Protein 7BGH (pdb70)

Solvent-accessible surface area: 13216 Å² total; per-residue (Å²): 167,126,55,24,54,71,66,9,11,115,72,105,65,88,46,52,15,33,86,84,156,103,183,67,80,116,74,9,97,75,52,41,72,41,5,62,23,43,159,99,68,81,119,39,46,30,18,25,36,60,15,75,104,116,103,143,165,88,14,36,76,7,64,4,36,95,141,27,166,132,126,77,94,62,160,198,200,56,156,80,25,56,27,37,93,8,86,6,25,54,97,73,122,98,48,57,148,147,33,81,30,34,42,119,42,58,35,20,52,14,8,38,110,98,144,184,71,157,60,44,23,18,3,5,42,59,10,116,79,78,78,155,141,179,145,137,112,132,40,112,42,9,35,3,40,37,44,147,138,93,42,40,81,66,15,27,104,75,145,110,125,30,88,19,48,18,162,155,47,82,112,30,32,69,75,114,134

Foldseek 3Di:
DWKKKKFKPDPGAIKIKDWDWDDDDVQKIKIKMAIAGPVVGHDDKIKIWIWGADPPRHWIKIKMKMFAFDDDDDDPDGHTPKIKMWIFIWDWDDCCVVHFKTKIFTFTKMAIPPDGDMWTFRQMFIWGADDDPPDDAGKTKGWNIGPGPDWTWIWMAGPQKIWTQTPVRMIMIMHID

Secondary structure (DSSP, 8-state):
-EEEEEEEESS-SEEEEEEEEEEEETTEEEEEEEEE-TTSSS-EEEEEEEEEEETTTTEEEEEEEEEE-----SSS--SSSEEEEEEEEEEEEEETTTTSEEEEEEEEEEEEETTTEEEEEEEEEEEB-----SS----EEEEEEETTTTEEEEEEEETTEEEEEETTTEEEEEEE-

Structure (mmCIF, N/CA/C/O backbone):
data_7BGH
#
_entry.id   7BGH
#
loop_
_atom_site.group_PDB
_atom_site.id
_atom_site.type_symbol
_atom_site.label_atom_id
_atom_site.label_alt_id
_atom_site.label_comp_id
_atom_site.label_asym_id
_atom_site.label_entity_id
_atom_site.label_seq_id
_atom_site.pdbx_PDB_ins_code
_atom_site.Cartn_x
_atom_site.Cartn_y
_atom_site.Cartn_z
_atom_site.occupancy
_atom_site.B_iso_or_equiv
_atom_site.auth_seq_id
_atom_site.auth_comp_id
_atom_site.auth_asym_id
_atom_site.auth_atom_id
_atom_site.pdbx_PDB_model_num
ATOM 1 N N . MET A 1 1 ? 157.292 2.278 -10.676 1.00 0.00 1 MET A N 1
ATOM 2 C CA . MET A 1 1 ? 157.478 3.522 -9.878 1.00 0.00 1 MET A CA 1
ATOM 3 C C . MET A 1 1 ? 156.425 4.548 -10.286 1.00 0.00 1 MET A C 1
ATOM 4 O O . MET A 1 1 ? 156.589 5.260 -11.276 1.00 0.00 1 MET A O 1
ATOM 20 N N . GLU A 1 2 ? 155.343 4.616 -9.515 1.00 0.00 2 GLU A N 1
ATOM 21 C CA . GLU A 1 2 ? 154.262 5.559 -9.798 1.00 0.00 2 GLU A CA 1
ATOM 22 C C . GLU A 1 2 ? 153.991 6.424 -8.572 1.00 0.00 2 GLU A C 1
ATOM 23 O O . GLU A 1 2 ? 154.241 5.995 -7.448 1.00 0.00 2 GLU A O 1
ATOM 35 N N . THR A 1 3 ? 153.468 7.630 -8.784 1.00 0.00 3 THR A N 1
ATOM 36 C CA . THR A 1 3 ? 153.201 8.543 -7.675 1.00 0.00 3 THR A CA 1
ATOM 37 C C . THR A 1 3 ? 151.753 9.009 -7.719 1.00 0.00 3 THR A C 1
ATOM 38 O O . THR A 1 3 ? 151.219 9.302 -8.789 1.00 0.00 3 THR A O 1
ATOM 49 N N . SER A 1 4 ? 151.116 9.084 -6.554 1.00 0.00 4 SER A N 1
ATOM 50 C CA . SER A 1 4 ? 149.725 9.507 -6.481 1.00 0.00 4 SER A CA 1
ATOM 51 C C . SER A 1 4 ? 149.562 10.549 -5.387 1.00 0.00 4 SER A C 1
ATOM 52 O O . SER A 1 4 ? 150.205 10.471 -4.341 1.00 0.00 4 SER A O 1
ATOM 60 N N . LEU A 1 5 ? 148.691 11.514 -5.632 1.00 0.00 5 LEU A N 1
ATOM 61 C CA . LEU A 1 5 ? 148.417 12.547 -4.651 1.00 0.00 5 LEU A CA 1
ATOM 62 C C . LEU A 1 5 ? 147.168 12.164 -3.874 1.00 0.00 5 LEU A C 1
ATOM 63 O O . LEU A 1 5 ? 146.161 11.772 -4.464 1.00 0.00 5 LEU A O 1
ATOM 79 N N . ARG A 1 6 ? 147.247 12.276 -2.552 1.00 0.00 6 ARG A N 1
ATOM 80 C CA . ARG A 1 6 ? 146.094 12.042 -1.696 1.00 0.00 6 ARG A CA 1
ATOM 81 C C . ARG A 1 6 ? 145.753 13.324 -0.949 1.00 0.00 6 ARG A C 1
ATOM 82 O O . ARG A 1 6 ? 146.573 13.856 -0.203 1.00 0.00 6 ARG A O 1
ATOM 103 N N . TYR A 1 7 ? 144.554 13.830 -1.193 1.00 0.00 7 TYR A N 1
ATOM 104 C CA . TYR A 1 7 ? 144.061 15.008 -0.507 1.00 0.00 7 TYR A CA 1
ATOM 105 C C . TYR A 1 7 ? 143.228 14.530 0.680 1.00 0.00 7 TYR A C 1
ATOM 106 O O . TYR A 1 7 ? 142.601 13.483 0.592 1.00 0.00 7 TYR A O 1
ATOM 124 N N . GLY A 1 8 ? 143.190 15.316 1.748 1.00 0.00 8 GLY A N 1
ATOM 125 C CA . GLY A 1 8 ? 142.367 14.974 2.902 1.00 0.00 8 GLY A CA 1
ATOM 126 C C . GLY A 1 8 ? 141.684 16.207 3.480 1.00 0.00 8 GLY A C 1
ATOM 127 O O . GLY A 1 8 ? 142.205 17.320 3.402 1.00 0.00 8 GLY A O 1
ATOM 131 N N . GLY A 1 9 ? 140.498 15.997 4.041 1.00 0.00 9 GLY A N 1
ATOM 132 C CA . GLY A 1 9 ? 139.779 17.060 4.729 1.00 0.00 9 GLY A CA 1
ATOM 133 C C . GLY A 1 9 ? 139.284 16.543 6.071 1.00 0.00 9 GLY A C 1
ATOM 134 O O . GLY A 1 9 ? 138.860 15.389 6.166 1.00 0.00 9 GLY A O 1
ATOM 138 N N . ASP A 1 10 ? 139.319 17.412 7.078 1.00 0.00 10 ASP A N 1
ATOM 139 C CA . ASP A 1 10 ? 139.032 17.016 8.452 1.00 0.00 10 ASP A CA 1
ATOM 140 C C . ASP A 1 10 ? 140.017 15.939 8.904 1.00 0.00 10 ASP A C 1
ATOM 141 O O . ASP A 1 10 ? 139.640 14.949 9.533 1.00 0.00 10 ASP A O 1
ATOM 150 N N . SER A 1 11 ? 141.292 16.149 8.580 1.00 0.00 11 SER A N 1
ATOM 151 C CA . SER A 1 11 ? 142.346 15.225 8.986 1.00 0.00 11 SER A CA 1
ATOM 152 C C . SER A 1 11 ? 143.715 15.737 8.526 1.00 0.00 11 SER A C 1
ATOM 153 O O . SER A 1 11 ? 144.481 16.269 9.329 1.00 0.00 11 SER A O 1
ATOM 161 N N . LYS A 1 12 ? 144.022 15.577 7.239 1.00 0.00 12 LYS A N 1
ATOM 162 C CA . LYS A 1 12 ? 145.289 16.057 6.693 1.00 0.00 12 LYS A CA 1
ATOM 163 C C . LYS A 1 12 ? 145.058 16.747 5.352 1.00 0.00 12 LYS A C 1
ATOM 164 O O . LYS A 1 12 ? 144.189 16.336 4.583 1.00 0.00 12 LYS A O 1
ATOM 183 N N . ALA A 1 13 ? 145.842 17.785 5.066 1.00 0.00 13 ALA A N 1
ATOM 184 C CA . ALA A 1 13 ? 145.661 18.539 3.830 1.00 0.00 13 ALA A CA 1
ATOM 185 C C . ALA A 1 13 ? 146.152 17.745 2.621 1.00 0.00 13 ALA A C 1
ATOM 186 O O . ALA A 1 13 ? 145.343 17.277 1.824 1.00 0.00 13 ALA A O 1
ATOM 193 N N . LEU A 1 14 ? 147.468 17.589 2.482 1.00 0.00 14 LEU A N 1
ATOM 194 C CA . LEU A 1 14 ? 148.025 16.845 1.351 1.00 0.00 14 LEU A CA 1
ATOM 195 C C . LEU A 1 14 ? 149.085 15.845 1.794 1.00 0.00 14 LEU A C 1
ATOM 196 O O . LEU A 1 14 ? 149.830 16.084 2.742 1.00 0.00 14 LEU A O 1
ATOM 212 N N . LYS A 1 15 ? 149.127 14.716 1.092 1.00 0.00 15 LYS A N 1
ATOM 213 C CA . LYS A 1 15 ? 150.114 13.677 1.366 1.00 0.00 15 LYS A CA 1
ATOM 214 C C . LYS A 1 15 ? 150.442 12.921 0.081 1.00 0.00 15 LYS A C 1
ATOM 215 O O . LYS A 1 15 ? 149.588 12.786 -0.792 1.00 0.00 15 LYS A O 1
ATOM 234 N N . ILE A 1 16 ? 151.676 12.435 -0.048 1.00 0.00 16 ILE A N 1
ATOM 235 C CA . ILE A 1 16 ? 152.086 11.715 -1.260 1.00 0.00 16 ILE A CA 1
ATOM 236 C C . ILE A 1 16 ? 152.232 10.225 -0.955 1.00 0.00 16 ILE A C 1
ATOM 237 O O . ILE A 1 16 ? 152.830 9.840 0.045 1.00 0.00 16 ILE A O 1
ATOM 253 N N . HIS A 1 17 ? 151.699 9.405 -1.858 1.00 0.00 17 HIS A N 1
ATOM 254 C CA . HIS A 1 17 ? 151.860 7.958 -1.765 1.00 0.00 17 HIS A CA 1
ATOM 255 C C . HIS A 1 17 ? 152.393 7.431 -3.091 1.00 0.00 17 HIS A C 1
ATOM 256 O O . HIS A 1 17 ? 151.829 7.711 -4.145 1.00 0.00 17 HIS A O 1
ATOM 270 N N . ALA A 1 18 ? 153.494 6.690 -3.042 1.00 0.00 18 ALA A N 1
ATOM 271 C CA . ALA A 1 18 ? 154.101 6.153 -4.258 1.00 0.00 18 ALA A CA 1
ATOM 272 C C . ALA A 1 18 ? 154.294 4.645 -4.130 1.00 0.00 18 ALA A C 1
ATOM 273 O O . ALA A 1 18 ? 154.478 4.131 -3.030 1.00 0.00 18 ALA A O 1
ATOM 280 N N . LYS A 1 19 ? 154.267 3.948 -5.263 1.00 0.00 19 LYS A N 1
ATOM 281 C CA . LYS A 1 19 ? 154.217 2.487 -5.269 1.00 0.00 19 LYS A CA 1
ATOM 282 C C . LYS A 1 19 ? 155.379 1.905 -6.069 1.00 0.00 19 LYS A C 1
ATOM 283 O O . LYS A 1 19 ? 155.719 2.428 -7.131 1.00 0.00 19 LYS A O 1
ATOM 302 N N . GLU A 1 20 ? 155.974 0.822 -5.564 1.00 0.00 20 GLU A N 1
ATOM 303 C CA . GLU A 1 20 ? 157.120 0.209 -6.231 1.00 0.00 20 GLU A CA 1
ATOM 304 C C . GLU A 1 20 ? 156.977 -1.309 -6.245 1.00 0.00 20 GLU A C 1
ATOM 305 O O . GLU A 1 20 ? 156.295 -1.875 -5.390 1.00 0.00 20 GLU A O 1
ATOM 317 N N . LYS A 1 21 ? 157.635 -1.965 -7.202 1.00 0.00 21 LYS A N 1
ATOM 318 C CA . LYS A 1 21 ? 157.554 -3.420 -7.324 1.00 0.00 21 LYS A CA 1
ATOM 319 C C . LYS A 1 21 ? 158.943 -4.039 -7.474 1.00 0.00 21 LYS A C 1
ATOM 320 O O . LYS A 1 21 ? 159.834 -3.430 -8.067 1.00 0.00 21 LYS A O 1
ATOM 339 N N . LEU A 1 22 ? 159.131 -5.249 -6.939 1.00 0.00 22 LEU A N 1
ATOM 340 C CA . LEU A 1 22 ? 160.423 -5.915 -7.035 1.00 0.00 22 LEU A CA 1
ATOM 341 C C . LEU A 1 22 ? 160.227 -7.407 -7.275 1.00 0.00 22 LEU A C 1
ATOM 342 O O . LEU A 1 22 ? 159.308 -8.009 -6.725 1.00 0.00 22 LEU A O 1
ATOM 358 N N . ARG A 1 23 ? 161.077 -7.994 -8.111 1.00 0.00 23 ARG A N 1
ATOM 359 C CA . ARG A 1 23 ? 161.013 -9.430 -8.354 1.00 0.00 23 ARG A CA 1
ATOM 360 C C . ARG A 1 23 ? 161.929 -10.163 -7.381 1.00 0.00 23 ARG A C 1
ATOM 361 O O . ARG A 1 23 ? 163.145 -9.977 -7.403 1.00 0.00 23 ARG A O 1
ATOM 382 N N . ILE A 1 24 ? 161.342 -10.999 -6.525 1.00 0.00 24 ILE A N 1
ATOM 383 C CA . ILE A 1 24 ? 162.121 -11.741 -5.528 1.00 0.00 24 ILE A CA 1
ATOM 384 C C . ILE A 1 24 ? 162.304 -13.183 -5.998 1.00 0.00 24 ILE A C 1
ATOM 385 O O . ILE A 1 24 ? 163.408 -13.725 -5.945 1.00 0.00 24 ILE A O 1
ATOM 401 N N . ASP A 1 25 ? 161.220 -13.797 -6.463 1.00 0.00 25 ASP A N 1
ATOM 402 C CA . ASP A 1 25 ? 161.283 -15.162 -6.977 1.00 0.00 25 ASP A CA 1
ATOM 403 C C . ASP A 1 25 ? 160.481 -15.274 -8.269 1.00 0.00 25 ASP A C 1
ATOM 404 O O . ASP A 1 25 ? 159.850 -14.311 -8.705 1.00 0.00 25 ASP A O 1
ATOM 413 N N . THR A 1 26 ? 160.509 -16.455 -8.877 1.00 0.00 26 THR A N 1
ATOM 414 C CA . THR A 1 26 ? 159.795 -16.674 -10.130 1.00 0.00 26 THR A CA 1
ATOM 415 C C . THR A 1 26 ? 158.293 -16.451 -9.960 1.00 0.00 26 THR A C 1
ATOM 416 O O . THR A 1 26 ? 157.628 -15.965 -10.875 1.00 0.00 26 THR A O 1
ATOM 427 N N . ASN A 1 27 ? 157.758 -16.804 -8.792 1.00 0.00 27 ASN A N 1
ATOM 428 C CA . ASN A 1 27 ? 156.323 -16.665 -8.535 1.00 0.00 27 ASN A CA 1
ATOM 429 C C . ASN A 1 27 ? 156.033 -15.834 -7.281 1.00 0.00 27 ASN A C 1
ATOM 430 O O . ASN A 1 27 ? 154.986 -16.004 -6.657 1.00 0.00 27 ASN A O 1
ATOM 441 N N . THR A 1 28 ? 156.950 -14.941 -6.908 1.00 0.00 28 THR A N 1
ATOM 442 C CA . THR A 1 28 ? 156.742 -14.086 -5.740 1.00 0.00 28 THR A CA 1
ATOM 443 C C . THR A 1 28 ? 157.005 -12.624 -6.088 1.00 0.00 28 THR A C 1
ATOM 444 O O . THR A 1 28 ? 158.074 -12.276 -6.599 1.00 0.00 28 THR A O 1
ATOM 455 N N . PHE A 1 29 ? 156.031 -11.767 -5.784 1.00 0.00 29 PHE A N 1
ATOM 456 C CA . PHE A 1 29 ? 156.138 -10.344 -6.107 1.00 0.00 29 PHE A CA 1
ATOM 457 C C . PHE A 1 29 ? 156.221 -9.498 -4.841 1.00 0.00 29 PHE A C 1
ATOM 458 O O . PHE A 1 29 ? 155.561 -9.799 -3.844 1.00 0.00 29 PHE A O 1
ATOM 475 N N . PHE A 1 30 ? 157.038 -8.448 -4.902 1.00 0.00 30 PHE A N 1
ATOM 476 C CA . PHE A 1 30 ? 157.123 -7.462 -3.832 1.00 0.00 30 PHE A CA 1
ATOM 477 C C . PHE A 1 30 ? 156.323 -6.240 -4.272 1.00 0.00 30 PHE A C 1
ATOM 478 O O . PHE A 1 30 ? 156.532 -5.761 -5.382 1.00 0.00 30 PHE A O 1
ATOM 495 N N . GLN A 1 31 ? 155.401 -5.765 -3.442 1.00 0.00 31 GLN A N 1
ATOM 496 C CA . GLN A 1 31 ? 154.619 -4.583 -3.792 1.00 0.00 31 GLN A CA 1
ATOM 497 C C . GLN A 1 31 ? 154.442 -3.720 -2.553 1.00 0.00 31 GLN A C 1
ATOM 498 O O . GLN A 1 31 ? 153.835 -4.175 -1.586 1.00 0.00 31 GLN A O 1
ATOM 512 N N . VAL A 1 32 ? 154.977 -2.495 -2.557 1.00 0.00 32 VAL A N 1
ATOM 513 C CA . VAL A 1 32 ? 155.007 -1.712 -1.317 1.00 0.00 32 VAL A CA 1
ATOM 514 C C . VAL A 1 32 ? 154.744 -0.236 -1.603 1.00 0.00 32 VAL A C 1
ATOM 515 O O . VAL A 1 32 ? 154.908 0.220 -2.733 1.00 0.00 32 VAL A O 1
ATOM 528 N N . ARG A 1 33 ? 154.340 0.504 -0.573 1.00 0.00 33 ARG A N 1
ATOM 529 C CA . ARG A 1 33 ? 153.987 1.907 -0.741 1.00 0.00 33 ARG A CA 1
ATOM 530 C C . ARG A 1 33 ? 154.681 2.752 0.318 1.00 0.00 33 ARG A C 1
ATOM 531 O O . ARG A 1 33 ? 154.807 2.336 1.470 1.00 0.00 33 ARG A O 1
ATOM 552 N N . GLY A 1 34 ? 155.129 3.933 -0.086 1.00 0.00 34 GLY A N 1
ATOM 553 C CA . GLY A 1 34 ? 155.771 4.866 0.831 1.00 0.00 34 GLY A CA 1
ATOM 554 C C . GLY A 1 34 ? 154.957 6.149 0.921 1.00 0.00 34 GLY A C 1
ATOM 555 O O . GLY A 1 34 ? 154.630 6.753 -0.100 1.00 0.00 34 GLY A O 1
ATOM 559 N N . GLY A 1 35 ? 154.601 6.532 2.141 1.00 0.00 35 GLY A N 1
ATOM 560 C CA . GLY A 1 35 ? 153.844 7.757 2.364 1.00 0.00 35 GLY A CA 1
ATOM 561 C C . GLY A 1 35 ? 154.746 8.838 2.944 1.00 0.00 35 GLY A C 1
ATOM 562 O O . GLY A 1 35 ? 155.357 8.635 3.993 1.00 0.00 35 GLY A O 1
ATOM 566 N N . LEU A 1 36 ? 154.802 9.977 2.261 1.00 0.00 36 LEU A N 1
ATOM 567 C CA . LEU A 1 36 ? 155.662 11.082 2.652 1.00 0.00 36 LEU A CA 1
ATOM 568 C C . LEU A 1 36 ? 154.807 12.149 3.346 1.00 0.00 36 LEU A C 1
ATOM 569 O O . LEU A 1 36 ? 153.786 12.579 2.801 1.00 0.00 36 LEU A O 1
ATOM 585 N N . ASP A 1 37 ? 155.256 12.575 4.531 1.00 0.00 37 ASP A N 1
ATOM 586 C CA . ASP A 1 37 ? 154.411 13.317 5.476 1.00 0.00 37 ASP A CA 1
ATOM 587 C C . ASP A 1 37 ? 153.779 14.577 4.887 1.00 0.00 37 ASP A C 1
ATOM 588 O O . ASP A 1 37 ? 154.248 15.135 3.900 1.00 0.00 37 ASP A O 1
ATOM 597 N N . THR A 1 38 ? 152.704 15.027 5.527 1.00 0.00 38 THR A N 1
ATOM 598 C CA . THR A 1 38 ? 152.045 16.266 5.130 1.00 0.00 38 THR A CA 1
ATOM 599 C C . THR A 1 38 ? 153.028 17.435 5.139 1.00 0.00 38 THR A C 1
ATOM 600 O O . THR A 1 38 ? 152.956 18.319 4.285 1.00 0.00 38 THR A O 1
ATOM 611 N N . LYS A 1 39 ? 153.943 17.440 6.106 1.00 0.00 39 LYS A N 1
ATOM 612 C CA . LYS A 1 39 ? 154.974 18.477 6.166 1.00 0.00 39 LYS A CA 1
ATOM 613 C C . LYS A 1 39 ? 155.743 18.575 4.845 1.00 0.00 39 LYS A C 1
ATOM 614 O O . LYS A 1 39 ? 156.177 19.659 4.463 1.00 0.00 39 LYS A O 1
ATOM 633 N N . THR A 1 40 ? 155.926 17.429 4.185 1.00 0.00 40 THR A N 1
ATOM 634 C CA . THR A 1 40 ? 156.541 17.343 2.857 1.00 0.00 40 THR A CA 1
ATOM 635 C C . THR A 1 40 ? 158.060 17.351 2.968 1.00 0.00 40 THR A C 1
ATOM 636 O O . THR A 1 40 ? 158.670 18.379 3.260 1.00 0.00 40 THR A O 1
ATOM 647 N N . GLY A 1 41 ? 158.663 16.188 2.731 1.00 0.00 41 GLY A N 1
ATOM 648 C CA . GLY A 1 41 ? 160.119 16.063 2.733 1.00 0.00 41 GLY A CA 1
ATOM 649 C C . GLY A 1 41 ? 160.628 15.065 3.776 1.00 0.00 41 GLY A C 1
ATOM 650 O O . GLY A 1 41 ? 161.809 15.100 4.126 1.00 0.00 41 GLY A O 1
ATOM 654 N N . GLN A 1 42 ? 159.761 14.181 4.276 1.00 0.00 42 GLN A N 1
ATOM 655 C CA . GLN A 1 42 ? 160.195 13.163 5.224 1.00 0.00 42 GLN A CA 1
ATOM 656 C C . GLN A 1 42 ? 159.309 11.930 5.084 1.00 0.00 42 GLN A C 1
ATOM 657 O O . GLN A 1 42 ? 158.265 12.009 4.435 1.00 0.00 42 GLN A O 1
ATOM 671 N N . PRO A 1 43 ? 159.686 10.800 5.638 1.00 0.00 43 PRO A N 1
ATOM 672 C CA . PRO A 1 43 ? 158.774 9.618 5.662 1.00 0.00 43 PRO A CA 1
ATOM 673 C C . PRO A 1 43 ? 157.429 9.983 6.285 1.00 0.00 43 PRO A C 1
ATOM 674 O O . PRO A 1 43 ? 157.172 11.146 6.587 1.00 0.00 43 PRO A O 1
ATOM 685 N N . SER A 1 44 ? 156.525 9.017 6.337 1.00 0.00 44 SER A N 1
ATOM 686 C CA . SER A 1 44 ? 155.307 9.149 7.129 1.00 0.00 44 SER A CA 1
ATOM 687 C C . SER A 1 44 ? 154.858 7.774 7.612 1.00 0.00 44 SER A C 1
ATOM 688 O O . SER A 1 44 ? 154.642 7.557 8.804 1.00 0.00 44 SER A O 1
ATOM 696 N N . SER A 1 45 ? 154.724 6.853 6.665 1.00 0.00 45 SER A N 1
ATOM 697 C CA . SER A 1 45 ? 154.339 5.480 6.981 1.00 0.00 45 SER A CA 1
ATOM 698 C C . SER A 1 45 ? 154.747 4.548 5.845 1.00 0.00 45 SER A C 1
ATOM 699 O O . SER A 1 45 ? 155.013 5.009 4.736 1.00 0.00 45 SER A O 1
ATOM 707 N N . GLY A 1 46 ? 154.791 3.243 6.111 1.00 0.00 46 GLY A N 1
ATOM 708 C CA . GLY A 1 46 ? 155.165 2.282 5.070 1.00 0.00 46 GLY A CA 1
ATOM 709 C C . GLY A 1 46 ? 154.240 1.070 5.064 1.00 0.00 46 GLY A C 1
ATOM 710 O O . GLY A 1 46 ? 153.771 0.640 6.114 1.00 0.00 46 GLY A O 1
ATOM 714 N N . SER A 1 47 ? 153.987 0.518 3.879 1.00 0.00 47 SER A N 1
ATOM 715 C CA . SER A 1 47 ? 153.172 -0.686 3.769 1.00 0.00 47 SER A CA 1
ATOM 716 C C . SER A 1 47 ? 153.784 -1.606 2.724 1.00 0.00 47 SER A C 1
ATOM 717 O O . SER A 1 47 ? 154.418 -1.121 1.791 1.00 0.00 47 SER A O 1
ATOM 725 N N . ALA A 1 48 ? 153.584 -2.914 2.863 1.00 0.00 48 ALA A N 1
ATOM 726 C CA . ALA A 1 48 ? 154.171 -3.852 1.907 1.00 0.00 48 ALA A CA 1
ATOM 727 C C . ALA A 1 48 ? 153.330 -5.107 1.730 1.00 0.00 48 ALA A C 1
ATOM 728 O O . ALA A 1 48 ? 152.587 -5.495 2.631 1.00 0.00 48 ALA A O 1
ATOM 735 N N . LEU A 1 49 ? 153.469 -5.736 0.560 1.00 0.00 49 LEU A N 1
ATOM 736 C CA . LEU A 1 49 ? 152.735 -6.960 0.259 1.00 0.00 49 LEU A CA 1
ATOM 737 C C . LEU A 1 49 ? 153.645 -8.016 -0.358 1.00 0.00 49 LEU A C 1
ATOM 738 O O . LEU A 1 49 ? 154.474 -7.712 -1.215 1.00 0.00 49 LEU A O 1
ATOM 754 N N . ILE A 1 50 ? 153.479 -9.253 0.099 1.00 0.00 50 ILE A N 1
ATOM 755 C CA . ILE A 1 50 ? 154.150 -10.401 -0.518 1.00 0.00 50 ILE A CA 1
ATOM 756 C C . ILE A 1 50 ? 153.071 -11.290 -1.125 1.00 0.00 50 ILE A C 1
ATOM 757 O O . ILE A 1 50 ? 152.176 -11.715 -0.394 1.00 0.00 50 ILE A O 1
ATOM 773 N N . ARG A 1 51 ? 153.135 -11.570 -2.432 1.00 0.00 51 ARG A N 1
ATOM 774 C CA . ARG A 1 51 ? 152.018 -12.264 -3.085 1.00 0.00 51 ARG A CA 1
ATOM 775 C C . ARG A 1 51 ? 152.463 -13.353 -4.059 1.00 0.00 51 ARG A C 1
ATOM 776 O O . ARG A 1 51 ? 153.529 -13.266 -4.667 1.00 0.00 51 ARG A O 1
ATOM 797 N N . HIS A 1 52 ? 151.607 -14.366 -4.197 1.00 0.00 52 HIS A N 1
ATOM 798 C CA . HIS A 1 52 ? 151.789 -15.430 -5.181 1.00 0.00 52 HIS A CA 1
ATOM 799 C C . HIS A 1 52 ? 150.472 -15.609 -5.932 1.00 0.00 52 HIS A C 1
ATOM 800 O O . HIS A 1 52 ? 149.415 -15.327 -5.374 1.00 0.00 52 HIS A O 1
ATOM 814 N N . PHE A 1 53 ? 150.514 -16.093 -7.174 1.00 0.00 53 PHE A N 1
ATOM 815 C CA . PHE A 1 53 ? 149.298 -16.178 -7.989 1.00 0.00 53 PHE A CA 1
ATOM 816 C C . PHE A 1 53 ? 149.011 -17.609 -8.436 1.00 0.00 53 PHE A C 1
ATOM 817 O O . PHE A 1 53 ? 149.917 -18.436 -8.533 1.00 0.00 53 PHE A O 1
ATOM 834 N N . TYR A 1 54 ? 147.735 -17.889 -8.707 1.00 0.00 54 TYR A N 1
ATOM 835 C CA . TYR A 1 54 ? 147.331 -19.178 -9.262 1.00 0.00 54 TYR A CA 1
ATOM 836 C C . TYR A 1 54 ? 146.697 -18.952 -10.636 1.00 0.00 54 TYR A C 1
ATOM 837 O O . TYR A 1 54 ? 145.972 -17.967 -10.805 1.00 0.00 54 TYR A O 1
ATOM 855 N N . PRO A 1 55 ? 146.905 -19.832 -11.594 1.00 0.00 55 PRO A N 1
ATOM 856 C CA . PRO A 1 55 ? 146.456 -19.582 -12.994 1.00 0.00 55 PRO A CA 1
ATOM 857 C C . PRO A 1 55 ? 144.972 -19.877 -13.213 1.00 0.00 55 PRO A C 1
ATOM 858 O O . PRO A 1 55 ? 144.176 -18.953 -13.380 1.00 0.00 55 PRO A O 1
ATOM 869 N N . ASN A 1 56 ? 144.595 -21.157 -13.214 1.00 0.00 56 ASN A N 1
ATOM 870 C CA . ASN A 1 56 ? 143.199 -21.530 -13.446 1.00 0.00 56 ASN A CA 1
ATOM 871 C C . ASN A 1 56 ? 142.292 -20.831 -12.439 1.00 0.00 56 ASN A C 1
ATOM 872 O O . ASN A 1 56 ? 141.320 -20.169 -12.810 1.00 0.00 56 ASN A O 1
ATOM 883 N N . PHE A 1 57 ? 142.667 -20.909 -11.168 1.00 0.00 57 PHE A N 1
ATOM 884 C CA . PHE A 1 57 ? 141.979 -20.143 -10.139 1.00 0.00 57 PHE A CA 1
ATOM 885 C C . PHE A 1 57 ? 142.567 -18.738 -10.097 1.00 0.00 57 PHE A C 1
ATOM 886 O O . PHE A 1 57 ? 143.304 -18.381 -9.178 1.00 0.00 57 PHE A O 1
ATOM 903 N N . SER A 1 58 ? 142.239 -17.957 -11.125 1.00 0.00 58 SER A N 1
ATOM 904 C CA . SER A 1 58 ? 142.805 -16.619 -11.299 1.00 0.00 58 SER A CA 1
ATOM 905 C C . SER A 1 58 ? 142.689 -15.787 -10.026 1.00 0.00 58 SER A C 1
ATOM 906 O O . SER A 1 58 ? 141.658 -15.166 -9.769 1.00 0.00 58 SER A O 1
ATOM 914 N N . ALA A 1 59 ? 143.756 -15.783 -9.233 1.00 0.00 59 ALA A N 1
ATOM 915 C CA . ALA A 1 59 ? 143.746 -15.042 -7.975 1.00 0.00 59 ALA A CA 1
ATOM 916 C C . ALA A 1 59 ? 145.139 -15.003 -7.364 1.00 0.00 59 ALA A C 1
ATOM 917 O O . ALA A 1 59 ? 146.043 -15.683 -7.841 1.00 0.00 59 ALA A O 1
ATOM 924 N N . THR A 1 60 ? 145.311 -14.209 -6.310 1.00 0.00 60 THR A N 1
ATOM 925 C CA . THR A 1 60 ? 146.591 -14.171 -5.604 1.00 0.00 60 THR A CA 1
ATOM 926 C C . THR A 1 60 ? 146.377 -14.255 -4.096 1.00 0.00 60 THR A C 1
ATOM 927 O O . THR A 1 60 ? 145.365 -13.790 -3.581 1.00 0.00 60 THR A O 1
ATOM 938 N N . LEU A 1 61 ? 147.338 -14.854 -3.402 1.00 0.00 61 LEU A N 1
ATOM 939 C CA . LEU A 1 61 ? 147.296 -14.947 -1.946 1.00 0.00 61 LEU A CA 1
ATOM 940 C C . LEU A 1 61 ? 148.546 -14.277 -1.399 1.00 0.00 61 LEU A C 1
ATOM 941 O O . LEU A 1 61 ? 149.619 -14.449 -1.978 1.00 0.00 61 LEU A O 1
ATOM 957 N N . GLY A 1 62 ? 148.422 -13.511 -0.316 1.00 0.00 62 GLY A N 1
ATOM 958 C CA . GLY A 1 62 ? 149.592 -12.833 0.231 1.00 0.00 62 GLY A CA 1
ATOM 959 C C . GLY A 1 62 ? 149.284 -12.196 1.572 1.00 0.00 62 GLY A C 1
ATOM 960 O O . GLY A 1 62 ? 148.178 -12.337 2.090 1.00 0.00 62 GLY A O 1
ATOM 964 N N . VAL A 1 63 ? 150.256 -11.468 2.122 1.00 0.00 63 VAL A N 1
ATOM 965 C CA . VAL A 1 63 ? 150.054 -10.798 3.412 1.00 0.00 63 VAL A CA 1
ATOM 966 C C . VAL A 1 63 ? 150.404 -9.320 3.230 1.00 0.00 63 VAL A C 1
ATOM 967 O O . VAL A 1 63 ? 151.260 -8.976 2.416 1.00 0.00 63 VAL A O 1
ATOM 980 N N . GLY A 1 64 ? 149.753 -8.474 4.014 1.00 0.00 64 GLY A N 1
ATOM 981 C CA . GLY A 1 64 ? 150.003 -7.042 3.976 1.00 0.00 64 GLY A CA 1
ATOM 982 C C . GLY A 1 64 ? 150.254 -6.527 5.383 1.00 0.00 64 GLY A C 1
ATOM 983 O O . GLY A 1 64 ? 149.617 -6.977 6.333 1.00 0.00 64 GLY A O 1
ATOM 987 N N . VAL A 1 65 ? 151.217 -5.624 5.522 1.00 0.00 65 VAL A N 1
ATOM 988 C CA . VAL A 1 65 ? 151.498 -5.023 6.824 1.00 0.00 65 VAL A CA 1
ATOM 989 C C . VAL A 1 65 ? 151.702 -3.516 6.670 1.00 0.00 65 VAL A C 1
ATOM 990 O O . VAL A 1 65 ? 151.929 -3.024 5.564 1.00 0.00 65 VAL A O 1
ATOM 1003 N N . ARG A 1 66 ? 151.656 -2.812 7.791 1.00 0.00 66 ARG A N 1
ATOM 1004 C CA . ARG A 1 66 ? 151.953 -1.384 7.798 1.00 0.00 66 ARG A CA 1
ATOM 1005 C C . ARG A 1 66 ? 152.687 -1.023 9.079 1.00 0.00 66 ARG A C 1
ATOM 1006 O O . ARG A 1 66 ? 152.379 -1.559 10.145 1.00 0.00 66 ARG A O 1
ATOM 1027 N N . TYR A 1 67 ? 153.634 -0.097 8.966 1.00 0.00 67 TYR A N 1
ATOM 1028 C CA . TYR A 1 67 ? 154.407 0.357 10.114 1.00 0.00 67 TYR A CA 1
ATOM 1029 C C . TYR A 1 67 ? 154.141 1.831 10.387 1.00 0.00 67 TYR A C 1
ATOM 1030 O O . TYR A 1 67 ? 154.265 2.668 9.488 1.00 0.00 67 TYR A O 1
ATOM 1048 N N . ASP A 1 68 ? 153.747 2.114 11.625 1.00 0.00 68 ASP A N 1
ATOM 1049 C CA . ASP A 1 68 ? 153.620 3.484 12.105 1.00 0.00 68 ASP A CA 1
ATOM 1050 C C . ASP A 1 68 ? 154.704 3.744 13.144 1.00 0.00 68 ASP A C 1
ATOM 1051 O O . ASP A 1 68 ? 154.894 2.933 14.054 1.00 0.00 68 ASP A O 1
ATOM 1060 N N . LYS A 1 69 ? 155.332 4.913 13.057 1.00 0.00 69 LYS A N 1
ATOM 1061 C CA . LYS A 1 69 ? 156.550 5.190 13.813 1.00 0.00 69 LYS A CA 1
ATOM 1062 C C . LYS A 1 69 ? 156.249 5.329 15.298 1.00 0.00 69 LYS A C 1
ATOM 1063 O O . LYS A 1 69 ? 155.180 5.800 15.679 1.00 0.00 69 LYS A O 1
ATOM 1082 N N . GLN A 1 70 ? 157.191 4.891 16.128 1.00 0.00 70 GLN A N 1
ATOM 1083 C CA . GLN A 1 70 ? 157.002 4.923 17.574 1.00 0.00 70 GLN A CA 1
ATOM 1084 C C . GLN A 1 70 ? 157.379 6.287 18.140 1.00 0.00 70 GLN A C 1
ATOM 1085 O O . GLN A 1 70 ? 158.324 6.925 17.674 1.00 0.00 70 GLN A O 1
ATOM 1099 N N . ASP A 1 71 ? 156.634 6.729 19.150 1.00 0.00 71 ASP A N 1
ATOM 1100 C CA . ASP A 1 71 ? 156.916 8.004 19.803 1.00 0.00 71 ASP A CA 1
ATOM 1101 C C . ASP A 1 71 ? 156.850 7.845 21.321 1.00 0.00 71 ASP A C 1
ATOM 1102 O O . ASP A 1 71 ? 157.877 7.879 21.999 1.00 0.00 71 ASP A O 1
ATOM 1111 N N . SER A 1 72 ? 155.643 7.671 21.852 1.00 0.00 72 SER A N 1
ATOM 1112 C CA . SER A 1 72 ? 155.474 7.463 23.285 1.00 0.00 72 SER A CA 1
ATOM 1113 C C . SER A 1 72 ? 154.176 6.712 23.569 1.00 0.00 72 SER A C 1
ATOM 1114 O O . SER A 1 72 ? 153.122 7.051 23.031 1.00 0.00 72 SER A O 1
ATOM 1122 N N . VAL A 1 73 ? 154.261 5.691 24.416 1.00 0.00 73 VAL A N 1
ATOM 1123 C CA . VAL A 1 73 ? 153.083 4.912 24.788 1.00 0.00 73 VAL A CA 1
ATOM 1124 C C . VAL A 1 73 ? 153.077 4.656 26.293 1.00 0.00 73 VAL A C 1
ATOM 1125 O O . VAL A 1 73 ? 154.110 4.339 26.883 1.00 0.00 73 VAL A O 1
ATOM 1138 N N . GLY A 1 74 ? 151.907 4.796 26.908 1.00 0.00 74 GLY A N 1
ATOM 1139 C CA . GLY A 1 74 ? 151.777 4.574 28.344 1.00 0.00 74 GLY A CA 1
ATOM 1140 C C . GLY A 1 74 ? 150.332 4.765 28.793 1.00 0.00 74 GLY A C 1
ATOM 1141 O O . GLY A 1 74 ? 149.438 4.036 28.366 1.00 0.00 74 GLY A O 1
ATOM 1145 N N . VAL A 1 75 ? 150.112 5.750 29.658 1.00 0.00 75 VAL A N 1
ATOM 1146 C CA . VAL A 1 75 ? 148.765 6.047 30.136 1.00 0.00 75 VAL A CA 1
ATOM 1147 C C . VAL A 1 75 ? 147.847 6.377 28.957 1.00 0.00 75 VAL A C 1
ATOM 1148 O O . VAL A 1 75 ? 146.688 5.963 28.929 1.00 0.00 75 VAL A O 1
ATOM 1161 N N . ARG A 1 76 ? 148.372 7.123 27.988 1.00 0.00 76 ARG A N 1
ATOM 1162 C CA . ARG A 1 76 ? 147.601 7.498 26.807 1.00 0.00 76 ARG A CA 1
ATOM 1163 C C . ARG A 1 76 ? 148.132 6.772 25.576 1.00 0.00 76 ARG A C 1
ATOM 1164 O O . ARG A 1 76 ? 149.253 6.264 25.579 1.00 0.00 76 ARG A O 1
ATOM 1185 N N . TYR A 1 77 ? 147.319 6.726 24.523 1.00 0.00 77 TYR A N 1
ATOM 1186 C CA . TYR A 1 77 ? 147.703 6.048 23.287 1.00 0.00 77 TYR A CA 1
ATOM 1187 C C . TYR A 1 77 ? 147.591 6.997 22.097 1.00 0.00 77 TYR A C 1
ATOM 1188 O O . TYR A 1 77 ? 146.939 8.038 22.180 1.00 0.00 77 TYR A O 1
ATOM 1206 N N . ALA A 1 78 ? 148.231 6.630 20.991 1.00 0.00 78 ALA A N 1
ATOM 1207 C CA . ALA A 1 78 ? 148.238 7.479 19.805 1.00 0.00 78 ALA A CA 1
ATOM 1208 C C . ALA A 1 78 ? 148.078 6.643 18.539 1.00 0.00 78 ALA A C 1
ATOM 1209 O O . ALA A 1 78 ? 148.383 5.451 18.527 1.00 0.00 78 ALA A O 1
ATOM 1216 N N . LYS A 1 79 ? 147.598 7.280 17.476 1.00 0.00 79 LYS A N 1
ATOM 1217 C CA . LYS A 1 79 ? 147.415 6.592 16.201 1.00 0.00 79 LYS A CA 1
ATOM 1218 C C . LYS A 1 79 ? 148.729 5.981 15.715 1.00 0.00 79 LYS A C 1
ATOM 1219 O O . LYS A 1 79 ? 148.737 4.903 15.123 1.00 0.00 79 LYS A O 1
ATOM 1238 N N . ASN A 1 80 ? 149.835 6.679 15.952 1.00 0.00 80 ASN A N 1
ATOM 1239 C CA . ASN A 1 80 ? 151.146 6.176 15.558 1.00 0.00 80 ASN A CA 1
ATOM 1240 C C . ASN A 1 80 ? 151.595 5.063 16.500 1.00 0.00 80 ASN A C 1
ATOM 1241 O O . ASN A 1 80 ? 150.845 4.641 17.380 1.00 0.00 80 ASN A O 1
ATOM 1252 N N . ASP A 1 81 ? 152.823 4.591 16.308 1.00 0.00 81 ASP A N 1
ATOM 1253 C CA . ASP A 1 81 ? 153.375 3.540 17.157 1.00 0.00 81 ASP A CA 1
ATOM 1254 C C . ASP A 1 81 ? 152.472 2.306 17.164 1.00 0.00 81 ASP A C 1
ATOM 1255 O O . ASP A 1 81 ? 151.739 2.061 18.123 1.00 0.00 81 ASP A O 1
ATOM 1264 N N . LYS A 1 82 ? 152.555 1.516 16.095 1.00 0.00 82 LYS A N 1
ATOM 1265 C CA . LYS A 1 82 ? 151.719 0.332 15.950 1.00 0.00 82 LYS A CA 1
ATOM 1266 C C . LYS A 1 82 ? 152.076 -0.412 14.667 1.00 0.00 82 LYS A C 1
ATOM 1267 O O . LYS A 1 82 ? 152.369 0.199 13.640 1.00 0.00 82 LYS A O 1
ATOM 1286 N N . LEU A 1 83 ? 152.088 -1.733 14.753 1.00 0.00 83 LEU A N 1
ATOM 1287 C CA . LEU A 1 83 ? 152.325 -2.580 13.593 1.00 0.00 83 LEU A CA 1
ATOM 1288 C C . LEU A 1 83 ? 151.112 -3.476 13.386 1.00 0.00 83 LEU A C 1
ATOM 1289 O O . LEU A 1 83 ? 150.582 -4.016 14.354 1.00 0.00 83 LEU A O 1
ATOM 1305 N N . ARG A 1 84 ? 150.644 -3.621 12.144 1.00 0.00 84 ARG A N 1
ATOM 1306 C CA . ARG A 1 84 ? 149.549 -4.559 11.872 1.00 0.00 84 ARG A CA 1
ATOM 1307 C C . ARG A 1 84 ? 149.878 -5.430 10.666 1.00 0.00 84 ARG A C 1
ATOM 1308 O O . ARG A 1 84 ? 150.626 -5.020 9.778 1.00 0.00 84 ARG A O 1
ATOM 1329 N N . TYR A 1 85 ? 149.293 -6.621 10.646 1.00 0.00 85 TYR A N 1
ATOM 1330 C CA . TYR A 1 85 ? 149.563 -7.577 9.581 1.00 0.00 85 TYR A CA 1
ATOM 1331 C C . TYR A 1 85 ? 148.316 -8.398 9.273 1.00 0.00 85 TYR A C 1
ATOM 1332 O O . TYR A 1 85 ? 147.501 -8.656 10.155 1.00 0.00 85 TYR A O 1
ATOM 1350 N N . THR A 1 86 ? 148.172 -8.792 8.013 1.00 0.00 86 THR A N 1
ATOM 1351 C CA . THR A 1 86 ? 146.952 -9.457 7.560 1.00 0.00 86 THR A CA 1
ATOM 1352 C C . THR A 1 86 ? 147.258 -10.399 6.410 1.00 0.00 86 THR A C 1
ATOM 1353 O O . THR A 1 86 ? 148.235 -10.191 5.704 1.00 0.00 86 THR A O 1
ATOM 1364 N N . VAL A 1 87 ? 146.398 -11.388 6.183 1.00 0.00 87 VAL A N 1
ATOM 1365 C CA . VAL A 1 87 ? 146.580 -12.294 5.051 1.00 0.00 87 VAL A CA 1
ATOM 1366 C C . VAL A 1 87 ? 145.239 -12.483 4.355 1.00 0.00 87 VAL A C 1
ATOM 1367 O O . VAL A 1 87 ? 144.216 -12.637 5.026 1.00 0.00 87 VAL A O 1
ATOM 1380 N N . LEU A 1 88 ? 145.242 -12.431 3.025 1.00 0.00 88 LEU A N 1
ATOM 1381 C CA . LEU A 1 88 ? 143.984 -12.375 2.297 1.00 0.00 88 LEU A CA 1
ATOM 1382 C C . LEU A 1 88 ? 144.139 -12.889 0.871 1.00 0.00 88 LEU A C 1
ATOM 1383 O O . LEU A 1 88 ? 145.252 -13.015 0.357 1.00 0.00 88 LEU A O 1
ATOM 1399 N N . ALA A 1 89 ? 143.004 -13.207 0.264 1.00 0.00 89 ALA A N 1
ATOM 1400 C CA . ALA A 1 89 ? 142.950 -13.539 -1.152 1.00 0.00 89 ALA A CA 1
ATOM 1401 C C . ALA A 1 89 ? 142.510 -12.314 -1.946 1.00 0.00 89 ALA A C 1
ATOM 1402 O O . ALA A 1 89 ? 141.671 -11.547 -1.479 1.00 0.00 89 ALA A O 1
ATOM 1409 N N . LYS A 1 90 ? 143.076 -12.123 -3.135 1.00 0.00 90 LYS A N 1
ATOM 1410 C CA . LYS A 1 90 ? 142.646 -11.039 -4.013 1.00 0.00 90 LYS A CA 1
ATOM 1411 C C . LYS A 1 90 ? 141.954 -11.617 -5.237 1.00 0.00 90 LYS A C 1
ATOM 1412 O O . LYS A 1 90 ? 142.535 -12.440 -5.946 1.00 0.00 90 LYS A O 1
ATOM 1431 N N . LYS A 1 91 ? 140.714 -11.190 -5.466 1.00 0.00 91 LYS A N 1
ATOM 1432 C CA . LYS A 1 91 ? 139.938 -11.695 -6.594 1.00 0.00 91 LYS A CA 1
ATOM 1433 C C . LYS A 1 91 ? 139.211 -10.557 -7.299 1.00 0.00 91 LYS A C 1
ATOM 1434 O O . LYS A 1 91 ? 138.789 -9.594 -6.662 1.00 0.00 91 LYS A O 1
ATOM 1453 N N . THR A 1 92 ? 139.080 -10.671 -8.617 1.00 0.00 92 THR A N 1
ATOM 1454 C CA . THR A 1 92 ? 138.347 -9.681 -9.401 1.00 0.00 92 THR A CA 1
ATOM 1455 C C . THR A 1 92 ? 137.259 -10.374 -10.214 1.00 0.00 92 THR A C 1
ATOM 1456 O O . THR A 1 92 ? 137.516 -11.387 -10.865 1.00 0.00 92 THR A O 1
ATOM 1467 N N . PHE A 1 93 ? 136.043 -9.831 -10.179 1.00 0.00 93 PHE A N 1
ATOM 1468 C CA . PHE A 1 93 ? 134.941 -10.404 -10.951 1.00 0.00 93 PHE A CA 1
ATOM 1469 C C . PHE A 1 93 ? 134.227 -9.300 -11.739 1.00 0.00 93 PHE A C 1
ATOM 1470 O O . PHE A 1 93 ? 133.607 -8.437 -11.113 1.00 0.00 93 PHE A O 1
ATOM 1487 N N . PRO A 1 94 ? 134.339 -9.247 -13.050 1.00 0.00 94 PRO A N 1
ATOM 1488 C CA . PRO A 1 94 ? 133.492 -8.321 -13.853 1.00 0.00 94 PRO A CA 1
ATOM 1489 C C . PRO A 1 94 ? 132.131 -8.939 -14.154 1.00 0.00 94 PRO A C 1
ATOM 1490 O O . PRO A 1 94 ? 132.030 -9.921 -14.889 1.00 0.00 94 PRO A O 1
ATOM 1501 N N . VAL A 1 95 ? 131.087 -8.352 -13.578 1.00 0.00 95 VAL A N 1
ATOM 1502 C CA . VAL A 1 95 ? 129.713 -8.847 -13.767 1.00 0.00 95 VAL A CA 1
ATOM 1503 C C . VAL A 1 95 ? 128.805 -7.751 -14.349 1.00 0.00 95 VAL A C 1
ATOM 1504 O O . VAL A 1 95 ? 127.601 -7.740 -14.107 1.00 0.00 95 VAL A O 1
ATOM 1517 N N . THR A 1 96 ? 129.395 -6.768 -15.021 1.00 0.00 96 THR A N 1
ATOM 1518 C CA . THR A 1 96 ? 128.633 -5.742 -15.726 1.00 0.00 96 THR A CA 1
ATOM 1519 C C . THR A 1 96 ? 128.149 -6.272 -17.072 1.00 0.00 96 THR A C 1
ATOM 1520 O O . THR A 1 96 ? 128.486 -7.391 -17.456 1.00 0.00 96 THR A O 1
ATOM 1531 N N . ASN A 1 97 ? 127.358 -5.461 -17.771 1.00 0.00 97 ASN A N 1
ATOM 1532 C CA . ASN A 1 97 ? 126.766 -5.858 -19.047 1.00 0.00 97 ASN A CA 1
ATOM 1533 C C . ASN A 1 97 ? 125.810 -7.035 -18.848 1.00 0.00 97 ASN A C 1
ATOM 1534 O O . ASN A 1 97 ? 124.596 -6.839 -18.788 1.00 0.00 97 ASN A O 1
ATOM 1545 N N . ASP A 1 98 ? 126.341 -8.254 -18.748 1.00 0.00 98 ASP A N 1
ATOM 1546 C CA . ASP A 1 98 ? 125.515 -9.407 -18.401 1.00 0.00 98 ASP A CA 1
ATOM 1547 C C . ASP A 1 98 ? 124.792 -9.172 -17.074 1.00 0.00 98 ASP A C 1
ATOM 1548 O O . ASP A 1 98 ? 123.635 -9.559 -16.911 1.00 0.00 98 ASP A O 1
ATOM 1557 N N . GLY A 1 99 ? 125.483 -8.536 -16.129 1.00 0.00 99 GLY A N 1
ATOM 1558 C CA . GLY A 1 99 ? 124.889 -8.193 -14.841 1.00 0.00 99 GLY A CA 1
ATOM 1559 C C . GLY A 1 99 ? 124.852 -6.679 -14.654 1.00 0.00 99 GLY A C 1
ATOM 1560 O O . GLY A 1 99 ? 124.226 -5.965 -15.438 1.00 0.00 99 GLY A O 1
ATOM 1564 N N . LEU A 1 100 ? 125.525 -6.192 -13.615 1.00 0.00 100 LEU A N 1
ATOM 1565 C CA . LEU A 1 100 ? 125.531 -4.760 -13.329 1.00 0.00 100 LEU A CA 1
ATOM 1566 C C . LEU A 1 100 ? 126.645 -4.335 -12.355 1.00 0.00 100 LEU A C 1
ATOM 1567 O O . LEU A 1 100 ? 126.678 -3.175 -11.942 1.00 0.00 100 LEU A O 1
ATOM 1583 N N . VAL A 1 101 ? 127.553 -5.245 -11.984 1.00 0.00 101 VAL A N 1
ATOM 1584 C CA . VAL A 1 101 ? 128.585 -4.917 -10.990 1.00 0.00 101 VAL A CA 1
ATOM 1585 C C . VAL A 1 101 ? 129.980 -5.364 -11.425 1.00 0.00 101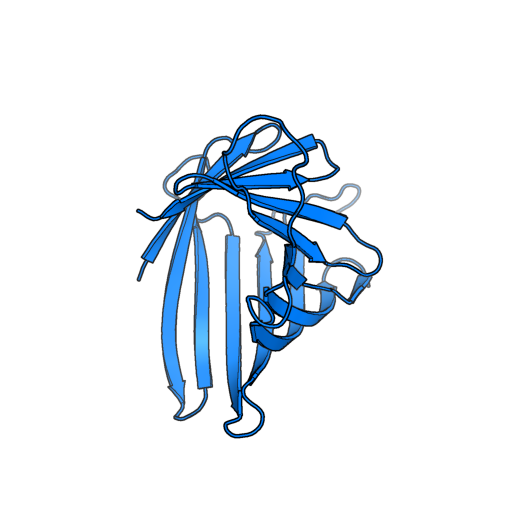 VAL A C 1
ATOM 1586 O O . VAL A 1 101 ? 130.152 -6.067 -12.416 1.00 0.00 101 VAL A O 1
ATOM 1599 N N . ASN A 1 102 ? 130.970 -4.943 -10.645 1.00 0.00 102 ASN A N 1
ATOM 1600 C CA . ASN A 1 102 ? 132.360 -5.340 -10.860 1.00 0.00 102 ASN A CA 1
ATOM 1601 C C . ASN A 1 102 ? 133.155 -5.034 -9.594 1.00 0.00 102 ASN A C 1
ATOM 1602 O O . ASN A 1 102 ? 133.120 -3.903 -9.121 1.00 0.00 102 ASN A O 1
ATOM 1613 N N . PHE A 1 103 ? 133.866 -6.016 -9.032 1.00 0.00 103 PHE A N 1
ATOM 1614 C CA . PHE A 1 103 ? 134.571 -5.782 -7.765 1.00 0.00 103 PHE A CA 1
ATOM 1615 C C . PHE A 1 103 ? 135.996 -6.309 -7.773 1.00 0.00 103 PHE A C 1
ATOM 1616 O O . PHE A 1 103 ? 136.317 -7.263 -8.479 1.00 0.00 103 PHE A O 1
ATOM 1633 N N . LYS A 1 104 ? 136.832 -5.673 -6.956 1.00 0.00 104 LYS A N 1
ATOM 1634 C CA . LYS A 1 104 ? 138.153 -6.205 -6.659 1.00 0.00 104 LYS A CA 1
ATOM 1635 C C . LYS A 1 104 ? 138.247 -6.252 -5.148 1.00 0.00 104 LYS A C 1
ATOM 1636 O O . LYS A 1 104 ? 138.122 -5.212 -4.503 1.00 0.00 104 LYS A O 1
ATOM 1655 N N . ILE A 1 105 ? 138.443 -7.438 -4.575 1.00 0.00 105 ILE A N 1
ATOM 1656 C CA . ILE A 1 105 ? 138.272 -7.591 -3.133 1.00 0.00 105 ILE A CA 1
ATOM 1657 C C . ILE A 1 105 ? 139.518 -8.161 -2.475 1.00 0.00 105 ILE A C 1
ATOM 1658 O O . ILE A 1 105 ? 140.288 -8.880 -3.107 1.00 0.00 105 ILE A O 1
ATOM 1674 N N . LYS A 1 106 ? 139.650 -7.866 -1.191 1.00 0.00 106 LYS A N 1
ATOM 1675 C CA . LYS A 1 106 ? 140.633 -8.513 -0.343 1.00 0.00 106 LYS A CA 1
ATOM 1676 C C . LYS A 1 106 ? 139.875 -9.233 0.762 1.00 0.00 106 LYS A C 1
ATOM 1677 O O . LYS A 1 106 ? 139.187 -8.596 1.561 1.00 0.00 106 LYS A O 1
ATOM 1696 N N . GLY A 1 107 ? 139.989 -10.554 0.804 1.00 0.00 107 GLY A N 1
ATOM 1697 C CA . GLY A 1 107 ? 139.203 -11.344 1.747 1.00 0.00 107 GLY A CA 1
ATOM 1698 C C . GLY A 1 107 ? 140.119 -12.020 2.748 1.00 0.00 107 GLY A C 1
ATOM 1699 O O . GLY A 1 107 ? 140.834 -12.956 2.387 1.00 0.00 107 GLY A O 1
ATOM 1703 N N . GLY A 1 108 ? 140.117 -11.529 3.986 1.00 0.00 108 GLY A N 1
ATOM 1704 C CA . GLY A 1 108 ? 141.006 -12.112 4.991 1.00 0.00 108 GLY A CA 1
ATOM 1705 C C . GLY A 1 108 ? 140.907 -11.420 6.340 1.00 0.00 108 GLY A C 1
ATOM 1706 O O . GLY A 1 108 ? 139.921 -10.743 6.628 1.00 0.00 108 GLY A O 1
ATOM 1710 N N . CYS A 1 109 ? 141.959 -11.576 7.144 1.00 0.00 109 CYS A N 1
ATOM 1711 C CA . CYS A 1 109 ? 141.924 -11.132 8.535 1.00 0.00 109 CYS A CA 1
ATOM 1712 C C . CYS A 1 109 ? 143.170 -10.329 8.885 1.00 0.00 109 CYS A C 1
ATOM 1713 O O . CYS A 1 109 ? 144.270 -10.644 8.431 1.00 0.00 109 CYS A O 1
ATOM 1721 N N . ASP A 1 110 ? 142.975 -9.309 9.715 1.00 0.00 110 ASP A N 1
ATOM 1722 C CA . ASP A 1 110 ? 144.054 -8.421 10.128 1.00 0.00 110 ASP A CA 1
ATOM 1723 C C . ASP A 1 110 ? 144.125 -8.380 11.649 1.00 0.00 110 ASP A C 1
ATOM 1724 O O . ASP A 1 110 ? 143.097 -8.449 12.321 1.00 0.00 110 ASP A O 1
ATOM 1733 N N . VAL A 1 111 ? 145.338 -8.269 12.185 1.00 0.00 111 VAL A N 1
ATOM 1734 C CA . VAL A 1 111 ? 145.521 -8.108 13.623 1.00 0.00 111 VAL A CA 1
ATOM 1735 C C . VAL A 1 111 ? 146.351 -6.861 13.899 1.00 0.00 111 VAL A C 1
ATOM 1736 O O . VAL A 1 111 ? 147.309 -6.571 13.181 1.00 0.00 111 VAL A O 1
ATOM 1749 N N . ASP A 1 112 ? 145.965 -6.138 14.942 1.00 0.00 112 ASP A N 1
ATOM 1750 C CA . ASP A 1 112 ? 146.728 -4.985 15.378 1.00 0.00 112 ASP A CA 1
ATOM 1751 C C . ASP A 1 112 ? 147.651 -5.405 16.511 1.00 0.00 112 ASP A C 1
ATOM 1752 O O . ASP A 1 112 ? 147.173 -5.900 17.541 1.00 0.00 112 ASP A O 1
ATOM 1761 N N . GLN A 1 113 ? 148.953 -5.233 16.268 1.00 0.00 113 GLN A N 1
ATOM 1762 C CA . GLN A 1 113 ? 149.983 -5.484 17.264 1.00 0.00 113 GLN A CA 1
ATOM 1763 C C . GLN A 1 113 ? 150.155 -4.222 18.089 1.00 0.00 113 GLN A C 1
ATOM 1764 O O . GLN A 1 113 ? 150.889 -3.300 17.718 1.00 0.00 113 GLN A O 1
ATOM 1778 N N . ASP A 1 114 ? 149.426 -4.237 19.190 1.00 0.00 114 ASP A N 1
ATOM 1779 C CA . ASP A 1 114 ? 149.237 -3.102 20.089 1.00 0.00 114 ASP A CA 1
ATOM 1780 C C . ASP A 1 114 ? 148.131 -3.455 21.091 1.00 0.00 114 ASP A C 1
ATOM 1781 O O . ASP A 1 114 ? 148.218 -3.120 22.273 1.00 0.00 114 ASP A O 1
ATOM 1790 N N . PHE A 1 115 ? 147.090 -4.135 20.599 1.00 0.00 115 PHE A N 1
ATOM 1791 C CA . PHE A 1 115 ? 146.038 -4.673 21.438 1.00 0.00 115 PHE A CA 1
ATOM 1792 C C . PHE A 1 115 ? 145.401 -5.805 20.649 1.00 0.00 115 PHE A C 1
ATOM 1793 O O . PHE A 1 115 ? 145.062 -5.624 19.482 1.00 0.00 115 PHE A O 1
ATOM 1810 N N . LYS A 1 116 ? 145.291 -6.983 21.253 1.00 0.00 116 LYS A N 1
ATOM 1811 C CA . LYS A 1 116 ? 144.805 -8.158 20.532 1.00 0.00 116 LYS A CA 1
ATOM 1812 C C . LYS A 1 116 ? 143.462 -7.884 19.853 1.00 0.00 116 LYS A C 1
ATOM 1813 O O . LYS A 1 116 ? 142.409 -8.292 20.343 1.00 0.00 116 LYS A O 1
ATOM 1832 N N . GLU A 1 117 ? 143.502 -7.177 18.722 1.00 0.00 117 GLU A N 1
ATOM 1833 C CA . GLU A 1 117 ? 142.275 -6.890 17.974 1.00 0.00 117 GLU A CA 1
ATOM 1834 C C . GLU A 1 117 ? 142.314 -7.585 16.620 1.00 0.00 117 GLU A C 1
ATOM 1835 O O . GLU A 1 117 ? 143.251 -7.377 15.857 1.00 0.00 117 GLU A O 1
ATOM 1847 N N . TRP A 1 118 ? 141.292 -8.387 16.324 1.00 0.00 118 TRP A N 1
ATOM 1848 C CA . TRP A 1 118 ? 141.270 -9.173 15.090 1.00 0.00 118 TRP A CA 1
ATOM 1849 C C . TRP A 1 118 ? 139.962 -8.954 14.331 1.00 0.00 118 TRP A C 1
ATOM 1850 O O . TRP A 1 118 ? 138.880 -9.054 14.910 1.00 0.00 118 TRP A O 1
ATOM 1871 N N . LYS A 1 119 ? 140.060 -8.658 13.036 1.00 0.00 119 LYS A N 1
ATOM 1872 C CA . LYS A 1 119 ? 138.866 -8.405 12.231 1.00 0.00 119 LYS A CA 1
ATOM 1873 C C . LYS A 1 119 ? 138.989 -9.019 10.838 1.00 0.00 119 LYS A C 1
ATOM 1874 O O . LYS A 1 119 ? 140.092 -9.200 10.331 1.00 0.00 119 LYS A O 1
ATOM 1893 N N . SER A 1 120 ? 137.849 -9.333 10.225 1.00 0.00 120 SER A N 1
ATOM 1894 C CA . SER A 1 120 ? 137.826 -9.780 8.833 1.00 0.00 120 SER A CA 1
ATOM 1895 C C . SER A 1 120 ? 137.327 -8.634 7.957 1.00 0.00 120 SER A C 1
ATOM 1896 O O . SER A 1 120 ? 136.593 -7.776 8.449 1.00 0.00 120 SER A O 1
ATOM 1904 N N . ARG A 1 121 ? 137.725 -8.593 6.679 1.00 0.00 121 ARG A N 1
ATOM 1905 C CA . ARG A 1 121 ? 137.400 -7.426 5.849 1.00 0.00 121 ARG A CA 1
ATOM 1906 C C . ARG A 1 121 ? 136.983 -7.758 4.412 1.00 0.00 121 ARG A C 1
ATOM 1907 O O . ARG A 1 121 ? 137.584 -8.628 3.769 1.00 0.00 121 ARG A O 1
ATOM 1928 N N . GLY A 1 122 ? 135.906 -7.075 3.983 1.00 0.00 122 GLY A N 1
ATOM 1929 C CA . GLY A 1 122 ? 135.565 -6.879 2.568 1.00 0.00 122 GLY A CA 1
ATOM 1930 C C . GLY A 1 122 ? 136.387 -5.720 1.996 1.00 0.00 122 GLY A C 1
ATOM 1931 O O . GLY A 1 122 ? 135.837 -4.676 1.523 1.00 0.00 122 GLY A O 1
ATOM 1935 N N . GLY A 1 123 ? 137.703 -5.986 2.066 1.00 0.00 123 GLY A N 1
ATOM 1936 C CA . GLY A 1 123 ? 138.765 -5.030 1.773 1.00 0.00 123 GLY A CA 1
ATOM 1937 C C . GLY A 1 123 ? 138.772 -4.811 0.285 1.00 0.00 123 GLY A C 1
ATOM 1938 O O . GLY A 1 123 ? 139.594 -5.363 -0.441 1.00 0.00 123 GLY A O 1
ATOM 1942 N N . ALA A 1 124 ? 137.796 -4.051 -0.156 1.00 0.00 124 ALA A N 1
ATOM 1943 C CA . ALA A 1 124 ? 137.398 -4.123 -1.546 1.00 0.00 124 ALA A CA 1
ATOM 1944 C C . ALA A 1 124 ? 136.932 -2.790 -2.073 1.00 0.00 124 ALA A C 1
ATOM 1945 O O . ALA A 1 124 ? 136.834 -1.812 -1.328 1.00 0.00 124 ALA A O 1
ATOM 1952 N N . GLU A 1 125 ? 136.673 -2.792 -3.375 1.00 0.00 125 GLU A N 1
ATOM 1953 C CA . GLU A 1 125 ? 135.900 -1.739 -3.995 1.00 0.00 125 GLU A CA 1
ATOM 1954 C C . GLU A 1 125 ? 134.830 -2.428 -4.836 1.00 0.00 125 GLU A C 1
ATOM 1955 O O . GLU A 1 125 ? 135.153 -3.081 -5.830 1.00 0.00 125 GLU A O 1
ATOM 1967 N N . PHE A 1 126 ? 133.574 -2.361 -4.389 1.00 0.00 126 PHE A N 1
ATOM 1968 C CA . PHE A 1 126 ? 132.491 -3.063 -5.114 1.00 0.00 126 PHE A CA 1
ATOM 1969 C C . PHE A 1 126 ? 131.663 -2.142 -6.020 1.00 0.00 126 PHE A C 1
ATOM 1970 O O . PHE A 1 126 ? 130.850 -1.367 -5.528 1.00 0.00 126 PHE A O 1
ATOM 1987 N N . SER A 1 127 ? 131.658 -2.396 -7.333 1.00 0.00 127 SER A N 1
ATOM 1988 C CA . SER A 1 127 ? 131.036 -1.457 -8.268 1.00 0.00 127 SER A CA 1
ATOM 1989 C C . SER A 1 127 ? 129.547 -1.735 -8.405 1.00 0.00 127 SER A C 1
ATOM 1990 O O . SER A 1 127 ? 129.147 -2.814 -8.846 1.00 0.00 127 SER A O 1
ATOM 1998 N N . TRP A 1 128 ? 128.768 -0.720 -8.038 1.00 0.00 128 TRP A N 1
ATOM 1999 C CA . TRP A 1 128 ? 127.317 -0.787 -8.023 1.00 0.00 128 TRP A CA 1
ATOM 2000 C C . TRP A 1 128 ? 126.749 0.482 -8.650 1.00 0.00 128 TRP A C 1
ATOM 2001 O O . TRP A 1 128 ? 127.427 1.512 -8.693 1.00 0.00 128 TRP A O 1
ATOM 2022 N N . ASN A 1 129 ? 125.510 0.399 -9.133 1.00 0.00 129 ASN A N 1
ATOM 2023 C CA . ASN A 1 129 ? 124.913 1.484 -9.922 1.00 0.00 129 ASN A CA 1
ATOM 2024 C C . ASN A 1 129 ? 123.737 2.159 -9.214 1.00 0.00 129 ASN A C 1
ATOM 2025 O O . ASN A 1 129 ? 122.612 1.660 -9.203 1.00 0.00 129 ASN A O 1
ATOM 2036 N N . VAL A 1 130 ? 123.994 3.348 -8.683 1.00 0.00 130 VAL A N 1
ATOM 2037 C CA . VAL A 1 130 ? 122.948 4.125 -8.016 1.00 0.00 130 VAL A CA 1
ATOM 2038 C C . VAL A 1 130 ? 123.121 5.615 -8.289 1.00 0.00 130 VAL A C 1
ATOM 2039 O O . VAL A 1 130 ? 124.240 6.127 -8.330 1.00 0.00 130 VAL A O 1
ATOM 2052 N N . PHE A 1 131 ? 121.997 6.299 -8.474 1.00 0.00 131 PHE A N 1
ATOM 2053 C CA . PHE A 1 131 ? 122.011 7.732 -8.744 1.00 0.00 131 PHE A CA 1
ATOM 2054 C C . PHE A 1 131 ? 120.589 8.283 -8.682 1.00 0.00 131 PHE A C 1
ATOM 2055 O O . PHE A 1 131 ? 120.255 9.068 -7.795 1.00 0.00 131 PHE A O 1
ATOM 2072 N N . ASN A 1 132 ? 119.754 7.857 -9.624 1.00 0.00 132 ASN A N 1
ATOM 2073 C CA . ASN A 1 132 ? 118.347 8.244 -9.625 1.00 0.00 132 ASN A CA 1
ATOM 2074 C C . ASN A 1 132 ? 118.189 9.766 -9.635 1.00 0.00 132 ASN A C 1
ATOM 2075 O O . ASN A 1 132 ? 117.349 10.324 -8.928 1.00 0.00 132 ASN A O 1
ATOM 2086 N N . PHE A 1 133 ? 118.995 10.439 -10.453 1.00 0.00 133 PHE A N 1
ATOM 2087 C CA . PHE A 1 133 ? 118.891 11.890 -10.603 1.00 0.00 133 PHE A CA 1
ATOM 2088 C C . PHE A 1 133 ? 118.597 12.258 -12.053 1.00 0.00 133 PHE A C 1
ATOM 2089 O O . PHE A 1 133 ? 118.956 11.528 -12.977 1.00 0.00 133 PHE A O 1
ATOM 2106 N N . GLN A 1 134 ? 117.940 13.398 -12.243 1.00 0.00 134 GLN A N 1
ATOM 2107 C CA . GLN A 1 134 ? 117.582 13.856 -13.582 1.00 0.00 134 GLN A CA 1
ATOM 2108 C C . GLN A 1 134 ? 118.819 14.036 -14.461 1.00 0.00 134 GLN A C 1
ATOM 2109 O O . GLN A 1 134 ? 118.768 13.794 -15.667 1.00 0.00 134 GLN A O 1
ATOM 2123 N N . LYS A 1 135 ? 119.927 14.460 -13.860 1.00 0.00 135 LYS A N 1
ATOM 2124 C CA . LYS A 1 135 ? 121.155 14.686 -14.616 1.00 0.00 135 LYS A CA 1
ATOM 2125 C C . LYS A 1 135 ? 121.699 13.366 -15.152 1.00 0.00 135 LYS A C 1
ATOM 2126 O O . LYS A 1 135 ? 121.598 12.329 -14.498 1.00 0.00 135 LYS A O 1
ATOM 2145 N N . ASP A 1 136 ? 122.278 13.416 -16.348 1.00 0.00 136 ASP A N 1
ATOM 2146 C CA . ASP A 1 136 ? 122.812 12.213 -16.982 1.00 0.00 136 ASP A CA 1
ATOM 2147 C C . ASP A 1 136 ? 124.284 11.976 -16.633 1.00 0.00 136 ASP A C 1
ATOM 2148 O O . ASP A 1 136 ? 125.005 11.332 -17.396 1.00 0.00 136 ASP A O 1
ATOM 2157 N N . GLN A 1 137 ? 124.733 12.488 -15.488 1.00 0.00 137 GLN A N 1
ATOM 2158 C CA . GLN A 1 137 ? 126.116 12.302 -15.069 1.00 0.00 137 GLN A CA 1
ATOM 2159 C C . GLN A 1 137 ? 126.271 10.961 -14.363 1.00 0.00 137 GLN A C 1
ATOM 2160 O O . GLN A 1 137 ? 125.873 10.802 -13.209 1.00 0.00 137 GLN A O 1
ATOM 2174 N N . ASP A 1 138 ? 126.853 10.003 -15.071 1.00 0.00 138 ASP A N 1
ATOM 2175 C CA . ASP A 1 138 ? 127.042 8.664 -14.525 1.00 0.00 138 ASP A CA 1
ATOM 2176 C C . ASP A 1 138 ? 128.117 8.660 -13.442 1.00 0.00 138 ASP A C 1
ATOM 2177 O O . ASP A 1 138 ? 129.159 9.300 -13.583 1.00 0.00 138 ASP A O 1
ATOM 2186 N N . VAL A 1 139 ? 127.850 7.933 -12.362 1.00 0.00 139 VAL A N 1
ATOM 2187 C CA . VAL A 1 139 ? 128.806 7.807 -11.267 1.00 0.00 139 VAL A CA 1
ATOM 2188 C C . VAL A 1 139 ? 128.907 6.348 -10.828 1.00 0.00 139 VAL A C 1
ATOM 2189 O O . VAL A 1 139 ? 127.918 5.616 -10.858 1.00 0.00 139 VAL A O 1
ATOM 2202 N N . ARG A 1 140 ? 130.102 5.927 -10.421 1.00 0.00 140 ARG A N 1
ATOM 2203 C CA . ARG A 1 140 ? 130.309 4.537 -10.004 1.00 0.00 140 ARG A CA 1
ATOM 2204 C C . ARG A 1 140 ? 130.624 4.487 -8.514 1.00 0.00 140 ARG A C 1
ATOM 2205 O O . ARG A 1 140 ? 131.442 5.276 -8.055 1.00 0.00 140 ARG A O 1
ATOM 2226 N N . LEU A 1 141 ? 129.991 3.575 -7.764 1.00 0.00 141 LEU A N 1
ATOM 2227 C CA . LEU A 1 141 ? 130.146 3.540 -6.311 1.00 0.00 141 LEU A CA 1
ATOM 2228 C C . LEU A 1 141 ? 130.811 2.223 -5.875 1.00 0.00 141 LEU A C 1
ATOM 2229 O O . LEU A 1 141 ? 130.500 1.161 -6.407 1.00 0.00 141 LEU A O 1
ATOM 2245 N N . ARG A 1 142 ? 131.717 2.321 -4.899 1.00 0.00 142 ARG A N 1
ATOM 2246 C CA . ARG A 1 142 ? 132.457 1.165 -4.367 1.00 0.00 142 ARG A CA 1
ATOM 2247 C C . ARG A 1 142 ? 132.790 1.478 -2.916 1.00 0.00 142 ARG A C 1
ATOM 2248 O O . ARG A 1 142 ? 133.077 2.653 -2.670 1.00 0.00 142 ARG A O 1
ATOM 2269 N N . ILE A 1 143 ? 132.824 0.522 -1.946 1.00 0.00 143 ILE A N 1
ATOM 2270 C CA . ILE A 1 143 ? 132.964 0.946 -0.571 1.00 0.00 143 ILE A CA 1
ATOM 2271 C C . ILE A 1 143 ? 134.408 0.596 -0.321 1.00 0.00 143 ILE A C 1
ATOM 2272 O O . ILE A 1 143 ? 134.815 -0.535 -0.611 1.00 0.00 143 ILE A O 1
ATOM 2288 N N . GLY A 1 144 ? 135.189 1.637 -0.083 1.00 0.00 144 GLY A N 1
ATOM 2289 C CA . GLY A 1 144 ? 136.590 1.479 0.236 1.00 0.00 144 GLY A CA 1
ATOM 2290 C C . GLY A 1 144 ? 136.603 1.106 1.693 1.00 0.00 144 GLY A C 1
ATOM 2291 O O . GLY A 1 144 ? 136.689 1.956 2.583 1.00 0.00 144 GLY A O 1
ATOM 2295 N N . TYR A 1 145 ? 136.352 -0.170 1.921 1.00 0.00 145 TYR A N 1
ATOM 2296 C CA . TYR A 1 145 ? 135.953 -0.599 3.252 1.00 0.00 145 TYR A CA 1
ATOM 2297 C C . TYR A 1 145 ? 136.495 -1.940 3.634 1.00 0.00 145 TYR A C 1
ATOM 2298 O O . TYR A 1 145 ? 136.834 -2.763 2.791 1.00 0.00 145 TYR A O 1
ATOM 2316 N N . GLU A 1 146 ? 136.507 -2.115 4.942 1.00 0.00 146 GLU A N 1
ATOM 2317 C CA . GLU A 1 146 ? 136.663 -3.418 5.533 1.00 0.00 146 GLU A CA 1
ATOM 2318 C C . GLU A 1 146 ? 135.309 -3.736 6.134 1.00 0.00 146 GLU A C 1
ATOM 2319 O O . GLU A 1 146 ? 134.937 -3.179 7.177 1.00 0.00 146 GLU A O 1
ATOM 2331 N N . ALA A 1 147 ? 134.566 -4.594 5.438 1.00 0.00 147 ALA A N 1
ATOM 2332 C CA . ALA A 1 147 ? 133.216 -4.928 5.884 1.00 0.00 147 ALA A CA 1
ATOM 2333 C C . ALA A 1 147 ? 133.224 -6.212 6.708 1.00 0.00 147 ALA A C 1
ATOM 2334 O O . ALA A 1 147 ? 133.752 -7.232 6.268 1.00 0.00 147 ALA A O 1
ATOM 2341 N N . PHE A 1 148 ? 132.640 -6.096 7.899 1.00 0.00 148 PHE A N 1
ATOM 2342 C CA . PHE A 1 148 ? 132.515 -7.175 8.873 1.00 0.00 148 PHE A CA 1
ATOM 2343 C C . PHE A 1 148 ? 131.985 -6.566 10.165 1.00 0.00 148 PHE A C 1
ATOM 2344 O O . PHE A 1 148 ? 130.867 -6.855 10.592 1.00 0.00 148 PHE A O 1
ATOM 2361 N N . GLU A 1 149 ? 132.802 -5.693 10.754 1.00 0.00 149 GLU A N 1
ATOM 2362 C CA . GLU A 1 149 ? 132.413 -4.928 11.933 1.00 0.00 149 GLU A CA 1
ATOM 2363 C C . GLU A 1 149 ? 133.529 -3.941 12.290 1.00 0.00 149 GLU A C 1
ATOM 2364 O O . GLU A 1 149 ? 134.145 -4.029 13.356 1.00 0.00 149 GLU A O 1
ATOM 2376 N N . GLN A 1 150 ? 133.805 -2.999 11.384 1.00 0.00 150 GLN A N 1
ATOM 2377 C CA . GLN A 1 150 ? 134.892 -2.045 11.602 1.00 0.00 150 GLN A CA 1
ATOM 2378 C C . GLN A 1 150 ? 134.533 -0.641 11.106 1.00 0.00 150 GLN A C 1
ATOM 2379 O O . GLN A 1 150 ? 134.159 0.210 11.915 1.00 0.00 150 GLN A O 1
ATOM 2393 N N . VAL A 1 151 ? 134.639 -0.387 9.797 1.00 0.00 151 VAL A N 1
ATOM 2394 C CA . VAL A 1 151 ? 134.360 0.953 9.278 1.00 0.00 151 VAL A CA 1
ATOM 2395 C C . VAL A 1 151 ? 134.304 0.933 7.746 1.00 0.00 151 VAL A C 1
ATOM 2396 O O . VAL A 1 151 ? 135.227 0.411 7.108 1.00 0.00 151 VAL A O 1
ATOM 2409 N N . PRO A 1 152 ? 133.239 1.402 7.134 1.00 0.00 152 PRO A N 1
ATOM 2410 C CA . PRO A 1 152 ? 133.239 1.656 5.678 1.00 0.00 152 PRO A CA 1
ATOM 2411 C C . PRO A 1 152 ? 133.405 3.121 5.301 1.00 0.00 152 PRO A C 1
ATOM 2412 O O . PRO A 1 152 ? 132.807 4.004 5.912 1.00 0.00 152 PRO A O 1
ATOM 2423 N N . TYR A 1 153 ? 134.234 3.372 4.288 1.00 0.00 153 TYR A N 1
ATOM 2424 C CA . TYR A 1 153 ? 134.260 4.670 3.627 1.00 0.00 153 TYR A CA 1
ATOM 2425 C C . TYR A 1 153 ? 134.042 4.452 2.133 1.00 0.00 153 TYR A C 1
ATOM 2426 O O . TYR A 1 153 ? 134.506 3.459 1.580 1.00 0.00 153 TYR A O 1
ATOM 2444 N N . LEU A 1 154 ? 133.350 5.376 1.472 1.00 0.00 154 LEU A N 1
ATOM 2445 C CA . LEU A 1 154 ? 132.893 5.127 0.104 1.00 0.00 154 LEU A CA 1
ATOM 2446 C C . LEU A 1 154 ? 133.918 5.685 -0.855 1.00 0.00 154 LEU A C 1
ATOM 2447 O O . LEU A 1 154 ? 134.622 6.604 -0.493 1.00 0.00 154 LEU A O 1
ATOM 2463 N N . GLN A 1 155 ? 134.001 5.130 -2.052 1.00 0.00 155 GLN A N 1
ATOM 2464 C CA . GLN A 1 155 ? 134.858 5.688 -3.085 1.00 0.00 155 GLN A CA 1
ATOM 2465 C C . GLN A 1 155 ? 134.043 5.765 -4.358 1.00 0.00 155 GLN A C 1
ATOM 2466 O O . GLN A 1 155 ? 133.365 4.797 -4.706 1.00 0.00 155 GLN A O 1
ATOM 2480 N N . ILE A 1 156 ? 134.054 6.916 -5.028 1.00 0.00 156 ILE A N 1
ATOM 2481 C CA . ILE A 1 156 ? 133.325 7.047 -6.281 1.00 0.00 156 ILE A CA 1
ATOM 2482 C C . ILE A 1 156 ? 134.225 7.626 -7.356 1.00 0.00 156 ILE A C 1
ATOM 2483 O O . ILE A 1 156 ? 135.182 8.345 -7.061 1.00 0.00 156 ILE A O 1
ATOM 2499 N N . ARG A 1 157 ? 133.897 7.301 -8.598 1.00 0.00 157 ARG A N 1
ATOM 2500 C CA . ARG A 1 157 ? 134.639 7.814 -9.741 1.00 0.00 157 ARG A CA 1
ATOM 2501 C C . ARG A 1 157 ? 133.747 8.749 -10.541 1.00 0.00 157 ARG A C 1
ATOM 2502 O O . ARG A 1 157 ? 132.627 8.377 -10.905 1.00 0.00 157 ARG A O 1
ATOM 2523 N N . GLU A 1 158 ? 134.234 9.969 -10.757 1.00 0.00 158 GLU A N 1
ATOM 2524 C CA . GLU A 1 158 ? 133.522 10.935 -11.584 1.00 0.00 158 GLU A CA 1
ATOM 2525 C C . GLU A 1 158 ? 134.513 11.669 -12.477 1.00 0.00 158 GLU A C 1
ATOM 2526 O O . GLU A 1 158 ? 135.541 12.139 -11.997 1.00 0.00 158 GLU A O 1
ATOM 2538 N N . ASN A 1 159 ? 134.201 11.754 -13.767 1.00 0.00 159 ASN A N 1
ATOM 2539 C CA . ASN A 1 159 ? 135.095 12.387 -14.734 1.00 0.00 159 ASN A CA 1
ATOM 2540 C C . ASN A 1 159 ? 136.445 11.659 -14.792 1.00 0.00 159 ASN A C 1
ATOM 2541 O O . ASN A 1 159 ? 136.644 10.804 -15.654 1.00 0.00 159 ASN A O 1
ATOM 2552 N N . ASN A 1 160 ? 137.370 11.986 -13.888 1.00 0.00 160 ASN A N 1
ATOM 2553 C CA . ASN A 1 160 ? 138.653 11.291 -13.831 1.00 0.00 160 ASN A CA 1
ATOM 2554 C C . ASN A 1 160 ? 139.323 11.455 -12.463 1.00 0.00 160 ASN A C 1
ATOM 2555 O O . ASN A 1 160 ? 140.551 11.464 -12.368 1.00 0.00 160 ASN A O 1
ATOM 2566 N N . TRP A 1 161 ? 138.523 11.579 -11.404 1.00 0.00 161 TRP A N 1
ATOM 2567 C CA . TRP A 1 161 ? 139.064 11.719 -10.055 1.00 0.00 161 TRP A CA 1
ATOM 2568 C C . TRP A 1 161 ? 138.384 10.721 -9.126 1.00 0.00 161 TRP A C 1
ATOM 2569 O O . TRP A 1 161 ? 137.234 10.345 -9.361 1.00 0.00 161 TRP A O 1
ATOM 2590 N N . THR A 1 162 ? 139.080 10.303 -8.068 1.00 0.00 162 THR A N 1
ATOM 2591 C CA . THR A 1 162 ? 138.507 9.351 -7.123 1.00 0.00 162 THR A CA 1
ATOM 2592 C C . THR A 1 162 ? 138.424 10.021 -5.765 1.00 0.00 162 THR A C 1
ATOM 2593 O O . THR A 1 162 ? 139.419 10.537 -5.269 1.00 0.00 162 THR A O 1
ATOM 2604 N N . PHE A 1 163 ? 137.239 10.025 -5.169 1.00 0.00 163 PHE A N 1
ATOM 2605 C CA . PHE A 1 163 ? 137.024 10.781 -3.935 1.00 0.00 163 PHE A CA 1
ATOM 2606 C C . PHE A 1 163 ? 136.235 9.916 -2.951 1.00 0.00 163 PHE A C 1
ATOM 2607 O O . PHE A 1 163 ? 135.508 9.018 -3.375 1.00 0.00 163 PHE A O 1
ATOM 2624 N N . ASN A 1 164 ? 136.371 10.183 -1.649 1.00 0.00 164 ASN A N 1
ATOM 2625 C CA . ASN A 1 164 ? 135.805 9.272 -0.651 1.00 0.00 164 ASN A CA 1
ATOM 2626 C C . ASN A 1 164 ? 135.236 9.967 0.582 1.00 0.00 164 ASN A C 1
ATOM 2627 O O . ASN A 1 164 ? 135.591 11.110 0.878 1.00 0.00 164 ASN A O 1
ATOM 2638 N N . ALA A 1 165 ? 134.396 9.219 1.312 1.00 0.00 165 ALA A N 1
ATOM 2639 C CA . ALA A 1 165 ? 133.846 9.679 2.586 1.00 0.00 165 ALA A CA 1
ATOM 2640 C C . ALA A 1 165 ? 133.943 8.571 3.619 1.00 0.00 165 ALA A C 1
ATOM 2641 O O . ALA A 1 165 ? 133.567 7.445 3.330 1.00 0.00 165 ALA A O 1
ATOM 2648 N N . ASP A 1 166 ? 134.361 8.907 4.831 1.00 0.00 166 ASP A N 1
ATOM 2649 C CA . ASP A 1 166 ? 134.420 7.933 5.915 1.00 0.00 166 ASP A CA 1
ATOM 2650 C C . ASP A 1 166 ? 133.491 8.387 7.028 1.00 0.00 166 ASP A C 1
ATOM 2651 O O . ASP A 1 166 ? 133.381 9.585 7.270 1.00 0.00 166 ASP A O 1
ATOM 2660 N N . TYR A 1 167 ? 132.875 7.433 7.717 1.00 0.00 167 TYR A N 1
ATOM 2661 C CA . TYR A 1 167 ? 131.880 7.739 8.748 1.00 0.00 167 TYR A CA 1
ATOM 2662 C C . TYR A 1 167 ? 132.394 8.720 9.803 1.00 0.00 167 TYR A C 1
ATOM 2663 O O . TYR A 1 167 ? 131.599 9.315 10.531 1.00 0.00 167 TYR A O 1
ATOM 2681 N N . LYS A 1 168 ? 133.709 8.892 9.888 1.00 0.00 168 LYS A N 1
ATOM 2682 C CA . LYS A 1 168 ? 134.283 9.829 10.854 1.00 0.00 168 LYS A CA 1
ATOM 2683 C C . LYS A 1 168 ? 134.264 11.274 10.336 1.00 0.00 168 LYS A C 1
ATOM 2684 O O . LYS A 1 168 ? 134.954 12.132 10.887 1.00 0.00 168 LYS A O 1
ATOM 2703 N N . GLY A 1 169 ? 133.485 11.551 9.287 1.00 0.00 169 GLY A N 1
ATOM 2704 C CA . GLY A 1 169 ? 133.463 12.879 8.694 1.00 0.00 169 GLY A CA 1
ATOM 2705 C C . GLY A 1 169 ? 134.778 13.183 7.981 1.00 0.00 169 GLY A C 1
ATOM 2706 O O . GLY A 1 169 ? 135.213 14.334 7.956 1.00 0.00 169 GLY A O 1
ATOM 2710 N N . ARG A 1 170 ? 135.415 12.158 7.403 1.00 0.00 170 ARG A N 1
ATOM 2711 C CA . ARG A 1 170 ? 136.690 12.373 6.710 1.00 0.00 170 ARG A CA 1
ATOM 2712 C C . ARG A 1 170 ? 136.509 12.178 5.210 1.00 0.00 170 ARG A C 1
ATOM 2713 O O . ARG A 1 170 ? 135.756 11.302 4.794 1.00 0.00 170 ARG A O 1
ATOM 2734 N N . TRP A 1 171 ? 137.181 12.997 4.399 1.00 0.00 171 TRP A N 1
ATOM 2735 C CA . TRP A 1 171 ? 137.060 12.864 2.946 1.00 0.00 171 TRP A CA 1
ATOM 2736 C C . TRP A 1 171 ? 138.396 13.110 2.257 1.00 0.00 171 TRP A C 1
ATOM 2737 O O . TRP A 1 171 ? 139.305 13.692 2.842 1.00 0.00 171 TRP A O 1
ATOM 2758 N N . ASN A 1 172 ? 138.507 12.652 1.014 1.00 0.00 172 ASN A N 1
ATOM 2759 C CA . ASN A 1 172 ? 139.787 12.678 0.314 1.00 0.00 172 ASN A CA 1
ATOM 2760 C C . ASN A 1 172 ? 139.606 12.631 -1.199 1.00 0.00 172 ASN A C 1
ATOM 2761 O O . ASN A 1 172 ? 138.524 12.325 -1.696 1.00 0.00 172 ASN A O 1
ATOM 2772 N N . VAL A 1 173 ? 140.691 12.935 -1.906 1.00 0.00 173 VAL A N 1
ATOM 2773 C CA . VAL A 1 173 ? 140.781 12.702 -3.348 1.00 0.00 173 VAL A CA 1
ATOM 2774 C C . VAL A 1 173 ? 142.055 11.903 -3.634 1.00 0.00 173 VAL A C 1
ATOM 2775 O O . VAL A 1 173 ? 143.047 12.021 -2.923 1.00 0.00 173 VAL A O 1
ATOM 2788 N N . ARG A 1 174 ? 142.004 11.108 -4.696 1.00 0.00 174 ARG A N 1
ATOM 2789 C CA . ARG A 1 174 ? 143.172 10.386 -5.170 1.00 0.00 174 ARG A CA 1
ATOM 2790 C C . ARG A 1 174 ? 143.298 10.637 -6.664 1.00 0.00 174 ARG A C 1
ATOM 2791 O O . ARG A 1 174 ? 142.334 10.451 -7.411 1.00 0.00 174 ARG A O 1
ATOM 2812 N N . TYR A 1 175 ? 144.457 11.129 -7.079 1.00 0.00 175 TYR A N 1
ATOM 2813 C CA . TYR A 1 175 ? 144.664 11.460 -8.482 1.00 0.00 175 TYR A CA 1
ATOM 2814 C C . TYR A 1 175 ? 146.097 11.132 -8.894 1.00 0.00 175 TYR A C 1
ATOM 2815 O O . TYR A 1 175 ? 147.048 11.511 -8.213 1.00 0.00 175 TYR A O 1
ATOM 2833 N N . ASP A 1 176 ? 146.245 10.409 -10.001 1.00 0.00 176 ASP A N 1
ATOM 2834 C CA . ASP A 1 176 ? 147.562 9.959 -10.443 1.00 0.00 176 ASP A CA 1
ATOM 2835 C C . ASP A 1 176 ? 148.370 11.114 -11.028 1.00 0.00 176 ASP A C 1
ATOM 2836 O O . ASP A 1 176 ? 147.813 12.018 -11.649 1.00 0.00 176 ASP A O 1
ATOM 2845 N N . LEU A 1 177 ? 149.686 11.079 -10.826 1.00 0.00 177 LEU A N 1
ATOM 2846 C CA . LEU A 1 177 ? 150.552 12.132 -11.346 1.00 0.00 177 LEU A CA 1
ATOM 2847 C C . LEU A 1 177 ? 151.165 11.709 -12.676 1.00 0.00 177 LEU A C 1
ATOM 2848 O O . LEU A 1 177 ? 151.119 12.499 -13.605 1.00 0.00 177 LEU A O 1
ATOM 2864 N N . MET A 1 1 ? 158.852 3.360 -10.631 1.00 0.00 1 MET A N 2
ATOM 2865 C CA . MET A 1 1 ? 158.298 4.068 -9.442 1.00 0.00 1 MET A CA 2
ATOM 2866 C C . MET A 1 1 ? 157.081 4.887 -9.862 1.00 0.00 1 MET A C 2
ATOM 2867 O O . MET A 1 1 ? 157.133 5.640 -10.835 1.00 0.00 1 MET A O 2
ATOM 2883 N N . GLU A 1 2 ? 155.987 4.734 -9.121 1.00 0.00 2 GLU A N 2
ATOM 2884 C CA . GLU A 1 2 ? 154.753 5.461 -9.420 1.00 0.00 2 GLU A CA 2
ATOM 2885 C C . GLU A 1 2 ? 154.389 6.372 -8.255 1.00 0.00 2 GLU A C 2
ATOM 2886 O O . GLU A 1 2 ? 154.575 5.998 -7.100 1.00 0.00 2 GLU A O 2
ATOM 2898 N N . THR A 1 3 ? 153.860 7.557 -8.552 1.00 0.00 3 THR A N 2
ATOM 2899 C CA . THR A 1 3 ? 153.522 8.520 -7.505 1.00 0.00 3 THR A CA 2
ATOM 2900 C C . THR A 1 3 ? 152.046 8.897 -7.578 1.00 0.00 3 THR A C 2
ATOM 2901 O O . THR A 1 3 ? 151.503 9.109 -8.661 1.00 0.00 3 THR A O 2
ATOM 2912 N N . SER A 1 4 ? 151.401 8.978 -6.417 1.00 0.00 4 SER A N 2
ATOM 2913 C CA . SER A 1 4 ? 149.995 9.351 -6.361 1.00 0.00 4 SER A CA 2
ATOM 2914 C C . SER A 1 4 ? 149.762 10.328 -5.216 1.00 0.00 4 SER A C 2
ATOM 2915 O O . SER A 1 4 ? 150.414 10.249 -4.177 1.00 0.00 4 SER A O 2
ATOM 2923 N N . LEU A 1 5 ? 148.823 11.243 -5.412 1.00 0.00 5 LEU A N 2
ATOM 2924 C CA . LEU A 1 5 ? 148.497 12.224 -4.392 1.00 0.00 5 LEU A CA 2
ATOM 2925 C C . LEU A 1 5 ? 147.287 11.750 -3.598 1.00 0.00 5 LEU A C 2
ATOM 2926 O O . LEU A 1 5 ? 146.330 11.229 -4.172 1.00 0.00 5 LEU A O 2
ATOM 2942 N N . ARG A 1 6 ? 147.336 11.948 -2.284 1.00 0.00 6 ARG A N 2
ATOM 2943 C CA . ARG A 1 6 ? 146.209 11.625 -1.420 1.00 0.00 6 ARG A CA 2
ATOM 2944 C C . ARG A 1 6 ? 145.832 12.857 -0.608 1.00 0.00 6 ARG A C 2
ATOM 2945 O O . ARG A 1 6 ? 146.652 13.404 0.127 1.00 0.00 6 ARG A O 2
ATOM 2966 N N . TYR A 1 7 ? 144.597 13.308 -0.781 1.00 0.00 7 TYR A N 2
ATOM 2967 C CA . TYR A 1 7 ? 144.099 14.474 -0.071 1.00 0.00 7 TYR A CA 2
ATOM 2968 C C . TYR A 1 7 ? 143.230 14.008 1.099 1.00 0.00 7 TYR A C 2
ATOM 2969 O O . TYR A 1 7 ? 142.478 13.047 0.962 1.00 0.00 7 TYR A O 2
ATOM 2987 N N . GLY A 1 8 ? 143.337 14.723 2.215 1.00 0.00 8 GLY A N 2
ATOM 2988 C CA . GLY A 1 8 ? 142.415 14.560 3.333 1.00 0.00 8 GLY A CA 2
ATOM 2989 C C . GLY A 1 8 ? 141.625 15.852 3.525 1.00 0.00 8 GLY A C 2
ATOM 2990 O O . GLY A 1 8 ? 142.208 16.929 3.648 1.00 0.00 8 GLY A O 2
ATOM 2994 N N . GLY A 1 9 ? 140.300 15.745 3.553 1.00 0.00 9 GLY A N 2
ATOM 2995 C CA . GLY A 1 9 ? 139.447 16.926 3.588 1.00 0.00 9 GLY A CA 2
ATOM 2996 C C . GLY A 1 9 ? 138.937 17.193 4.996 1.00 0.00 9 GLY A C 2
ATOM 2997 O O . GLY A 1 9 ? 138.036 16.502 5.473 1.00 0.00 9 GLY A O 2
ATOM 3001 N N . ASP A 1 10 ? 139.531 18.201 5.626 1.00 0.00 10 ASP A N 2
ATOM 3002 C CA . ASP A 1 10 ? 139.182 18.611 6.983 1.00 0.00 10 ASP A CA 2
ATOM 3003 C C . ASP A 1 10 ? 140.067 19.787 7.395 1.00 0.00 10 ASP A C 2
ATOM 3004 O O . ASP A 1 10 ? 139.593 20.785 7.938 1.00 0.00 10 ASP A O 2
ATOM 3013 N N . SER A 1 11 ? 141.361 19.643 7.124 1.00 0.00 11 SER A N 2
ATOM 3014 C CA . SER A 1 11 ? 142.336 20.700 7.362 1.00 0.00 11 SER A CA 2
ATOM 3015 C C . SER A 1 11 ? 143.472 20.568 6.351 1.00 0.00 11 SER A C 2
ATOM 3016 O O . SER A 1 11 ? 143.429 19.700 5.477 1.00 0.00 11 SER A O 2
ATOM 3024 N N . LYS A 1 12 ? 144.487 21.423 6.460 1.00 0.00 12 LYS A N 2
ATOM 3025 C CA . LYS A 1 12 ? 145.636 21.342 5.558 1.00 0.00 12 LYS A CA 2
ATOM 3026 C C . LYS A 1 12 ? 146.269 19.954 5.641 1.00 0.00 12 LYS A C 2
ATOM 3027 O O . LYS A 1 12 ? 147.053 19.671 6.548 1.00 0.00 12 LYS A O 2
ATOM 3046 N N . ALA A 1 13 ? 145.923 19.096 4.687 1.00 0.00 13 ALA A N 2
ATOM 3047 C CA . ALA A 1 13 ? 146.338 17.699 4.746 1.00 0.00 13 ALA A CA 2
ATOM 3048 C C . ALA A 1 13 ? 146.603 17.135 3.353 1.00 0.00 13 ALA A C 2
ATOM 3049 O O . ALA A 1 13 ? 145.705 16.586 2.718 1.00 0.00 13 ALA A O 2
ATOM 3056 N N . LEU A 1 14 ? 147.838 17.272 2.880 1.00 0.00 14 LEU A N 2
ATOM 3057 C CA . LEU A 1 14 ? 148.232 16.702 1.594 1.00 0.00 14 LEU A CA 2
ATOM 3058 C C . LEU A 1 14 ? 149.411 15.753 1.789 1.00 0.00 14 LEU A C 2
ATOM 3059 O O . LEU A 1 14 ? 150.389 16.098 2.451 1.00 0.00 14 LEU A O 2
ATOM 3075 N N . LYS A 1 15 ? 149.306 14.550 1.229 1.00 0.00 15 LYS A N 2
ATOM 3076 C CA . LYS A 1 15 ? 150.355 13.546 1.388 1.00 0.00 15 LYS A CA 2
ATOM 3077 C C . LYS A 1 15 ? 150.694 12.903 0.048 1.00 0.00 15 LYS A C 2
ATOM 3078 O O . LYS A 1 15 ? 149.846 12.818 -0.838 1.00 0.00 15 LYS A O 2
ATOM 3097 N N . ILE A 1 16 ? 151.936 12.449 -0.096 1.00 0.00 16 ILE A N 2
ATOM 3098 C CA . ILE A 1 16 ? 152.361 11.743 -1.303 1.00 0.00 16 ILE A CA 2
ATOM 3099 C C . ILE A 1 16 ? 152.638 10.281 -0.965 1.00 0.00 16 ILE A C 2
ATOM 3100 O O . ILE A 1 16 ? 153.374 9.980 -0.031 1.00 0.00 16 ILE A O 2
ATOM 3116 N N . HIS A 1 17 ? 152.061 9.388 -1.762 1.00 0.00 17 HIS A N 2
ATOM 3117 C CA . HIS A 1 17 ? 152.305 7.961 -1.612 1.00 0.00 17 HIS A CA 2
ATOM 3118 C C . HIS A 1 17 ? 152.856 7.423 -2.924 1.00 0.00 17 HIS A C 2
ATOM 3119 O O . HIS A 1 17 ? 152.246 7.603 -3.974 1.00 0.00 17 HIS A O 2
ATOM 3133 N N . ALA A 1 18 ? 154.026 6.795 -2.869 1.00 0.00 18 ALA A N 2
ATOM 3134 C CA . ALA A 1 18 ? 154.661 6.282 -4.081 1.00 0.00 18 ALA A CA 2
ATOM 3135 C C . ALA A 1 18 ? 155.065 4.824 -3.887 1.00 0.00 18 ALA A C 2
ATOM 3136 O O . ALA A 1 18 ? 155.473 4.430 -2.797 1.00 0.00 18 ALA A O 2
ATOM 3143 N N . LYS A 1 19 ? 154.957 4.037 -4.956 1.00 0.00 19 LYS A N 2
ATOM 3144 C CA . LYS A 1 19 ? 155.116 2.587 -4.861 1.00 0.00 19 LYS A CA 2
ATOM 3145 C C . LYS A 1 19 ? 156.348 2.106 -5.618 1.00 0.00 19 LYS A C 2
ATOM 3146 O O . LYS A 1 19 ? 156.695 2.656 -6.665 1.00 0.00 19 LYS A O 2
ATOM 3165 N N . GLU A 1 20 ? 156.977 1.061 -5.084 1.00 0.00 20 GLU A N 2
ATOM 3166 C CA . GLU A 1 20 ? 158.137 0.446 -5.721 1.00 0.00 20 GLU A CA 2
ATOM 3167 C C . GLU A 1 20 ? 157.917 -1.059 -5.840 1.00 0.00 20 GLU A C 2
ATOM 3168 O O . GLU A 1 20 ? 157.277 -1.660 -4.975 1.00 0.00 20 GLU A O 2
ATOM 3180 N N . LYS A 1 21 ? 158.442 -1.658 -6.909 1.00 0.00 21 LYS A N 2
ATOM 3181 C CA . LYS A 1 21 ? 158.242 -3.085 -7.162 1.00 0.00 21 LYS A CA 2
ATOM 3182 C C . LYS A 1 21 ? 159.571 -3.838 -7.178 1.00 0.00 21 LYS A C 2
ATOM 3183 O O . LYS A 1 21 ? 160.570 -3.326 -7.685 1.00 0.00 21 LYS A O 2
ATOM 3202 N N . LEU A 1 22 ? 159.588 -5.051 -6.622 1.00 0.00 22 LEU A N 2
ATOM 3203 C CA . LEU A 1 22 ? 160.798 -5.863 -6.624 1.00 0.00 22 LEU A CA 2
ATOM 3204 C C . LEU A 1 22 ? 160.439 -7.304 -6.971 1.00 0.00 22 LEU A C 2
ATOM 3205 O O . LEU A 1 22 ? 159.447 -7.830 -6.471 1.00 0.00 22 LEU A O 2
ATOM 3221 N N . ARG A 1 23 ? 161.210 -7.926 -7.859 1.00 0.00 23 ARG A N 2
ATOM 3222 C CA . ARG A 1 23 ? 160.904 -9.285 -8.299 1.00 0.00 23 ARG A CA 2
ATOM 3223 C C . ARG A 1 23 ? 161.607 -10.311 -7.416 1.00 0.00 23 ARG A C 2
ATOM 3224 O O . ARG A 1 23 ? 162.816 -10.514 -7.529 1.00 0.00 23 ARG A O 2
ATOM 3245 N N . ILE A 1 24 ? 160.848 -10.958 -6.533 1.00 0.00 24 ILE A N 2
ATOM 3246 C CA . ILE A 1 24 ? 161.431 -11.934 -5.615 1.00 0.00 24 ILE A CA 2
ATOM 3247 C C . ILE A 1 24 ? 161.633 -13.269 -6.325 1.00 0.00 24 ILE A C 2
ATOM 3248 O O . ILE A 1 24 ? 162.666 -13.920 -6.172 1.00 0.00 24 ILE A O 2
ATOM 3264 N N . ASP A 1 25 ? 160.631 -13.666 -7.104 1.00 0.00 25 ASP A N 2
ATOM 3265 C CA . ASP A 1 25 ? 160.671 -14.933 -7.818 1.00 0.00 25 ASP A CA 2
ATOM 3266 C C . ASP A 1 25 ? 159.788 -14.853 -9.059 1.00 0.00 25 ASP A C 2
ATOM 3267 O O . ASP A 1 25 ? 159.159 -13.826 -9.315 1.00 0.00 25 ASP A O 2
ATOM 3276 N N . THR A 1 26 ? 159.745 -15.935 -9.829 1.00 0.00 26 THR A N 2
ATOM 3277 C CA . THR A 1 26 ? 158.957 -15.960 -11.057 1.00 0.00 26 THR A CA 2
ATOM 3278 C C . THR A 1 26 ? 157.503 -15.570 -10.794 1.00 0.00 26 THR A C 2
ATOM 3279 O O . THR A 1 26 ? 156.877 -14.902 -11.616 1.00 0.00 26 THR A O 2
ATOM 3290 N N . ASN A 1 27 ? 156.968 -15.990 -9.648 1.00 0.00 27 ASN A N 2
ATOM 3291 C CA . ASN A 1 27 ? 155.566 -15.727 -9.321 1.00 0.00 27 ASN A CA 2
ATOM 3292 C C . ASN A 1 27 ? 155.400 -15.043 -7.963 1.00 0.00 27 ASN A C 2
ATOM 3293 O O . ASN A 1 27 ? 154.355 -15.184 -7.324 1.00 0.00 27 ASN A O 2
ATOM 3304 N N . THR A 1 28 ? 156.413 -14.303 -7.516 1.00 0.00 28 THR A N 2
ATOM 3305 C CA . THR A 1 28 ? 156.324 -13.584 -6.245 1.00 0.00 28 THR A CA 2
ATOM 3306 C C . THR A 1 28 ? 156.683 -12.113 -6.438 1.00 0.00 28 THR A C 2
ATOM 3307 O O . THR A 1 28 ? 157.783 -11.783 -6.884 1.00 0.00 28 THR A O 2
ATOM 3318 N N . PHE A 1 29 ? 155.768 -11.223 -6.057 1.00 0.00 29 PHE A N 2
ATOM 3319 C CA . PHE A 1 29 ? 155.973 -9.790 -6.273 1.00 0.00 29 PHE A CA 2
ATOM 3320 C C . PHE A 1 29 ? 156.055 -9.037 -4.951 1.00 0.00 29 PHE A C 2
ATOM 3321 O O . PHE A 1 29 ? 155.311 -9.334 -4.015 1.00 0.00 29 PHE A O 2
ATOM 3338 N N . PHE A 1 30 ? 156.963 -8.064 -4.893 1.00 0.00 30 PHE A N 2
ATOM 3339 C CA . PHE A 1 30 ? 157.057 -7.165 -3.753 1.00 0.00 30 PHE A CA 2
ATOM 3340 C C . PHE A 1 30 ? 156.452 -5.828 -4.170 1.00 0.00 30 PHE A C 2
ATOM 3341 O O . PHE A 1 30 ? 156.843 -5.296 -5.205 1.00 0.00 30 PHE A O 2
ATOM 3358 N N . GLN A 1 31 ? 155.513 -5.298 -3.393 1.00 0.00 31 GLN A N 2
ATOM 3359 C CA . GLN A 1 31 ? 154.914 -4.011 -3.722 1.00 0.00 31 GLN A CA 2
ATOM 3360 C C . GLN A 1 31 ? 154.707 -3.231 -2.440 1.00 0.00 31 GLN A C 2
ATOM 3361 O O . GLN A 1 31 ? 153.931 -3.652 -1.585 1.00 0.00 31 GLN A O 2
ATOM 3375 N N . VAL A 1 32 ? 155.424 -2.122 -2.282 1.00 0.00 32 VAL A N 2
ATOM 3376 C CA . VAL A 1 32 ? 155.375 -1.386 -1.017 1.00 0.00 32 VAL A CA 2
ATOM 3377 C C . VAL A 1 32 ? 155.276 0.109 -1.299 1.00 0.00 32 VAL A C 2
ATOM 3378 O O . VAL A 1 32 ? 155.642 0.556 -2.384 1.00 0.00 32 VAL A O 2
ATOM 3391 N N . ARG A 1 33 ? 154.798 0.878 -0.326 1.00 0.00 33 ARG A N 2
ATOM 3392 C CA . ARG A 1 33 ? 154.559 2.299 -0.544 1.00 0.00 33 ARG A CA 2
ATOM 3393 C C . ARG A 1 33 ? 155.107 3.127 0.611 1.00 0.00 33 ARG A C 2
ATOM 3394 O O . ARG A 1 33 ? 155.045 2.715 1.769 1.00 0.00 33 ARG A O 2
ATOM 3415 N N . GLY A 1 34 ? 155.646 4.289 0.266 1.00 0.00 34 GLY A N 2
ATOM 3416 C CA . GLY A 1 34 ? 156.131 5.234 1.260 1.00 0.00 34 GLY A CA 2
ATOM 3417 C C . GLY A 1 34 ? 155.259 6.480 1.244 1.00 0.00 34 GLY A C 2
ATOM 3418 O O . GLY A 1 34 ? 155.044 7.079 0.189 1.00 0.00 34 GLY A O 2
ATOM 3422 N N . GLY A 1 35 ? 154.715 6.824 2.404 1.00 0.00 35 GLY A N 2
ATOM 3423 C CA . GLY A 1 35 ? 153.899 8.022 2.534 1.00 0.00 35 GLY A CA 2
ATOM 3424 C C . GLY A 1 35 ? 154.715 9.137 3.172 1.00 0.00 35 GLY A C 2
ATOM 3425 O O . GLY A 1 35 ? 155.077 9.040 4.345 1.00 0.00 35 GLY A O 2
ATOM 3429 N N . LEU A 1 36 ? 154.981 10.187 2.399 1.00 0.00 36 LEU A N 2
ATOM 3430 C CA . LEU A 1 36 ? 155.815 11.287 2.843 1.00 0.00 36 LEU A CA 2
ATOM 3431 C C . LEU A 1 36 ? 154.906 12.431 3.283 1.00 0.00 36 LEU A C 2
ATOM 3432 O O . LEU A 1 36 ? 153.995 12.807 2.542 1.00 0.00 36 LEU A O 2
ATOM 3448 N N . ASP A 1 37 ? 155.143 12.974 4.477 1.00 0.00 37 ASP A N 2
ATOM 3449 C CA . ASP A 1 37 ? 154.315 14.071 4.968 1.00 0.00 37 ASP A CA 2
ATOM 3450 C C . ASP A 1 37 ? 154.688 15.360 4.247 1.00 0.00 37 ASP A C 2
ATOM 3451 O O . ASP A 1 37 ? 155.795 15.867 4.407 1.00 0.00 37 ASP A O 2
ATOM 3460 N N . THR A 1 38 ? 153.778 15.862 3.418 1.00 0.00 38 THR A N 2
ATOM 3461 C CA . THR A 1 38 ? 154.061 17.047 2.609 1.00 0.00 38 THR A CA 2
ATOM 3462 C C . THR A 1 38 ? 154.475 18.236 3.478 1.00 0.00 38 THR A C 2
ATOM 3463 O O . THR A 1 38 ? 155.286 19.062 3.059 1.00 0.00 38 THR A O 2
ATOM 3474 N N . LYS A 1 39 ? 153.920 18.323 4.683 1.00 0.00 39 LYS A N 2
ATOM 3475 C CA . LYS A 1 39 ? 154.198 19.447 5.571 1.00 0.00 39 LYS A CA 2
ATOM 3476 C C . LYS A 1 39 ? 155.700 19.679 5.752 1.00 0.00 39 LYS A C 2
ATOM 3477 O O . LYS A 1 39 ? 156.124 20.808 5.999 1.00 0.00 39 LYS A O 2
ATOM 3496 N N . THR A 1 40 ? 156.507 18.625 5.630 1.00 0.00 40 THR A N 2
ATOM 3497 C CA . THR A 1 40 ? 157.942 18.739 5.896 1.00 0.00 40 THR A CA 2
ATOM 3498 C C . THR A 1 40 ? 158.769 18.199 4.734 1.00 0.00 40 THR A C 2
ATOM 3499 O O . THR A 1 40 ? 159.598 18.913 4.171 1.00 0.00 40 THR A O 2
ATOM 3510 N N . GLY A 1 41 ? 158.542 16.938 4.379 1.00 0.00 41 GLY A N 2
ATOM 3511 C CA . GLY A 1 41 ? 159.353 16.277 3.358 1.00 0.00 41 GLY A CA 2
ATOM 3512 C C . GLY A 1 41 ? 160.132 15.120 3.977 1.00 0.00 41 GLY A C 2
ATOM 3513 O O . GLY A 1 41 ? 161.319 14.932 3.707 1.00 0.00 41 GLY A O 2
ATOM 3517 N N . GLN A 1 42 ? 159.438 14.353 4.810 1.00 0.00 42 GLN A N 2
ATOM 3518 C CA . GLN A 1 42 ? 160.038 13.237 5.533 1.00 0.00 42 GLN A CA 2
ATOM 3519 C C . GLN A 1 42 ? 159.059 12.061 5.520 1.00 0.00 42 GLN A C 2
ATOM 3520 O O . GLN A 1 42 ? 157.961 12.193 4.982 1.00 0.00 42 GLN A O 2
ATOM 3534 N N . PRO A 1 43 ? 159.423 10.908 6.034 1.00 0.00 43 PRO A N 2
ATOM 3535 C CA . PRO A 1 43 ? 158.456 9.773 6.148 1.00 0.00 43 PRO A CA 2
ATOM 3536 C C . PRO A 1 43 ? 157.120 10.203 6.758 1.00 0.00 43 PRO A C 2
ATOM 3537 O O . PRO A 1 43 ? 156.908 11.373 7.087 1.00 0.00 43 PRO A O 2
ATOM 3548 N N . SER A 1 44 ? 156.165 9.287 6.745 1.00 0.00 44 SER A N 2
ATOM 3549 C CA . SER A 1 44 ? 154.930 9.448 7.502 1.00 0.00 44 SER A CA 2
ATOM 3550 C C . SER A 1 44 ? 154.413 8.077 7.927 1.00 0.00 44 SER A C 2
ATOM 3551 O O . SER A 1 44 ? 154.146 7.833 9.104 1.00 0.00 44 SER A O 2
ATOM 3559 N N . SER A 1 45 ? 154.277 7.191 6.947 1.00 0.00 45 SER A N 2
ATOM 3560 C CA . SER A 1 45 ? 153.851 5.817 7.207 1.00 0.00 45 SER A CA 2
ATOM 3561 C C . SER A 1 45 ? 154.366 4.895 6.105 1.00 0.00 45 SER A C 2
ATOM 3562 O O . SER A 1 45 ? 154.682 5.363 5.013 1.00 0.00 45 SER A O 2
ATOM 3570 N N . GLY A 1 46 ? 154.455 3.593 6.381 1.00 0.00 46 GLY A N 2
ATOM 3571 C CA . GLY A 1 46 ? 154.924 2.645 5.364 1.00 0.00 46 GLY A CA 2
ATOM 3572 C C . GLY A 1 46 ? 154.021 1.420 5.283 1.00 0.00 46 GLY A C 2
ATOM 3573 O O . GLY A 1 46 ? 153.433 1.019 6.284 1.00 0.00 46 GLY A O 2
ATOM 3577 N N . SER A 1 47 ? 153.908 0.829 4.094 1.00 0.00 47 SER A N 2
ATOM 3578 C CA . SER A 1 47 ? 153.122 -0.392 3.941 1.00 0.00 47 SER A CA 2
ATOM 3579 C C . SER A 1 47 ? 153.755 -1.290 2.887 1.00 0.00 47 SER A C 2
ATOM 3580 O O . SER A 1 47 ? 154.459 -0.804 2.006 1.00 0.00 47 SER A O 2
ATOM 3588 N N . ALA A 1 48 ? 153.498 -2.593 2.970 1.00 0.00 48 ALA A N 2
ATOM 3589 C CA . ALA A 1 48 ? 154.085 -3.530 2.014 1.00 0.00 48 ALA A CA 2
ATOM 3590 C C . ALA A 1 48 ? 153.128 -4.664 1.674 1.00 0.00 48 ALA A C 2
ATOM 3591 O O . ALA A 1 48 ? 152.270 -5.009 2.483 1.00 0.00 48 ALA A O 2
ATOM 3598 N N . LEU A 1 49 ? 153.291 -5.243 0.481 1.00 0.00 49 LEU A N 2
ATOM 3599 C CA . LEU A 1 49 ? 152.411 -6.319 0.036 1.00 0.00 49 LEU A CA 2
ATOM 3600 C C . LEU A 1 49 ? 153.212 -7.438 -0.631 1.00 0.00 49 LEU A C 2
ATOM 3601 O O . LEU A 1 49 ? 154.074 -7.176 -1.468 1.00 0.00 49 LEU A O 2
ATOM 3617 N N . ILE A 1 50 ? 152.932 -8.677 -0.235 1.00 0.00 50 ILE A N 2
ATOM 3618 C CA . ILE A 1 50 ? 153.532 -9.846 -0.882 1.00 0.00 50 ILE A CA 2
ATOM 3619 C C . ILE A 1 50 ? 152.445 -10.590 -1.649 1.00 0.00 50 ILE A C 2
ATOM 3620 O O . ILE A 1 50 ? 151.447 -10.967 -1.040 1.00 0.00 50 ILE A O 2
ATOM 3636 N N . ARG A 1 51 ? 152.640 -10.829 -2.952 1.00 0.00 51 ARG A N 2
ATOM 3637 C CA . ARG A 1 51 ? 151.580 -11.430 -3.770 1.00 0.00 51 ARG A CA 2
ATOM 3638 C C . ARG A 1 51 ? 152.051 -12.691 -4.492 1.00 0.00 51 ARG A C 2
ATOM 3639 O O . ARG A 1 51 ? 153.177 -12.742 -4.988 1.00 0.00 51 ARG A O 2
ATOM 3660 N N . HIS A 1 52 ? 151.171 -13.692 -4.557 1.00 0.00 52 HIS A N 2
ATOM 3661 C CA . HIS A 1 52 ? 151.409 -14.885 -5.364 1.00 0.00 52 HIS A CA 2
ATOM 3662 C C . HIS A 1 52 ? 150.111 -15.259 -6.073 1.00 0.00 52 HIS A C 2
ATOM 3663 O O . HIS A 1 52 ? 149.073 -15.372 -5.427 1.00 0.00 52 HIS A O 2
ATOM 3677 N N . PHE A 1 53 ? 150.158 -15.457 -7.389 1.00 0.00 53 PHE A N 2
ATOM 3678 C CA . PHE A 1 53 ? 148.930 -15.658 -8.163 1.00 0.00 53 PHE A CA 2
ATOM 3679 C C . PHE A 1 53 ? 148.822 -17.083 -8.697 1.00 0.00 53 PHE A C 2
ATOM 3680 O O . PHE A 1 53 ? 149.827 -17.760 -8.912 1.00 0.00 53 PHE A O 2
ATOM 3697 N N . TYR A 1 54 ? 147.583 -17.526 -8.906 1.00 0.00 54 TYR A N 2
ATOM 3698 C CA . TYR A 1 54 ? 147.321 -18.831 -9.502 1.00 0.00 54 TYR A CA 2
ATOM 3699 C C . TYR A 1 54 ? 146.643 -18.632 -10.859 1.00 0.00 54 TYR A C 2
ATOM 3700 O O . TYR A 1 54 ? 145.806 -17.731 -10.981 1.00 0.00 54 TYR A O 2
ATOM 3718 N N . PRO A 1 55 ? 146.936 -19.449 -11.851 1.00 0.00 55 PRO A N 2
ATOM 3719 C CA . PRO A 1 55 ? 146.444 -19.199 -13.236 1.00 0.00 55 PRO A CA 2
ATOM 3720 C C . PRO A 1 55 ? 144.999 -19.644 -13.451 1.00 0.00 55 PRO A C 2
ATOM 3721 O O . PRO A 1 55 ? 144.111 -18.808 -13.614 1.00 0.00 55 PRO A O 2
ATOM 3732 N N . ASN A 1 56 ? 144.759 -20.955 -13.451 1.00 0.00 56 ASN A N 2
ATOM 3733 C CA . ASN A 1 56 ? 143.411 -21.474 -13.682 1.00 0.00 56 ASN A CA 2
ATOM 3734 C C . ASN A 1 56 ? 142.434 -20.874 -12.676 1.00 0.00 56 ASN A C 2
ATOM 3735 O O . ASN A 1 56 ? 141.426 -20.271 -13.050 1.00 0.00 56 ASN A O 2
ATOM 3746 N N . PHE A 1 57 ? 142.785 -20.970 -11.398 1.00 0.00 57 PHE A N 2
ATOM 3747 C CA . PHE A 1 57 ? 142.022 -20.283 -10.365 1.00 0.00 57 PHE A CA 2
ATOM 3748 C C . PHE A 1 57 ? 142.500 -18.836 -10.292 1.00 0.00 57 PHE A C 2
ATOM 3749 O O . PHE A 1 57 ? 143.253 -18.458 -9.395 1.00 0.00 57 PHE A O 2
ATOM 3766 N N . SER A 1 58 ? 142.075 -18.040 -11.270 1.00 0.00 58 SER A N 2
ATOM 3767 C CA . SER A 1 58 ? 142.524 -16.654 -11.386 1.00 0.00 58 SER A CA 2
ATOM 3768 C C . SER A 1 58 ? 142.339 -15.897 -10.074 1.00 0.00 58 SER A C 2
ATOM 3769 O O . SER A 1 58 ? 141.253 -15.395 -9.783 1.00 0.00 58 SER A O 2
ATOM 3777 N N . ALA A 1 59 ? 143.409 -15.820 -9.289 1.00 0.00 59 ALA A N 2
ATOM 3778 C CA . ALA A 1 59 ? 143.341 -15.126 -8.005 1.00 0.00 59 ALA A CA 2
ATOM 3779 C C . ALA A 1 59 ? 144.732 -14.938 -7.415 1.00 0.00 59 ALA A C 2
ATOM 3780 O O . ALA A 1 59 ? 145.701 -15.512 -7.903 1.00 0.00 59 ALA A O 2
ATOM 3787 N N . THR A 1 60 ? 144.823 -14.136 -6.357 1.00 0.00 60 THR A N 2
ATOM 3788 C CA . THR A 1 60 ? 146.108 -13.884 -5.710 1.00 0.00 60 THR A CA 2
ATOM 3789 C C . THR A 1 60 ? 145.985 -14.044 -4.199 1.00 0.00 60 THR A C 2
ATOM 3790 O O . THR A 1 60 ? 144.979 -13.667 -3.612 1.00 0.00 60 THR A O 2
ATOM 3801 N N . LEU A 1 61 ? 147.008 -14.618 -3.578 1.00 0.00 61 LEU A N 2
ATOM 3802 C CA . LEU A 1 61 ? 147.044 -14.750 -2.125 1.00 0.00 61 LEU A CA 2
ATOM 3803 C C . LEU A 1 61 ? 148.231 -13.945 -1.632 1.00 0.00 61 LEU A C 2
ATOM 3804 O O . LEU A 1 61 ? 149.284 -13.985 -2.273 1.00 0.00 61 LEU A O 2
ATOM 3820 N N . GLY A 1 62 ? 148.071 -13.196 -0.540 1.00 0.00 62 GLY A N 2
ATOM 3821 C CA . GLY A 1 62 ? 149.162 -12.339 -0.096 1.00 0.00 62 GLY A CA 2
ATOM 3822 C C . GLY A 1 62 ? 148.932 -11.812 1.305 1.00 0.00 62 GLY A C 2
ATOM 3823 O O . GLY A 1 62 ? 147.887 -12.053 1.905 1.00 0.00 62 GLY A O 2
ATOM 3827 N N . VAL A 1 63 ? 149.912 -11.068 1.811 1.00 0.00 63 VAL A N 2
ATOM 3828 C CA . VAL A 1 63 ? 149.773 -10.429 3.124 1.00 0.00 63 VAL A CA 2
ATOM 3829 C C . VAL A 1 63 ? 150.124 -8.945 2.970 1.00 0.00 63 VAL A C 2
ATOM 3830 O O . VAL A 1 63 ? 150.942 -8.581 2.129 1.00 0.00 63 VAL A O 2
ATOM 3843 N N . GLY A 1 64 ? 149.532 -8.118 3.817 1.00 0.00 64 GLY A N 2
ATOM 3844 C CA . GLY A 1 64 ? 149.825 -6.692 3.828 1.00 0.00 64 GLY A CA 2
ATOM 3845 C C . GLY A 1 64 ? 150.142 -6.247 5.245 1.00 0.00 64 GLY A C 2
ATOM 3846 O O . GLY A 1 64 ? 149.549 -6.750 6.196 1.00 0.00 64 GLY A O 2
ATOM 3850 N N . VAL A 1 65 ? 151.106 -5.341 5.393 1.00 0.00 65 VAL A N 2
ATOM 3851 C CA . VAL A 1 65 ? 151.444 -4.820 6.719 1.00 0.00 65 VAL A CA 2
ATOM 3852 C C . VAL A 1 65 ? 151.616 -3.304 6.671 1.00 0.00 65 VAL A C 2
ATOM 3853 O O . VAL A 1 65 ? 151.801 -2.723 5.601 1.00 0.00 65 VAL A O 2
ATOM 3866 N N . ARG A 1 66 ? 151.592 -2.694 7.847 1.00 0.00 66 ARG A N 2
ATOM 3867 C CA . ARG A 1 66 ? 151.726 -1.249 7.969 1.00 0.00 66 ARG A CA 2
ATOM 3868 C C . ARG A 1 66 ? 152.598 -0.905 9.171 1.00 0.00 66 ARG A C 2
ATOM 3869 O O . ARG A 1 66 ? 152.445 -1.497 10.240 1.00 0.00 66 ARG A O 2
ATOM 3890 N N . TYR A 1 67 ? 153.489 0.063 8.983 1.00 0.00 67 TYR A N 2
ATOM 3891 C CA . TYR A 1 67 ? 154.413 0.481 10.029 1.00 0.00 67 TYR A CA 2
ATOM 3892 C C . TYR A 1 67 ? 154.015 1.860 10.552 1.00 0.00 67 TYR A C 2
ATOM 3893 O O . TYR A 1 67 ? 153.985 2.828 9.787 1.00 0.00 67 TYR A O 2
ATOM 3911 N N . ASP A 1 68 ? 153.692 1.915 11.843 1.00 0.00 68 ASP A N 2
ATOM 3912 C CA . ASP A 1 68 ? 153.492 3.182 12.536 1.00 0.00 68 ASP A CA 2
ATOM 3913 C C . ASP A 1 68 ? 154.675 3.433 13.464 1.00 0.00 68 ASP A C 2
ATOM 3914 O O . ASP A 1 68 ? 155.080 2.535 14.206 1.00 0.00 68 ASP A O 2
ATOM 3923 N N . LYS A 1 69 ? 155.153 4.671 13.483 1.00 0.00 69 LYS A N 2
ATOM 3924 C CA . LYS A 1 69 ? 156.438 4.993 14.100 1.00 0.00 69 LYS A CA 2
ATOM 3925 C C . LYS A 1 69 ? 156.260 5.543 15.509 1.00 0.00 69 LYS A C 2
ATOM 3926 O O . LYS A 1 69 ? 155.169 5.969 15.884 1.00 0.00 69 LYS A O 2
ATOM 3945 N N . GLN A 1 70 ? 157.317 5.433 16.309 1.00 0.00 70 GLN A N 2
ATOM 3946 C CA . GLN A 1 70 ? 157.326 6.002 17.654 1.00 0.00 70 GLN A CA 2
ATOM 3947 C C . GLN A 1 70 ? 157.188 7.525 17.624 1.00 0.00 70 GLN A C 2
ATOM 3948 O O . GLN A 1 70 ? 156.609 8.116 18.536 1.00 0.00 70 GLN A O 2
ATOM 3962 N N . ASP A 1 71 ? 157.718 8.161 16.578 1.00 0.00 71 ASP A N 2
ATOM 3963 C CA . ASP A 1 71 ? 157.715 9.621 16.477 1.00 0.00 71 ASP A CA 2
ATOM 3964 C C . ASP A 1 71 ? 156.332 10.211 16.754 1.00 0.00 71 ASP A C 2
ATOM 3965 O O . ASP A 1 71 ? 156.224 11.299 17.321 1.00 0.00 71 ASP A O 2
ATOM 3974 N N . SER A 1 72 ? 155.291 9.492 16.340 1.00 0.00 72 SER A N 2
ATOM 3975 C CA . SER A 1 72 ? 153.911 9.911 16.580 1.00 0.00 72 SER A CA 2
ATOM 3976 C C . SER A 1 72 ? 153.586 11.218 15.864 1.00 0.00 72 SER A C 2
ATOM 3977 O O . SER A 1 72 ? 154.399 12.141 15.820 1.00 0.00 72 SER A O 2
ATOM 3985 N N . VAL A 1 73 ? 152.386 11.282 15.297 1.00 0.00 73 VAL A N 2
ATOM 3986 C CA . VAL A 1 73 ? 151.939 12.484 14.599 1.00 0.00 73 VAL A CA 2
ATOM 3987 C C . VAL A 1 73 ? 151.812 13.649 15.580 1.00 0.00 73 VAL A C 2
ATOM 3988 O O . VAL A 1 73 ? 152.183 14.779 15.262 1.00 0.00 73 VAL A O 2
ATOM 4001 N N . GLY A 1 74 ? 151.289 13.369 16.771 1.00 0.00 74 GLY A N 2
ATOM 4002 C CA . GLY A 1 74 ? 151.093 14.409 17.775 1.00 0.00 74 GLY A CA 2
ATOM 4003 C C . GLY A 1 74 ? 151.513 13.927 19.159 1.00 0.00 74 GLY A C 2
ATOM 4004 O O . GLY A 1 74 ? 151.749 12.738 19.371 1.00 0.00 74 GLY A O 2
ATOM 4008 N N . VAL A 1 75 ? 151.600 14.863 20.099 1.00 0.00 75 VAL A N 2
ATOM 4009 C CA . VAL A 1 75 ? 152.006 14.540 21.463 1.00 0.00 75 VAL A CA 2
ATOM 4010 C C . VAL A 1 75 ? 150.980 13.621 22.130 1.00 0.00 75 VAL A C 2
ATOM 4011 O O . VAL A 1 75 ? 151.346 12.715 22.877 1.00 0.00 75 VAL A O 2
ATOM 4024 N N . ARG A 1 76 ? 149.700 13.857 21.857 1.00 0.00 76 ARG A N 2
ATOM 4025 C CA . ARG A 1 76 ? 148.636 13.083 22.492 1.00 0.00 76 ARG A CA 2
ATOM 4026 C C . ARG A 1 76 ? 147.552 12.712 21.483 1.00 0.00 76 ARG A C 2
ATOM 4027 O O . ARG A 1 76 ? 147.563 13.178 20.344 1.00 0.00 76 ARG A O 2
ATOM 4048 N N . TYR A 1 77 ? 146.622 11.866 21.915 1.00 0.00 77 TYR A N 2
ATOM 4049 C CA . TYR A 1 77 ? 145.551 11.397 21.040 1.00 0.00 77 TYR A CA 2
ATOM 4050 C C . TYR A 1 77 ? 146.119 10.625 19.847 1.00 0.00 77 TYR A C 2
ATOM 4051 O O . TYR A 1 77 ? 145.603 10.714 18.733 1.00 0.00 77 TYR A O 2
ATOM 4069 N N . ALA A 1 78 ? 147.176 9.854 20.093 1.00 0.00 78 ALA A N 2
ATOM 4070 C CA . ALA A 1 78 ? 147.810 9.069 19.040 1.00 0.00 78 ALA A CA 2
ATOM 4071 C C . ALA A 1 78 ? 148.947 8.235 19.624 1.00 0.00 78 ALA A C 2
ATOM 4072 O O . ALA A 1 78 ? 150.090 8.688 19.693 1.00 0.00 78 ALA A O 2
ATOM 4079 N N . LYS A 1 79 ? 148.625 7.022 20.060 1.00 0.00 79 LYS A N 2
ATOM 4080 C CA . LYS A 1 79 ? 149.628 6.151 20.664 1.00 0.00 79 LYS A CA 2
ATOM 4081 C C . LYS A 1 79 ? 150.748 5.838 19.675 1.00 0.00 79 LYS A C 2
ATOM 4082 O O . LYS A 1 79 ? 151.923 5.843 20.038 1.00 0.00 79 LYS A O 2
ATOM 4101 N N . ASN A 1 80 ? 150.379 5.567 18.423 1.00 0.00 80 ASN A N 2
ATOM 4102 C CA . ASN A 1 80 ? 151.365 5.251 17.389 1.00 0.00 80 ASN A CA 2
ATOM 4103 C C . ASN A 1 80 ? 152.267 4.100 17.837 1.00 0.00 80 ASN A C 2
ATOM 4104 O O . ASN A 1 80 ? 151.967 3.433 18.828 1.00 0.00 80 ASN A O 2
ATOM 4115 N N . ASP A 1 81 ? 153.367 3.857 17.121 1.00 0.00 81 ASP A N 2
ATOM 4116 C CA . ASP A 1 81 ? 154.239 2.724 17.443 1.00 0.00 81 ASP A CA 2
ATOM 4117 C C . ASP A 1 81 ? 153.442 1.418 17.470 1.00 0.00 81 ASP A C 2
ATOM 4118 O O . ASP A 1 81 ? 153.088 0.909 18.535 1.00 0.00 81 ASP A O 2
ATOM 4127 N N . LYS A 1 82 ? 153.159 0.883 16.288 1.00 0.00 82 LYS A N 2
ATOM 4128 C CA . LYS A 1 82 ? 152.273 -0.263 16.152 1.00 0.00 82 LYS A CA 2
ATOM 4129 C C . LYS A 1 82 ? 152.525 -0.928 14.808 1.00 0.00 82 LYS A C 2
ATOM 4130 O O . LYS A 1 82 ? 152.718 -0.252 13.799 1.00 0.00 82 LYS A O 2
ATOM 4149 N N . LEU A 1 83 ? 152.551 -2.252 14.802 1.00 0.00 83 LEU A N 2
ATOM 4150 C CA . LEU A 1 83 ? 152.607 -3.003 13.553 1.00 0.00 83 LEU A CA 2
ATOM 4151 C C . LEU A 1 83 ? 151.280 -3.715 13.327 1.00 0.00 83 LEU A C 2
ATOM 4152 O O . LEU A 1 83 ? 150.721 -4.306 14.242 1.00 0.00 83 LEU A O 2
ATOM 4168 N N . ARG A 1 84 ? 150.767 -3.636 12.106 1.00 0.00 84 ARG A N 2
ATOM 4169 C CA . ARG A 1 84 ? 149.571 -4.390 11.740 1.00 0.00 84 ARG A CA 2
ATOM 4170 C C . ARG A 1 84 ? 149.896 -5.281 10.551 1.00 0.00 84 ARG A C 2
ATOM 4171 O O . ARG A 1 84 ? 150.647 -4.869 9.670 1.00 0.00 84 ARG A O 2
ATOM 4192 N N . TYR A 1 85 ? 149.363 -6.501 10.541 1.00 0.00 85 TYR A N 2
ATOM 4193 C CA . TYR A 1 85 ? 149.579 -7.392 9.404 1.00 0.00 85 TYR A CA 2
ATOM 4194 C C . TYR A 1 85 ? 148.358 -8.270 9.148 1.00 0.00 85 TYR A C 2
ATOM 4195 O O . TYR A 1 85 ? 147.637 -8.638 10.073 1.00 0.00 85 TYR A O 2
ATOM 4213 N N . THR A 1 86 ? 148.130 -8.570 7.873 1.00 0.00 86 THR A N 2
ATOM 4214 C CA . THR A 1 86 ? 146.872 -9.167 7.429 1.00 0.00 86 THR A CA 2
ATOM 4215 C C . THR A 1 86 ? 147.147 -10.128 6.281 1.00 0.00 86 THR A C 2
ATOM 4216 O O . THR A 1 86 ? 148.049 -9.870 5.497 1.00 0.00 86 THR A O 2
ATOM 4227 N N . VAL A 1 87 ? 146.367 -11.202 6.151 1.00 0.00 87 VAL A N 2
ATOM 4228 C CA . VAL A 1 87 ? 146.535 -12.120 5.024 1.00 0.00 87 VAL A CA 2
ATOM 4229 C C . VAL A 1 87 ? 145.168 -12.390 4.406 1.00 0.00 87 VAL A C 2
ATOM 4230 O O . VAL A 1 87 ? 144.188 -12.549 5.136 1.00 0.00 87 VAL A O 2
ATOM 4243 N N . LEU A 1 88 ? 145.098 -12.403 3.075 1.00 0.00 88 LEU A N 2
ATOM 4244 C CA . LEU A 1 88 ? 143.798 -12.410 2.418 1.00 0.00 88 LEU A CA 2
ATOM 4245 C C . LEU A 1 88 ? 143.884 -12.992 1.012 1.00 0.00 88 LEU A C 2
ATOM 4246 O O . LEU A 1 88 ? 144.967 -13.110 0.436 1.00 0.00 88 LEU A O 2
ATOM 4262 N N . ALA A 1 89 ? 142.723 -13.365 0.488 1.00 0.00 89 ALA A N 2
ATOM 4263 C CA . ALA A 1 89 ? 142.596 -13.789 -0.899 1.00 0.00 89 ALA A CA 2
ATOM 4264 C C . ALA A 1 89 ? 142.140 -12.609 -1.752 1.00 0.00 89 ALA A C 2
ATOM 4265 O O . ALA A 1 89 ? 141.382 -11.764 -1.280 1.00 0.00 89 ALA A O 2
ATOM 4272 N N . LYS A 1 90 ? 142.600 -12.550 -2.998 1.00 0.00 90 LYS A N 2
ATOM 4273 C CA . LYS A 1 90 ? 142.189 -11.487 -3.910 1.00 0.00 90 LYS A CA 2
ATOM 4274 C C . LYS A 1 90 ? 141.387 -12.083 -5.058 1.00 0.00 90 LYS A C 2
ATOM 4275 O O . LYS A 1 90 ? 141.907 -12.905 -5.812 1.00 0.00 90 LYS A O 2
ATOM 4294 N N . LYS A 1 91 ? 140.131 -11.661 -5.186 1.00 0.00 91 LYS A N 2
ATOM 4295 C CA . LYS A 1 91 ? 139.253 -12.189 -6.229 1.00 0.00 91 LYS A CA 2
ATOM 4296 C C . LYS A 1 91 ? 138.677 -11.052 -7.063 1.00 0.00 91 LYS A C 2
ATOM 4297 O O . LYS A 1 91 ? 138.340 -9.996 -6.532 1.00 0.00 91 LYS A O 2
ATOM 4316 N N . THR A 1 92 ? 138.575 -11.269 -8.371 1.00 0.00 92 THR A N 2
ATOM 4317 C CA . THR A 1 92 ? 138.007 -10.267 -9.269 1.00 0.00 92 THR A CA 2
ATOM 4318 C C . THR A 1 92 ? 136.914 -10.895 -10.126 1.00 0.00 92 THR A C 2
ATOM 4319 O O . THR A 1 92 ? 137.089 -11.998 -10.646 1.00 0.00 92 THR A O 2
ATOM 4330 N N . PHE A 1 93 ? 135.790 -10.198 -10.276 1.00 0.00 93 PHE A N 2
ATOM 4331 C CA . PHE A 1 93 ? 134.703 -10.706 -11.105 1.00 0.00 93 PHE A CA 2
ATOM 4332 C C . PHE A 1 93 ? 134.017 -9.553 -11.845 1.00 0.00 93 PHE A C 2
ATOM 4333 O O . PHE A 1 93 ? 133.407 -8.707 -11.186 1.00 0.00 93 PHE A O 2
ATOM 4350 N N . PRO A 1 94 ? 134.140 -9.439 -13.152 1.00 0.00 94 PRO A N 2
ATOM 4351 C CA . PRO A 1 94 ? 133.327 -8.454 -13.918 1.00 0.00 94 PRO A CA 2
ATOM 4352 C C . PRO A 1 94 ? 131.959 -9.028 -14.273 1.00 0.00 94 PRO A C 2
ATOM 4353 O O . PRO A 1 94 ? 131.854 -9.969 -15.060 1.00 0.00 94 PRO A O 2
ATOM 4364 N N . VAL A 1 95 ? 130.913 -8.455 -13.686 1.00 0.00 95 VAL A N 2
ATOM 4365 C CA . VAL A 1 95 ? 129.537 -8.923 -13.918 1.00 0.00 95 VAL A CA 2
ATOM 4366 C C . VAL A 1 95 ? 128.660 -7.788 -14.470 1.00 0.00 95 VAL A C 2
ATOM 4367 O O . VAL A 1 95 ? 127.450 -7.761 -14.242 1.00 0.00 95 VAL A O 2
ATOM 4380 N N . THR A 1 96 ? 129.277 -6.790 -15.096 1.00 0.00 96 THR A N 2
ATOM 4381 C CA . THR A 1 96 ? 128.535 -5.695 -15.710 1.00 0.00 96 THR A CA 2
ATOM 4382 C C . THR A 1 96 ? 127.968 -6.099 -17.070 1.00 0.00 96 THR A C 2
ATOM 4383 O O . THR A 1 96 ? 126.796 -5.851 -17.352 1.00 0.00 96 THR A O 2
ATOM 4394 N N . ASN A 1 97 ? 128.795 -6.718 -17.910 1.00 0.00 97 ASN A N 2
ATOM 4395 C CA . ASN A 1 97 ? 128.334 -7.159 -19.223 1.00 0.00 97 ASN A CA 2
ATOM 4396 C C . ASN A 1 97 ? 127.230 -8.196 -19.063 1.00 0.00 97 ASN A C 2
ATOM 4397 O O . ASN A 1 97 ? 126.174 -8.100 -19.690 1.00 0.00 97 ASN A O 2
ATOM 4408 N N . ASP A 1 98 ? 127.486 -9.186 -18.216 1.00 0.00 98 ASP A N 2
ATOM 4409 C CA . ASP A 1 98 ? 126.478 -10.188 -17.890 1.00 0.00 98 ASP A CA 2
ATOM 4410 C C . ASP A 1 98 ? 125.349 -9.583 -17.053 1.00 0.00 98 ASP A C 2
ATOM 4411 O O . ASP A 1 98 ? 124.186 -9.959 -17.204 1.00 0.00 98 ASP A O 2
ATOM 4420 N N . GLY A 1 99 ? 125.698 -8.647 -16.173 1.00 0.00 99 GLY A N 2
ATOM 4421 C CA . GLY A 1 99 ? 124.721 -8.048 -15.271 1.00 0.00 99 GLY A CA 2
ATOM 4422 C C . GLY A 1 99 ? 124.886 -6.533 -15.193 1.00 0.00 99 GLY A C 2
ATOM 4423 O O . GLY A 1 99 ? 124.514 -5.811 -16.117 1.00 0.00 99 GLY A O 2
ATOM 4427 N N . LEU A 1 100 ? 125.444 -6.056 -14.082 1.00 0.00 100 LEU A N 2
ATOM 4428 C CA . LEU A 1 100 ? 125.546 -4.618 -13.848 1.00 0.00 100 LEU A CA 2
ATOM 4429 C C . LEU A 1 100 ? 126.610 -4.246 -12.799 1.00 0.00 100 LEU A C 2
ATOM 4430 O O . LEU A 1 100 ? 126.685 -3.084 -12.397 1.00 0.00 100 LEU A O 2
ATOM 4446 N N . VAL A 1 101 ? 127.430 -5.205 -12.351 1.00 0.00 101 VAL A N 2
ATOM 4447 C CA . VAL A 1 101 ? 128.421 -4.922 -11.305 1.00 0.00 101 VAL A CA 2
ATOM 4448 C C . VAL A 1 101 ? 129.800 -5.480 -11.653 1.00 0.00 101 VAL A C 2
ATOM 4449 O O . VAL A 1 101 ? 129.958 -6.244 -12.599 1.00 0.00 101 VAL A O 2
ATOM 4462 N N . ASN A 1 102 ? 130.795 -5.088 -10.865 1.00 0.00 102 ASN A N 2
ATOM 4463 C CA . ASN A 1 102 ? 132.146 -5.630 -11.002 1.00 0.00 102 ASN A CA 2
ATOM 4464 C C . ASN A 1 102 ? 132.937 -5.307 -9.741 1.00 0.00 102 ASN A C 2
ATOM 4465 O O . ASN A 1 102 ? 132.830 -4.194 -9.234 1.00 0.00 102 ASN A O 2
ATOM 4476 N N . PHE A 1 103 ? 133.702 -6.263 -9.210 1.00 0.00 103 PHE A N 2
ATOM 4477 C CA . PHE A 1 103 ? 134.390 -6.027 -7.935 1.00 0.00 103 PHE A CA 2
ATOM 4478 C C . PHE A 1 103 ? 135.781 -6.637 -7.887 1.00 0.00 103 PHE A C 2
ATOM 4479 O O . PHE A 1 103 ? 136.091 -7.579 -8.613 1.00 0.00 103 PHE A O 2
ATOM 4496 N N . LYS A 1 104 ? 136.599 -6.082 -6.996 1.00 0.00 104 LYS A N 2
ATOM 4497 C CA . LYS A 1 104 ? 137.888 -6.670 -6.669 1.00 0.00 104 LYS A CA 2
ATOM 4498 C C . LYS A 1 104 ? 138.005 -6.622 -5.159 1.00 0.00 104 LYS A C 2
ATOM 4499 O O . LYS A 1 104 ? 137.950 -5.538 -4.580 1.00 0.00 104 LYS A O 2
ATOM 4518 N N . ILE A 1 105 ? 138.139 -7.778 -4.513 1.00 0.00 105 ILE A N 2
ATOM 4519 C CA . ILE A 1 105 ? 137.980 -7.830 -3.063 1.00 0.00 105 ILE A CA 2
ATOM 4520 C C . ILE A 1 105 ? 139.173 -8.472 -2.375 1.00 0.00 105 ILE A C 2
ATOM 4521 O O . ILE A 1 105 ? 139.858 -9.315 -2.951 1.00 0.00 105 ILE A O 2
ATOM 4537 N N . LYS A 1 106 ? 139.353 -8.093 -1.119 1.00 0.00 106 LYS A N 2
ATOM 4538 C CA . LYS A 1 106 ? 140.345 -8.703 -0.257 1.00 0.00 106 LYS A CA 2
ATOM 4539 C C . LYS A 1 106 ? 139.616 -9.352 0.910 1.00 0.00 106 LYS A C 2
ATOM 4540 O O . LYS A 1 106 ? 138.953 -8.668 1.691 1.00 0.00 106 LYS A O 2
ATOM 4559 N N . GLY A 1 107 ? 139.727 -10.670 1.019 1.00 0.00 107 GLY A N 2
ATOM 4560 C CA . GLY A 1 107 ? 138.977 -11.404 2.033 1.00 0.00 107 GLY A CA 2
ATOM 4561 C C . GLY A 1 107 ? 139.934 -12.075 2.999 1.00 0.00 107 GLY A C 2
ATOM 4562 O O . GLY A 1 107 ? 140.590 -13.052 2.635 1.00 0.00 107 GLY A O 2
ATOM 4566 N N . GLY A 1 108 ? 140.033 -11.533 4.210 1.00 0.00 108 GLY A N 2
ATOM 4567 C CA . GLY A 1 108 ? 140.962 -12.107 5.183 1.00 0.00 108 GLY A CA 2
ATOM 4568 C C . GLY A 1 108 ? 140.886 -11.426 6.539 1.00 0.00 108 GLY A C 2
ATOM 4569 O O . GLY A 1 108 ? 139.880 -10.801 6.872 1.00 0.00 108 GLY A O 2
ATOM 4573 N N . CYS A 1 109 ? 141.974 -11.531 7.301 1.00 0.00 109 CYS A N 2
ATOM 4574 C CA . CYS A 1 109 ? 141.969 -11.084 8.689 1.00 0.00 109 CYS A CA 2
ATOM 4575 C C . CYS A 1 109 ? 143.224 -10.284 9.008 1.00 0.00 109 CYS A C 2
ATOM 4576 O O . CYS A 1 109 ? 144.315 -10.618 8.544 1.00 0.00 109 CYS A O 2
ATOM 4584 N N . ASP A 1 110 ? 143.043 -9.225 9.789 1.00 0.00 110 ASP A N 2
ATOM 4585 C CA . ASP A 1 110 ? 144.148 -8.378 10.215 1.00 0.00 110 ASP A CA 2
ATOM 4586 C C . ASP A 1 110 ? 144.326 -8.511 11.719 1.00 0.00 110 ASP A C 2
ATOM 4587 O O . ASP A 1 110 ? 143.355 -8.754 12.431 1.00 0.00 110 ASP A O 2
ATOM 4596 N N . VAL A 1 111 ? 145.548 -8.335 12.201 1.00 0.00 111 VAL A N 2
ATOM 4597 C CA . VAL A 1 111 ? 145.795 -8.309 13.637 1.00 0.00 111 VAL A CA 2
ATOM 4598 C C . VAL A 1 111 ? 146.636 -7.088 13.987 1.00 0.00 111 VAL A C 2
ATOM 4599 O O . VAL A 1 111 ? 147.577 -6.744 13.269 1.00 0.00 111 VAL A O 2
ATOM 4612 N N . ASP A 1 112 ? 146.271 -6.443 15.088 1.00 0.00 112 ASP A N 2
ATOM 4613 C CA . ASP A 1 112 ? 147.062 -5.347 15.611 1.00 0.00 112 ASP A CA 2
ATOM 4614 C C . ASP A 1 112 ? 148.122 -5.924 16.532 1.00 0.00 112 ASP A C 2
ATOM 4615 O O . ASP A 1 112 ? 147.781 -6.579 17.525 1.00 0.00 112 ASP A O 2
ATOM 4624 N N . GLN A 1 113 ? 149.381 -5.710 16.147 1.00 0.00 113 GLN A N 2
ATOM 4625 C CA . GLN A 1 113 ? 150.527 -6.153 16.926 1.00 0.00 113 GLN A CA 2
ATOM 4626 C C . GLN A 1 113 ? 150.848 -5.081 17.952 1.00 0.00 113 GLN A C 2
ATOM 4627 O O . GLN A 1 113 ? 151.599 -4.135 17.687 1.00 0.00 113 GLN A O 2
ATOM 4641 N N . ASP A 1 114 ? 150.237 -5.294 19.105 1.00 0.00 114 ASP A N 2
ATOM 4642 C CA . ASP A 1 114 ? 150.183 -4.354 20.221 1.00 0.00 114 ASP A CA 2
ATOM 4643 C C . ASP A 1 114 ? 149.164 -4.895 21.228 1.00 0.00 114 ASP A C 2
ATOM 4644 O O . ASP A 1 114 ? 149.414 -4.930 22.433 1.00 0.00 114 ASP A O 2
ATOM 4653 N N . PHE A 1 115 ? 148.009 -5.315 20.704 1.00 0.00 115 PHE A N 2
ATOM 4654 C CA . PHE A 1 115 ? 147.023 -6.057 21.469 1.00 0.00 115 PHE A CA 2
ATOM 4655 C C . PHE A 1 115 ? 146.397 -7.069 20.522 1.00 0.00 115 PHE A C 2
ATOM 4656 O O . PHE A 1 115 ? 145.834 -6.687 19.500 1.00 0.00 115 PHE A O 2
ATOM 4673 N N . LYS A 1 116 ? 146.544 -8.355 20.822 1.00 0.00 116 LYS A N 2
ATOM 4674 C CA . LYS A 1 116 ? 146.050 -9.404 19.933 1.00 0.00 116 LYS A CA 2
ATOM 4675 C C . LYS A 1 116 ? 144.586 -9.195 19.539 1.00 0.00 116 LYS A C 2
ATOM 4676 O O . LYS A 1 116 ? 143.699 -9.952 19.926 1.00 0.00 116 LYS A O 2
ATOM 4695 N N . GLU A 1 117 ? 144.344 -8.185 18.703 1.00 0.00 117 GLU A N 2
ATOM 4696 C CA . GLU A 1 117 ? 142.979 -7.876 18.266 1.00 0.00 117 GLU A CA 2
ATOM 4697 C C . GLU A 1 117 ? 142.811 -8.227 16.793 1.00 0.00 117 GLU A C 2
ATOM 4698 O O . GLU A 1 117 ? 143.531 -7.695 15.952 1.00 0.00 117 GLU A O 2
ATOM 4710 N N . TRP A 1 118 ? 141.855 -9.107 16.486 1.00 0.00 118 TRP A N 2
ATOM 4711 C CA . TRP A 1 118 ? 141.722 -9.644 15.128 1.00 0.00 118 TRP A CA 2
ATOM 4712 C C . TRP A 1 118 ? 140.378 -9.260 14.507 1.00 0.00 118 TRP A C 2
ATOM 4713 O O . TRP A 1 118 ? 139.333 -9.393 15.143 1.00 0.00 118 TRP A O 2
ATOM 4734 N N . LYS A 1 119 ? 140.412 -8.787 13.261 1.00 0.00 119 LYS A N 2
ATOM 4735 C CA . LYS A 1 119 ? 139.190 -8.391 12.563 1.00 0.00 119 LYS A CA 2
ATOM 4736 C C . LYS A 1 119 ? 139.238 -8.812 11.094 1.00 0.00 119 LYS A C 2
ATOM 4737 O O . LYS A 1 119 ? 140.298 -8.780 10.480 1.00 0.00 119 LYS A O 2
ATOM 4756 N N . SER A 1 120 ? 138.095 -9.200 10.534 1.00 0.00 120 SER A N 2
ATOM 4757 C CA . SER A 1 120 ? 138.031 -9.543 9.113 1.00 0.00 120 SER A CA 2
ATOM 4758 C C . SER A 1 120 ? 137.928 -8.273 8.269 1.00 0.00 120 SER A C 2
ATOM 4759 O O . SER A 1 120 ? 137.719 -7.187 8.811 1.00 0.00 120 SER A O 2
ATOM 4767 N N . ARG A 1 121 ? 138.113 -8.394 6.953 1.00 0.00 121 ARG A N 2
ATOM 4768 C CA . ARG A 1 121 ? 137.989 -7.229 6.073 1.00 0.00 121 ARG A CA 2
ATOM 4769 C C . ARG A 1 121 ? 137.246 -7.536 4.773 1.00 0.00 121 ARG A C 2
ATOM 4770 O O . ARG A 1 121 ? 137.615 -8.476 4.057 1.00 0.00 121 ARG A O 2
ATOM 4791 N N . GLY A 1 122 ? 136.172 -6.763 4.545 1.00 0.00 122 GLY A N 2
ATOM 4792 C CA . GLY A 1 122 ? 135.552 -6.595 3.222 1.00 0.00 122 GLY A CA 2
ATOM 4793 C C . GLY A 1 122 ? 136.330 -5.557 2.405 1.00 0.00 122 GLY A C 2
ATOM 4794 O O . GLY A 1 122 ? 135.776 -4.504 1.965 1.00 0.00 122 GLY A O 2
ATOM 4798 N N . GLY A 1 123 ? 137.600 -5.946 2.197 1.00 0.00 123 GLY A N 2
ATOM 4799 C CA . GLY A 1 123 ? 138.664 -5.082 1.700 1.00 0.00 123 GLY A CA 2
ATOM 4800 C C . GLY A 1 123 ? 138.509 -4.954 0.206 1.00 0.00 123 GLY A C 2
ATOM 4801 O O . GLY A 1 123 ? 139.272 -5.535 -0.562 1.00 0.00 123 GLY A O 2
ATOM 4805 N N . ALA A 1 124 ? 137.488 -4.221 -0.197 1.00 0.00 124 ALA A N 2
ATOM 4806 C CA . ALA A 1 124 ? 136.981 -4.378 -1.550 1.00 0.00 124 ALA A CA 2
ATOM 4807 C C . ALA A 1 124 ? 136.518 -3.082 -2.176 1.00 0.00 124 ALA A C 2
ATOM 4808 O O . ALA A 1 124 ? 136.296 -2.075 -1.494 1.00 0.00 124 ALA A O 2
ATOM 4815 N N . GLU A 1 125 ? 136.414 -3.163 -3.498 1.00 0.00 125 GLU A N 2
ATOM 4816 C CA . GLU A 1 125 ? 135.749 -2.156 -4.292 1.00 0.00 125 GLU A CA 2
ATOM 4817 C C . GLU A 1 125 ? 134.597 -2.852 -5.000 1.00 0.00 125 GLU A C 2
ATOM 4818 O O . GLU A 1 125 ? 134.836 -3.664 -5.894 1.00 0.00 125 GLU A O 2
ATOM 4830 N N . PHE A 1 126 ? 133.365 -2.577 -4.575 1.00 0.00 126 PHE A N 2
ATOM 4831 C CA . PHE A 1 126 ? 132.205 -3.164 -5.268 1.00 0.00 126 PHE A CA 2
ATOM 4832 C C . PHE A 1 126 ? 131.543 -2.172 -6.221 1.00 0.00 126 PHE A C 2
ATOM 4833 O O . PHE A 1 126 ? 130.957 -1.191 -5.779 1.00 0.00 126 PHE A O 2
ATOM 4850 N N . SER A 1 127 ? 131.525 -2.484 -7.517 1.00 0.00 127 SER A N 2
ATOM 4851 C CA . SER A 1 127 ? 130.993 -1.540 -8.497 1.00 0.00 127 SER A CA 2
ATOM 4852 C C . SER A 1 127 ? 129.508 -1.793 -8.697 1.00 0.00 127 SER A C 2
ATOM 4853 O O . SER A 1 127 ? 129.121 -2.839 -9.218 1.00 0.00 127 SER A O 2
ATOM 4861 N N . TRP A 1 128 ? 128.707 -0.824 -8.269 1.00 0.00 128 TRP A N 2
ATOM 4862 C CA . TRP A 1 128 ? 127.256 -0.912 -8.360 1.00 0.00 128 TRP A CA 2
ATOM 4863 C C . TRP A 1 128 ? 126.692 0.367 -8.976 1.00 0.00 128 TRP A C 2
ATOM 4864 O O . TRP A 1 128 ? 127.338 1.416 -8.937 1.00 0.00 128 TRP A O 2
ATOM 4885 N N . ASN A 1 129 ? 125.491 0.267 -9.542 1.00 0.00 129 ASN A N 2
ATOM 4886 C CA . ASN A 1 129 ? 124.884 1.379 -10.272 1.00 0.00 129 ASN A CA 2
ATOM 4887 C C . ASN A 1 129 ? 123.706 1.962 -9.499 1.00 0.00 129 ASN A C 2
ATOM 4888 O O . ASN A 1 129 ? 122.987 1.245 -8.805 1.00 0.00 129 ASN A O 2
ATOM 4899 N N . VAL A 1 130 ? 123.501 3.270 -9.627 1.00 0.00 130 VAL A N 2
ATOM 4900 C CA . VAL A 1 130 ? 122.416 3.936 -8.910 1.00 0.00 130 VAL A CA 2
ATOM 4901 C C . VAL A 1 130 ? 121.636 4.845 -9.858 1.00 0.00 130 VAL A C 2
ATOM 4902 O O . VAL A 1 130 ? 122.219 5.647 -10.588 1.00 0.00 130 VAL A O 2
ATOM 4915 N N . PHE A 1 131 ? 120.313 4.708 -9.836 1.00 0.00 131 PHE A N 2
ATOM 4916 C CA . PHE A 1 131 ? 119.452 5.488 -10.722 1.00 0.00 131 PHE A CA 2
ATOM 4917 C C . PHE A 1 131 ? 119.326 6.944 -10.267 1.00 0.00 131 PHE A C 2
ATOM 4918 O O . PHE A 1 131 ? 119.120 7.834 -11.092 1.00 0.00 131 PHE A O 2
ATOM 4935 N N . ASN A 1 132 ? 119.446 7.188 -8.963 1.00 0.00 132 ASN A N 2
ATOM 4936 C CA . ASN A 1 132 ? 119.303 8.540 -8.436 1.00 0.00 132 ASN A CA 2
ATOM 4937 C C . ASN A 1 132 ? 120.629 9.290 -8.510 1.00 0.00 132 ASN A C 2
ATOM 4938 O O . ASN A 1 132 ? 121.551 9.020 -7.740 1.00 0.00 132 ASN A O 2
ATOM 4949 N N . PHE A 1 133 ? 120.715 10.232 -9.442 1.00 0.00 133 PHE A N 2
ATOM 4950 C CA . PHE A 1 133 ? 121.925 11.027 -9.606 1.00 0.00 133 PHE A CA 2
ATOM 4951 C C . PHE A 1 133 ? 121.580 12.478 -9.926 1.00 0.00 133 PHE A C 2
ATOM 4952 O O . PHE A 1 133 ? 120.493 12.773 -10.422 1.00 0.00 133 PHE A O 2
ATOM 4969 N N . GLN A 1 134 ? 122.513 13.379 -9.635 1.00 0.00 134 GLN A N 2
ATOM 4970 C CA . GLN A 1 134 ? 122.301 14.798 -9.903 1.00 0.00 134 GLN A CA 2
ATOM 4971 C C . GLN A 1 134 ? 122.962 15.206 -11.216 1.00 0.00 134 GLN A C 2
ATOM 4972 O O . GLN A 1 134 ? 122.331 15.824 -12.074 1.00 0.00 134 GLN A O 2
ATOM 4986 N N . LYS A 1 135 ? 124.235 14.855 -11.367 1.00 0.00 135 LYS A N 2
ATOM 4987 C CA . LYS A 1 135 ? 124.988 15.229 -12.560 1.00 0.00 135 LYS A CA 2
ATOM 4988 C C . LYS A 1 135 ? 124.688 14.274 -13.711 1.00 0.00 135 LYS A C 2
ATOM 4989 O O . LYS A 1 135 ? 124.354 13.110 -13.495 1.00 0.00 135 LYS A O 2
ATOM 5008 N N . ASP A 1 136 ? 124.826 14.773 -14.936 1.00 0.00 136 ASP A N 2
ATOM 5009 C CA . ASP A 1 136 ? 124.534 13.968 -16.119 1.00 0.00 136 ASP A CA 2
ATOM 5010 C C . ASP A 1 136 ? 125.740 13.136 -16.564 1.00 0.00 136 ASP A C 2
ATOM 5011 O O . ASP A 1 136 ? 125.875 12.822 -17.747 1.00 0.00 136 ASP A O 2
ATOM 5020 N N . GLN A 1 137 ? 126.617 12.781 -15.625 1.00 0.00 137 GLN A N 2
ATOM 5021 C CA . GLN A 1 137 ? 127.789 11.976 -15.937 1.00 0.00 137 GLN A CA 2
ATOM 5022 C C . GLN A 1 137 ? 127.743 10.681 -15.135 1.00 0.00 137 GLN A C 2
ATOM 5023 O O . GLN A 1 137 ? 127.534 10.692 -13.922 1.00 0.00 137 GLN A O 2
ATOM 5037 N N . ASP A 1 138 ? 127.942 9.572 -15.829 1.00 0.00 138 ASP A N 2
ATOM 5038 C CA . ASP A 1 138 ? 127.893 8.259 -15.197 1.00 0.00 138 ASP A CA 2
ATOM 5039 C C . ASP A 1 138 ? 128.935 8.149 -14.090 1.00 0.00 138 ASP A C 2
ATOM 5040 O O . ASP A 1 138 ? 130.071 8.597 -14.242 1.00 0.00 138 ASP A O 2
ATOM 5049 N N . VAL A 1 139 ? 128.534 7.549 -12.973 1.00 0.00 139 VAL A N 2
ATOM 5050 C CA . VAL A 1 139 ? 129.430 7.366 -11.836 1.00 0.00 139 VAL A CA 2
ATOM 5051 C C . VAL A 1 139 ? 129.291 5.950 -11.277 1.00 0.00 139 VAL A C 2
ATOM 5052 O O . VAL A 1 139 ? 128.208 5.366 -11.318 1.00 0.00 139 VAL A O 2
ATOM 5065 N N . ARG A 1 140 ? 130.386 5.403 -10.755 1.00 0.00 140 ARG A N 2
ATOM 5066 C CA . ARG A 1 140 ? 130.350 4.054 -10.181 1.00 0.00 140 ARG A CA 2
ATOM 5067 C C . ARG A 1 140 ? 130.541 4.131 -8.671 1.00 0.00 140 ARG A C 2
ATOM 5068 O O . ARG A 1 140 ? 131.408 4.870 -8.216 1.00 0.00 140 ARG A O 2
ATOM 5089 N N . LEU A 1 141 ? 129.749 3.368 -7.910 1.00 0.00 141 LEU A N 2
ATOM 5090 C CA . LEU A 1 141 ? 129.757 3.450 -6.450 1.00 0.00 141 LEU A CA 2
ATOM 5091 C C . LEU A 1 141 ? 130.231 2.121 -5.834 1.00 0.00 141 LEU A C 2
ATOM 5092 O O . LEU A 1 141 ? 129.913 1.045 -6.336 1.00 0.00 141 LEU A O 2
ATOM 5108 N N . ARG A 1 142 ? 131.002 2.229 -4.752 1.00 0.00 142 ARG A N 2
ATOM 5109 C CA . ARG A 1 142 ? 131.547 1.072 -4.023 1.00 0.00 142 ARG A CA 2
ATOM 5110 C C . ARG A 1 142 ? 131.783 1.442 -2.566 1.00 0.00 142 ARG A C 2
ATOM 5111 O O . ARG A 1 142 ? 131.667 2.630 -2.247 1.00 0.00 142 ARG A O 2
ATOM 5132 N N . ILE A 1 143 ? 132.131 0.490 -1.666 1.00 0.00 143 ILE A N 2
ATOM 5133 C CA . ILE A 1 143 ? 132.550 0.880 -0.347 1.00 0.00 143 ILE A CA 2
ATOM 5134 C C . ILE A 1 143 ? 134.033 0.560 -0.438 1.00 0.00 143 ILE A C 2
ATOM 5135 O O . ILE A 1 143 ? 134.409 -0.531 -0.899 1.00 0.00 143 ILE A O 2
ATOM 5151 N N . GLY A 1 144 ? 134.832 1.610 -0.328 1.00 0.00 144 GLY A N 2
ATOM 5152 C CA . GLY A 1 144 ? 136.265 1.451 -0.210 1.00 0.00 144 GLY A CA 2
ATOM 5153 C C . GLY A 1 144 ? 136.487 1.178 1.253 1.00 0.00 144 GLY A C 2
ATOM 5154 O O . GLY A 1 144 ? 136.687 2.092 2.055 1.00 0.00 144 GLY A O 2
ATOM 5158 N N . TYR A 1 145 ? 136.287 -0.082 1.617 1.00 0.00 145 TYR A N 2
ATOM 5159 C CA . TYR A 1 145 ? 136.082 -0.406 3.022 1.00 0.00 145 TYR A CA 2
ATOM 5160 C C . TYR A 1 145 ? 136.820 -1.635 3.459 1.00 0.00 145 TYR A C 2
ATOM 5161 O O . TYR A 1 145 ? 137.123 -2.512 2.662 1.00 0.00 145 TYR A O 2
ATOM 5179 N N . GLU A 1 146 ? 137.033 -1.660 4.761 1.00 0.00 146 GLU A N 2
ATOM 5180 C CA . GLU A 1 146 ? 137.409 -2.862 5.462 1.00 0.00 146 GLU A CA 2
ATOM 5181 C C . GLU A 1 146 ? 136.260 -3.134 6.415 1.00 0.00 146 GLU A C 2
ATOM 5182 O O . GLU A 1 146 ? 136.118 -2.437 7.427 1.00 0.00 146 GLU A O 2
ATOM 5194 N N . ALA A 1 147 ? 135.414 -4.103 6.067 1.00 0.00 147 ALA A N 2
ATOM 5195 C CA . ALA A 1 147 ? 134.229 -4.356 6.890 1.00 0.00 147 ALA A CA 2
ATOM 5196 C C . ALA A 1 147 ? 134.466 -5.472 7.904 1.00 0.00 147 ALA A C 2
ATOM 5197 O O . ALA A 1 147 ? 134.767 -6.604 7.528 1.00 0.00 147 ALA A O 2
ATOM 5204 N N . PHE A 1 148 ? 134.383 -5.065 9.171 1.00 0.00 148 PHE A N 2
ATOM 5205 C CA . PHE A 1 148 ? 134.267 -5.941 10.334 1.00 0.00 148 PHE A CA 2
ATOM 5206 C C . PHE A 1 148 ? 134.215 -5.050 11.578 1.00 0.00 148 PHE A C 2
ATOM 5207 O O . PHE A 1 148 ? 135.114 -5.060 12.420 1.00 0.00 148 PHE A O 2
ATOM 5224 N N . GLU A 1 149 ? 133.157 -4.247 11.675 1.00 0.00 149 GLU A N 2
ATOM 5225 C CA . GLU A 1 149 ? 133.060 -3.246 12.733 1.00 0.00 149 GLU A CA 2
ATOM 5226 C C . GLU A 1 149 ? 134.291 -2.335 12.748 1.00 0.00 149 GLU A C 2
ATOM 5227 O O . GLU A 1 149 ? 134.735 -1.899 13.812 1.00 0.00 149 GLU A O 2
ATOM 5239 N N . GLN A 1 150 ? 134.839 -2.037 11.568 1.00 0.00 150 GLN A N 2
ATOM 5240 C CA . GLN A 1 150 ? 136.038 -1.201 11.474 1.00 0.00 150 GLN A CA 2
ATOM 5241 C C . GLN A 1 150 ? 135.704 0.187 10.910 1.00 0.00 150 GLN A C 2
ATOM 5242 O O . GLN A 1 150 ? 135.522 1.128 11.683 1.00 0.00 150 GLN A O 2
ATOM 5256 N N . VAL A 1 151 ? 135.617 0.328 9.584 1.00 0.00 151 VAL A N 2
ATOM 5257 C CA . VAL A 1 151 ? 135.276 1.618 8.985 1.00 0.00 151 VAL A CA 2
ATOM 5258 C C . VAL A 1 151 ? 135.097 1.468 7.467 1.00 0.00 151 VAL A C 2
ATOM 5259 O O . VAL A 1 151 ? 136.014 1.001 6.783 1.00 0.00 151 VAL A O 2
ATOM 5272 N N . PRO A 1 152 ? 133.931 1.742 6.926 1.00 0.00 152 PRO A N 2
ATOM 5273 C CA . PRO A 1 152 ? 133.775 1.889 5.460 1.00 0.00 152 PRO A CA 2
ATOM 5274 C C . PRO A 1 152 ? 133.701 3.341 5.005 1.00 0.00 152 PRO A C 2
ATOM 5275 O O . PRO A 1 152 ? 133.032 4.161 5.628 1.00 0.00 152 PRO A O 2
ATOM 5286 N N . TYR A 1 153 ? 134.397 3.659 3.915 1.00 0.00 153 TYR A N 2
ATOM 5287 C CA . TYR A 1 153 ? 134.219 4.945 3.246 1.00 0.00 153 TYR A CA 2
ATOM 5288 C C . TYR A 1 153 ? 133.702 4.709 1.829 1.00 0.00 153 TYR A C 2
ATOM 5289 O O . TYR A 1 153 ? 134.099 3.755 1.167 1.00 0.00 153 TYR A O 2
ATOM 5307 N N . LEU A 1 154 ? 132.824 5.587 1.362 1.00 0.00 154 LEU A N 2
ATOM 5308 C CA . LEU A 1 154 ? 132.112 5.359 0.106 1.00 0.00 154 LEU A CA 2
ATOM 5309 C C . LEU A 1 154 ? 132.865 6.028 -1.010 1.00 0.00 154 LEU A C 2
ATOM 5310 O O . LEU A 1 154 ? 133.072 7.228 -0.953 1.00 0.00 154 LEU A O 2
ATOM 5326 N N . GLN A 1 155 ? 133.219 5.263 -2.032 1.00 0.00 155 GLN A N 2
ATOM 5327 C CA . GLN A 1 155 ? 134.208 5.721 -2.999 1.00 0.00 155 GLN A CA 2
ATOM 5328 C C . GLN A 1 155 ? 133.590 5.671 -4.380 1.00 0.00 155 GLN A C 2
ATOM 5329 O O . GLN A 1 155 ? 132.809 4.764 -4.670 1.00 0.00 155 GLN A O 2
ATOM 5343 N N . ILE A 1 156 ? 133.872 6.678 -5.203 1.00 0.00 156 ILE A N 2
ATOM 5344 C CA . ILE A 1 156 ? 133.322 6.708 -6.548 1.00 0.00 156 ILE A CA 2
ATOM 5345 C C . ILE A 1 156 ? 134.389 7.092 -7.556 1.00 0.00 156 ILE A C 2
ATOM 5346 O O . ILE A 1 156 ? 135.372 7.756 -7.220 1.00 0.00 156 ILE A O 2
ATOM 5362 N N . ARG A 1 157 ? 134.162 6.670 -8.790 1.00 0.00 157 ARG A N 2
ATOM 5363 C CA . ARG A 1 157 ? 135.027 7.051 -9.899 1.00 0.00 157 ARG A CA 2
ATOM 5364 C C . ARG A 1 157 ? 134.255 7.977 -10.826 1.00 0.00 157 ARG A C 2
ATOM 5365 O O . ARG A 1 157 ? 133.156 7.628 -11.267 1.00 0.00 157 ARG A O 2
ATOM 5386 N N . GLU A 1 158 ? 134.806 9.168 -11.062 1.00 0.00 158 GLU A N 2
ATOM 5387 C CA . GLU A 1 158 ? 134.172 10.126 -11.961 1.00 0.00 158 GLU A CA 2
ATOM 5388 C C . GLU A 1 158 ? 135.226 10.787 -12.841 1.00 0.00 158 GLU A C 2
ATOM 5389 O O . GLU A 1 158 ? 136.197 11.335 -12.330 1.00 0.00 158 GLU A O 2
ATOM 5401 N N . ASN A 1 159 ? 135.020 10.733 -14.154 1.00 0.00 159 ASN A N 2
ATOM 5402 C CA . ASN A 1 159 ? 135.974 11.294 -15.107 1.00 0.00 159 ASN A CA 2
ATOM 5403 C C . ASN A 1 159 ? 137.367 10.671 -14.924 1.00 0.00 159 ASN A C 2
ATOM 5404 O O . ASN A 1 159 ? 137.686 9.683 -15.586 1.00 0.00 159 ASN A O 2
ATOM 5415 N N . ASN A 1 160 ? 138.197 11.231 -14.040 1.00 0.00 160 ASN A N 2
ATOM 5416 C CA . ASN A 1 160 ? 139.517 10.665 -13.775 1.00 0.00 160 ASN A CA 2
ATOM 5417 C C . ASN A 1 160 ? 139.979 10.945 -12.342 1.00 0.00 160 ASN A C 2
ATOM 5418 O O . ASN A 1 160 ? 141.177 11.063 -12.087 1.00 0.00 160 ASN A O 2
ATOM 5429 N N . TRP A 1 161 ? 139.035 11.051 -11.406 1.00 0.00 161 TRP A N 2
ATOM 5430 C CA . TRP A 1 161 ? 139.373 11.308 -10.010 1.00 0.00 161 TRP A CA 2
ATOM 5431 C C . TRP A 1 161 ? 138.722 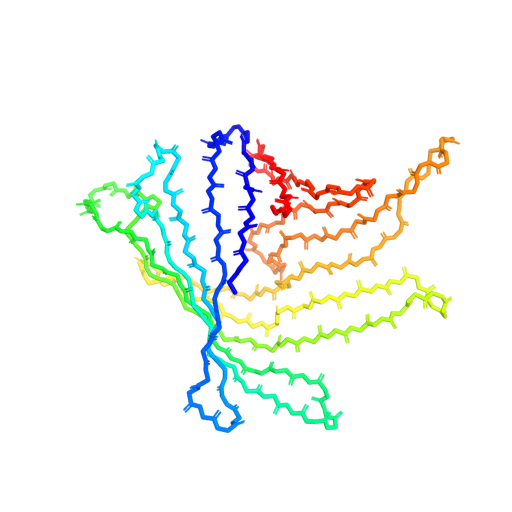10.247 -9.135 1.00 0.00 161 TRP A C 2
ATOM 5432 O O . TRP A 1 161 ? 137.635 9.767 -9.459 1.00 0.00 161 TRP A O 2
ATOM 5453 N N . THR A 1 162 ? 139.371 9.885 -8.028 1.00 0.00 162 THR A N 2
ATOM 5454 C CA . THR A 1 162 ? 138.829 8.857 -7.148 1.00 0.00 162 THR A CA 2
ATOM 5455 C C . THR A 1 162 ? 138.611 9.491 -5.786 1.00 0.00 162 THR A C 2
ATOM 5456 O O . THR A 1 162 ? 139.564 9.954 -5.168 1.00 0.00 162 THR A O 2
ATOM 5467 N N . PHE A 1 163 ? 137.365 9.528 -5.318 1.00 0.00 163 PHE A N 2
ATOM 5468 C CA . PHE A 1 163 ? 137.043 10.341 -4.142 1.00 0.00 163 PHE A CA 2
ATOM 5469 C C . PHE A 1 163 ? 136.100 9.565 -3.224 1.00 0.00 163 PHE A C 2
ATOM 5470 O O . PHE A 1 163 ? 135.408 8.660 -3.686 1.00 0.00 163 PHE A O 2
ATOM 5487 N N . ASN A 1 164 ? 136.074 9.924 -1.937 1.00 0.00 164 ASN A N 2
ATOM 5488 C CA . ASN A 1 164 ? 135.195 9.219 -1.010 1.00 0.00 164 ASN A CA 2
ATOM 5489 C C . ASN A 1 164 ? 134.841 10.001 0.250 1.00 0.00 164 ASN A C 2
ATOM 5490 O O . ASN A 1 164 ? 135.405 11.061 0.524 1.00 0.00 164 ASN A O 2
ATOM 5501 N N . ALA A 1 165 ? 133.904 9.427 1.014 1.00 0.00 165 ALA A N 2
ATOM 5502 C CA . ALA A 1 165 ? 133.525 9.958 2.318 1.00 0.00 165 ALA A CA 2
ATOM 5503 C C . ALA A 1 165 ? 133.780 8.913 3.394 1.00 0.00 165 ALA A C 2
ATOM 5504 O O . ALA A 1 165 ? 133.432 7.750 3.214 1.00 0.00 165 ALA A O 2
ATOM 5511 N N . ASP A 1 166 ? 134.336 9.333 4.525 1.00 0.00 166 ASP A N 2
ATOM 5512 C CA . ASP A 1 166 ? 134.572 8.416 5.634 1.00 0.00 166 ASP A CA 2
ATOM 5513 C C . ASP A 1 166 ? 133.649 8.790 6.783 1.00 0.00 166 ASP A C 2
ATOM 5514 O O . ASP A 1 166 ? 133.395 9.973 6.997 1.00 0.00 166 ASP A O 2
ATOM 5523 N N . TYR A 1 167 ? 133.213 7.793 7.546 1.00 0.00 167 TYR A N 2
ATOM 5524 C CA . TYR A 1 167 ? 132.287 8.017 8.659 1.00 0.00 167 TYR A CA 2
ATOM 5525 C C . TYR A 1 167 ? 132.794 9.059 9.657 1.00 0.00 167 TYR A C 2
ATOM 5526 O O . TYR A 1 167 ? 132.016 9.566 10.468 1.00 0.00 167 TYR A O 2
ATOM 5544 N N . LYS A 1 168 ? 134.083 9.381 9.605 1.00 0.00 168 LYS A N 2
ATOM 5545 C CA . LYS A 1 168 ? 134.639 10.403 10.492 1.00 0.00 168 LYS A CA 2
ATOM 5546 C C . LYS A 1 168 ? 134.399 11.823 9.959 1.00 0.00 168 LYS A C 2
ATOM 5547 O O . LYS A 1 168 ? 135.030 12.771 10.425 1.00 0.00 168 LYS A O 2
ATOM 5566 N N . GLY A 1 169 ? 133.496 11.977 8.987 1.00 0.00 169 GLY A N 2
ATOM 5567 C CA . GLY A 1 169 ? 133.270 13.270 8.362 1.00 0.00 169 GLY A CA 2
ATOM 5568 C C . GLY A 1 169 ? 134.499 13.708 7.572 1.00 0.00 169 GLY A C 2
ATOM 5569 O O . GLY A 1 169 ? 134.804 14.900 7.517 1.00 0.00 169 GLY A O 2
ATOM 5573 N N . ARG A 1 170 ? 135.208 12.753 6.957 1.00 0.00 170 ARG A N 2
ATOM 5574 C CA . ARG A 1 170 ? 136.438 13.096 6.233 1.00 0.00 170 ARG A CA 2
ATOM 5575 C C . ARG A 1 170 ? 136.277 12.871 4.733 1.00 0.00 170 ARG A C 2
ATOM 5576 O O . ARG A 1 170 ? 135.688 11.882 4.307 1.00 0.00 170 ARG A O 2
ATOM 5597 N N . TRP A 1 171 ? 136.789 13.810 3.942 1.00 0.00 171 TRP A N 2
ATOM 5598 C CA . TRP A 1 171 ? 136.745 13.681 2.483 1.00 0.00 171 TRP A CA 2
ATOM 5599 C C . TRP A 1 171 ? 138.119 13.259 1.981 1.00 0.00 171 TRP A C 2
ATOM 5600 O O . TRP A 1 171 ? 139.124 13.615 2.588 1.00 0.00 171 TRP A O 2
ATOM 5621 N N . ASN A 1 172 ? 138.172 12.501 0.888 1.00 0.00 172 ASN A N 2
ATOM 5622 C CA . ASN A 1 172 ? 139.456 12.042 0.360 1.00 0.00 172 ASN A CA 2
ATOM 5623 C C . ASN A 1 172 ? 139.479 12.066 -1.164 1.00 0.00 172 ASN A C 2
ATOM 5624 O O . ASN A 1 172 ? 138.451 11.855 -1.801 1.00 0.00 172 ASN A O 2
ATOM 5635 N N . VAL A 1 173 ? 140.655 12.346 -1.728 1.00 0.00 173 VAL A N 2
ATOM 5636 C CA . VAL A 1 173 ? 140.880 12.205 -3.169 1.00 0.00 173 VAL A CA 2
ATOM 5637 C C . VAL A 1 173 ? 142.151 11.385 -3.407 1.00 0.00 173 VAL A C 2
ATOM 5638 O O . VAL A 1 173 ? 143.111 11.465 -2.643 1.00 0.00 173 VAL A O 2
ATOM 5651 N N . ARG A 1 174 ? 142.135 10.622 -4.494 1.00 0.00 174 ARG A N 2
ATOM 5652 C CA . ARG A 1 174 ? 143.317 9.912 -4.949 1.00 0.00 174 ARG A CA 2
ATOM 5653 C C . ARG A 1 174 ? 143.462 10.151 -6.444 1.00 0.00 174 ARG A C 2
ATOM 5654 O O . ARG A 1 174 ? 142.507 9.969 -7.202 1.00 0.00 174 ARG A O 2
ATOM 5675 N N . TYR A 1 175 ? 144.626 10.641 -6.847 1.00 0.00 175 TYR A N 2
ATOM 5676 C CA . TYR A 1 175 ? 144.870 10.923 -8.255 1.00 0.00 175 TYR A CA 2
ATOM 5677 C C . TYR A 1 175 ? 146.317 10.597 -8.611 1.00 0.00 175 TYR A C 2
ATOM 5678 O O . TYR A 1 175 ? 147.239 11.033 -7.924 1.00 0.00 175 TYR A O 2
ATOM 5696 N N . ASP A 1 176 ? 146.515 9.830 -9.678 1.00 0.00 176 ASP A N 2
ATOM 5697 C CA . ASP A 1 176 ? 147.857 9.385 -10.042 1.00 0.00 176 ASP A CA 2
ATOM 5698 C C . ASP A 1 176 ? 148.502 10.329 -11.051 1.00 0.00 176 ASP A C 2
ATOM 5699 O O . ASP A 1 176 ? 147.812 11.033 -11.789 1.00 0.00 176 ASP A O 2
ATOM 5708 N N . LEU A 1 177 ? 149.833 10.346 -11.071 1.00 0.00 177 LEU A N 2
ATOM 5709 C CA . LEU A 1 177 ? 150.561 11.194 -12.008 1.00 0.00 177 LEU A CA 2
ATOM 5710 C C . LEU A 1 177 ? 150.874 10.426 -13.289 1.00 0.00 177 LEU A C 2
ATOM 5711 O O . LEU A 1 177 ? 151.743 10.867 -14.023 1.00 0.00 177 LEU A O 2
ATOM 5727 N N . MET A 1 1 ? 157.614 3.230 -8.781 1.00 0.00 1 MET A N 3
ATOM 5728 C CA . MET A 1 1 ? 157.253 3.052 -10.217 1.00 0.00 1 MET A CA 3
ATOM 5729 C C . MET A 1 1 ? 156.044 3.924 -10.543 1.00 0.00 1 MET A C 3
ATOM 5730 O O . MET A 1 1 ? 155.999 4.568 -11.590 1.00 0.00 1 MET A O 3
ATOM 5746 N N . GLU A 1 2 ? 155.065 3.940 -9.642 1.00 0.00 2 GLU A N 3
ATOM 5747 C CA . GLU A 1 2 ? 153.856 4.735 -9.848 1.00 0.00 2 GLU A CA 3
ATOM 5748 C C . GLU A 1 2 ? 153.662 5.696 -8.682 1.00 0.00 2 GLU A C 3
ATOM 5749 O O . GLU A 1 2 ? 153.969 5.352 -7.544 1.00 0.00 2 GLU A O 3
ATOM 5761 N N . THR A 1 3 ? 153.132 6.884 -8.960 1.00 0.00 3 THR A N 3
ATOM 5762 C CA . THR A 1 3 ? 152.940 7.888 -7.919 1.00 0.00 3 THR A CA 3
ATOM 5763 C C . THR A 1 3 ? 151.480 8.315 -7.881 1.00 0.00 3 THR A C 3
ATOM 5764 O O . THR A 1 3 ? 150.857 8.500 -8.928 1.00 0.00 3 THR A O 3
ATOM 5775 N N . SER A 1 4 ? 150.936 8.475 -6.678 1.00 0.00 4 SER A N 3
ATOM 5776 C CA . SER A 1 4 ? 149.542 8.863 -6.539 1.00 0.00 4 SER A CA 3
ATOM 5777 C C . SER A 1 4 ? 149.402 9.867 -5.410 1.00 0.00 4 SER A C 3
ATOM 5778 O O . SER A 1 4 ? 150.146 9.828 -4.431 1.00 0.00 4 SER A O 3
ATOM 5786 N N . LEU A 1 5 ? 148.445 10.767 -5.558 1.00 0.00 5 LEU A N 3
ATOM 5787 C CA . LEU A 1 5 ? 148.162 11.741 -4.521 1.00 0.00 5 LEU A CA 3
ATOM 5788 C C . LEU A 1 5 ? 146.942 11.279 -3.746 1.00 0.00 5 LEU A C 3
ATOM 5789 O O . LEU A 1 5 ? 145.984 10.780 -4.337 1.00 0.00 5 LEU A O 3
ATOM 5805 N N . ARG A 1 6 ? 146.976 11.448 -2.429 1.00 0.00 6 ARG A N 3
ATOM 5806 C CA . ARG A 1 6 ? 145.802 11.186 -1.610 1.00 0.00 6 ARG A CA 3
ATOM 5807 C C . ARG A 1 6 ? 145.527 12.382 -0.711 1.00 0.00 6 ARG A C 3
ATOM 5808 O O . ARG A 1 6 ? 146.415 12.883 -0.025 1.00 0.00 6 ARG A O 3
ATOM 5829 N N . TYR A 1 7 ? 144.293 12.859 -0.770 1.00 0.00 7 TYR A N 3
ATOM 5830 C CA . TYR A 1 7 ? 143.824 13.912 0.116 1.00 0.00 7 TYR A CA 3
ATOM 5831 C C . TYR A 1 7 ? 142.983 13.227 1.188 1.00 0.00 7 TYR A C 3
ATOM 5832 O O . TYR A 1 7 ? 142.298 12.255 0.876 1.00 0.00 7 TYR A O 3
ATOM 5850 N N . GLY A 1 8 ? 143.065 13.698 2.429 1.00 0.00 8 GLY A N 3
ATOM 5851 C CA . GLY A 1 8 ? 142.279 13.089 3.498 1.00 0.00 8 GLY A CA 3
ATOM 5852 C C . GLY A 1 8 ? 142.248 13.944 4.761 1.00 0.00 8 GLY A C 3
ATOM 5853 O O . GLY A 1 8 ? 143.293 14.318 5.291 1.00 0.00 8 GLY A O 3
ATOM 5857 N N . GLY A 1 9 ? 141.041 14.250 5.239 1.00 0.00 9 GLY A N 3
ATOM 5858 C CA . GLY A 1 9 ? 140.904 14.926 6.523 1.00 0.00 9 GLY A CA 3
ATOM 5859 C C . GLY A 1 9 ? 139.636 15.770 6.580 1.00 0.00 9 GLY A C 3
ATOM 5860 O O . GLY A 1 9 ? 138.855 15.798 5.628 1.00 0.00 9 GLY A O 3
ATOM 5864 N N . ASP A 1 10 ? 139.400 16.387 7.734 1.00 0.00 10 ASP A N 3
ATOM 5865 C CA . ASP A 1 10 ? 138.329 17.370 7.861 1.00 0.00 10 ASP A CA 3
ATOM 5866 C C . ASP A 1 10 ? 138.692 18.646 7.103 1.00 0.00 10 ASP A C 3
ATOM 5867 O O . ASP A 1 10 ? 137.851 19.244 6.432 1.00 0.00 10 ASP A O 3
ATOM 5876 N N . SER A 1 11 ? 139.955 19.051 7.218 1.00 0.00 11 SER A N 3
ATOM 5877 C CA . SER A 1 11 ? 140.461 20.220 6.507 1.00 0.00 11 SER A CA 3
ATOM 5878 C C . SER A 1 11 ? 141.458 19.779 5.441 1.00 0.00 11 SER A C 3
ATOM 5879 O O . SER A 1 11 ? 141.920 18.638 5.450 1.00 0.00 11 SER A O 3
ATOM 5887 N N . LYS A 1 12 ? 141.788 20.684 4.525 1.00 0.00 12 LYS A N 3
ATOM 5888 C CA . LYS A 1 12 ? 142.682 20.344 3.425 1.00 0.00 12 LYS A CA 3
ATOM 5889 C C . LYS A 1 12 ? 144.017 19.823 3.951 1.00 0.00 12 LYS A C 3
ATOM 5890 O O . LYS A 1 12 ? 144.661 20.455 4.789 1.00 0.00 12 LYS A O 3
ATOM 5909 N N . ALA A 1 13 ? 144.422 18.661 3.446 1.00 0.00 13 ALA A N 3
ATOM 5910 C CA . ALA A 1 13 ? 145.691 18.055 3.834 1.00 0.00 13 ALA A CA 3
ATOM 5911 C C . ALA A 1 13 ? 146.109 17.028 2.786 1.00 0.00 13 ALA A C 3
ATOM 5912 O O . ALA A 1 13 ? 145.407 16.041 2.563 1.00 0.00 13 ALA A O 3
ATOM 5919 N N . LEU A 1 14 ? 147.255 17.269 2.151 1.00 0.00 14 LEU A N 3
ATOM 5920 C CA . LEU A 1 14 ? 147.702 16.438 1.035 1.00 0.00 14 LEU A CA 3
ATOM 5921 C C . LEU A 1 14 ? 148.883 15.551 1.406 1.00 0.00 14 LEU A C 3
ATOM 5922 O O . LEU A 1 14 ? 149.758 15.939 2.179 1.00 0.00 14 LEU A O 3
ATOM 5938 N N . LYS A 1 15 ? 148.887 14.350 0.837 1.00 0.00 15 LYS A N 3
ATOM 5939 C CA . LYS A 1 15 ? 149.980 13.407 1.050 1.00 0.00 15 LYS A CA 3
ATOM 5940 C C . LYS A 1 15 ? 150.355 12.726 -0.263 1.00 0.00 15 LYS A C 3
ATOM 5941 O O . LYS A 1 15 ? 149.501 12.515 -1.121 1.00 0.00 15 LYS A O 3
ATOM 5960 N N . ILE A 1 16 ? 151.629 12.369 -0.414 1.00 0.00 16 ILE A N 3
ATOM 5961 C CA . ILE A 1 16 ? 152.088 11.649 -1.604 1.00 0.00 16 ILE A CA 3
ATOM 5962 C C . ILE A 1 16 ? 152.456 10.218 -1.218 1.00 0.00 16 ILE A C 3
ATOM 5963 O O . ILE A 1 16 ? 153.128 9.993 -0.215 1.00 0.00 16 ILE A O 3
ATOM 5979 N N . HIS A 1 17 ? 152.010 9.270 -2.037 1.00 0.00 17 HIS A N 3
ATOM 5980 C CA . HIS A 1 17 ? 152.346 7.869 -1.832 1.00 0.00 17 HIS A CA 3
ATOM 5981 C C . HIS A 1 17 ? 152.659 7.228 -3.178 1.00 0.00 17 HIS A C 3
ATOM 5982 O O . HIS A 1 17 ? 151.969 7.487 -4.160 1.00 0.00 17 HIS A O 3
ATOM 5996 N N . ALA A 1 18 ? 153.707 6.413 -3.230 1.00 0.00 18 ALA A N 3
ATOM 5997 C CA . ALA A 1 18 ? 154.113 5.795 -4.488 1.00 0.00 18 ALA A CA 3
ATOM 5998 C C . ALA A 1 18 ? 154.547 4.352 -4.245 1.00 0.00 18 ALA A C 3
ATOM 5999 O O . ALA A 1 18 ? 154.967 4.009 -3.141 1.00 0.00 18 ALA A O 3
ATOM 6006 N N . LYS A 1 19 ? 154.444 3.508 -5.271 1.00 0.00 19 LYS A N 3
ATOM 6007 C CA . LYS A 1 19 ? 154.641 2.068 -5.094 1.00 0.00 19 LYS A CA 3
ATOM 6008 C C . LYS A 1 19 ? 155.724 1.531 -6.021 1.00 0.00 19 LYS A C 3
ATOM 6009 O O . LYS A 1 19 ? 155.921 2.049 -7.122 1.00 0.00 19 LYS A O 3
ATOM 6028 N N . GLU A 1 20 ? 156.398 0.475 -5.569 1.00 0.00 20 GLU A N 3
ATOM 6029 C CA . GLU A 1 20 ? 157.464 -0.150 -6.346 1.00 0.00 20 GLU A CA 3
ATOM 6030 C C . GLU A 1 20 ? 157.266 -1.662 -6.386 1.00 0.00 20 GLU A C 3
ATOM 6031 O O . GLU A 1 20 ? 156.629 -2.228 -5.496 1.00 0.00 20 GLU A O 3
ATOM 6043 N N . LYS A 1 21 ? 157.829 -2.309 -7.407 1.00 0.00 21 LYS A N 3
ATOM 6044 C CA . LYS A 1 21 ? 157.678 -3.753 -7.579 1.00 0.00 21 LYS A CA 3
ATOM 6045 C C . LYS A 1 21 ? 159.042 -4.431 -7.713 1.00 0.00 21 LYS A C 3
ATOM 6046 O O . LYS A 1 21 ? 159.906 -3.944 -8.443 1.00 0.00 21 LYS A O 3
ATOM 6065 N N . LEU A 1 22 ? 159.240 -5.552 -7.014 1.00 0.00 22 LEU A N 3
ATOM 6066 C CA . LEU A 1 22 ? 160.515 -6.258 -7.073 1.00 0.00 22 LEU A CA 3
ATOM 6067 C C . LEU A 1 22 ? 160.266 -7.748 -7.265 1.00 0.00 22 LEU A C 3
ATOM 6068 O O . LEU A 1 22 ? 159.330 -8.294 -6.687 1.00 0.00 22 LEU A O 3
ATOM 6084 N N . ARG A 1 23 ? 161.082 -8.394 -8.092 1.00 0.00 23 ARG A N 3
ATOM 6085 C CA . ARG A 1 23 ? 160.947 -9.832 -8.291 1.00 0.00 23 ARG A CA 3
ATOM 6086 C C . ARG A 1 23 ? 161.811 -10.588 -7.285 1.00 0.00 23 ARG A C 3
ATOM 6087 O O . ARG A 1 23 ? 163.028 -10.414 -7.234 1.00 0.00 23 ARG A O 3
ATOM 6108 N N . ILE A 1 24 ? 161.163 -11.394 -6.450 1.00 0.00 24 ILE A N 3
ATOM 6109 C CA . ILE A 1 24 ? 161.882 -12.186 -5.459 1.00 0.00 24 ILE A CA 3
ATOM 6110 C C . ILE A 1 24 ? 162.216 -13.549 -6.051 1.00 0.00 24 ILE A C 3
ATOM 6111 O O . ILE A 1 24 ? 163.381 -13.932 -6.158 1.00 0.00 24 ILE A O 3
ATOM 6127 N N . ASP A 1 25 ? 161.169 -14.272 -6.431 1.00 0.00 25 ASP A N 3
ATOM 6128 C CA . ASP A 1 25 ? 161.320 -15.570 -7.073 1.00 0.00 25 ASP A CA 3
ATOM 6129 C C . ASP A 1 25 ? 160.453 -15.624 -8.325 1.00 0.00 25 ASP A C 3
ATOM 6130 O O . ASP A 1 25 ? 159.774 -14.652 -8.659 1.00 0.00 25 ASP A O 3
ATOM 6139 N N . THR A 1 26 ? 160.475 -16.759 -9.013 1.00 0.00 26 THR A N 3
ATOM 6140 C CA . THR A 1 26 ? 159.695 -16.912 -10.237 1.00 0.00 26 THR A CA 3
ATOM 6141 C C . THR A 1 26 ? 158.216 -16.618 -9.989 1.00 0.00 26 THR A C 3
ATOM 6142 O O . THR A 1 26 ? 157.540 -16.045 -10.843 1.00 0.00 26 THR A O 3
ATOM 6153 N N . ASN A 1 27 ? 157.714 -17.011 -8.818 1.00 0.00 27 ASN A N 3
ATOM 6154 C CA . ASN A 1 27 ? 156.291 -16.857 -8.505 1.00 0.00 27 ASN A CA 3
ATOM 6155 C C . ASN A 1 27 ? 156.042 -15.994 -7.263 1.00 0.00 27 ASN A C 3
ATOM 6156 O O . ASN A 1 27 ? 154.965 -16.066 -6.674 1.00 0.00 27 ASN A O 3
ATOM 6167 N N . THR A 1 28 ? 157.016 -15.174 -6.866 1.00 0.00 28 THR A N 3
ATOM 6168 C CA . THR A 1 28 ? 156.848 -14.312 -5.694 1.00 0.00 28 THR A CA 3
ATOM 6169 C C . THR A 1 28 ? 157.081 -12.850 -6.063 1.00 0.00 28 THR A C 3
ATOM 6170 O O . THR A 1 28 ? 158.119 -12.501 -6.628 1.00 0.00 28 THR A O 3
ATOM 6181 N N . PHE A 1 29 ? 156.123 -11.992 -5.718 1.00 0.00 29 PHE A N 3
ATOM 6182 C CA . PHE A 1 29 ? 156.225 -10.571 -6.051 1.00 0.00 29 PHE A CA 3
ATOM 6183 C C . PHE A 1 29 ? 156.285 -9.708 -4.796 1.00 0.00 29 PHE A C 3
ATOM 6184 O O . PHE A 1 29 ? 155.616 -9.998 -3.802 1.00 0.00 29 PHE A O 3
ATOM 6201 N N . PHE A 1 30 ? 157.090 -8.650 -4.869 1.00 0.00 30 PHE A N 3
ATOM 6202 C CA . PHE A 1 30 ? 157.191 -7.666 -3.799 1.00 0.00 30 PHE A CA 3
ATOM 6203 C C . PHE A 1 30 ? 156.439 -6.419 -4.250 1.00 0.00 30 PHE A C 3
ATOM 6204 O O . PHE A 1 30 ? 156.734 -5.905 -5.323 1.00 0.00 30 PHE A O 3
ATOM 6221 N N . GLN A 1 31 ? 155.474 -5.948 -3.466 1.00 0.00 31 GLN A N 3
ATOM 6222 C CA . GLN A 1 31 ? 154.737 -4.743 -3.832 1.00 0.00 31 GLN A CA 3
ATOM 6223 C C . GLN A 1 31 ? 154.565 -3.885 -2.592 1.00 0.00 31 GLN A C 3
ATOM 6224 O O . GLN A 1 31 ? 153.890 -4.301 -1.653 1.00 0.00 31 GLN A O 3
ATOM 6238 N N . VAL A 1 32 ? 155.195 -2.710 -2.566 1.00 0.00 32 VAL A N 3
ATOM 6239 C CA . VAL A 1 32 ? 155.212 -1.918 -1.332 1.00 0.00 32 VAL A CA 3
ATOM 6240 C C . VAL A 1 32 ? 154.977 -0.443 -1.645 1.00 0.00 32 VAL A C 3
ATOM 6241 O O . VAL A 1 32 ? 155.236 0.006 -2.759 1.00 0.00 32 VAL A O 3
ATOM 6254 N N . ARG A 1 33 ? 154.509 0.298 -0.648 1.00 0.00 33 ARG A N 3
ATOM 6255 C CA . ARG A 1 33 ? 154.142 1.693 -0.841 1.00 0.00 33 ARG A CA 3
ATOM 6256 C C . ARG A 1 33 ? 154.772 2.545 0.251 1.00 0.00 33 ARG A C 3
ATOM 6257 O O . ARG A 1 33 ? 154.795 2.154 1.416 1.00 0.00 33 ARG A O 3
ATOM 6278 N N . GLY A 1 34 ? 155.295 3.699 -0.137 1.00 0.00 34 GLY A N 3
ATOM 6279 C CA . GLY A 1 34 ? 155.893 4.622 0.816 1.00 0.00 34 GLY A CA 3
ATOM 6280 C C . GLY A 1 34 ? 155.387 6.027 0.537 1.00 0.00 34 GLY A C 3
ATOM 6281 O O . GLY A 1 34 ? 155.344 6.452 -0.617 1.00 0.00 34 GLY A O 3
ATOM 6285 N N . GLY A 1 35 ? 154.961 6.729 1.582 1.00 0.00 35 GLY A N 3
ATOM 6286 C CA . GLY A 1 35 ? 154.431 8.076 1.411 1.00 0.00 35 GLY A CA 3
ATOM 6287 C C . GLY A 1 35 ? 154.980 9.032 2.457 1.00 0.00 35 GLY A C 3
ATOM 6288 O O . GLY A 1 35 ? 155.368 8.620 3.554 1.00 0.00 35 GLY A O 3
ATOM 6292 N N . LEU A 1 36 ? 154.947 10.317 2.111 1.00 0.00 36 LEU A N 3
ATOM 6293 C CA . LEU A 1 36 ? 155.496 11.372 2.959 1.00 0.00 36 LEU A CA 3
ATOM 6294 C C . LEU A 1 36 ? 154.470 12.493 3.141 1.00 0.00 36 LEU A C 3
ATOM 6295 O O . LEU A 1 36 ? 153.741 12.835 2.208 1.00 0.00 36 LEU A O 3
ATOM 6311 N N . ASP A 1 37 ? 154.378 13.018 4.365 1.00 0.00 37 ASP A N 3
ATOM 6312 C CA . ASP A 1 37 ? 153.375 14.030 4.699 1.00 0.00 37 ASP A CA 3
ATOM 6313 C C . ASP A 1 37 ? 154.007 15.228 5.400 1.00 0.00 37 ASP A C 3
ATOM 6314 O O . ASP A 1 37 ? 155.209 15.240 5.658 1.00 0.00 37 ASP A O 3
ATOM 6323 N N . THR A 1 38 ? 153.180 16.222 5.715 1.00 0.00 38 THR A N 3
ATOM 6324 C CA . THR A 1 38 ? 153.616 17.354 6.527 1.00 0.00 38 THR A CA 3
ATOM 6325 C C . THR A 1 38 ? 154.781 18.092 5.880 1.00 0.00 38 THR A C 3
ATOM 6326 O O . THR A 1 38 ? 155.921 17.630 5.905 1.00 0.00 38 THR A O 3
ATOM 6337 N N . LYS A 1 39 ? 154.489 19.262 5.323 1.00 0.00 39 LYS A N 3
ATOM 6338 C CA . LYS A 1 39 ? 155.511 20.060 4.644 1.00 0.00 39 LYS A CA 3
ATOM 6339 C C . LYS A 1 39 ? 156.133 19.293 3.458 1.00 0.00 39 LYS A C 3
ATOM 6340 O O . LYS A 1 39 ? 157.197 19.663 2.968 1.00 0.00 39 LYS A O 3
ATOM 6359 N N . THR A 1 40 ? 155.495 18.206 3.004 1.00 0.00 40 THR A N 3
ATOM 6360 C CA . THR A 1 40 ? 155.936 17.493 1.808 1.00 0.00 40 THR A CA 3
ATOM 6361 C C . THR A 1 40 ? 157.412 17.126 1.921 1.00 0.00 40 THR A C 3
ATOM 6362 O O . THR A 1 40 ? 158.214 17.384 1.021 1.00 0.00 40 THR A O 3
ATOM 6373 N N . GLY A 1 41 ? 157.759 16.511 3.047 1.00 0.00 41 GLY A N 3
ATOM 6374 C CA . GLY A 1 41 ? 159.146 16.138 3.297 1.00 0.00 41 GLY A CA 3
ATOM 6375 C C . GLY A 1 41 ? 159.351 15.535 4.687 1.00 0.00 41 GLY A C 3
ATOM 6376 O O . GLY A 1 41 ? 160.456 15.600 5.229 1.00 0.00 41 GLY A O 3
ATOM 6380 N N . GLN A 1 42 ? 158.306 14.948 5.270 1.00 0.00 42 GLN A N 3
ATOM 6381 C CA . GLN A 1 42 ? 158.452 14.239 6.539 1.00 0.00 42 GLN A CA 3
ATOM 6382 C C . GLN A 1 42 ? 157.860 12.839 6.392 1.00 0.00 42 GLN A C 3
ATOM 6383 O O . GLN A 1 42 ? 157.115 12.601 5.445 1.00 0.00 42 GLN A O 3
ATOM 6397 N N . PRO A 1 43 ? 158.167 11.905 7.266 1.00 0.00 43 PRO A N 3
ATOM 6398 C CA . PRO A 1 43 ? 157.547 10.544 7.191 1.00 0.00 43 PRO A CA 3
ATOM 6399 C C . PRO A 1 43 ? 156.027 10.628 7.046 1.00 0.00 43 PRO A C 3
ATOM 6400 O O . PRO A 1 43 ? 155.460 11.716 7.115 1.00 0.00 43 PRO A O 3
ATOM 6411 N N . SER A 1 44 ? 155.393 9.519 6.694 1.00 0.00 44 SER A N 3
ATOM 6412 C CA . SER A 1 44 ? 153.941 9.426 6.778 1.00 0.00 44 SER A CA 3
ATOM 6413 C C . SER A 1 44 ? 153.518 7.993 7.099 1.00 0.00 44 SER A C 3
ATOM 6414 O O . SER A 1 44 ? 152.856 7.752 8.109 1.00 0.00 44 SER A O 3
ATOM 6422 N N . SER A 1 45 ? 153.914 7.044 6.252 1.00 0.00 45 SER A N 3
ATOM 6423 C CA . SER A 1 45 ? 153.565 5.643 6.481 1.00 0.00 45 SER A CA 3
ATOM 6424 C C . SER A 1 45 ? 154.218 4.734 5.445 1.00 0.00 45 SER A C 3
ATOM 6425 O O . SER A 1 45 ? 154.576 5.183 4.356 1.00 0.00 45 SER A O 3
ATOM 6433 N N . GLY A 1 46 ? 154.379 3.456 5.790 1.00 0.00 46 GLY A N 3
ATOM 6434 C CA . GLY A 1 46 ? 154.896 2.480 4.831 1.00 0.00 46 GLY A CA 3
ATOM 6435 C C . GLY A 1 46 ? 154.097 1.180 4.890 1.00 0.00 46 GLY A C 3
ATOM 6436 O O . GLY A 1 46 ? 153.555 0.836 5.937 1.00 0.00 46 GLY A O 3
ATOM 6440 N N . SER A 1 47 ? 154.017 0.465 3.771 1.00 0.00 47 SER A N 3
ATOM 6441 C CA . SER A 1 47 ? 153.305 -0.809 3.742 1.00 0.00 47 SER A CA 3
ATOM 6442 C C . SER A 1 47 ? 153.935 -1.729 2.704 1.00 0.00 47 SER A C 3
ATOM 6443 O O . SER A 1 47 ? 154.565 -1.251 1.764 1.00 0.00 47 SER A O 3
ATOM 6451 N N . ALA A 1 48 ? 153.762 -3.039 2.867 1.00 0.00 48 ALA A N 3
ATOM 6452 C CA . ALA A 1 48 ? 154.337 -3.986 1.912 1.00 0.00 48 ALA A CA 3
ATOM 6453 C C . ALA A 1 48 ? 153.457 -5.213 1.723 1.00 0.00 48 ALA A C 3
ATOM 6454 O O . ALA A 1 48 ? 152.710 -5.584 2.626 1.00 0.00 48 ALA A O 3
ATOM 6461 N N . LEU A 1 49 ? 153.564 -5.839 0.547 1.00 0.00 49 LEU A N 3
ATOM 6462 C CA . LEU A 1 49 ? 152.781 -7.034 0.249 1.00 0.00 49 LEU A CA 3
ATOM 6463 C C . LEU A 1 49 ? 153.643 -8.130 -0.371 1.00 0.00 49 LEU A C 3
ATOM 6464 O O . LEU A 1 49 ? 154.482 -7.862 -1.231 1.00 0.00 49 LEU A O 3
ATOM 6480 N N . ILE A 1 50 ? 153.421 -9.356 0.087 1.00 0.00 50 ILE A N 3
ATOM 6481 C CA . ILE A 1 50 ? 154.034 -10.536 -0.531 1.00 0.00 50 ILE A CA 3
ATOM 6482 C C . ILE A 1 50 ? 152.931 -11.335 -1.213 1.00 0.00 50 ILE A C 3
ATOM 6483 O O . ILE A 1 50 ? 151.972 -11.708 -0.541 1.00 0.00 50 ILE A O 3
ATOM 6499 N N . ARG A 1 51 ? 153.056 -11.606 -2.517 1.00 0.00 51 ARG A N 3
ATOM 6500 C CA . ARG A 1 51 ? 151.948 -12.224 -3.256 1.00 0.00 51 ARG A CA 3
ATOM 6501 C C . ARG A 1 51 ? 152.382 -13.428 -4.090 1.00 0.00 51 ARG A C 3
ATOM 6502 O O . ARG A 1 51 ? 153.482 -13.453 -4.642 1.00 0.00 51 ARG A O 3
ATOM 6523 N N . HIS A 1 52 ? 151.486 -14.415 -4.172 1.00 0.00 52 HIS A N 3
ATOM 6524 C CA . HIS A 1 52 ? 151.646 -15.561 -5.063 1.00 0.00 52 HIS A CA 3
ATOM 6525 C C . HIS A 1 52 ? 150.329 -15.769 -5.810 1.00 0.00 52 HIS A C 3
ATOM 6526 O O . HIS A 1 52 ? 149.265 -15.677 -5.204 1.00 0.00 52 HIS A O 3
ATOM 6540 N N . PHE A 1 53 ? 150.387 -16.066 -7.107 1.00 0.00 53 PHE A N 3
ATOM 6541 C CA . PHE A 1 53 ? 149.171 -16.097 -7.925 1.00 0.00 53 PHE A CA 3
ATOM 6542 C C . PHE A 1 53 ? 148.804 -17.511 -8.365 1.00 0.00 53 PHE A C 3
ATOM 6543 O O . PHE A 1 53 ? 149.658 -18.391 -8.465 1.00 0.00 53 PHE A O 3
ATOM 6560 N N . TYR A 1 54 ? 147.513 -17.707 -8.626 1.00 0.00 54 TYR A N 3
ATOM 6561 C CA . TYR A 1 54 ? 147.020 -18.966 -9.163 1.00 0.00 54 TYR A CA 3
ATOM 6562 C C . TYR A 1 54 ? 146.774 -18.799 -10.664 1.00 0.00 54 TYR A C 3
ATOM 6563 O O . TYR A 1 54 ? 146.234 -17.758 -11.055 1.00 0.00 54 TYR A O 3
ATOM 6581 N N . PRO A 1 55 ? 147.073 -19.804 -11.472 1.00 0.00 55 PRO A N 3
ATOM 6582 C CA . PRO A 1 55 ? 147.194 -19.651 -12.961 1.00 0.00 55 PRO A CA 3
ATOM 6583 C C . PRO A 1 55 ? 146.088 -18.837 -13.626 1.00 0.00 55 PRO A C 3
ATOM 6584 O O . PRO A 1 55 ? 145.014 -18.625 -13.064 1.00 0.00 55 PRO A O 3
ATOM 6595 N N . ASN A 1 56 ? 146.364 -18.426 -14.864 1.00 0.00 56 ASN A N 3
ATOM 6596 C CA . ASN A 1 56 ? 145.422 -17.625 -15.638 1.00 0.00 56 ASN A CA 3
ATOM 6597 C C . ASN A 1 56 ? 145.071 -16.351 -14.876 1.00 0.00 56 ASN A C 3
ATOM 6598 O O . ASN A 1 56 ? 143.913 -15.936 -14.825 1.00 0.00 56 ASN A O 3
ATOM 6609 N N . PHE A 1 57 ? 146.095 -15.715 -14.312 1.00 0.00 57 PHE A N 3
ATOM 6610 C CA . PHE A 1 57 ? 145.893 -14.589 -13.405 1.00 0.00 57 PHE A CA 3
ATOM 6611 C C . PHE A 1 57 ? 145.031 -15.029 -12.224 1.00 0.00 57 PHE A C 3
ATOM 6612 O O . PHE A 1 57 ? 145.550 -15.216 -11.128 1.00 0.00 57 PHE A O 3
ATOM 6629 N N . SER A 1 58 ? 143.735 -15.224 -12.477 1.00 0.00 58 SER A N 3
ATOM 6630 C CA . SER A 1 58 ? 142.794 -15.747 -11.487 1.00 0.00 58 SER A CA 3
ATOM 6631 C C . SER A 1 58 ? 142.837 -14.980 -10.161 1.00 0.00 58 SER A C 3
ATOM 6632 O O . SER A 1 58 ? 142.056 -14.044 -9.978 1.00 0.00 58 SER A O 3
ATOM 6640 N N . ALA A 1 59 ? 143.732 -15.353 -9.241 1.00 0.00 59 ALA A N 3
ATOM 6641 C CA . ALA A 1 59 ? 143.725 -14.742 -7.911 1.00 0.00 59 ALA A CA 3
ATOM 6642 C C . ALA A 1 59 ? 145.083 -14.874 -7.238 1.00 0.00 59 ALA A C 3
ATOM 6643 O O . ALA A 1 59 ? 145.918 -15.654 -7.678 1.00 0.00 59 ALA A O 3
ATOM 6650 N N . THR A 1 60 ? 145.306 -14.103 -6.176 1.00 0.00 60 THR A N 3
ATOM 6651 C CA . THR A 1 60 ? 146.574 -14.175 -5.449 1.00 0.00 60 THR A CA 3
ATOM 6652 C C . THR A 1 60 ? 146.328 -14.302 -3.951 1.00 0.00 60 THR A C 3
ATOM 6653 O O . THR A 1 60 ? 145.322 -13.824 -3.437 1.00 0.00 60 THR A O 3
ATOM 6664 N N . LEU A 1 61 ? 147.261 -14.946 -3.258 1.00 0.00 61 LEU A N 3
ATOM 6665 C CA . LEU A 1 61 ? 147.225 -15.018 -1.802 1.00 0.00 61 LEU A CA 3
ATOM 6666 C C . LEU A 1 61 ? 148.467 -14.317 -1.281 1.00 0.00 61 LEU A C 3
ATOM 6667 O O . LEU A 1 61 ? 149.541 -14.492 -1.860 1.00 0.00 61 LEU A O 3
ATOM 6683 N N . GLY A 1 62 ? 148.330 -13.512 -0.230 1.00 0.00 62 GLY A N 3
ATOM 6684 C CA . GLY A 1 62 ? 149.481 -12.769 0.266 1.00 0.00 62 GLY A CA 3
ATOM 6685 C C . GLY A 1 62 ? 149.212 -12.177 1.634 1.00 0.00 62 GLY A C 3
ATOM 6686 O O . GLY A 1 62 ? 148.128 -12.347 2.188 1.00 0.00 62 GLY A O 3
ATOM 6690 N N . VAL A 1 63 ? 150.195 -11.452 2.164 1.00 0.00 63 VAL A N 3
ATOM 6691 C CA . VAL A 1 63 ? 150.018 -10.779 3.454 1.00 0.00 63 VAL A CA 3
ATOM 6692 C C . VAL A 1 63 ? 150.399 -9.310 3.253 1.00 0.00 63 VAL A C 3
ATOM 6693 O O . VAL A 1 63 ? 151.248 -8.994 2.421 1.00 0.00 63 VAL A O 3
ATOM 6706 N N . GLY A 1 64 ? 149.776 -8.441 4.030 1.00 0.00 64 GLY A N 3
ATOM 6707 C CA . GLY A 1 64 ? 150.071 -7.018 3.977 1.00 0.00 64 GLY A CA 3
ATOM 6708 C C . GLY A 1 64 ? 150.340 -6.502 5.378 1.00 0.00 64 GLY A C 3
ATOM 6709 O O . GLY A 1 64 ? 149.685 -6.925 6.326 1.00 0.00 64 GLY A O 3
ATOM 6713 N N . VAL A 1 65 ? 151.334 -5.631 5.518 1.00 0.00 65 VAL A N 3
ATOM 6714 C CA . VAL A 1 65 ? 151.599 -5.003 6.813 1.00 0.00 65 VAL A CA 3
ATOM 6715 C C . VAL A 1 65 ? 151.800 -3.501 6.633 1.00 0.00 65 VAL A C 3
ATOM 6716 O O . VAL A 1 65 ? 152.097 -3.031 5.534 1.00 0.00 65 VAL A O 3
ATOM 6729 N N . ARG A 1 66 ? 151.672 -2.775 7.733 1.00 0.00 66 ARG A N 3
ATOM 6730 C CA . ARG A 1 66 ? 151.799 -1.326 7.715 1.00 0.00 66 ARG A CA 3
ATOM 6731 C C . ARG A 1 66 ? 152.600 -0.855 8.922 1.00 0.00 66 ARG A C 3
ATOM 6732 O O . ARG A 1 66 ? 152.415 -1.360 10.030 1.00 0.00 66 ARG A O 3
ATOM 6753 N N . TYR A 1 67 ? 153.459 0.132 8.691 1.00 0.00 67 TYR A N 3
ATOM 6754 C CA . TYR A 1 67 ? 154.311 0.683 9.736 1.00 0.00 67 TYR A CA 3
ATOM 6755 C C . TYR A 1 67 ? 153.842 2.090 10.094 1.00 0.00 67 TYR A C 3
ATOM 6756 O O . TYR A 1 67 ? 153.819 2.974 9.233 1.00 0.00 67 TYR A O 3
ATOM 6774 N N . ASP A 1 68 ? 153.451 2.263 11.354 1.00 0.00 68 ASP A N 3
ATOM 6775 C CA . ASP A 1 68 ? 153.185 3.586 11.903 1.00 0.00 68 ASP A CA 3
ATOM 6776 C C . ASP A 1 68 ? 154.325 3.968 12.840 1.00 0.00 68 ASP A C 3
ATOM 6777 O O . ASP A 1 68 ? 154.673 3.200 13.738 1.00 0.00 68 ASP A O 3
ATOM 6786 N N . LYS A 1 69 ? 154.855 5.172 12.653 1.00 0.00 69 LYS A N 3
ATOM 6787 C CA . LYS A 1 69 ? 156.072 5.596 13.340 1.00 0.00 69 LYS A CA 3
ATOM 6788 C C . LYS A 1 69 ? 155.743 6.384 14.600 1.00 0.00 69 LYS A C 3
ATOM 6789 O O . LYS A 1 69 ? 154.615 6.845 14.771 1.00 0.00 69 LYS A O 3
ATOM 6808 N N . GLN A 1 70 ? 156.694 6.424 15.528 1.00 0.00 70 GLN A N 3
ATOM 6809 C CA . GLN A 1 70 ? 156.552 7.244 16.729 1.00 0.00 70 GLN A CA 3
ATOM 6810 C C . GLN A 1 70 ? 156.537 8.732 16.383 1.00 0.00 70 GLN A C 3
ATOM 6811 O O . GLN A 1 70 ? 155.808 9.511 16.996 1.00 0.00 70 GLN A O 3
ATOM 6825 N N . ASP A 1 71 ? 157.343 9.121 15.398 1.00 0.00 71 ASP A N 3
ATOM 6826 C CA . ASP A 1 71 ? 157.474 10.532 15.037 1.00 0.00 71 ASP A CA 3
ATOM 6827 C C . ASP A 1 71 ? 156.477 10.980 13.961 1.00 0.00 71 ASP A C 3
ATOM 6828 O O . ASP A 1 71 ? 156.640 12.056 13.384 1.00 0.00 71 ASP A O 3
ATOM 6837 N N . SER A 1 72 ? 155.454 10.172 13.685 1.00 0.00 72 SER A N 3
ATOM 6838 C CA . SER A 1 72 ? 154.456 10.534 12.681 1.00 0.00 72 SER A CA 3
ATOM 6839 C C . SER A 1 72 ? 153.817 11.883 13.009 1.00 0.00 72 SER A C 3
ATOM 6840 O O . SER A 1 72 ? 153.534 12.678 12.112 1.00 0.00 72 SER A O 3
ATOM 6848 N N . VAL A 1 73 ? 153.593 12.137 14.296 1.00 0.00 73 VAL A N 3
ATOM 6849 C CA . VAL A 1 73 ? 152.998 13.396 14.740 1.00 0.00 73 VAL A CA 3
ATOM 6850 C C . VAL A 1 73 ? 153.915 14.065 15.761 1.00 0.00 73 VAL A C 3
ATOM 6851 O O . VAL A 1 73 ? 154.519 13.395 16.598 1.00 0.00 73 VAL A O 3
ATOM 6864 N N . GLY A 1 74 ? 154.014 15.390 15.687 1.00 0.00 74 GLY A N 3
ATOM 6865 C CA . GLY A 1 74 ? 154.922 16.142 16.552 1.00 0.00 74 GLY A CA 3
ATOM 6866 C C . GLY A 1 74 ? 154.773 15.762 18.026 1.00 0.00 74 GLY A C 3
ATOM 6867 O O . GLY A 1 74 ? 155.741 15.812 18.784 1.00 0.00 74 GLY A O 3
ATOM 6871 N N . VAL A 1 75 ? 153.564 15.383 18.429 1.00 0.00 75 VAL A N 3
ATOM 6872 C CA . VAL A 1 75 ? 153.314 15.003 19.816 1.00 0.00 75 VAL A CA 3
ATOM 6873 C C . VAL A 1 75 ? 154.245 13.870 20.240 1.00 0.00 75 VAL A C 3
ATOM 6874 O O . VAL A 1 75 ? 154.524 12.957 19.462 1.00 0.00 75 VAL A O 3
ATOM 6887 N N . ARG A 1 76 ? 154.723 13.937 21.479 1.00 0.00 76 ARG A N 3
ATOM 6888 C CA . ARG A 1 76 ? 155.660 12.941 21.988 1.00 0.00 76 ARG A CA 3
ATOM 6889 C C . ARG A 1 76 ? 155.094 11.529 21.844 1.00 0.00 76 ARG A C 3
ATOM 6890 O O . ARG A 1 76 ? 155.823 10.591 21.523 1.00 0.00 76 ARG A O 3
ATOM 6911 N N . TYR A 1 77 ? 153.794 11.384 22.081 1.00 0.00 77 TYR A N 3
ATOM 6912 C CA . TYR A 1 77 ? 153.146 10.082 21.951 1.00 0.00 77 TYR A CA 3
ATOM 6913 C C . TYR A 1 77 ? 151.760 10.227 21.325 1.00 0.00 77 TYR A C 3
ATOM 6914 O O . TYR A 1 77 ? 151.176 11.310 21.336 1.00 0.00 77 TYR A O 3
ATOM 6932 N N . ALA A 1 78 ? 151.240 9.127 20.789 1.00 0.00 78 ALA A N 3
ATOM 6933 C CA . ALA A 1 78 ? 149.929 9.148 20.150 1.00 0.00 78 ALA A CA 3
ATOM 6934 C C . ALA A 1 78 ? 149.533 7.747 19.689 1.00 0.00 78 ALA A C 3
ATOM 6935 O O . ALA A 1 78 ? 150.239 6.774 19.951 1.00 0.00 78 ALA A O 3
ATOM 6942 N N . LYS A 1 79 ? 148.398 7.658 19.002 1.00 0.00 79 LYS A N 3
ATOM 6943 C CA . LYS A 1 79 ? 147.929 6.379 18.473 1.00 0.00 79 LYS A CA 3
ATOM 6944 C C . LYS A 1 79 ? 148.973 5.723 17.565 1.00 0.00 79 LYS A C 3
ATOM 6945 O O . LYS A 1 79 ? 149.023 4.496 17.463 1.00 0.00 79 LYS A O 3
ATOM 6964 N N . ASN A 1 80 ? 149.790 6.535 16.896 1.00 0.00 80 ASN A N 3
ATOM 6965 C CA . ASN A 1 80 ? 150.821 6.019 16.001 1.00 0.00 80 ASN A CA 3
ATOM 6966 C C . ASN A 1 80 ? 151.766 5.082 16.755 1.00 0.00 80 ASN A C 3
ATOM 6967 O O . ASN A 1 80 ? 151.488 4.696 17.891 1.00 0.00 80 ASN A O 3
ATOM 6978 N N . ASP A 1 81 ? 152.893 4.724 16.139 1.00 0.00 81 ASP A N 3
ATOM 6979 C CA . ASP A 1 81 ? 153.774 3.706 16.713 1.00 0.00 81 ASP A CA 3
ATOM 6980 C C . ASP A 1 81 ? 153.009 2.405 16.957 1.00 0.00 81 ASP A C 3
ATOM 6981 O O . ASP A 1 81 ? 152.530 2.155 18.063 1.00 0.00 81 ASP A O 3
ATOM 6990 N N . LYS A 1 82 ? 152.930 1.573 15.923 1.00 0.00 82 LYS A N 3
ATOM 6991 C CA . LYS A 1 82 ? 152.155 0.346 15.969 1.00 0.00 82 LYS A CA 3
ATOM 6992 C C . LYS A 1 82 ? 152.293 -0.381 14.636 1.00 0.00 82 LYS A C 3
ATOM 6993 O O . LYS A 1 82 ? 152.468 0.240 13.588 1.00 0.00 82 LYS A O 3
ATOM 7012 N N . LEU A 1 83 ? 152.249 -1.701 14.697 1.00 0.00 83 LEU A N 3
ATOM 7013 C CA . LEU A 1 83 ? 152.314 -2.529 13.495 1.00 0.00 83 LEU A CA 3
ATOM 7014 C C . LEU A 1 83 ? 150.989 -3.243 13.264 1.00 0.00 83 LEU A C 3
ATOM 7015 O O . LEU A 1 83 ? 150.352 -3.716 14.198 1.00 0.00 83 LEU A O 3
ATOM 7031 N N . ARG A 1 84 ? 150.574 -3.303 12.005 1.00 0.00 84 ARG A N 3
ATOM 7032 C CA . ARG A 1 84 ? 149.392 -4.077 11.629 1.00 0.00 84 ARG A CA 3
ATOM 7033 C C . ARG A 1 84 ? 149.776 -5.070 10.542 1.00 0.00 84 ARG A C 3
ATOM 7034 O O . ARG A 1 84 ? 150.617 -4.755 9.702 1.00 0.00 84 ARG A O 3
ATOM 7055 N N . TYR A 1 85 ? 149.184 -6.264 10.564 1.00 0.00 85 TYR A N 3
ATOM 7056 C CA . TYR A 1 85 ? 149.483 -7.256 9.535 1.00 0.00 85 TYR A CA 3
ATOM 7057 C C . TYR A 1 85 ? 148.283 -8.157 9.279 1.00 0.00 85 TYR A C 3
ATOM 7058 O O . TYR A 1 85 ? 147.469 -8.387 10.170 1.00 0.00 85 TYR A O 3
ATOM 7076 N N . THR A 1 86 ? 148.171 -8.649 8.049 1.00 0.00 86 THR A N 3
ATOM 7077 C CA . THR A 1 86 ? 146.962 -9.356 7.631 1.00 0.00 86 THR A CA 3
ATOM 7078 C C . THR A 1 86 ? 147.259 -10.319 6.491 1.00 0.00 86 THR A C 3
ATOM 7079 O O . THR A 1 86 ? 148.235 -10.130 5.775 1.00 0.00 86 THR A O 3
ATOM 7090 N N . VAL A 1 87 ? 146.385 -11.302 6.275 1.00 0.00 87 VAL A N 3
ATOM 7091 C CA . VAL A 1 87 ? 146.562 -12.229 5.160 1.00 0.00 87 VAL A CA 3
ATOM 7092 C C . VAL A 1 87 ? 145.220 -12.428 4.467 1.00 0.00 87 VAL A C 3
ATOM 7093 O O . VAL A 1 87 ? 144.198 -12.582 5.140 1.00 0.00 87 VAL A O 3
ATOM 7106 N N . LEU A 1 88 ? 145.220 -12.390 3.138 1.00 0.00 88 LEU A N 3
ATOM 7107 C CA . LEU A 1 88 ? 143.960 -12.327 2.412 1.00 0.00 88 LEU A CA 3
ATOM 7108 C C . LEU A 1 88 ? 144.101 -12.858 0.992 1.00 0.00 88 LEU A C 3
ATOM 7109 O O . LEU A 1 88 ? 145.210 -13.004 0.474 1.00 0.00 88 LEU A O 3
ATOM 7125 N N . ALA A 1 89 ? 142.960 -13.168 0.390 1.00 0.00 89 ALA A N 3
ATOM 7126 C CA . ALA A 1 89 ? 142.904 -13.477 -1.030 1.00 0.00 89 ALA A CA 3
ATOM 7127 C C . ALA A 1 89 ? 142.554 -12.206 -1.795 1.00 0.00 89 ALA A C 3
ATOM 7128 O O . ALA A 1 89 ? 141.730 -11.420 -1.336 1.00 0.00 89 ALA A O 3
ATOM 7135 N N . LYS A 1 90 ? 143.183 -11.999 -2.948 1.00 0.00 90 LYS A N 3
ATOM 7136 C CA . LYS A 1 90 ? 142.914 -10.813 -3.754 1.00 0.00 90 LYS A CA 3
ATOM 7137 C C . LYS A 1 90 ? 142.330 -11.237 -5.092 1.00 0.00 90 LYS A C 3
ATOM 7138 O O . LYS A 1 90 ? 142.929 -12.042 -5.805 1.00 0.00 90 LYS A O 3
ATOM 7157 N N . LYS A 1 91 ? 141.157 -10.705 -5.416 1.00 0.00 91 LYS A N 3
ATOM 7158 C CA . LYS A 1 91 ? 140.479 -11.083 -6.650 1.00 0.00 91 LYS A CA 3
ATOM 7159 C C . LYS A 1 91 ? 139.843 -9.863 -7.300 1.00 0.00 91 LYS A C 3
ATOM 7160 O O . LYS A 1 91 ? 139.212 -9.052 -6.625 1.00 0.00 91 LYS A O 3
ATOM 7179 N N . THR A 1 92 ? 140.031 -9.726 -8.608 1.00 0.00 92 THR A N 3
ATOM 7180 C CA . THR A 1 92 ? 139.411 -8.635 -9.354 1.00 0.00 92 THR A CA 3
ATOM 7181 C C . THR A 1 92 ? 138.529 -9.205 -10.458 1.00 0.00 92 THR A C 3
ATOM 7182 O O . THR A 1 92 ? 138.958 -10.078 -11.213 1.00 0.00 92 THR A O 3
ATOM 7193 N N . PHE A 1 93 ? 137.296 -8.715 -10.552 1.00 0.00 93 PHE A N 3
ATOM 7194 C CA . PHE A 1 93 ? 136.363 -9.213 -11.559 1.00 0.00 93 PHE A CA 3
ATOM 7195 C C . PHE A 1 93 ? 135.716 -8.037 -12.297 1.00 0.00 93 PHE A C 3
ATOM 7196 O O . PHE A 1 93 ? 134.888 -7.343 -11.703 1.00 0.00 93 PHE A O 3
ATOM 7213 N N . PRO A 1 94 ? 136.124 -7.730 -13.509 1.00 0.00 94 PRO A N 3
ATOM 7214 C CA . PRO A 1 94 ? 135.380 -6.739 -14.337 1.00 0.00 94 PRO A CA 3
ATOM 7215 C C . PRO A 1 94 ? 134.153 -7.376 -14.981 1.00 0.00 94 PRO A C 3
ATOM 7216 O O . PRO A 1 94 ? 134.272 -8.248 -15.841 1.00 0.00 94 PRO A O 3
ATOM 7227 N N . VAL A 1 95 ? 132.975 -6.932 -14.555 1.00 0.00 95 VAL A N 3
ATOM 7228 C CA . VAL A 1 95 ? 131.702 -7.461 -15.079 1.00 0.00 95 VAL A CA 3
ATOM 7229 C C . VAL A 1 95 ? 130.874 -6.341 -15.731 1.00 0.00 95 VAL A C 3
ATOM 7230 O O . VAL A 1 95 ? 129.647 -6.304 -15.621 1.00 0.00 95 VAL A O 3
ATOM 7243 N N . THR A 1 96 ? 131.568 -5.348 -16.270 1.00 0.00 96 THR A N 3
ATOM 7244 C CA . THR A 1 96 ? 130.940 -4.255 -17.012 1.00 0.00 96 THR A CA 3
ATOM 7245 C C . THR A 1 96 ? 130.472 -4.670 -18.414 1.00 0.00 96 THR A C 3
ATOM 7246 O O . THR A 1 96 ? 129.834 -3.873 -19.104 1.00 0.00 96 THR A O 3
ATOM 7257 N N . ASN A 1 97 ? 130.797 -5.889 -18.856 1.00 0.00 97 ASN A N 3
ATOM 7258 C CA . ASN A 1 97 ? 130.364 -6.355 -20.172 1.00 0.00 97 ASN A CA 3
ATOM 7259 C C . ASN A 1 97 ? 128.846 -6.257 -20.308 1.00 0.00 97 ASN A C 3
ATOM 7260 O O . ASN A 1 97 ? 128.332 -5.883 -21.361 1.00 0.00 97 ASN A O 3
ATOM 7271 N N . ASP A 1 98 ? 128.136 -6.597 -19.236 1.00 0.00 98 ASP A N 3
ATOM 7272 C CA . ASP A 1 98 ? 126.681 -6.434 -19.201 1.00 0.00 98 ASP A CA 3
ATOM 7273 C C . ASP A 1 98 ? 126.238 -5.222 -18.365 1.00 0.00 98 ASP A C 3
ATOM 7274 O O . ASP A 1 98 ? 125.039 -5.014 -18.176 1.00 0.00 98 ASP A O 3
ATOM 7283 N N . GLY A 1 99 ? 127.183 -4.423 -17.867 1.00 0.00 99 GLY A N 3
ATOM 7284 C CA . GLY A 1 99 ? 126.846 -3.261 -17.052 1.00 0.00 99 GLY A CA 3
ATOM 7285 C C . GLY A 1 99 ? 126.415 -3.695 -15.658 1.00 0.00 99 GLY A C 3
ATOM 7286 O O . GLY A 1 99 ? 125.454 -3.162 -15.103 1.00 0.00 99 GLY A O 3
ATOM 7290 N N . LEU A 1 100 ? 127.129 -4.665 -15.092 1.00 0.00 100 LEU A N 3
ATOM 7291 C CA . LEU A 1 100 ? 126.761 -5.216 -13.805 1.00 0.00 100 LEU A CA 3
ATOM 7292 C C . LEU A 1 100 ? 127.574 -4.522 -12.720 1.00 0.00 100 LEU A C 3
ATOM 7293 O O . LEU A 1 100 ? 127.038 -3.746 -11.929 1.00 0.00 100 LEU A O 3
ATOM 7309 N N . VAL A 1 101 ? 128.884 -4.752 -12.760 1.00 0.00 101 VAL A N 3
ATOM 7310 C CA . VAL A 1 101 ? 129.780 -4.327 -11.680 1.00 0.00 101 VAL A CA 3
ATOM 7311 C C . VAL A 1 101 ? 131.247 -4.414 -12.100 1.00 0.00 101 VAL A C 3
ATOM 7312 O O . VAL A 1 101 ? 131.576 -4.866 -13.195 1.00 0.00 101 VAL A O 3
ATOM 7325 N N . ASN A 1 102 ? 132.124 -4.000 -11.191 1.00 0.00 102 ASN A N 3
ATOM 7326 C CA . ASN A 1 102 ? 133.558 -4.237 -11.332 1.00 0.00 102 ASN A CA 3
ATOM 7327 C C . ASN A 1 102 ? 134.221 -4.014 -9.980 1.00 0.00 102 ASN A C 3
ATOM 7328 O O . ASN A 1 102 ? 134.071 -2.940 -9.398 1.00 0.00 102 ASN A O 3
ATOM 7339 N N . PHE A 1 103 ? 134.912 -5.024 -9.448 1.00 0.00 103 PHE A N 3
ATOM 7340 C CA . PHE A 1 103 ? 135.445 -4.913 -8.088 1.00 0.00 103 PHE A CA 3
ATOM 7341 C C . PHE A 1 103 ? 136.847 -5.483 -7.951 1.00 0.00 103 PHE A C 3
ATOM 7342 O O . PHE A 1 103 ? 137.270 -6.322 -8.742 1.00 0.00 103 PHE A O 3
ATOM 7359 N N . LYS A 1 104 ? 137.543 -5.019 -6.918 1.00 0.00 104 LYS A N 3
ATOM 7360 C CA . LYS A 1 104 ? 138.796 -5.633 -6.501 1.00 0.00 104 LYS A CA 3
ATOM 7361 C C . LYS A 1 104 ? 138.750 -5.771 -4.984 1.00 0.00 104 LYS A C 3
ATOM 7362 O O . LYS A 1 104 ? 138.561 -4.778 -4.281 1.00 0.00 104 LYS A O 3
ATOM 7381 N N . ILE A 1 105 ? 138.846 -7.001 -4.480 1.00 0.00 105 ILE A N 3
ATOM 7382 C CA . ILE A 1 105 ? 138.558 -7.252 -3.070 1.00 0.00 105 ILE A CA 3
ATOM 7383 C C . ILE A 1 105 ? 139.725 -7.910 -2.350 1.00 0.00 105 ILE A C 3
ATOM 7384 O O . ILE A 1 105 ? 140.538 -8.606 -2.959 1.00 0.00 105 ILE A O 3
ATOM 7400 N N . LYS A 1 106 ? 139.740 -7.712 -1.040 1.00 0.00 106 LYS A N 3
ATOM 7401 C CA . LYS A 1 106 ? 140.653 -8.408 -0.153 1.00 0.00 106 LYS A CA 3
ATOM 7402 C C . LYS A 1 106 ? 139.822 -9.135 0.894 1.00 0.00 106 LYS A C 3
ATOM 7403 O O . LYS A 1 106 ? 139.061 -8.507 1.633 1.00 0.00 106 LYS A O 3
ATOM 7422 N N . GLY A 1 107 ? 139.941 -10.456 0.931 1.00 0.00 107 GLY A N 3
ATOM 7423 C CA . GLY A 1 107 ? 139.137 -11.260 1.845 1.00 0.00 107 GLY A CA 3
ATOM 7424 C C . GLY A 1 107 ? 140.045 -11.994 2.813 1.00 0.00 107 GLY A C 3
ATOM 7425 O O . GLY A 1 107 ? 140.738 -12.932 2.414 1.00 0.00 107 GLY A O 3
ATOM 7429 N N . GLY A 1 108 ? 140.055 -11.556 4.068 1.00 0.00 108 GLY A N 3
ATOM 7430 C CA . GLY A 1 108 ? 140.979 -12.150 5.035 1.00 0.00 108 GLY A CA 3
ATOM 7431 C C . GLY A 1 108 ? 140.867 -11.518 6.412 1.00 0.00 108 GLY A C 3
ATOM 7432 O O . GLY A 1 108 ? 139.857 -10.891 6.723 1.00 0.00 108 GLY A O 3
ATOM 7436 N N . CYS A 1 109 ? 141.928 -11.662 7.211 1.00 0.00 109 CYS A N 3
ATOM 7437 C CA . CYS A 1 109 ? 141.886 -11.249 8.612 1.00 0.00 109 CYS A CA 3
ATOM 7438 C C . CYS A 1 109 ? 143.099 -10.391 8.952 1.00 0.00 109 CYS A C 3
ATOM 7439 O O . CYS A 1 109 ? 144.215 -10.694 8.531 1.00 0.00 109 CYS A O 3
ATOM 7447 N N . ASP A 1 110 ? 142.867 -9.333 9.728 1.00 0.00 110 ASP A N 3
ATOM 7448 C CA . ASP A 1 110 ? 143.916 -8.376 10.058 1.00 0.00 110 ASP A CA 3
ATOM 7449 C C . ASP A 1 110 ? 144.015 -8.227 11.569 1.00 0.00 110 ASP A C 3
ATOM 7450 O O . ASP A 1 110 ? 143.002 -8.293 12.264 1.00 0.00 110 ASP A O 3
ATOM 7459 N N . VAL A 1 111 ? 145.231 -8.030 12.078 1.00 0.00 111 VAL A N 3
ATOM 7460 C CA . VAL A 1 111 ? 145.429 -7.853 13.512 1.00 0.00 111 VAL A CA 3
ATOM 7461 C C . VAL A 1 111 ? 146.208 -6.573 13.777 1.00 0.00 111 VAL A C 3
ATOM 7462 O O . VAL A 1 111 ? 147.141 -6.237 13.047 1.00 0.00 111 VAL A O 3
ATOM 7475 N N . ASP A 1 112 ? 145.804 -5.875 14.831 1.00 0.00 112 ASP A N 3
ATOM 7476 C CA . ASP A 1 112 ? 146.548 -4.720 15.292 1.00 0.00 112 ASP A CA 3
ATOM 7477 C C . ASP A 1 112 ? 147.506 -5.170 16.384 1.00 0.00 112 ASP A C 3
ATOM 7478 O O . ASP A 1 112 ? 147.062 -5.720 17.403 1.00 0.00 112 ASP A O 3
ATOM 7487 N N . GLN A 1 113 ? 148.798 -4.980 16.112 1.00 0.00 113 GLN A N 3
ATOM 7488 C CA . GLN A 1 113 ? 149.855 -5.272 17.070 1.00 0.00 113 GLN A CA 3
ATOM 7489 C C . GLN A 1 113 ? 150.045 -4.051 17.950 1.00 0.00 113 GLN A C 3
ATOM 7490 O O . GLN A 1 113 ? 150.806 -3.131 17.627 1.00 0.00 113 GLN A O 3
ATOM 7504 N N . ASP A 1 114 ? 149.317 -4.106 19.051 1.00 0.00 114 ASP A N 3
ATOM 7505 C CA . ASP A 1 114 ? 149.141 -3.004 19.992 1.00 0.00 114 ASP A CA 3
ATOM 7506 C C . ASP A 1 114 ? 148.069 -3.408 21.008 1.00 0.00 114 ASP A C 3
ATOM 7507 O O . ASP A 1 114 ? 148.198 -3.149 22.205 1.00 0.00 114 ASP A O 3
ATOM 7516 N N . PHE A 1 115 ? 147.005 -4.048 20.511 1.00 0.00 115 PHE A N 3
ATOM 7517 C CA . PHE A 1 115 ? 146.020 -4.695 21.360 1.00 0.00 115 PHE A CA 3
ATOM 7518 C C . PHE A 1 115 ? 145.427 -5.852 20.566 1.00 0.00 115 PHE A C 3
ATOM 7519 O O . PHE A 1 115 ? 144.874 -5.651 19.488 1.00 0.00 115 PHE A O 3
ATOM 7536 N N . LYS A 1 116 ? 145.604 -7.069 21.070 1.00 0.00 116 LYS A N 3
ATOM 7537 C CA . LYS A 1 116 ? 145.243 -8.266 20.317 1.00 0.00 116 LYS A CA 3
ATOM 7538 C C . LYS A 1 116 ? 143.814 -8.223 19.772 1.00 0.00 116 LYS A C 3
ATOM 7539 O O . LYS A 1 116 ? 142.912 -8.894 20.272 1.00 0.00 116 LYS A O 3
ATOM 7558 N N . GLU A 1 117 ? 143.616 -7.454 18.699 1.00 0.00 117 GLU A N 3
ATOM 7559 C CA . GLU A 1 117 ? 142.297 -7.381 18.058 1.00 0.00 117 GLU A CA 3
ATOM 7560 C C . GLU A 1 117 ? 142.369 -7.939 16.644 1.00 0.00 117 GLU A C 3
ATOM 7561 O O . GLU A 1 117 ? 143.169 -7.463 15.842 1.00 0.00 117 GLU A O 3
ATOM 7573 N N . TRP A 1 118 ? 141.520 -8.924 16.343 1.00 0.00 118 TRP A N 3
ATOM 7574 C CA . TRP A 1 118 ? 141.568 -9.612 15.049 1.00 0.00 118 TRP A CA 3
ATOM 7575 C C . TRP A 1 118 ? 140.189 -9.559 14.389 1.00 0.00 118 TRP A C 3
ATOM 7576 O O . TRP A 1 118 ? 139.210 -10.014 14.982 1.00 0.00 118 TRP A O 3
ATOM 7597 N N . LYS A 1 119 ? 140.102 -9.010 13.175 1.00 0.00 119 LYS A N 3
ATOM 7598 C CA . LYS A 1 119 ? 138.805 -8.882 12.509 1.00 0.00 119 LYS A CA 3
ATOM 7599 C C . LYS A 1 119 ? 138.918 -9.180 11.013 1.00 0.00 119 LYS A C 3
ATOM 7600 O O . LYS A 1 119 ? 139.949 -8.906 10.401 1.00 0.00 119 LYS A O 3
ATOM 7619 N N . SER A 1 120 ? 137.868 -9.761 10.434 1.00 0.00 120 SER A N 3
ATOM 7620 C CA . SER A 1 120 ? 137.839 -10.027 8.996 1.00 0.00 120 SER A CA 3
ATOM 7621 C C . SER A 1 120 ? 137.568 -8.738 8.218 1.00 0.00 120 SER A C 3
ATOM 7622 O O . SER A 1 120 ? 137.241 -7.718 8.825 1.00 0.00 120 SER A O 3
ATOM 7630 N N . ARG A 1 121 ? 137.743 -8.762 6.892 1.00 0.00 121 ARG A N 3
ATOM 7631 C CA . ARG A 1 121 ? 137.517 -7.552 6.092 1.00 0.00 121 ARG A CA 3
ATOM 7632 C C . ARG A 1 121 ? 136.821 -7.836 4.758 1.00 0.00 121 ARG A C 3
ATOM 7633 O O . ARG A 1 121 ? 137.205 -8.781 4.055 1.00 0.00 121 ARG A O 3
ATOM 7654 N N . GLY A 1 122 ? 135.816 -6.995 4.450 1.00 0.00 122 GLY A N 3
ATOM 7655 C CA . GLY A 1 122 ? 135.249 -6.839 3.100 1.00 0.00 122 GLY A CA 3
ATOM 7656 C C . GLY A 1 122 ? 135.931 -5.651 2.411 1.00 0.00 122 GLY A C 3
ATOM 7657 O O . GLY A 1 122 ? 135.304 -4.609 2.039 1.00 0.00 122 GLY A O 3
ATOM 7661 N N . GLY A 1 123 ? 137.240 -5.863 2.244 1.00 0.00 123 GLY A N 3
ATOM 7662 C CA . GLY A 1 123 ? 138.171 -4.775 2.026 1.00 0.00 123 GLY A CA 3
ATOM 7663 C C . GLY A 1 123 ? 138.392 -4.589 0.543 1.00 0.00 123 GLY A C 3
ATOM 7664 O O . GLY A 1 123 ? 139.095 -5.374 -0.087 1.00 0.00 123 GLY A O 3
ATOM 7668 N N . ALA A 1 124 ? 137.793 -3.547 -0.002 1.00 0.00 124 ALA A N 3
ATOM 7669 C CA . ALA A 1 124 ? 137.520 -3.566 -1.426 1.00 0.00 124 ALA A CA 3
ATOM 7670 C C . ALA A 1 124 ? 137.147 -2.214 -1.993 1.00 0.00 124 ALA A C 3
ATOM 7671 O O . ALA A 1 124 ? 137.017 -1.220 -1.272 1.00 0.00 124 ALA A O 3
ATOM 7678 N N . GLU A 1 125 ? 137.013 -2.226 -3.316 1.00 0.00 125 GLU A N 3
ATOM 7679 C CA . GLU A 1 125 ? 136.267 -1.201 -4.017 1.00 0.00 125 GLU A CA 3
ATOM 7680 C C . GLU A 1 125 ? 135.251 -1.936 -4.891 1.00 0.00 125 GLU A C 3
ATOM 7681 O O . GLU A 1 125 ? 135.635 -2.606 -5.852 1.00 0.00 125 GLU A O 3
ATOM 7693 N N . PHE A 1 126 ? 133.972 -1.870 -4.516 1.00 0.00 126 PHE A N 3
ATOM 7694 C CA . PHE A 1 126 ? 132.935 -2.621 -5.250 1.00 0.00 126 PHE A CA 3
ATOM 7695 C C . PHE A 1 126 ? 132.090 -1.730 -6.166 1.00 0.00 126 PHE A C 3
ATOM 7696 O O . PHE A 1 126 ? 131.190 -1.055 -5.675 1.00 0.00 126 PHE A O 3
ATOM 7713 N N . SER A 1 127 ? 132.223 -1.861 -7.492 1.00 0.00 127 SER A N 3
ATOM 7714 C CA . SER A 1 127 ? 131.512 -0.958 -8.393 1.00 0.00 127 SER A CA 3
ATOM 7715 C C . SER A 1 127 ? 130.117 -1.494 -8.675 1.00 0.00 127 SER A C 3
ATOM 7716 O O . SER A 1 127 ? 129.969 -2.553 -9.282 1.00 0.00 127 SER A O 3
ATOM 7724 N N . TRP A 1 128 ? 129.120 -0.750 -8.206 1.00 0.00 128 TRP A N 3
ATOM 7725 C CA . TRP A 1 128 ? 127.718 -1.107 -8.383 1.00 0.00 128 TRP A CA 3
ATOM 7726 C C . TRP A 1 128 ? 126.982 -0.004 -9.141 1.00 0.00 128 TRP A C 3
ATOM 7727 O O . TRP A 1 128 ? 127.402 1.155 -9.126 1.00 0.00 128 TRP A O 3
ATOM 7748 N N . ASN A 1 129 ? 125.870 -0.380 -9.769 1.00 0.00 129 ASN A N 3
ATOM 7749 C CA . ASN A 1 129 ? 125.133 0.522 -10.649 1.00 0.00 129 ASN A CA 3
ATOM 7750 C C . ASN A 1 129 ? 124.072 1.304 -9.874 1.00 0.00 129 ASN A C 3
ATOM 7751 O O . ASN A 1 129 ? 123.449 0.771 -8.958 1.00 0.00 129 ASN A O 3
ATOM 7762 N N . VAL A 1 130 ? 123.846 2.554 -10.266 1.00 0.00 130 VAL A N 3
ATOM 7763 C CA . VAL A 1 130 ? 122.841 3.377 -9.598 1.00 0.00 130 VAL A CA 3
ATOM 7764 C C . VAL A 1 130 ? 122.185 4.338 -10.588 1.00 0.00 130 VAL A C 3
ATOM 7765 O O . VAL A 1 130 ? 120.979 4.575 -10.524 1.00 0.00 130 VAL A O 3
ATOM 7778 N N . PHE A 1 131 ? 122.978 4.891 -11.503 1.00 0.00 131 PHE A N 3
ATOM 7779 C CA . PHE A 1 131 ? 122.452 5.822 -12.498 1.00 0.00 131 PHE A CA 3
ATOM 7780 C C . PHE A 1 131 ? 122.400 5.172 -13.877 1.00 0.00 131 PHE A C 3
ATOM 7781 O O . PHE A 1 131 ? 123.394 4.624 -14.353 1.00 0.00 131 PHE A O 3
ATOM 7798 N N . ASN A 1 132 ? 121.234 5.236 -14.514 1.00 0.00 132 ASN A N 3
ATOM 7799 C CA . ASN A 1 132 ? 121.062 4.694 -15.865 1.00 0.00 132 ASN A CA 3
ATOM 7800 C C . ASN A 1 132 ? 120.731 5.777 -16.903 1.00 0.00 132 ASN A C 3
ATOM 7801 O O . ASN A 1 132 ? 120.321 5.453 -18.018 1.00 0.00 132 ASN A O 3
ATOM 7812 N N . PHE A 1 133 ? 120.901 7.052 -16.552 1.00 0.00 133 PHE A N 3
ATOM 7813 C CA . PHE A 1 133 ? 120.605 8.147 -17.470 1.00 0.00 133 PHE A CA 3
ATOM 7814 C C . PHE A 1 133 ? 121.834 9.032 -17.652 1.00 0.00 133 PHE A C 3
ATOM 7815 O O . PHE A 1 133 ? 122.762 8.987 -16.844 1.00 0.00 133 PHE A O 3
ATOM 7832 N N . GLN A 1 134 ? 121.842 9.822 -18.721 1.00 0.00 134 GLN A N 3
ATOM 7833 C CA . GLN A 1 134 ? 122.969 10.708 -18.993 1.00 0.00 134 GLN A CA 3
ATOM 7834 C C . GLN A 1 134 ? 124.253 9.890 -19.137 1.00 0.00 134 GLN A C 3
ATOM 7835 O O . GLN A 1 134 ? 125.221 10.075 -18.398 1.00 0.00 134 GLN A O 3
ATOM 7849 N N . LYS A 1 135 ? 124.243 8.972 -20.097 1.00 0.00 135 LYS A N 3
ATOM 7850 C CA . LYS A 1 135 ? 125.377 8.076 -20.309 1.00 0.00 135 LYS A CA 3
ATOM 7851 C C . LYS A 1 135 ? 126.685 8.845 -20.494 1.00 0.00 135 LYS A C 3
ATOM 7852 O O . LYS A 1 135 ? 127.752 8.350 -20.129 1.00 0.00 135 LYS A O 3
ATOM 7871 N N . ASP A 1 136 ? 126.612 10.050 -21.056 1.00 0.00 136 ASP A N 3
ATOM 7872 C CA . ASP A 1 136 ? 127.812 10.853 -21.286 1.00 0.00 136 ASP A CA 3
ATOM 7873 C C . ASP A 1 136 ? 128.613 11.027 -19.996 1.00 0.00 136 ASP A C 3
ATOM 7874 O O . ASP A 1 136 ? 129.844 10.999 -20.011 1.00 0.00 136 ASP A O 3
ATOM 7883 N N . GLN A 1 137 ? 127.906 11.204 -18.883 1.00 0.00 137 GLN A N 3
ATOM 7884 C CA . GLN A 1 137 ? 128.540 11.289 -17.574 1.00 0.00 137 GLN A CA 3
ATOM 7885 C C . GLN A 1 137 ? 127.990 10.190 -16.674 1.00 0.00 137 GLN A C 3
ATOM 7886 O O . GLN A 1 137 ? 126.785 10.116 -16.432 1.00 0.00 137 GLN A O 3
ATOM 7900 N N . ASP A 1 138 ? 128.881 9.342 -16.176 1.00 0.00 138 ASP A N 3
ATOM 7901 C CA . ASP A 1 138 ? 128.474 8.202 -15.356 1.00 0.00 138 ASP A CA 3
ATOM 7902 C C . ASP A 1 138 ? 129.281 8.139 -14.063 1.00 0.00 138 ASP A C 3
ATOM 7903 O O . ASP A 1 138 ? 130.473 8.449 -14.043 1.00 0.00 138 ASP A O 3
ATOM 7912 N N . VAL A 1 139 ? 128.616 7.730 -12.986 1.00 0.00 139 VAL A N 3
ATOM 7913 C CA . VAL A 1 139 ? 129.270 7.580 -11.691 1.00 0.00 139 VAL A CA 3
ATOM 7914 C C . VAL A 1 139 ? 128.940 6.212 -11.096 1.00 0.00 139 VAL A C 3
ATOM 7915 O O . VAL A 1 139 ? 127.822 5.718 -11.236 1.00 0.00 139 VAL A O 3
ATOM 7928 N N . ARG A 1 140 ? 129.921 5.606 -10.432 1.00 0.00 140 ARG A N 3
ATOM 7929 C CA . ARG A 1 140 ? 129.737 4.269 -9.855 1.00 0.00 140 ARG A CA 3
ATOM 7930 C C . ARG A 1 140 ? 129.993 4.306 -8.352 1.00 0.00 140 ARG A C 3
ATOM 7931 O O . ARG A 1 140 ? 130.821 5.089 -7.907 1.00 0.00 140 ARG A O 3
ATOM 7952 N N . LEU A 1 141 ? 129.301 3.451 -7.592 1.00 0.00 141 LEU A N 3
ATOM 7953 C CA . LEU A 1 141 ? 129.343 3.492 -6.128 1.00 0.00 141 LEU A CA 3
ATOM 7954 C C . LEU A 1 141 ? 130.088 2.267 -5.562 1.00 0.00 141 LEU A C 3
ATOM 7955 O O . LEU A 1 141 ? 130.044 1.188 -6.147 1.00 0.00 141 LEU A O 3
ATOM 7971 N N . ARG A 1 142 ? 130.769 2.457 -4.425 1.00 0.00 142 ARG A N 3
ATOM 7972 C CA . ARG A 1 142 ? 131.564 1.388 -3.788 1.00 0.00 142 ARG A CA 3
ATOM 7973 C C . ARG A 1 142 ? 131.626 1.655 -2.280 1.00 0.00 142 ARG A C 3
ATOM 7974 O O . ARG A 1 142 ? 131.183 2.735 -1.867 1.00 0.00 142 ARG A O 3
ATOM 7995 N N . ILE A 1 143 ? 132.161 0.751 -1.413 1.00 0.00 143 ILE A N 3
ATOM 7996 C CA . ILE A 1 143 ? 132.683 1.234 -0.160 1.00 0.00 143 ILE A CA 3
ATOM 7997 C C . ILE A 1 143 ? 134.188 1.060 -0.347 1.00 0.00 143 ILE A C 3
ATOM 7998 O O . ILE A 1 143 ? 134.652 0.103 -0.994 1.00 0.00 143 ILE A O 3
ATOM 8014 N N . GLY A 1 144 ? 134.887 2.142 -0.067 1.00 0.00 144 GLY A N 3
ATOM 8015 C CA . GLY A 1 144 ? 136.340 2.142 -0.036 1.00 0.00 144 GLY A CA 3
ATOM 8016 C C . GLY A 1 144 ? 136.703 1.868 1.403 1.00 0.00 144 GLY A C 3
ATOM 8017 O O . GLY A 1 144 ? 136.599 2.756 2.252 1.00 0.00 144 GLY A O 3
ATOM 8021 N N . TYR A 1 145 ? 136.978 0.604 1.691 1.00 0.00 145 TYR A N 3
ATOM 8022 C CA . TYR A 1 145 ? 136.821 0.160 3.064 1.00 0.00 145 TYR A CA 3
ATOM 8023 C C . TYR A 1 145 ? 137.553 -1.103 3.423 1.00 0.00 145 TYR A C 3
ATOM 8024 O O . TYR A 1 145 ? 138.225 -1.708 2.595 1.00 0.00 145 TYR A O 3
ATOM 8042 N N . GLU A 1 146 ? 137.491 -1.353 4.727 1.00 0.00 146 GLU A N 3
ATOM 8043 C CA . GLU A 1 146 ? 137.619 -2.676 5.297 1.00 0.00 146 GLU A CA 3
ATOM 8044 C C . GLU A 1 146 ? 136.387 -2.864 6.182 1.00 0.00 146 GLU A C 3
ATOM 8045 O O . GLU A 1 146 ? 136.322 -2.270 7.265 1.00 0.00 146 GLU A O 3
ATOM 8057 N N . ALA A 1 147 ? 135.394 -3.637 5.722 1.00 0.00 147 ALA A N 3
ATOM 8058 C CA . ALA A 1 147 ? 134.134 -3.735 6.472 1.00 0.00 147 ALA A CA 3
ATOM 8059 C C . ALA A 1 147 ? 134.109 -4.952 7.388 1.00 0.00 147 ALA A C 3
ATOM 8060 O O . ALA A 1 147 ? 134.447 -6.055 6.964 1.00 0.00 147 ALA A O 3
ATOM 8067 N N . PHE A 1 148 ? 133.654 -4.691 8.620 1.00 0.00 148 PHE A N 3
ATOM 8068 C CA . PHE A 1 148 ? 133.436 -5.680 9.682 1.00 0.00 148 PHE A CA 3
ATOM 8069 C C . PHE A 1 148 ? 133.486 -4.945 11.020 1.00 0.00 148 PHE A C 3
ATOM 8070 O O . PHE A 1 148 ? 132.543 -5.000 11.810 1.00 0.00 148 PHE A O 3
ATOM 8087 N N . GLU A 1 149 ? 134.600 -4.257 11.264 1.00 0.00 149 GLU A N 3
ATOM 8088 C CA . GLU A 1 149 ? 134.749 -3.466 12.483 1.00 0.00 149 GLU A CA 3
ATOM 8089 C C . GLU A 1 149 ? 135.608 -2.214 12.270 1.00 0.00 149 GLU A C 3
ATOM 8090 O O . GLU A 1 149 ? 135.452 -1.234 12.999 1.00 0.00 149 GLU A O 3
ATOM 8102 N N . GLN A 1 150 ? 136.497 -2.228 11.275 1.00 0.00 150 GLN A N 3
ATOM 8103 C CA . GLN A 1 150 ? 137.467 -1.144 11.124 1.00 0.00 150 GLN A CA 3
ATOM 8104 C C . GLN A 1 150 ? 136.765 0.175 10.802 1.00 0.00 150 GLN A C 3
ATOM 8105 O O . GLN A 1 150 ? 136.560 0.994 11.698 1.00 0.00 150 GLN A O 3
ATOM 8119 N N . VAL A 1 151 ? 136.352 0.358 9.548 1.00 0.00 151 VAL A N 3
ATOM 8120 C CA . VAL A 1 151 ? 135.736 1.614 9.126 1.00 0.00 151 VAL A CA 3
ATOM 8121 C C . VAL A 1 151 ? 135.348 1.543 7.637 1.00 0.00 151 VAL A C 3
ATOM 8122 O O . VAL A 1 151 ? 136.173 1.131 6.814 1.00 0.00 151 VAL A O 3
ATOM 8135 N N . PRO A 1 152 ? 134.122 1.847 7.267 1.00 0.00 152 PRO A N 3
ATOM 8136 C CA . PRO A 1 152 ? 133.758 2.027 5.839 1.00 0.00 152 PRO A CA 3
ATOM 8137 C C . PRO A 1 152 ? 133.643 3.491 5.417 1.00 0.00 152 PRO A C 3
ATOM 8138 O O . PRO A 1 152 ? 132.985 4.281 6.091 1.00 0.00 152 PRO A O 3
ATOM 8149 N N . TYR A 1 153 ? 134.279 3.860 4.301 1.00 0.00 153 TYR A N 3
ATOM 8150 C CA . TYR A 1 153 ? 134.003 5.148 3.660 1.00 0.00 153 TYR A CA 3
ATOM 8151 C C . TYR A 1 153 ? 133.504 4.899 2.237 1.00 0.00 153 TYR A C 3
ATOM 8152 O O . TYR A 1 153 ? 133.975 3.989 1.567 1.00 0.00 153 TYR A O 3
ATOM 8170 N N . LEU A 1 154 ? 132.559 5.712 1.773 1.00 0.00 154 LEU A N 3
ATOM 8171 C CA . LEU A 1 154 ? 131.844 5.414 0.530 1.00 0.00 154 LEU A CA 3
ATOM 8172 C C . LEU A 1 154 ? 132.525 6.112 -0.615 1.00 0.00 154 LEU A C 3
ATOM 8173 O O . LEU A 1 154 ? 132.696 7.317 -0.562 1.00 0.00 154 LEU A O 3
ATOM 8189 N N . GLN A 1 155 ? 132.836 5.365 -1.663 1.00 0.00 155 GLN A N 3
ATOM 8190 C CA . GLN A 1 155 ? 133.716 5.871 -2.707 1.00 0.00 155 GLN A CA 3
ATOM 8191 C C . GLN A 1 155 ? 132.979 5.874 -4.028 1.00 0.00 155 GLN A C 3
ATOM 8192 O O . GLN A 1 155 ? 132.209 4.958 -4.312 1.00 0.00 155 GLN A O 3
ATOM 8206 N N . ILE A 1 156 ? 133.174 6.928 -4.814 1.00 0.00 156 ILE A N 3
ATOM 8207 C CA . ILE A 1 156 ? 132.608 6.970 -6.151 1.00 0.00 156 ILE A CA 3
ATOM 8208 C C . ILE A 1 156 ? 133.674 7.389 -7.148 1.00 0.00 156 ILE A C 3
ATOM 8209 O O . ILE A 1 156 ? 134.626 8.087 -6.800 1.00 0.00 156 ILE A O 3
ATOM 8225 N N . ARG A 1 157 ? 133.505 6.943 -8.383 1.00 0.00 157 ARG A N 3
ATOM 8226 C CA . ARG A 1 157 ? 134.409 7.327 -9.460 1.00 0.00 157 ARG A CA 3
ATOM 8227 C C . ARG A 1 157 ? 133.666 8.222 -10.438 1.00 0.00 157 ARG A C 3
ATOM 8228 O O . ARG A 1 157 ? 132.570 7.870 -10.882 1.00 0.00 157 ARG A O 3
ATOM 8249 N N . GLU A 1 158 ? 134.250 9.386 -10.729 1.00 0.00 158 GLU A N 3
ATOM 8250 C CA . GLU A 1 158 ? 133.646 10.324 -11.667 1.00 0.00 158 GLU A CA 3
ATOM 8251 C C . GLU A 1 158 ? 134.719 10.887 -12.589 1.00 0.00 158 GLU A C 3
ATOM 8252 O O . GLU A 1 158 ? 135.793 11.260 -12.127 1.00 0.00 158 GLU A O 3
ATOM 8264 N N . ASN A 1 159 ? 134.420 10.939 -13.884 1.00 0.00 159 ASN A N 3
ATOM 8265 C CA . ASN A 1 159 ? 135.373 11.424 -14.879 1.00 0.00 159 ASN A CA 3
ATOM 8266 C C . ASN A 1 159 ? 136.682 10.622 -14.835 1.00 0.00 159 ASN A C 3
ATOM 8267 O O . ASN A 1 159 ? 136.823 9.646 -15.573 1.00 0.00 159 ASN A O 3
ATOM 8278 N N . ASN A 1 160 ? 137.638 11.015 -13.988 1.00 0.00 160 ASN A N 3
ATOM 8279 C CA . ASN A 1 160 ? 138.904 10.295 -13.894 1.00 0.00 160 ASN A CA 3
ATOM 8280 C C . ASN A 1 160 ? 139.532 10.413 -12.504 1.00 0.00 160 ASN A C 3
ATOM 8281 O O . ASN A 1 160 ? 140.757 10.384 -12.377 1.00 0.00 160 ASN A O 3
ATOM 8292 N N . TRP A 1 161 ? 138.706 10.545 -11.465 1.00 0.00 161 TRP A N 3
ATOM 8293 C CA . TRP A 1 161 ? 139.226 10.616 -10.103 1.00 0.00 161 TRP A CA 3
ATOM 8294 C C . TRP A 1 161 ? 138.271 9.898 -9.163 1.00 0.00 161 TRP A C 3
ATOM 8295 O O . TRP A 1 161 ? 137.130 9.630 -9.541 1.00 0.00 161 TRP A O 3
ATOM 8316 N N . THR A 1 162 ? 138.712 9.604 -7.938 1.00 0.00 162 THR A N 3
ATOM 8317 C CA . THR A 1 162 ? 137.851 8.901 -6.992 1.00 0.00 162 THR A CA 3
ATOM 8318 C C . THR A 1 162 ? 137.795 9.707 -5.712 1.00 0.00 162 THR A C 3
ATOM 8319 O O . THR A 1 162 ? 138.792 10.293 -5.304 1.00 0.00 162 THR A O 3
ATOM 8330 N N . PHE A 1 163 ? 136.632 9.727 -5.087 1.00 0.00 163 PHE A N 3
ATOM 8331 C CA . PHE A 1 163 ? 136.435 10.548 -3.900 1.00 0.00 163 PHE A CA 3
ATOM 8332 C C . PHE A 1 163 ? 135.533 9.779 -2.934 1.00 0.00 163 PHE A C 3
ATOM 8333 O O . PHE A 1 163 ? 134.787 8.905 -3.379 1.00 0.00 163 PHE A O 3
ATOM 8350 N N . ASN A 1 164 ? 135.588 10.102 -1.640 1.00 0.00 164 ASN A N 3
ATOM 8351 C CA . ASN A 1 164 ? 134.783 9.349 -0.682 1.00 0.00 164 ASN A CA 3
ATOM 8352 C C . ASN A 1 164 ? 134.495 10.083 0.623 1.00 0.00 164 ASN A C 3
ATOM 8353 O O . ASN A 1 164 ? 135.124 11.093 0.939 1.00 0.00 164 ASN A O 3
ATOM 8364 N N . ALA A 1 165 ? 133.547 9.519 1.380 1.00 0.00 165 ALA A N 3
ATOM 8365 C CA . ALA A 1 165 ? 133.193 10.036 2.697 1.00 0.00 165 ALA A CA 3
ATOM 8366 C C . ALA A 1 165 ? 133.385 8.961 3.751 1.00 0.00 165 ALA A C 3
ATOM 8367 O O . ALA A 1 165 ? 132.935 7.835 3.568 1.00 0.00 165 ALA A O 3
ATOM 8374 N N . ASP A 1 166 ? 133.980 9.328 4.877 1.00 0.00 166 ASP A N 3
ATOM 8375 C CA . ASP A 1 166 ? 134.111 8.402 5.995 1.00 0.00 166 ASP A CA 3
ATOM 8376 C C . ASP A 1 166 ? 133.228 8.895 7.125 1.00 0.00 166 ASP A C 3
ATOM 8377 O O . ASP A 1 166 ? 133.139 10.100 7.348 1.00 0.00 166 ASP A O 3
ATOM 8386 N N . TYR A 1 167 ? 132.627 7.966 7.854 1.00 0.00 167 TYR A N 3
ATOM 8387 C CA . TYR A 1 167 ? 131.727 8.317 8.951 1.00 0.00 167 TYR A CA 3
ATOM 8388 C C . TYR A 1 167 ? 132.382 9.231 9.990 1.00 0.00 167 TYR A C 3
ATOM 8389 O O . TYR A 1 167 ? 131.684 9.811 10.823 1.00 0.00 167 TYR A O 3
ATOM 8407 N N . LYS A 1 168 ? 133.707 9.365 9.952 1.00 0.00 168 LYS A N 3
ATOM 8408 C CA . LYS A 1 168 ? 134.397 10.271 10.871 1.00 0.00 168 LYS A CA 3
ATOM 8409 C C . LYS A 1 168 ? 134.353 11.728 10.387 1.00 0.00 168 LYS A C 3
ATOM 8410 O O . LYS A 1 168 ? 135.081 12.572 10.910 1.00 0.00 168 LYS A O 3
ATOM 8429 N N . GLY A 1 169 ? 133.511 12.032 9.395 1.00 0.00 169 GLY A N 3
ATOM 8430 C CA . GLY A 1 169 ? 133.480 13.362 8.808 1.00 0.00 169 GLY A CA 3
ATOM 8431 C C . GLY A 1 169 ? 134.743 13.624 7.993 1.00 0.00 169 GLY A C 3
ATOM 8432 O O . GLY A 1 169 ? 135.231 14.754 7.957 1.00 0.00 169 GLY A O 3
ATOM 8436 N N . ARG A 1 170 ? 135.277 12.587 7.337 1.00 0.00 170 ARG A N 3
ATOM 8437 C CA . ARG A 1 170 ? 136.524 12.752 6.580 1.00 0.00 170 ARG A CA 3
ATOM 8438 C C . ARG A 1 170 ? 136.260 12.696 5.080 1.00 0.00 170 ARG A C 3
ATOM 8439 O O . ARG A 1 170 ? 135.513 11.841 4.612 1.00 0.00 170 ARG A O 3
ATOM 8460 N N . TRP A 1 171 ? 136.866 13.619 4.335 1.00 0.00 171 TRP A N 3
ATOM 8461 C CA . TRP A 1 171 ? 136.724 13.628 2.877 1.00 0.00 171 TRP A CA 3
ATOM 8462 C C . TRP A 1 171 ? 138.052 13.208 2.265 1.00 0.00 171 TRP A C 3
ATOM 8463 O O . TRP A 1 171 ? 139.101 13.601 2.773 1.00 0.00 171 TRP A O 3
ATOM 8484 N N . ASN A 1 172 ? 138.017 12.397 1.208 1.00 0.00 172 ASN A N 3
ATOM 8485 C CA . ASN A 1 172 ? 139.260 11.932 0.589 1.00 0.00 172 ASN A CA 3
ATOM 8486 C C . ASN A 1 172 ? 139.170 11.869 -0.935 1.00 0.00 172 ASN A C 3
ATOM 8487 O O . ASN A 1 172 ? 138.084 11.724 -1.491 1.00 0.00 172 ASN A O 3
ATOM 8498 N N . VAL A 1 173 ? 140.328 11.993 -1.589 1.00 0.00 173 VAL A N 3
ATOM 8499 C CA . VAL A 1 173 ? 140.439 11.780 -3.032 1.00 0.00 173 VAL A CA 3
ATOM 8500 C C . VAL A 1 173 ? 141.687 10.944 -3.332 1.00 0.00 173 VAL A C 3
ATOM 8501 O O . VAL A 1 173 ? 142.668 10.989 -2.592 1.00 0.00 173 VAL A O 3
ATOM 8514 N N . ARG A 1 174 ? 141.634 10.218 -4.446 1.00 0.00 174 ARG A N 3
ATOM 8515 C CA . ARG A 1 174 ? 142.814 9.560 -4.989 1.00 0.00 174 ARG A CA 3
ATOM 8516 C C . ARG A 1 174 ? 142.938 9.963 -6.451 1.00 0.00 174 ARG A C 3
ATOM 8517 O O . ARG A 1 174 ? 141.955 9.906 -7.194 1.00 0.00 174 ARG A O 3
ATOM 8538 N N . TYR A 1 175 ? 144.124 10.408 -6.849 1.00 0.00 175 TYR A N 3
ATOM 8539 C CA . TYR A 1 175 ? 144.330 10.856 -8.219 1.00 0.00 175 TYR A CA 3
ATOM 8540 C C . TYR A 1 175 ? 145.727 10.468 -8.700 1.00 0.00 175 TYR A C 3
ATOM 8541 O O . TYR A 1 175 ? 146.704 10.637 -7.975 1.00 0.00 175 TYR A O 3
ATOM 8559 N N . ASP A 1 176 ? 145.819 9.948 -9.920 1.00 0.00 176 ASP A N 3
ATOM 8560 C CA . ASP A 1 176 ? 147.092 9.457 -10.443 1.00 0.00 176 ASP A CA 3
ATOM 8561 C C . ASP A 1 176 ? 148.019 10.613 -10.809 1.00 0.00 176 ASP A C 3
ATOM 8562 O O . ASP A 1 176 ? 147.558 11.713 -11.111 1.00 0.00 176 ASP A O 3
ATOM 8571 N N . LEU A 1 177 ? 149.333 10.361 -10.775 1.00 0.00 177 LEU A N 3
ATOM 8572 C CA . LEU A 1 177 ? 150.336 11.376 -11.117 1.00 0.00 177 LEU A CA 3
ATOM 8573 C C . LEU A 1 177 ? 149.949 12.207 -12.344 1.00 0.00 177 LEU A C 3
ATOM 8574 O O . LEU A 1 177 ? 150.436 13.321 -12.457 1.00 0.00 177 LEU A O 3
ATOM 8590 N N . MET A 1 1 ? 157.035 2.028 -9.862 1.00 0.00 1 MET A N 4
ATOM 8591 C CA . MET A 1 1 ? 157.331 3.430 -10.272 1.00 0.00 1 MET A CA 4
ATOM 8592 C C . MET A 1 1 ? 156.021 4.146 -10.594 1.00 0.00 1 MET A C 4
ATOM 8593 O O . MET A 1 1 ? 155.919 4.877 -11.582 1.00 0.00 1 MET A O 4
ATOM 8609 N N . GLU A 1 2 ? 155.016 3.940 -9.747 1.00 0.00 2 GLU A N 4
ATOM 8610 C CA . GLU A 1 2 ? 153.712 4.572 -9.941 1.00 0.00 2 GLU A CA 4
ATOM 8611 C C . GLU A 1 2 ? 153.437 5.553 -8.808 1.00 0.00 2 GLU A C 4
ATOM 8612 O O . GLU A 1 2 ? 153.787 5.280 -7.662 1.00 0.00 2 GLU A O 4
ATOM 8624 N N . THR A 1 3 ? 152.802 6.682 -9.116 1.00 0.00 3 THR A N 4
ATOM 8625 C CA . THR A 1 3 ? 152.536 7.696 -8.098 1.00 0.00 3 THR A CA 4
ATOM 8626 C C . THR A 1 3 ? 151.050 8.026 -8.059 1.00 0.00 3 THR A C 4
ATOM 8627 O O . THR A 1 3 ? 150.423 8.226 -9.097 1.00 0.00 3 THR A O 4
ATOM 8638 N N . SER A 1 4 ? 150.490 8.086 -6.856 1.00 0.00 4 SER A N 4
ATOM 8639 C CA . SER A 1 4 ? 149.085 8.432 -6.693 1.00 0.00 4 SER A CA 4
ATOM 8640 C C . SER A 1 4 ? 148.953 9.529 -5.648 1.00 0.00 4 SER A C 4
ATOM 8641 O O . SER A 1 4 ? 149.626 9.500 -4.620 1.00 0.00 4 SER A O 4
ATOM 8649 N N . LEU A 1 5 ? 148.080 10.487 -5.915 1.00 0.00 5 LEU A N 4
ATOM 8650 C CA . LEU A 1 5 ? 147.850 11.575 -4.983 1.00 0.00 5 LEU A CA 4
ATOM 8651 C C . LEU A 1 5 ? 146.627 11.251 -4.140 1.00 0.00 5 LEU A C 4
ATOM 8652 O O . LEU A 1 5 ? 145.589 10.855 -4.671 1.00 0.00 5 LEU A O 4
ATOM 8668 N N . ARG A 1 6 ? 146.765 11.417 -2.829 1.00 0.00 6 ARG A N 4
ATOM 8669 C CA . ARG A 1 6 ? 145.647 11.243 -1.915 1.00 0.00 6 ARG A CA 4
ATOM 8670 C C . ARG A 1 6 ? 145.372 12.570 -1.222 1.00 0.00 6 ARG A C 4
ATOM 8671 O O . ARG A 1 6 ? 146.246 13.129 -0.562 1.00 0.00 6 ARG A O 4
ATOM 8692 N N . TYR A 1 7 ? 144.165 13.083 -1.411 1.00 0.00 7 TYR A N 4
ATOM 8693 C CA . TYR A 1 7 ? 143.769 14.346 -0.811 1.00 0.00 7 TYR A CA 4
ATOM 8694 C C . TYR A 1 7 ? 142.924 14.038 0.423 1.00 0.00 7 TYR A C 4
ATOM 8695 O O . TYR A 1 7 ? 142.246 13.014 0.455 1.00 0.00 7 TYR A O 4
ATOM 8713 N N . GLY A 1 8 ? 142.972 14.928 1.409 1.00 0.00 8 GLY A N 4
ATOM 8714 C CA . GLY A 1 8 ? 142.157 14.780 2.609 1.00 0.00 8 GLY A CA 4
ATOM 8715 C C . GLY A 1 8 ? 141.634 16.129 3.097 1.00 0.00 8 GLY A C 4
ATOM 8716 O O . GLY A 1 8 ? 142.382 17.101 3.195 1.00 0.00 8 GLY A O 4
ATOM 8720 N N . GLY A 1 9 ? 140.339 16.171 3.400 1.00 0.00 9 GLY A N 4
ATOM 8721 C CA . GLY A 1 9 ? 139.712 17.372 3.940 1.00 0.00 9 GLY A CA 4
ATOM 8722 C C . GLY A 1 9 ? 139.301 17.121 5.385 1.00 0.00 9 GLY A C 4
ATOM 8723 O O . GLY A 1 9 ? 138.766 16.055 5.690 1.00 0.00 9 GLY A O 4
ATOM 8727 N N . ASP A 1 10 ? 139.503 18.127 6.235 1.00 0.00 10 ASP A N 4
ATOM 8728 C CA . ASP A 1 10 ? 139.400 17.954 7.684 1.00 0.00 10 ASP A CA 4
ATOM 8729 C C . ASP A 1 10 ? 140.521 17.039 8.182 1.00 0.00 10 ASP A C 4
ATOM 8730 O O . ASP A 1 10 ? 140.312 16.175 9.034 1.00 0.00 10 ASP A O 4
ATOM 8739 N N . SER A 1 11 ? 141.718 17.257 7.642 1.00 0.00 11 SER A N 4
ATOM 8740 C CA . SER A 1 11 ? 142.886 16.441 7.959 1.00 0.00 11 SER A CA 4
ATOM 8741 C C . SER A 1 11 ? 144.095 17.007 7.211 1.00 0.00 11 SER A C 4
ATOM 8742 O O . SER A 1 11 ? 144.041 18.139 6.728 1.00 0.00 11 SER A O 4
ATOM 8750 N N . LYS A 1 12 ? 145.182 16.239 7.112 1.00 0.00 12 LYS A N 4
ATOM 8751 C CA . LYS A 1 12 ? 146.342 16.680 6.340 1.00 0.00 12 LYS A CA 4
ATOM 8752 C C . LYS A 1 12 ? 145.930 16.958 4.896 1.00 0.00 12 LYS A C 4
ATOM 8753 O O . LYS A 1 12 ? 145.175 16.188 4.302 1.00 0.00 12 LYS A O 4
ATOM 8772 N N . ALA A 1 13 ? 146.423 18.059 4.336 1.00 0.00 13 ALA A N 4
ATOM 8773 C CA . ALA A 1 13 ? 145.975 18.489 3.015 1.00 0.00 13 ALA A CA 4
ATOM 8774 C C . ALA A 1 13 ? 146.251 17.425 1.958 1.00 0.00 13 ALA A C 4
ATOM 8775 O O . ALA A 1 13 ? 145.319 16.818 1.433 1.00 0.00 13 ALA A O 4
ATOM 8782 N N . LEU A 1 14 ? 147.525 17.196 1.645 1.00 0.00 14 LEU A N 4
ATOM 8783 C CA . LEU A 1 14 ? 147.884 16.242 0.596 1.00 0.00 14 LEU A CA 4
ATOM 8784 C C . LEU A 1 14 ? 148.989 15.291 1.037 1.00 0.00 14 LEU A C 4
ATOM 8785 O O . LEU A 1 14 ? 149.836 15.630 1.861 1.00 0.00 14 LEU A O 4
ATOM 8801 N N . LYS A 1 15 ? 148.944 14.085 0.482 1.00 0.00 15 LYS A N 4
ATOM 8802 C CA . LYS A 1 15 ? 149.974 13.085 0.736 1.00 0.00 15 LYS A CA 4
ATOM 8803 C C . LYS A 1 15 ? 150.213 12.262 -0.526 1.00 0.00 15 LYS A C 4
ATOM 8804 O O . LYS A 1 15 ? 149.290 12.044 -1.308 1.00 0.00 15 LYS A O 4
ATOM 8823 N N . ILE A 1 16 ? 151.448 11.811 -0.733 1.00 0.00 16 ILE A N 4
ATOM 8824 C CA . ILE A 1 16 ? 151.778 11.016 -1.919 1.00 0.00 16 ILE A CA 4
ATOM 8825 C C . ILE A 1 16 ? 152.003 9.561 -1.522 1.00 0.00 16 ILE A C 4
ATOM 8826 O O . ILE A 1 16 ? 152.725 9.272 -0.574 1.00 0.00 16 ILE A O 4
ATOM 8842 N N . HIS A 1 17 ? 151.390 8.660 -2.285 1.00 0.00 17 HIS A N 4
ATOM 8843 C CA . HIS A 1 17 ? 151.618 7.230 -2.113 1.00 0.00 17 HIS A CA 4
ATOM 8844 C C . HIS A 1 17 ? 152.132 6.656 -3.425 1.00 0.00 17 HIS A C 4
ATOM 8845 O O . HIS A 1 17 ? 151.466 6.759 -4.453 1.00 0.00 17 HIS A O 4
ATOM 8859 N N . ALA A 1 18 ? 153.331 6.083 -3.404 1.00 0.00 18 ALA A N 4
ATOM 8860 C CA . ALA A 1 18 ? 153.936 5.550 -4.624 1.00 0.00 18 ALA A CA 4
ATOM 8861 C C . ALA A 1 18 ? 154.270 4.070 -4.460 1.00 0.00 18 ALA A C 4
ATOM 8862 O O . ALA A 1 18 ? 154.606 3.621 -3.365 1.00 0.00 18 ALA A O 4
ATOM 8869 N N . LYS A 1 19 ? 154.182 3.324 -5.559 1.00 0.00 19 LYS A N 4
ATOM 8870 C CA . LYS A 1 19 ? 154.349 1.875 -5.519 1.00 0.00 19 LYS A CA 4
ATOM 8871 C C . LYS A 1 19 ? 155.661 1.458 -6.175 1.00 0.00 19 LYS A C 4
ATOM 8872 O O . LYS A 1 19 ? 156.007 1.958 -7.246 1.00 0.00 19 LYS A O 4
ATOM 8891 N N . GLU A 1 20 ? 156.363 0.529 -5.529 1.00 0.00 20 GLU A N 4
ATOM 8892 C CA . GLU A 1 20 ? 157.599 -0.020 -6.077 1.00 0.00 20 GLU A CA 4
ATOM 8893 C C . GLU A 1 20 ? 157.560 -1.541 -5.983 1.00 0.00 20 GLU A C 4
ATOM 8894 O O . GLU A 1 20 ? 156.864 -2.085 -5.126 1.00 0.00 20 GLU A O 4
ATOM 8906 N N . LYS A 1 21 ? 158.307 -2.230 -6.847 1.00 0.00 21 LYS A N 4
ATOM 8907 C CA . LYS A 1 21 ? 158.267 -3.694 -6.883 1.00 0.00 21 LYS A CA 4
ATOM 8908 C C . LYS A 1 21 ? 159.666 -4.313 -6.909 1.00 0.00 21 LYS A C 4
ATOM 8909 O O . LYS A 1 21 ? 160.625 -3.687 -7.359 1.00 0.00 21 LYS A O 4
ATOM 8928 N N . LEU A 1 22 ? 159.771 -5.550 -6.420 1.00 0.00 22 LEU A N 4
ATOM 8929 C CA . LEU A 1 22 ? 161.049 -6.250 -6.398 1.00 0.00 22 LEU A CA 4
ATOM 8930 C C . LEU A 1 22 ? 160.823 -7.740 -6.634 1.00 0.00 22 LEU A C 4
ATOM 8931 O O . LEU A 1 22 ? 159.774 -8.271 -6.274 1.00 0.00 22 LEU A O 4
ATOM 8947 N N . ARG A 1 23 ? 161.795 -8.407 -7.249 1.00 0.00 23 ARG A N 4
ATOM 8948 C CA . ARG A 1 23 ? 161.677 -9.840 -7.497 1.00 0.00 23 ARG A CA 4
ATOM 8949 C C . ARG A 1 23 ? 162.385 -10.631 -6.402 1.00 0.00 23 ARG A C 4
ATOM 8950 O O . ARG A 1 23 ? 163.597 -10.509 -6.222 1.00 0.00 23 ARG A O 4
ATOM 8971 N N . ILE A 1 24 ? 161.626 -11.447 -5.675 1.00 0.00 24 ILE A N 4
ATOM 8972 C CA . ILE A 1 24 ? 162.206 -12.258 -4.605 1.00 0.00 24 ILE A CA 4
ATOM 8973 C C . ILE A 1 24 ? 162.522 -13.650 -5.137 1.00 0.00 24 ILE A C 4
ATOM 8974 O O . ILE A 1 24 ? 163.606 -14.190 -4.914 1.00 0.00 24 ILE A O 4
ATOM 8990 N N . ASP A 1 25 ? 161.551 -14.217 -5.845 1.00 0.00 25 ASP A N 4
ATOM 8991 C CA . ASP A 1 25 ? 161.698 -15.534 -6.446 1.00 0.00 25 ASP A CA 4
ATOM 8992 C C . ASP A 1 25 ? 160.766 -15.641 -7.649 1.00 0.00 25 ASP A C 4
ATOM 8993 O O . ASP A 1 25 ? 159.959 -14.742 -7.894 1.00 0.00 25 ASP A O 4
ATOM 9002 N N . THR A 1 26 ? 160.873 -16.734 -8.395 1.00 0.00 26 THR A N 4
ATOM 9003 C CA . THR A 1 26 ? 160.048 -16.912 -9.586 1.00 0.00 26 THR A CA 4
ATOM 9004 C C . THR A 1 26 ? 158.561 -16.793 -9.253 1.00 0.00 26 THR A C 4
ATOM 9005 O O . THR A 1 26 ? 157.781 -16.279 -10.054 1.00 0.00 26 THR A O 4
ATOM 9016 N N . ASN A 1 27 ? 158.168 -17.268 -8.072 1.00 0.00 27 ASN A N 4
ATOM 9017 C CA . ASN A 1 27 ? 156.760 -17.249 -7.671 1.00 0.00 27 ASN A CA 4
ATOM 9018 C C . ASN A 1 27 ? 156.459 -16.240 -6.556 1.00 0.00 27 ASN A C 4
ATOM 9019 O O . ASN A 1 27 ? 155.355 -16.247 -6.012 1.00 0.00 27 ASN A O 4
ATOM 9030 N N . THR A 1 28 ? 157.414 -15.373 -6.207 1.00 0.00 28 THR A N 4
ATOM 9031 C CA . THR A 1 28 ? 157.206 -14.417 -5.118 1.00 0.00 28 THR A CA 4
ATOM 9032 C C . THR A 1 28 ? 157.492 -12.988 -5.572 1.00 0.00 28 THR A C 4
ATOM 9033 O O . THR A 1 28 ? 158.585 -12.681 -6.055 1.00 0.00 28 THR A O 4
ATOM 9044 N N . PHE A 1 29 ? 156.517 -12.101 -5.372 1.00 0.00 29 PHE A N 4
ATOM 9045 C CA . PHE A 1 29 ? 156.664 -10.704 -5.782 1.00 0.00 29 PHE A CA 4
ATOM 9046 C C . PHE A 1 29 ? 156.610 -9.772 -4.575 1.00 0.00 29 PHE A C 4
ATOM 9047 O O . PHE A 1 29 ? 155.865 -10.019 -3.627 1.00 0.00 29 PHE A O 4
ATOM 9064 N N . PHE A 1 30 ? 157.397 -8.700 -4.635 1.00 0.00 30 PHE A N 4
ATOM 9065 C CA . PHE A 1 30 ? 157.401 -7.679 -3.593 1.00 0.00 30 PHE A CA 4
ATOM 9066 C C . PHE A 1 30 ? 156.656 -6.456 -4.123 1.00 0.00 30 PHE A C 4
ATOM 9067 O O . PHE A 1 30 ? 156.931 -6.030 -5.241 1.00 0.00 30 PHE A O 4
ATOM 9084 N N . GLN A 1 31 ? 155.716 -5.915 -3.353 1.00 0.00 31 GLN A N 4
ATOM 9085 C CA . GLN A 1 31 ? 155.030 -4.694 -3.764 1.00 0.00 31 GLN A CA 4
ATOM 9086 C C . GLN A 1 31 ? 154.751 -3.858 -2.528 1.00 0.00 31 GLN A C 4
ATOM 9087 O O . GLN A 1 31 ? 154.081 -4.333 -1.613 1.00 0.00 31 GLN A O 4
ATOM 9101 N N . VAL A 1 32 ? 155.278 -2.635 -2.477 1.00 0.00 32 VAL A N 4
ATOM 9102 C CA . VAL A 1 32 ? 155.193 -1.851 -1.241 1.00 0.00 32 VAL A CA 4
ATOM 9103 C C . VAL A 1 32 ? 154.873 -0.391 -1.545 1.00 0.00 32 VAL A C 4
ATOM 9104 O O . VAL A 1 32 ? 155.105 0.081 -2.658 1.00 0.00 32 VAL A O 4
ATOM 9117 N N . ARG A 1 33 ? 154.353 0.316 -0.545 1.00 0.00 33 ARG A N 4
ATOM 9118 C CA . ARG A 1 33 ? 153.894 1.683 -0.735 1.00 0.00 33 ARG A CA 4
ATOM 9119 C C . ARG A 1 33 ? 154.646 2.612 0.203 1.00 0.00 33 ARG A C 4
ATOM 9120 O O . ARG A 1 33 ? 154.762 2.339 1.397 1.00 0.00 33 ARG A O 4
ATOM 9141 N N . GLY A 1 34 ? 155.154 3.702 -0.354 1.00 0.00 34 GLY A N 4
ATOM 9142 C CA . GLY A 1 34 ? 155.812 4.726 0.444 1.00 0.00 34 GLY A CA 4
ATOM 9143 C C . GLY A 1 34 ? 154.907 5.943 0.542 1.00 0.00 34 GLY A C 4
ATOM 9144 O O . GLY A 1 34 ? 154.572 6.551 -0.475 1.00 0.00 34 GLY A O 4
ATOM 9148 N N . GLY A 1 35 ? 154.470 6.255 1.755 1.00 0.00 35 GLY A N 4
ATOM 9149 C CA . GLY A 1 35 ? 153.634 7.426 1.974 1.00 0.00 35 GLY A CA 4
ATOM 9150 C C . GLY A 1 35 ? 154.493 8.576 2.476 1.00 0.00 35 GLY A C 4
ATOM 9151 O O . GLY A 1 35 ? 155.011 8.510 3.589 1.00 0.00 35 GLY A O 4
ATOM 9155 N N . LEU A 1 36 ? 154.637 9.612 1.656 1.00 0.00 36 LEU A N 4
ATOM 9156 C CA . LEU A 1 36 ? 155.500 10.730 1.983 1.00 0.00 36 LEU A CA 4
ATOM 9157 C C . LEU A 1 36 ? 154.634 11.893 2.455 1.00 0.00 36 LEU A C 4
ATOM 9158 O O . LEU A 1 36 ? 153.653 12.243 1.795 1.00 0.00 36 LEU A O 4
ATOM 9174 N N . ASP A 1 37 ? 154.999 12.488 3.589 1.00 0.00 37 ASP A N 4
ATOM 9175 C CA . ASP A 1 37 ? 154.231 13.606 4.128 1.00 0.00 37 ASP A CA 4
ATOM 9176 C C . ASP A 1 37 ? 154.550 14.880 3.352 1.00 0.00 37 ASP A C 4
ATOM 9177 O O . ASP A 1 37 ? 155.705 15.302 3.283 1.00 0.00 37 ASP A O 4
ATOM 9186 N N . THR A 1 38 ? 153.523 15.482 2.759 1.00 0.00 38 THR A N 4
ATOM 9187 C CA . THR A 1 38 ? 153.719 16.600 1.838 1.00 0.00 38 THR A CA 4
ATOM 9188 C C . THR A 1 38 ? 154.606 17.692 2.431 1.00 0.00 38 THR A C 4
ATOM 9189 O O . THR A 1 38 ? 154.247 18.349 3.409 1.00 0.00 38 THR A O 4
ATOM 9200 N N . LYS A 1 39 ? 155.785 17.862 1.837 1.00 0.00 39 LYS A N 4
ATOM 9201 C CA . LYS A 1 39 ? 156.691 18.949 2.207 1.00 0.00 39 LYS A CA 4
ATOM 9202 C C . LYS A 1 39 ? 156.903 19.025 3.719 1.00 0.00 39 LYS A C 4
ATOM 9203 O O . LYS A 1 39 ? 157.051 20.110 4.282 1.00 0.00 39 LYS A O 4
ATOM 9222 N N . THR A 1 40 ? 156.928 17.867 4.375 1.00 0.00 40 THR A N 4
ATOM 9223 C CA . THR A 1 40 ? 157.116 17.821 5.822 1.00 0.00 40 THR A CA 4
ATOM 9224 C C . THR A 1 40 ? 158.442 17.146 6.146 1.00 0.00 40 THR A C 4
ATOM 9225 O O . THR A 1 40 ? 159.205 17.626 6.985 1.00 0.00 40 THR A O 4
ATOM 9236 N N . GLY A 1 41 ? 158.706 16.031 5.475 1.00 0.00 41 GLY A N 4
ATOM 9237 C CA . GLY A 1 41 ? 159.964 15.325 5.672 1.00 0.00 41 GLY A CA 4
ATOM 9238 C C . GLY A 1 41 ? 160.381 14.568 4.416 1.00 0.00 41 GLY A C 4
ATOM 9239 O O . GLY A 1 41 ? 161.354 14.940 3.761 1.00 0.00 41 GLY A O 4
ATOM 9243 N N . GLN A 1 42 ? 159.602 13.535 4.074 1.00 0.00 42 GLN A N 4
ATOM 9244 C CA . GLN A 1 42 ? 159.952 12.537 3.048 1.00 0.00 42 GLN A CA 4
ATOM 9245 C C . GLN A 1 42 ? 159.196 11.238 3.347 1.00 0.00 42 GLN A C 4
ATOM 9246 O O . GLN A 1 42 ? 158.612 10.643 2.440 1.00 0.00 42 GLN A O 4
ATOM 9260 N N . PRO A 1 43 ? 159.243 10.743 4.565 1.00 0.00 43 PRO A N 4
ATOM 9261 C CA . PRO A 1 43 ? 158.396 9.588 4.968 1.00 0.00 43 PRO A CA 4
ATOM 9262 C C . PRO A 1 43 ? 157.080 10.031 5.598 1.00 0.00 43 PRO A C 4
ATOM 9263 O O . PRO A 1 43 ? 156.812 11.224 5.741 1.00 0.00 43 PRO A O 4
ATOM 9274 N N . SER A 1 44 ? 156.226 9.055 5.872 1.00 0.00 44 SER A N 4
ATOM 9275 C CA . SER A 1 44 ? 155.021 9.265 6.665 1.00 0.00 44 SER A CA 4
ATOM 9276 C C . SER A 1 44 ? 154.546 7.928 7.229 1.00 0.00 44 SER A C 4
ATOM 9277 O O . SER A 1 44 ? 154.281 7.801 8.424 1.00 0.00 44 SER A O 4
ATOM 9285 N N . SER A 1 45 ? 154.445 6.935 6.350 1.00 0.00 45 SER A N 4
ATOM 9286 C CA . SER A 1 45 ? 154.064 5.582 6.755 1.00 0.00 45 SER A CA 4
ATOM 9287 C C . SER A 1 45 ? 154.509 4.577 5.696 1.00 0.00 45 SER A C 4
ATOM 9288 O O . SER A 1 45 ? 154.799 4.970 4.565 1.00 0.00 45 SER A O 4
ATOM 9296 N N . GLY A 1 46 ? 154.552 3.286 6.041 1.00 0.00 46 GLY A N 4
ATOM 9297 C CA . GLY A 1 46 ? 155.008 2.277 5.079 1.00 0.00 46 GLY A CA 4
ATOM 9298 C C . GLY A 1 46 ? 154.089 1.062 5.044 1.00 0.00 46 GLY A C 4
ATOM 9299 O O . GLY A 1 46 ? 153.579 0.638 6.077 1.00 0.00 46 GLY A O 4
ATOM 9303 N N . SER A 1 47 ? 153.877 0.502 3.853 1.00 0.00 47 SER A N 4
ATOM 9304 C CA . SER A 1 47 ? 153.098 -0.726 3.728 1.00 0.00 47 SER A CA 4
ATOM 9305 C C . SER A 1 47 ? 153.789 -1.654 2.740 1.00 0.00 47 SER A C 4
ATOM 9306 O O . SER A 1 47 ? 154.428 -1.172 1.812 1.00 0.00 47 SER A O 4
ATOM 9314 N N . ALA A 1 48 ? 153.658 -2.967 2.921 1.00 0.00 48 ALA A N 4
ATOM 9315 C CA . ALA A 1 48 ? 154.296 -3.908 1.998 1.00 0.00 48 ALA A CA 4
ATOM 9316 C C . ALA A 1 48 ? 153.462 -5.160 1.786 1.00 0.00 48 ALA A C 4
ATOM 9317 O O . ALA A 1 48 ? 152.701 -5.550 2.668 1.00 0.00 48 ALA A O 4
ATOM 9324 N N . LEU A 1 49 ? 153.623 -5.790 0.618 1.00 0.00 49 LEU A N 4
ATOM 9325 C CA . LEU A 1 49 ? 152.869 -6.997 0.298 1.00 0.00 49 LEU A CA 4
ATOM 9326 C C . LEU A 1 49 ? 153.763 -8.079 -0.291 1.00 0.00 49 LEU A C 4
ATOM 9327 O O . LEU A 1 49 ? 154.630 -7.804 -1.121 1.00 0.00 49 LEU A O 4
ATOM 9343 N N . ILE A 1 50 ? 153.534 -9.306 0.160 1.00 0.00 50 ILE A N 4
ATOM 9344 C CA . ILE A 1 50 ? 154.152 -10.483 -0.456 1.00 0.00 50 ILE A CA 4
ATOM 9345 C C . ILE A 1 50 ? 153.059 -11.244 -1.200 1.00 0.00 50 ILE A C 4
ATOM 9346 O O . ILE A 1 50 ? 152.084 -11.647 -0.571 1.00 0.00 50 ILE A O 4
ATOM 9362 N N . ARG A 1 51 ? 153.223 -11.452 -2.509 1.00 0.00 51 ARG A N 4
ATOM 9363 C CA . ARG A 1 51 ? 152.139 -12.010 -3.325 1.00 0.00 51 ARG A CA 4
ATOM 9364 C C . ARG A 1 51 ? 152.572 -13.253 -4.099 1.00 0.00 51 ARG A C 4
ATOM 9365 O O . ARG A 1 51 ? 153.712 -13.346 -4.553 1.00 0.00 51 ARG A O 4
ATOM 9386 N N . HIS A 1 52 ? 151.642 -14.200 -4.238 1.00 0.00 52 HIS A N 4
ATOM 9387 C CA . HIS A 1 52 ? 151.819 -15.341 -5.132 1.00 0.00 52 HIS A CA 4
ATOM 9388 C C . HIS A 1 52 ? 150.538 -15.516 -5.942 1.00 0.00 52 HIS A C 4
ATOM 9389 O O . HIS A 1 52 ? 149.450 -15.402 -5.386 1.00 0.00 52 HIS A O 4
ATOM 9403 N N . PHE A 1 53 ? 150.648 -15.812 -7.235 1.00 0.00 53 PHE A N 4
ATOM 9404 C CA . PHE A 1 53 ? 149.468 -15.838 -8.104 1.00 0.00 53 PHE A CA 4
ATOM 9405 C C . PHE A 1 53 ? 149.089 -17.261 -8.509 1.00 0.00 53 PHE A C 4
ATOM 9406 O O . PHE A 1 53 ? 149.933 -18.156 -8.530 1.00 0.00 53 PHE A O 4
ATOM 9423 N N . TYR A 1 54 ? 147.808 -17.459 -8.827 1.00 0.00 54 TYR A N 4
ATOM 9424 C CA . TYR A 1 54 ? 147.330 -18.752 -9.305 1.00 0.00 54 TYR A CA 4
ATOM 9425 C C . TYR A 1 54 ? 146.579 -18.566 -10.626 1.00 0.00 54 TYR A C 4
ATOM 9426 O O . TYR A 1 54 ? 145.929 -17.533 -10.808 1.00 0.00 54 TYR A O 4
ATOM 9444 N N . PRO A 1 55 ? 146.616 -19.530 -11.522 1.00 0.00 55 PRO A N 4
ATOM 9445 C CA . PRO A 1 55 ? 146.005 -19.369 -12.873 1.00 0.00 55 PRO A CA 4
ATOM 9446 C C . PRO A 1 55 ? 144.519 -19.716 -12.896 1.00 0.00 55 PRO A C 4
ATOM 9447 O O . PRO A 1 55 ? 143.902 -19.902 -11.848 1.00 0.00 55 PRO A O 4
ATOM 9458 N N . ASN A 1 56 ? 143.967 -19.824 -14.103 1.00 0.00 56 ASN A N 4
ATOM 9459 C CA . ASN A 1 56 ? 142.536 -20.055 -14.277 1.00 0.00 56 ASN A CA 4
ATOM 9460 C C . ASN A 1 56 ? 141.743 -18.941 -13.579 1.00 0.00 56 ASN A C 4
ATOM 9461 O O . ASN A 1 56 ? 141.463 -17.908 -14.194 1.00 0.00 56 ASN A O 4
ATOM 9472 N N . PHE A 1 57 ? 141.422 -19.107 -12.294 1.00 0.00 57 PHE A N 4
ATOM 9473 C CA . PHE A 1 57 ? 140.816 -18.027 -11.526 1.00 0.00 57 PHE A CA 4
ATOM 9474 C C . PHE A 1 57 ? 141.901 -17.034 -11.122 1.00 0.00 57 PHE A C 4
ATOM 9475 O O . PHE A 1 57 ? 142.357 -17.020 -9.978 1.00 0.00 57 PHE A O 4
ATOM 9492 N N . SER A 1 58 ? 142.315 -16.204 -12.080 1.00 0.00 58 SER A N 4
ATOM 9493 C CA . SER A 1 58 ? 143.414 -15.258 -11.873 1.00 0.00 58 SER A CA 4
ATOM 9494 C C . SER A 1 58 ? 143.282 -14.503 -10.551 1.00 0.00 58 SER A C 4
ATOM 9495 O O . SER A 1 58 ? 142.457 -13.600 -10.418 1.00 0.00 58 SER A O 4
ATOM 9503 N N . ALA A 1 59 ? 144.104 -14.887 -9.581 1.00 0.00 59 ALA A N 4
ATOM 9504 C CA . ALA A 1 59 ? 144.043 -14.271 -8.260 1.00 0.00 59 ALA A CA 4
ATOM 9505 C C . ALA A 1 59 ? 145.374 -14.438 -7.546 1.00 0.00 59 ALA A C 4
ATOM 9506 O O . ALA A 1 59 ? 146.225 -15.194 -8.004 1.00 0.00 59 ALA A O 4
ATOM 9513 N N . THR A 1 60 ? 145.558 -13.735 -6.429 1.00 0.00 60 THR A N 4
ATOM 9514 C CA . THR A 1 60 ? 146.798 -13.869 -5.662 1.00 0.00 60 THR A CA 4
ATOM 9515 C C . THR A 1 60 ? 146.501 -14.042 -4.178 1.00 0.00 60 THR A C 4
ATOM 9516 O O . THR A 1 60 ? 145.495 -13.554 -3.676 1.00 0.00 60 THR A O 4
ATOM 9527 N N . LEU A 1 61 ? 147.392 -14.741 -3.488 1.00 0.00 61 LEU A N 4
ATOM 9528 C CA . LEU A 1 61 ? 147.297 -14.899 -2.042 1.00 0.00 61 LEU A CA 4
ATOM 9529 C C . LEU A 1 61 ? 148.545 -14.275 -1.443 1.00 0.00 61 LEU A C 4
ATOM 9530 O O . LEU A 1 61 ? 149.628 -14.450 -2.004 1.00 0.00 61 LEU A O 4
ATOM 9546 N N . GLY A 1 62 ? 148.403 -13.526 -0.351 1.00 0.00 62 GLY A N 4
ATOM 9547 C CA . GLY A 1 62 ? 149.561 -12.833 0.200 1.00 0.00 62 GLY A CA 4
ATOM 9548 C C . GLY A 1 62 ? 149.263 -12.239 1.561 1.00 0.00 62 GLY A C 4
ATOM 9549 O O . GLY A 1 62 ? 148.173 -12.420 2.101 1.00 0.00 62 GLY A O 4
ATOM 9553 N N . VAL A 1 63 ? 150.231 -11.504 2.103 1.00 0.00 63 VAL A N 4
ATOM 9554 C CA . VAL A 1 63 ? 150.032 -10.829 3.388 1.00 0.00 63 VAL A CA 4
ATOM 9555 C C . VAL A 1 63 ? 150.422 -9.361 3.194 1.00 0.00 63 VAL A C 4
ATOM 9556 O O . VAL A 1 63 ? 151.289 -9.045 2.380 1.00 0.00 63 VAL A O 4
ATOM 9569 N N . GLY A 1 64 ? 149.785 -8.489 3.958 1.00 0.00 64 GLY A N 4
ATOM 9570 C CA . GLY A 1 64 ? 150.099 -7.070 3.926 1.00 0.00 64 GLY A CA 4
ATOM 9571 C C . GLY A 1 64 ? 150.372 -6.583 5.336 1.00 0.00 64 GLY A C 4
ATOM 9572 O O . GLY A 1 64 ? 149.753 -7.065 6.283 1.00 0.00 64 GLY A O 4
ATOM 9576 N N . VAL A 1 65 ? 151.322 -5.663 5.490 1.00 0.00 65 VAL A N 4
ATOM 9577 C CA . VAL A 1 65 ? 151.571 -5.065 6.803 1.00 0.00 65 VAL A CA 4
ATOM 9578 C C . VAL A 1 65 ? 151.698 -3.547 6.694 1.00 0.00 65 VAL A C 4
ATOM 9579 O O . VAL A 1 65 ? 151.937 -3.010 5.614 1.00 0.00 65 VAL A O 4
ATOM 9592 N N . ARG A 1 66 ? 151.570 -2.897 7.842 1.00 0.00 66 ARG A N 4
ATOM 9593 C CA . ARG A 1 66 ? 151.601 -1.443 7.929 1.00 0.00 66 ARG A CA 4
ATOM 9594 C C . ARG A 1 66 ? 152.472 -1.023 9.108 1.00 0.00 66 ARG A C 4
ATOM 9595 O O . ARG A 1 66 ? 152.314 -1.549 10.211 1.00 0.00 66 ARG A O 4
ATOM 9616 N N . TYR A 1 67 ? 153.370 -0.069 8.871 1.00 0.00 67 TYR A N 4
ATOM 9617 C CA . TYR A 1 67 ? 154.298 0.390 9.898 1.00 0.00 67 TYR A CA 4
ATOM 9618 C C . TYR A 1 67 ? 153.913 1.793 10.361 1.00 0.00 67 TYR A C 4
ATOM 9619 O O . TYR A 1 67 ? 153.915 2.732 9.559 1.00 0.00 67 TYR A O 4
ATOM 9637 N N . ASP A 1 68 ? 153.565 1.898 11.642 1.00 0.00 68 ASP A N 4
ATOM 9638 C CA . ASP A 1 68 ? 153.350 3.187 12.291 1.00 0.00 68 ASP A CA 4
ATOM 9639 C C . ASP A 1 68 ? 154.466 3.427 13.305 1.00 0.00 68 ASP A C 4
ATOM 9640 O O . ASP A 1 68 ? 154.982 2.471 13.887 1.00 0.00 68 ASP A O 4
ATOM 9649 N N . LYS A 1 69 ? 154.742 4.698 13.600 1.00 0.00 69 LYS A N 4
ATOM 9650 C CA . LYS A 1 69 ? 155.979 5.087 14.278 1.00 0.00 69 LYS A CA 4
ATOM 9651 C C . LYS A 1 69 ? 155.719 5.792 15.611 1.00 0.00 69 LYS A C 4
ATOM 9652 O O . LYS A 1 69 ? 154.614 6.275 15.867 1.00 0.00 69 LYS A O 4
ATOM 9671 N N . GLN A 1 70 ? 156.726 5.764 16.482 1.00 0.00 70 GLN A N 4
ATOM 9672 C CA . GLN A 1 70 ? 156.659 6.468 17.761 1.00 0.00 70 GLN A CA 4
ATOM 9673 C C . GLN A 1 70 ? 156.609 7.979 17.534 1.00 0.00 70 GLN A C 4
ATOM 9674 O O . GLN A 1 70 ? 156.513 8.442 16.398 1.00 0.00 70 GLN A O 4
ATOM 9688 N N . ASP A 1 71 ? 156.664 8.741 18.627 1.00 0.00 71 ASP A N 4
ATOM 9689 C CA . ASP A 1 71 ? 156.739 10.196 18.545 1.00 0.00 71 ASP A CA 4
ATOM 9690 C C . ASP A 1 71 ? 155.495 10.786 17.877 1.00 0.00 71 ASP A C 4
ATOM 9691 O O . ASP A 1 71 ? 155.586 11.617 16.971 1.00 0.00 71 ASP A O 4
ATOM 9700 N N . SER A 1 72 ? 154.324 10.355 18.337 1.00 0.00 72 SER A N 4
ATOM 9701 C CA . SER A 1 72 ? 153.063 10.902 17.843 1.00 0.00 72 SER A CA 4
ATOM 9702 C C . SER A 1 72 ? 152.259 11.486 19.001 1.00 0.00 72 SER A C 4
ATOM 9703 O O . SER A 1 72 ? 152.285 10.955 20.111 1.00 0.00 72 SER A O 4
ATOM 9711 N N . VAL A 1 73 ? 151.546 12.582 18.743 1.00 0.00 73 VAL A N 4
ATOM 9712 C CA . VAL A 1 73 ? 150.779 13.258 19.792 1.00 0.00 73 VAL A CA 4
ATOM 9713 C C . VAL A 1 73 ? 149.318 13.409 19.375 1.00 0.00 73 VAL A C 4
ATOM 9714 O O . VAL A 1 73 ? 149.016 13.777 18.241 1.00 0.00 73 VAL A O 4
ATOM 9727 N N . GLY A 1 74 ? 148.417 13.122 20.312 1.00 0.00 74 GLY A N 4
ATOM 9728 C CA . GLY A 1 74 ? 146.986 13.219 20.049 1.00 0.00 74 GLY A CA 4
ATOM 9729 C C . GLY A 1 74 ? 146.213 12.215 20.896 1.00 0.00 74 GLY A C 4
ATOM 9730 O O . GLY A 1 74 ? 146.725 11.146 21.227 1.00 0.00 74 GLY A O 4
ATOM 9734 N N . VAL A 1 75 ? 144.981 12.564 21.252 1.00 0.00 75 VAL A N 4
ATOM 9735 C CA . VAL A 1 75 ? 144.151 11.674 22.058 1.00 0.00 75 VAL A CA 4
ATOM 9736 C C . VAL A 1 75 ? 143.920 10.361 21.313 1.00 0.00 75 VAL A C 4
ATOM 9737 O O . VAL A 1 75 ? 144.001 9.280 21.897 1.00 0.00 75 VAL A O 4
ATOM 9750 N N . ARG A 1 76 ? 143.633 10.465 20.018 1.00 0.00 76 ARG A N 4
ATOM 9751 C CA . ARG A 1 76 ? 143.407 9.285 19.182 1.00 0.00 76 ARG A CA 4
ATOM 9752 C C . ARG A 1 76 ? 144.308 9.288 17.944 1.00 0.00 76 ARG A C 4
ATOM 9753 O O . ARG A 1 76 ? 144.685 8.228 17.445 1.00 0.00 76 ARG A O 4
ATOM 9774 N N . TYR A 1 77 ? 144.654 10.477 17.451 1.00 0.00 77 TYR A N 4
ATOM 9775 C CA . TYR A 1 77 ? 145.478 10.591 16.252 1.00 0.00 77 TYR A CA 4
ATOM 9776 C C . TYR A 1 77 ? 146.850 9.949 16.450 1.00 0.00 77 TYR A C 4
ATOM 9777 O O . TYR A 1 77 ? 147.418 9.393 15.508 1.00 0.00 77 TYR A O 4
ATOM 9795 N N . ALA A 1 78 ? 147.382 10.023 17.667 1.00 0.00 78 ALA A N 4
ATOM 9796 C CA . ALA A 1 78 ? 148.714 9.492 17.937 1.00 0.00 78 ALA A CA 4
ATOM 9797 C C . ALA A 1 78 ? 148.701 7.967 17.952 1.00 0.00 78 ALA A C 4
ATOM 9798 O O . ALA A 1 78 ? 148.309 7.348 18.942 1.00 0.00 78 ALA A O 4
ATOM 9805 N N . LYS A 1 79 ? 149.133 7.371 16.847 1.00 0.00 79 LYS A N 4
ATOM 9806 C CA . LYS A 1 79 ? 149.247 5.918 16.765 1.00 0.00 79 LYS A CA 4
ATOM 9807 C C . LYS A 1 79 ? 150.243 5.390 17.799 1.00 0.00 79 LYS A C 4
ATOM 9808 O O . LYS A 1 79 ? 150.041 4.321 18.373 1.00 0.00 79 LYS A O 4
ATOM 9827 N N . ASN A 1 80 ? 151.318 6.143 18.026 1.00 0.00 80 ASN A N 4
ATOM 9828 C CA . ASN A 1 80 ? 152.309 5.775 19.031 1.00 0.00 80 ASN A CA 4
ATOM 9829 C C . ASN A 1 80 ? 152.949 4.425 18.708 1.00 0.00 80 ASN A C 4
ATOM 9830 O O . ASN A 1 80 ? 153.148 3.591 19.593 1.00 0.00 80 ASN A O 4
ATOM 9841 N N . ASP A 1 81 ? 153.317 4.238 17.441 1.00 0.00 81 ASP A N 4
ATOM 9842 C CA . ASP A 1 81 ? 153.952 3.000 16.998 1.00 0.00 81 ASP A CA 4
ATOM 9843 C C . ASP A 1 81 ? 153.057 1.780 17.201 1.00 0.00 81 ASP A C 4
ATOM 9844 O O . ASP A 1 81 ? 152.512 1.558 18.281 1.00 0.00 81 ASP A O 4
ATOM 9853 N N . LYS A 1 82 ? 152.972 0.962 16.154 1.00 0.00 82 LYS A N 4
ATOM 9854 C CA . LYS A 1 82 ? 152.134 -0.226 16.147 1.00 0.00 82 LYS A CA 4
ATOM 9855 C C . LYS A 1 82 ? 152.253 -0.901 14.787 1.00 0.00 82 LYS A C 4
ATOM 9856 O O . LYS A 1 82 ? 152.434 -0.236 13.765 1.00 0.00 82 LYS A O 4
ATOM 9875 N N . LEU A 1 83 ? 152.202 -2.224 14.787 1.00 0.00 83 LEU A N 4
ATOM 9876 C CA . LEU A 1 83 ? 152.251 -2.990 13.546 1.00 0.00 83 LEU A CA 4
ATOM 9877 C C . LEU A 1 83 ? 150.915 -3.672 13.293 1.00 0.00 83 LEU A C 4
ATOM 9878 O O . LEU A 1 83 ? 150.324 -4.269 14.189 1.00 0.00 83 LEU A O 4
ATOM 9894 N N . ARG A 1 84 ? 150.450 -3.569 12.058 1.00 0.00 84 ARG A N 4
ATOM 9895 C CA . ARG A 1 84 ? 149.186 -4.181 11.667 1.00 0.00 84 ARG A CA 4
ATOM 9896 C C . ARG A 1 84 ? 149.460 -5.152 10.526 1.00 0.00 84 ARG A C 4
ATOM 9897 O O . ARG A 1 84 ? 150.157 -4.789 9.586 1.00 0.00 84 ARG A O 4
ATOM 9918 N N . TYR A 1 85 ? 148.968 -6.386 10.627 1.00 0.00 85 TYR A N 4
ATOM 9919 C CA . TYR A 1 85 ? 149.233 -7.395 9.595 1.00 0.00 85 TYR A CA 4
ATOM 9920 C C . TYR A 1 85 ? 147.930 -7.941 9.032 1.00 0.00 85 TYR A C 4
ATOM 9921 O O . TYR A 1 85 ? 146.894 -7.875 9.689 1.00 0.00 85 TYR A O 4
ATOM 9939 N N . THR A 1 86 ? 147.986 -8.485 7.821 1.00 0.00 86 THR A N 4
ATOM 9940 C CA . THR A 1 86 ? 146.795 -9.072 7.211 1.00 0.00 86 THR A CA 4
ATOM 9941 C C . THR A 1 86 ? 147.187 -10.189 6.257 1.00 0.00 86 THR A C 4
ATOM 9942 O O . THR A 1 86 ? 148.255 -10.124 5.664 1.00 0.00 86 THR A O 4
ATOM 9953 N N . VAL A 1 87 ? 146.319 -11.183 6.073 1.00 0.00 87 VAL A N 4
ATOM 9954 C CA . VAL A 1 87 ? 146.544 -12.190 5.036 1.00 0.00 87 VAL A CA 4
ATOM 9955 C C . VAL A 1 87 ? 145.230 -12.443 4.308 1.00 0.00 87 VAL A C 4
ATOM 9956 O O . VAL A 1 87 ? 144.199 -12.654 4.952 1.00 0.00 87 VAL A O 4
ATOM 9969 N N . LEU A 1 88 ? 145.260 -12.388 2.978 1.00 0.00 88 LEU A N 4
ATOM 9970 C CA . LEU A 1 88 ? 144.015 -12.296 2.230 1.00 0.00 88 LEU A CA 4
ATOM 9971 C C . LEU A 1 88 ? 144.166 -12.805 0.800 1.00 0.00 88 LEU A C 4
ATOM 9972 O O . LEU A 1 88 ? 145.280 -12.961 0.299 1.00 0.00 88 LEU A O 4
ATOM 9988 N N . ALA A 1 89 ? 143.031 -13.088 0.172 1.00 0.00 89 ALA A N 4
ATOM 9989 C CA . ALA A 1 89 ? 142.995 -13.348 -1.261 1.00 0.00 89 ALA A CA 4
ATOM 9990 C C . ALA A 1 89 ? 142.672 -12.051 -1.999 1.00 0.00 89 ALA A C 4
ATOM 9991 O O . ALA A 1 89 ? 141.874 -11.248 -1.515 1.00 0.00 89 ALA A O 4
ATOM 9998 N N . LYS A 1 90 ? 143.291 -11.848 -3.159 1.00 0.00 90 LYS A N 4
ATOM 9999 C CA . LYS A 1 90 ? 143.073 -10.636 -3.942 1.00 0.00 90 LYS A CA 4
ATOM 10000 C C . LYS A 1 90 ? 142.406 -11.001 -5.263 1.00 0.00 90 LYS A C 4
ATOM 10001 O O . LYS A 1 90 ? 142.932 -11.826 -6.009 1.00 0.00 90 LYS A O 4
ATOM 10020 N N . LYS A 1 91 ? 141.258 -10.386 -5.543 1.00 0.00 91 LYS A N 4
ATOM 10021 C CA . LYS A 1 91 ? 140.511 -10.705 -6.755 1.00 0.00 91 LYS A CA 4
ATOM 10022 C C . LYS A 1 91 ? 139.953 -9.439 -7.397 1.00 0.00 91 LYS A C 4
ATOM 10023 O O . LYS A 1 91 ? 139.415 -8.574 -6.711 1.00 0.00 91 LYS A O 4
ATOM 10042 N N . THR A 1 92 ? 140.095 -9.337 -8.714 1.00 0.00 92 THR A N 4
ATOM 10043 C CA . THR A 1 92 ? 139.551 -8.205 -9.460 1.00 0.00 92 THR A CA 4
ATOM 10044 C C . THR A 1 92 ? 138.617 -8.715 -10.553 1.00 0.00 92 THR A C 4
ATOM 10045 O O . THR A 1 92 ? 138.931 -9.699 -11.224 1.00 0.00 92 THR A O 4
ATOM 10056 N N . PHE A 1 93 ? 137.473 -8.053 -10.733 1.00 0.00 93 PHE A N 4
ATOM 10057 C CA . PHE A 1 93 ? 136.561 -8.432 -11.813 1.00 0.00 93 PHE A CA 4
ATOM 10058 C C . PHE A 1 93 ? 135.916 -7.185 -12.433 1.00 0.00 93 PHE A C 4
ATOM 10059 O O . PHE A 1 93 ? 135.300 -6.411 -11.699 1.00 0.00 93 PHE A O 4
ATOM 10076 N N . PRO A 1 94 ? 136.078 -6.923 -13.716 1.00 0.00 94 PRO A N 4
ATOM 10077 C CA . PRO A 1 94 ? 135.260 -5.883 -14.395 1.00 0.00 94 PRO A CA 4
ATOM 10078 C C . PRO A 1 94 ? 133.974 -6.481 -14.959 1.00 0.00 94 PRO A C 4
ATOM 10079 O O . PRO A 1 94 ? 134.011 -7.291 -15.885 1.00 0.00 94 PRO A O 4
ATOM 10090 N N . VAL A 1 95 ? 132.841 -6.078 -14.396 1.00 0.00 95 VAL A N 4
ATOM 10091 C CA . VAL A 1 95 ? 131.531 -6.595 -14.830 1.00 0.00 95 VAL A CA 4
ATOM 10092 C C . VAL A 1 95 ? 130.643 -5.469 -15.387 1.00 0.00 95 VAL A C 4
ATOM 10093 O O . VAL A 1 95 ? 129.416 -5.548 -15.326 1.00 0.00 95 VAL A O 4
ATOM 10106 N N . THR A 1 96 ? 131.248 -4.356 -15.791 1.00 0.00 96 THR A N 4
ATOM 10107 C CA . THR A 1 96 ? 130.529 -3.304 -16.498 1.00 0.00 96 THR A CA 4
ATOM 10108 C C . THR A 1 96 ? 130.234 -3.724 -17.936 1.00 0.00 96 THR A C 4
ATOM 10109 O O . THR A 1 96 ? 129.129 -3.519 -18.437 1.00 0.00 96 THR A O 4
ATOM 10120 N N . ASN A 1 97 ? 131.229 -4.312 -18.595 1.00 0.00 97 ASN A N 4
ATOM 10121 C CA . ASN A 1 97 ? 131.072 -4.723 -19.986 1.00 0.00 97 ASN A CA 4
ATOM 10122 C C . ASN A 1 97 ? 129.909 -5.700 -20.129 1.00 0.00 97 ASN A C 4
ATOM 10123 O O . ASN A 1 97 ? 129.089 -5.574 -21.038 1.00 0.00 97 ASN A O 4
ATOM 10134 N N . ASP A 1 98 ? 129.847 -6.673 -19.225 1.00 0.00 98 ASP A N 4
ATOM 10135 C CA . ASP A 1 98 ? 128.741 -7.633 -19.213 1.00 0.00 98 ASP A CA 4
ATOM 10136 C C . ASP A 1 98 ? 127.721 -7.339 -18.103 1.00 0.00 98 ASP A C 4
ATOM 10137 O O . ASP A 1 98 ? 126.925 -8.208 -17.750 1.00 0.00 98 ASP A O 4
ATOM 10146 N N . GLY A 1 99 ? 127.740 -6.124 -17.551 1.00 0.00 99 GLY A N 4
ATOM 10147 C CA . GLY A 1 99 ? 126.819 -5.764 -16.480 1.00 0.00 99 GLY A CA 4
ATOM 10148 C C . GLY A 1 99 ? 126.857 -4.262 -16.214 1.00 0.00 99 GLY A C 4
ATOM 10149 O O . GLY A 1 99 ? 126.423 -3.464 -17.043 1.00 0.00 99 GLY A O 4
ATOM 10153 N N . LEU A 1 100 ? 127.379 -3.886 -15.051 1.00 0.00 100 LEU A N 4
ATOM 10154 C CA . LEU A 1 100 ? 127.431 -2.477 -14.665 1.00 0.00 100 LEU A CA 4
ATOM 10155 C C . LEU A 1 100 ? 128.269 -2.235 -13.398 1.00 0.00 100 LEU A C 4
ATOM 10156 O O . LEU A 1 100 ? 128.164 -1.167 -12.793 1.00 0.00 100 LEU A O 4
ATOM 10172 N N . VAL A 1 101 ? 129.094 -3.204 -12.989 1.00 0.00 101 VAL A N 4
ATOM 10173 C CA . VAL A 1 101 ? 129.907 -3.041 -11.777 1.00 0.00 101 VAL A CA 4
ATOM 10174 C C . VAL A 1 101 ? 131.361 -3.448 -12.006 1.00 0.00 101 VAL A C 4
ATOM 10175 O O . VAL A 1 101 ? 131.711 -4.016 -13.036 1.00 0.00 101 VAL A O 4
ATOM 10188 N N . ASN A 1 102 ? 132.198 -3.147 -11.021 1.00 0.00 102 ASN A N 4
ATOM 10189 C CA . ASN A 1 102 ? 133.603 -3.556 -11.057 1.00 0.00 102 ASN A CA 4
ATOM 10190 C C . ASN A 1 102 ? 134.203 -3.444 -9.659 1.00 0.00 102 ASN A C 4
ATOM 10191 O O . ASN A 1 102 ? 133.806 -2.559 -8.903 1.00 0.00 102 ASN A O 4
ATOM 10202 N N . PHE A 1 103 ? 135.120 -4.347 -9.295 1.00 0.00 103 PHE A N 4
ATOM 10203 C CA . PHE A 1 103 ? 135.665 -4.325 -7.934 1.00 0.00 103 PHE A CA 4
ATOM 10204 C C . PHE A 1 103 ? 137.079 -4.884 -7.826 1.00 0.00 103 PHE A C 4
ATOM 10205 O O . PHE A 1 103 ? 137.523 -5.657 -8.675 1.00 0.00 103 PHE A O 4
ATOM 10222 N N . LYS A 1 104 ? 137.758 -4.503 -6.740 1.00 0.00 104 LYS A N 4
ATOM 10223 C CA . LYS A 1 104 ? 139.000 -5.151 -6.339 1.00 0.00 104 LYS A CA 4
ATOM 10224 C C . LYS A 1 104 ? 138.883 -5.453 -4.853 1.00 0.00 104 LYS A C 4
ATOM 10225 O O . LYS A 1 104 ? 138.706 -4.525 -4.066 1.00 0.00 104 LYS A O 4
ATOM 10244 N N . ILE A 1 105 ? 138.963 -6.726 -4.455 1.00 0.00 105 ILE A N 4
ATOM 10245 C CA . ILE A 1 105 ? 138.649 -7.091 -3.074 1.00 0.00 105 ILE A CA 4
ATOM 10246 C C . ILE A 1 105 ? 139.805 -7.785 -2.374 1.00 0.00 105 ILE A C 4
ATOM 10247 O O . ILE A 1 105 ? 140.624 -8.455 -3.003 1.00 0.00 105 ILE A O 4
ATOM 10263 N N . LYS A 1 106 ? 139.793 -7.658 -1.055 1.00 0.00 106 LYS A N 4
ATOM 10264 C CA . LYS A 1 106 ? 140.716 -8.364 -0.192 1.00 0.00 106 LYS A CA 4
ATOM 10265 C C . LYS A 1 106 ? 139.895 -9.107 0.849 1.00 0.00 106 LYS A C 4
ATOM 10266 O O . LYS A 1 106 ? 139.163 -8.493 1.627 1.00 0.00 106 LYS A O 4
ATOM 10285 N N . GLY A 1 107 ? 139.983 -10.429 0.835 1.00 0.00 107 GLY A N 4
ATOM 10286 C CA . GLY A 1 107 ? 139.170 -11.246 1.733 1.00 0.00 107 GLY A CA 4
ATOM 10287 C C . GLY A 1 107 ? 140.073 -12.003 2.685 1.00 0.00 107 GLY A C 4
ATOM 10288 O O . GLY A 1 107 ? 140.797 -12.902 2.250 1.00 0.00 107 GLY A O 4
ATOM 10292 N N . GLY A 1 108 ? 140.049 -11.631 3.965 1.00 0.00 108 GLY A N 4
ATOM 10293 C CA . GLY A 1 108 ? 140.984 -12.248 4.903 1.00 0.00 108 GLY A CA 4
ATOM 10294 C C . GLY A 1 108 ? 140.869 -11.671 6.302 1.00 0.00 108 GLY A C 4
ATOM 10295 O O . GLY A 1 108 ? 139.839 -11.107 6.664 1.00 0.00 108 GLY A O 4
ATOM 10299 N N . CYS A 1 109 ? 141.953 -11.794 7.066 1.00 0.00 109 CYS A N 4
ATOM 10300 C CA . CYS A 1 109 ? 141.939 -11.429 8.477 1.00 0.00 109 CYS A CA 4
ATOM 10301 C C . CYS A 1 109 ? 143.054 -10.440 8.782 1.00 0.00 109 CYS A C 4
ATOM 10302 O O . CYS A 1 109 ? 144.099 -10.459 8.136 1.00 0.00 109 CYS A O 4
ATOM 10310 N N . ASP A 1 110 ? 142.811 -9.588 9.771 1.00 0.00 110 ASP A N 4
ATOM 10311 C CA . ASP A 1 110 ? 143.756 -8.549 10.158 1.00 0.00 110 ASP A CA 4
ATOM 10312 C C . ASP A 1 110 ? 144.024 -8.628 11.656 1.00 0.00 110 ASP A C 4
ATOM 10313 O O . ASP A 1 110 ? 143.116 -8.911 12.437 1.00 0.00 110 ASP A O 4
ATOM 10322 N N . VAL A 1 111 ? 145.270 -8.369 12.050 1.00 0.00 111 VAL A N 4
ATOM 10323 C CA . VAL A 1 111 ? 145.639 -8.319 13.462 1.00 0.00 111 VAL A CA 4
ATOM 10324 C C . VAL A 1 111 ? 146.237 -6.954 13.784 1.00 0.00 111 VAL A C 4
ATOM 10325 O O . VAL A 1 111 ? 147.032 -6.408 13.020 1.00 0.00 111 VAL A O 4
ATOM 10338 N N . ASP A 1 112 ? 145.837 -6.428 14.931 1.00 0.00 112 ASP A N 4
ATOM 10339 C CA . ASP A 1 112 ? 146.512 -5.283 15.507 1.00 0.00 112 ASP A CA 4
ATOM 10340 C C . ASP A 1 112 ? 147.499 -5.794 16.545 1.00 0.00 112 ASP A C 4
ATOM 10341 O O . ASP A 1 112 ? 147.077 -6.363 17.561 1.00 0.00 112 ASP A O 4
ATOM 10350 N N . GLN A 1 113 ? 148.791 -5.644 16.239 1.00 0.00 113 GLN A N 4
ATOM 10351 C CA . GLN A 1 113 ? 149.850 -5.997 17.173 1.00 0.00 113 GLN A CA 4
ATOM 10352 C C . GLN A 1 113 ? 150.156 -4.772 18.017 1.00 0.00 113 GLN A C 4
ATOM 10353 O O . GLN A 1 113 ? 150.957 -3.909 17.644 1.00 0.00 113 GLN A O 4
ATOM 10367 N N . ASP A 1 114 ? 149.467 -4.759 19.147 1.00 0.00 114 ASP A N 4
ATOM 10368 C CA . ASP A 1 114 ? 149.335 -3.621 20.059 1.00 0.00 114 ASP A CA 4
ATOM 10369 C C . ASP A 1 114 ? 148.146 -3.889 20.993 1.00 0.00 114 ASP A C 4
ATOM 10370 O O . ASP A 1 114 ? 148.189 -3.563 22.179 1.00 0.00 114 ASP A O 4
ATOM 10379 N N . PHE A 1 115 ? 147.084 -4.487 20.437 1.00 0.00 115 PHE A N 4
ATOM 10380 C CA . PHE A 1 115 ? 145.935 -4.923 21.209 1.00 0.00 115 PHE A CA 4
ATOM 10381 C C . PHE A 1 115 ? 145.403 -6.185 20.548 1.00 0.00 115 PHE A C 4
ATOM 10382 O O . PHE A 1 115 ? 145.083 -6.173 19.362 1.00 0.00 115 PHE A O 4
ATOM 10399 N N . LYS A 1 116 ? 145.355 -7.283 21.295 1.00 0.00 116 LYS A N 4
ATOM 10400 C CA . LYS A 1 116 ? 144.953 -8.574 20.743 1.00 0.00 116 LYS A CA 4
ATOM 10401 C C . LYS A 1 116 ? 143.617 -8.471 19.999 1.00 0.00 116 LYS A C 4
ATOM 10402 O O . LYS A 1 116 ? 142.578 -8.909 20.498 1.00 0.00 116 LYS A O 4
ATOM 10421 N N . GLU A 1 117 ? 143.642 -7.879 18.803 1.00 0.00 117 GLU A N 4
ATOM 10422 C CA . GLU A 1 117 ? 142.415 -7.724 18.015 1.00 0.00 117 GLU A CA 4
ATOM 10423 C C . GLU A 1 117 ? 142.526 -8.478 16.696 1.00 0.00 117 GLU A C 4
ATOM 10424 O O . GLU A 1 117 ? 143.477 -8.269 15.949 1.00 0.00 117 GLU A O 4
ATOM 10436 N N . TRP A 1 118 ? 141.544 -9.333 16.408 1.00 0.00 118 TRP A N 4
ATOM 10437 C CA . TRP A 1 118 ? 141.578 -10.152 15.197 1.00 0.00 118 TRP A CA 4
ATOM 10438 C C . TRP A 1 118 ? 140.209 -10.173 14.520 1.00 0.00 118 TRP A C 4
ATOM 10439 O O . TRP A 1 118 ? 139.245 -10.691 15.081 1.00 0.00 118 TRP A O 4
ATOM 10460 N N . LYS A 1 119 ? 140.140 -9.647 13.297 1.00 0.00 119 LYS A N 4
ATOM 10461 C CA . LYS A 1 119 ? 138.864 -9.518 12.588 1.00 0.00 119 LYS A CA 4
ATOM 10462 C C . LYS A 1 119 ? 138.998 -9.973 11.133 1.00 0.00 119 LYS A C 4
ATOM 10463 O O . LYS A 1 119 ? 140.091 -9.941 10.576 1.00 0.00 119 LYS A O 4
ATOM 10482 N N . SER A 1 120 ? 137.891 -10.397 10.521 1.00 0.00 120 SER A N 4
ATOM 10483 C CA . SER A 1 120 ? 137.879 -10.698 9.086 1.00 0.00 120 SER A CA 4
ATOM 10484 C C . SER A 1 120 ? 137.142 -9.578 8.356 1.00 0.00 120 SER A C 4
ATOM 10485 O O . SER A 1 120 ? 136.247 -8.974 8.942 1.00 0.00 120 SER A O 4
ATOM 10493 N N . ARG A 1 121 ? 137.479 -9.300 7.088 1.00 0.00 121 ARG A N 4
ATOM 10494 C CA . ARG A 1 121 ? 137.009 -8.052 6.470 1.00 0.00 121 ARG A CA 4
ATOM 10495 C C . ARG A 1 121 ? 136.682 -8.150 4.973 1.00 0.00 121 ARG A C 4
ATOM 10496 O O . ARG A 1 121 ? 137.295 -8.941 4.243 1.00 0.00 121 ARG A O 4
ATOM 10517 N N . GLY A 1 122 ? 135.699 -7.317 4.576 1.00 0.00 122 GLY A N 4
ATOM 10518 C CA . GLY A 1 122 ? 135.301 -7.099 3.175 1.00 0.00 122 GLY A CA 4
ATOM 10519 C C . GLY A 1 122 ? 136.034 -5.883 2.599 1.00 0.00 122 GLY A C 4
ATOM 10520 O O . GLY A 1 122 ? 135.439 -4.803 2.293 1.00 0.00 122 GLY A O 4
ATOM 10524 N N . GLY A 1 123 ? 137.329 -6.144 2.390 1.00 0.00 123 GLY A N 4
ATOM 10525 C CA . GLY A 1 123 ? 138.334 -5.107 2.258 1.00 0.00 123 GLY A CA 4
ATOM 10526 C C . GLY A 1 123 ? 138.574 -4.833 0.794 1.00 0.00 123 GLY A C 4
ATOM 10527 O O . GLY A 1 123 ? 139.258 -5.595 0.120 1.00 0.00 123 GLY A O 4
ATOM 10531 N N . ALA A 1 124 ? 138.009 -3.747 0.312 1.00 0.00 124 ALA A N 4
ATOM 10532 C CA . ALA A 1 124 ? 137.789 -3.643 -1.115 1.00 0.00 124 ALA A CA 4
ATOM 10533 C C . ALA A 1 124 ? 137.454 -2.237 -1.546 1.00 0.00 124 ALA A C 4
ATOM 10534 O O . ALA A 1 124 ? 137.321 -1.327 -0.728 1.00 0.00 124 ALA A O 4
ATOM 10541 N N . GLU A 1 125 ? 137.359 -2.086 -2.858 1.00 0.00 125 GLU A N 4
ATOM 10542 C CA . GLU A 1 125 ? 136.635 -0.970 -3.420 1.00 0.00 125 GLU A CA 4
ATOM 10543 C C . GLU A 1 125 ? 135.759 -1.566 -4.504 1.00 0.00 125 GLU A C 4
ATOM 10544 O O . GLU A 1 125 ? 136.289 -2.018 -5.521 1.00 0.00 125 GLU A O 4
ATOM 10556 N N . PHE A 1 126 ? 134.443 -1.634 -4.278 1.00 0.00 126 PHE A N 4
ATOM 10557 C CA . PHE A 1 126 ? 133.550 -2.070 -5.363 1.00 0.00 126 PHE A CA 4
ATOM 10558 C C . PHE A 1 126 ? 132.864 -0.843 -5.941 1.00 0.00 126 PHE A C 4
ATOM 10559 O O . PHE A 1 126 ? 132.873 0.226 -5.329 1.00 0.00 126 PHE A O 4
ATOM 10576 N N . SER A 1 127 ? 132.345 -0.974 -7.155 1.00 0.00 127 SER A N 4
ATOM 10577 C CA . SER A 1 127 ? 131.547 0.086 -7.762 1.00 0.00 127 SER A CA 4
ATOM 10578 C C . SER A 1 127 ? 130.173 -0.459 -8.142 1.00 0.00 127 SER A C 4
ATOM 10579 O O . SER A 1 127 ? 130.083 -1.369 -8.969 1.00 0.00 127 SER A O 4
ATOM 10587 N N . TRP A 1 128 ? 129.129 0.096 -7.521 1.00 0.00 128 TRP A N 4
ATOM 10588 C CA . TRP A 1 128 ? 127.755 -0.326 -7.759 1.00 0.00 128 TRP A CA 4
ATOM 10589 C C . TRP A 1 128 ? 126.943 0.859 -8.303 1.00 0.00 128 TRP A C 4
ATOM 10590 O O . TRP A 1 128 ? 127.293 2.014 -8.068 1.00 0.00 128 TRP A O 4
ATOM 10611 N N . ASN A 1 129 ? 125.842 0.565 -8.993 1.00 0.00 129 ASN A N 4
ATOM 10612 C CA . ASN A 1 129 ? 125.128 1.590 -9.756 1.00 0.00 129 ASN A CA 4
ATOM 10613 C C . ASN A 1 129 ? 123.995 2.236 -8.952 1.00 0.00 129 ASN A C 4
ATOM 10614 O O . ASN A 1 129 ? 123.102 1.556 -8.449 1.00 0.00 129 ASN A O 4
ATOM 10625 N N . VAL A 1 130 ? 124.052 3.560 -8.828 1.00 0.00 130 VAL A N 4
ATOM 10626 C CA . VAL A 1 130 ? 122.984 4.313 -8.175 1.00 0.00 130 VAL A CA 4
ATOM 10627 C C . VAL A 1 130 ? 122.878 5.708 -8.785 1.00 0.00 130 VAL A C 4
ATOM 10628 O O . VAL A 1 130 ? 123.890 6.320 -9.127 1.00 0.00 130 VAL A O 4
ATOM 10641 N N . PHE A 1 131 ? 121.653 6.207 -8.923 1.00 0.00 131 PHE A N 4
ATOM 10642 C CA . PHE A 1 131 ? 121.443 7.568 -9.409 1.00 0.00 131 PHE A CA 4
ATOM 10643 C C . PHE A 1 131 ? 121.046 8.481 -8.253 1.00 0.00 131 PHE A C 4
ATOM 10644 O O . PHE A 1 131 ? 120.047 8.240 -7.574 1.00 0.00 131 PHE A O 4
ATOM 10661 N N . ASN A 1 132 ? 121.837 9.525 -8.027 1.00 0.00 132 ASN A N 4
ATOM 10662 C CA . ASN A 1 132 ? 121.563 10.454 -6.936 1.00 0.00 132 ASN A CA 4
ATOM 10663 C C . ASN A 1 132 ? 120.211 11.135 -7.128 1.00 0.00 132 ASN A C 4
ATOM 10664 O O . ASN A 1 132 ? 119.461 11.322 -6.170 1.00 0.00 132 ASN A O 4
ATOM 10675 N N . PHE A 1 133 ? 119.906 11.497 -8.369 1.00 0.00 133 PHE A N 4
ATOM 10676 C CA . PHE A 1 133 ? 118.647 12.166 -8.675 1.00 0.00 133 PHE A CA 4
ATOM 10677 C C . PHE A 1 133 ? 118.496 12.353 -10.181 1.00 0.00 133 PHE A C 4
ATOM 10678 O O . PHE A 1 133 ? 117.458 12.025 -10.755 1.00 0.00 133 PHE A O 4
ATOM 10695 N N . GLN A 1 134 ? 119.539 12.883 -10.813 1.00 0.00 134 GLN A N 4
ATOM 10696 C CA . GLN A 1 134 ? 119.506 13.123 -12.250 1.00 0.00 134 GLN A CA 4
ATOM 10697 C C . GLN A 1 134 ? 120.105 11.943 -13.007 1.00 0.00 134 GLN A C 4
ATOM 10698 O O . GLN A 1 134 ? 121.257 11.568 -12.784 1.00 0.00 134 GLN A O 4
ATOM 10712 N N . LYS A 1 135 ? 119.314 11.363 -13.903 1.00 0.00 135 LYS A N 4
ATOM 10713 C CA . LYS A 1 135 ? 119.772 10.233 -14.706 1.00 0.00 135 LYS A CA 4
ATOM 10714 C C . LYS A 1 135 ? 120.968 10.613 -15.582 1.00 0.00 135 LYS A C 4
ATOM 10715 O O . LYS A 1 135 ? 121.850 9.790 -15.825 1.00 0.00 135 LYS A O 4
ATOM 10734 N N . ASP A 1 136 ? 120.993 11.857 -16.053 1.00 0.00 136 ASP A N 4
ATOM 10735 C CA . ASP A 1 136 ? 122.054 12.310 -16.948 1.00 0.00 136 ASP A CA 4
ATOM 10736 C C . ASP A 1 136 ? 123.434 12.063 -16.344 1.00 0.00 136 ASP A C 4
ATOM 10737 O O . ASP A 1 136 ? 124.377 11.716 -17.057 1.00 0.00 136 ASP A O 4
ATOM 10746 N N . GLN A 1 137 ? 123.551 12.241 -15.032 1.00 0.00 137 GLN A N 4
ATOM 10747 C CA . GLN A 1 137 ? 124.829 12.052 -14.358 1.00 0.00 137 GLN A CA 4
ATOM 10748 C C . GLN A 1 137 ? 124.911 10.650 -13.766 1.00 0.00 137 GLN A C 4
ATOM 10749 O O . GLN A 1 137 ? 124.225 10.329 -12.796 1.00 0.00 137 GLN A O 4
ATOM 10763 N N . ASP A 1 138 ? 125.759 9.823 -14.363 1.00 0.00 138 ASP A N 4
ATOM 10764 C CA . ASP A 1 138 ? 125.941 8.453 -13.895 1.00 0.00 138 ASP A CA 4
ATOM 10765 C C . ASP A 1 138 ? 127.119 8.359 -12.928 1.00 0.00 138 ASP A C 4
ATOM 10766 O O . ASP A 1 138 ? 128.253 8.679 -13.282 1.00 0.00 138 ASP A O 4
ATOM 10775 N N . VAL A 1 139 ? 126.836 7.918 -11.707 1.00 0.00 139 VAL A N 4
ATOM 10776 C CA . VAL A 1 139 ? 127.871 7.765 -10.688 1.00 0.00 139 VAL A CA 4
ATOM 10777 C C . VAL A 1 139 ? 127.710 6.419 -9.981 1.00 0.00 139 VAL A C 4
ATOM 10778 O O . VAL A 1 139 ? 126.587 5.965 -9.761 1.00 0.00 139 VAL A O 4
ATOM 10791 N N . ARG A 1 140 ? 128.826 5.782 -9.624 1.00 0.00 140 ARG A N 4
ATOM 10792 C CA . ARG A 1 140 ? 128.760 4.448 -9.009 1.00 0.00 140 ARG A CA 4
ATOM 10793 C C . ARG A 1 140 ? 129.537 4.408 -7.696 1.00 0.00 140 ARG A C 4
ATOM 10794 O O . ARG A 1 140 ? 130.693 4.813 -7.670 1.00 0.00 140 ARG A O 4
ATOM 10815 N N . LEU A 1 141 ? 128.930 3.848 -6.642 1.00 0.00 141 LEU A N 4
ATOM 10816 C CA . LEU A 1 141 ? 129.494 3.909 -5.290 1.00 0.00 141 LEU A CA 4
ATOM 10817 C C . LEU A 1 141 ? 129.496 2.539 -4.608 1.00 0.00 141 LEU A C 4
ATOM 10818 O O . LEU A 1 141 ? 128.550 1.770 -4.770 1.00 0.00 141 LEU A O 4
ATOM 10834 N N . ARG A 1 142 ? 130.632 2.158 -4.037 1.00 0.00 142 ARG A N 4
ATOM 10835 C CA . ARG A 1 142 ? 130.714 1.049 -3.074 1.00 0.00 142 ARG A CA 4
ATOM 10836 C C . ARG A 1 142 ? 131.934 1.244 -2.176 1.00 0.00 142 ARG A C 4
ATOM 10837 O O . ARG A 1 142 ? 132.696 2.186 -2.417 1.00 0.00 142 ARG A O 4
ATOM 10858 N N . ILE A 1 143 ? 132.152 0.431 -1.122 1.00 0.00 143 ILE A N 4
ATOM 10859 C CA . ILE A 1 143 ? 132.788 0.997 0.039 1.00 0.00 143 ILE A CA 4
ATOM 10860 C C . ILE A 1 143 ? 134.278 0.778 -0.187 1.00 0.00 143 ILE A C 4
ATOM 10861 O O . ILE A 1 143 ? 134.689 -0.214 -0.806 1.00 0.00 143 ILE A O 4
ATOM 10877 N N . GLY A 1 144 ? 135.024 1.831 0.084 1.00 0.00 144 GLY A N 4
ATOM 10878 C CA . GLY A 1 144 ? 136.481 1.776 0.129 1.00 0.00 144 GLY A CA 4
ATOM 10879 C C . GLY A 1 144 ? 136.844 1.632 1.591 1.00 0.00 144 GLY A C 4
ATOM 10880 O O . GLY A 1 144 ? 136.673 2.569 2.372 1.00 0.00 144 GLY A O 4
ATOM 10884 N N . TYR A 1 145 ? 137.215 0.422 1.978 1.00 0.00 145 TYR A N 4
ATOM 10885 C CA . TYR A 1 145 ? 137.029 0.048 3.371 1.00 0.00 145 TYR A CA 4
ATOM 10886 C C . TYR A 1 145 ? 137.684 -1.244 3.788 1.00 0.00 145 TYR A C 4
ATOM 10887 O O . TYR A 1 145 ? 138.237 -1.977 2.974 1.00 0.00 145 TYR A O 4
ATOM 10905 N N . GLU A 1 146 ? 137.612 -1.445 5.099 1.00 0.00 146 GLU A N 4
ATOM 10906 C CA . GLU A 1 146 ? 137.736 -2.760 5.699 1.00 0.00 146 GLU A CA 4
ATOM 10907 C C . GLU A 1 146 ? 136.467 -2.952 6.529 1.00 0.00 146 GLU A C 4
ATOM 10908 O O . GLU A 1 146 ? 136.333 -2.316 7.583 1.00 0.00 146 GLU A O 4
ATOM 10920 N N . ALA A 1 147 ? 135.513 -3.763 6.049 1.00 0.00 147 ALA A N 4
ATOM 10921 C CA . ALA A 1 147 ? 134.229 -3.879 6.754 1.00 0.00 147 ALA A CA 4
ATOM 10922 C C . ALA A 1 147 ? 134.184 -5.074 7.703 1.00 0.00 147 ALA A C 4
ATOM 10923 O O . ALA A 1 147 ? 134.411 -6.210 7.290 1.00 0.00 147 ALA A O 4
ATOM 10930 N N . PHE A 1 148 ? 133.822 -4.763 8.948 1.00 0.00 148 PHE A N 4
ATOM 10931 C CA . PHE A 1 148 ? 133.545 -5.736 10.001 1.00 0.00 148 PHE A CA 4
ATOM 10932 C C . PHE A 1 148 ? 133.254 -4.970 11.285 1.00 0.00 148 PHE A C 4
ATOM 10933 O O . PHE A 1 148 ? 132.154 -5.035 11.833 1.00 0.00 148 PHE A O 4
ATOM 10950 N N . GLU A 1 149 ? 134.265 -4.243 11.753 1.00 0.00 149 GLU A N 4
ATOM 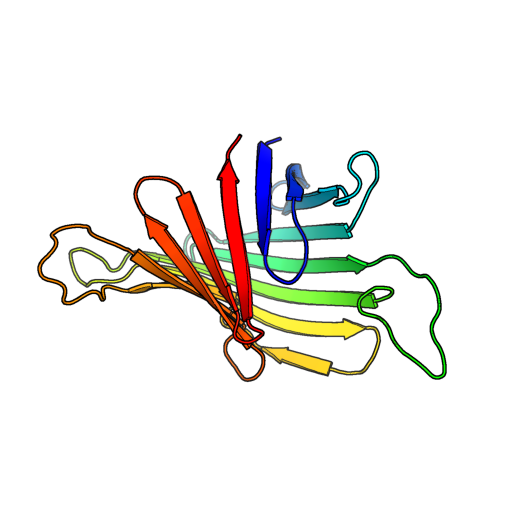10951 C CA . GLU A 1 149 ? 134.103 -3.329 12.877 1.00 0.00 149 GLU A CA 4
ATOM 10952 C C . GLU A 1 149 ? 135.294 -2.369 12.917 1.00 0.00 149 GLU A C 4
ATOM 10953 O O . GLU A 1 149 ? 135.867 -2.106 13.974 1.00 0.00 149 GLU A O 4
ATOM 10965 N N . GLN A 1 150 ? 135.685 -1.863 11.745 1.00 0.00 150 GLN A N 4
ATOM 10966 C CA . GLN A 1 150 ? 136.827 -0.958 11.641 1.00 0.00 150 GLN A CA 4
ATOM 10967 C C . GLN A 1 150 ? 136.384 0.413 11.125 1.00 0.00 150 GLN A C 4
ATOM 10968 O O . GLN A 1 150 ? 136.246 1.347 11.916 1.00 0.00 150 GLN A O 4
ATOM 10982 N N . VAL A 1 151 ? 136.148 0.539 9.816 1.00 0.00 151 VAL A N 4
ATOM 10983 C CA . VAL A 1 151 ? 135.686 1.808 9.262 1.00 0.00 151 VAL A CA 4
ATOM 10984 C C . VAL A 1 151 ? 135.319 1.660 7.775 1.00 0.00 151 VAL A C 4
ATOM 10985 O O . VAL A 1 151 ? 136.147 1.186 6.989 1.00 0.00 151 VAL A O 4
ATOM 10998 N N . PRO A 1 152 ? 134.104 1.965 7.371 1.00 0.00 152 PRO A N 4
ATOM 10999 C CA . PRO A 1 152 ? 133.758 2.065 5.931 1.00 0.00 152 PRO A CA 4
ATOM 11000 C C . PRO A 1 152 ? 133.682 3.505 5.424 1.00 0.00 152 PRO A C 4
ATOM 11001 O O . PRO A 1 152 ? 133.009 4.338 6.024 1.00 0.00 152 PRO A O 4
ATOM 11012 N N . TYR A 1 153 ? 134.369 3.806 4.319 1.00 0.00 153 TYR A N 4
ATOM 11013 C CA . TYR A 1 153 ? 134.158 5.074 3.620 1.00 0.00 153 TYR A CA 4
ATOM 11014 C C . TYR A 1 153 ? 133.721 4.791 2.186 1.00 0.00 153 TYR A C 4
ATOM 11015 O O . TYR A 1 153 ? 134.246 3.894 1.537 1.00 0.00 153 TYR A O 4
ATOM 11033 N N . LEU A 1 154 ? 132.761 5.566 1.694 1.00 0.00 154 LEU A N 4
ATOM 11034 C CA . LEU A 1 154 ? 132.089 5.250 0.430 1.00 0.00 154 LEU A CA 4
ATOM 11035 C C . LEU A 1 154 ? 132.781 5.988 -0.680 1.00 0.00 154 LEU A C 4
ATOM 11036 O O . LEU A 1 154 ? 132.925 7.195 -0.566 1.00 0.00 154 LEU A O 4
ATOM 11052 N N . GLN A 1 155 ? 133.131 5.305 -1.766 1.00 0.00 155 GLN A N 4
ATOM 11053 C CA . GLN A 1 155 ? 133.893 5.965 -2.828 1.00 0.00 155 GLN A CA 4
ATOM 11054 C C . GLN A 1 155 ? 133.121 5.891 -4.126 1.00 0.00 155 GLN A C 4
ATOM 11055 O O . GLN A 1 155 ? 132.542 4.852 -4.454 1.00 0.00 155 GLN A O 4
ATOM 11069 N N . ILE A 1 156 ? 133.100 7.008 -4.849 1.00 0.00 156 ILE A N 4
ATOM 11070 C CA . ILE A 1 156 ? 132.338 7.097 -6.074 1.00 0.00 156 ILE A CA 4
ATOM 11071 C C . ILE A 1 156 ? 133.291 7.355 -7.230 1.00 0.00 156 ILE A C 4
ATOM 11072 O O . ILE A 1 156 ? 134.327 7.998 -7.053 1.00 0.00 156 ILE A O 4
ATOM 11088 N N . ARG A 1 157 ? 132.947 6.833 -8.398 1.00 0.00 157 ARG A N 4
ATOM 11089 C CA . ARG A 1 157 ? 133.688 7.150 -9.608 1.00 0.00 157 ARG A CA 4
ATOM 11090 C C . ARG A 1 157 ? 132.856 8.109 -10.444 1.00 0.00 157 ARG A C 4
ATOM 11091 O O . ARG A 1 157 ? 131.694 7.812 -10.743 1.00 0.00 157 ARG A O 4
ATOM 11112 N N . GLU A 1 158 ? 133.428 9.277 -10.735 1.00 0.00 158 GLU A N 4
ATOM 11113 C CA . GLU A 1 158 ? 132.763 10.251 -11.592 1.00 0.00 158 GLU A CA 4
ATOM 11114 C C . GLU A 1 158 ? 133.777 10.865 -12.549 1.00 0.00 158 GLU A C 4
ATOM 11115 O O . GLU A 1 158 ? 134.841 11.300 -12.119 1.00 0.00 158 GLU A O 4
ATOM 11127 N N . ASN A 1 159 ? 133.440 10.890 -13.835 1.00 0.00 159 ASN A N 4
ATOM 11128 C CA . ASN A 1 159 ? 134.339 11.422 -14.858 1.00 0.00 159 ASN A CA 4
ATOM 11129 C C . ASN A 1 159 ? 135.658 10.638 -14.893 1.00 0.00 159 ASN A C 4
ATOM 11130 O O . ASN A 1 159 ? 135.803 9.716 -15.695 1.00 0.00 159 ASN A O 4
ATOM 11141 N N . ASN A 1 160 ? 136.619 10.992 -14.037 1.00 0.00 160 ASN A N 4
ATOM 11142 C CA . ASN A 1 160 ? 137.880 10.261 -13.966 1.00 0.00 160 ASN A CA 4
ATOM 11143 C C . ASN A 1 160 ? 138.583 10.484 -12.624 1.00 0.00 160 ASN A C 4
ATOM 11144 O O . ASN A 1 160 ? 139.812 10.487 -12.556 1.00 0.00 160 ASN A O 4
ATOM 11155 N N . TRP A 1 161 ? 137.807 10.665 -11.555 1.00 0.00 161 TRP A N 4
ATOM 11156 C CA . TRP A 1 161 ? 138.383 10.868 -10.228 1.00 0.00 161 TRP A CA 4
ATOM 11157 C C . TRP A 1 161 ? 137.673 9.969 -9.226 1.00 0.00 161 TRP A C 4
ATOM 11158 O O . TRP A 1 161 ? 136.512 9.611 -9.437 1.00 0.00 161 TRP A O 4
ATOM 11179 N N . THR A 1 162 ? 138.352 9.614 -8.132 1.00 0.00 162 THR A N 4
ATOM 11180 C CA . THR A 1 162 ? 137.737 8.766 -7.120 1.00 0.00 162 THR A CA 4
ATOM 11181 C C . THR A 1 162 ? 137.680 9.551 -5.826 1.00 0.00 162 THR A C 4
ATOM 11182 O O . THR A 1 162 ? 138.711 9.976 -5.316 1.00 0.00 162 THR A O 4
ATOM 11193 N N . PHE A 1 163 ? 136.481 9.751 -5.300 1.00 0.00 163 PHE A N 4
ATOM 11194 C CA . PHE A 1 163 ? 136.308 10.598 -4.121 1.00 0.00 163 PHE A CA 4
ATOM 11195 C C . PHE A 1 163 ? 135.425 9.850 -3.125 1.00 0.00 163 PHE A C 4
ATOM 11196 O O . PHE A 1 163 ? 134.609 9.030 -3.541 1.00 0.00 163 PHE A O 4
ATOM 11213 N N . ASN A 1 164 ? 135.574 10.134 -1.829 1.00 0.00 164 ASN A N 4
ATOM 11214 C CA . ASN A 1 164 ? 134.843 9.356 -0.832 1.00 0.00 164 ASN A CA 4
ATOM 11215 C C . ASN A 1 164 ? 134.587 10.095 0.477 1.00 0.00 164 ASN A C 4
ATOM 11216 O O . ASN A 1 164 ? 135.187 11.137 0.748 1.00 0.00 164 ASN A O 4
ATOM 11227 N N . ALA A 1 165 ? 133.694 9.507 1.280 1.00 0.00 165 ALA A N 4
ATOM 11228 C CA . ALA A 1 165 ? 133.358 10.038 2.597 1.00 0.00 165 ALA A CA 4
ATOM 11229 C C . ALA A 1 165 ? 133.614 8.991 3.671 1.00 0.00 165 ALA A C 4
ATOM 11230 O O . ALA A 1 165 ? 133.187 7.847 3.533 1.00 0.00 165 ALA A O 4
ATOM 11237 N N . ASP A 1 166 ? 134.243 9.404 4.764 1.00 0.00 166 ASP A N 4
ATOM 11238 C CA . ASP A 1 166 ? 134.506 8.497 5.877 1.00 0.00 166 ASP A CA 4
ATOM 11239 C C . ASP A 1 166 ? 133.661 8.921 7.068 1.00 0.00 166 ASP A C 4
ATOM 11240 O O . ASP A 1 166 ? 133.445 10.114 7.269 1.00 0.00 166 ASP A O 4
ATOM 11249 N N . TYR A 1 167 ? 133.253 7.949 7.876 1.00 0.00 167 TYR A N 4
ATOM 11250 C CA . TYR A 1 167 ? 132.390 8.207 9.031 1.00 0.00 167 TYR A CA 4
ATOM 11251 C C . TYR A 1 167 ? 132.951 9.283 9.962 1.00 0.00 167 TYR A C 4
ATOM 11252 O O . TYR A 1 167 ? 132.212 9.842 10.774 1.00 0.00 167 TYR A O 4
ATOM 11270 N N . LYS A 1 168 ? 134.243 9.575 9.850 1.00 0.00 168 LYS A N 4
ATOM 11271 C CA . LYS A 1 168 ? 134.857 10.597 10.698 1.00 0.00 168 LYS A CA 4
ATOM 11272 C C . LYS A 1 168 ? 134.619 12.014 10.158 1.00 0.00 168 LYS A C 4
ATOM 11273 O O . LYS A 1 168 ? 135.275 12.958 10.598 1.00 0.00 168 LYS A O 4
ATOM 11292 N N . GLY A 1 169 ? 133.688 12.173 9.213 1.00 0.00 169 GLY A N 4
ATOM 11293 C CA . GLY A 1 169 ? 133.471 13.462 8.576 1.00 0.00 169 GLY A CA 4
ATOM 11294 C C . GLY A 1 169 ? 134.683 13.849 7.733 1.00 0.00 169 GLY A C 4
ATOM 11295 O O . GLY A 1 169 ? 135.036 15.026 7.660 1.00 0.00 169 GLY A O 4
ATOM 11299 N N . ARG A 1 170 ? 135.322 12.863 7.095 1.00 0.00 170 ARG A N 4
ATOM 11300 C CA . ARG A 1 170 ? 136.535 13.145 6.320 1.00 0.00 170 ARG A CA 4
ATOM 11301 C C . ARG A 1 170 ? 136.280 12.961 4.829 1.00 0.00 170 ARG A C 4
ATOM 11302 O O . ARG A 1 170 ? 135.596 12.026 4.420 1.00 0.00 170 ARG A O 4
ATOM 11323 N N . TRP A 1 171 ? 136.827 13.870 4.029 1.00 0.00 171 TRP A N 4
ATOM 11324 C CA . TRP A 1 171 ? 136.668 13.801 2.573 1.00 0.00 171 TRP A CA 4
ATOM 11325 C C . TRP A 1 171 ? 138.004 13.419 1.954 1.00 0.00 171 TRP A C 4
ATOM 11326 O O . TRP A 1 171 ? 139.045 13.792 2.493 1.00 0.00 171 TRP A O 4
ATOM 11347 N N . ASN A 1 172 ? 137.987 12.679 0.846 1.00 0.00 172 ASN A N 4
ATOM 11348 C CA . ASN A 1 172 ? 139.244 12.287 0.209 1.00 0.00 172 ASN A CA 4
ATOM 11349 C C . ASN A 1 172 ? 139.100 12.136 -1.301 1.00 0.00 172 ASN A C 4
ATOM 11350 O O . ASN A 1 172 ? 138.010 11.872 -1.800 1.00 0.00 172 ASN A O 4
ATOM 11361 N N . VAL A 1 173 ? 140.216 12.320 -2.011 1.00 0.00 173 VAL A N 4
ATOM 11362 C CA . VAL A 1 173 ? 140.282 12.039 -3.448 1.00 0.00 173 VAL A CA 4
ATOM 11363 C C . VAL A 1 173 ? 141.492 11.144 -3.739 1.00 0.00 173 VAL A C 4
ATOM 11364 O O . VAL A 1 173 ? 142.493 11.183 -3.026 1.00 0.00 173 VAL A O 4
ATOM 11377 N N . ARG A 1 174 ? 141.379 10.364 -4.811 1.00 0.00 174 ARG A N 4
ATOM 11378 C CA . ARG A 1 174 ? 142.498 9.585 -5.312 1.00 0.00 174 ARG A CA 4
ATOM 11379 C C . ARG A 1 174 ? 142.608 9.826 -6.810 1.00 0.00 174 ARG A C 4
ATOM 11380 O O . ARG A 1 174 ? 141.617 9.711 -7.534 1.00 0.00 174 ARG A O 4
ATOM 11401 N N . TYR A 1 175 ? 143.793 10.224 -7.255 1.00 0.00 175 TYR A N 4
ATOM 11402 C CA . TYR A 1 175 ? 143.994 10.527 -8.666 1.00 0.00 175 TYR A CA 4
ATOM 11403 C C . TYR A 1 175 ? 145.387 10.087 -9.114 1.00 0.00 175 TYR A C 4
ATOM 11404 O O . TYR A 1 175 ? 146.375 10.338 -8.429 1.00 0.00 175 TYR A O 4
ATOM 11422 N N . ASP A 1 176 ? 145.454 9.418 -10.262 1.00 0.00 176 ASP A N 4
ATOM 11423 C CA . ASP A 1 176 ? 146.715 8.863 -10.752 1.00 0.00 176 ASP A CA 4
ATOM 11424 C C . ASP A 1 176 ? 147.578 9.939 -11.403 1.00 0.00 176 ASP A C 4
ATOM 11425 O O . ASP A 1 176 ? 147.073 10.799 -12.123 1.00 0.00 176 ASP A O 4
ATOM 11434 N N . LEU A 1 177 ? 148.885 9.886 -11.148 1.00 0.00 177 LEU A N 4
ATOM 11435 C CA . LEU A 1 177 ? 149.808 10.864 -11.719 1.00 0.00 177 LEU A CA 4
ATOM 11436 C C . LEU A 1 177 ? 149.380 12.286 -11.365 1.00 0.00 177 LEU A C 4
ATOM 11437 O O . LEU A 1 177 ? 148.515 12.430 -10.517 1.00 0.00 177 LEU A O 4
ATOM 11453 N N . MET A 1 1 ? 158.461 2.975 -11.027 1.00 0.00 1 MET A N 5
ATOM 11454 C CA . MET A 1 1 ? 158.101 3.872 -9.893 1.00 0.00 1 MET A CA 5
ATOM 11455 C C . MET A 1 1 ? 156.872 4.693 -10.265 1.00 0.00 1 MET A C 5
ATOM 11456 O O . MET A 1 1 ? 156.900 5.475 -11.215 1.00 0.00 1 MET A O 5
ATOM 11472 N N . GLU A 1 2 ? 155.792 4.509 -9.509 1.00 0.00 2 GLU A N 5
ATOM 11473 C CA . GLU A 1 2 ? 154.554 5.250 -9.755 1.00 0.00 2 GLU A CA 5
ATOM 11474 C C . GLU A 1 2 ? 154.219 6.119 -8.548 1.00 0.00 2 GLU A C 5
ATOM 11475 O O . GLU A 1 2 ? 154.533 5.752 -7.418 1.00 0.00 2 GLU A O 5
ATOM 11487 N N . THR A 1 3 ? 153.570 7.258 -8.777 1.00 0.00 3 THR A N 5
ATOM 11488 C CA . THR A 1 3 ? 153.245 8.175 -7.687 1.00 0.00 3 THR A CA 5
ATOM 11489 C C . THR A 1 3 ? 151.756 8.506 -7.686 1.00 0.00 3 THR A C 5
ATOM 11490 O O . THR A 1 3 ? 151.172 8.782 -8.734 1.00 0.00 3 THR A O 5
ATOM 11501 N N . SER A 1 4 ? 151.145 8.473 -6.505 1.00 0.00 4 SER A N 5
ATOM 11502 C CA . SER A 1 4 ? 149.740 8.831 -6.369 1.00 0.00 4 SER A CA 5
ATOM 11503 C C . SER A 1 4 ? 149.574 9.834 -5.235 1.00 0.00 4 SER A C 5
ATOM 11504 O O . SER A 1 4 ? 150.268 9.758 -4.223 1.00 0.00 4 SER A O 5
ATOM 11512 N N . LEU A 1 5 ? 148.648 10.765 -5.408 1.00 0.00 5 LEU A N 5
ATOM 11513 C CA . LEU A 1 5 ? 148.371 11.753 -4.377 1.00 0.00 5 LEU A CA 5
ATOM 11514 C C . LEU A 1 5 ? 147.175 11.299 -3.552 1.00 0.00 5 LEU A C 5
ATOM 11515 O O . LEU A 1 5 ? 146.169 10.853 -4.104 1.00 0.00 5 LEU A O 5
ATOM 11531 N N . ARG A 1 6 ? 147.295 11.422 -2.232 1.00 0.00 6 ARG A N 5
ATOM 11532 C CA . ARG A 1 6 ? 146.192 11.114 -1.332 1.00 0.00 6 ARG A CA 5
ATOM 11533 C C . ARG A 1 6 ? 145.838 12.363 -0.537 1.00 0.00 6 ARG A C 5
ATOM 11534 O O . ARG A 1 6 ? 146.707 12.983 0.076 1.00 0.00 6 ARG A O 5
ATOM 11555 N N . TYR A 1 7 ? 144.567 12.743 -0.573 1.00 0.00 7 TYR A N 5
ATOM 11556 C CA . TYR A 1 7 ? 144.093 13.912 0.152 1.00 0.00 7 TYR A CA 5
ATOM 11557 C C . TYR A 1 7 ? 143.203 13.453 1.310 1.00 0.00 7 TYR A C 5
ATOM 11558 O O . TYR A 1 7 ? 142.474 12.472 1.176 1.00 0.00 7 TYR A O 5
ATOM 11576 N N . GLY A 1 8 ? 143.265 14.193 2.414 1.00 0.00 8 GLY A N 5
ATOM 11577 C CA . GLY A 1 8 ? 142.315 14.032 3.509 1.00 0.00 8 GLY A CA 5
ATOM 11578 C C . GLY A 1 8 ? 141.464 15.293 3.640 1.00 0.00 8 GLY A C 5
ATOM 11579 O O . GLY A 1 8 ? 141.975 16.406 3.508 1.00 0.00 8 GLY A O 5
ATOM 11583 N N . GLY A 1 9 ? 140.168 15.125 3.898 1.00 0.00 9 GLY A N 5
ATOM 11584 C CA . GLY A 1 9 ? 139.250 16.258 3.933 1.00 0.00 9 GLY A CA 5
ATOM 11585 C C . GLY A 1 9 ? 138.791 16.541 5.355 1.00 0.00 9 GLY A C 5
ATOM 11586 O O . GLY A 1 9 ? 137.927 15.839 5.883 1.00 0.00 9 GLY A O 5
ATOM 11590 N N . ASP A 1 10 ? 139.391 17.572 5.941 1.00 0.00 10 ASP A N 5
ATOM 11591 C CA . ASP A 1 10 ? 139.096 17.999 7.307 1.00 0.00 10 ASP A CA 5
ATOM 11592 C C . ASP A 1 10 ? 139.974 19.199 7.652 1.00 0.00 10 ASP A C 5
ATOM 11593 O O . ASP A 1 10 ? 139.504 20.203 8.189 1.00 0.00 10 ASP A O 5
ATOM 11602 N N . SER A 1 11 ? 141.259 19.073 7.331 1.00 0.00 11 SER A N 5
ATOM 11603 C CA . SER A 1 11 ? 142.220 20.156 7.492 1.00 0.00 11 SER A CA 5
ATOM 11604 C C . SER A 1 11 ? 143.303 20.023 6.426 1.00 0.00 11 SER A C 5
ATOM 11605 O O . SER A 1 11 ? 143.302 19.061 5.655 1.00 0.00 11 SER A O 5
ATOM 11613 N N . LYS A 1 12 ? 144.230 20.978 6.375 1.00 0.00 12 LYS A N 5
ATOM 11614 C CA . LYS A 1 12 ? 145.321 20.915 5.403 1.00 0.00 12 LYS A CA 5
ATOM 11615 C C . LYS A 1 12 ? 146.094 19.607 5.564 1.00 0.00 12 LYS A C 5
ATOM 11616 O O . LYS A 1 12 ? 146.815 19.419 6.544 1.00 0.00 12 LYS A O 5
ATOM 11635 N N . ALA A 1 13 ? 145.938 18.707 4.597 1.00 0.00 13 ALA A N 5
ATOM 11636 C CA . ALA A 1 13 ? 146.490 17.365 4.736 1.00 0.00 13 ALA A CA 5
ATOM 11637 C C . ALA A 1 13 ? 146.693 16.693 3.381 1.00 0.00 13 ALA A C 5
ATOM 11638 O O . ALA A 1 13 ? 145.770 16.080 2.845 1.00 0.00 13 ALA A O 5
ATOM 11645 N N . LEU A 1 14 ? 147.902 16.803 2.834 1.00 0.00 14 LEU A N 5
ATOM 11646 C CA . LEU A 1 14 ? 148.249 16.103 1.597 1.00 0.00 14 LEU A CA 5
ATOM 11647 C C . LEU A 1 14 ? 149.471 15.217 1.792 1.00 0.00 14 LEU A C 5
ATOM 11648 O O . LEU A 1 14 ? 150.420 15.584 2.483 1.00 0.00 14 LEU A O 5
ATOM 11664 N N . LYS A 1 15 ? 149.429 14.042 1.171 1.00 0.00 15 LYS A N 5
ATOM 11665 C CA . LYS A 1 15 ? 150.530 13.092 1.282 1.00 0.00 15 LYS A CA 5
ATOM 11666 C C . LYS A 1 15 ? 150.789 12.408 -0.056 1.00 0.00 15 LYS A C 5
ATOM 11667 O O . LYS A 1 15 ? 149.891 12.294 -0.886 1.00 0.00 15 LYS A O 5
ATOM 11686 N N . ILE A 1 16 ? 152.021 11.948 -0.255 1.00 0.00 16 ILE A N 5
ATOM 11687 C CA . ILE A 1 16 ? 152.380 11.215 -1.469 1.00 0.00 16 ILE A CA 5
ATOM 11688 C C . ILE A 1 16 ? 152.643 9.752 -1.122 1.00 0.00 16 ILE A C 5
ATOM 11689 O O . ILE A 1 16 ? 153.374 9.449 -0.185 1.00 0.00 16 ILE A O 5
ATOM 11705 N N . HIS A 1 17 ? 152.047 8.862 -1.908 1.00 0.00 17 HIS A N 5
ATOM 11706 C CA . HIS A 1 17 ? 152.295 7.433 -1.770 1.00 0.00 17 HIS A CA 5
ATOM 11707 C C . HIS A 1 17 ? 152.767 6.890 -3.110 1.00 0.00 17 HIS A C 5
ATOM 11708 O O . HIS A 1 17 ? 152.056 6.985 -4.108 1.00 0.00 17 HIS A O 5
ATOM 11722 N N . ALA A 1 18 ? 153.984 6.360 -3.145 1.00 0.00 18 ALA A N 5
ATOM 11723 C CA . ALA A 1 18 ? 154.560 5.869 -4.396 1.00 0.00 18 ALA A CA 5
ATOM 11724 C C . ALA A 1 18 ? 154.849 4.373 -4.298 1.00 0.00 18 ALA A C 5
ATOM 11725 O O . ALA A 1 18 ? 155.208 3.873 -3.234 1.00 0.00 18 ALA A O 5
ATOM 11732 N N . LYS A 1 19 ? 154.702 3.675 -5.421 1.00 0.00 19 LYS A N 5
ATOM 11733 C CA . LYS A 1 19 ? 154.756 2.217 -5.431 1.00 0.00 19 LYS A CA 5
ATOM 11734 C C . LYS A 1 19 ? 156.026 1.718 -6.113 1.00 0.00 19 LYS A C 5
ATOM 11735 O O . LYS A 1 19 ? 156.437 2.265 -7.139 1.00 0.00 19 LYS A O 5
ATOM 11754 N N . GLU A 1 20 ? 156.626 0.674 -5.542 1.00 0.00 20 GLU A N 5
ATOM 11755 C CA . GLU A 1 20 ? 157.818 0.060 -6.121 1.00 0.00 20 GLU A CA 5
ATOM 11756 C C . GLU A 1 20 ? 157.647 -1.456 -6.174 1.00 0.00 20 GLU A C 5
ATOM 11757 O O . GLU A 1 20 ? 157.010 -2.036 -5.294 1.00 0.00 20 GLU A O 5
ATOM 11769 N N . LYS A 1 21 ? 158.219 -2.092 -7.197 1.00 0.00 21 LYS A N 5
ATOM 11770 C CA . LYS A 1 21 ? 158.072 -3.537 -7.379 1.00 0.00 21 LYS A CA 5
ATOM 11771 C C . LYS A 1 21 ? 159.434 -4.218 -7.509 1.00 0.00 21 LYS A C 5
ATOM 11772 O O . LYS A 1 21 ? 160.338 -3.686 -8.152 1.00 0.00 21 LYS A O 5
ATOM 11791 N N . LEU A 1 22 ? 159.582 -5.397 -6.899 1.00 0.00 22 LEU A N 5
ATOM 11792 C CA . LEU A 1 22 ? 160.842 -6.127 -6.967 1.00 0.00 22 LEU A CA 5
ATOM 11793 C C . LEU A 1 22 ? 160.571 -7.605 -7.217 1.00 0.00 22 LEU A C 5
ATOM 11794 O O . LEU A 1 22 ? 159.580 -8.143 -6.731 1.00 0.00 22 LEU A O 5
ATOM 11810 N N . ARG A 1 23 ? 161.439 -8.254 -7.986 1.00 0.00 23 ARG A N 5
ATOM 11811 C CA . ARG A 1 23 ? 161.286 -9.680 -8.246 1.00 0.00 23 ARG A CA 5
ATOM 11812 C C . ARG A 1 23 ? 162.139 -10.487 -7.272 1.00 0.00 23 ARG A C 5
ATOM 11813 O O . ARG A 1 23 ? 163.368 -10.422 -7.311 1.00 0.00 23 ARG A O 5
ATOM 11834 N N . ILE A 1 24 ? 161.482 -11.244 -6.398 1.00 0.00 24 ILE A N 5
ATOM 11835 C CA . ILE A 1 24 ? 162.199 -12.051 -5.414 1.00 0.00 24 ILE A CA 5
ATOM 11836 C C . ILE A 1 24 ? 162.477 -13.437 -5.990 1.00 0.00 24 ILE A C 5
ATOM 11837 O O . ILE A 1 24 ? 163.581 -13.968 -5.878 1.00 0.00 24 ILE A O 5
ATOM 11853 N N . ASP A 1 25 ? 161.447 -14.007 -6.607 1.00 0.00 25 ASP A N 5
ATOM 11854 C CA . ASP A 1 25 ? 161.532 -15.328 -7.213 1.00 0.00 25 ASP A CA 5
ATOM 11855 C C . ASP A 1 25 ? 160.397 -15.485 -8.221 1.00 0.00 25 ASP A C 5
ATOM 11856 O O . ASP A 1 25 ? 159.521 -14.623 -8.313 1.00 0.00 25 ASP A O 5
ATOM 11865 N N . THR A 1 26 ? 160.409 -16.578 -8.974 1.00 0.00 26 THR A N 5
ATOM 11866 C CA . THR A 1 26 ? 159.381 -16.804 -9.985 1.00 0.00 26 THR A CA 5
ATOM 11867 C C . THR A 1 26 ? 157.979 -16.746 -9.376 1.00 0.00 26 THR A C 5
ATOM 11868 O O . THR A 1 26 ? 157.038 -16.285 -10.021 1.00 0.00 26 THR A O 5
ATOM 11879 N N . ASN A 1 27 ? 157.840 -17.214 -8.136 1.00 0.00 27 ASN A N 5
ATOM 11880 C CA . ASN A 1 27 ? 156.526 -17.278 -7.492 1.00 0.00 27 ASN A CA 5
ATOM 11881 C C . ASN A 1 27 ? 156.320 -16.206 -6.414 1.00 0.00 27 ASN A C 5
ATOM 11882 O O . ASN A 1 27 ? 155.309 -16.241 -5.711 1.00 0.00 27 ASN A O 5
ATOM 11893 N N . THR A 1 28 ? 157.251 -15.259 -6.270 1.00 0.00 28 THR A N 5
ATOM 11894 C CA . THR A 1 28 ? 157.127 -14.233 -5.231 1.00 0.00 28 THR A CA 5
ATOM 11895 C C . THR A 1 28 ? 157.395 -12.834 -5.782 1.00 0.00 28 THR A C 5
ATOM 11896 O O . THR A 1 28 ? 158.440 -12.577 -6.385 1.00 0.00 28 THR A O 5
ATOM 11907 N N . PHE A 1 29 ? 156.457 -11.918 -5.540 1.00 0.00 29 PHE A N 5
ATOM 11908 C CA . PHE A 1 29 ? 156.633 -10.523 -5.951 1.00 0.00 29 PHE A CA 5
ATOM 11909 C C . PHE A 1 29 ? 156.610 -9.590 -4.743 1.00 0.00 29 PHE A C 5
ATOM 11910 O O . PHE A 1 29 ? 155.879 -9.831 -3.780 1.00 0.00 29 PHE A O 5
ATOM 11927 N N . PHE A 1 30 ? 157.403 -8.521 -4.822 1.00 0.00 30 PHE A N 5
ATOM 11928 C CA . PHE A 1 30 ? 157.478 -7.518 -3.764 1.00 0.00 30 PHE A CA 5
ATOM 11929 C C . PHE A 1 30 ? 156.717 -6.280 -4.232 1.00 0.00 30 PHE A C 5
ATOM 11930 O O . PHE A 1 30 ? 156.970 -5.808 -5.337 1.00 0.00 30 PHE A O 5
ATOM 11947 N N . GLN A 1 31 ? 155.792 -5.770 -3.425 1.00 0.00 31 GLN A N 5
ATOM 11948 C CA . GLN A 1 31 ? 155.065 -4.557 -3.793 1.00 0.00 31 GLN A CA 5
ATOM 11949 C C . GLN A 1 31 ? 154.881 -3.700 -2.552 1.00 0.00 31 GLN A C 5
ATOM 11950 O O . GLN A 1 31 ? 154.212 -4.129 -1.614 1.00 0.00 31 GLN A O 5
ATOM 11964 N N . VAL A 1 32 ? 155.482 -2.510 -2.521 1.00 0.00 32 VAL A N 5
ATOM 11965 C CA . VAL A 1 32 ? 155.487 -1.722 -1.283 1.00 0.00 32 VAL A CA 5
ATOM 11966 C C . VAL A 1 32 ? 155.237 -0.246 -1.573 1.00 0.00 32 VAL A C 5
ATOM 11967 O O . VAL A 1 32 ? 155.422 0.210 -2.701 1.00 0.00 32 VAL A O 5
ATOM 11980 N N . ARG A 1 33 ? 154.825 0.494 -0.545 1.00 0.00 33 ARG A N 5
ATOM 11981 C CA . ARG A 1 33 ? 154.465 1.893 -0.713 1.00 0.00 33 ARG A CA 5
ATOM 11982 C C . ARG A 1 33 ? 155.254 2.749 0.265 1.00 0.00 33 ARG A C 5
ATOM 11983 O O . ARG A 1 33 ? 155.363 2.414 1.445 1.00 0.00 33 ARG A O 5
ATOM 12004 N N . GLY A 1 34 ? 155.804 3.844 -0.241 1.00 0.00 34 GLY A N 5
ATOM 12005 C CA . GLY A 1 34 ? 156.499 4.804 0.603 1.00 0.00 34 GLY A CA 5
ATOM 12006 C C . GLY A 1 34 ? 155.639 6.048 0.758 1.00 0.00 34 GLY A C 5
ATOM 12007 O O . GLY A 1 34 ? 155.301 6.695 -0.234 1.00 0.00 34 GLY A O 5
ATOM 12011 N N . GLY A 1 35 ? 155.243 6.344 1.989 1.00 0.00 35 GLY A N 5
ATOM 12012 C CA . GLY A 1 35 ? 154.427 7.517 2.252 1.00 0.00 35 GLY A CA 5
ATOM 12013 C C . GLY A 1 35 ? 155.306 8.647 2.760 1.00 0.00 35 GLY A C 5
ATOM 12014 O O . GLY A 1 35 ? 155.974 8.496 3.783 1.00 0.00 35 GLY A O 5
ATOM 12018 N N . LEU A 1 36 ? 155.306 9.760 2.037 1.00 0.00 36 LEU A N 5
ATOM 12019 C CA . LEU A 1 36 ? 156.111 10.907 2.392 1.00 0.00 36 LEU A CA 5
ATOM 12020 C C . LEU A 1 36 ? 155.194 11.989 2.953 1.00 0.00 36 LEU A C 5
ATOM 12021 O O . LEU A 1 36 ? 154.154 12.289 2.362 1.00 0.00 36 LEU A O 5
ATOM 12037 N N . ASP A 1 37 ? 155.591 12.576 4.077 1.00 0.00 37 ASP A N 5
ATOM 12038 C CA . ASP A 1 37 ? 154.831 13.673 4.662 1.00 0.00 37 ASP A CA 5
ATOM 12039 C C . ASP A 1 37 ? 155.320 15.004 4.100 1.00 0.00 37 ASP A C 5
ATOM 12040 O O . ASP A 1 37 ? 156.507 15.316 4.167 1.00 0.00 37 ASP A O 5
ATOM 12049 N N . THR A 1 38 ? 154.400 15.785 3.547 1.00 0.00 38 THR A N 5
ATOM 12050 C CA . THR A 1 38 ? 154.757 17.057 2.923 1.00 0.00 38 THR A CA 5
ATOM 12051 C C . THR A 1 38 ? 155.571 17.945 3.868 1.00 0.00 38 THR A C 5
ATOM 12052 O O . THR A 1 38 ? 156.437 18.699 3.425 1.00 0.00 38 THR A O 5
ATOM 12063 N N . LYS A 1 39 ? 155.295 17.854 5.166 1.00 0.00 39 LYS A N 5
ATOM 12064 C CA . LYS A 1 39 ? 155.931 18.737 6.137 1.00 0.00 39 LYS A CA 5
ATOM 12065 C C . LYS A 1 39 ? 157.454 18.680 6.039 1.00 0.00 39 LYS A C 5
ATOM 12066 O O . LYS A 1 39 ? 158.120 19.708 6.156 1.00 0.00 39 LYS A O 5
ATOM 12085 N N . THR A 1 40 ? 158.010 17.487 5.826 1.00 0.00 40 THR A N 5
ATOM 12086 C CA . THR A 1 40 ? 159.464 17.329 5.803 1.00 0.00 40 THR A CA 5
ATOM 12087 C C . THR A 1 40 ? 159.938 16.997 4.395 1.00 0.00 40 THR A C 5
ATOM 12088 O O . THR A 1 40 ? 160.826 17.656 3.852 1.00 0.00 40 THR A O 5
ATOM 12099 N N . GLY A 1 41 ? 159.337 15.967 3.811 1.00 0.00 41 GLY A N 5
ATOM 12100 C CA . GLY A 1 41 ? 159.695 15.540 2.465 1.00 0.00 41 GLY A CA 5
ATOM 12101 C C . GLY A 1 41 ? 160.480 14.234 2.501 1.00 0.00 41 GLY A C 5
ATOM 12102 O O . GLY A 1 41 ? 161.433 14.056 1.741 1.00 0.00 41 GLY A O 5
ATOM 12106 N N . GLN A 1 42 ? 160.077 13.322 3.384 1.00 0.00 42 GLN A N 5
ATOM 12107 C CA . GLN A 1 42 ? 160.734 12.019 3.459 1.00 0.00 42 GLN A CA 5
ATOM 12108 C C . GLN A 1 42 ? 159.960 11.032 4.336 1.00 0.00 42 GLN A C 5
ATOM 12109 O O . GLN A 1 42 ? 159.641 9.934 3.876 1.00 0.00 42 GLN A O 5
ATOM 12123 N N . PRO A 1 43 ? 159.644 11.371 5.565 1.00 0.00 43 PRO A N 5
ATOM 12124 C CA . PRO A 1 43 ? 159.017 10.415 6.513 1.00 0.00 43 PRO A CA 5
ATOM 12125 C C . PRO A 1 43 ? 157.499 10.555 6.585 1.00 0.00 43 PRO A C 5
ATOM 12126 O O . PRO A 1 43 ? 156.962 11.656 6.469 1.00 0.00 43 PRO A O 5
ATOM 12137 N N . SER A 1 44 ? 156.818 9.419 6.684 1.00 0.00 44 SER A N 5
ATOM 12138 C CA . SER A 1 44 ? 155.397 9.396 7.014 1.00 0.00 44 SER A CA 5
ATOM 12139 C C . SER A 1 44 ? 154.982 7.994 7.463 1.00 0.00 44 SER A C 5
ATOM 12140 O O . SER A 1 44 ? 154.605 7.791 8.616 1.00 0.00 44 SER A O 5
ATOM 12148 N N . SER A 1 45 ? 155.055 7.029 6.547 1.00 0.00 45 SER A N 5
ATOM 12149 C CA . SER A 1 45 ? 154.677 5.655 6.874 1.00 0.00 45 SER A CA 5
ATOM 12150 C C . SER A 1 45 ? 155.143 4.697 5.783 1.00 0.00 45 SER A C 5
ATOM 12151 O O . SER A 1 45 ? 155.454 5.128 4.674 1.00 0.00 45 SER A O 5
ATOM 12159 N N . GLY A 1 46 ? 155.193 3.399 6.090 1.00 0.00 46 GLY A N 5
ATOM 12160 C CA . GLY A 1 46 ? 155.600 2.412 5.084 1.00 0.00 46 GLY A CA 5
ATOM 12161 C C . GLY A 1 46 ? 154.679 1.197 5.085 1.00 0.00 46 GLY A C 5
ATOM 12162 O O . GLY A 1 46 ? 154.170 0.808 6.133 1.00 0.00 46 GLY A O 5
ATOM 12166 N N . SER A 1 47 ? 154.464 0.599 3.913 1.00 0.00 47 SER A N 5
ATOM 12167 C CA . SER A 1 47 ? 153.661 -0.616 3.831 1.00 0.00 47 SER A CA 5
ATOM 12168 C C . SER A 1 47 ? 154.237 -1.537 2.764 1.00 0.00 47 SER A C 5
ATOM 12169 O O . SER A 1 47 ? 154.837 -1.058 1.807 1.00 0.00 47 SER A O 5
ATOM 12177 N N . ALA A 1 48 ? 154.058 -2.848 2.922 1.00 0.00 48 ALA A N 5
ATOM 12178 C CA . ALA A 1 48 ? 154.610 -3.794 1.952 1.00 0.00 48 ALA A CA 5
ATOM 12179 C C . ALA A 1 48 ? 153.704 -4.998 1.739 1.00 0.00 48 ALA A C 5
ATOM 12180 O O . ALA A 1 48 ? 152.938 -5.365 2.627 1.00 0.00 48 ALA A O 5
ATOM 12187 N N . LEU A 1 49 ? 153.816 -5.610 0.556 1.00 0.00 49 LEU A N 5
ATOM 12188 C CA . LEU A 1 49 ? 153.004 -6.774 0.221 1.00 0.00 49 LEU A CA 5
ATOM 12189 C C . LEU A 1 49 ? 153.846 -7.884 -0.396 1.00 0.00 49 LEU A C 5
ATOM 12190 O O . LEU A 1 49 ? 154.712 -7.630 -1.232 1.00 0.00 49 LEU A O 5
ATOM 12206 N N . ILE A 1 50 ? 153.577 -9.110 0.038 1.00 0.00 50 ILE A N 5
ATOM 12207 C CA . ILE A 1 50 ? 154.165 -10.295 -0.590 1.00 0.00 50 ILE A CA 5
ATOM 12208 C C . ILE A 1 50 ? 153.047 -11.055 -1.295 1.00 0.00 50 ILE A C 5
ATOM 12209 O O . ILE A 1 50 ? 152.072 -11.422 -0.641 1.00 0.00 50 ILE A O 5
ATOM 12225 N N . ARG A 1 51 ? 153.183 -11.295 -2.601 1.00 0.00 51 ARG A N 5
ATOM 12226 C CA . ARG A 1 51 ? 152.072 -11.854 -3.379 1.00 0.00 51 ARG A CA 5
ATOM 12227 C C . ARG A 1 51 ? 152.481 -13.082 -4.190 1.00 0.00 51 ARG A C 5
ATOM 12228 O O . ARG A 1 51 ? 153.610 -13.169 -4.673 1.00 0.00 51 ARG A O 5
ATOM 12249 N N . HIS A 1 52 ? 151.540 -14.020 -4.328 1.00 0.00 52 HIS A N 5
ATOM 12250 C CA . HIS A 1 52 ? 151.701 -15.160 -5.226 1.00 0.00 52 HIS A CA 5
ATOM 12251 C C . HIS A 1 52 ? 150.470 -15.264 -6.123 1.00 0.00 52 HIS A C 5
ATOM 12252 O O . HIS A 1 52 ? 149.350 -15.107 -5.641 1.00 0.00 52 HIS A O 5
ATOM 12266 N N . PHE A 1 53 ? 150.666 -15.549 -7.409 1.00 0.00 53 PHE A N 5
ATOM 12267 C CA . PHE A 1 53 ? 149.541 -15.622 -8.342 1.00 0.00 53 PHE A CA 5
ATOM 12268 C C . PHE A 1 53 ? 148.956 -17.030 -8.389 1.00 0.00 53 PHE A C 5
ATOM 12269 O O . PHE A 1 53 ? 149.672 -18.016 -8.217 1.00 0.00 53 PHE A O 5
ATOM 12286 N N . TYR A 1 54 ? 147.647 -17.117 -8.624 1.00 0.00 54 TYR A N 5
ATOM 12287 C CA . TYR A 1 54 ? 146.964 -18.406 -8.647 1.00 0.00 54 TYR A CA 5
ATOM 12288 C C . TYR A 1 54 ? 145.980 -18.477 -9.820 1.00 0.00 54 TYR A C 5
ATOM 12289 O O . TYR A 1 54 ? 145.573 -17.431 -10.332 1.00 0.00 54 TYR A O 5
ATOM 12307 N N . PRO A 1 55 ? 145.577 -19.666 -10.238 1.00 0.00 55 PRO A N 5
ATOM 12308 C CA . PRO A 1 55 ? 144.646 -19.826 -11.402 1.00 0.00 55 PRO A CA 5
ATOM 12309 C C . PRO A 1 55 ? 143.316 -19.090 -11.210 1.00 0.00 55 PRO A C 5
ATOM 12310 O O . PRO A 1 55 ? 143.200 -18.230 -10.338 1.00 0.00 55 PRO A O 5
ATOM 12321 N N . ASN A 1 56 ? 142.325 -19.436 -12.033 1.00 0.00 56 ASN A N 5
ATOM 12322 C CA . ASN A 1 56 ? 141.032 -18.754 -12.038 1.00 0.00 56 ASN A CA 5
ATOM 12323 C C . ASN A 1 56 ? 141.204 -17.343 -12.593 1.00 0.00 56 ASN A C 5
ATOM 12324 O O . ASN A 1 56 ? 141.028 -16.350 -11.885 1.00 0.00 56 ASN A O 5
ATOM 12335 N N . PHE A 1 57 ? 141.587 -17.280 -13.868 1.00 0.00 57 PHE A N 5
ATOM 12336 C CA . PHE A 1 57 ? 141.874 -16.020 -14.552 1.00 0.00 57 PHE A CA 5
ATOM 12337 C C . PHE A 1 57 ? 143.094 -15.335 -13.943 1.00 0.00 57 PHE A C 5
ATOM 12338 O O . PHE A 1 57 ? 144.167 -15.325 -14.547 1.00 0.00 57 PHE A O 5
ATOM 12355 N N . SER A 1 58 ? 142.933 -14.771 -12.750 1.00 0.00 58 SER A N 5
ATOM 12356 C CA . SER A 1 58 ? 144.045 -14.118 -12.072 1.00 0.00 58 SER A CA 5
ATOM 12357 C C . SER A 1 58 ? 143.644 -13.699 -10.662 1.00 0.00 58 SER A C 5
ATOM 12358 O O . SER A 1 58 ? 142.865 -12.763 -10.483 1.00 0.00 58 SER A O 5
ATOM 12366 N N . ALA A 1 59 ? 144.175 -14.398 -9.663 1.00 0.00 59 ALA A N 5
ATOM 12367 C CA . ALA A 1 59 ? 143.929 -14.022 -8.274 1.00 0.00 59 ALA A CA 5
ATOM 12368 C C . ALA A 1 59 ? 145.220 -14.176 -7.487 1.00 0.00 59 ALA A C 5
ATOM 12369 O O . ALA A 1 59 ? 146.093 -14.939 -7.893 1.00 0.00 59 ALA A O 5
ATOM 12376 N N . THR A 1 60 ? 145.357 -13.449 -6.380 1.00 0.00 60 THR A N 5
ATOM 12377 C CA . THR A 1 60 ? 146.607 -13.479 -5.621 1.00 0.00 60 THR A CA 5
ATOM 12378 C C . THR A 1 60 ? 146.351 -13.702 -4.138 1.00 0.00 60 THR A C 5
ATOM 12379 O O . THR A 1 60 ? 145.350 -13.248 -3.593 1.00 0.00 60 THR A O 5
ATOM 12390 N N . LEU A 1 61 ? 147.275 -14.404 -3.495 1.00 0.00 61 LEU A N 5
ATOM 12391 C CA . LEU A 1 61 ? 147.241 -14.577 -2.048 1.00 0.00 61 LEU A CA 5
ATOM 12392 C C . LEU A 1 61 ? 148.496 -13.930 -1.490 1.00 0.00 61 LEU A C 5
ATOM 12393 O O . LEU A 1 61 ? 149.573 -14.131 -2.053 1.00 0.00 61 LEU A O 5
ATOM 12409 N N . GLY A 1 62 ? 148.368 -13.137 -0.426 1.00 0.00 62 GLY A N 5
ATOM 12410 C CA . GLY A 1 62 ? 149.535 -12.432 0.090 1.00 0.00 62 GLY A CA 5
ATOM 12411 C C . GLY A 1 62 ? 149.259 -11.830 1.452 1.00 0.00 62 GLY A C 5
ATOM 12412 O O . GLY A 1 62 ? 148.154 -11.948 1.976 1.00 0.00 62 GLY A O 5
ATOM 12416 N N . VAL A 1 63 ? 150.260 -11.151 2.010 1.00 0.00 63 VAL A N 5
ATOM 12417 C CA . VAL A 1 63 ? 150.087 -10.491 3.307 1.00 0.00 63 VAL A CA 5
ATOM 12418 C C . VAL A 1 63 ? 150.503 -9.029 3.132 1.00 0.00 63 VAL A C 5
ATOM 12419 O O . VAL A 1 63 ? 151.372 -8.722 2.318 1.00 0.00 63 VAL A O 5
ATOM 12432 N N . GLY A 1 64 ? 149.891 -8.156 3.915 1.00 0.00 64 GLY A N 5
ATOM 12433 C CA . GLY A 1 64 ? 150.219 -6.739 3.886 1.00 0.00 64 GLY A CA 5
ATOM 12434 C C . GLY A 1 64 ? 150.482 -6.250 5.298 1.00 0.00 64 GLY A C 5
ATOM 12435 O O . GLY A 1 64 ? 149.785 -6.646 6.229 1.00 0.00 64 GLY A O 5
ATOM 12439 N N . VAL A 1 65 ? 151.517 -5.433 5.468 1.00 0.00 65 VAL A N 5
ATOM 12440 C CA . VAL A 1 65 ? 151.800 -4.850 6.780 1.00 0.00 65 VAL A CA 5
ATOM 12441 C C . VAL A 1 65 ? 152.110 -3.362 6.643 1.00 0.00 65 VAL A C 5
ATOM 12442 O O . VAL A 1 65 ? 152.416 -2.880 5.553 1.00 0.00 65 VAL A O 5
ATOM 12455 N N . ARG A 1 66 ? 152.056 -2.663 7.767 1.00 0.00 66 ARG A N 5
ATOM 12456 C CA . ARG A 1 66 ? 152.325 -1.232 7.793 1.00 0.00 66 ARG A CA 5
ATOM 12457 C C . ARG A 1 66 ? 153.100 -0.869 9.053 1.00 0.00 66 ARG A C 5
ATOM 12458 O O . ARG A 1 66 ? 152.824 -1.400 10.131 1.00 0.00 66 ARG A O 5
ATOM 12479 N N . TYR A 1 67 ? 154.048 0.050 8.903 1.00 0.00 67 TYR A N 5
ATOM 12480 C CA . TYR A 1 67 ? 154.890 0.482 10.012 1.00 0.00 67 TYR A CA 5
ATOM 12481 C C . TYR A 1 67 ? 154.512 1.901 10.429 1.00 0.00 67 TYR A C 5
ATOM 12482 O O . TYR A 1 67 ? 154.541 2.817 9.600 1.00 0.00 67 TYR A O 5
ATOM 12500 N N . ASP A 1 68 ? 154.144 2.048 11.701 1.00 0.00 68 ASP A N 5
ATOM 12501 C CA . ASP A 1 68 ? 153.953 3.363 12.301 1.00 0.00 68 ASP A CA 5
ATOM 12502 C C . ASP A 1 68 ? 155.143 3.672 13.202 1.00 0.00 68 ASP A C 5
ATOM 12503 O O . ASP A 1 68 ? 155.541 2.829 14.010 1.00 0.00 68 ASP A O 5
ATOM 12512 N N . LYS A 1 69 ? 155.616 4.913 13.133 1.00 0.00 69 LYS A N 5
ATOM 12513 C CA . LYS A 1 69 ? 156.933 5.274 13.651 1.00 0.00 69 LYS A CA 5
ATOM 12514 C C . LYS A 1 69 ? 156.916 5.505 15.159 1.00 0.00 69 LYS A C 5
ATOM 12515 O O . LYS A 1 69 ? 155.868 5.776 15.740 1.00 0.00 69 LYS A O 5
ATOM 12534 N N . GLN A 1 70 ? 158.086 5.377 15.779 1.00 0.00 70 GLN A N 5
ATOM 12535 C CA . GLN A 1 70 ? 158.203 5.560 17.220 1.00 0.00 70 GLN A CA 5
ATOM 12536 C C . GLN A 1 70 ? 158.695 6.966 17.551 1.00 0.00 70 GLN A C 5
ATOM 12537 O O . GLN A 1 70 ? 159.759 7.388 17.097 1.00 0.00 70 GLN A O 5
ATOM 12551 N N . ASP A 1 71 ? 157.909 7.684 18.345 1.00 0.00 71 ASP A N 5
ATOM 12552 C CA . ASP A 1 71 ? 158.278 9.030 18.766 1.00 0.00 71 ASP A CA 5
ATOM 12553 C C . ASP A 1 71 ? 157.723 9.316 20.157 1.00 0.00 71 ASP A C 5
ATOM 12554 O O . ASP A 1 71 ? 156.691 8.768 20.546 1.00 0.00 71 ASP A O 5
ATOM 12563 N N . SER A 1 72 ? 158.409 10.176 20.907 1.00 0.00 72 SER A N 5
ATOM 12564 C CA . SER A 1 72 ? 157.977 10.516 22.262 1.00 0.00 72 SER A CA 5
ATOM 12565 C C . SER A 1 72 ? 157.610 11.993 22.357 1.00 0.00 72 SER A C 5
ATOM 12566 O O . SER A 1 72 ? 158.336 12.857 21.868 1.00 0.00 72 SER A O 5
ATOM 12574 N N . VAL A 1 73 ? 156.474 12.271 22.991 1.00 0.00 73 VAL A N 5
ATOM 12575 C CA . VAL A 1 73 ? 156.018 13.646 23.180 1.00 0.00 73 VAL A CA 5
ATOM 12576 C C . VAL A 1 73 ? 155.651 13.871 24.644 1.00 0.00 73 VAL A C 5
ATOM 12577 O O . VAL A 1 73 ? 155.060 13.001 25.285 1.00 0.00 73 VAL A O 5
ATOM 12590 N N . GLY A 1 74 ? 156.001 15.042 25.169 1.00 0.00 74 GLY A N 5
ATOM 12591 C CA . GLY A 1 74 ? 155.792 15.325 26.584 1.00 0.00 74 GLY A CA 5
ATOM 12592 C C . GLY A 1 74 ? 154.340 15.686 26.891 1.00 0.00 74 GLY A C 5
ATOM 12593 O O . GLY A 1 74 ? 153.537 14.821 27.240 1.00 0.00 74 GLY A O 5
ATOM 12597 N N . VAL A 1 75 ? 154.012 16.967 26.758 1.00 0.00 75 VAL A N 5
ATOM 12598 C CA . VAL A 1 75 ? 152.688 17.454 27.139 1.00 0.00 75 VAL A CA 5
ATOM 12599 C C . VAL A 1 75 ? 151.593 16.877 26.243 1.00 0.00 75 VAL A C 5
ATOM 12600 O O . VAL A 1 75 ? 150.489 16.595 26.708 1.00 0.00 75 VAL A O 5
ATOM 12613 N N . ARG A 1 76 ? 151.901 16.702 24.963 1.00 0.00 76 ARG A N 5
ATOM 12614 C CA . ARG A 1 76 ? 150.918 16.195 24.011 1.00 0.00 76 ARG A CA 5
ATOM 12615 C C . ARG A 1 76 ? 151.160 14.716 23.729 1.00 0.00 76 ARG A C 5
ATOM 12616 O O . ARG A 1 76 ? 152.282 14.229 23.845 1.00 0.00 76 ARG A O 5
ATOM 12637 N N . TYR A 1 77 ? 150.095 13.999 23.379 1.00 0.00 77 TYR A N 5
ATOM 12638 C CA . TYR A 1 77 ? 150.205 12.576 23.068 1.00 0.00 77 TYR A CA 5
ATOM 12639 C C . TYR A 1 77 ? 149.489 12.254 21.757 1.00 0.00 77 TYR A C 5
ATOM 12640 O O . TYR A 1 77 ? 148.558 12.952 21.357 1.00 0.00 77 TYR A O 5
ATOM 12658 N N . ALA A 1 78 ? 149.934 11.190 21.096 1.00 0.00 78 ALA A N 5
ATOM 12659 C CA . ALA A 1 78 ? 149.335 10.780 19.830 1.00 0.00 78 ALA A CA 5
ATOM 12660 C C . ALA A 1 78 ? 149.552 9.288 19.599 1.00 0.00 78 ALA A C 5
ATOM 12661 O O . ALA A 1 78 ? 150.465 8.691 20.169 1.00 0.00 78 ALA A O 5
ATOM 12668 N N . LYS A 1 79 ? 148.711 8.691 18.762 1.00 0.00 79 LYS A N 5
ATOM 12669 C CA . LYS A 1 79 ? 148.831 7.268 18.467 1.00 0.00 79 LYS A CA 5
ATOM 12670 C C . LYS A 1 79 ? 149.973 7.022 17.486 1.00 0.00 79 LYS A C 5
ATOM 12671 O O . LYS A 1 79 ? 149.964 7.533 16.365 1.00 0.00 79 LYS A O 5
ATOM 12690 N N . ASN A 1 80 ? 150.952 6.236 17.917 1.00 0.00 80 ASN A N 5
ATOM 12691 C CA . ASN A 1 80 ? 152.103 5.921 17.078 1.00 0.00 80 ASN A CA 5
ATOM 12692 C C . ASN A 1 80 ? 152.780 4.642 17.561 1.00 0.00 80 ASN A C 5
ATOM 12693 O O . ASN A 1 80 ? 152.331 4.021 18.523 1.00 0.00 80 ASN A O 5
ATOM 12704 N N . ASP A 1 81 ? 153.862 4.251 16.891 1.00 0.00 81 ASP A N 5
ATOM 12705 C CA . ASP A 1 81 ? 154.607 3.057 17.290 1.00 0.00 81 ASP A CA 5
ATOM 12706 C C . ASP A 1 81 ? 153.691 1.838 17.373 1.00 0.00 81 ASP A C 5
ATOM 12707 O O . ASP A 1 81 ? 153.167 1.519 18.440 1.00 0.00 81 ASP A O 5
ATOM 12716 N N . LYS A 1 82 ? 153.529 1.145 16.250 1.00 0.00 82 LYS A N 5
ATOM 12717 C CA . LYS A 1 82 ? 152.628 0.008 16.185 1.00 0.00 82 LYS A CA 5
ATOM 12718 C C . LYS A 1 82 ? 152.707 -0.637 14.808 1.00 0.00 82 LYS A C 5
ATOM 12719 O O . LYS A 1 82 ? 152.905 0.037 13.797 1.00 0.00 82 LYS A O 5
ATOM 12738 N N . LEU A 1 83 ? 152.599 -1.955 14.795 1.00 0.00 83 LEU A N 5
ATOM 12739 C CA . LEU A 1 83 ? 152.600 -2.714 13.551 1.00 0.00 83 LEU A CA 5
ATOM 12740 C C . LEU A 1 83 ? 151.213 -3.278 13.277 1.00 0.00 83 LEU A C 5
ATOM 12741 O O . LEU A 1 83 ? 150.512 -3.700 14.189 1.00 0.00 83 LEU A O 5
ATOM 12757 N N . ARG A 1 84 ? 150.813 -3.265 12.012 1.00 0.00 84 ARG A N 5
ATOM 12758 C CA . ARG A 1 84 ? 149.591 -3.951 11.602 1.00 0.00 84 ARG A CA 5
ATOM 12759 C C . ARG A 1 84 ? 149.934 -4.922 10.484 1.00 0.00 84 ARG A C 5
ATOM 12760 O O . ARG A 1 84 ? 150.778 -4.607 9.649 1.00 0.00 84 ARG A O 5
ATOM 12781 N N . TYR A 1 85 ? 149.320 -6.103 10.488 1.00 0.00 85 TYR A N 5
ATOM 12782 C CA . TYR A 1 85 ? 149.591 -7.079 9.437 1.00 0.00 85 TYR A CA 5
ATOM 12783 C C . TYR A 1 85 ? 148.359 -7.924 9.140 1.00 0.00 85 TYR A C 5
ATOM 12784 O O . TYR A 1 85 ? 147.521 -8.140 10.012 1.00 0.00 85 TYR A O 5
ATOM 12802 N N . THR A 1 86 ? 148.247 -8.381 7.897 1.00 0.00 86 THR A N 5
ATOM 12803 C CA . THR A 1 86 ? 147.021 -9.028 7.440 1.00 0.00 86 THR A CA 5
ATOM 12804 C C . THR A 1 86 ? 147.313 -9.996 6.302 1.00 0.00 86 THR A C 5
ATOM 12805 O O . THR A 1 86 ? 148.302 -9.820 5.604 1.00 0.00 86 THR A O 5
ATOM 12816 N N . VAL A 1 87 ? 146.437 -10.975 6.081 1.00 0.00 87 VAL A N 5
ATOM 12817 C CA . VAL A 1 87 ? 146.609 -11.894 4.958 1.00 0.00 87 VAL A CA 5
ATOM 12818 C C . VAL A 1 87 ? 145.260 -12.109 4.286 1.00 0.00 87 VAL A C 5
ATOM 12819 O O . VAL A 1 87 ? 144.256 -12.304 4.974 1.00 0.00 87 VAL A O 5
ATOM 12832 N N . LEU A 1 88 ? 145.232 -12.048 2.955 1.00 0.00 88 LEU A N 5
ATOM 12833 C CA . LEU A 1 88 ? 143.955 -12.032 2.256 1.00 0.00 88 LEU A CA 5
ATOM 12834 C C . LEU A 1 88 ? 144.094 -12.530 0.824 1.00 0.00 88 LEU A C 5
ATOM 12835 O O . LEU A 1 88 ? 145.200 -12.620 0.286 1.00 0.00 88 LEU A O 5
ATOM 12851 N N . ALA A 1 89 ? 142.957 -12.883 0.239 1.00 0.00 89 ALA A N 5
ATOM 12852 C CA . ALA A 1 89 ? 142.889 -13.203 -1.180 1.00 0.00 89 ALA A CA 5
ATOM 12853 C C . ALA A 1 89 ? 142.424 -11.970 -1.946 1.00 0.00 89 ALA A C 5
ATOM 12854 O O . ALA A 1 89 ? 141.545 -11.251 -1.475 1.00 0.00 89 ALA A O 5
ATOM 12861 N N . LYS A 1 90 ? 143.011 -11.716 -3.113 1.00 0.00 90 LYS A N 5
ATOM 12862 C CA . LYS A 1 90 ? 142.589 -10.589 -3.941 1.00 0.00 90 LYS A CA 5
ATOM 12863 C C . LYS A 1 90 ? 141.966 -11.108 -5.227 1.00 0.00 90 LYS A C 5
ATOM 12864 O O . LYS A 1 90 ? 142.613 -11.839 -5.978 1.00 0.00 90 LYS A O 5
ATOM 12883 N N . LYS A 1 91 ? 140.712 -10.734 -5.467 1.00 0.00 91 LYS A N 5
ATOM 12884 C CA . LYS A 1 91 ? 139.985 -11.243 -6.626 1.00 0.00 91 LYS A CA 5
ATOM 12885 C C . LYS A 1 91 ? 139.183 -10.134 -7.297 1.00 0.00 91 LYS A C 5
ATOM 12886 O O . LYS A 1 91 ? 138.637 -9.260 -6.627 1.00 0.00 91 LYS A O 5
ATOM 12905 N N . THR A 1 92 ? 139.139 -10.170 -8.625 1.00 0.00 92 THR A N 5
ATOM 12906 C CA . THR A 1 92 ? 138.337 -9.225 -9.395 1.00 0.00 92 THR A CA 5
ATOM 12907 C C . THR A 1 92 ? 137.336 -9.990 -10.255 1.00 0.00 92 THR A C 5
ATOM 12908 O O . THR A 1 92 ? 137.686 -11.001 -10.866 1.00 0.00 92 THR A O 5
ATOM 12919 N N . PHE A 1 93 ? 136.094 -9.512 -10.302 1.00 0.00 93 PHE A N 5
ATOM 12920 C CA . PHE A 1 93 ? 135.073 -10.167 -11.112 1.00 0.00 93 PHE A CA 5
ATOM 12921 C C . PHE A 1 93 ? 134.164 -9.119 -11.762 1.00 0.00 93 PHE A C 5
ATOM 12922 O O . PHE A 1 93 ? 133.588 -8.308 -11.032 1.00 0.00 93 PHE A O 5
ATOM 12939 N N . PRO A 1 94 ? 134.048 -9.059 -13.075 1.00 0.00 94 PRO A N 5
ATOM 12940 C CA . PRO A 1 94 ? 133.053 -8.162 -13.721 1.00 0.00 94 PRO A CA 5
ATOM 12941 C C . PRO A 1 94 ? 131.715 -8.866 -13.914 1.00 0.00 94 PRO A C 5
ATOM 12942 O O . PRO A 1 94 ? 131.607 -9.812 -14.695 1.00 0.00 94 PRO A O 5
ATOM 12953 N N . VAL A 1 95 ? 130.699 -8.400 -13.196 1.00 0.00 95 VAL A N 5
ATOM 12954 C CA . VAL A 1 95 ? 129.351 -8.989 -13.283 1.00 0.00 95 VAL A CA 5
ATOM 12955 C C . VAL A 1 95 ? 128.356 -7.977 -13.875 1.00 0.00 95 VAL A C 5
ATOM 12956 O O . VAL A 1 95 ? 127.185 -7.939 -13.497 1.00 0.00 95 VAL A O 5
ATOM 12969 N N . THR A 1 96 ? 128.858 -7.074 -14.710 1.00 0.00 96 THR A N 5
ATOM 12970 C CA . THR A 1 96 ? 128.014 -6.141 -15.448 1.00 0.00 96 THR A CA 5
ATOM 12971 C C . THR A 1 96 ? 127.360 -6.828 -16.641 1.00 0.00 96 THR A C 5
ATOM 12972 O O . THR A 1 96 ? 126.148 -6.726 -16.836 1.00 0.00 96 THR A O 5
ATOM 12983 N N . ASN A 1 97 ? 128.164 -7.527 -17.439 1.00 0.00 97 ASN A N 5
ATOM 12984 C CA . ASN A 1 97 ? 127.633 -8.247 -18.589 1.00 0.00 97 ASN A CA 5
ATOM 12985 C C . ASN A 1 97 ? 126.619 -9.285 -18.124 1.00 0.00 97 ASN A C 5
ATOM 12986 O O . ASN A 1 97 ? 125.536 -9.415 -18.693 1.00 0.00 97 ASN A O 5
ATOM 12997 N N . ASP A 1 98 ? 126.987 -10.022 -17.082 1.00 0.00 98 ASP A N 5
ATOM 12998 C CA . ASP A 1 98 ? 126.068 -10.966 -16.456 1.00 0.00 98 ASP A CA 5
ATOM 12999 C C . ASP A 1 98 ? 124.951 -10.234 -15.709 1.00 0.00 98 ASP A C 5
ATOM 13000 O O . ASP A 1 98 ? 123.812 -10.699 -15.674 1.00 0.00 98 ASP A O 5
ATOM 13009 N N . GLY A 1 99 ? 125.282 -9.089 -15.114 1.00 0.00 99 GLY A N 5
ATOM 13010 C CA . GLY A 1 99 ? 124.316 -8.347 -14.314 1.00 0.00 99 GLY A CA 5
ATOM 13011 C C . GLY A 1 99 ? 124.515 -6.839 -14.445 1.00 0.00 99 GLY A C 5
ATOM 13012 O O . GLY A 1 99 ? 124.098 -6.233 -15.431 1.00 0.00 99 GLY A O 5
ATOM 13016 N N . LEU A 1 100 ? 125.156 -6.240 -13.444 1.00 0.00 100 LEU A N 5
ATOM 13017 C CA . LEU A 1 100 ? 125.279 -4.783 -13.389 1.00 0.00 100 LEU A CA 5
ATOM 13018 C C . LEU A 1 100 ? 126.357 -4.303 -12.399 1.00 0.00 100 LEU A C 5
ATOM 13019 O O . LEU A 1 100 ? 126.419 -3.110 -12.099 1.00 0.00 100 LEU A O 5
ATOM 13035 N N . VAL A 1 101 ? 127.201 -5.206 -11.891 1.00 0.00 101 VAL A N 5
ATOM 13036 C CA . VAL A 1 101 ? 128.217 -4.822 -10.906 1.00 0.00 101 VAL A CA 5
ATOM 13037 C C . VAL A 1 101 ? 129.600 -5.349 -11.280 1.00 0.00 101 VAL A C 5
ATOM 13038 O O . VAL A 1 101 ? 129.750 -6.147 -12.200 1.00 0.00 101 VAL A O 5
ATOM 13051 N N . ASN A 1 102 ? 130.607 -4.891 -10.547 1.00 0.00 102 ASN A N 5
ATOM 13052 C CA . ASN A 1 102 ? 131.975 -5.371 -10.730 1.00 0.00 102 ASN A CA 5
ATOM 13053 C C . ASN A 1 102 ? 132.794 -4.976 -9.509 1.00 0.00 102 ASN A C 5
ATOM 13054 O O . ASN A 1 102 ? 132.662 -3.855 -9.029 1.00 0.00 102 ASN A O 5
ATOM 13065 N N . PHE A 1 103 ? 133.620 -5.880 -8.985 1.00 0.00 103 PHE A N 5
ATOM 13066 C CA . PHE A 1 103 ? 134.294 -5.612 -7.709 1.00 0.00 103 PHE A CA 5
ATOM 13067 C C . PHE A 1 103 ? 135.745 -6.059 -7.701 1.00 0.00 103 PHE A C 5
ATOM 13068 O O . PHE A 1 103 ? 136.135 -6.967 -8.436 1.00 0.00 103 PHE A O 5
ATOM 13085 N N . LYS A 1 104 ? 136.528 -5.408 -6.844 1.00 0.00 104 LYS A N 5
ATOM 13086 C CA . LYS A 1 104 ? 137.881 -5.856 -6.559 1.00 0.00 104 LYS A CA 5
ATOM 13087 C C . LYS A 1 104 ? 137.974 -5.940 -5.050 1.00 0.00 104 LYS A C 5
ATOM 13088 O O . LYS A 1 104 ? 137.772 -4.929 -4.378 1.00 0.00 104 LYS A O 5
ATOM 13107 N N . ILE A 1 105 ? 138.249 -7.124 -4.505 1.00 0.00 105 ILE A N 5
ATOM 13108 C CA . ILE A 1 105 ? 138.071 -7.327 -3.070 1.00 0.00 105 ILE A CA 5
ATOM 13109 C C . ILE A 1 105 ? 139.311 -7.891 -2.402 1.00 0.00 105 ILE A C 5
ATOM 13110 O O . ILE A 1 105 ? 140.111 -8.573 -3.039 1.00 0.00 105 ILE A O 5
ATOM 13126 N N . LYS A 1 106 ? 139.412 -7.628 -1.106 1.00 0.00 106 LYS A N 5
ATOM 13127 C CA . LYS A 1 106 ? 140.408 -8.262 -0.266 1.00 0.00 106 LYS A CA 5
ATOM 13128 C C . LYS A 1 106 ? 139.661 -9.008 0.829 1.00 0.00 106 LYS A C 5
ATOM 13129 O O . LYS A 1 106 ? 138.954 -8.396 1.629 1.00 0.00 106 LYS A O 5
ATOM 13148 N N . GLY A 1 107 ? 139.803 -10.326 0.852 1.00 0.00 107 GLY A N 5
ATOM 13149 C CA . GLY A 1 107 ? 139.041 -11.143 1.791 1.00 0.00 107 GLY A CA 5
ATOM 13150 C C . GLY A 1 107 ? 139.991 -11.816 2.758 1.00 0.00 107 GLY A C 5
ATOM 13151 O O . GLY A 1 107 ? 140.712 -12.735 2.363 1.00 0.00 107 GLY A O 5
ATOM 13155 N N . GLY A 1 108 ? 140.021 -11.336 4.001 1.00 0.00 108 GLY A N 5
ATOM 13156 C CA . GLY A 1 108 ? 140.975 -11.898 4.956 1.00 0.00 108 GLY A CA 5
ATOM 13157 C C . GLY A 1 108 ? 141.008 -11.118 6.255 1.00 0.00 108 GLY A C 5
ATOM 13158 O O . GLY A 1 108 ? 140.141 -10.282 6.497 1.00 0.00 108 GLY A O 5
ATOM 13162 N N . CYS A 1 109 ? 142.060 -11.350 7.042 1.00 0.00 109 CYS A N 5
ATOM 13163 C CA . CYS A 1 109 ? 142.080 -10.911 8.434 1.00 0.00 109 CYS A CA 5
ATOM 13164 C C . CYS A 1 109 ? 143.263 -9.992 8.699 1.00 0.00 109 CYS A C 5
ATOM 13165 O O . CYS A 1 109 ? 144.381 -10.271 8.270 1.00 0.00 109 CYS A O 5
ATOM 13173 N N . ASP A 1 110 ? 142.997 -8.912 9.424 1.00 0.00 110 ASP A N 5
ATOM 13174 C CA . ASP A 1 110 ? 144.018 -7.933 9.763 1.00 0.00 110 ASP A CA 5
ATOM 13175 C C . ASP A 1 110 ? 144.053 -7.762 11.273 1.00 0.00 110 ASP A C 5
ATOM 13176 O O . ASP A 1 110 ? 143.007 -7.774 11.918 1.00 0.00 110 ASP A O 5
ATOM 13185 N N . VAL A 1 111 ? 145.247 -7.624 11.843 1.00 0.00 111 VAL A N 5
ATOM 13186 C CA . VAL A 1 111 ? 145.378 -7.486 13.291 1.00 0.00 111 VAL A CA 5
ATOM 13187 C C . VAL A 1 111 ? 146.261 -6.297 13.639 1.00 0.00 111 VAL A C 5
ATOM 13188 O O . VAL A 1 111 ? 147.240 -6.008 12.948 1.00 0.00 111 VAL A O 5
ATOM 13201 N N . ASP A 1 112 ? 145.899 -5.628 14.728 1.00 0.00 112 ASP A N 5
ATOM 13202 C CA . ASP A 1 112 ? 146.700 -4.541 15.251 1.00 0.00 112 ASP A CA 5
ATOM 13203 C C . ASP A 1 112 ? 147.633 -5.106 16.310 1.00 0.00 112 ASP A C 5
ATOM 13204 O O . ASP A 1 112 ? 147.163 -5.655 17.318 1.00 0.00 112 ASP A O 5
ATOM 13213 N N . GLN A 1 113 ? 148.931 -5.008 16.020 1.00 0.00 113 GLN A N 5
ATOM 13214 C CA . GLN A 1 113 ? 149.978 -5.451 16.929 1.00 0.00 113 GLN A CA 5
ATOM 13215 C C . GLN A 1 113 ? 150.299 -4.316 17.886 1.00 0.00 113 GLN A C 5
ATOM 13216 O O . GLN A 1 113 ? 151.177 -3.485 17.631 1.00 0.00 113 GLN A O 5
ATOM 13230 N N . ASP A 1 114 ? 149.547 -4.334 18.976 1.00 0.00 114 ASP A N 5
ATOM 13231 C CA . ASP A 1 114 ? 149.523 -3.281 19.985 1.00 0.00 114 ASP A CA 5
ATOM 13232 C C . ASP A 1 114 ? 148.400 -3.589 20.981 1.00 0.00 114 ASP A C 5
ATOM 13233 O O . ASP A 1 114 ? 148.563 -3.419 22.189 1.00 0.00 114 ASP A O 5
ATOM 13242 N N . PHE A 1 115 ? 147.257 -4.045 20.456 1.00 0.00 115 PHE A N 5
ATOM 13243 C CA . PHE A 1 115 ? 146.163 -4.516 21.284 1.00 0.00 115 PHE A CA 5
ATOM 13244 C C . PHE A 1 115 ? 145.442 -5.605 20.504 1.00 0.00 115 PHE A C 5
ATOM 13245 O O . PHE A 1 115 ? 145.081 -5.407 19.346 1.00 0.00 115 PHE A O 5
ATOM 13262 N N . LYS A 1 116 ? 145.287 -6.772 21.120 1.00 0.00 116 LYS A N 5
ATOM 13263 C CA . LYS A 1 116 ? 144.667 -7.927 20.470 1.00 0.00 116 LYS A CA 5
ATOM 13264 C C . LYS A 1 116 ? 143.368 -7.558 19.744 1.00 0.00 116 LYS A C 5
ATOM 13265 O O . LYS A 1 116 ? 142.270 -7.852 20.223 1.00 0.00 116 LYS A O 5
ATOM 13284 N N . GLU A 1 117 ? 143.488 -6.896 18.588 1.00 0.00 117 GLU A N 5
ATOM 13285 C CA . GLU A 1 117 ? 142.302 -6.544 17.800 1.00 0.00 117 GLU A CA 5
ATOM 13286 C C . GLU A 1 117 ? 142.357 -7.208 16.431 1.00 0.00 117 GLU A C 5
ATOM 13287 O O . GLU A 1 117 ? 143.323 -7.016 15.702 1.00 0.00 117 GLU A O 5
ATOM 13299 N N . TRP A 1 118 ? 141.323 -7.977 16.086 1.00 0.00 118 TRP A N 5
ATOM 13300 C CA . TRP A 1 118 ? 141.307 -8.714 14.820 1.00 0.00 118 TRP A CA 5
ATOM 13301 C C . TRP A 1 118 ? 140.008 -8.474 14.050 1.00 0.00 118 TRP A C 5
ATOM 13302 O O . TRP A 1 118 ? 138.920 -8.516 14.625 1.00 0.00 118 TRP A O 5
ATOM 13323 N N . LYS A 1 119 ? 140.132 -8.248 12.742 1.00 0.00 119 LYS A N 5
ATOM 13324 C CA . LYS A 1 119 ? 138.979 -7.952 11.889 1.00 0.00 119 LYS A CA 5
ATOM 13325 C C . LYS A 1 119 ? 139.069 -8.768 10.597 1.00 0.00 119 LYS A C 5
ATOM 13326 O O . LYS A 1 119 ? 140.139 -8.837 10.005 1.00 0.00 119 LYS A O 5
ATOM 13345 N N . SER A 1 120 ? 137.962 -9.363 10.141 1.00 0.00 120 SER A N 5
ATOM 13346 C CA . SER A 1 120 ? 137.974 -10.139 8.894 1.00 0.00 120 SER A CA 5
ATOM 13347 C C . SER A 1 120 ? 136.845 -9.663 7.983 1.00 0.00 120 SER A C 5
ATOM 13348 O O . SER A 1 120 ? 135.674 -9.874 8.300 1.00 0.00 120 SER A O 5
ATOM 13356 N N . ARG A 1 121 ? 137.170 -9.043 6.845 1.00 0.00 121 ARG A N 5
ATOM 13357 C CA . ARG A 1 121 ? 136.196 -8.134 6.228 1.00 0.00 121 ARG A CA 5
ATOM 13358 C C . ARG A 1 121 ? 136.328 -7.970 4.706 1.00 0.00 121 ARG A C 5
ATOM 13359 O O . ARG A 1 121 ? 137.262 -8.504 4.091 1.00 0.00 121 ARG A O 5
ATOM 13380 N N . GLY A 1 122 ? 135.313 -7.275 4.145 1.00 0.00 122 GLY A N 5
ATOM 13381 C CA . GLY A 1 122 ? 135.169 -6.999 2.703 1.00 0.00 122 GLY A CA 5
ATOM 13382 C C . GLY A 1 122 ? 135.933 -5.749 2.243 1.00 0.00 122 GLY A C 5
ATOM 13383 O O . GLY A 1 122 ? 135.322 -4.718 1.793 1.00 0.00 122 GLY A O 5
ATOM 13387 N N . GLY A 1 123 ? 137.262 -5.965 2.267 1.00 0.00 123 GLY A N 5
ATOM 13388 C CA . GLY A 1 123 ? 138.285 -4.952 2.035 1.00 0.00 123 GLY A CA 5
ATOM 13389 C C . GLY A 1 123 ? 138.303 -4.687 0.555 1.00 0.00 123 GLY A C 5
ATOM 13390 O O . GLY A 1 123 ? 139.197 -5.116 -0.171 1.00 0.00 123 GLY A O 5
ATOM 13394 N N . ALA A 1 124 ? 137.252 -4.037 0.114 1.00 0.00 124 ALA A N 5
ATOM 13395 C CA . ALA A 1 124 ? 136.870 -4.127 -1.279 1.00 0.00 124 ALA A CA 5
ATOM 13396 C C . ALA A 1 124 ? 136.353 -2.807 -1.788 1.00 0.00 124 ALA A C 5
ATOM 13397 O O . ALA A 1 124 ? 136.224 -1.843 -1.030 1.00 0.00 124 ALA A O 5
ATOM 13404 N N . GLU A 1 125 ? 136.099 -2.790 -3.089 1.00 0.00 125 GLU A N 5
ATOM 13405 C CA . GLU A 1 125 ? 135.352 -1.711 -3.693 1.00 0.00 125 GLU A CA 5
ATOM 13406 C C . GLU A 1 125 ? 134.324 -2.362 -4.612 1.00 0.00 125 GLU A C 5
ATOM 13407 O O . GLU A 1 125 ? 134.692 -2.953 -5.629 1.00 0.00 125 GLU A O 5
ATOM 13419 N N . PHE A 1 126 ? 133.051 -2.317 -4.214 1.00 0.00 126 PHE A N 5
ATOM 13420 C CA . PHE A 1 126 ? 132.009 -3.021 -4.992 1.00 0.00 126 PHE A CA 5
ATOM 13421 C C . PHE A 1 126 ? 131.203 -2.097 -5.907 1.00 0.00 126 PHE A C 5
ATOM 13422 O O . PHE A 1 126 ? 130.327 -1.377 -5.437 1.00 0.00 126 PHE A O 5
ATOM 13439 N N . SER A 1 127 ? 131.305 -2.287 -7.222 1.00 0.00 127 SER A N 5
ATOM 13440 C CA . SER A 1 127 ? 130.754 -1.307 -8.155 1.00 0.00 127 SER A CA 5
ATOM 13441 C C . SER A 1 127 ? 129.284 -1.589 -8.425 1.00 0.00 127 SER A C 5
ATOM 13442 O O . SER A 1 127 ? 128.928 -2.655 -8.929 1.00 0.00 127 SER A O 5
ATOM 13450 N N . TRP A 1 128 ? 128.465 -0.598 -8.086 1.00 0.00 128 TRP A N 5
ATOM 13451 C CA . TRP A 1 128 ? 127.020 -0.676 -8.211 1.00 0.00 128 TRP A CA 5
ATOM 13452 C C . TRP A 1 128 ? 126.522 0.565 -8.947 1.00 0.00 128 TRP A C 5
ATOM 13453 O O . TRP A 1 128 ? 127.198 1.597 -8.954 1.00 0.00 128 TRP A O 5
ATOM 13474 N N . ASN A 1 129 ? 125.340 0.459 -9.554 1.00 0.00 129 ASN A N 5
ATOM 13475 C CA . ASN A 1 129 ? 124.806 1.531 -10.396 1.00 0.00 129 ASN A CA 5
ATOM 13476 C C . ASN A 1 129 ? 123.589 2.189 -9.749 1.00 0.00 129 ASN A C 5
ATOM 13477 O O . ASN A 1 129 ? 122.898 1.589 -8.926 1.00 0.00 129 ASN A O 5
ATOM 13488 N N . VAL A 1 130 ? 123.350 3.445 -10.106 1.00 0.00 130 VAL A N 5
ATOM 13489 C CA . VAL A 1 130 ? 122.228 4.189 -9.546 1.00 0.00 130 VAL A CA 5
ATOM 13490 C C . VAL A 1 130 ? 121.572 5.040 -10.628 1.00 0.00 130 VAL A C 5
ATOM 13491 O O . VAL A 1 130 ? 122.253 5.600 -11.487 1.00 0.00 130 VAL A O 5
ATOM 13504 N N . PHE A 1 131 ? 120.245 5.135 -10.584 1.00 0.00 131 PHE A N 5
ATOM 13505 C CA . PHE A 1 131 ? 119.512 5.910 -11.580 1.00 0.00 131 PHE A CA 5
ATOM 13506 C C . PHE A 1 131 ? 120.006 7.354 -11.597 1.00 0.00 131 PHE A C 5
ATOM 13507 O O . PHE A 1 131 ? 120.421 7.890 -10.569 1.00 0.00 131 PHE A O 5
ATOM 13524 N N . ASN A 1 132 ? 119.958 7.978 -12.769 1.00 0.00 132 ASN A N 5
ATOM 13525 C CA . ASN A 1 132 ? 120.519 9.316 -12.930 1.00 0.00 132 ASN A CA 5
ATOM 13526 C C . ASN A 1 132 ? 119.585 10.377 -12.355 1.00 0.00 132 ASN A C 5
ATOM 13527 O O . ASN A 1 132 ? 118.547 10.686 -12.938 1.00 0.00 132 ASN A O 5
ATOM 13538 N N . PHE A 1 133 ? 119.967 10.930 -11.207 1.00 0.00 133 PHE A N 5
ATOM 13539 C CA . PHE A 1 133 ? 119.207 12.016 -10.593 1.00 0.00 133 PHE A CA 5
ATOM 13540 C C . PHE A 1 133 ? 120.002 13.316 -10.654 1.00 0.00 133 PHE A C 5
ATOM 13541 O O . PHE A 1 133 ? 121.167 13.359 -10.261 1.00 0.00 133 PHE A O 5
ATOM 13558 N N . GLN A 1 134 ? 119.366 14.373 -11.146 1.00 0.00 134 GLN A N 5
ATOM 13559 C CA . GLN A 1 134 ? 120.017 15.676 -11.220 1.00 0.00 134 GLN A CA 5
ATOM 13560 C C . GLN A 1 134 ? 121.312 15.589 -12.028 1.00 0.00 134 GLN A C 5
ATOM 13561 O O . GLN A 1 134 ? 122.332 16.176 -11.663 1.00 0.00 134 GLN A O 5
ATOM 13575 N N . LYS A 1 135 ? 121.262 14.857 -13.136 1.00 0.00 135 LYS A N 5
ATOM 13576 C CA . LYS A 1 135 ? 122.431 14.711 -13.996 1.00 0.00 135 LYS A CA 5
ATOM 13577 C C . LYS A 1 135 ? 123.584 14.076 -13.221 1.00 0.00 135 LYS A C 5
ATOM 13578 O O . LYS A 1 135 ? 124.453 14.774 -12.698 1.00 0.00 135 LYS A O 5
ATOM 13597 N N . ASP A 1 136 ? 123.579 12.748 -13.152 1.00 0.00 136 ASP A N 5
ATOM 13598 C CA . ASP A 1 136 ? 124.590 12.016 -12.392 1.00 0.00 136 ASP A CA 5
ATOM 13599 C C . ASP A 1 136 ? 126.006 12.250 -12.926 1.00 0.00 136 ASP A C 5
ATOM 13600 O O . ASP A 1 136 ? 126.973 12.155 -12.172 1.00 0.00 136 ASP A O 5
ATOM 13609 N N . GLN A 1 137 ? 126.123 12.514 -14.227 1.00 0.00 137 GLN A N 5
ATOM 13610 C CA . GLN A 1 137 ? 127.424 12.704 -14.864 1.00 0.00 137 GLN A CA 5
ATOM 13611 C C . GLN A 1 137 ? 128.250 11.420 -14.773 1.00 0.00 137 GLN A C 5
ATOM 13612 O O . GLN A 1 137 ? 129.427 11.440 -14.407 1.00 0.00 137 GLN A O 5
ATOM 13626 N N . ASP A 1 138 ? 127.604 10.295 -15.089 1.00 0.00 138 ASP A N 5
ATOM 13627 C CA . ASP A 1 138 ? 128.253 8.980 -15.107 1.00 0.00 138 ASP A CA 5
ATOM 13628 C C . ASP A 1 138 ? 129.169 8.762 -13.900 1.00 0.00 138 ASP A C 5
ATOM 13629 O O . ASP A 1 138 ? 130.341 9.136 -13.923 1.00 0.00 138 ASP A O 5
ATOM 13638 N N . VAL A 1 139 ? 128.621 8.155 -12.851 1.00 0.00 139 VAL A N 5
ATOM 13639 C CA . VAL A 1 139 ? 129.388 7.888 -11.638 1.00 0.00 139 VAL A CA 5
ATOM 13640 C C . VAL A 1 139 ? 129.153 6.454 -11.160 1.00 0.00 139 VAL A C 5
ATOM 13641 O O . VAL A 1 139 ? 128.052 5.918 -11.292 1.00 0.00 139 VAL A O 5
ATOM 13654 N N . ARG A 1 140 ? 130.195 5.842 -10.603 1.00 0.00 140 ARG A N 5
ATOM 13655 C CA . ARG A 1 140 ? 130.088 4.475 -10.084 1.00 0.00 140 ARG A CA 5
ATOM 13656 C C . ARG A 1 140 ? 130.412 4.459 -8.595 1.00 0.00 140 ARG A C 5
ATOM 13657 O O . ARG A 1 140 ? 131.308 5.180 -8.166 1.00 0.00 140 ARG A O 5
ATOM 13678 N N . LEU A 1 141 ? 129.700 3.636 -7.815 1.00 0.00 141 LEU A N 5
ATOM 13679 C CA . LEU A 1 141 ? 129.824 3.658 -6.359 1.00 0.00 141 LEU A CA 5
ATOM 13680 C C . LEU A 1 141 ? 130.359 2.313 -5.837 1.00 0.00 141 LEU A C 5
ATOM 13681 O O . LEU A 1 141 ? 129.966 1.253 -6.314 1.00 0.00 141 LEU A O 5
ATOM 13697 N N . ARG A 1 142 ? 131.239 2.392 -4.839 1.00 0.00 142 ARG A N 5
ATOM 13698 C CA . ARG A 1 142 ? 131.887 1.224 -4.229 1.00 0.00 142 ARG A CA 5
ATOM 13699 C C . ARG A 1 142 ? 132.044 1.486 -2.730 1.00 0.00 142 ARG A C 5
ATOM 13700 O O . ARG A 1 142 ? 132.084 2.671 -2.381 1.00 0.00 142 ARG A O 5
ATOM 13721 N N . ILE A 1 143 ? 132.179 0.479 -1.821 1.00 0.00 143 ILE A N 5
ATOM 13722 C CA . ILE A 1 143 ? 132.252 0.806 -0.416 1.00 0.00 143 ILE A CA 5
ATOM 13723 C C . ILE A 1 143 ? 133.699 0.474 -0.168 1.00 0.00 143 ILE A C 5
ATOM 13724 O O . ILE A 1 143 ? 134.108 -0.659 -0.441 1.00 0.00 143 ILE A O 5
ATOM 13740 N N . GLY A 1 144 ? 134.483 1.527 0.004 1.00 0.00 144 GLY A N 5
ATOM 13741 C CA . GLY A 1 144 ? 135.889 1.385 0.315 1.00 0.00 144 GLY A CA 5
ATOM 13742 C C . GLY A 1 144 ? 135.932 1.091 1.790 1.00 0.00 144 GLY A C 5
ATOM 13743 O O . GLY A 1 144 ? 135.929 1.997 2.627 1.00 0.00 144 GLY A O 5
ATOM 13747 N N . TYR A 1 145 ? 135.809 -0.189 2.093 1.00 0.00 145 TYR A N 5
ATOM 13748 C CA . TYR A 1 145 ? 135.451 -0.567 3.447 1.00 0.00 145 TYR A CA 5
ATOM 13749 C C . TYR A 1 145 ? 135.953 -1.918 3.848 1.00 0.00 145 TYR A C 5
ATOM 13750 O O . TYR A 1 145 ? 136.270 -2.753 3.014 1.00 0.00 145 TYR A O 5
ATOM 13768 N N . GLU A 1 146 ? 135.929 -2.101 5.155 1.00 0.00 146 GLU A N 5
ATOM 13769 C CA . GLU A 1 146 ? 136.075 -3.411 5.743 1.00 0.00 146 GLU A CA 5
ATOM 13770 C C . GLU A 1 146 ? 134.683 -3.767 6.245 1.00 0.00 146 GLU A C 5
ATOM 13771 O O . GLU A 1 146 ? 134.202 -3.184 7.228 1.00 0.00 146 GLU A O 5
ATOM 13783 N N . ALA A 1 147 ? 134.013 -4.643 5.493 1.00 0.00 147 ALA A N 5
ATOM 13784 C CA . ALA A 1 147 ? 132.601 -4.925 5.750 1.00 0.00 147 ALA A CA 5
ATOM 13785 C C . ALA A 1 147 ? 132.395 -6.160 6.627 1.00 0.00 147 ALA A C 5
ATOM 13786 O O . ALA A 1 147 ? 132.885 -7.240 6.303 1.00 0.00 147 ALA A O 5
ATOM 13793 N N . PHE A 1 148 ? 131.672 -5.934 7.726 1.00 0.00 148 PHE A N 5
ATOM 13794 C CA . PHE A 1 148 ? 131.247 -6.956 8.683 1.00 0.00 148 PHE A CA 5
ATOM 13795 C C . PHE A 1 148 ? 130.675 -6.238 9.900 1.00 0.00 148 PHE A C 5
ATOM 13796 O O . PHE A 1 148 ? 129.496 -6.376 10.225 1.00 0.00 148 PHE A O 5
ATOM 13813 N N . GLU A 1 149 ? 131.533 -5.463 10.562 1.00 0.00 149 GLU A N 5
ATOM 13814 C CA . GLU A 1 149 ? 131.108 -4.625 11.677 1.00 0.00 149 GLU A CA 5
ATOM 13815 C C . GLU A 1 149 ? 132.259 -3.716 12.118 1.00 0.00 149 GLU A C 5
ATOM 13816 O O . GLU A 1 149 ? 132.790 -3.847 13.224 1.00 0.00 149 GLU A O 5
ATOM 13828 N N . GLN A 1 150 ? 132.661 -2.797 11.240 1.00 0.00 150 GLN A N 5
ATOM 13829 C CA . GLN A 1 150 ? 133.751 -1.874 11.559 1.00 0.00 150 GLN A CA 5
ATOM 13830 C C . GLN A 1 150 ? 133.454 -0.465 11.046 1.00 0.00 150 GLN A C 5
ATOM 13831 O O . GLN A 1 150 ? 133.058 0.396 11.835 1.00 0.00 150 GLN A O 5
ATOM 13845 N N . VAL A 1 151 ? 133.638 -0.218 9.744 1.00 0.00 151 VAL A N 5
ATOM 13846 C CA . VAL A 1 151 ? 133.390 1.122 9.209 1.00 0.00 151 VAL A CA 5
ATOM 13847 C C . VAL A 1 151 ? 133.318 1.093 7.676 1.00 0.00 151 VAL A C 5
ATOM 13848 O O . VAL A 1 151 ? 134.214 0.529 7.034 1.00 0.00 151 VAL A O 5
ATOM 13861 N N . PRO A 1 152 ? 132.270 1.614 7.070 1.00 0.00 152 PRO A N 5
ATOM 13862 C CA . PRO A 1 152 ? 132.256 1.833 5.607 1.00 0.00 152 PRO A CA 5
ATOM 13863 C C . PRO A 1 152 ? 132.507 3.276 5.188 1.00 0.00 152 PRO A C 5
ATOM 13864 O O . PRO A 1 152 ? 131.915 4.199 5.741 1.00 0.00 152 PRO A O 5
ATOM 13875 N N . TYR A 1 153 ? 133.399 3.475 4.211 1.00 0.00 153 TYR A N 5
ATOM 13876 C CA . TYR A 1 153 ? 133.480 4.758 3.516 1.00 0.00 153 TYR A CA 5
ATOM 13877 C C . TYR A 1 153 ? 133.297 4.532 2.017 1.00 0.00 153 TYR A C 5
ATOM 13878 O O . TYR A 1 153 ? 133.842 3.588 1.456 1.00 0.00 153 TYR A O 5
ATOM 13896 N N . LEU A 1 154 ? 132.532 5.405 1.366 1.00 0.00 154 LEU A N 5
ATOM 13897 C CA . LEU A 1 154 ? 132.070 5.119 0.005 1.00 0.00 154 LEU A CA 5
ATOM 13898 C C . LEU A 1 154 ? 133.041 5.752 -0.958 1.00 0.00 154 LEU A C 5
ATOM 13899 O O . LEU A 1 154 ? 133.341 6.914 -0.790 1.00 0.00 154 LEU A O 5
ATOM 13915 N N . GLN A 1 155 ? 133.458 5.025 -1.980 1.00 0.00 155 GLN A N 5
ATOM 13916 C CA . GLN A 1 155 ? 134.423 5.552 -2.935 1.00 0.00 155 GLN A CA 5
ATOM 13917 C C . GLN A 1 155 ? 133.760 5.586 -4.299 1.00 0.00 155 GLN A C 5
ATOM 13918 O O . GLN A 1 155 ? 133.155 4.592 -4.702 1.00 0.00 155 GLN A O 5
ATOM 13932 N N . ILE A 1 156 ? 133.806 6.729 -4.985 1.00 0.00 156 ILE A N 5
ATOM 13933 C CA . ILE A 1 156 ? 133.145 6.841 -6.279 1.00 0.00 156 ILE A CA 5
ATOM 13934 C C . ILE A 1 156 ? 134.126 7.398 -7.298 1.00 0.00 156 ILE A C 5
ATOM 13935 O O . ILE A 1 156 ? 135.067 8.109 -6.942 1.00 0.00 156 ILE A O 5
ATOM 13951 N N . ARG A 1 157 ? 133.904 7.058 -8.560 1.00 0.00 157 ARG A N 5
ATOM 13952 C CA . ARG A 1 157 ? 134.785 7.506 -9.634 1.00 0.00 157 ARG A CA 5
ATOM 13953 C C . ARG A 1 157 ? 134.027 8.439 -10.568 1.00 0.00 157 ARG A C 5
ATOM 13954 O O . ARG A 1 157 ? 132.903 8.124 -10.971 1.00 0.00 157 ARG A O 5
ATOM 13975 N N . GLU A 1 158 ? 134.636 9.585 -10.878 1.00 0.00 158 GLU A N 5
ATOM 13976 C CA . GLU A 1 158 ? 134.070 10.501 -11.864 1.00 0.00 158 GLU A CA 5
ATOM 13977 C C . GLU A 1 158 ? 135.176 11.048 -12.754 1.00 0.00 158 GLU A C 5
ATOM 13978 O O . GLU A 1 158 ? 136.231 11.428 -12.254 1.00 0.00 158 GLU A O 5
ATOM 13990 N N . ASN A 1 159 ? 134.919 11.094 -14.058 1.00 0.00 159 ASN A N 5
ATOM 13991 C CA . ASN A 1 159 ? 135.906 11.570 -15.024 1.00 0.00 159 ASN A CA 5
ATOM 13992 C C . ASN A 1 159 ? 137.229 10.798 -14.903 1.00 0.00 159 ASN A C 5
ATOM 13993 O O . ASN A 1 159 ? 137.413 9.796 -15.596 1.00 0.00 159 ASN A O 5
ATOM 14004 N N . ASN A 1 160 ? 138.147 11.241 -14.041 1.00 0.00 160 ASN A N 5
ATOM 14005 C CA . ASN A 1 160 ? 139.414 10.543 -13.858 1.00 0.00 160 ASN A CA 5
ATOM 14006 C C . ASN A 1 160 ? 139.974 10.749 -12.450 1.00 0.00 160 ASN A C 5
ATOM 14007 O O . ASN A 1 160 ? 141.192 10.796 -12.269 1.00 0.00 160 ASN A O 5
ATOM 14018 N N . TRP A 1 161 ? 139.095 10.872 -11.454 1.00 0.00 161 TRP A N 5
ATOM 14019 C CA . TRP A 1 161 ? 139.546 11.053 -10.076 1.00 0.00 161 TRP A CA 5
ATOM 14020 C C . TRP A 1 161 ? 138.696 10.204 -9.142 1.00 0.00 161 TRP A C 5
ATOM 14021 O O . TRP A 1 161 ? 137.560 9.864 -9.475 1.00 0.00 161 TRP A O 5
ATOM 14042 N N . THR A 1 162 ? 139.228 9.883 -7.963 1.00 0.00 162 THR A N 5
ATOM 14043 C CA . THR A 1 162 ? 138.519 9.022 -7.032 1.00 0.00 162 THR A CA 5
ATOM 14044 C C . THR A 1 162 ? 138.343 9.779 -5.730 1.00 0.00 162 THR A C 5
ATOM 14045 O O . THR A 1 162 ? 139.278 10.432 -5.280 1.00 0.00 162 THR A O 5
ATOM 14056 N N . PHE A 1 163 ? 137.155 9.713 -5.142 1.00 0.00 163 PHE A N 5
ATOM 14057 C CA . PHE A 1 163 ? 136.884 10.489 -3.935 1.00 0.00 163 PHE A CA 5
ATOM 14058 C C . PHE A 1 163 ? 135.957 9.678 -3.031 1.00 0.00 163 PHE A C 5
ATOM 14059 O O . PHE A 1 163 ? 135.265 8.789 -3.524 1.00 0.00 163 PHE A O 5
ATOM 14076 N N . ASN A 1 164 ? 135.934 9.984 -1.728 1.00 0.00 164 ASN A N 5
ATOM 14077 C CA . ASN A 1 164 ? 135.145 9.162 -0.815 1.00 0.00 164 ASN A CA 5
ATOM 14078 C C . ASN A 1 164 ? 134.692 9.863 0.464 1.00 0.00 164 ASN A C 5
ATOM 14079 O O . ASN A 1 164 ? 135.245 10.895 0.847 1.00 0.00 164 ASN A O 5
ATOM 14090 N N . ALA A 1 165 ? 133.707 9.240 1.132 1.00 0.00 165 ALA A N 5
ATOM 14091 C CA . ALA A 1 165 ? 133.178 9.744 2.398 1.00 0.00 165 ALA A CA 5
ATOM 14092 C C . ALA A 1 165 ? 133.255 8.666 3.462 1.00 0.00 165 ALA A C 5
ATOM 14093 O O . ALA A 1 165 ? 132.824 7.552 3.208 1.00 0.00 165 ALA A O 5
ATOM 14100 N N . ASP A 1 166 ? 133.693 9.019 4.662 1.00 0.00 166 ASP A N 5
ATOM 14101 C CA . ASP A 1 166 ? 133.705 8.074 5.775 1.00 0.00 166 ASP A CA 5
ATOM 14102 C C . ASP A 1 166 ? 132.754 8.572 6.850 1.00 0.00 166 ASP A C 5
ATOM 14103 O O . ASP A 1 166 ? 132.671 9.777 7.071 1.00 0.00 166 ASP A O 5
ATOM 14112 N N . TYR A 1 167 ? 132.087 7.649 7.536 1.00 0.00 167 TYR A N 5
ATOM 14113 C CA . TYR A 1 167 ? 131.074 8.005 8.535 1.00 0.00 167 TYR A CA 5
ATOM 14114 C C . TYR A 1 167 ? 131.597 8.975 9.595 1.00 0.00 167 TYR A C 5
ATOM 14115 O O . TYR A 1 167 ? 130.807 9.604 10.299 1.00 0.00 167 TYR A O 5
ATOM 14133 N N . LYS A 1 168 ? 132.915 9.097 9.712 1.00 0.00 168 LYS A N 5
ATOM 14134 C CA . LYS A 1 168 ? 133.500 10.026 10.679 1.00 0.00 168 LYS A CA 5
ATOM 14135 C C . LYS A 1 168 ? 133.550 11.462 10.141 1.00 0.00 168 LYS A C 5
ATOM 14136 O O . LYS A 1 168 ? 134.254 12.304 10.700 1.00 0.00 168 LYS A O 5
ATOM 14155 N N . GLY A 1 169 ? 132.814 11.752 9.065 1.00 0.00 169 GLY A N 5
ATOM 14156 C CA . GLY A 1 169 ? 132.873 13.062 8.439 1.00 0.00 169 GLY A CA 5
ATOM 14157 C C . GLY A 1 169 ? 134.236 13.293 7.794 1.00 0.00 169 GLY A C 5
ATOM 14158 O O . GLY A 1 169 ? 134.730 14.420 7.786 1.00 0.00 169 GLY A O 5
ATOM 14162 N N . ARG A 1 170 ? 134.847 12.233 7.252 1.00 0.00 170 ARG A N 5
ATOM 14163 C CA . ARG A 1 170 ? 136.179 12.373 6.652 1.00 0.00 170 ARG A CA 5
ATOM 14164 C C . ARG A 1 170 ? 136.111 12.158 5.145 1.00 0.00 170 ARG A C 5
ATOM 14165 O O . ARG A 1 170 ? 135.523 11.186 4.681 1.00 0.00 170 ARG A O 5
ATOM 14186 N N . TRP A 1 171 ? 136.688 13.085 4.384 1.00 0.00 171 TRP A N 5
ATOM 14187 C CA . TRP A 1 171 ? 136.685 12.970 2.920 1.00 0.00 171 TRP A CA 5
ATOM 14188 C C . TRP A 1 171 ? 138.100 12.674 2.441 1.00 0.00 171 TRP A C 5
ATOM 14189 O O . TRP A 1 171 ? 139.059 12.966 3.149 1.00 0.00 171 TRP A O 5
ATOM 14210 N N . ASN A 1 172 ? 138.229 12.071 1.263 1.00 0.00 172 ASN A N 5
ATOM 14211 C CA . ASN A 1 172 ? 139.553 11.832 0.695 1.00 0.00 172 ASN A CA 5
ATOM 14212 C C . ASN A 1 172 ? 139.505 11.787 -0.829 1.00 0.00 172 ASN A C 5
ATOM 14213 O O . ASN A 1 172 ? 138.444 11.580 -1.413 1.00 0.00 172 ASN A O 5
ATOM 14224 N N . VAL A 1 173 ? 140.665 11.998 -1.455 1.00 0.00 173 VAL A N 5
ATOM 14225 C CA . VAL A 1 173 ? 140.804 11.833 -2.904 1.00 0.00 173 VAL A CA 5
ATOM 14226 C C . VAL A 1 173 ? 142.033 10.972 -3.212 1.00 0.00 173 VAL A C 5
ATOM 14227 O O . VAL A 1 173 ? 142.990 10.929 -2.443 1.00 0.00 173 VAL A O 5
ATOM 14240 N N . ARG A 1 174 ? 141.977 10.314 -4.367 1.00 0.00 174 ARG A N 5
ATOM 14241 C CA . ARG A 1 174 ? 143.116 9.578 -4.888 1.00 0.00 174 ARG A CA 5
ATOM 14242 C C . ARG A 1 174 ? 143.248 9.905 -6.368 1.00 0.00 174 ARG A C 5
ATOM 14243 O O . ARG A 1 174 ? 142.279 9.787 -7.120 1.00 0.00 174 ARG A O 5
ATOM 14264 N N . TYR A 1 175 ? 144.419 10.386 -6.766 1.00 0.00 175 TYR A N 5
ATOM 14265 C CA . TYR A 1 175 ? 144.631 10.777 -8.154 1.00 0.00 175 TYR A CA 5
ATOM 14266 C C . TYR A 1 175 ? 146.045 10.422 -8.603 1.00 0.00 175 TYR A C 5
ATOM 14267 O O . TYR A 1 175 ? 147.020 10.782 -7.947 1.00 0.00 175 TYR A O 5
ATOM 14285 N N . ASP A 1 176 ? 146.148 9.702 -9.716 1.00 0.00 176 ASP A N 5
ATOM 14286 C CA . ASP A 1 176 ? 147.447 9.265 -10.221 1.00 0.00 176 ASP A CA 5
ATOM 14287 C C . ASP A 1 176 ? 148.186 10.420 -10.892 1.00 0.00 176 ASP A C 5
ATOM 14288 O O . ASP A 1 176 ? 147.564 11.357 -11.390 1.00 0.00 176 ASP A O 5
ATOM 14297 N N . LEU A 1 177 ? 149.520 10.348 -10.899 1.00 0.00 177 LEU A N 5
ATOM 14298 C CA . LEU A 1 177 ? 150.361 11.371 -11.534 1.00 0.00 177 LEU A CA 5
ATOM 14299 C C . LEU A 1 177 ? 149.808 11.846 -12.880 1.00 0.00 177 LEU A C 5
ATOM 14300 O O . LEU A 1 177 ? 150.103 12.968 -13.258 1.00 0.00 177 LEU A O 5
ATOM 14316 N N . MET A 1 1 ? 157.591 2.139 -10.376 1.00 0.00 1 MET A N 6
ATOM 14317 C CA . MET A 1 1 ? 157.616 3.536 -9.858 1.00 0.00 1 MET A CA 6
ATOM 14318 C C . MET A 1 1 ? 156.312 4.235 -10.230 1.00 0.00 1 MET A C 6
ATOM 14319 O O . MET A 1 1 ? 156.215 4.866 -11.282 1.00 0.00 1 MET A O 6
ATOM 14335 N N . GLU A 1 2 ? 155.312 4.122 -9.359 1.00 0.00 2 GLU A N 6
ATOM 14336 C CA . GLU A 1 2 ? 154.015 4.752 -9.603 1.00 0.00 2 GLU A CA 6
ATOM 14337 C C . GLU A 1 2 ? 153.700 5.744 -8.491 1.00 0.00 2 GLU A C 6
ATOM 14338 O O . GLU A 1 2 ? 154.083 5.525 -7.343 1.00 0.00 2 GLU A O 6
ATOM 14350 N N . THR A 1 3 ? 152.991 6.822 -8.824 1.00 0.00 3 THR A N 6
ATOM 14351 C CA . THR A 1 3 ? 152.680 7.855 -7.841 1.00 0.00 3 THR A CA 6
ATOM 14352 C C . THR A 1 3 ? 151.183 8.141 -7.829 1.00 0.00 3 THR A C 6
ATOM 14353 O O . THR A 1 3 ? 150.556 8.257 -8.882 1.00 0.00 3 THR A O 6
ATOM 14364 N N . SER A 1 4 ? 150.617 8.260 -6.633 1.00 0.00 4 SER A N 6
ATOM 14365 C CA . SER A 1 4 ? 149.199 8.560 -6.494 1.00 0.00 4 SER A CA 6
ATOM 14366 C C . SER A 1 4 ? 149.016 9.705 -5.508 1.00 0.00 4 SER A C 6
ATOM 14367 O O . SER A 1 4 ? 149.713 9.779 -4.497 1.00 0.00 4 SER A O 6
ATOM 14375 N N . LEU A 1 5 ? 148.072 10.587 -5.805 1.00 0.00 5 LEU A N 6
ATOM 14376 C CA . LEU A 1 5 ? 147.788 11.705 -4.922 1.00 0.00 5 LEU A CA 6
ATOM 14377 C C . LEU A 1 5 ? 146.600 11.345 -4.046 1.00 0.00 5 LEU A C 6
ATOM 14378 O O . LEU A 1 5 ? 145.600 10.828 -4.546 1.00 0.00 5 LEU A O 6
ATOM 14394 N N . ARG A 1 6 ? 146.704 11.627 -2.750 1.00 0.00 6 ARG A N 6
ATOM 14395 C CA . ARG A 1 6 ? 145.593 11.396 -1.840 1.00 0.00 6 ARG A CA 6
ATOM 14396 C C . ARG A 1 6 ? 145.324 12.661 -1.041 1.00 0.00 6 ARG A C 6
ATOM 14397 O O . ARG A 1 6 ? 146.189 13.145 -0.316 1.00 0.00 6 ARG A O 6
ATOM 14418 N N . TYR A 1 7 ? 144.131 13.209 -1.206 1.00 0.00 7 TYR A N 6
ATOM 14419 C CA . TYR A 1 7 ? 143.692 14.333 -0.396 1.00 0.00 7 TYR A CA 6
ATOM 14420 C C . TYR A 1 7 ? 142.794 13.752 0.692 1.00 0.00 7 TYR A C 6
ATOM 14421 O O . TYR A 1 7 ? 142.082 12.786 0.429 1.00 0.00 7 TYR A O 6
ATOM 14439 N N . GLY A 1 8 ? 142.863 14.300 1.902 1.00 0.00 8 GLY A N 6
ATOM 14440 C CA . GLY A 1 8 ? 142.048 13.781 2.996 1.00 0.00 8 GLY A CA 6
ATOM 14441 C C . GLY A 1 8 ? 142.064 14.699 4.213 1.00 0.00 8 GLY A C 6
ATOM 14442 O O . GLY A 1 8 ? 143.127 15.010 4.751 1.00 0.00 8 GLY A O 6
ATOM 14446 N N . GLY A 1 9 ? 140.881 15.132 4.643 1.00 0.00 9 GLY A N 6
ATOM 14447 C CA . GLY A 1 9 ? 140.776 15.925 5.863 1.00 0.00 9 GLY A CA 6
ATOM 14448 C C . GLY A 1 9 ? 139.508 16.768 5.873 1.00 0.00 9 GLY A C 6
ATOM 14449 O O . GLY A 1 9 ? 138.684 16.676 4.962 1.00 0.00 9 GLY A O 6
ATOM 14453 N N . ASP A 1 10 ? 139.320 17.528 6.948 1.00 0.00 10 ASP A N 6
ATOM 14454 C CA . ASP A 1 10 ? 138.251 18.519 6.996 1.00 0.00 10 ASP A CA 6
ATOM 14455 C C . ASP A 1 10 ? 138.630 19.735 6.153 1.00 0.00 10 ASP A C 6
ATOM 14456 O O . ASP A 1 10 ? 137.811 20.273 5.408 1.00 0.00 10 ASP A O 6
ATOM 14465 N N . SER A 1 11 ? 139.886 20.158 6.283 1.00 0.00 11 SER A N 6
ATOM 14466 C CA . SER A 1 11 ? 140.421 21.257 5.490 1.00 0.00 11 SER A CA 6
ATOM 14467 C C . SER A 1 11 ? 141.447 20.716 4.500 1.00 0.00 11 SER A C 6
ATOM 14468 O O . SER A 1 11 ? 141.859 19.560 4.596 1.00 0.00 11 SER A O 6
ATOM 14476 N N . LYS A 1 12 ? 141.858 21.550 3.550 1.00 0.00 12 LYS A N 6
ATOM 14477 C CA . LYS A 1 12 ? 142.788 21.108 2.514 1.00 0.00 12 LYS A CA 6
ATOM 14478 C C . LYS A 1 12 ? 144.060 20.528 3.130 1.00 0.00 12 LYS A C 6
ATOM 14479 O O . LYS A 1 12 ? 144.769 21.203 3.877 1.00 0.00 12 LYS A O 6
ATOM 14498 N N . ALA A 1 13 ? 144.336 19.268 2.806 1.00 0.00 13 ALA A N 6
ATOM 14499 C CA . ALA A 1 13 ? 145.532 18.594 3.302 1.00 0.00 13 ALA A CA 6
ATOM 14500 C C . ALA A 1 13 ? 145.907 17.452 2.363 1.00 0.00 13 ALA A C 6
ATOM 14501 O O . ALA A 1 13 ? 145.102 16.554 2.115 1.00 0.00 13 ALA A O 6
ATOM 14508 N N . LEU A 1 14 ? 147.135 17.489 1.851 1.00 0.00 14 LEU A N 6
ATOM 14509 C CA . LEU A 1 14 ? 147.574 16.522 0.846 1.00 0.00 14 LEU A CA 6
ATOM 14510 C C . LEU A 1 14 ? 148.565 15.513 1.413 1.00 0.00 14 LEU A C 6
ATOM 14511 O O . LEU A 1 14 ? 149.306 15.803 2.350 1.00 0.00 14 LEU A O 6
ATOM 14527 N N . LYS A 1 15 ? 148.545 14.313 0.841 1.00 0.00 15 LYS A N 6
ATOM 14528 C CA . LYS A 1 15 ? 149.506 13.279 1.201 1.00 0.00 15 LYS A CA 6
ATOM 14529 C C . LYS A 1 15 ? 149.852 12.482 -0.050 1.00 0.00 15 LYS A C 6
ATOM 14530 O O . LYS A 1 15 ? 148.966 12.149 -0.834 1.00 0.00 15 LYS A O 6
ATOM 14549 N N . ILE A 1 16 ? 151.137 12.202 -0.263 1.00 0.00 16 ILE A N 6
ATOM 14550 C CA . ILE A 1 16 ? 151.574 11.549 -1.490 1.00 0.00 16 ILE A CA 6
ATOM 14551 C C . ILE A 1 16 ? 152.080 10.134 -1.223 1.00 0.00 16 ILE A C 6
ATOM 14552 O O . ILE A 1 16 ? 152.814 9.903 -0.266 1.00 0.00 16 ILE A O 6
ATOM 14568 N N . HIS A 1 17 ? 151.691 9.193 -2.082 1.00 0.00 17 HIS A N 6
ATOM 14569 C CA . HIS A 1 17 ? 152.112 7.804 -1.922 1.00 0.00 17 HIS A CA 6
ATOM 14570 C C . HIS A 1 17 ? 152.763 7.303 -3.203 1.00 0.00 17 HIS A C 6
ATOM 14571 O O . HIS A 1 17 ? 152.274 7.565 -4.297 1.00 0.00 17 HIS A O 6
ATOM 14585 N N . ALA A 1 18 ? 153.873 6.585 -3.065 1.00 0.00 18 ALA A N 6
ATOM 14586 C CA . ALA A 1 18 ? 154.530 5.979 -4.220 1.00 0.00 18 ALA A CA 6
ATOM 14587 C C . ALA A 1 18 ? 154.814 4.509 -3.937 1.00 0.00 18 ALA A C 6
ATOM 14588 O O . ALA A 1 18 ? 155.089 4.137 -2.799 1.00 0.00 18 ALA A O 6
ATOM 14595 N N . LYS A 1 19 ? 154.751 3.682 -4.978 1.00 0.00 19 LYS A N 6
ATOM 14596 C CA . LYS A 1 19 ? 154.870 2.234 -4.813 1.00 0.00 19 LYS A CA 6
ATOM 14597 C C . LYS A 1 19 ? 155.940 1.666 -5.740 1.00 0.00 19 LYS A C 6
ATOM 14598 O O . LYS A 1 19 ? 156.116 2.145 -6.861 1.00 0.00 19 LYS A O 6
ATOM 14617 N N . GLU A 1 20 ? 156.640 0.638 -5.259 1.00 0.00 20 GLU A N 6
ATOM 14618 C CA . GLU A 1 20 ? 157.697 -0.006 -6.032 1.00 0.00 20 GLU A CA 6
ATOM 14619 C C . GLU A 1 20 ? 157.443 -1.508 -6.090 1.00 0.00 20 GLU A C 6
ATOM 14620 O O . GLU A 1 20 ? 156.855 -2.073 -5.167 1.00 0.00 20 GLU A O 6
ATOM 14632 N N . LYS A 1 21 ? 157.891 -2.150 -7.167 1.00 0.00 21 LYS A N 6
ATOM 14633 C CA . LYS A 1 21 ? 157.629 -3.574 -7.364 1.00 0.00 21 LYS A CA 6
ATOM 14634 C C . LYS A 1 21 ? 158.851 -4.287 -7.941 1.00 0.00 21 LYS A C 6
ATOM 14635 O O . LYS A 1 21 ? 159.536 -3.718 -8.794 1.00 0.00 21 LYS A O 6
ATOM 14654 N N . LEU A 1 22 ? 159.133 -5.515 -7.482 1.00 0.00 22 LEU A N 6
ATOM 14655 C CA . LEU A 1 22 ? 160.176 -6.304 -8.140 1.00 0.00 22 LEU A CA 6
ATOM 14656 C C . LEU A 1 22 ? 160.015 -7.790 -7.859 1.00 0.00 22 LEU A C 6
ATOM 14657 O O . LEU A 1 22 ? 159.301 -8.185 -6.941 1.00 0.00 22 LEU A O 6
ATOM 14673 N N . ARG A 1 23 ? 160.660 -8.612 -8.680 1.00 0.00 23 ARG A N 6
ATOM 14674 C CA . ARG A 1 23 ? 160.521 -10.056 -8.556 1.00 0.00 23 ARG A CA 6
ATOM 14675 C C . ARG A 1 23 ? 161.530 -10.615 -7.560 1.00 0.00 23 ARG A C 6
ATOM 14676 O O . ARG A 1 23 ? 162.735 -10.393 -7.686 1.00 0.00 23 ARG A O 6
ATOM 14697 N N . ILE A 1 24 ? 161.023 -11.342 -6.572 1.00 0.00 24 ILE A N 6
ATOM 14698 C CA . ILE A 1 24 ? 161.883 -11.997 -5.593 1.00 0.00 24 ILE A CA 6
ATOM 14699 C C . ILE A 1 24 ? 162.278 -13.363 -6.137 1.00 0.00 24 ILE A C 6
ATOM 14700 O O . ILE A 1 24 ? 163.455 -13.714 -6.209 1.00 0.00 24 ILE A O 6
ATOM 14716 N N . ASP A 1 25 ? 161.256 -14.117 -6.522 1.00 0.00 25 ASP A N 6
ATOM 14717 C CA . ASP A 1 25 ? 161.438 -15.412 -7.160 1.00 0.00 25 ASP A CA 6
ATOM 14718 C C . ASP A 1 25 ? 160.437 -15.552 -8.301 1.00 0.00 25 ASP A C 6
ATOM 14719 O O . ASP A 1 25 ? 159.660 -14.632 -8.568 1.00 0.00 25 ASP A O 6
ATOM 14728 N N . THR A 1 26 ? 160.452 -16.697 -8.971 1.00 0.00 26 THR A N 6
ATOM 14729 C CA . THR A 1 26 ? 159.519 -16.934 -10.068 1.00 0.00 26 THR A CA 6
ATOM 14730 C C . THR A 1 26 ? 158.064 -16.861 -9.595 1.00 0.00 26 THR A C 6
ATOM 14731 O O . THR A 1 26 ? 157.181 -16.477 -10.362 1.00 0.00 26 THR A O 6
ATOM 14742 N N . ASN A 1 27 ? 157.813 -17.228 -8.338 1.00 0.00 27 ASN A N 6
ATOM 14743 C CA . ASN A 1 27 ? 156.445 -17.292 -7.819 1.00 0.00 27 ASN A CA 6
ATOM 14744 C C . ASN A 1 27 ? 156.160 -16.258 -6.723 1.00 0.00 27 ASN A C 6
ATOM 14745 O O . ASN A 1 27 ? 155.128 -16.349 -6.056 1.00 0.00 27 ASN A O 6
ATOM 14756 N N . THR A 1 28 ? 157.048 -15.279 -6.525 1.00 0.00 28 THR A N 6
ATOM 14757 C CA . THR A 1 28 ? 156.847 -14.281 -5.471 1.00 0.00 28 THR A CA 6
ATOM 14758 C C . THR A 1 28 ? 157.076 -12.863 -5.989 1.00 0.00 28 THR A C 6
ATOM 14759 O O . THR A 1 28 ? 158.103 -12.569 -6.602 1.00 0.00 28 THR A O 6
ATOM 14770 N N . PHE A 1 29 ? 156.130 -11.969 -5.700 1.00 0.00 29 PHE A N 6
ATOM 14771 C CA . PHE A 1 29 ? 156.250 -10.568 -6.114 1.00 0.00 29 PHE A CA 6
ATOM 14772 C C . PHE A 1 29 ? 156.278 -9.652 -4.893 1.00 0.00 29 PHE A C 6
ATOM 14773 O O . PHE A 1 29 ? 155.598 -9.920 -3.901 1.00 0.00 29 PHE A O 6
ATOM 14790 N N . PHE A 1 30 ? 157.051 -8.569 -4.981 1.00 0.00 30 PHE A N 6
ATOM 14791 C CA . PHE A 1 30 ? 157.148 -7.600 -3.894 1.00 0.00 30 PHE A CA 6
ATOM 14792 C C . PHE A 1 30 ? 156.383 -6.342 -4.291 1.00 0.00 30 PHE A C 6
ATOM 14793 O O . PHE A 1 30 ? 156.561 -5.879 -5.411 1.00 0.00 30 PHE A O 6
ATOM 14810 N N . GLN A 1 31 ? 155.560 -5.795 -3.399 1.00 0.00 31 GLN A N 6
ATOM 14811 C CA . GLN A 1 31 ? 154.884 -4.534 -3.686 1.00 0.00 31 GLN A CA 6
ATOM 14812 C C . GLN A 1 31 ? 154.765 -3.732 -2.401 1.00 0.00 31 GLN A C 6
ATOM 14813 O O . GLN A 1 31 ? 154.108 -4.181 -1.464 1.00 0.00 31 GLN A O 6
ATOM 14827 N N . VAL A 1 32 ? 155.406 -2.566 -2.337 1.00 0.00 32 VAL A N 6
ATOM 14828 C CA . VAL A 1 32 ? 155.397 -1.786 -1.094 1.00 0.00 32 VAL A CA 6
ATOM 14829 C C . VAL A 1 32 ? 155.237 -0.305 -1.421 1.00 0.00 32 VAL A C 6
ATOM 14830 O O . VAL A 1 32 ? 155.498 0.104 -2.550 1.00 0.00 32 VAL A O 6
ATOM 14843 N N . ARG A 1 33 ? 154.832 0.494 -0.437 1.00 0.00 33 ARG A N 6
ATOM 14844 C CA . ARG A 1 33 ? 154.580 1.906 -0.686 1.00 0.00 33 ARG A CA 6
ATOM 14845 C C . ARG A 1 33 ? 154.953 2.752 0.523 1.00 0.00 33 ARG A C 6
ATOM 14846 O O . ARG A 1 33 ? 154.955 2.273 1.656 1.00 0.00 33 ARG A O 6
ATOM 14867 N N . GLY A 1 34 ? 155.269 4.012 0.258 1.00 0.00 34 GLY A N 6
ATOM 14868 C CA . GLY A 1 34 ? 155.594 4.960 1.315 1.00 0.00 34 GLY A CA 6
ATOM 14869 C C . GLY A 1 34 ? 154.760 6.222 1.154 1.00 0.00 34 GLY A C 6
ATOM 14870 O O . GLY A 1 34 ? 154.652 6.764 0.053 1.00 0.00 34 GLY A O 6
ATOM 14874 N N . GLY A 1 35 ? 154.136 6.649 2.244 1.00 0.00 35 GLY A N 6
ATOM 14875 C CA . GLY A 1 35 ? 153.356 7.879 2.241 1.00 0.00 35 GLY A CA 6
ATOM 14876 C C . GLY A 1 35 ? 154.127 8.982 2.951 1.00 0.00 35 GLY A C 6
ATOM 14877 O O . GLY A 1 35 ? 154.546 8.801 4.096 1.00 0.00 35 GLY A O 6
ATOM 14881 N N . LEU A 1 36 ? 154.297 10.110 2.264 1.00 0.00 36 LEU A N 6
ATOM 14882 C CA . LEU A 1 36 ? 155.068 11.230 2.773 1.00 0.00 36 LEU A CA 6
ATOM 14883 C C . LEU A 1 36 ? 154.097 12.331 3.196 1.00 0.00 36 LEU A C 6
ATOM 14884 O O . LEU A 1 36 ? 153.198 12.681 2.427 1.00 0.00 36 LEU A O 6
ATOM 14900 N N . ASP A 1 37 ? 154.270 12.869 4.405 1.00 0.00 37 ASP A N 6
ATOM 14901 C CA . ASP A 1 37 ? 153.369 13.911 4.887 1.00 0.00 37 ASP A CA 6
ATOM 14902 C C . ASP A 1 37 ? 153.654 15.218 4.154 1.00 0.00 37 ASP A C 6
ATOM 14903 O O . ASP A 1 37 ? 154.697 15.833 4.357 1.00 0.00 37 ASP A O 6
ATOM 14912 N N . THR A 1 38 ? 152.738 15.623 3.281 1.00 0.00 38 THR A N 6
ATOM 14913 C CA . THR A 1 38 ? 152.979 16.773 2.414 1.00 0.00 38 THR A CA 6
ATOM 14914 C C . THR A 1 38 ? 153.301 18.025 3.222 1.00 0.00 38 THR A C 6
ATOM 14915 O O . THR A 1 38 ? 154.158 18.820 2.836 1.00 0.00 38 THR A O 6
ATOM 14926 N N . LYS A 1 39 ? 152.611 18.195 4.342 1.00 0.00 39 LYS A N 6
ATOM 14927 C CA . LYS A 1 39 ? 152.756 19.408 5.140 1.00 0.00 39 LYS A CA 6
ATOM 14928 C C . LYS A 1 39 ? 154.201 19.641 5.578 1.00 0.00 39 LYS A C 6
ATOM 14929 O O . LYS A 1 39 ? 154.605 20.787 5.779 1.00 0.00 39 LYS A O 6
ATOM 14948 N N . THR A 1 40 ? 154.987 18.572 5.730 1.00 0.00 40 THR A N 6
ATOM 14949 C CA . THR A 1 40 ? 156.337 18.704 6.276 1.00 0.00 40 THR A CA 6
ATOM 14950 C C . THR A 1 40 ? 157.389 18.359 5.231 1.00 0.00 40 THR A C 6
ATOM 14951 O O . THR A 1 40 ? 158.227 19.188 4.878 1.00 0.00 40 THR A O 6
ATOM 14962 N N . GLY A 1 41 ? 157.338 17.127 4.738 1.00 0.00 41 GLY A N 6
ATOM 14963 C CA . GLY A 1 41 ? 158.355 16.626 3.818 1.00 0.00 41 GLY A CA 6
ATOM 14964 C C . GLY A 1 41 ? 159.141 15.494 4.473 1.00 0.00 41 GLY A C 6
ATOM 14965 O O . GLY A 1 41 ? 160.362 15.410 4.345 1.00 0.00 41 GLY A O 6
ATOM 14969 N N . GLN A 1 42 ? 158.419 14.625 5.175 1.00 0.00 42 GLN A N 6
ATOM 14970 C CA . GLN A 1 42 ? 159.025 13.518 5.905 1.00 0.00 42 GLN A CA 6
ATOM 14971 C C . GLN A 1 42 ? 158.179 12.265 5.690 1.00 0.00 42 GLN A C 6
ATOM 14972 O O . GLN A 1 42 ? 157.113 12.352 5.087 1.00 0.00 42 GLN A O 6
ATOM 14986 N N . PRO A 1 43 ? 158.619 11.103 6.112 1.00 0.00 43 PRO A N 6
ATOM 14987 C CA . PRO A 1 43 ? 157.756 9.883 6.065 1.00 0.00 43 PRO A CA 6
ATOM 14988 C C . PRO A 1 43 ? 156.362 10.141 6.649 1.00 0.00 43 PRO A C 6
ATOM 14989 O O . PRO A 1 43 ? 156.027 11.258 7.045 1.00 0.00 43 PRO A O 6
ATOM 15000 N N . SER A 1 44 ? 155.499 9.143 6.539 1.00 0.00 44 SER A N 6
ATOM 15001 C CA . SER A 1 44 ? 154.234 9.143 7.263 1.00 0.00 44 SER A CA 6
ATOM 15002 C C . SER A 1 44 ? 153.901 7.727 7.721 1.00 0.00 44 SER A C 6
ATOM 15003 O O . SER A 1 44 ? 153.627 7.488 8.898 1.00 0.00 44 SER A O 6
ATOM 15011 N N . SER A 1 45 ? 153.929 6.793 6.777 1.00 0.00 45 SER A N 6
ATOM 15012 C CA . SER A 1 45 ? 153.659 5.388 7.086 1.00 0.00 45 SER A CA 6
ATOM 15013 C C . SER A 1 45 ? 154.206 4.483 5.984 1.00 0.00 45 SER A C 6
ATOM 15014 O O . SER A 1 45 ? 154.370 4.929 4.849 1.00 0.00 45 SER A O 6
ATOM 15022 N N . GLY A 1 46 ? 154.479 3.216 6.307 1.00 0.00 46 GLY A N 6
ATOM 15023 C CA . GLY A 1 46 ? 155.013 2.290 5.304 1.00 0.00 46 GLY A CA 6
ATOM 15024 C C . GLY A 1 46 ? 154.163 1.028 5.216 1.00 0.00 46 GLY A C 6
ATOM 15025 O O . GLY A 1 46 ? 153.644 0.565 6.230 1.00 0.00 46 GLY A O 6
ATOM 15029 N N . SER A 1 47 ? 154.029 0.466 4.014 1.00 0.00 47 SER A N 6
ATOM 15030 C CA . SER A 1 47 ? 153.231 -0.743 3.844 1.00 0.00 47 SER A CA 6
ATOM 15031 C C . SER A 1 47 ? 153.879 -1.657 2.814 1.00 0.00 47 SER A C 6
ATOM 15032 O O . SER A 1 47 ? 154.550 -1.178 1.904 1.00 0.00 47 SER A O 6
ATOM 15040 N N . ALA A 1 48 ? 153.672 -2.964 2.950 1.00 0.00 48 ALA A N 6
ATOM 15041 C CA . ALA A 1 48 ? 154.282 -3.913 2.020 1.00 0.00 48 ALA A CA 6
ATOM 15042 C C . ALA A 1 48 ? 153.387 -5.116 1.757 1.00 0.00 48 ALA A C 6
ATOM 15043 O O . ALA A 1 48 ? 152.569 -5.476 2.600 1.00 0.00 48 ALA A O 6
ATOM 15050 N N . LEU A 1 49 ? 153.559 -5.731 0.584 1.00 0.00 49 LEU A N 6
ATOM 15051 C CA . LEU A 1 49 ? 152.766 -6.899 0.216 1.00 0.00 49 LEU A CA 6
ATOM 15052 C C . LEU A 1 49 ? 153.635 -7.988 -0.399 1.00 0.00 49 LEU A C 6
ATOM 15053 O O . LEU A 1 49 ? 154.509 -7.710 -1.219 1.00 0.00 49 LEU A O 6
ATOM 15069 N N . ILE A 1 50 ? 153.384 -9.225 0.017 1.00 0.00 50 ILE A N 6
ATOM 15070 C CA . ILE A 1 50 ? 154.012 -10.390 -0.609 1.00 0.00 50 ILE A CA 6
ATOM 15071 C C . ILE A 1 50 ? 152.918 -11.217 -1.274 1.00 0.00 50 ILE A C 6
ATOM 15072 O O . ILE A 1 50 ? 151.987 -11.628 -0.586 1.00 0.00 50 ILE A O 6
ATOM 15088 N N . ARG A 1 51 ? 153.023 -11.468 -2.583 1.00 0.00 51 ARG A N 6
ATOM 15089 C CA . ARG A 1 51 ? 151.947 -12.157 -3.305 1.00 0.00 51 ARG A CA 6
ATOM 15090 C C . ARG A 1 51 ? 152.453 -13.349 -4.115 1.00 0.00 51 ARG A C 6
ATOM 15091 O O . ARG A 1 51 ? 153.576 -13.340 -4.615 1.00 0.00 51 ARG A O 6
ATOM 15112 N N . HIS A 1 52 ? 151.597 -14.364 -4.238 1.00 0.00 52 HIS A N 6
ATOM 15113 C CA . HIS A 1 52 ? 151.853 -15.498 -5.122 1.00 0.00 52 HIS A CA 6
ATOM 15114 C C . HIS A 1 52 ? 150.584 -15.812 -5.914 1.00 0.00 52 HIS A C 6
ATOM 15115 O O . HIS A 1 52 ? 149.492 -15.802 -5.353 1.00 0.00 52 HIS A O 6
ATOM 15129 N N . PHE A 1 53 ? 150.726 -16.107 -7.203 1.00 0.00 53 PHE A N 6
ATOM 15130 C CA . PHE A 1 53 ? 149.562 -16.351 -8.054 1.00 0.00 53 PHE A CA 6
ATOM 15131 C C . PHE A 1 53 ? 149.055 -17.783 -7.891 1.00 0.00 53 PHE A C 6
ATOM 15132 O O . PHE A 1 53 ? 149.833 -18.696 -7.617 1.00 0.00 53 PHE A O 6
ATOM 15149 N N . TYR A 1 54 ? 147.747 -17.973 -8.059 1.00 0.00 54 TYR A N 6
ATOM 15150 C CA . TYR A 1 54 ? 147.146 -19.286 -7.860 1.00 0.00 54 TYR A CA 6
ATOM 15151 C C . TYR A 1 54 ? 146.042 -19.541 -8.892 1.00 0.00 54 TYR A C 6
ATOM 15152 O O . TYR A 1 54 ? 145.586 -18.594 -9.537 1.00 0.00 54 TYR A O 6
ATOM 15170 N N . PRO A 1 55 ? 145.594 -20.775 -9.047 1.00 0.00 55 PRO A N 6
ATOM 15171 C CA . PRO A 1 55 ? 144.565 -21.122 -10.080 1.00 0.00 55 PRO A CA 6
ATOM 15172 C C . PRO A 1 55 ? 143.229 -20.399 -9.849 1.00 0.00 55 PRO A C 6
ATOM 15173 O O . PRO A 1 55 ? 143.206 -19.318 -9.262 1.00 0.00 55 PRO A O 6
ATOM 15184 N N . ASN A 1 56 ? 142.123 -20.987 -10.313 1.00 0.00 56 ASN A N 6
ATOM 15185 C CA . ASN A 1 56 ? 140.819 -20.330 -10.257 1.00 0.00 56 ASN A CA 6
ATOM 15186 C C . ASN A 1 56 ? 140.843 -19.086 -11.143 1.00 0.00 56 ASN A C 6
ATOM 15187 O O . ASN A 1 56 ? 140.652 -17.963 -10.678 1.00 0.00 56 ASN A O 6
ATOM 15198 N N . PHE A 1 57 ? 141.127 -19.316 -12.425 1.00 0.00 57 PHE A N 6
ATOM 15199 C CA . PHE A 1 57 ? 141.267 -18.246 -13.413 1.00 0.00 57 PHE A CA 6
ATOM 15200 C C . PHE A 1 57 ? 142.528 -17.427 -13.150 1.00 0.00 57 PHE A C 6
ATOM 15201 O O . PHE A 1 57 ? 143.503 -17.526 -13.894 1.00 0.00 57 PHE A O 6
ATOM 15218 N N . SER A 1 58 ? 142.509 -16.625 -12.090 1.00 0.00 58 SER A N 6
ATOM 15219 C CA . SER A 1 58 ? 143.673 -15.823 -11.733 1.00 0.00 58 SER A CA 6
ATOM 15220 C C . SER A 1 58 ? 143.436 -15.096 -10.415 1.00 0.00 58 SER A C 6
ATOM 15221 O O . SER A 1 58 ? 142.651 -14.149 -10.354 1.00 0.00 58 SER A O 6
ATOM 15229 N N . ALA A 1 59 ? 144.116 -15.540 -9.363 1.00 0.00 59 ALA A N 6
ATOM 15230 C CA . ALA A 1 59 ? 144.003 -14.879 -8.066 1.00 0.00 59 ALA A CA 6
ATOM 15231 C C . ALA A 1 59 ? 145.328 -14.992 -7.331 1.00 0.00 59 ALA A C 6
ATOM 15232 O O . ALA A 1 59 ? 146.174 -15.793 -7.720 1.00 0.00 59 ALA A O 6
ATOM 15239 N N . THR A 1 60 ? 145.526 -14.191 -6.285 1.00 0.00 60 THR A N 6
ATOM 15240 C CA . THR A 1 60 ? 146.783 -14.243 -5.536 1.00 0.00 60 THR A CA 6
ATOM 15241 C C . THR A 1 60 ? 146.520 -14.374 -4.044 1.00 0.00 60 THR A C 6
ATOM 15242 O O . THR A 1 60 ? 145.517 -13.884 -3.533 1.00 0.00 60 THR A O 6
ATOM 15253 N N . LEU A 1 61 ? 147.431 -15.049 -3.359 1.00 0.00 61 LEU A N 6
ATOM 15254 C CA . LEU A 1 61 ? 147.380 -15.153 -1.907 1.00 0.00 61 LEU A CA 6
ATOM 15255 C C . LEU A 1 61 ? 148.601 -14.435 -1.361 1.00 0.00 61 LEU A C 6
ATOM 15256 O O . LEU A 1 61 ? 149.694 -14.609 -1.901 1.00 0.00 61 LEU A O 6
ATOM 15272 N N . GLY A 1 62 ? 148.418 -13.606 -0.338 1.00 0.00 62 GLY A N 6
ATOM 15273 C CA . GLY A 1 62 ? 149.532 -12.810 0.159 1.00 0.00 62 GLY A CA 6
ATOM 15274 C C . GLY A 1 62 ? 149.216 -12.188 1.504 1.00 0.00 62 GLY A C 6
ATOM 15275 O O . GLY A 1 62 ? 148.128 -12.379 2.040 1.00 0.00 62 GLY A O 6
ATOM 15279 N N . VAL A 1 63 ? 150.161 -11.415 2.034 1.00 0.00 63 VAL A N 6
ATOM 15280 C CA . VAL A 1 63 ? 149.944 -10.729 3.310 1.00 0.00 63 VAL A CA 6
ATOM 15281 C C . VAL A 1 63 ? 150.287 -9.252 3.096 1.00 0.00 63 VAL A C 6
ATOM 15282 O O . VAL A 1 63 ? 151.141 -8.919 2.274 1.00 0.00 63 VAL A O 6
ATOM 15295 N N . GLY A 1 64 ? 149.624 -8.392 3.852 1.00 0.00 64 GLY A N 6
ATOM 15296 C CA . GLY A 1 64 ? 149.908 -6.965 3.818 1.00 0.00 64 GLY A CA 6
ATOM 15297 C C . GLY A 1 64 ? 150.187 -6.480 5.228 1.00 0.00 64 GLY A C 6
ATOM 15298 O O . GLY A 1 64 ? 149.554 -6.947 6.173 1.00 0.00 64 GLY A O 6
ATOM 15302 N N . VAL A 1 65 ? 151.162 -5.588 5.383 1.00 0.00 65 VAL A N 6
ATOM 15303 C CA . VAL A 1 65 ? 151.468 -5.037 6.704 1.00 0.00 65 VAL A CA 6
ATOM 15304 C C . VAL A 1 65 ? 151.610 -3.516 6.631 1.00 0.00 65 VAL A C 6
ATOM 15305 O O . VAL A 1 65 ? 151.828 -2.959 5.557 1.00 0.00 65 VAL A O 6
ATOM 15318 N N . ARG A 1 66 ? 151.523 -2.879 7.792 1.00 0.00 66 ARG A N 6
ATOM 15319 C CA . ARG A 1 66 ? 151.672 -1.434 7.902 1.00 0.00 66 ARG A CA 6
ATOM 15320 C C . ARG A 1 66 ? 152.417 -1.098 9.190 1.00 0.00 66 ARG A C 6
ATOM 15321 O O . ARG A 1 66 ? 152.056 -1.585 10.260 1.00 0.00 66 ARG A O 6
ATOM 15342 N N . TYR A 1 67 ? 153.441 -0.259 9.079 1.00 0.00 67 TYR A N 6
ATOM 15343 C CA . TYR A 1 67 ? 154.296 0.067 10.216 1.00 0.00 67 TYR A CA 6
ATOM 15344 C C . TYR A 1 67 ? 154.150 1.526 10.631 1.00 0.00 67 TYR A C 6
ATOM 15345 O O . TYR A 1 67 ? 154.171 2.425 9.786 1.00 0.00 67 TYR A O 6
ATOM 15363 N N . ASP A 1 68 ? 153.992 1.725 11.939 1.00 0.00 68 ASP A N 6
ATOM 15364 C CA . ASP A 1 68 ? 154.135 3.039 12.548 1.00 0.00 68 ASP A CA 6
ATOM 15365 C C . ASP A 1 68 ? 155.019 2.894 13.782 1.00 0.00 68 ASP A C 6
ATOM 15366 O O . ASP A 1 68 ? 154.895 1.907 14.509 1.00 0.00 68 ASP A O 6
ATOM 15375 N N . LYS A 1 69 ? 155.801 3.923 14.093 1.00 0.00 69 LYS A N 6
ATOM 15376 C CA . LYS A 1 69 ? 156.903 3.771 15.039 1.00 0.00 69 LYS A CA 6
ATOM 15377 C C . LYS A 1 69 ? 156.401 3.563 16.462 1.00 0.00 69 LYS A C 6
ATOM 15378 O O . LYS A 1 69 ? 155.523 4.278 16.937 1.00 0.00 69 LYS A O 6
ATOM 15397 N N . GLN A 1 70 ? 156.977 2.562 17.121 1.00 0.00 70 GLN A N 6
ATOM 15398 C CA . GLN A 1 70 ? 156.740 2.342 18.540 1.00 0.00 70 GLN A CA 6
ATOM 15399 C C . GLN A 1 70 ? 157.856 2.991 19.350 1.00 0.00 70 GLN A C 6
ATOM 15400 O O . GLN A 1 70 ? 157.610 3.872 20.174 1.00 0.00 70 GLN A O 6
ATOM 15414 N N . ASP A 1 71 ? 159.086 2.554 19.090 1.00 0.00 71 ASP A N 6
ATOM 15415 C CA . ASP A 1 71 ? 160.256 3.095 19.778 1.00 0.00 71 ASP A CA 6
ATOM 15416 C C . ASP A 1 71 ? 161.556 2.499 19.233 1.00 0.00 71 ASP A C 6
ATOM 15417 O O . ASP A 1 71 ? 162.588 3.170 19.205 1.00 0.00 71 ASP A O 6
ATOM 15426 N N . SER A 1 72 ? 161.503 1.241 18.799 1.00 0.00 72 SER A N 6
ATOM 15427 C CA . SER A 1 72 ? 162.700 0.528 18.359 1.00 0.00 72 SER A CA 6
ATOM 15428 C C . SER A 1 72 ? 163.350 1.171 17.133 1.00 0.00 72 SER A C 6
ATOM 15429 O O . SER A 1 72 ? 164.559 1.042 16.939 1.00 0.00 72 SER A O 6
ATOM 15437 N N . VAL A 1 73 ? 162.563 1.860 16.307 1.00 0.00 73 VAL A N 6
ATOM 15438 C CA . VAL A 1 73 ? 163.090 2.428 15.066 1.00 0.00 73 VAL A CA 6
ATOM 15439 C C . VAL A 1 73 ? 164.275 3.350 15.360 1.00 0.00 73 VAL A C 6
ATOM 15440 O O . VAL A 1 73 ? 165.303 3.280 14.687 1.00 0.00 73 VAL A O 6
ATOM 15453 N N . GLY A 1 74 ? 164.129 4.211 16.363 1.00 0.00 74 GLY A N 6
ATOM 15454 C CA . GLY A 1 74 ? 165.239 5.063 16.793 1.00 0.00 74 GLY A CA 6
ATOM 15455 C C . GLY A 1 74 ? 165.231 6.456 16.151 1.00 0.00 74 GLY A C 6
ATOM 15456 O O . GLY A 1 74 ? 165.992 7.328 16.569 1.00 0.00 74 GLY A O 6
ATOM 15460 N N . VAL A 1 75 ? 164.385 6.677 15.145 1.00 0.00 75 VAL A N 6
ATOM 15461 C CA . VAL A 1 75 ? 164.319 7.973 14.472 1.00 0.00 75 VAL A CA 6
ATOM 15462 C C . VAL A 1 75 ? 162.877 8.461 14.397 1.00 0.00 75 VAL A C 6
ATOM 15463 O O . VAL A 1 75 ? 161.955 7.745 14.777 1.00 0.00 75 VAL A O 6
ATOM 15476 N N . ARG A 1 76 ? 162.683 9.679 13.899 1.00 0.00 76 ARG A N 6
ATOM 15477 C CA . ARG A 1 76 ? 161.344 10.257 13.817 1.00 0.00 76 ARG A CA 6
ATOM 15478 C C . ARG A 1 76 ? 160.638 9.867 12.515 1.00 0.00 76 ARG A C 6
ATOM 15479 O O . ARG A 1 76 ? 159.866 10.650 11.962 1.00 0.00 76 ARG A O 6
ATOM 15500 N N . TYR A 1 77 ? 160.899 8.656 12.030 1.00 0.00 77 TYR A N 6
ATOM 15501 C CA . TYR A 1 77 ? 160.292 8.185 10.791 1.00 0.00 77 TYR A CA 6
ATOM 15502 C C . TYR A 1 77 ? 158.769 8.188 10.885 1.00 0.00 77 TYR A C 6
ATOM 15503 O O . TYR A 1 77 ? 158.084 8.598 9.949 1.00 0.00 77 TYR A O 6
ATOM 15521 N N . ALA A 1 78 ? 158.242 7.741 12.021 1.00 0.00 78 ALA A N 6
ATOM 15522 C CA . ALA A 1 78 ? 156.796 7.613 12.177 1.00 0.00 78 ALA A CA 6
ATOM 15523 C C . ALA A 1 78 ? 156.369 7.899 13.614 1.00 0.00 78 ALA A C 6
ATOM 15524 O O . ALA A 1 78 ? 157.204 8.005 14.512 1.00 0.00 78 ALA A O 6
ATOM 15531 N N . LYS A 1 79 ? 155.063 8.062 13.814 1.00 0.00 79 LYS A N 6
ATOM 15532 C CA . LYS A 1 79 ? 154.522 8.270 15.154 1.00 0.00 79 LYS A CA 6
ATOM 15533 C C . LYS A 1 79 ? 153.100 7.721 15.250 1.00 0.00 79 LYS A C 6
ATOM 15534 O O . LYS A 1 79 ? 152.163 8.303 14.703 1.00 0.00 79 LYS A O 6
ATOM 15553 N N . ASN A 1 80 ? 152.943 6.600 15.954 1.00 0.00 80 ASN A N 6
ATOM 15554 C CA . ASN A 1 80 ? 151.625 5.973 16.124 1.00 0.00 80 ASN A CA 6
ATOM 15555 C C . ASN A 1 80 ? 151.697 4.667 16.936 1.00 0.00 80 ASN A C 6
ATOM 15556 O O . ASN A 1 80 ? 150.674 4.223 17.456 1.00 0.00 80 ASN A O 6
ATOM 15567 N N . ASP A 1 81 ? 152.878 4.045 17.002 1.00 0.00 81 ASP A N 6
ATOM 15568 C CA . ASP A 1 81 ? 153.097 2.800 17.742 1.00 0.00 81 ASP A CA 6
ATOM 15569 C C . ASP A 1 81 ? 152.034 1.742 17.439 1.00 0.00 81 ASP A C 6
ATOM 15570 O O . ASP A 1 81 ? 151.237 1.383 18.306 1.00 0.00 81 ASP A O 6
ATOM 15579 N N . LYS A 1 82 ? 152.068 1.195 16.221 1.00 0.00 82 LYS A N 6
ATOM 15580 C CA . LYS A 1 82 ? 151.098 0.185 15.814 1.00 0.00 82 LYS A CA 6
ATOM 15581 C C . LYS A 1 82 ? 151.658 -0.637 14.664 1.00 0.00 82 LYS A C 6
ATOM 15582 O O . LYS A 1 82 ? 152.230 -0.094 13.721 1.00 0.00 82 LYS A O 6
ATOM 15601 N N . LEU A 1 83 ? 151.529 -1.954 14.767 1.00 0.00 83 LEU A N 6
ATOM 15602 C CA . LEU A 1 83 ? 151.802 -2.834 13.637 1.00 0.00 83 LEU A CA 6
ATOM 15603 C C . LEU A 1 83 ? 150.500 -3.528 13.237 1.00 0.00 83 LEU A C 6
ATOM 15604 O O . LEU A 1 83 ? 149.828 -4.124 14.073 1.00 0.00 83 LEU A O 6
ATOM 15620 N N . ARG A 1 84 ? 150.147 -3.442 11.962 1.00 0.00 84 ARG A N 6
ATOM 15621 C CA . ARG A 1 84 ? 148.896 -4.020 11.483 1.00 0.00 84 ARG A CA 6
ATOM 15622 C C . ARG A 1 84 ? 149.225 -4.978 10.347 1.00 0.00 84 ARG A C 6
ATOM 15623 O O . ARG A 1 84 ? 149.907 -4.559 9.415 1.00 0.00 84 ARG A O 6
ATOM 15644 N N . TYR A 1 85 ? 148.807 -6.249 10.420 1.00 0.00 85 TYR A N 6
ATOM 15645 C CA . TYR A 1 85 ? 149.076 -7.168 9.307 1.00 0.00 85 TYR A CA 6
ATOM 15646 C C . TYR A 1 85 ? 147.973 -8.198 9.106 1.00 0.00 85 TYR A C 6
ATOM 15647 O O . TYR A 1 85 ? 147.222 -8.510 10.026 1.00 0.00 85 TYR A O 6
ATOM 15665 N N . THR A 1 86 ? 147.893 -8.717 7.883 1.00 0.00 86 THR A N 6
ATOM 15666 C CA . THR A 1 86 ? 146.761 -9.549 7.479 1.00 0.00 86 THR A CA 6
ATOM 15667 C C . THR A 1 86 ? 147.151 -10.484 6.349 1.00 0.00 86 THR A C 6
ATOM 15668 O O . THR A 1 86 ? 148.071 -10.184 5.599 1.00 0.00 86 THR A O 6
ATOM 15679 N N . VAL A 1 87 ? 146.391 -11.562 6.170 1.00 0.00 87 VAL A N 6
ATOM 15680 C CA . VAL A 1 87 ? 146.609 -12.460 5.040 1.00 0.00 87 VAL A CA 6
ATOM 15681 C C . VAL A 1 87 ? 145.275 -12.673 4.339 1.00 0.00 87 VAL A C 6
ATOM 15682 O O . VAL A 1 87 ? 144.252 -12.862 5.002 1.00 0.00 87 VAL A O 6
ATOM 15695 N N . LEU A 1 88 ? 145.281 -12.600 3.013 1.00 0.00 88 LEU A N 6
ATOM 15696 C CA . LEU A 1 88 ? 144.027 -12.496 2.282 1.00 0.00 88 LEU A CA 6
ATOM 15697 C C . LEU A 1 88 ? 144.171 -12.991 0.849 1.00 0.00 88 LEU A C 6
ATOM 15698 O O . LEU A 1 88 ? 145.281 -13.141 0.337 1.00 0.00 88 LEU A O 6
ATOM 15714 N N . ALA A 1 89 ? 143.030 -13.266 0.234 1.00 0.00 89 ALA A N 6
ATOM 15715 C CA . ALA A 1 89 ? 142.975 -13.572 -1.187 1.00 0.00 89 ALA A CA 6
ATOM 15716 C C . ALA A 1 89 ? 142.659 -12.298 -1.962 1.00 0.00 89 ALA A C 6
ATOM 15717 O O . ALA A 1 89 ? 141.862 -11.481 -1.506 1.00 0.00 89 ALA A O 6
ATOM 15724 N N . LYS A 1 90 ? 143.285 -12.124 -3.120 1.00 0.00 90 LYS A N 6
ATOM 15725 C CA . LYS A 1 90 ? 143.005 -10.973 -3.968 1.00 0.00 90 LYS A CA 6
ATOM 15726 C C . LYS A 1 90 ? 142.318 -11.447 -5.238 1.00 0.00 90 LYS A C 6
ATOM 15727 O O . LYS A 1 90 ? 142.876 -12.263 -5.973 1.00 0.00 90 LYS A O 6
ATOM 15746 N N . LYS A 1 91 ? 141.113 -10.944 -5.480 1.00 0.00 91 LYS A N 6
ATOM 15747 C CA . LYS A 1 91 ? 140.344 -11.362 -6.645 1.00 0.00 91 LYS A CA 6
ATOM 15748 C C . LYS A 1 91 ? 139.666 -10.160 -7.286 1.00 0.00 91 LYS A C 6
ATOM 15749 O O . LYS A 1 91 ? 139.095 -9.322 -6.591 1.00 0.00 91 LYS A O 6
ATOM 15768 N N . THR A 1 92 ? 139.750 -10.069 -8.608 1.00 0.00 92 THR A N 6
ATOM 15769 C CA . THR A 1 92 ? 139.096 -8.988 -9.338 1.00 0.00 92 THR A CA 6
ATOM 15770 C C . THR A 1 92 ? 138.234 -9.569 -10.451 1.00 0.00 92 THR A C 6
ATOM 15771 O O . THR A 1 92 ? 138.607 -10.564 -11.075 1.00 0.00 92 THR A O 6
ATOM 15782 N N . PHE A 1 93 ? 137.084 -8.948 -10.697 1.00 0.00 93 PHE A N 6
ATOM 15783 C CA . PHE A 1 93 ? 136.184 -9.437 -11.735 1.00 0.00 93 PHE A CA 6
ATOM 15784 C C . PHE A 1 93 ? 135.455 -8.265 -12.399 1.00 0.00 93 PHE A C 6
ATOM 15785 O O . PHE A 1 93 ? 134.845 -7.467 -11.685 1.00 0.00 93 PHE A O 6
ATOM 15802 N N . PRO A 1 94 ? 135.532 -8.091 -13.705 1.00 0.00 94 PRO A N 6
ATOM 15803 C CA . PRO A 1 94 ? 134.664 -7.103 -14.401 1.00 0.00 94 PRO A CA 6
ATOM 15804 C C . PRO A 1 94 ? 133.352 -7.746 -14.834 1.00 0.00 94 PRO A C 6
ATOM 15805 O O . PRO A 1 94 ? 133.334 -8.619 -15.702 1.00 0.00 94 PRO A O 6
ATOM 15816 N N . VAL A 1 95 ? 132.257 -7.307 -14.225 1.00 0.00 95 VAL A N 6
ATOM 15817 C CA . VAL A 1 95 ? 130.928 -7.871 -14.517 1.00 0.00 95 VAL A CA 6
ATOM 15818 C C . VAL A 1 95 ? 129.964 -6.790 -15.033 1.00 0.00 95 VAL A C 6
ATOM 15819 O O . VAL A 1 95 ? 128.752 -6.898 -14.860 1.00 0.00 95 VAL A O 6
ATOM 15832 N N . THR A 1 96 ? 130.499 -5.682 -15.537 1.00 0.00 96 THR A N 6
ATOM 15833 C CA . THR A 1 96 ? 129.685 -4.665 -16.191 1.00 0.00 96 THR A CA 6
ATOM 15834 C C . THR A 1 96 ? 129.352 -5.073 -17.624 1.00 0.00 96 THR A C 6
ATOM 15835 O O . THR A 1 96 ? 128.240 -4.843 -18.099 1.00 0.00 96 THR A O 6
ATOM 15846 N N . ASN A 1 97 ? 130.319 -5.677 -18.311 1.00 0.00 97 ASN A N 6
ATOM 15847 C CA . ASN A 1 97 ? 130.108 -6.101 -19.691 1.00 0.00 97 ASN A CA 6
ATOM 15848 C C . ASN A 1 97 ? 128.938 -7.076 -19.774 1.00 0.00 97 ASN A C 6
ATOM 15849 O O . ASN A 1 97 ? 128.076 -6.955 -20.645 1.00 0.00 97 ASN A O 6
ATOM 15860 N N . ASP A 1 98 ? 128.917 -8.043 -18.862 1.00 0.00 98 ASP A N 6
ATOM 15861 C CA . ASP A 1 98 ? 127.808 -8.996 -18.781 1.00 0.00 98 ASP A CA 6
ATOM 15862 C C . ASP A 1 98 ? 126.867 -8.709 -17.602 1.00 0.00 98 ASP A C 6
ATOM 15863 O O . ASP A 1 98 ? 126.059 -9.563 -17.237 1.00 0.00 98 ASP A O 6
ATOM 15872 N N . GLY A 1 99 ? 126.963 -7.519 -17.005 1.00 0.00 99 GLY A N 6
ATOM 15873 C CA . GLY A 1 99 ? 126.124 -7.172 -15.865 1.00 0.00 99 GLY A CA 6
ATOM 15874 C C . GLY A 1 99 ? 126.142 -5.668 -15.619 1.00 0.00 99 GLY A C 6
ATOM 15875 O O . GLY A 1 99 ? 125.652 -4.890 -16.438 1.00 0.00 99 GLY A O 6
ATOM 15879 N N . LEU A 1 100 ? 126.713 -5.263 -14.488 1.00 0.00 100 LEU A N 6
ATOM 15880 C CA . LEU A 1 100 ? 126.744 -3.848 -14.129 1.00 0.00 100 LEU A CA 6
ATOM 15881 C C . LEU A 1 100 ? 127.641 -3.558 -12.913 1.00 0.00 100 LEU A C 6
ATOM 15882 O O . LEU A 1 100 ? 127.523 -2.491 -12.310 1.00 0.00 100 LEU A O 6
ATOM 15898 N N . VAL A 1 101 ? 128.531 -4.487 -12.547 1.00 0.00 101 VAL A N 6
ATOM 15899 C CA . VAL A 1 101 ? 129.438 -4.257 -11.412 1.00 0.00 101 VAL A CA 6
ATOM 15900 C C . VAL A 1 101 ? 130.888 -4.571 -11.785 1.00 0.00 101 VAL A C 6
ATOM 15901 O O . VAL A 1 101 ? 131.163 -5.160 -12.827 1.00 0.00 101 VAL A O 6
ATOM 15914 N N . ASN A 1 102 ? 131.810 -4.179 -10.914 1.00 0.00 102 ASN A N 6
ATOM 15915 C CA . ASN A 1 102 ? 133.228 -4.453 -11.119 1.00 0.00 102 ASN A CA 6
ATOM 15916 C C . ASN A 1 102 ? 133.957 -4.253 -9.796 1.00 0.00 102 ASN A C 6
ATOM 15917 O O . ASN A 1 102 ? 133.819 -3.198 -9.182 1.00 0.00 102 ASN A O 6
ATOM 15928 N N . PHE A 1 103 ? 134.714 -5.253 -9.339 1.00 0.00 103 PHE A N 6
ATOM 15929 C CA . PHE A 1 103 ? 135.315 -5.165 -8.005 1.00 0.00 103 PHE A CA 6
ATOM 15930 C C . PHE A 1 103 ? 136.727 -5.727 -7.959 1.00 0.00 103 PHE A C 6
ATOM 15931 O O . PHE A 1 103 ? 137.098 -6.573 -8.770 1.00 0.00 103 PHE A O 6
ATOM 15948 N N . LYS A 1 104 ? 137.495 -5.243 -6.988 1.00 0.00 104 LYS A N 6
ATOM 15949 C CA . LYS A 1 104 ? 138.773 -5.850 -6.652 1.00 0.00 104 LYS A CA 6
ATOM 15950 C C . LYS A 1 104 ? 138.821 -5.930 -5.137 1.00 0.00 104 LYS A C 6
ATOM 15951 O O . LYS A 1 104 ? 138.737 -4.894 -4.476 1.00 0.00 104 LYS A O 6
ATOM 15970 N N . ILE A 1 105 ? 138.936 -7.134 -4.576 1.00 0.00 105 ILE A N 6
ATOM 15971 C CA . ILE A 1 105 ? 138.721 -7.299 -3.141 1.00 0.00 105 ILE A CA 6
ATOM 15972 C C . ILE A 1 105 ? 139.880 -8.002 -2.455 1.00 0.00 105 ILE A C 6
ATOM 15973 O O . ILE A 1 105 ? 140.591 -8.807 -3.059 1.00 0.00 105 ILE A O 6
ATOM 15989 N N . LYS A 1 106 ? 140.011 -7.696 -1.174 1.00 0.00 106 LYS A N 6
ATOM 15990 C CA . LYS A 1 106 ? 140.921 -8.398 -0.290 1.00 0.00 106 LYS A CA 6
ATOM 15991 C C . LYS A 1 106 ? 140.087 -9.111 0.765 1.00 0.00 106 LYS A C 6
ATOM 15992 O O . LYS A 1 106 ? 139.383 -8.463 1.542 1.00 0.00 106 LYS A O 6
ATOM 16011 N N . GLY A 1 107 ? 140.154 -10.438 0.785 1.00 0.00 107 GLY A N 6
ATOM 16012 C CA . GLY A 1 107 ? 139.318 -11.219 1.695 1.00 0.00 107 GLY A CA 6
ATOM 16013 C C . GLY A 1 107 ? 140.187 -12.020 2.646 1.00 0.00 107 GLY A C 6
ATOM 16014 O O . GLY A 1 107 ? 140.846 -12.972 2.228 1.00 0.00 107 GLY A O 6
ATOM 16018 N N . GLY A 1 108 ? 140.197 -11.624 3.916 1.00 0.00 108 GLY A N 6
ATOM 16019 C CA . GLY A 1 108 ? 141.063 -12.301 4.883 1.00 0.00 108 GLY A CA 6
ATOM 16020 C C . GLY A 1 108 ? 140.906 -11.758 6.295 1.00 0.00 108 GLY A C 6
ATOM 16021 O O . GLY A 1 108 ? 139.855 -11.229 6.652 1.00 0.00 108 GLY A O 6
ATOM 16025 N N . CYS A 1 109 ? 141.968 -11.890 7.089 1.00 0.00 109 CYS A N 6
ATOM 16026 C CA . CYS A 1 109 ? 141.907 -11.522 8.501 1.00 0.00 109 CYS A CA 6
ATOM 16027 C C . CYS A 1 109 ? 143.150 -10.743 8.911 1.00 0.00 109 CYS A C 6
ATOM 16028 O O . CYS A 1 109 ? 144.253 -11.037 8.452 1.00 0.00 109 CYS A O 6
ATOM 16036 N N . ASP A 1 110 ? 142.957 -9.761 9.790 1.00 0.00 110 ASP A N 6
ATOM 16037 C CA . ASP A 1 110 ? 144.053 -8.912 10.246 1.00 0.00 110 ASP A CA 6
ATOM 16038 C C . ASP A 1 110 ? 144.178 -8.982 11.759 1.00 0.00 110 ASP A C 6
ATOM 16039 O O . ASP A 1 110 ? 143.212 -9.303 12.450 1.00 0.00 110 ASP A O 6
ATOM 16048 N N . VAL A 1 111 ? 145.359 -8.630 12.260 1.00 0.00 111 VAL A N 6
ATOM 16049 C CA . VAL A 1 111 ? 145.577 -8.498 13.694 1.00 0.00 111 VAL A CA 6
ATOM 16050 C C . VAL A 1 111 ? 146.170 -7.124 13.981 1.00 0.00 111 VAL A C 6
ATOM 16051 O O . VAL A 1 111 ? 147.044 -6.646 13.254 1.00 0.00 111 VAL A O 6
ATOM 16064 N N . ASP A 1 112 ? 145.664 -6.509 15.041 1.00 0.00 112 ASP A N 6
ATOM 16065 C CA . ASP A 1 112 ? 146.217 -5.263 15.533 1.00 0.00 112 ASP A CA 6
ATOM 16066 C C . ASP A 1 112 ? 147.204 -5.568 16.647 1.00 0.00 112 ASP A C 6
ATOM 16067 O O . ASP A 1 112 ? 146.812 -6.136 17.676 1.00 0.00 112 ASP A O 6
ATOM 16076 N N . GLN A 1 113 ? 148.466 -5.221 16.389 1.00 0.00 113 GLN A N 6
ATOM 16077 C CA . GLN A 1 113 ? 149.531 -5.327 17.375 1.00 0.00 113 GLN A CA 6
ATOM 16078 C C . GLN A 1 113 ? 149.542 -4.058 18.201 1.00 0.00 113 GLN A C 6
ATOM 16079 O O . GLN A 1 113 ? 150.173 -3.059 17.841 1.00 0.00 113 GLN A O 6
ATOM 16093 N N . ASP A 1 114 ? 148.814 -4.167 19.298 1.00 0.00 114 ASP A N 6
ATOM 16094 C CA . ASP A 1 114 ? 148.461 -3.066 20.192 1.00 0.00 114 ASP A CA 6
ATOM 16095 C C . ASP A 1 114 ? 147.376 -3.551 21.164 1.00 0.00 114 ASP A C 6
ATOM 16096 O O . ASP A 1 114 ? 147.362 -3.168 22.335 1.00 0.00 114 ASP A O 6
ATOM 16105 N N . PHE A 1 115 ? 146.469 -4.398 20.663 1.00 0.00 115 PHE A N 6
ATOM 16106 C CA . PHE A 1 115 ? 145.454 -5.034 21.479 1.00 0.00 115 PHE A CA 6
ATOM 16107 C C . PHE A 1 115 ? 144.977 -6.254 20.706 1.00 0.00 115 PHE A C 6
ATOM 16108 O O . PHE A 1 115 ? 144.731 -6.164 19.507 1.00 0.00 115 PHE A O 6
ATOM 16125 N N . LYS A 1 116 ? 144.907 -7.402 21.368 1.00 0.00 116 LYS A N 6
ATOM 16126 C CA . LYS A 1 116 ? 144.519 -8.649 20.710 1.00 0.00 116 LYS A CA 6
ATOM 16127 C C . LYS A 1 116 ? 143.215 -8.484 19.919 1.00 0.00 116 LYS A C 6
ATOM 16128 O O . LYS A 1 116 ? 142.157 -8.960 20.336 1.00 0.00 116 LYS A O 6
ATOM 16147 N N . GLU A 1 117 ? 143.289 -7.795 18.776 1.00 0.00 117 GLU A N 6
ATOM 16148 C CA . GLU A 1 117 ? 142.096 -7.582 17.951 1.00 0.00 117 GLU A CA 6
ATOM 16149 C C . GLU A 1 117 ? 142.232 -8.307 16.618 1.00 0.00 117 GLU A C 6
ATOM 16150 O O . GLU A 1 117 ? 143.151 -8.022 15.858 1.00 0.00 117 GLU A O 6
ATOM 16162 N N . TRP A 1 118 ? 141.309 -9.225 16.336 1.00 0.00 118 TRP A N 6
ATOM 16163 C CA . TRP A 1 118 ? 141.365 -10.009 15.103 1.00 0.00 118 TRP A CA 6
ATOM 16164 C C . TRP A 1 118 ? 140.021 -9.958 14.379 1.00 0.00 118 TRP A C 6
ATOM 16165 O O . TRP A 1 118 ? 139.000 -10.378 14.924 1.00 0.00 118 TRP A O 6
ATOM 16186 N N . LYS A 1 119 ? 140.024 -9.444 13.149 1.00 0.00 119 LYS A N 6
ATOM 16187 C CA . LYS A 1 119 ? 138.769 -9.196 12.438 1.00 0.00 119 LYS A CA 6
ATOM 16188 C C . LYS A 1 119 ? 138.874 -9.549 10.954 1.00 0.00 119 LYS A C 6
ATOM 16189 O O . LYS A 1 119 ? 139.970 -9.580 10.398 1.00 0.00 119 LYS A O 6
ATOM 16208 N N . SER A 1 120 ? 137.734 -9.851 10.333 1.00 0.00 120 SER A N 6
ATOM 16209 C CA . SER A 1 120 ? 137.687 -10.126 8.896 1.00 0.00 120 SER A CA 6
ATOM 16210 C C . SER A 1 120 ? 137.739 -8.828 8.087 1.00 0.00 120 SER A C 6
ATOM 16211 O O . SER A 1 120 ? 137.421 -7.757 8.600 1.00 0.00 120 SER A O 6
ATOM 16219 N N . ARG A 1 121 ? 138.139 -8.929 6.818 1.00 0.00 121 ARG A N 6
ATOM 16220 C CA . ARG A 1 121 ? 138.353 -7.746 5.981 1.00 0.00 121 ARG A CA 6
ATOM 16221 C C . ARG A 1 121 ? 137.555 -7.796 4.673 1.00 0.00 121 ARG A C 6
ATOM 16222 O O . ARG A 1 121 ? 137.708 -8.749 3.900 1.00 0.00 121 ARG A O 6
ATOM 16243 N N . GLY A 1 122 ? 136.743 -6.745 4.462 1.00 0.00 122 GLY A N 6
ATOM 16244 C CA . GLY A 1 122 ? 136.061 -6.469 3.186 1.00 0.00 122 GLY A CA 6
ATOM 16245 C C . GLY A 1 122 ? 136.774 -5.321 2.462 1.00 0.00 122 GLY A C 6
ATOM 16246 O O . GLY A 1 122 ? 136.187 -4.254 2.114 1.00 0.00 122 GLY A O 6
ATOM 16250 N N . GLY A 1 123 ? 138.057 -5.600 2.219 1.00 0.00 123 GLY A N 6
ATOM 16251 C CA . GLY A 1 123 ? 139.024 -4.564 1.897 1.00 0.00 123 GLY A CA 6
ATOM 16252 C C . GLY A 1 123 ? 139.146 -4.446 0.395 1.00 0.00 123 GLY A C 6
ATOM 16253 O O . GLY A 1 123 ? 139.805 -5.261 -0.245 1.00 0.00 123 GLY A O 6
ATOM 16257 N N . ALA A 1 124 ? 138.512 -3.428 -0.157 1.00 0.00 124 ALA A N 6
ATOM 16258 C CA . ALA A 1 124 ? 138.119 -3.526 -1.548 1.00 0.00 124 ALA A CA 6
ATOM 16259 C C . ALA A 1 124 ? 137.707 -2.208 -2.170 1.00 0.00 124 ALA A C 6
ATOM 16260 O O . ALA A 1 124 ? 137.637 -1.168 -1.508 1.00 0.00 124 ALA A O 6
ATOM 16267 N N . GLU A 1 125 ? 137.464 -2.306 -3.473 1.00 0.00 125 GLU A N 6
ATOM 16268 C CA . GLU A 1 125 ? 136.729 -1.295 -4.199 1.00 0.00 125 GLU A CA 6
ATOM 16269 C C . GLU A 1 125 ? 135.601 -2.015 -4.940 1.00 0.00 125 GLU A C 6
ATOM 16270 O O . GLU A 1 125 ? 135.871 -2.763 -5.879 1.00 0.00 125 GLU A O 6
ATOM 16282 N N . PHE A 1 126 ? 134.351 -1.839 -4.492 1.00 0.00 126 PHE A N 6
ATOM 16283 C CA . PHE A 1 126 ? 133.226 -2.541 -5.145 1.00 0.00 126 PHE A CA 6
ATOM 16284 C C . PHE A 1 126 ? 132.397 -1.610 -6.031 1.00 0.00 126 PHE A C 6
ATOM 16285 O O . PHE A 1 126 ? 131.730 -0.731 -5.505 1.00 0.00 126 PHE A O 6
ATOM 16302 N N . SER A 1 127 ? 132.296 -1.887 -7.335 1.00 0.00 127 SER A N 6
ATOM 16303 C CA . SER A 1 127 ? 131.551 -0.995 -8.225 1.00 0.00 127 SER A CA 6
ATOM 16304 C C . SER A 1 127 ? 130.121 -1.489 -8.392 1.00 0.00 127 SER A C 6
ATOM 16305 O O . SER A 1 127 ? 129.896 -2.543 -8.988 1.00 0.00 127 SER A O 6
ATOM 16313 N N . TRP A 1 128 ? 129.174 -0.715 -7.865 1.00 0.00 128 TRP A N 6
ATOM 16314 C CA . TRP A 1 128 ? 127.758 -1.057 -7.943 1.00 0.00 128 TRP A CA 6
ATOM 16315 C C . TRP A 1 128 ? 126.968 0.102 -8.541 1.00 0.00 128 TRP A C 6
ATOM 16316 O O . TRP A 1 128 ? 127.400 1.252 -8.479 1.00 0.00 128 TRP A O 6
ATOM 16337 N N . ASN A 1 129 ? 125.801 -0.207 -9.098 1.00 0.00 129 ASN A N 6
ATOM 16338 C CA . ASN A 1 129 ? 125.001 0.800 -9.786 1.00 0.00 129 ASN A CA 6
ATOM 16339 C C . ASN A 1 129 ? 124.095 1.553 -8.813 1.00 0.00 129 ASN A C 6
ATOM 16340 O O . ASN A 1 129 ? 123.172 0.981 -8.233 1.00 0.00 129 ASN A O 6
ATOM 16351 N N . VAL A 1 130 ? 124.378 2.839 -8.626 1.00 0.00 130 VAL A N 6
ATOM 16352 C CA . VAL A 1 130 ? 123.537 3.688 -7.786 1.00 0.00 130 VAL A CA 6
ATOM 16353 C C . VAL A 1 130 ? 123.293 5.028 -8.479 1.00 0.00 130 VAL A C 6
ATOM 16354 O O . VAL A 1 130 ? 124.224 5.649 -8.992 1.00 0.00 130 VAL A O 6
ATOM 16367 N N . PHE A 1 131 ? 122.038 5.466 -8.490 1.00 0.00 131 PHE A N 6
ATOM 16368 C CA . PHE A 1 131 ? 121.684 6.743 -9.103 1.00 0.00 131 PHE A CA 6
ATOM 16369 C C . PHE A 1 131 ? 121.358 7.774 -8.028 1.00 0.00 131 PHE A C 6
ATOM 16370 O O . PHE A 1 131 ? 120.592 7.501 -7.104 1.00 0.00 131 PHE A O 6
ATOM 16387 N N . ASN A 1 132 ? 121.944 8.961 -8.153 1.00 0.00 132 ASN A N 6
ATOM 16388 C CA . ASN A 1 132 ? 121.722 10.014 -7.170 1.00 0.00 132 ASN A CA 6
ATOM 16389 C C . ASN A 1 132 ? 120.381 10.705 -7.401 1.00 0.00 132 ASN A C 6
ATOM 16390 O O . ASN A 1 132 ? 119.575 10.829 -6.479 1.00 0.00 132 ASN A O 6
ATOM 16401 N N . PHE A 1 133 ? 120.137 11.131 -8.637 1.00 0.00 133 PHE A N 6
ATOM 16402 C CA . PHE A 1 133 ? 118.902 11.839 -8.961 1.00 0.00 133 PHE A CA 6
ATOM 16403 C C . PHE A 1 133 ? 118.589 11.739 -10.451 1.00 0.00 133 PHE A C 6
ATOM 16404 O O . PHE A 1 133 ? 117.571 11.170 -10.843 1.00 0.00 133 PHE A O 6
ATOM 16421 N N . GLN A 1 134 ? 119.470 12.297 -11.277 1.00 0.00 134 GLN A N 6
ATOM 16422 C CA . GLN A 1 134 ? 119.243 12.320 -12.718 1.00 0.00 134 GLN A CA 6
ATOM 16423 C C . GLN A 1 134 ? 120.019 11.206 -13.415 1.00 0.00 134 GLN A C 6
ATOM 16424 O O . GLN A 1 134 ? 121.188 10.967 -13.116 1.00 0.00 134 GLN A O 6
ATOM 16438 N N . LYS A 1 135 ? 119.352 10.530 -14.345 1.00 0.00 135 LYS A N 6
ATOM 16439 C CA . LYS A 1 135 ? 119.986 9.462 -15.114 1.00 0.00 135 LYS A CA 6
ATOM 16440 C C . LYS A 1 135 ? 121.176 9.983 -15.920 1.00 0.00 135 LYS A C 6
ATOM 16441 O O . LYS A 1 135 ? 122.170 9.278 -16.095 1.00 0.00 135 LYS A O 6
ATOM 16460 N N . ASP A 1 136 ? 121.073 11.218 -16.407 1.00 0.00 136 ASP A N 6
ATOM 16461 C CA . ASP A 1 136 ? 122.123 11.801 -17.238 1.00 0.00 136 ASP A CA 6
ATOM 16462 C C . ASP A 1 136 ? 123.488 11.715 -16.559 1.00 0.00 136 ASP A C 6
ATOM 16463 O O . ASP A 1 136 ? 124.505 11.513 -17.222 1.00 0.00 136 ASP A O 6
ATOM 16472 N N . GLN A 1 137 ? 123.509 11.869 -15.238 1.00 0.00 137 GLN A N 6
ATOM 16473 C CA . GLN A 1 137 ? 124.760 11.812 -14.495 1.00 0.00 137 GLN A CA 6
ATOM 16474 C C . GLN A 1 137 ? 125.038 10.385 -14.039 1.00 0.00 137 GLN A C 6
ATOM 16475 O O . GLN A 1 137 ? 124.409 9.883 -13.107 1.00 0.00 137 GLN A O 6
ATOM 16489 N N . ASP A 1 138 ? 125.987 9.740 -14.706 1.00 0.00 138 ASP A N 6
ATOM 16490 C CA . ASP A 1 138 ? 126.355 8.370 -14.369 1.00 0.00 138 ASP A CA 6
ATOM 16491 C C . ASP A 1 138 ? 127.383 8.352 -13.242 1.00 0.00 138 ASP A C 6
ATOM 16492 O O . ASP A 1 138 ? 128.494 8.857 -13.394 1.00 0.00 138 ASP A O 6
ATOM 16501 N N . VAL A 1 139 ? 127.002 7.764 -12.112 1.00 0.00 139 VAL A N 6
ATOM 16502 C CA . VAL A 1 139 ? 127.896 7.669 -10.962 1.00 0.00 139 VAL A CA 6
ATOM 16503 C C . VAL A 1 139 ? 127.871 6.253 -10.389 1.00 0.00 139 VAL A C 6
ATOM 16504 O O . VAL A 1 139 ? 126.830 5.594 -10.386 1.00 0.00 139 VAL A O 6
ATOM 16517 N N . ARG A 1 140 ? 129.020 5.790 -9.905 1.00 0.00 140 ARG A N 6
ATOM 16518 C CA . ARG A 1 140 ? 129.111 4.445 -9.329 1.00 0.00 140 ARG A CA 6
ATOM 16519 C C . ARG A 1 140 ? 129.408 4.547 -7.837 1.00 0.00 140 ARG A C 6
ATOM 16520 O O . ARG A 1 140 ? 130.030 5.518 -7.423 1.00 0.00 140 ARG A O 6
ATOM 16541 N N . LEU A 1 141 ? 128.971 3.561 -7.048 1.00 0.00 141 LEU A N 6
ATOM 16542 C CA . LEU A 1 141 ? 129.114 3.602 -5.591 1.00 0.00 141 LEU A CA 6
ATOM 16543 C C . LEU A 1 141 ? 129.906 2.372 -5.109 1.00 0.00 141 LEU A C 6
ATOM 16544 O O . LEU A 1 141 ? 129.770 1.285 -5.668 1.00 0.00 141 LEU A O 6
ATOM 16560 N N . ARG A 1 142 ? 130.754 2.568 -4.095 1.00 0.00 142 ARG A N 6
ATOM 16561 C CA . ARG A 1 142 ? 131.667 1.505 -3.612 1.00 0.00 142 ARG A CA 6
ATOM 16562 C C . ARG A 1 142 ? 131.973 1.763 -2.127 1.00 0.00 142 ARG A C 6
ATOM 16563 O O . ARG A 1 142 ? 131.567 2.833 -1.647 1.00 0.00 142 ARG A O 6
ATOM 16584 N N . ILE A 1 143 ? 132.663 0.876 -1.344 1.00 0.00 143 ILE A N 6
ATOM 16585 C CA . ILE A 1 143 ? 133.312 1.382 -0.151 1.00 0.00 143 ILE A CA 6
ATOM 16586 C C . ILE A 1 143 ? 134.792 1.219 -0.462 1.00 0.00 143 ILE A C 6
ATOM 16587 O O . ILE A 1 143 ? 135.204 0.251 -1.125 1.00 0.00 143 ILE A O 6
ATOM 16603 N N . GLY A 1 144 ? 135.506 2.302 -0.223 1.00 0.00 144 GLY A N 6
ATOM 16604 C CA . GLY A 1 144 ? 136.952 2.332 -0.357 1.00 0.00 144 GLY A CA 6
ATOM 16605 C C . GLY A 1 144 ? 137.477 2.122 1.036 1.00 0.00 144 GLY A C 6
ATOM 16606 O O . GLY A 1 144 ? 137.475 3.047 1.856 1.00 0.00 144 GLY A O 6
ATOM 16610 N N . TYR A 1 145 ? 137.781 0.869 1.336 1.00 0.00 145 TYR A N 6
ATOM 16611 C CA . TYR A 1 145 ? 137.776 0.479 2.729 1.00 0.00 145 TYR A CA 6
ATOM 16612 C C . TYR A 1 145 ? 138.578 -0.747 3.061 1.00 0.00 145 TYR A C 6
ATOM 16613 O O . TYR A 1 145 ? 139.120 -1.427 2.195 1.00 0.00 145 TYR A O 6
ATOM 16631 N N . GLU A 1 146 ? 138.681 -0.904 4.369 1.00 0.00 146 GLU A N 6
ATOM 16632 C CA . GLU A 1 146 ? 138.927 -2.174 5.006 1.00 0.00 146 GLU A CA 6
ATOM 16633 C C . GLU A 1 146 ? 137.806 -2.295 6.027 1.00 0.00 146 GLU A C 6
ATOM 16634 O O . GLU A 1 146 ? 137.845 -1.616 7.061 1.00 0.00 146 GLU A O 6
ATOM 16646 N N . ALA A 1 147 ? 136.794 -3.112 5.727 1.00 0.00 147 ALA A N 6
ATOM 16647 C CA . ALA A 1 147 ? 135.617 -3.164 6.593 1.00 0.00 147 ALA A CA 6
ATOM 16648 C C . ALA A 1 147 ? 135.755 -4.308 7.585 1.00 0.00 147 ALA A C 6
ATOM 16649 O O . ALA A 1 147 ? 136.309 -5.356 7.257 1.00 0.00 147 ALA A O 6
ATOM 16656 N N . PHE A 1 148 ? 135.235 -4.072 8.787 1.00 0.00 148 PHE A N 6
ATOM 16657 C CA . PHE A 1 148 ? 135.520 -4.922 9.935 1.00 0.00 148 PHE A CA 6
ATOM 16658 C C . PHE A 1 148 ? 137.028 -4.956 10.179 1.00 0.00 148 PHE A C 6
ATOM 16659 O O . PHE A 1 148 ? 137.616 -6.013 10.395 1.00 0.00 148 PHE A O 6
ATOM 16676 N N . GLU A 1 149 ? 137.654 -3.782 10.113 1.00 0.00 149 GLU A N 6
ATOM 16677 C CA . GLU A 1 149 ? 139.091 -3.675 10.335 1.00 0.00 149 GLU A CA 6
ATOM 16678 C C . GLU A 1 149 ? 139.448 -2.344 10.993 1.00 0.00 149 GLU A C 6
ATOM 16679 O O . GLU A 1 149 ? 139.844 -2.308 12.158 1.00 0.00 149 GLU A O 6
ATOM 16691 N N . GLN A 1 150 ? 139.307 -1.252 10.244 1.00 0.00 150 GLN A N 6
ATOM 16692 C CA . GLN A 1 150 ? 139.722 0.060 10.732 1.00 0.00 150 GLN A CA 6
ATOM 16693 C C . GLN A 1 150 ? 138.639 1.107 10.493 1.00 0.00 150 GLN A C 6
ATOM 16694 O O . GLN A 1 150 ? 138.258 1.826 11.416 1.00 0.00 150 GLN A O 6
ATOM 16708 N N . VAL A 1 151 ? 138.130 1.174 9.265 1.00 0.00 151 VAL A N 6
ATOM 16709 C CA . VAL A 1 151 ? 137.179 2.220 8.909 1.00 0.00 151 VAL A CA 6
ATOM 16710 C C . VAL A 1 151 ? 136.725 2.036 7.455 1.00 0.00 151 VAL A C 6
ATOM 16711 O O . VAL A 1 151 ? 137.534 1.642 6.606 1.00 0.00 151 VAL A O 6
ATOM 16724 N N . PRO A 1 152 ? 135.459 2.215 7.148 1.00 0.00 152 PRO A N 6
ATOM 16725 C CA . PRO A 1 152 ? 135.012 2.321 5.740 1.00 0.00 152 PRO A CA 6
ATOM 16726 C C . PRO A 1 152 ? 134.747 3.758 5.301 1.00 0.00 152 PRO A C 6
ATOM 16727 O O . PRO A 1 152 ? 134.069 4.509 6.003 1.00 0.00 152 PRO A O 6
ATOM 16738 N N . TYR A 1 153 ? 135.285 4.148 4.144 1.00 0.00 153 TYR A N 6
ATOM 16739 C CA . TYR A 1 153 ? 134.900 5.412 3.516 1.00 0.00 153 TYR A CA 6
ATOM 16740 C C . TYR A 1 153 ? 134.309 5.124 2.139 1.00 0.00 153 TYR A C 6
ATOM 16741 O O . TYR A 1 153 ? 134.785 4.242 1.434 1.00 0.00 153 TYR A O 6
ATOM 16759 N N . LEU A 1 154 ? 133.275 5.865 1.749 1.00 0.00 154 LEU A N 6
ATOM 16760 C CA . LEU A 1 154 ? 132.460 5.463 0.597 1.00 0.00 154 LEU A CA 6
ATOM 16761 C C . LEU A 1 154 ? 132.985 6.154 -0.638 1.00 0.00 154 LEU A C 6
ATOM 16762 O O . LEU A 1 154 ? 133.059 7.368 -0.623 1.00 0.00 154 LEU A O 6
ATOM 16778 N N . GLN A 1 155 ? 133.197 5.427 -1.728 1.00 0.00 155 GLN A N 6
ATOM 16779 C CA . GLN A 1 155 ? 133.836 6.026 -2.895 1.00 0.00 155 GLN A CA 6
ATOM 16780 C C . GLN A 1 155 ? 132.804 6.176 -3.987 1.00 0.00 155 GLN A C 6
ATOM 16781 O O . GLN A 1 155 ? 131.869 5.380 -4.071 1.00 0.00 155 GLN A O 6
ATOM 16795 N N . ILE A 1 156 ? 132.961 7.203 -4.815 1.00 0.00 156 ILE A N 6
ATOM 16796 C CA . ILE A 1 156 ? 132.197 7.276 -6.044 1.00 0.00 156 ILE A CA 6
ATOM 16797 C C . ILE A 1 156 ? 133.126 7.655 -7.180 1.00 0.00 156 ILE A C 6
ATOM 16798 O O . ILE A 1 156 ? 134.123 8.351 -6.978 1.00 0.00 156 ILE A O 6
ATOM 16814 N N . ARG A 1 157 ? 132.797 7.162 -8.362 1.00 0.00 157 ARG A N 6
ATOM 16815 C CA . ARG A 1 157 ? 133.591 7.451 -9.548 1.00 0.00 157 ARG A CA 6
ATOM 16816 C C . ARG A 1 157 ? 132.814 8.391 -10.452 1.00 0.00 157 ARG A C 6
ATOM 16817 O O . ARG A 1 157 ? 131.660 8.104 -10.791 1.00 0.00 157 ARG A O 6
ATOM 16838 N N . GLU A 1 158 ? 133.430 9.527 -10.778 1.00 0.00 158 GLU A N 6
ATOM 16839 C CA . GLU A 1 158 ? 132.821 10.481 -11.698 1.00 0.00 158 GLU A CA 6
ATOM 16840 C C . GLU A 1 158 ? 133.877 11.005 -12.663 1.00 0.00 158 GLU A C 6
ATOM 16841 O O . GLU A 1 158 ? 134.938 11.449 -12.231 1.00 0.00 158 GLU A O 6
ATOM 16853 N N . ASN A 1 159 ? 133.579 10.946 -13.957 1.00 0.00 159 ASN A N 6
ATOM 16854 C CA . ASN A 1 159 ? 134.528 11.365 -14.986 1.00 0.00 159 ASN A CA 6
ATOM 16855 C C . ASN A 1 159 ? 135.819 10.536 -14.911 1.00 0.00 159 ASN A C 6
ATOM 16856 O O . ASN A 1 159 ? 135.954 9.545 -15.628 1.00 0.00 159 ASN A O 6
ATOM 16867 N N . ASN A 1 160 ? 136.765 10.928 -14.054 1.00 0.00 160 ASN A N 6
ATOM 16868 C CA . ASN A 1 160 ? 137.997 10.163 -13.884 1.00 0.00 160 ASN A CA 6
ATOM 16869 C C . ASN A 1 160 ? 138.660 10.448 -12.534 1.00 0.00 160 ASN A C 6
ATOM 16870 O O . ASN A 1 160 ? 139.884 10.390 -12.418 1.00 0.00 160 ASN A O 6
ATOM 16881 N N . TRP A 1 161 ? 137.859 10.755 -11.513 1.00 0.00 161 TRP A N 6
ATOM 16882 C CA . TRP A 1 161 ? 138.392 11.006 -10.176 1.00 0.00 161 TRP A CA 6
ATOM 16883 C C . TRP A 1 161 ? 137.667 10.115 -9.178 1.00 0.00 161 TRP A C 6
ATOM 16884 O O . TRP A 1 161 ? 136.501 9.778 -9.399 1.00 0.00 161 TRP A O 6
ATOM 16905 N N . THR A 1 162 ? 138.332 9.746 -8.080 1.00 0.00 162 THR A N 6
ATOM 16906 C CA . THR A 1 162 ? 137.695 8.903 -7.078 1.00 0.00 162 THR A CA 6
ATOM 16907 C C . THR A 1 162 ? 137.649 9.683 -5.782 1.00 0.00 162 THR A C 6
ATOM 16908 O O . THR A 1 162 ? 138.687 10.031 -5.232 1.00 0.00 162 THR A O 6
ATOM 16919 N N . PHE A 1 163 ? 136.449 9.959 -5.295 1.00 0.00 163 PHE A N 6
ATOM 16920 C CA . PHE A 1 163 ? 136.290 10.817 -4.124 1.00 0.00 163 PHE A CA 6
ATOM 16921 C C . PHE A 1 163 ? 135.472 10.039 -3.097 1.00 0.00 163 PHE A C 6
ATOM 16922 O O . PHE A 1 163 ? 134.705 9.153 -3.483 1.00 0.00 163 PHE A O 6
ATOM 16939 N N . ASN A 1 164 ? 135.613 10.371 -1.812 1.00 0.00 164 ASN A N 6
ATOM 16940 C CA . ASN A 1 164 ? 134.914 9.594 -0.796 1.00 0.00 164 ASN A CA 6
ATOM 16941 C C . ASN A 1 164 ? 134.647 10.329 0.507 1.00 0.00 164 ASN A C 6
ATOM 16942 O O . ASN A 1 164 ? 135.196 11.399 0.770 1.00 0.00 164 ASN A O 6
ATOM 16953 N N . ALA A 1 165 ? 133.797 9.696 1.318 1.00 0.00 165 ALA A N 6
ATOM 16954 C CA . ALA A 1 165 ? 133.441 10.215 2.631 1.00 0.00 165 ALA A CA 6
ATOM 16955 C C . ALA A 1 165 ? 133.907 9.254 3.706 1.00 0.00 165 ALA A C 6
ATOM 16956 O O . ALA A 1 165 ? 133.697 8.054 3.578 1.00 0.00 165 ALA A O 6
ATOM 16963 N N . ASP A 1 166 ? 134.478 9.780 4.778 1.00 0.00 166 ASP A N 6
ATOM 16964 C CA . ASP A 1 166 ? 134.848 8.949 5.917 1.00 0.00 166 ASP A CA 6
ATOM 16965 C C . ASP A 1 166 ? 133.943 9.314 7.079 1.00 0.00 166 ASP A C 6
ATOM 16966 O O . ASP A 1 166 ? 133.659 10.491 7.279 1.00 0.00 166 ASP A O 6
ATOM 16975 N N . TYR A 1 167 ? 133.533 8.317 7.851 1.00 0.00 167 TYR A N 6
ATOM 16976 C CA . TYR A 1 167 ? 132.624 8.544 8.973 1.00 0.00 167 TYR A CA 6
ATOM 16977 C C . TYR A 1 167 ? 133.144 9.589 9.963 1.00 0.00 167 TYR A C 6
ATOM 16978 O O . TYR A 1 167 ? 132.381 10.069 10.803 1.00 0.00 167 TYR A O 6
ATOM 16996 N N . LYS A 1 168 ? 134.426 9.941 9.876 1.00 0.00 168 LYS A N 6
ATOM 16997 C CA . LYS A 1 168 ? 134.975 10.984 10.742 1.00 0.00 168 LYS A CA 6
ATOM 16998 C C . LYS A 1 168 ? 134.729 12.388 10.167 1.00 0.00 168 LYS A C 6
ATOM 16999 O O . LYS A 1 168 ? 135.388 13.345 10.573 1.00 0.00 168 LYS A O 6
ATOM 17018 N N . GLY A 1 169 ? 133.787 12.518 9.228 1.00 0.00 169 GLY A N 6
ATOM 17019 C CA . GLY A 1 169 ? 133.519 13.798 8.592 1.00 0.00 169 GLY A CA 6
ATOM 17020 C C . GLY A 1 169 ? 134.690 14.225 7.715 1.00 0.00 169 GLY A C 6
ATOM 17021 O O . GLY A 1 169 ? 134.993 15.416 7.626 1.00 0.00 169 GLY A O 6
ATOM 17025 N N . ARG A 1 170 ? 135.352 13.262 7.064 1.00 0.00 170 ARG A N 6
ATOM 17026 C CA . ARG A 1 170 ? 136.527 13.595 6.246 1.00 0.00 170 ARG A CA 6
ATOM 17027 C C . ARG A 1 170 ? 136.217 13.427 4.761 1.00 0.00 170 ARG A C 6
ATOM 17028 O O . ARG A 1 170 ? 135.517 12.495 4.373 1.00 0.00 170 ARG A O 6
ATOM 17049 N N . TRP A 1 171 ? 136.732 14.338 3.938 1.00 0.00 171 TRP A N 6
ATOM 17050 C CA . TRP A 1 171 ? 136.536 14.254 2.486 1.00 0.00 171 TRP A CA 6
ATOM 17051 C C . TRP A 1 171 ? 137.869 13.903 1.842 1.00 0.00 171 TRP A C 6
ATOM 17052 O O . TRP A 1 171 ? 138.899 14.429 2.261 1.00 0.00 171 TRP A O 6
ATOM 17073 N N . ASN A 1 172 ? 137.865 13.003 0.857 1.00 0.00 172 ASN A N 6
ATOM 17074 C CA . ASN A 1 172 ? 139.121 12.578 0.234 1.00 0.00 172 ASN A CA 6
ATOM 17075 C C . ASN A 1 172 ? 138.995 12.395 -1.279 1.00 0.00 172 ASN A C 6
ATOM 17076 O O . ASN A 1 172 ? 137.900 12.198 -1.800 1.00 0.00 172 ASN A O 6
ATOM 17087 N N . VAL A 1 173 ? 140.138 12.455 -1.966 1.00 0.00 173 VAL A N 6
ATOM 17088 C CA . VAL A 1 173 ? 140.212 12.137 -3.391 1.00 0.00 173 VAL A CA 6
ATOM 17089 C C . VAL A 1 173 ? 141.432 11.250 -3.654 1.00 0.00 173 VAL A C 6
ATOM 17090 O O . VAL A 1 173 ? 142.439 11.338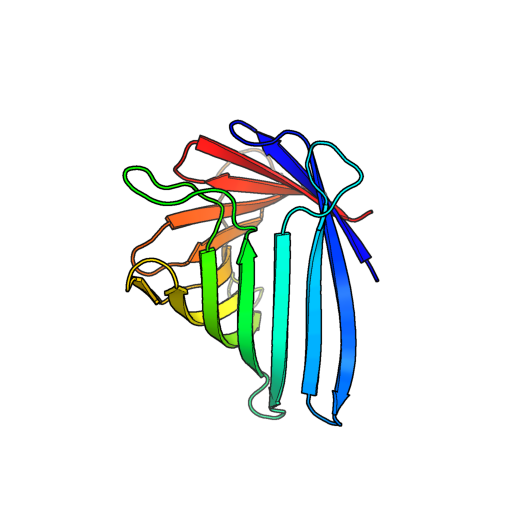 -2.953 1.00 0.00 173 VAL A O 6
ATOM 17103 N N . ARG A 1 174 ? 141.331 10.431 -4.699 1.00 0.00 174 ARG A N 6
ATOM 17104 C CA . ARG A 1 174 ? 142.463 9.651 -5.170 1.00 0.00 174 ARG A CA 6
ATOM 17105 C C . ARG A 1 174 ? 142.582 9.862 -6.671 1.00 0.00 174 ARG A C 6
ATOM 17106 O O . ARG A 1 174 ? 141.599 9.723 -7.403 1.00 0.00 174 ARG A O 6
ATOM 17127 N N . TYR A 1 175 ? 143.764 10.275 -7.110 1.00 0.00 175 TYR A N 6
ATOM 17128 C CA . TYR A 1 175 ? 143.976 10.563 -8.521 1.00 0.00 175 TYR A CA 6
ATOM 17129 C C . TYR A 1 175 ? 145.384 10.143 -8.939 1.00 0.00 175 TYR A C 6
ATOM 17130 O O . TYR A 1 175 ? 146.365 10.527 -8.306 1.00 0.00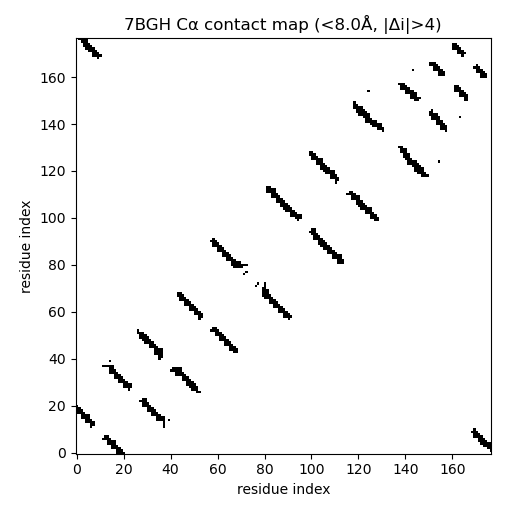 175 TYR A O 6
ATOM 17148 N N . ASP A 1 176 ? 145.476 9.333 -9.991 1.00 0.00 176 ASP A N 6
ATOM 17149 C CA . ASP A 1 176 ? 146.765 8.800 -10.427 1.00 0.00 176 ASP A CA 6
ATOM 17150 C C . ASP A 1 176 ? 147.593 9.863 -11.142 1.00 0.00 176 ASP A C 6
ATOM 17151 O O . ASP A 1 176 ? 147.044 10.752 -11.793 1.00 0.00 176 ASP A O 6
ATOM 17160 N N . LEU A 1 177 ? 148.916 9.769 -11.019 1.00 0.00 177 LEU A N 6
ATOM 17161 C CA . LEU A 1 177 ? 149.799 10.720 -11.687 1.00 0.00 177 LEU A CA 6
ATOM 17162 C C . LEU A 1 177 ? 150.087 10.251 -13.112 1.00 0.00 177 LEU A C 6
ATOM 17163 O O . LEU A 1 177 ? 149.454 10.760 -14.021 1.00 0.00 177 LEU A O 6
ATOM 17179 N N . MET A 1 1 ? 156.956 1.662 -10.620 1.00 0.00 1 MET A N 7
ATOM 17180 C CA . MET A 1 1 ? 157.051 2.917 -9.821 1.00 0.00 1 MET A CA 7
ATOM 17181 C C . MET A 1 1 ? 155.937 3.870 -10.242 1.00 0.00 1 MET A C 7
ATOM 17182 O O . MET A 1 1 ? 155.994 4.469 -11.316 1.00 0.00 1 MET A O 7
ATOM 17198 N N . GLU A 1 2 ? 154.926 4.005 -9.389 1.00 0.00 2 GLU A N 7
ATOM 17199 C CA . GLU A 1 2 ? 153.801 4.891 -9.677 1.00 0.00 2 GLU A CA 7
ATOM 17200 C C . GLU A 1 2 ? 153.551 5.815 -8.491 1.00 0.00 2 GLU A C 7
ATOM 17201 O O . GLU A 1 2 ? 153.809 5.439 -7.350 1.00 0.00 2 GLU A O 7
ATOM 17213 N N . THR A 1 3 ? 153.038 7.014 -8.757 1.00 0.00 3 THR A N 7
ATOM 17214 C CA . THR A 1 3 ? 152.798 7.985 -7.694 1.00 0.00 3 THR A CA 7
ATOM 17215 C C . THR A 1 3 ? 151.362 8.485 -7.768 1.00 0.00 3 THR A C 7
ATOM 17216 O O . THR A 1 3 ? 150.833 8.708 -8.857 1.00 0.00 3 THR A O 7
ATOM 17227 N N . SER A 1 4 ? 150.731 8.658 -6.611 1.00 0.00 4 SER A N 7
ATOM 17228 C CA . SER A 1 4 ? 149.359 9.141 -6.573 1.00 0.00 4 SER A CA 7
ATOM 17229 C C . SER A 1 4 ? 149.213 10.179 -5.475 1.00 0.00 4 SER A C 7
ATOM 17230 O O . SER A 1 4 ? 149.884 10.110 -4.447 1.00 0.00 4 SER A O 7
ATOM 17238 N N . LEU A 1 5 ? 148.326 11.135 -5.699 1.00 0.00 5 LEU A N 7
ATOM 17239 C CA . LEU A 1 5 ? 148.050 12.150 -4.702 1.00 0.00 5 LEU A CA 7
ATOM 17240 C C . LEU A 1 5 ? 146.813 11.739 -3.923 1.00 0.00 5 LEU A C 7
ATOM 17241 O O . LEU A 1 5 ? 145.836 11.272 -4.505 1.00 0.00 5 LEU A O 7
ATOM 17257 N N . ARG A 1 6 ? 146.864 11.920 -2.610 1.00 0.00 6 ARG A N 7
ATOM 17258 C CA . ARG A 1 6 ? 145.710 11.655 -1.764 1.00 0.00 6 ARG A CA 7
ATOM 17259 C C . ARG A 1 6 ? 145.430 12.875 -0.902 1.00 0.00 6 ARG A C 7
ATOM 17260 O O . ARG A 1 6 ? 146.289 13.338 -0.156 1.00 0.00 6 ARG A O 7
ATOM 17281 N N . TYR A 1 7 ? 144.231 13.414 -1.052 1.00 0.00 7 TYR A N 7
ATOM 17282 C CA . TYR A 1 7 ? 143.774 14.512 -0.221 1.00 0.00 7 TYR A CA 7
ATOM 17283 C C . TYR A 1 7 ? 142.830 13.908 0.813 1.00 0.00 7 TYR A C 7
ATOM 17284 O O . TYR A 1 7 ? 142.077 12.998 0.475 1.00 0.00 7 TYR A O 7
ATOM 17302 N N . GLY A 1 8 ? 142.898 14.374 2.058 1.00 0.00 8 GLY A N 7
ATOM 17303 C CA . GLY A 1 8 ? 142.044 13.812 3.100 1.00 0.00 8 GLY A CA 7
ATOM 17304 C C . GLY A 1 8 ? 142.038 14.650 4.373 1.00 0.00 8 GLY A C 7
ATOM 17305 O O . GLY A 1 8 ? 143.089 15.051 4.872 1.00 0.00 8 GLY A O 7
ATOM 17309 N N . GLY A 1 9 ? 140.840 14.910 4.890 1.00 0.00 9 GLY A N 7
ATOM 17310 C CA . GLY A 1 9 ? 140.710 15.584 6.178 1.00 0.00 9 GLY A CA 7
ATOM 17311 C C . GLY A 1 9 ? 139.433 16.414 6.241 1.00 0.00 9 GLY A C 7
ATOM 17312 O O . GLY A 1 9 ? 138.613 16.376 5.323 1.00 0.00 9 GLY A O 7
ATOM 17316 N N . ASP A 1 10 ? 139.235 17.083 7.372 1.00 0.00 10 ASP A N 7
ATOM 17317 C CA . ASP A 1 10 ? 138.173 18.078 7.490 1.00 0.00 10 ASP A CA 7
ATOM 17318 C C . ASP A 1 10 ? 138.556 19.354 6.740 1.00 0.00 10 ASP A C 7
ATOM 17319 O O . ASP A 1 10 ? 137.723 19.977 6.082 1.00 0.00 10 ASP A O 7
ATOM 17328 N N . SER A 1 11 ? 139.829 19.734 6.850 1.00 0.00 11 SER A N 7
ATOM 17329 C CA . SER A 1 11 ? 140.354 20.897 6.145 1.00 0.00 11 SER A CA 7
ATOM 17330 C C . SER A 1 11 ? 141.362 20.444 5.095 1.00 0.00 11 SER A C 7
ATOM 17331 O O . SER A 1 11 ? 141.831 19.306 5.127 1.00 0.00 11 SER A O 7
ATOM 17339 N N . LYS A 1 12 ? 141.694 21.332 4.162 1.00 0.00 12 LYS A N 7
ATOM 17340 C CA . LYS A 1 12 ? 142.597 20.977 3.072 1.00 0.00 12 LYS A CA 7
ATOM 17341 C C . LYS A 1 12 ? 143.919 20.429 3.609 1.00 0.00 12 LYS A C 7
ATOM 17342 O O . LYS A 1 12 ? 144.560 21.043 4.462 1.00 0.00 12 LYS A O 7
ATOM 17361 N N . ALA A 1 13 ? 144.313 19.268 3.095 1.00 0.00 13 ALA A N 7
ATOM 17362 C CA . ALA A 1 13 ? 145.547 18.620 3.527 1.00 0.00 13 ALA A CA 7
ATOM 17363 C C . ALA A 1 13 ? 145.973 17.576 2.499 1.00 0.00 13 ALA A C 7
ATOM 17364 O O . ALA A 1 13 ? 145.241 16.619 2.241 1.00 0.00 13 ALA A O 7
ATOM 17371 N N . LEU A 1 14 ? 147.161 17.761 1.925 1.00 0.00 14 LEU A N 7
ATOM 17372 C CA . LEU A 1 14 ? 147.630 16.899 0.841 1.00 0.00 14 LEU A CA 7
ATOM 17373 C C . LEU A 1 14 ? 148.740 15.957 1.286 1.00 0.00 14 LEU A C 7
ATOM 17374 O O . LEU A 1 14 ? 149.610 16.323 2.077 1.00 0.00 14 LEU A O 7
ATOM 17390 N N . LYS A 1 15 ? 148.698 14.739 0.755 1.00 0.00 15 LYS A N 7
ATOM 17391 C CA . LYS A 1 15 ? 149.722 13.740 1.041 1.00 0.00 15 LYS A CA 7
ATOM 17392 C C . LYS A 1 15 ? 150.080 12.979 -0.232 1.00 0.00 15 LYS A C 7
ATOM 17393 O O . LYS A 1 15 ? 149.278 12.911 -1.160 1.00 0.00 15 LYS A O 7
ATOM 17412 N N . ILE A 1 16 ? 151.277 12.401 -0.274 1.00 0.00 16 ILE A N 7
ATOM 17413 C CA . ILE A 1 16 ? 151.713 11.626 -1.441 1.00 0.00 16 ILE A CA 7
ATOM 17414 C C . ILE A 1 16 ? 151.922 10.167 -1.051 1.00 0.00 16 ILE A C 7
ATOM 17415 O O . ILE A 1 16 ? 152.509 9.870 -0.017 1.00 0.00 16 ILE A O 7
ATOM 17431 N N . HIS A 1 17 ? 151.445 9.270 -1.910 1.00 0.00 17 HIS A N 7
ATOM 17432 C CA . HIS A 1 17 ? 151.674 7.842 -1.721 1.00 0.00 17 HIS A CA 7
ATOM 17433 C C . HIS A 1 17 ? 152.143 7.231 -3.033 1.00 0.00 17 HIS A C 7
ATOM 17434 O O . HIS A 1 17 ? 151.542 7.469 -4.078 1.00 0.00 17 HIS A O 7
ATOM 17448 N N . ALA A 1 18 ? 153.231 6.468 -2.986 1.00 0.00 18 ALA A N 7
ATOM 17449 C CA . ALA A 1 18 ? 153.786 5.880 -4.202 1.00 0.00 18 ALA A CA 7
ATOM 17450 C C . ALA A 1 18 ? 154.231 4.442 -3.945 1.00 0.00 18 ALA A C 7
ATOM 17451 O O . ALA A 1 18 ? 154.599 4.098 -2.824 1.00 0.00 18 ALA A O 7
ATOM 17458 N N . LYS A 1 19 ? 154.210 3.616 -4.990 1.00 0.00 19 LYS A N 7
ATOM 17459 C CA . LYS A 1 19 ? 154.404 2.175 -4.833 1.00 0.00 19 LYS A CA 7
ATOM 17460 C C . LYS A 1 19 ? 155.494 1.657 -5.766 1.00 0.00 19 LYS A C 7
ATOM 17461 O O . LYS A 1 19 ? 155.642 2.147 -6.886 1.00 0.00 19 LYS A O 7
ATOM 17480 N N . GLU A 1 20 ? 156.243 0.660 -5.295 1.00 0.00 20 GLU A N 7
ATOM 17481 C CA . GLU A 1 20 ? 157.310 0.054 -6.089 1.00 0.00 20 GLU A CA 7
ATOM 17482 C C . GLU A 1 20 ? 157.102 -1.455 -6.172 1.00 0.00 20 GLU A C 7
ATOM 17483 O O . GLU A 1 20 ? 156.507 -2.048 -5.270 1.00 0.00 20 GLU A O 7
ATOM 17495 N N . LYS A 1 21 ? 157.612 -2.068 -7.240 1.00 0.00 21 LYS A N 7
ATOM 17496 C CA . LYS A 1 21 ? 157.399 -3.496 -7.480 1.00 0.00 21 LYS A CA 7
ATOM 17497 C C . LYS A 1 21 ? 158.720 -4.213 -7.760 1.00 0.00 21 LYS A C 7
ATOM 17498 O O . LYS A 1 21 ? 159.552 -3.704 -8.512 1.00 0.00 21 LYS A O 7
ATOM 17517 N N . LEU A 1 22 ? 158.920 -5.391 -7.160 1.00 0.00 22 LEU A N 7
ATOM 17518 C CA . LEU A 1 22 ? 160.157 -6.135 -7.366 1.00 0.00 22 LEU A CA 7
ATOM 17519 C C . LEU A 1 22 ? 159.868 -7.624 -7.505 1.00 0.00 22 LEU A C 7
ATOM 17520 O O . LEU A 1 22 ? 159.060 -8.171 -6.761 1.00 0.00 22 LEU A O 7
ATOM 17536 N N . ARG A 1 23 ? 160.512 -8.273 -8.471 1.00 0.00 23 ARG A N 7
ATOM 17537 C CA . ARG A 1 23 ? 160.386 -9.720 -8.609 1.00 0.00 23 ARG A CA 7
ATOM 17538 C C . ARG A 1 23 ? 161.393 -10.404 -7.692 1.00 0.00 23 ARG A C 7
ATOM 17539 O O . ARG A 1 23 ? 162.602 -10.246 -7.863 1.00 0.00 23 ARG A O 7
ATOM 17560 N N . ILE A 1 24 ? 160.898 -11.167 -6.718 1.00 0.00 24 ILE A N 7
ATOM 17561 C CA . ILE A 1 24 ? 161.786 -11.773 -5.716 1.00 0.00 24 ILE A CA 7
ATOM 17562 C C . ILE A 1 24 ? 162.178 -13.190 -6.141 1.00 0.00 24 ILE A C 7
ATOM 17563 O O . ILE A 1 24 ? 163.358 -13.457 -6.360 1.00 0.00 24 ILE A O 7
ATOM 17579 N N . ASP A 1 25 ? 161.194 -14.076 -6.299 1.00 0.00 25 ASP A N 7
ATOM 17580 C CA . ASP A 1 25 ? 161.476 -15.465 -6.669 1.00 0.00 25 ASP A CA 7
ATOM 17581 C C . ASP A 1 25 ? 160.198 -16.297 -6.726 1.00 0.00 25 ASP A C 7
ATOM 17582 O O . ASP A 1 25 ? 159.158 -15.902 -6.200 1.00 0.00 25 ASP A O 7
ATOM 17591 N N . THR A 1 26 ? 160.299 -17.466 -7.359 1.00 0.00 26 THR A N 7
ATOM 17592 C CA . THR A 1 26 ? 159.199 -18.429 -7.395 1.00 0.00 26 THR A CA 7
ATOM 17593 C C . THR A 1 26 ? 157.880 -17.774 -7.810 1.00 0.00 26 THR A C 7
ATOM 17594 O O . THR A 1 26 ? 156.821 -18.065 -7.249 1.00 0.00 26 THR A O 7
ATOM 17605 N N . ASN A 1 27 ? 157.947 -16.893 -8.802 1.00 0.00 27 ASN A N 7
ATOM 17606 C CA . ASN A 1 27 ? 156.751 -16.216 -9.290 1.00 0.00 27 ASN A CA 7
ATOM 17607 C C . ASN A 1 27 ? 156.061 -15.463 -8.153 1.00 0.00 27 ASN A C 7
ATOM 17608 O O . ASN A 1 27 ? 154.836 -15.479 -8.024 1.00 0.00 27 ASN A O 7
ATOM 17619 N N . THR A 1 28 ? 156.864 -14.795 -7.333 1.00 0.00 28 THR A N 7
ATOM 17620 C CA . THR A 1 28 ? 156.346 -14.025 -6.206 1.00 0.00 28 THR A CA 7
ATOM 17621 C C . THR A 1 28 ? 156.633 -12.545 -6.424 1.00 0.00 28 THR A C 7
ATOM 17622 O O . THR A 1 28 ? 157.695 -12.186 -6.936 1.00 0.00 28 THR A O 7
ATOM 17633 N N . PHE A 1 29 ? 155.685 -11.693 -6.036 1.00 0.00 29 PHE A N 7
ATOM 17634 C CA . PHE A 1 29 ? 155.807 -10.257 -6.284 1.00 0.00 29 PHE A CA 7
ATOM 17635 C C . PHE A 1 29 ? 155.931 -9.478 -4.979 1.00 0.00 29 PHE A C 7
ATOM 17636 O O . PHE A 1 29 ? 155.261 -9.792 -3.992 1.00 0.00 29 PHE A O 7
ATOM 17653 N N . PHE A 1 30 ? 156.803 -8.472 -5.000 1.00 0.00 30 PHE A N 7
ATOM 17654 C CA . PHE A 1 30 ? 156.942 -7.527 -3.899 1.00 0.00 30 PHE A CA 7
ATOM 17655 C C . PHE A 1 30 ? 156.186 -6.259 -4.283 1.00 0.00 30 PHE A C 7
ATOM 17656 O O . PHE A 1 30 ? 156.371 -5.778 -5.396 1.00 0.00 30 PHE A O 7
ATOM 17673 N N . GLN A 1 31 ? 155.343 -5.736 -3.399 1.00 0.00 31 GLN A N 7
ATOM 17674 C CA . GLN A 1 31 ? 154.666 -4.476 -3.676 1.00 0.00 31 GLN A CA 7
ATOM 17675 C C . GLN A 1 31 ? 154.524 -3.694 -2.385 1.00 0.00 31 GLN A C 7
ATOM 17676 O O . GLN A 1 31 ? 153.849 -4.147 -1.464 1.00 0.00 31 GLN A O 7
ATOM 17690 N N . VAL A 1 32 ? 155.177 -2.538 -2.303 1.00 0.00 32 VAL A N 7
ATOM 17691 C CA . VAL A 1 32 ? 155.182 -1.782 -1.050 1.00 0.00 32 VAL A CA 7
ATOM 17692 C C . VAL A 1 32 ? 155.008 -0.297 -1.357 1.00 0.00 32 VAL A C 7
ATOM 17693 O O . VAL A 1 32 ? 155.353 0.149 -2.450 1.00 0.00 32 VAL A O 7
ATOM 17706 N N . ARG A 1 33 ? 154.507 0.467 -0.393 1.00 0.00 33 ARG A N 7
ATOM 17707 C CA . ARG A 1 33 ? 154.206 1.873 -0.634 1.00 0.00 33 ARG A CA 7
ATOM 17708 C C . ARG A 1 33 ? 154.701 2.739 0.515 1.00 0.00 33 ARG A C 7
ATOM 17709 O O . ARG A 1 33 ? 154.734 2.306 1.667 1.00 0.00 33 ARG A O 7
ATOM 17730 N N . GLY A 1 34 ? 155.085 3.962 0.173 1.00 0.00 34 GLY A N 7
ATOM 17731 C CA . GLY A 1 34 ? 155.544 4.927 1.158 1.00 0.00 34 GLY A CA 7
ATOM 17732 C C . GLY A 1 34 ? 154.672 6.171 1.094 1.00 0.00 34 GLY A C 7
ATOM 17733 O O . GLY A 1 34 ? 154.412 6.696 0.010 1.00 0.00 34 GLY A O 7
ATOM 17737 N N . GLY A 1 35 ? 154.176 6.593 2.249 1.00 0.00 35 GLY A N 7
ATOM 17738 C CA . GLY A 1 35 ? 153.360 7.796 2.334 1.00 0.00 35 GLY A CA 7
ATOM 17739 C C . GLY A 1 35 ? 154.149 8.915 3.001 1.00 0.00 35 GLY A C 7
ATOM 17740 O O . GLY A 1 35 ? 154.629 8.745 4.122 1.00 0.00 35 GLY A O 7
ATOM 17744 N N . LEU A 1 36 ? 154.261 10.044 2.307 1.00 0.00 36 LEU A N 7
ATOM 17745 C CA . LEU A 1 36 ? 155.003 11.188 2.799 1.00 0.00 36 LEU A CA 7
ATOM 17746 C C . LEU A 1 36 ? 154.010 12.164 3.429 1.00 0.00 36 LEU A C 7
ATOM 17747 O O . LEU A 1 36 ? 152.994 12.490 2.809 1.00 0.00 36 LEU A O 7
ATOM 17763 N N . ASP A 1 37 ? 154.317 12.629 4.640 1.00 0.00 37 ASP A N 7
ATOM 17764 C CA . ASP A 1 37 ? 153.339 13.369 5.436 1.00 0.00 37 ASP A CA 7
ATOM 17765 C C . ASP A 1 37 ? 152.947 14.695 4.791 1.00 0.00 37 ASP A C 7
ATOM 17766 O O . ASP A 1 37 ? 153.446 15.056 3.726 1.00 0.00 37 ASP A O 7
ATOM 17775 N N . THR A 1 38 ? 152.030 15.403 5.446 1.00 0.00 38 THR A N 7
ATOM 17776 C CA . THR A 1 38 ? 151.432 16.609 4.881 1.00 0.00 38 THR A CA 7
ATOM 17777 C C . THR A 1 38 ? 152.476 17.655 4.501 1.00 0.00 38 THR A C 7
ATOM 17778 O O . THR A 1 38 ? 152.859 18.492 5.319 1.00 0.00 38 THR A O 7
ATOM 17789 N N . LYS A 1 39 ? 152.921 17.604 3.248 1.00 0.00 39 LYS A N 7
ATOM 17790 C CA . LYS A 1 39 ? 153.819 18.618 2.694 1.00 0.00 39 LYS A CA 7
ATOM 17791 C C . LYS A 1 39 ? 154.975 18.971 3.632 1.00 0.00 39 LYS A C 7
ATOM 17792 O O . LYS A 1 39 ? 155.525 20.070 3.547 1.00 0.00 39 LYS A O 7
ATOM 17811 N N . THR A 1 40 ? 155.344 18.052 4.522 1.00 0.00 40 THR A N 7
ATOM 17812 C CA . THR A 1 40 ? 156.461 18.293 5.428 1.00 0.00 40 THR A CA 7
ATOM 17813 C C . THR A 1 40 ? 157.777 17.889 4.772 1.00 0.00 40 THR A C 7
ATOM 17814 O O . THR A 1 40 ? 158.785 18.583 4.900 1.00 0.00 40 THR A O 7
ATOM 17825 N N . GLY A 1 41 ? 157.757 16.761 4.069 1.00 0.00 41 GLY A N 7
ATOM 17826 C CA . GLY A 1 41 ? 158.967 16.244 3.440 1.00 0.00 41 GLY A CA 7
ATOM 17827 C C . GLY A 1 41 ? 159.604 15.154 4.298 1.00 0.00 41 GLY A C 7
ATOM 17828 O O . GLY A 1 41 ? 160.829 15.055 4.385 1.00 0.00 41 GLY A O 7
ATOM 17832 N N . GLN A 1 42 ? 158.766 14.336 4.931 1.00 0.00 42 GLN A N 7
ATOM 17833 C CA . GLN A 1 42 ? 159.248 13.276 5.807 1.00 0.00 42 GLN A CA 7
ATOM 17834 C C . GLN A 1 42 ? 158.347 12.052 5.656 1.00 0.00 42 GLN A C 7
ATOM 17835 O O . GLN A 1 42 ? 157.329 12.129 4.967 1.00 0.00 42 GLN A O 7
ATOM 17849 N N . PRO A 1 43 ? 158.693 10.923 6.235 1.00 0.00 43 PRO A N 7
ATOM 17850 C CA . PRO A 1 43 ? 157.785 9.737 6.212 1.00 0.00 43 PRO A CA 7
ATOM 17851 C C . PRO A 1 43 ? 156.372 10.096 6.673 1.00 0.00 43 PRO A C 7
ATOM 17852 O O . PRO A 1 43 ? 156.067 11.258 6.948 1.00 0.00 43 PRO A O 7
ATOM 17863 N N . SER A 1 44 ? 155.482 9.118 6.600 1.00 0.00 44 SER A N 7
ATOM 17864 C CA . SER A 1 44 ? 154.176 9.210 7.242 1.00 0.00 44 SER A CA 7
ATOM 17865 C C . SER A 1 44 ? 153.723 7.817 7.670 1.00 0.00 44 SER A C 7
ATOM 17866 O O . SER A 1 44 ? 153.315 7.602 8.811 1.00 0.00 44 SER A O 7
ATOM 17874 N N . SER A 1 45 ? 153.803 6.877 6.734 1.00 0.00 45 SER A N 7
ATOM 17875 C CA . SER A 1 45 ? 153.445 5.486 7.009 1.00 0.00 45 SER A CA 7
ATOM 17876 C C . SER A 1 45 ? 154.018 4.570 5.932 1.00 0.00 45 SER A C 7
ATOM 17877 O O . SER A 1 45 ? 154.304 5.025 4.826 1.00 0.00 45 SER A O 7
ATOM 17885 N N . GLY A 1 46 ? 154.191 3.285 6.247 1.00 0.00 46 GLY A N 7
ATOM 17886 C CA . GLY A 1 46 ? 154.721 2.339 5.260 1.00 0.00 46 GLY A CA 7
ATOM 17887 C C . GLY A 1 46 ? 153.909 1.048 5.232 1.00 0.00 46 GLY A C 7
ATOM 17888 O O . GLY A 1 46 ? 153.392 0.621 6.261 1.00 0.00 46 GLY A O 7
ATOM 17892 N N . SER A 1 47 ? 153.806 0.424 4.057 1.00 0.00 47 SER A N 7
ATOM 17893 C CA . SER A 1 47 ? 153.070 -0.831 3.941 1.00 0.00 47 SER A CA 7
ATOM 17894 C C . SER A 1 47 ? 153.712 -1.720 2.883 1.00 0.00 47 SER A C 7
ATOM 17895 O O . SER A 1 47 ? 154.348 -1.218 1.960 1.00 0.00 47 SER A O 7
ATOM 17903 N N . ALA A 1 48 ? 153.540 -3.033 3.013 1.00 0.00 48 ALA A N 7
ATOM 17904 C CA . ALA A 1 48 ? 154.149 -3.960 2.060 1.00 0.00 48 ALA A CA 7
ATOM 17905 C C . ALA A 1 48 ? 153.275 -5.181 1.814 1.00 0.00 48 ALA A C 7
ATOM 17906 O O . ALA A 1 48 ? 152.511 -5.581 2.689 1.00 0.00 48 ALA A O 7
ATOM 17913 N N . LEU A 1 49 ? 153.402 -5.772 0.622 1.00 0.00 49 LEU A N 7
ATOM 17914 C CA . LEU A 1 49 ? 152.636 -6.968 0.283 1.00 0.00 49 LEU A CA 7
ATOM 17915 C C . LEU A 1 49 ? 153.507 -8.009 -0.413 1.00 0.00 49 LEU A C 7
ATOM 17916 O O . LEU A 1 49 ? 154.319 -7.677 -1.276 1.00 0.00 49 LEU A O 7
ATOM 17932 N N . ILE A 1 50 ? 153.334 -9.264 -0.013 1.00 0.00 50 ILE A N 7
ATOM 17933 C CA . ILE A 1 50 ? 153.977 -10.391 -0.695 1.00 0.00 50 ILE A CA 7
ATOM 17934 C C . ILE A 1 50 ? 152.877 -11.288 -1.251 1.00 0.00 50 ILE A C 7
ATOM 17935 O O . ILE A 1 50 ? 152.001 -11.678 -0.482 1.00 0.00 50 ILE A O 7
ATOM 17951 N N . ARG A 1 51 ? 152.912 -11.631 -2.546 1.00 0.00 51 ARG A N 7
ATOM 17952 C CA . ARG A 1 51 ? 151.821 -12.430 -3.118 1.00 0.00 51 ARG A CA 7
ATOM 17953 C C . ARG A 1 51 ? 152.293 -13.433 -4.173 1.00 0.00 51 ARG A C 7
ATOM 17954 O O . ARG A 1 51 ? 153.325 -13.243 -4.813 1.00 0.00 51 ARG A O 7
ATOM 17975 N N . HIS A 1 52 ? 151.503 -14.494 -4.341 1.00 0.00 52 HIS A N 7
ATOM 17976 C CA . HIS A 1 52 ? 151.720 -15.471 -5.404 1.00 0.00 52 HIS A CA 7
ATOM 17977 C C . HIS A 1 52 ? 150.379 -15.790 -6.058 1.00 0.00 52 HIS A C 7
ATOM 17978 O O . HIS A 1 52 ? 149.354 -15.795 -5.382 1.00 0.00 52 HIS A O 7
ATOM 17992 N N . PHE A 1 53 ? 150.377 -16.073 -7.360 1.00 0.00 53 PHE A N 7
ATOM 17993 C CA . PHE A 1 53 ? 149.118 -16.214 -8.097 1.00 0.00 53 PHE A CA 7
ATOM 17994 C C . PHE A 1 53 ? 148.860 -17.655 -8.528 1.00 0.00 53 PHE A C 7
ATOM 17995 O O . PHE A 1 53 ? 149.793 -18.434 -8.726 1.00 0.00 53 PHE A O 7
ATOM 18012 N N . TYR A 1 54 ? 147.581 -17.997 -8.671 1.00 0.00 54 TYR A N 7
ATOM 18013 C CA . TYR A 1 54 ? 147.197 -19.286 -9.224 1.00 0.00 54 TYR A CA 7
ATOM 18014 C C . TYR A 1 54 ? 146.902 -19.101 -10.714 1.00 0.00 54 TYR A C 7
ATOM 18015 O O . TYR A 1 54 ? 146.217 -18.129 -11.052 1.00 0.00 54 TYR A O 7
ATOM 18033 N N . PRO A 1 55 ? 147.346 -19.995 -11.582 1.00 0.00 55 PRO A N 7
ATOM 18034 C CA . PRO A 1 55 ? 147.303 -19.761 -13.063 1.00 0.00 55 PRO A CA 7
ATOM 18035 C C . PRO A 1 55 ? 145.938 -19.328 -13.591 1.00 0.00 55 PRO A C 7
ATOM 18036 O O . PRO A 1 55 ? 144.945 -19.310 -12.863 1.00 0.00 55 PRO A O 7
ATOM 18047 N N . ASN A 1 56 ? 145.906 -19.004 -14.883 1.00 0.00 56 ASN A N 7
ATOM 18048 C CA . ASN A 1 56 ? 144.680 -18.544 -15.527 1.00 0.00 56 ASN A CA 7
ATOM 18049 C C . ASN A 1 56 ? 144.145 -17.311 -14.803 1.00 0.00 56 ASN A C 7
ATOM 18050 O O . ASN A 1 56 ? 142.946 -17.189 -14.550 1.00 0.00 56 ASN A O 7
ATOM 18061 N N . PHE A 1 57 ? 145.052 -16.387 -14.491 1.00 0.00 57 PHE A N 7
ATOM 18062 C CA . PHE A 1 57 ? 144.735 -15.253 -13.631 1.00 0.00 57 PHE A CA 7
ATOM 18063 C C . PHE A 1 57 ? 144.228 -15.758 -12.281 1.00 0.00 57 PHE A C 7
ATOM 18064 O O . PHE A 1 57 ? 144.968 -15.730 -11.301 1.00 0.00 57 PHE A O 7
ATOM 18081 N N . SER A 1 58 ? 142.991 -16.255 -12.262 1.00 0.00 58 SER A N 7
ATOM 18082 C CA . SER A 1 58 ? 142.386 -16.851 -11.072 1.00 0.00 58 SER A CA 7
ATOM 18083 C C . SER A 1 58 ? 142.482 -15.940 -9.844 1.00 0.00 58 SER A C 7
ATOM 18084 O O . SER A 1 58 ? 141.548 -15.178 -9.587 1.00 0.00 58 SER A O 7
ATOM 18092 N N . ALA A 1 59 ? 143.585 -16.001 -9.087 1.00 0.00 59 ALA A N 7
ATOM 18093 C CA . ALA A 1 59 ? 143.663 -15.239 -7.839 1.00 0.00 59 ALA A CA 7
ATOM 18094 C C . ALA A 1 59 ? 145.065 -15.266 -7.255 1.00 0.00 59 ALA A C 7
ATOM 18095 O O . ALA A 1 59 ? 145.930 -15.981 -7.749 1.00 0.00 59 ALA A O 7
ATOM 18102 N N . THR A 1 60 ? 145.292 -14.481 -6.203 1.00 0.00 60 THR A N 7
ATOM 18103 C CA . THR A 1 60 ? 146.583 -14.509 -5.514 1.00 0.00 60 THR A CA 7
ATOM 18104 C C . THR A 1 60 ? 146.381 -14.559 -4.005 1.00 0.00 60 THR A C 7
ATOM 18105 O O . THR A 1 60 ? 145.392 -14.053 -3.487 1.00 0.00 60 THR A O 7
ATOM 18116 N N . LEU A 1 61 ? 147.332 -15.172 -3.310 1.00 0.00 61 LEU A N 7
ATOM 18117 C CA . LEU A 1 61 ? 147.311 -15.213 -1.850 1.00 0.00 61 LEU A CA 7
ATOM 18118 C C . LEU A 1 61 ? 148.547 -14.487 -1.347 1.00 0.00 61 LEU A C 7
ATOM 18119 O O . LEU A 1 61 ? 149.620 -14.655 -1.928 1.00 0.00 61 LEU A O 7
ATOM 18135 N N . GLY A 1 62 ? 148.405 -13.669 -0.305 1.00 0.00 62 GLY A N 7
ATOM 18136 C CA . GLY A 1 62 ? 149.549 -12.907 0.180 1.00 0.00 62 GLY A CA 7
ATOM 18137 C C . GLY A 1 62 ? 149.294 -12.336 1.562 1.00 0.00 62 GLY A C 7
ATOM 18138 O O . GLY A 1 62 ? 148.223 -12.532 2.131 1.00 0.00 62 GLY A O 7
ATOM 18142 N N . VAL A 1 63 ? 150.273 -11.600 2.085 1.00 0.00 63 VAL A N 7
ATOM 18143 C CA . VAL A 1 63 ? 150.128 -10.979 3.405 1.00 0.00 63 VAL A CA 7
ATOM 18144 C C . VAL A 1 63 ? 150.438 -9.488 3.246 1.00 0.00 63 VAL A C 7
ATOM 18145 O O . VAL A 1 63 ? 151.237 -9.103 2.393 1.00 0.00 63 VAL A O 7
ATOM 18158 N N . GLY A 1 64 ? 149.815 -8.678 4.086 1.00 0.00 64 GLY A N 7
ATOM 18159 C CA . GLY A 1 64 ? 150.037 -7.241 4.072 1.00 0.00 64 GLY A CA 7
ATOM 18160 C C . GLY A 1 64 ? 150.347 -6.756 5.477 1.00 0.00 64 GLY A C 7
ATOM 18161 O O . GLY A 1 64 ? 149.777 -7.255 6.444 1.00 0.00 64 GLY A O 7
ATOM 18165 N N . VAL A 1 65 ? 151.286 -5.825 5.595 1.00 0.00 65 VAL A N 7
ATOM 18166 C CA . VAL A 1 65 ? 151.598 -5.237 6.896 1.00 0.00 65 VAL A CA 7
ATOM 18167 C C . VAL A 1 65 ? 151.730 -3.720 6.774 1.00 0.00 65 VAL A C 7
ATOM 18168 O O . VAL A 1 65 ? 151.898 -3.188 5.678 1.00 0.00 65 VAL A O 7
ATOM 18181 N N . ARG A 1 66 ? 151.694 -3.056 7.919 1.00 0.00 66 ARG A N 7
ATOM 18182 C CA . ARG A 1 66 ? 151.758 -1.602 7.966 1.00 0.00 66 ARG A CA 7
ATOM 18183 C C . ARG A 1 66 ? 152.458 -1.153 9.242 1.00 0.00 66 ARG A C 7
ATOM 18184 O O . ARG A 1 66 ? 152.233 -1.722 10.310 1.00 0.00 66 ARG A O 7
ATOM 18205 N N . TYR A 1 67 ? 153.299 -0.129 9.125 1.00 0.00 67 TYR A N 7
ATOM 18206 C CA . TYR A 1 67 ? 154.029 0.398 10.272 1.00 0.00 67 TYR A CA 7
ATOM 18207 C C . TYR A 1 67 ? 153.621 1.839 10.547 1.00 0.00 67 TYR A C 7
ATOM 18208 O O . TYR A 1 67 ? 153.601 2.667 9.632 1.00 0.00 67 TYR A O 7
ATOM 18226 N N . ASP A 1 68 ? 153.293 2.110 11.808 1.00 0.00 68 ASP A N 7
ATOM 18227 C CA . ASP A 1 68 ? 153.027 3.469 12.263 1.00 0.00 68 ASP A CA 7
ATOM 18228 C C . ASP A 1 68 ? 153.955 3.787 13.429 1.00 0.00 68 ASP A C 7
ATOM 18229 O O . ASP A 1 68 ? 154.136 2.945 14.306 1.00 0.00 68 ASP A O 7
ATOM 18238 N N . LYS A 1 69 ? 154.456 5.020 13.451 1.00 0.00 69 LYS A N 7
ATOM 18239 C CA . LYS A 1 69 ? 155.523 5.458 14.350 1.00 0.00 69 LYS A CA 7
ATOM 18240 C C . LYS A 1 69 ? 154.907 6.046 15.614 1.00 0.00 69 LYS A C 7
ATOM 18241 O O . LYS A 1 69 ? 153.715 6.341 15.621 1.00 0.00 69 LYS A O 7
ATOM 18260 N N . GLN A 1 70 ? 155.652 6.083 16.717 1.00 0.00 70 GLN A N 7
ATOM 18261 C CA . GLN A 1 70 ? 155.136 6.658 17.960 1.00 0.00 70 GLN A CA 7
ATOM 18262 C C . GLN A 1 70 ? 155.788 8.008 18.244 1.00 0.00 70 GLN A C 7
ATOM 18263 O O . GLN A 1 70 ? 156.981 8.197 18.004 1.00 0.00 70 GLN A O 7
ATOM 18277 N N . ASP A 1 71 ? 154.994 8.940 18.758 1.00 0.00 71 ASP A N 7
ATOM 18278 C CA . ASP A 1 71 ? 155.506 10.255 19.123 1.00 0.00 71 ASP A CA 7
ATOM 18279 C C . ASP A 1 71 ? 154.783 10.780 20.360 1.00 0.00 71 ASP A C 7
ATOM 18280 O O . ASP A 1 71 ? 153.681 10.334 20.681 1.00 0.00 71 ASP A O 7
ATOM 18289 N N . SER A 1 72 ? 155.406 11.730 21.054 1.00 0.00 72 SER A N 7
ATOM 18290 C CA . SER A 1 72 ? 154.823 12.298 22.267 1.00 0.00 72 SER A CA 7
ATOM 18291 C C . SER A 1 72 ? 154.449 11.203 23.264 1.00 0.00 72 SER A C 7
ATOM 18292 O O . SER A 1 72 ? 153.304 10.752 23.306 1.00 0.00 72 SER A O 7
ATOM 18300 N N . VAL A 1 73 ? 155.423 10.780 24.062 1.00 0.00 73 VAL A N 7
ATOM 18301 C CA . VAL A 1 73 ? 155.191 9.722 25.043 1.00 0.00 73 VAL A CA 7
ATOM 18302 C C . VAL A 1 73 ? 156.111 9.871 26.259 1.00 0.00 73 VAL A C 7
ATOM 18303 O O . VAL A 1 73 ? 155.727 9.526 27.376 1.00 0.00 73 VAL A O 7
ATOM 18316 N N . GLY A 1 74 ? 157.321 10.384 26.043 1.00 0.00 74 GLY A N 7
ATOM 18317 C CA . GLY A 1 74 ? 158.274 10.559 27.136 1.00 0.00 74 GLY A CA 7
ATOM 18318 C C . GLY A 1 74 ? 159.254 9.387 27.262 1.00 0.00 74 GLY A C 7
ATOM 18319 O O . GLY A 1 74 ? 159.831 9.174 28.328 1.00 0.00 74 GLY A O 7
ATOM 18323 N N . VAL A 1 75 ? 159.442 8.627 26.183 1.00 0.00 75 VAL A N 7
ATOM 18324 C CA . VAL A 1 75 ? 160.381 7.508 26.188 1.00 0.00 75 VAL A CA 7
ATOM 18325 C C . VAL A 1 75 ? 161.342 7.640 25.011 1.00 0.00 75 VAL A C 7
ATOM 18326 O O . VAL A 1 75 ? 160.920 7.882 23.879 1.00 0.00 75 VAL A O 7
ATOM 18339 N N . ARG A 1 76 ? 162.632 7.483 25.282 1.00 0.00 76 ARG A N 7
ATOM 18340 C CA . ARG A 1 76 ? 163.644 7.644 24.245 1.00 0.00 76 ARG A CA 7
ATOM 18341 C C . ARG A 1 76 ? 163.476 6.611 23.131 1.00 0.00 76 ARG A C 7
ATOM 18342 O O . ARG A 1 76 ? 163.713 6.910 21.961 1.00 0.00 76 ARG A O 7
ATOM 18363 N N . TYR A 1 77 ? 163.070 5.395 23.493 1.00 0.00 77 TYR A N 7
ATOM 18364 C CA . TYR A 1 77 ? 162.916 4.322 22.511 1.00 0.00 77 TYR A CA 7
ATOM 18365 C C . TYR A 1 77 ? 161.458 3.890 22.382 1.00 0.00 77 TYR A C 7
ATOM 18366 O O . TYR A 1 77 ? 160.780 3.633 23.376 1.00 0.00 77 TYR A O 7
ATOM 18384 N N . ALA A 1 78 ? 160.989 3.814 21.138 1.00 0.00 78 ALA A N 7
ATOM 18385 C CA . ALA A 1 78 ? 159.640 3.335 20.839 1.00 0.00 78 ALA A CA 7
ATOM 18386 C C . ALA A 1 78 ? 159.387 3.442 19.332 1.00 0.00 78 ALA A C 7
ATOM 18387 O O . ALA A 1 78 ? 159.457 2.443 18.616 1.00 0.00 78 ALA A O 7
ATOM 18394 N N . LYS A 1 79 ? 159.092 4.650 18.852 1.00 0.00 79 LYS A N 7
ATOM 18395 C CA . LYS A 1 79 ? 158.991 4.904 17.418 1.00 0.00 79 LYS A CA 7
ATOM 18396 C C . LYS A 1 79 ? 158.069 3.899 16.721 1.00 0.00 79 LYS A C 7
ATOM 18397 O O . LYS A 1 79 ? 158.348 3.462 15.602 1.00 0.00 79 LYS A O 7
ATOM 18416 N N . ASN A 1 80 ? 156.965 3.543 17.377 1.00 0.00 80 ASN A N 7
ATOM 18417 C CA . ASN A 1 80 ? 156.002 2.630 16.768 1.00 0.00 80 ASN A CA 7
ATOM 18418 C C . ASN A 1 80 ? 154.623 2.724 17.425 1.00 0.00 80 ASN A C 7
ATOM 18419 O O . ASN A 1 80 ? 154.411 2.094 18.463 1.00 0.00 80 ASN A O 7
ATOM 18430 N N . ASP A 1 81 ? 153.687 3.496 16.850 1.00 0.00 81 ASP A N 7
ATOM 18431 C CA . ASP A 1 81 ? 152.320 3.497 17.372 1.00 0.00 81 ASP A CA 7
ATOM 18432 C C . ASP A 1 81 ? 151.734 2.086 17.368 1.00 0.00 81 ASP A C 7
ATOM 18433 O O . ASP A 1 81 ? 151.091 1.683 18.337 1.00 0.00 81 ASP A O 7
ATOM 18442 N N . LYS A 1 82 ? 151.986 1.327 16.302 1.00 0.00 82 LYS A N 7
ATOM 18443 C CA . LYS A 1 82 ? 151.357 0.026 16.140 1.00 0.00 82 LYS A CA 7
ATOM 18444 C C . LYS A 1 82 ? 151.849 -0.648 14.865 1.00 0.00 82 LYS A C 7
ATOM 18445 O O . LYS A 1 82 ? 152.138 0.013 13.866 1.00 0.00 82 LYS A O 7
ATOM 18464 N N . LEU A 1 83 ? 151.987 -1.964 14.930 1.00 0.00 83 LEU A N 7
ATOM 18465 C CA . LEU A 1 83 ? 152.293 -2.767 13.749 1.00 0.00 83 LEU A CA 7
ATOM 18466 C C . LEU A 1 83 ? 151.112 -3.684 13.449 1.00 0.00 83 LEU A C 7
ATOM 18467 O O . LEU A 1 83 ? 150.564 -4.308 14.350 1.00 0.00 83 LEU A O 7
ATOM 18483 N N . ARG A 1 84 ? 150.708 -3.751 12.184 1.00 0.00 84 ARG A N 7
ATOM 18484 C CA . ARG A 1 84 ? 149.591 -4.607 11.792 1.00 0.00 84 ARG A CA 7
ATOM 18485 C C . ARG A 1 84 ? 150.023 -5.566 10.690 1.00 0.00 84 ARG A C 7
ATOM 18486 O O . ARG A 1 84 ? 150.855 -5.214 9.857 1.00 0.00 84 ARG A O 7
ATOM 18507 N N . TYR A 1 85 ? 149.468 -6.775 10.700 1.00 0.00 85 TYR A N 7
ATOM 18508 C CA . TYR A 1 85 ? 149.753 -7.736 9.639 1.00 0.00 85 TYR A CA 7
ATOM 18509 C C . TYR A 1 85 ? 148.528 -8.597 9.355 1.00 0.00 85 TYR A C 7
ATOM 18510 O O . TYR A 1 85 ? 147.714 -8.839 10.243 1.00 0.00 85 TYR A O 7
ATOM 18528 N N . THR A 1 86 ? 148.395 -9.045 8.111 1.00 0.00 86 THR A N 7
ATOM 18529 C CA . THR A 1 86 ? 147.170 -9.713 7.673 1.00 0.00 86 THR A CA 7
ATOM 18530 C C . THR A 1 86 ? 147.452 -10.656 6.516 1.00 0.00 86 THR A C 7
ATOM 18531 O O . THR A 1 86 ? 148.443 -10.479 5.820 1.00 0.00 86 THR A O 7
ATOM 18542 N N . VAL A 1 87 ? 146.558 -11.612 6.272 1.00 0.00 87 VAL A N 7
ATOM 18543 C CA . VAL A 1 87 ? 146.705 -12.496 5.118 1.00 0.00 87 VAL A CA 7
ATOM 18544 C C . VAL A 1 87 ? 145.351 -12.643 4.436 1.00 0.00 87 VAL A C 7
ATOM 18545 O O . VAL A 1 87 ? 144.332 -12.785 5.116 1.00 0.00 87 VAL A O 7
ATOM 18558 N N . LEU A 1 88 ? 145.339 -12.574 3.107 1.00 0.00 88 LEU A N 7
ATOM 18559 C CA . LEU A 1 88 ? 144.073 -12.475 2.395 1.00 0.00 88 LEU A CA 7
ATOM 18560 C C . LEU A 1 88 ? 144.202 -12.973 0.963 1.00 0.00 88 LEU A C 7
ATOM 18561 O O . LEU A 1 88 ? 145.306 -13.122 0.436 1.00 0.00 88 LEU A O 7
ATOM 18577 N N . ALA A 1 89 ? 143.053 -13.255 0.362 1.00 0.00 89 ALA A N 7
ATOM 18578 C CA . ALA A 1 89 ? 142.983 -13.607 -1.047 1.00 0.00 89 ALA A CA 7
ATOM 18579 C C . ALA A 1 89 ? 142.631 -12.370 -1.865 1.00 0.00 89 ALA A C 7
ATOM 18580 O O . ALA A 1 89 ? 141.833 -11.545 -1.425 1.00 0.00 89 ALA A O 7
ATOM 18587 N N . LYS A 1 90 ? 143.229 -12.239 -3.044 1.00 0.00 90 LYS A N 7
ATOM 18588 C CA . LYS A 1 90 ? 142.893 -11.142 -3.944 1.00 0.00 90 LYS A CA 7
ATOM 18589 C C . LYS A 1 90 ? 142.126 -11.700 -5.133 1.00 0.00 90 LYS A C 7
ATOM 18590 O O . LYS A 1 90 ? 142.622 -12.593 -5.824 1.00 0.00 90 LYS A O 7
ATOM 18609 N N . LYS A 1 91 ? 140.925 -11.179 -5.358 1.00 0.00 91 LYS A N 7
ATOM 18610 C CA . LYS A 1 91 ? 140.070 -11.686 -6.425 1.00 0.00 91 LYS A CA 7
ATOM 18611 C C . LYS A 1 91 ? 139.420 -10.529 -7.170 1.00 0.00 91 LYS A C 7
ATOM 18612 O O . LYS A 1 91 ? 138.952 -9.575 -6.553 1.00 0.00 91 LYS A O 7
ATOM 18631 N N . THR A 1 92 ? 139.415 -10.605 -8.495 1.00 0.00 92 THR A N 7
ATOM 18632 C CA . THR A 1 92 ? 138.815 -9.552 -9.312 1.00 0.00 92 THR A CA 7
ATOM 18633 C C . THR A 1 92 ? 137.738 -10.150 -10.208 1.00 0.00 92 THR A C 7
ATOM 18634 O O . THR A 1 92 ? 137.916 -11.241 -10.750 1.00 0.00 92 THR A O 7
ATOM 18645 N N . PHE A 1 93 ? 136.622 -9.440 -10.366 1.00 0.00 93 PHE A N 7
ATOM 18646 C CA . PHE A 1 93 ? 135.571 -9.895 -11.269 1.00 0.00 93 PHE A CA 7
ATOM 18647 C C . PHE A 1 93 ? 134.988 -8.704 -12.032 1.00 0.00 93 PHE A C 7
ATOM 18648 O O . PHE A 1 93 ? 134.283 -7.896 -11.423 1.00 0.00 93 PHE A O 7
ATOM 18665 N N . PRO A 1 94 ? 135.318 -8.514 -13.292 1.00 0.00 94 PRO A N 7
ATOM 18666 C CA . PRO A 1 94 ? 134.607 -7.500 -14.118 1.00 0.00 94 PRO A CA 7
ATOM 18667 C C . PRO A 1 94 ? 133.265 -8.038 -14.600 1.00 0.00 94 PRO A C 7
ATOM 18668 O O . PRO A 1 94 ? 133.209 -8.970 -15.402 1.00 0.00 94 PRO A O 7
ATOM 18679 N N . VAL A 1 95 ? 132.188 -7.443 -14.103 1.00 0.00 95 VAL A N 7
ATOM 18680 C CA . VAL A 1 95 ? 130.826 -7.855 -14.479 1.00 0.00 95 VAL A CA 7
ATOM 18681 C C . VAL A 1 95 ? 130.073 -6.689 -15.137 1.00 0.00 95 VAL A C 7
ATOM 18682 O O . VAL A 1 95 ? 128.871 -6.515 -14.935 1.00 0.00 95 VAL A O 7
ATOM 18695 N N . THR A 1 96 ? 130.823 -5.817 -15.803 1.00 0.00 96 THR A N 7
ATOM 18696 C CA . THR A 1 96 ? 130.255 -4.695 -16.543 1.00 0.00 96 THR A CA 7
ATOM 18697 C C . THR A 1 96 ? 129.592 -5.164 -17.836 1.00 0.00 96 THR A C 7
ATOM 18698 O O . THR A 1 96 ? 128.576 -4.606 -18.253 1.00 0.00 96 THR A O 7
ATOM 18709 N N . ASN A 1 97 ? 130.165 -6.186 -18.474 1.00 0.00 97 ASN A N 7
ATOM 18710 C CA . ASN A 1 97 ? 129.586 -6.732 -19.701 1.00 0.00 97 ASN A CA 7
ATOM 18711 C C . ASN A 1 97 ? 128.139 -7.152 -19.460 1.00 0.00 97 ASN A C 7
ATOM 18712 O O . ASN A 1 97 ? 127.260 -6.896 -20.283 1.00 0.00 97 ASN A O 7
ATOM 18723 N N . ASP A 1 98 ? 127.905 -7.798 -18.323 1.00 0.00 98 ASP A N 7
ATOM 18724 C CA . ASP A 1 98 ? 126.544 -8.041 -17.860 1.00 0.00 98 ASP A CA 7
ATOM 18725 C C . ASP A 1 98 ? 125.867 -6.719 -17.486 1.00 0.00 98 ASP A C 7
ATOM 18726 O O . ASP A 1 98 ? 124.673 -6.535 -17.722 1.00 0.00 98 ASP A O 7
ATOM 18735 N N . GLY A 1 99 ? 126.639 -5.801 -16.900 1.00 0.00 99 GLY A N 7
ATOM 18736 C CA . GLY A 1 99 ? 126.135 -4.469 -16.574 1.00 0.00 99 GLY A CA 7
ATOM 18737 C C . GLY A 1 99 ? 125.780 -4.303 -15.094 1.00 0.00 99 GLY A C 7
ATOM 18738 O O . GLY A 1 99 ? 125.069 -3.362 -14.739 1.00 0.00 99 GLY A O 7
ATOM 18742 N N . LEU A 1 100 ? 126.264 -5.199 -14.229 1.00 0.00 100 LEU A N 7
ATOM 18743 C CA . LEU A 1 100 ? 125.950 -5.111 -12.807 1.00 0.00 100 LEU A CA 7
ATOM 18744 C C . LEU A 1 100 ? 127.077 -4.438 -12.032 1.00 0.00 100 LEU A C 7
ATOM 18745 O O . LEU A 1 100 ? 126.867 -3.401 -11.403 1.00 0.00 100 LEU A O 7
ATOM 18761 N N . VAL A 1 101 ? 128.275 -5.022 -12.081 1.00 0.00 101 VAL A N 7
ATOM 18762 C CA . VAL A 1 101 ? 129.321 -4.623 -11.139 1.00 0.00 101 VAL A CA 7
ATOM 18763 C C . VAL A 1 101 ? 130.735 -4.829 -11.678 1.00 0.00 101 VAL A C 7
ATOM 18764 O O . VAL A 1 101 ? 130.943 -5.351 -12.771 1.00 0.00 101 VAL A O 7
ATOM 18777 N N . ASN A 1 102 ? 131.705 -4.426 -10.863 1.00 0.00 102 ASN A N 7
ATOM 18778 C CA . ASN A 1 102 ? 133.113 -4.687 -11.140 1.00 0.00 102 ASN A CA 7
ATOM 18779 C C . ASN A 1 102 ? 133.896 -4.465 -9.851 1.00 0.00 102 ASN A C 7
ATOM 18780 O O . ASN A 1 102 ? 133.853 -3.363 -9.306 1.00 0.00 102 ASN A O 7
ATOM 18791 N N . PHE A 1 103 ? 134.579 -5.491 -9.330 1.00 0.00 103 PHE A N 7
ATOM 18792 C CA . PHE A 1 103 ? 135.248 -5.338 -8.033 1.00 0.00 103 PHE A CA 7
ATOM 18793 C C . PHE A 1 103 ? 136.632 -5.961 -7.989 1.00 0.00 103 PHE A C 7
ATOM 18794 O O . PHE A 1 103 ? 136.936 -6.899 -8.723 1.00 0.00 103 PHE A O 7
ATOM 18811 N N . LYS A 1 104 ? 137.453 -5.421 -7.091 1.00 0.00 104 LYS A N 7
ATOM 18812 C CA . LYS A 1 104 ? 138.720 -6.045 -6.750 1.00 0.00 104 LYS A CA 7
ATOM 18813 C C . LYS A 1 104 ? 138.783 -6.081 -5.232 1.00 0.00 104 LYS A C 7
ATOM 18814 O O . LYS A 1 104 ? 138.721 -5.026 -4.600 1.00 0.00 104 LYS A O 7
ATOM 18833 N N . ILE A 1 105 ? 138.881 -7.271 -4.639 1.00 0.00 105 ILE A N 7
ATOM 18834 C CA . ILE A 1 105 ? 138.704 -7.391 -3.194 1.00 0.00 105 ILE A CA 7
ATOM 18835 C C . ILE A 1 105 ? 139.885 -8.079 -2.526 1.00 0.00 105 ILE A C 7
ATOM 18836 O O . ILE A 1 105 ? 140.591 -8.876 -3.142 1.00 0.00 105 ILE A O 7
ATOM 18852 N N . LYS A 1 106 ? 140.036 -7.775 -1.247 1.00 0.00 106 LYS A N 7
ATOM 18853 C CA . LYS A 1 106 ? 140.972 -8.469 -0.384 1.00 0.00 106 LYS A CA 7
ATOM 18854 C C . LYS A 1 106 ? 140.179 -9.074 0.766 1.00 0.00 106 LYS A C 7
ATOM 18855 O O . LYS A 1 106 ? 139.546 -8.348 1.535 1.00 0.00 106 LYS A O 7
ATOM 18874 N N . GLY A 1 107 ? 140.184 -10.399 0.862 1.00 0.00 107 GLY A N 7
ATOM 18875 C CA . GLY A 1 107 ? 139.361 -11.084 1.856 1.00 0.00 107 GLY A CA 7
ATOM 18876 C C . GLY A 1 107 ? 140.236 -11.893 2.798 1.00 0.00 107 GLY A C 7
ATOM 18877 O O . GLY A 1 107 ? 140.901 -12.834 2.367 1.00 0.00 107 GLY A O 7
ATOM 18881 N N . GLY A 1 108 ? 140.237 -11.519 4.074 1.00 0.00 108 GLY A N 7
ATOM 18882 C CA . GLY A 1 108 ? 141.090 -12.219 5.036 1.00 0.00 108 GLY A CA 7
ATOM 18883 C C . GLY A 1 108 ? 141.017 -11.624 6.435 1.00 0.00 108 GLY A C 7
ATOM 18884 O O . GLY A 1 108 ? 140.012 -11.021 6.808 1.00 0.00 108 GLY A O 7
ATOM 18888 N N . CYS A 1 109 ? 142.103 -11.786 7.194 1.00 0.00 109 CYS A N 7
ATOM 18889 C CA . CYS A 1 109 ? 142.101 -11.410 8.605 1.00 0.00 109 CYS A CA 7
ATOM 18890 C C . CYS A 1 109 ? 143.355 -10.621 8.961 1.00 0.00 109 CYS A C 7
ATOM 18891 O O . CYS A 1 109 ? 144.453 -10.958 8.521 1.00 0.00 109 CYS A O 7
ATOM 18899 N N . ASP A 1 110 ? 143.174 -9.587 9.778 1.00 0.00 110 ASP A N 7
ATOM 18900 C CA . ASP A 1 110 ? 144.274 -8.730 10.202 1.00 0.00 110 ASP A CA 7
ATOM 18901 C C . ASP A 1 110 ? 144.365 -8.750 11.719 1.00 0.00 110 ASP A C 7
ATOM 18902 O O . ASP A 1 110 ? 143.352 -8.904 12.398 1.00 0.00 110 ASP A O 7
ATOM 18911 N N . VAL A 1 111 ? 145.572 -8.593 12.249 1.00 0.00 111 VAL A N 7
ATOM 18912 C CA . VAL A 1 111 ? 145.754 -8.494 13.693 1.00 0.00 111 VAL A CA 7
ATOM 18913 C C . VAL A 1 111 ? 146.536 -7.231 14.026 1.00 0.00 111 VAL A C 7
ATOM 18914 O O . VAL A 1 111 ? 147.509 -6.894 13.349 1.00 0.00 111 VAL A O 7
ATOM 18927 N N . ASP A 1 112 ? 146.081 -6.542 15.064 1.00 0.00 112 ASP A N 7
ATOM 18928 C CA . ASP A 1 112 ? 146.791 -5.382 15.565 1.00 0.00 112 ASP A CA 7
ATOM 18929 C C . ASP A 1 112 ? 147.793 -5.833 16.616 1.00 0.00 112 ASP A C 7
ATOM 18930 O O . ASP A 1 112 ? 147.400 -6.463 17.606 1.00 0.00 112 ASP A O 7
ATOM 18939 N N . GLN A 1 113 ? 149.067 -5.541 16.346 1.00 0.00 113 GLN A N 7
ATOM 18940 C CA . GLN A 1 113 ? 150.149 -5.815 17.279 1.00 0.00 113 GLN A CA 7
ATOM 18941 C C . GLN A 1 113 ? 150.263 -4.635 18.228 1.00 0.00 113 GLN A C 7
ATOM 18942 O O . GLN A 1 113 ? 150.942 -3.642 17.943 1.00 0.00 113 GLN A O 7
ATOM 18956 N N . ASP A 1 114 ? 149.561 -4.810 19.334 1.00 0.00 114 ASP A N 7
ATOM 18957 C CA . ASP A 1 114 ? 149.324 -3.795 20.357 1.00 0.00 114 ASP A CA 7
ATOM 18958 C C . ASP A 1 114 ? 148.272 -4.346 21.325 1.00 0.00 114 ASP A C 7
ATOM 18959 O O . ASP A 1 114 ? 148.406 -4.235 22.543 1.00 0.00 114 ASP A O 7
ATOM 18968 N N . PHE A 1 115 ? 147.222 -4.943 20.752 1.00 0.00 115 PHE A N 7
ATOM 18969 C CA . PHE A 1 115 ? 146.249 -5.717 21.500 1.00 0.00 115 PHE A CA 7
ATOM 18970 C C . PHE A 1 115 ? 145.810 -6.859 20.597 1.00 0.00 115 PHE A C 7
ATOM 18971 O O . PHE A 1 115 ? 145.391 -6.618 19.468 1.00 0.00 115 PHE A O 7
ATOM 18988 N N . LYS A 1 116 ? 145.966 -8.095 21.058 1.00 0.00 116 LYS A N 7
ATOM 18989 C CA . LYS A 1 116 ? 145.614 -9.262 20.252 1.00 0.00 116 LYS A CA 7
ATOM 18990 C C . LYS A 1 116 ? 144.204 -9.163 19.669 1.00 0.00 116 LYS A C 7
ATOM 18991 O O . LYS A 1 116 ? 143.315 -9.945 20.002 1.00 0.00 116 LYS A O 7
ATOM 19010 N N . GLU A 1 117 ? 144.016 -8.229 18.735 1.00 0.00 117 GLU A N 7
ATOM 19011 C CA . GLU A 1 117 ? 142.690 -7.998 18.156 1.00 0.00 117 GLU A CA 7
ATOM 19012 C C . GLU A 1 117 ? 142.658 -8.461 16.706 1.00 0.00 117 GLU A C 7
ATOM 19013 O O . GLU A 1 117 ? 143.364 -7.903 15.872 1.00 0.00 117 GLU A O 7
ATOM 19025 N N . TRP A 1 118 ? 141.818 -9.452 16.415 1.00 0.00 118 TRP A N 7
ATOM 19026 C CA . TRP A 1 118 ? 141.791 -10.074 15.091 1.00 0.00 118 TRP A CA 7
ATOM 19027 C C . TRP A 1 118 ? 140.431 -9.865 14.427 1.00 0.00 118 TRP A C 7
ATOM 19028 O O . TRP A 1 118 ? 139.398 -10.229 14.988 1.00 0.00 118 TRP A O 7
ATOM 19049 N N . LYS A 1 119 ? 140.435 -9.279 13.230 1.00 0.00 119 LYS A N 7
ATOM 19050 C CA . LYS A 1 119 ? 139.186 -8.897 12.574 1.00 0.00 119 LYS A CA 7
ATOM 19051 C C . LYS A 1 119 ? 139.230 -9.170 11.069 1.00 0.00 119 LYS A C 7
ATOM 19052 O O . LYS A 1 119 ? 140.304 -9.213 10.476 1.00 0.00 119 LYS A O 7
ATOM 19071 N N . SER A 1 120 ? 138.058 -9.354 10.458 1.00 0.00 120 SER A N 7
ATOM 19072 C CA . SER A 1 120 ? 137.976 -9.665 9.030 1.00 0.00 120 SER A CA 7
ATOM 19073 C C . SER A 1 120 ? 138.022 -8.402 8.165 1.00 0.00 120 SER A C 7
ATOM 19074 O O . SER A 1 120 ? 137.793 -7.295 8.652 1.00 0.00 120 SER A O 7
ATOM 19082 N N . ARG A 1 121 ? 138.327 -8.583 6.878 1.00 0.00 121 ARG A N 7
ATOM 19083 C CA . ARG A 1 121 ? 138.439 -7.458 5.944 1.00 0.00 121 ARG A CA 7
ATOM 19084 C C . ARG A 1 121 ? 137.577 -7.630 4.692 1.00 0.00 121 ARG A C 7
ATOM 19085 O O . ARG A 1 121 ? 137.688 -8.655 4.009 1.00 0.00 121 ARG A O 7
ATOM 19106 N N . GLY A 1 122 ? 136.762 -6.598 4.421 1.00 0.00 122 GLY A N 7
ATOM 19107 C CA . GLY A 1 122 ? 136.053 -6.418 3.143 1.00 0.00 122 GLY A CA 7
ATOM 19108 C C . GLY A 1 122 ? 136.717 -5.286 2.349 1.00 0.00 122 GLY A C 7
ATOM 19109 O O . GLY A 1 122 ? 136.098 -4.240 1.996 1.00 0.00 122 GLY A O 7
ATOM 19113 N N . GLY A 1 123 ? 137.999 -5.538 2.070 1.00 0.00 123 GLY A N 7
ATOM 19114 C CA . GLY A 1 123 ? 138.919 -4.485 1.670 1.00 0.00 123 GLY A CA 7
ATOM 19115 C C . GLY A 1 123 ? 139.027 -4.431 0.164 1.00 0.00 123 GLY A C 7
ATOM 19116 O O . GLY A 1 123 ? 139.634 -5.300 -0.456 1.00 0.00 123 GLY A O 7
ATOM 19120 N N . ALA A 1 124 ? 138.436 -3.400 -0.412 1.00 0.00 124 ALA A N 7
ATOM 19121 C CA . ALA A 1 124 ? 138.053 -3.503 -1.806 1.00 0.00 124 ALA A CA 7
ATOM 19122 C C . ALA A 1 124 ? 137.692 -2.182 -2.452 1.00 0.00 124 ALA A C 7
ATOM 19123 O O . ALA A 1 124 ? 137.642 -1.130 -1.802 1.00 0.00 124 ALA A O 7
ATOM 19130 N N . GLU A 1 125 ? 137.460 -2.296 -3.756 1.00 0.00 125 GLU A N 7
ATOM 19131 C CA . GLU A 1 125 ? 136.627 -1.351 -4.472 1.00 0.00 125 GLU A CA 7
ATOM 19132 C C . GLU A 1 125 ? 135.478 -2.157 -5.068 1.00 0.00 125 GLU A C 7
ATOM 19133 O O . GLU A 1 125 ? 135.710 -2.953 -5.979 1.00 0.00 125 GLU A O 7
ATOM 19145 N N . PHE A 1 126 ? 134.267 -2.007 -4.527 1.00 0.00 126 PHE A N 7
ATOM 19146 C CA . PHE A 1 126 ? 133.109 -2.708 -5.111 1.00 0.00 126 PHE A CA 7
ATOM 19147 C C . PHE A 1 126 ? 132.274 -1.799 -6.016 1.00 0.00 126 PHE A C 7
ATOM 19148 O O . PHE A 1 126 ? 131.534 -0.962 -5.509 1.00 0.00 126 PHE A O 7
ATOM 19165 N N . SER A 1 127 ? 132.249 -2.058 -7.329 1.00 0.00 127 SER A N 7
ATOM 19166 C CA . SER A 1 127 ? 131.513 -1.178 -8.234 1.00 0.00 127 SER A CA 7
ATOM 19167 C C . SER A 1 127 ? 130.081 -1.669 -8.372 1.00 0.00 127 SER A C 7
ATOM 19168 O O . SER A 1 127 ? 129.848 -2.773 -8.862 1.00 0.00 127 SER A O 7
ATOM 19176 N N . TRP A 1 128 ? 129.148 -0.839 -7.920 1.00 0.00 128 TRP A N 7
ATOM 19177 C CA . TRP A 1 128 ? 127.726 -1.151 -7.979 1.00 0.00 128 TRP A CA 7
ATOM 19178 C C . TRP A 1 128 ? 126.961 0.042 -8.548 1.00 0.00 128 TRP A C 7
ATOM 19179 O O . TRP A 1 128 ? 127.445 1.174 -8.494 1.00 0.00 128 TRP A O 7
ATOM 19200 N N . ASN A 1 129 ? 125.775 -0.218 -9.095 1.00 0.00 129 ASN A N 7
ATOM 19201 C CA . ASN A 1 129 ? 124.981 0.835 -9.725 1.00 0.00 129 ASN A CA 7
ATOM 19202 C C . ASN A 1 129 ? 123.880 1.331 -8.791 1.00 0.00 129 ASN A C 7
ATOM 19203 O O . ASN A 1 129 ? 123.223 0.544 -8.111 1.00 0.00 129 ASN A O 7
ATOM 19214 N N . VAL A 1 130 ? 123.674 2.644 -8.768 1.00 0.00 130 VAL A N 7
ATOM 19215 C CA . VAL A 1 130 ? 122.659 3.235 -7.899 1.00 0.00 130 VAL A CA 7
ATOM 19216 C C . VAL A 1 130 ? 121.867 4.297 -8.658 1.00 0.00 130 VAL A C 7
ATOM 19217 O O . VAL A 1 130 ? 120.639 4.340 -8.580 1.00 0.00 130 VAL A O 7
ATOM 19230 N N . PHE A 1 131 ? 122.575 5.150 -9.393 1.00 0.00 131 PHE A N 7
ATOM 19231 C CA . PHE A 1 131 ? 121.928 6.204 -10.167 1.00 0.00 131 PHE A CA 7
ATOM 19232 C C . PHE A 1 131 ? 121.953 5.866 -11.654 1.00 0.00 131 PHE A C 7
ATOM 19233 O O . PHE A 1 131 ? 122.979 5.441 -12.186 1.00 0.00 131 PHE A O 7
ATOM 19250 N N . ASN A 1 132 ? 120.818 6.058 -12.319 1.00 0.00 132 ASN A N 7
ATOM 19251 C CA . ASN A 1 132 ? 120.712 5.755 -13.744 1.00 0.00 132 ASN A CA 7
ATOM 19252 C C . ASN A 1 132 ? 120.004 6.883 -14.486 1.00 0.00 132 ASN A C 7
ATOM 19253 O O . ASN A 1 132 ? 118.798 7.081 -14.332 1.00 0.00 132 ASN A O 7
ATOM 19264 N N . PHE A 1 133 ? 120.762 7.621 -15.292 1.00 0.00 133 PHE A N 7
ATOM 19265 C CA . PHE A 1 133 ? 120.201 8.709 -16.089 1.00 0.00 133 PHE A CA 7
ATOM 19266 C C . PHE A 1 133 ? 120.385 8.422 -17.575 1.00 0.00 133 PHE A C 7
ATOM 19267 O O . PHE A 1 133 ? 121.322 7.729 -17.970 1.00 0.00 133 PHE A O 7
ATOM 19284 N N . GLN A 1 134 ? 119.488 8.958 -18.396 1.00 0.00 134 GLN A N 7
ATOM 19285 C CA . GLN A 1 134 ? 119.553 8.725 -19.834 1.00 0.00 134 GLN A CA 7
ATOM 19286 C C . GLN A 1 134 ? 120.885 9.204 -20.401 1.00 0.00 134 GLN A C 7
ATOM 19287 O O . GLN A 1 134 ? 121.479 8.540 -21.252 1.00 0.00 134 GLN A O 7
ATOM 19301 N N . LYS A 1 135 ? 121.357 10.349 -19.916 1.00 0.00 135 LYS A N 7
ATOM 19302 C CA . LYS A 1 135 ? 122.626 10.902 -20.380 1.00 0.00 135 LYS A CA 7
ATOM 19303 C C . LYS A 1 135 ? 122.981 12.155 -19.584 1.00 0.00 135 LYS A C 7
ATOM 19304 O O . LYS A 1 135 ? 122.563 13.259 -19.934 1.00 0.00 135 LYS A O 7
ATOM 19323 N N . ASP A 1 136 ? 123.753 11.980 -18.516 1.00 0.00 136 ASP A N 7
ATOM 19324 C CA . ASP A 1 136 ? 124.182 13.115 -17.708 1.00 0.00 136 ASP A CA 7
ATOM 19325 C C . ASP A 1 136 ? 125.573 12.873 -17.123 1.00 0.00 136 ASP A C 7
ATOM 19326 O O . ASP A 1 136 ? 126.554 13.452 -17.589 1.00 0.00 136 ASP A O 7
ATOM 19335 N N . GLN A 1 137 ? 125.660 12.019 -16.105 1.00 0.00 137 GLN A N 7
ATOM 19336 C CA . GLN A 1 137 ? 126.943 11.730 -15.471 1.00 0.00 137 GLN A CA 7
ATOM 19337 C C . GLN A 1 137 ? 127.063 10.246 -15.140 1.00 0.00 137 GLN A C 7
ATOM 19338 O O . GLN A 1 137 ? 126.198 9.677 -14.474 1.00 0.00 137 GLN A O 7
ATOM 19352 N N . ASP A 1 138 ? 128.141 9.626 -15.609 1.00 0.00 138 ASP A N 7
ATOM 19353 C CA . ASP A 1 138 ? 128.399 8.223 -15.302 1.00 0.00 138 ASP A CA 7
ATOM 19354 C C . ASP A 1 138 ? 129.202 8.106 -14.011 1.00 0.00 138 ASP A C 7
ATOM 19355 O O . ASP A 1 138 ? 130.344 8.561 -13.938 1.00 0.00 138 ASP A O 7
ATOM 19364 N N . VAL A 1 139 ? 128.604 7.493 -12.993 1.00 0.00 139 VAL A N 7
ATOM 19365 C CA . VAL A 1 139 ? 129.265 7.350 -11.698 1.00 0.00 139 VAL A CA 7
ATOM 19366 C C . VAL A 1 139 ? 129.108 5.928 -11.160 1.00 0.00 139 VAL A C 7
ATOM 19367 O O . VAL A 1 139 ? 128.062 5.302 -11.326 1.00 0.00 139 VAL A O 7
ATOM 19380 N N . ARG A 1 140 ? 130.159 5.428 -10.514 1.00 0.00 140 ARG A N 7
ATOM 19381 C CA . ARG A 1 140 ? 130.120 4.088 -9.917 1.00 0.00 140 ARG A CA 7
ATOM 19382 C C . ARG A 1 140 ? 130.423 4.167 -8.423 1.00 0.00 140 ARG A C 7
ATOM 19383 O O . ARG A 1 140 ? 131.327 4.899 -8.033 1.00 0.00 140 ARG A O 7
ATOM 19404 N N . LEU A 1 141 ? 129.693 3.398 -7.605 1.00 0.00 141 LEU A N 7
ATOM 19405 C CA . LEU A 1 141 ? 129.784 3.502 -6.148 1.00 0.00 141 LEU A CA 7
ATOM 19406 C C . LEU A 1 141 ? 130.411 2.232 -5.542 1.00 0.00 141 LEU A C 7
ATOM 19407 O O . LEU A 1 141 ? 130.173 1.123 -6.011 1.00 0.00 141 LEU A O 7
ATOM 19423 N N . ARG A 1 142 ? 131.222 2.435 -4.501 1.00 0.00 142 ARG A N 7
ATOM 19424 C CA . ARG A 1 142 ? 131.922 1.360 -3.782 1.00 0.00 142 ARG A CA 7
ATOM 19425 C C . ARG A 1 142 ? 132.187 1.785 -2.343 1.00 0.00 142 ARG A C 7
ATOM 19426 O O . ARG A 1 142 ? 131.916 2.955 -2.038 1.00 0.00 142 ARG A O 7
ATOM 19447 N N . ILE A 1 143 ? 132.684 0.909 -1.424 1.00 0.00 143 ILE A N 7
ATOM 19448 C CA . ILE A 1 143 ? 133.283 1.452 -0.230 1.00 0.00 143 ILE A CA 7
ATOM 19449 C C . ILE A 1 143 ? 134.770 1.319 -0.529 1.00 0.00 143 ILE A C 7
ATOM 19450 O O . ILE A 1 143 ? 135.218 0.347 -1.166 1.00 0.00 143 ILE A O 7
ATOM 19466 N N . GLY A 1 144 ? 135.447 2.433 -0.344 1.00 0.00 144 GLY A N 7
ATOM 19467 C CA . GLY A 1 144 ? 136.895 2.468 -0.426 1.00 0.00 144 GLY A CA 7
ATOM 19468 C C . GLY A 1 144 ? 137.362 2.177 0.978 1.00 0.00 144 GLY A C 7
ATOM 19469 O O . GLY A 1 144 ? 137.266 3.048 1.851 1.00 0.00 144 GLY A O 7
ATOM 19473 N N . TYR A 1 145 ? 137.696 0.914 1.226 1.00 0.00 145 TYR A N 7
ATOM 19474 C CA . TYR A 1 145 ? 137.717 0.471 2.611 1.00 0.00 145 TYR A CA 7
ATOM 19475 C C . TYR A 1 145 ? 138.524 -0.769 2.889 1.00 0.00 145 TYR A C 7
ATOM 19476 O O . TYR A 1 145 ? 139.100 -1.381 1.994 1.00 0.00 145 TYR A O 7
ATOM 19494 N N . GLU A 1 146 ? 138.618 -0.996 4.193 1.00 0.00 146 GLU A N 7
ATOM 19495 C CA . GLU A 1 146 ? 138.846 -2.299 4.781 1.00 0.00 146 GLU A CA 7
ATOM 19496 C C . GLU A 1 146 ? 137.758 -2.437 5.837 1.00 0.00 146 GLU A C 7
ATOM 19497 O O . GLU A 1 146 ? 137.841 -1.791 6.885 1.00 0.00 146 GLU A O 7
ATOM 19509 N N . ALA A 1 147 ? 136.717 -3.221 5.550 1.00 0.00 147 ALA A N 7
ATOM 19510 C CA . ALA A 1 147 ? 135.547 -3.235 6.430 1.00 0.00 147 ALA A CA 7
ATOM 19511 C C . ALA A 1 147 ? 135.620 -4.372 7.438 1.00 0.00 147 ALA A C 7
ATOM 19512 O O . ALA A 1 147 ? 136.315 -5.364 7.224 1.00 0.00 147 ALA A O 7
ATOM 19519 N N . PHE A 1 148 ? 134.860 -4.189 8.517 1.00 0.00 148 PHE A N 7
ATOM 19520 C CA . PHE A 1 148 ? 134.820 -5.111 9.648 1.00 0.00 148 PHE A CA 7
ATOM 19521 C C . PHE A 1 148 ? 136.075 -5.025 10.519 1.00 0.00 148 PHE A C 7
ATOM 19522 O O . PHE A 1 148 ? 136.352 -5.966 11.260 1.00 0.00 148 PHE A O 7
ATOM 19539 N N . GLU A 1 149 ? 136.825 -3.916 10.454 1.00 0.00 149 GLU A N 7
ATOM 19540 C CA . GLU A 1 149 ? 137.954 -3.736 11.366 1.00 0.00 149 GLU A CA 7
ATOM 19541 C C . GLU A 1 149 ? 138.491 -2.299 11.388 1.00 0.00 149 GLU A C 7
ATOM 19542 O O . GLU A 1 149 ? 138.713 -1.742 12.463 1.00 0.00 149 GLU A O 7
ATOM 19554 N N . GLN A 1 150 ? 138.706 -1.700 10.217 1.00 0.00 150 GLN A N 7
ATOM 19555 C CA . GLN A 1 150 ? 139.394 -0.411 10.149 1.00 0.00 150 GLN A CA 7
ATOM 19556 C C . GLN A 1 150 ? 138.404 0.743 10.008 1.00 0.00 150 GLN A C 7
ATOM 19557 O O . GLN A 1 150 ? 138.154 1.465 10.972 1.00 0.00 150 GLN A O 7
ATOM 19571 N N . VAL A 1 151 ? 137.819 0.895 8.821 1.00 0.00 151 VAL A N 7
ATOM 19572 C CA . VAL A 1 151 ? 136.902 1.997 8.562 1.00 0.00 151 VAL A CA 7
ATOM 19573 C C . VAL A 1 151 ? 136.343 1.886 7.136 1.00 0.00 151 VAL A C 7
ATOM 19574 O O . VAL A 1 151 ? 137.080 1.490 6.224 1.00 0.00 151 VAL A O 7
ATOM 19587 N N . PRO A 1 152 ? 135.071 2.138 6.917 1.00 0.00 152 PRO A N 7
ATOM 19588 C CA . PRO A 1 152 ? 134.524 2.277 5.544 1.00 0.00 152 PRO A CA 7
ATOM 19589 C C . PRO A 1 152 ? 134.306 3.732 5.128 1.00 0.00 152 PRO A C 7
ATOM 19590 O O . PRO A 1 152 ? 133.631 4.483 5.831 1.00 0.00 152 PRO A O 7
ATOM 19601 N N . TYR A 1 153 ? 134.877 4.135 3.989 1.00 0.00 153 TYR A N 7
ATOM 19602 C CA . TYR A 1 153 ? 134.524 5.418 3.380 1.00 0.00 153 TYR A CA 7
ATOM 19603 C C . TYR A 1 153 ? 133.963 5.169 1.981 1.00 0.00 153 TYR A C 7
ATOM 19604 O O . TYR A 1 153 ? 134.434 4.289 1.271 1.00 0.00 153 TYR A O 7
ATOM 19622 N N . LEU A 1 154 ? 132.960 5.945 1.583 1.00 0.00 154 LEU A N 7
ATOM 19623 C CA . LEU A 1 154 ? 132.204 5.646 0.366 1.00 0.00 154 LEU A CA 7
ATOM 19624 C C . LEU A 1 154 ? 132.808 6.412 -0.777 1.00 0.00 154 LEU A C 7
ATOM 19625 O O . LEU A 1 154 ? 132.904 7.624 -0.695 1.00 0.00 154 LEU A O 7
ATOM 19641 N N . GLN A 1 155 ? 133.153 5.712 -1.846 1.00 0.00 155 GLN A N 7
ATOM 19642 C CA . GLN A 1 155 ? 134.004 6.297 -2.872 1.00 0.00 155 GLN A CA 7
ATOM 19643 C C . GLN A 1 155 ? 133.325 6.167 -4.218 1.00 0.00 155 GLN A C 7
ATOM 19644 O O . GLN A 1 155 ? 132.653 5.169 -4.477 1.00 0.00 155 GLN A O 7
ATOM 19658 N N . ILE A 1 156 ? 133.432 7.204 -5.046 1.00 0.00 156 ILE A N 7
ATOM 19659 C CA . ILE A 1 156 ? 132.856 7.147 -6.379 1.00 0.00 156 ILE A CA 7
ATOM 19660 C C . ILE A 1 156 ? 133.855 7.656 -7.401 1.00 0.00 156 ILE A C 7
ATOM 19661 O O . ILE A 1 156 ? 134.712 8.484 -7.094 1.00 0.00 156 ILE A O 7
ATOM 19677 N N . ARG A 1 157 ? 133.744 7.124 -8.608 1.00 0.00 157 ARG A N 7
ATOM 19678 C CA . ARG A 1 157 ? 134.555 7.598 -9.720 1.00 0.00 157 ARG A CA 7
ATOM 19679 C C . ARG A 1 157 ? 133.683 8.435 -10.641 1.00 0.00 157 ARG A C 7
ATOM 19680 O O . ARG A 1 157 ? 132.626 7.967 -11.076 1.00 0.00 157 ARG A O 7
ATOM 19701 N N . GLU A 1 158 ? 134.101 9.679 -10.876 1.00 0.00 158 GLU A N 7
ATOM 19702 C CA . GLU A 1 158 ? 133.379 10.564 -11.782 1.00 0.00 158 GLU A CA 7
ATOM 19703 C C . GLU A 1 158 ? 134.367 11.296 -12.680 1.00 0.00 158 GLU A C 7
ATOM 19704 O O . GLU A 1 158 ? 135.360 11.832 -12.195 1.00 0.00 158 GLU A O 7
ATOM 19716 N N . ASN A 1 159 ? 134.089 11.310 -13.981 1.00 0.00 159 ASN A N 7
ATOM 19717 C CA . ASN A 1 159 ? 134.973 11.948 -14.954 1.00 0.00 159 ASN A CA 7
ATOM 19718 C C . ASN A 1 159 ? 136.372 11.314 -14.933 1.00 0.00 159 ASN A C 7
ATOM 19719 O O . ASN A 1 159 ? 136.653 10.427 -15.740 1.00 0.00 159 ASN A O 7
ATOM 19730 N N . ASN A 1 160 ? 137.248 11.756 -14.029 1.00 0.00 160 ASN A N 7
ATOM 19731 C CA . ASN A 1 160 ? 138.582 11.170 -13.918 1.00 0.00 160 ASN A CA 7
ATOM 19732 C C . ASN A 1 160 ? 139.180 11.375 -12.523 1.00 0.00 160 ASN A C 7
ATOM 19733 O O . ASN A 1 160 ? 140.399 11.461 -12.377 1.00 0.00 160 ASN A O 7
ATOM 19744 N N . TRP A 1 161 ? 138.331 11.448 -11.498 1.00 0.00 161 TRP A N 7
ATOM 19745 C CA . TRP A 1 161 ? 138.810 11.600 -10.128 1.00 0.00 161 TRP A CA 7
ATOM 19746 C C . TRP A 1 161 ? 138.038 10.646 -9.232 1.00 0.00 161 TRP A C 7
ATOM 19747 O O . TRP A 1 161 ? 136.894 10.312 -9.548 1.00 0.00 161 TRP A O 7
ATOM 19768 N N . THR A 1 162 ? 138.634 10.208 -8.120 1.00 0.00 162 THR A N 7
ATOM 19769 C CA . THR A 1 162 ? 137.931 9.312 -7.209 1.00 0.00 162 THR A CA 7
ATOM 19770 C C . THR A 1 162 ? 137.893 9.967 -5.842 1.00 0.00 162 THR A C 7
ATOM 19771 O O . THR A 1 162 ? 138.931 10.304 -5.280 1.00 0.00 162 THR A O 7
ATOM 19782 N N . PHE A 1 163 ? 136.694 10.160 -5.315 1.00 0.00 163 PHE A N 7
ATOM 19783 C CA . PHE A 1 163 ? 136.520 10.951 -4.100 1.00 0.00 163 PHE A CA 7
ATOM 19784 C C . PHE A 1 163 ? 135.637 10.162 -3.137 1.00 0.00 163 PHE A C 7
ATOM 19785 O O . PHE A 1 163 ? 134.876 9.311 -3.589 1.00 0.00 163 PHE A O 7
ATOM 19802 N N . ASN A 1 164 ? 135.700 10.472 -1.839 1.00 0.00 164 ASN A N 7
ATOM 19803 C CA . ASN A 1 164 ? 134.908 9.710 -0.879 1.00 0.00 164 ASN A CA 7
ATOM 19804 C C . ASN A 1 164 ? 134.603 10.453 0.417 1.00 0.00 164 ASN A C 7
ATOM 19805 O O . ASN A 1 164 ? 135.136 11.530 0.679 1.00 0.00 164 ASN A O 7
ATOM 19816 N N . ALA A 1 165 ? 133.744 9.820 1.221 1.00 0.00 165 ALA A N 7
ATOM 19817 C CA . ALA A 1 165 ? 133.399 10.317 2.546 1.00 0.00 165 ALA A CA 7
ATOM 19818 C C . ALA A 1 165 ? 133.716 9.260 3.593 1.00 0.00 165 ALA A C 7
ATOM 19819 O O . ALA A 1 165 ? 133.379 8.093 3.411 1.00 0.00 165 ALA A O 7
ATOM 19826 N N . ASP A 1 166 ? 134.305 9.673 4.708 1.00 0.00 166 ASP A N 7
ATOM 19827 C CA . ASP A 1 166 ? 134.626 8.740 5.781 1.00 0.00 166 ASP A CA 7
ATOM 19828 C C . ASP A 1 166 ? 133.763 9.064 6.989 1.00 0.00 166 ASP A C 7
ATOM 19829 O O . ASP A 1 166 ? 133.476 10.231 7.244 1.00 0.00 166 ASP A O 7
ATOM 19838 N N . TYR A 1 167 ? 133.408 8.037 7.747 1.00 0.00 167 TYR A N 7
ATOM 19839 C CA . TYR A 1 167 ? 132.495 8.194 8.880 1.00 0.00 167 TYR A CA 7
ATOM 19840 C C . TYR A 1 167 ? 132.979 9.228 9.900 1.00 0.00 167 TYR A C 7
ATOM 19841 O O . TYR A 1 167 ? 132.204 9.653 10.759 1.00 0.00 167 TYR A O 7
ATOM 19859 N N . LYS A 1 168 ? 134.244 9.631 9.814 1.00 0.00 168 LYS A N 7
ATOM 19860 C CA . LYS A 1 168 ? 134.768 10.655 10.718 1.00 0.00 168 LYS A CA 7
ATOM 19861 C C . LYS A 1 168 ? 134.408 12.073 10.250 1.00 0.00 168 LYS A C 7
ATOM 19862 O O . LYS A 1 168 ? 134.974 13.045 10.753 1.00 0.00 168 LYS A O 7
ATOM 19881 N N . GLY A 1 169 ? 133.480 12.203 9.298 1.00 0.00 169 GLY A N 7
ATOM 19882 C CA . GLY A 1 169 ? 133.158 13.504 8.731 1.00 0.00 169 GLY A CA 7
ATOM 19883 C C . GLY A 1 169 ? 134.314 14.019 7.879 1.00 0.00 169 GLY A C 7
ATOM 19884 O O . GLY A 1 169 ? 134.578 15.221 7.852 1.00 0.00 169 GLY A O 7
ATOM 19888 N N . ARG A 1 170 ? 135.007 13.113 7.183 1.00 0.00 170 ARG A N 7
ATOM 19889 C CA . ARG A 1 170 ? 136.169 13.514 6.385 1.00 0.00 170 ARG A CA 7
ATOM 19890 C C . ARG A 1 170 ? 135.895 13.319 4.899 1.00 0.00 170 ARG A C 7
ATOM 19891 O O . ARG A 1 170 ? 135.089 12.475 4.518 1.00 0.00 170 ARG A O 7
ATOM 19912 N N . TRP A 1 171 ? 136.573 14.103 4.063 1.00 0.00 171 TRP A N 7
ATOM 19913 C CA . TRP A 1 171 ? 136.423 13.982 2.611 1.00 0.00 171 TRP A CA 7
ATOM 19914 C C . TRP A 1 171 ? 137.794 13.773 1.983 1.00 0.00 171 TRP A C 7
ATOM 19915 O O . TRP A 1 171 ? 138.796 14.243 2.521 1.00 0.00 171 TRP A O 7
ATOM 19936 N N . ASN A 1 172 ? 137.844 13.023 0.883 1.00 0.00 172 ASN A N 7
ATOM 19937 C CA . ASN A 1 172 ? 139.130 12.686 0.273 1.00 0.00 172 ASN A CA 7
ATOM 19938 C C . ASN A 1 172 ? 139.047 12.593 -1.251 1.00 0.00 172 ASN A C 7
ATOM 19939 O O . ASN A 1 172 ? 137.970 12.412 -1.813 1.00 0.00 172 ASN A O 7
ATOM 19950 N N . VAL A 1 173 ? 140.210 12.713 -1.893 1.00 0.00 173 VAL A N 7
ATOM 19951 C CA . VAL A 1 173 ? 140.354 12.454 -3.328 1.00 0.00 173 VAL A CA 7
ATOM 19952 C C . VAL A 1 173 ? 141.601 11.594 -3.559 1.00 0.00 173 VAL A C 7
ATOM 19953 O O . VAL A 1 173 ? 142.565 11.662 -2.800 1.00 0.00 173 VAL A O 7
ATOM 19966 N N . ARG A 1 174 ? 141.571 10.815 -4.637 1.00 0.00 174 ARG A N 7
ATOM 19967 C CA . ARG A 1 174 ? 142.747 10.088 -5.086 1.00 0.00 174 ARG A CA 7
ATOM 19968 C C . ARG A 1 174 ? 142.867 10.276 -6.591 1.00 0.00 174 ARG A C 7
ATOM 19969 O O . ARG A 1 174 ? 141.890 10.100 -7.322 1.00 0.00 174 ARG A O 7
ATOM 19990 N N . TYR A 1 175 ? 144.038 10.717 -7.034 1.00 0.00 175 TYR A N 7
ATOM 19991 C CA . TYR A 1 175 ? 144.241 10.999 -8.449 1.00 0.00 175 TYR A CA 7
ATOM 19992 C C . TYR A 1 175 ? 145.656 10.615 -8.870 1.00 0.00 175 TYR A C 7
ATOM 19993 O O . TYR A 1 175 ? 146.623 10.946 -8.187 1.00 0.00 175 TYR A O 7
ATOM 20011 N N . ASP A 1 176 ? 145.775 9.911 -9.992 1.00 0.00 176 ASP A N 7
ATOM 20012 C CA . ASP A 1 176 ? 147.074 9.412 -10.443 1.00 0.00 176 ASP A CA 7
ATOM 20013 C C . ASP A 1 176 ? 147.935 10.543 -10.999 1.00 0.00 176 ASP A C 7
ATOM 20014 O O . ASP A 1 176 ? 147.418 11.499 -11.576 1.00 0.00 176 ASP A O 7
ATOM 20023 N N . LEU A 1 177 ? 149.250 10.430 -10.824 1.00 0.00 177 LEU A N 7
ATOM 20024 C CA . LEU A 1 177 ? 150.163 11.452 -11.322 1.00 0.00 177 LEU A CA 7
ATOM 20025 C C . LEU A 1 177 ? 149.818 12.814 -10.727 1.00 0.00 177 LEU A C 7
ATOM 20026 O O . LEU A 1 177 ? 149.133 12.842 -9.718 1.00 0.00 177 LEU A O 7
ATOM 20042 N N . MET A 1 1 ? 157.762 2.646 -10.810 1.00 0.00 1 MET A N 8
ATOM 20043 C CA . MET A 1 1 ? 157.349 3.506 -9.664 1.00 0.00 1 MET A CA 8
ATOM 20044 C C . MET A 1 1 ? 156.155 4.359 -10.077 1.00 0.00 1 MET A C 8
ATOM 20045 O O . MET A 1 1 ? 156.223 5.109 -11.050 1.00 0.00 1 MET A O 8
ATOM 20061 N N . GLU A 1 2 ? 155.062 4.242 -9.328 1.00 0.00 2 GLU A N 8
ATOM 20062 C CA . GLU A 1 2 ? 153.857 5.024 -9.609 1.00 0.00 2 GLU A CA 8
ATOM 20063 C C . GLU A 1 2 ? 153.546 5.931 -8.426 1.00 0.00 2 GLU A C 8
ATOM 20064 O O . GLU A 1 2 ? 153.737 5.533 -7.279 1.00 0.00 2 GLU A O 8
ATOM 20076 N N . THR A 1 3 ? 153.047 7.136 -8.699 1.00 0.00 3 THR A N 8
ATOM 20077 C CA . THR A 1 3 ? 152.796 8.107 -7.637 1.00 0.00 3 THR A CA 8
ATOM 20078 C C . THR A 1 3 ? 151.360 8.608 -7.707 1.00 0.00 3 THR A C 8
ATOM 20079 O O . THR A 1 3 ? 150.835 8.869 -8.789 1.00 0.00 3 THR A O 8
ATOM 20090 N N . SER A 1 4 ? 150.728 8.745 -6.547 1.00 0.00 4 SER A N 8
ATOM 20091 C CA . SER A 1 4 ? 149.360 9.237 -6.488 1.00 0.00 4 SER A CA 8
ATOM 20092 C C . SER A 1 4 ? 149.221 10.231 -5.344 1.00 0.00 4 SER A C 8
ATOM 20093 O O . SER A 1 4 ? 149.858 10.084 -4.303 1.00 0.00 4 SER A O 8
ATOM 20101 N N . LEU A 1 5 ? 148.385 11.238 -5.546 1.00 0.00 5 LEU A N 8
ATOM 20102 C CA . LEU A 1 5 ? 148.136 12.226 -4.511 1.00 0.00 5 LEU A CA 8
ATOM 20103 C C . LEU A 1 5 ? 146.867 11.851 -3.762 1.00 0.00 5 LEU A C 8
ATOM 20104 O O . LEU A 1 5 ? 145.859 11.503 -4.378 1.00 0.00 5 LEU A O 8
ATOM 20120 N N . ARG A 1 6 ? 146.933 11.922 -2.437 1.00 0.00 6 ARG A N 8
ATOM 20121 C CA . ARG A 1 6 ? 145.770 11.666 -1.598 1.00 0.00 6 ARG A CA 8
ATOM 20122 C C . ARG A 1 6 ? 145.474 12.907 -0.767 1.00 0.00 6 ARG A C 8
ATOM 20123 O O . ARG A 1 6 ? 146.339 13.408 -0.051 1.00 0.00 6 ARG A O 8
ATOM 20144 N N . TYR A 1 7 ? 144.258 13.418 -0.901 1.00 0.00 7 TYR A N 8
ATOM 20145 C CA . TYR A 1 7 ? 143.832 14.588 -0.151 1.00 0.00 7 TYR A CA 8
ATOM 20146 C C . TYR A 1 7 ? 142.939 14.132 1.005 1.00 0.00 7 TYR A C 8
ATOM 20147 O O . TYR A 1 7 ? 142.169 13.186 0.848 1.00 0.00 7 TYR A O 8
ATOM 20165 N N . GLY A 1 8 ? 143.052 14.827 2.133 1.00 0.00 8 GLY A N 8
ATOM 20166 C CA . GLY A 1 8 ? 142.107 14.671 3.235 1.00 0.00 8 GLY A CA 8
ATOM 20167 C C . GLY A 1 8 ? 141.261 15.936 3.362 1.00 0.00 8 GLY A C 8
ATOM 20168 O O . GLY A 1 8 ? 141.781 17.047 3.260 1.00 0.00 8 GLY A O 8
ATOM 20172 N N . GLY A 1 9 ? 139.960 15.770 3.586 1.00 0.00 9 GLY A N 8
ATOM 20173 C CA . GLY A 1 9 ? 139.043 16.904 3.598 1.00 0.00 9 GLY A CA 8
ATOM 20174 C C . GLY A 1 9 ? 138.575 17.212 5.013 1.00 0.00 9 GLY A C 8
ATOM 20175 O O . GLY A 1 9 ? 137.718 16.510 5.551 1.00 0.00 9 GLY A O 8
ATOM 20179 N N . ASP A 1 10 ? 139.155 18.266 5.577 1.00 0.00 10 ASP A N 8
ATOM 20180 C CA . ASP A 1 10 ? 138.842 18.726 6.927 1.00 0.00 10 ASP A CA 8
ATOM 20181 C C . ASP A 1 10 ? 139.710 19.940 7.254 1.00 0.00 10 ASP A C 8
ATOM 20182 O O . ASP A 1 10 ? 139.229 20.954 7.758 1.00 0.00 10 ASP A O 8
ATOM 20191 N N . SER A 1 11 ? 140.999 19.809 6.954 1.00 0.00 11 SER A N 8
ATOM 20192 C CA . SER A 1 11 ? 141.958 20.898 7.102 1.00 0.00 11 SER A CA 8
ATOM 20193 C C . SER A 1 11 ? 143.073 20.722 6.075 1.00 0.00 11 SER A C 8
ATOM 20194 O O . SER A 1 11 ? 143.051 19.773 5.290 1.00 0.00 11 SER A O 8
ATOM 20202 N N . LYS A 1 12 ? 144.050 21.630 6.071 1.00 0.00 12 LYS A N 8
ATOM 20203 C CA . LYS A 1 12 ? 145.180 21.507 5.151 1.00 0.00 12 LYS A CA 8
ATOM 20204 C C . LYS A 1 12 ? 145.883 20.169 5.366 1.00 0.00 12 LYS A C 8
ATOM 20205 O O . LYS A 1 12 ? 146.443 19.921 6.434 1.00 0.00 12 LYS A O 8
ATOM 20224 N N . ALA A 1 13 ? 145.850 19.310 4.351 1.00 0.00 13 ALA A N 8
ATOM 20225 C CA . ALA A 1 13 ? 146.334 17.945 4.518 1.00 0.00 13 ALA A CA 8
ATOM 20226 C C . ALA A 1 13 ? 146.497 17.231 3.179 1.00 0.00 13 ALA A C 8
ATOM 20227 O O . ALA A 1 13 ? 145.565 16.593 2.693 1.00 0.00 13 ALA A O 8
ATOM 20234 N N . LEU A 1 14 ? 147.679 17.347 2.580 1.00 0.00 14 LEU A N 8
ATOM 20235 C CA . LEU A 1 14 ? 147.998 16.597 1.365 1.00 0.00 14 LEU A CA 8
ATOM 20236 C C . LEU A 1 14 ? 149.143 15.625 1.612 1.00 0.00 14 LEU A C 8
ATOM 20237 O O . LEU A 1 14 ? 150.093 15.932 2.332 1.00 0.00 14 LEU A O 8
ATOM 20253 N N . LYS A 1 15 ? 149.035 14.440 1.017 1.00 0.00 15 LYS A N 8
ATOM 20254 C CA . LYS A 1 15 ? 150.056 13.412 1.192 1.00 0.00 15 LYS A CA 8
ATOM 20255 C C . LYS A 1 15 ? 150.372 12.738 -0.139 1.00 0.00 15 LYS A C 8
ATOM 20256 O O . LYS A 1 15 ? 149.520 12.666 -1.021 1.00 0.00 15 LYS A O 8
ATOM 20275 N N . ILE A 1 16 ? 151.597 12.237 -0.274 1.00 0.00 16 ILE A N 8
ATOM 20276 C CA . ILE A 1 16 ? 151.996 11.507 -1.478 1.00 0.00 16 ILE A CA 8
ATOM 20277 C C . ILE A 1 16 ? 152.197 10.036 -1.131 1.00 0.00 16 ILE A C 8
ATOM 20278 O O . ILE A 1 16 ? 152.920 9.702 -0.198 1.00 0.00 16 ILE A O 8
ATOM 20294 N N . HIS A 1 17 ? 151.563 9.169 -1.914 1.00 0.00 17 HIS A N 8
ATOM 20295 C CA . HIS A 1 17 ? 151.730 7.731 -1.751 1.00 0.00 17 HIS A CA 8
ATOM 20296 C C . HIS A 1 17 ? 152.182 7.133 -3.075 1.00 0.00 17 HIS A C 8
ATOM 20297 O O . HIS A 1 17 ? 151.578 7.397 -4.112 1.00 0.00 17 HIS A O 8
ATOM 20311 N N . ALA A 1 18 ? 153.255 6.352 -3.045 1.00 0.00 18 ALA A N 8
ATOM 20312 C CA . ALA A 1 18 ? 153.793 5.770 -4.271 1.00 0.00 18 ALA A CA 8
ATOM 20313 C C . ALA A 1 18 ? 154.207 4.321 -4.032 1.00 0.00 18 ALA A C 8
ATOM 20314 O O . ALA A 1 18 ? 154.570 3.952 -2.918 1.00 0.00 18 ALA A O 8
ATOM 20321 N N . LYS A 1 19 ? 154.153 3.507 -5.083 1.00 0.00 19 LYS A N 8
ATOM 20322 C CA . LYS A 1 19 ? 154.371 2.067 -4.944 1.00 0.00 19 LYS A CA 8
ATOM 20323 C C . LYS A 1 19 ? 155.529 1.595 -5.815 1.00 0.00 19 LYS A C 8
ATOM 20324 O O . LYS A 1 19 ? 155.758 2.132 -6.900 1.00 0.00 19 LYS A O 8
ATOM 20343 N N . GLU A 1 20 ? 156.238 0.578 -5.327 1.00 0.00 20 GLU A N 8
ATOM 20344 C CA . GLU A 1 20 ? 157.362 0.002 -6.057 1.00 0.00 20 GLU A CA 8
ATOM 20345 C C . GLU A 1 20 ? 157.249 -1.519 -6.056 1.00 0.00 20 GLU A C 8
ATOM 20346 O O . GLU A 1 20 ? 156.741 -2.100 -5.096 1.00 0.00 20 GLU A O 8
ATOM 20358 N N . LYS A 1 21 ? 157.710 -2.158 -7.131 1.00 0.00 21 LYS A N 8
ATOM 20359 C CA . LYS A 1 21 ? 157.612 -3.614 -7.256 1.00 0.00 21 LYS A CA 8
ATOM 20360 C C . LYS A 1 21 ? 158.990 -4.254 -7.395 1.00 0.00 21 LYS A C 8
ATOM 20361 O O . LYS A 1 21 ? 159.892 -3.677 -8.003 1.00 0.00 21 LYS A O 8
ATOM 20380 N N . LEU A 1 22 ? 159.151 -5.452 -6.830 1.00 0.00 22 LEU A N 8
ATOM 20381 C CA . LEU A 1 22 ? 160.423 -6.160 -6.910 1.00 0.00 22 LEU A CA 8
ATOM 20382 C C . LEU A 1 22 ? 160.173 -7.637 -7.188 1.00 0.00 22 LEU A C 8
ATOM 20383 O O . LEU A 1 22 ? 159.183 -8.195 -6.719 1.00 0.00 22 LEU A O 8
ATOM 20399 N N . ARG A 1 23 ? 161.057 -8.260 -7.960 1.00 0.00 23 ARG A N 8
ATOM 20400 C CA . ARG A 1 23 ? 160.921 -9.683 -8.248 1.00 0.00 23 ARG A CA 8
ATOM 20401 C C . ARG A 1 23 ? 161.740 -10.506 -7.260 1.00 0.00 23 ARG A C 8
ATOM 20402 O O . ARG A 1 23 ? 162.967 -10.415 -7.230 1.00 0.00 23 ARG A O 8
ATOM 20423 N N . ILE A 1 24 ? 161.056 -11.310 -6.451 1.00 0.00 24 ILE A N 8
ATOM 20424 C CA . ILE A 1 24 ? 161.741 -12.173 -5.490 1.00 0.00 24 ILE A CA 8
ATOM 20425 C C . ILE A 1 24 ? 161.985 -13.541 -6.121 1.00 0.00 24 ILE A C 8
ATOM 20426 O O . ILE A 1 24 ? 163.077 -14.101 -6.031 1.00 0.00 24 ILE A O 8
ATOM 20442 N N . ASP A 1 25 ? 160.943 -14.062 -6.760 1.00 0.00 25 ASP A N 8
ATOM 20443 C CA . ASP A 1 25 ? 161.008 -15.348 -7.437 1.00 0.00 25 ASP A CA 8
ATOM 20444 C C . ASP A 1 25 ? 159.998 -15.360 -8.580 1.00 0.00 25 ASP A C 8
ATOM 20445 O O . ASP A 1 25 ? 159.195 -14.435 -8.712 1.00 0.00 25 ASP A O 8
ATOM 20454 N N . THR A 1 26 ? 160.035 -16.399 -9.409 1.00 0.00 26 THR A N 8
ATOM 20455 C CA . THR A 1 26 ? 159.116 -16.494 -10.540 1.00 0.00 26 THR A CA 8
ATOM 20456 C C . THR A 1 26 ? 157.663 -16.354 -10.088 1.00 0.00 26 THR A C 8
ATOM 20457 O O . THR A 1 26 ? 156.846 -15.745 -10.781 1.00 0.00 26 THR A O 8
ATOM 20468 N N . ASN A 1 27 ? 157.344 -16.918 -8.925 1.00 0.00 27 ASN A N 8
ATOM 20469 C CA . ASN A 1 27 ? 155.975 -16.880 -8.408 1.00 0.00 27 ASN A CA 8
ATOM 20470 C C . ASN A 1 27 ? 155.815 -15.970 -7.182 1.00 0.00 27 ASN A C 8
ATOM 20471 O O . ASN A 1 27 ? 154.766 -15.993 -6.540 1.00 0.00 27 ASN A O 8
ATOM 20482 N N . THR A 1 28 ? 156.830 -15.166 -6.853 1.00 0.00 28 THR A N 8
ATOM 20483 C CA . THR A 1 28 ? 156.762 -14.305 -5.670 1.00 0.00 28 THR A CA 8
ATOM 20484 C C . THR A 1 28 ? 156.985 -12.841 -6.042 1.00 0.00 28 THR A C 8
ATOM 20485 O O . THR A 1 28 ? 158.015 -12.482 -6.617 1.00 0.00 28 THR A O 8
ATOM 20496 N N . PHE A 1 29 ? 156.034 -11.987 -5.667 1.00 0.00 29 PHE A N 8
ATOM 20497 C CA . PHE A 1 29 ? 156.117 -10.563 -5.997 1.00 0.00 29 PHE A CA 8
ATOM 20498 C C . PHE A 1 29 ? 156.199 -9.712 -4.734 1.00 0.00 29 PHE A C 8
ATOM 20499 O O . PHE A 1 29 ? 155.573 -10.035 -3.723 1.00 0.00 29 PHE A O 8
ATOM 20516 N N . PHE A 1 30 ? 156.963 -8.624 -4.820 1.00 0.00 30 PHE A N 8
ATOM 20517 C CA . PHE A 1 30 ? 157.053 -7.645 -3.743 1.00 0.00 30 PHE A CA 8
ATOM 20518 C C . PHE A 1 30 ? 156.290 -6.397 -4.180 1.00 0.00 30 PHE A C 8
ATOM 20519 O O . PHE A 1 30 ? 156.514 -5.926 -5.292 1.00 0.00 30 PHE A O 8
ATOM 20536 N N . GLN A 1 31 ? 155.398 -5.878 -3.342 1.00 0.00 31 GLN A N 8
ATOM 20537 C CA . GLN A 1 31 ? 154.706 -4.636 -3.669 1.00 0.00 31 GLN A CA 8
ATOM 20538 C C . GLN A 1 31 ? 154.522 -3.831 -2.398 1.00 0.00 31 GLN A C 8
ATOM 20539 O O . GLN A 1 31 ? 153.857 -4.295 -1.474 1.00 0.00 31 GLN A O 8
ATOM 20553 N N . VAL A 1 32 ? 155.131 -2.648 -2.328 1.00 0.00 32 VAL A N 8
ATOM 20554 C CA . VAL A 1 32 ? 155.109 -1.884 -1.078 1.00 0.00 32 VAL A CA 8
ATOM 20555 C C . VAL A 1 32 ? 154.839 -0.411 -1.368 1.00 0.00 32 VAL A C 8
ATOM 20556 O O . VAL A 1 32 ? 155.095 0.066 -2.473 1.00 0.00 32 VAL A O 8
ATOM 20569 N N . ARG A 1 33 ? 154.332 0.300 -0.366 1.00 0.00 33 ARG A N 8
ATOM 20570 C CA . ARG A 1 33 ? 153.878 1.670 -0.558 1.00 0.00 33 ARG A CA 8
ATOM 20571 C C . ARG A 1 33 ? 154.502 2.576 0.492 1.00 0.00 33 ARG A C 8
ATOM 20572 O O . ARG A 1 33 ? 154.581 2.214 1.666 1.00 0.00 33 ARG A O 8
ATOM 20593 N N . GLY A 1 34 ? 154.957 3.744 0.055 1.00 0.00 34 GLY A N 8
ATOM 20594 C CA . GLY A 1 34 ? 155.545 4.722 0.958 1.00 0.00 34 GLY A CA 8
ATOM 20595 C C . GLY A 1 34 ? 154.715 5.996 0.954 1.00 0.00 34 GLY A C 8
ATOM 20596 O O . GLY A 1 34 ? 154.444 6.562 -0.106 1.00 0.00 34 GLY A O 8
ATOM 20600 N N . GLY A 1 35 ? 154.271 6.407 2.135 1.00 0.00 35 GLY A N 8
ATOM 20601 C CA . GLY A 1 35 ? 153.519 7.646 2.278 1.00 0.00 35 GLY A CA 8
ATOM 20602 C C . GLY A 1 35 ? 154.393 8.712 2.924 1.00 0.00 35 GLY A C 8
ATOM 20603 O O . GLY A 1 35 ? 154.872 8.522 4.042 1.00 0.00 35 GLY A O 8
ATOM 20607 N N . LEU A 1 36 ? 154.595 9.818 2.215 1.00 0.00 36 LEU A N 8
ATOM 20608 C CA . LEU A 1 36 ? 155.449 10.892 2.688 1.00 0.00 36 LEU A CA 8
ATOM 20609 C C . LEU A 1 36 ? 154.573 12.079 3.087 1.00 0.00 36 LEU A C 8
ATOM 20610 O O . LEU A 1 36 ? 153.668 12.461 2.342 1.00 0.00 36 LEU A O 8
ATOM 20626 N N . ASP A 1 37 ? 154.841 12.651 4.260 1.00 0.00 37 ASP A N 8
ATOM 20627 C CA . ASP A 1 37 ? 154.069 13.801 4.727 1.00 0.00 37 ASP A CA 8
ATOM 20628 C C . ASP A 1 37 ? 154.556 15.072 4.036 1.00 0.00 37 ASP A C 8
ATOM 20629 O O . ASP A 1 37 ? 155.681 15.520 4.258 1.00 0.00 37 ASP A O 8
ATOM 20638 N N . THR A 1 38 ? 153.700 15.648 3.195 1.00 0.00 38 THR A N 8
ATOM 20639 C CA . THR A 1 38 ? 154.105 16.743 2.314 1.00 0.00 38 THR A CA 8
ATOM 20640 C C . THR A 1 38 ? 154.840 17.850 3.065 1.00 0.00 38 THR A C 8
ATOM 20641 O O . THR A 1 38 ? 154.256 18.550 3.892 1.00 0.00 38 THR A O 8
ATOM 20652 N N . LYS A 1 39 ? 156.129 17.995 2.765 1.00 0.00 39 LYS A N 8
ATOM 20653 C CA . LYS A 1 39 ? 156.948 19.067 3.332 1.00 0.00 39 LYS A CA 8
ATOM 20654 C C . LYS A 1 39 ? 156.809 19.112 4.856 1.00 0.00 39 LYS A C 8
ATOM 20655 O O . LYS A 1 39 ? 156.452 20.138 5.440 1.00 0.00 39 LYS A O 8
ATOM 20674 N N . THR A 1 40 ? 157.058 17.973 5.496 1.00 0.00 40 THR A N 8
ATOM 20675 C CA . THR A 1 40 ? 156.938 17.886 6.948 1.00 0.00 40 THR A CA 8
ATOM 20676 C C . THR A 1 40 ? 158.067 17.052 7.544 1.00 0.00 40 THR A C 8
ATOM 20677 O O . THR A 1 40 ? 158.936 17.578 8.238 1.00 0.00 40 THR A O 8
ATOM 20688 N N . GLY A 1 41 ? 158.051 15.750 7.269 1.00 0.00 41 GLY A N 8
ATOM 20689 C CA . GLY A 1 41 ? 159.032 14.839 7.855 1.00 0.00 41 GLY A CA 8
ATOM 20690 C C . GLY A 1 41 ? 159.848 14.119 6.787 1.00 0.00 41 GLY A C 8
ATOM 20691 O O . GLY A 1 41 ? 161.049 13.930 6.992 1.00 0.00 41 GLY A O 8
ATOM 20695 N N . GLN A 1 42 ? 159.150 13.715 5.709 1.00 0.00 42 GLN A N 8
ATOM 20696 C CA . GLN A 1 42 ? 159.669 12.941 4.561 1.00 0.00 42 GLN A CA 8
ATOM 20697 C C . GLN A 1 42 ? 159.085 11.525 4.554 1.00 0.00 42 GLN A C 8
ATOM 20698 O O . GLN A 1 42 ? 158.833 10.977 3.482 1.00 0.00 42 GLN A O 8
ATOM 20712 N N . PRO A 1 43 ? 158.928 10.884 5.688 1.00 0.00 43 PRO A N 8
ATOM 20713 C CA . PRO A 1 43 ? 158.063 9.681 5.782 1.00 0.00 43 PRO A CA 8
ATOM 20714 C C . PRO A 1 43 ? 156.690 10.034 6.347 1.00 0.00 43 PRO A C 8
ATOM 20715 O O . PRO A 1 43 ? 156.386 11.205 6.573 1.00 0.00 43 PRO A O 8
ATOM 20726 N N . SER A 1 44 ? 155.832 9.030 6.459 1.00 0.00 44 SER A N 8
ATOM 20727 C CA . SER A 1 44 ? 154.590 9.158 7.213 1.00 0.00 44 SER A CA 8
ATOM 20728 C C . SER A 1 44 ? 154.124 7.779 7.679 1.00 0.00 44 SER A C 8
ATOM 20729 O O . SER A 1 44 ? 153.798 7.580 8.849 1.00 0.00 44 SER A O 8
ATOM 20737 N N . SER A 1 45 ? 154.100 6.836 6.744 1.00 0.00 45 SER A N 8
ATOM 20738 C CA . SER A 1 45 ? 153.710 5.460 7.050 1.00 0.00 45 SER A CA 8
ATOM 20739 C C . SER A 1 45 ? 154.179 4.523 5.941 1.00 0.00 45 SER A C 8
ATOM 20740 O O . SER A 1 45 ? 154.398 4.966 4.814 1.00 0.00 45 SER A O 8
ATOM 20748 N N . GLY A 1 46 ? 154.333 3.233 6.248 1.00 0.00 46 GLY A N 8
ATOM 20749 C CA . GLY A 1 46 ? 154.787 2.275 5.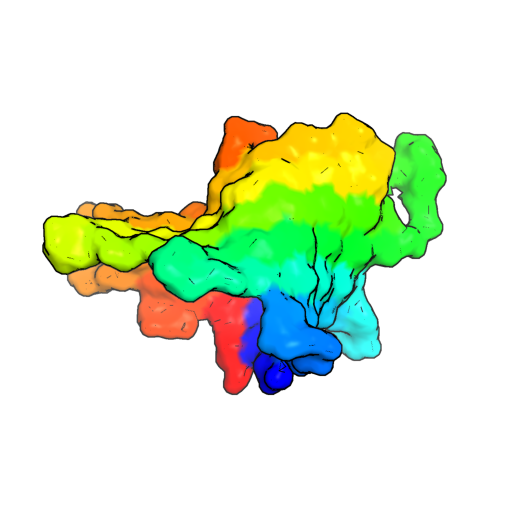235 1.00 0.00 46 GLY A CA 8
ATOM 20750 C C . GLY A 1 46 ? 153.918 1.023 5.213 1.00 0.00 46 GLY A C 8
ATOM 20751 O O . GLY A 1 46 ? 153.336 0.651 6.228 1.00 0.00 46 GLY A O 8
ATOM 20755 N N . SER A 1 47 ? 153.827 0.377 4.052 1.00 0.00 47 SER A N 8
ATOM 20756 C CA . SER A 1 47 ? 153.086 -0.876 3.946 1.00 0.00 47 SER A CA 8
ATOM 20757 C C . SER A 1 47 ? 153.764 -1.782 2.929 1.00 0.00 47 SER A C 8
ATOM 20758 O O . SER A 1 47 ? 154.429 -1.286 2.024 1.00 0.00 47 SER A O 8
ATOM 20766 N N . ALA A 1 48 ? 153.589 -3.095 3.065 1.00 0.00 48 ALA A N 8
ATOM 20767 C CA . ALA A 1 48 ? 154.210 -4.022 2.120 1.00 0.00 48 ALA A CA 8
ATOM 20768 C C . ALA A 1 48 ? 153.380 -5.281 1.917 1.00 0.00 48 ALA A C 8
ATOM 20769 O O . ALA A 1 48 ? 152.652 -5.689 2.820 1.00 0.00 48 ALA A O 8
ATOM 20776 N N . LEU A 1 49 ? 153.503 -5.893 0.735 1.00 0.00 49 LEU A N 8
ATOM 20777 C CA . LEU A 1 49 ? 152.771 -7.123 0.440 1.00 0.00 49 LEU A CA 8
ATOM 20778 C C . LEU A 1 49 ? 153.662 -8.165 -0.225 1.00 0.00 49 LEU A C 8
ATOM 20779 O O . LEU A 1 49 ? 154.456 -7.846 -1.110 1.00 0.00 49 LEU A O 8
ATOM 20795 N N . ILE A 1 50 ? 153.516 -9.407 0.225 1.00 0.00 50 ILE A N 8
ATOM 20796 C CA . ILE A 1 50 ? 154.170 -10.549 -0.421 1.00 0.00 50 ILE A CA 8
ATOM 20797 C C . ILE A 1 50 ? 153.076 -11.446 -0.992 1.00 0.00 50 ILE A C 8
ATOM 20798 O O . ILE A 1 50 ? 152.209 -11.868 -0.230 1.00 0.00 50 ILE A O 8
ATOM 20814 N N . ARG A 1 51 ? 153.113 -11.759 -2.293 1.00 0.00 51 ARG A N 8
ATOM 20815 C CA . ARG A 1 51 ? 152.004 -12.508 -2.894 1.00 0.00 51 ARG A CA 8
ATOM 20816 C C . ARG A 1 51 ? 152.457 -13.501 -3.965 1.00 0.00 51 ARG A C 8
ATOM 20817 O O . ARG A 1 51 ? 153.514 -13.341 -4.572 1.00 0.00 51 ARG A O 8
ATOM 20838 N N . HIS A 1 52 ? 151.630 -14.522 -4.179 1.00 0.00 52 HIS A N 8
ATOM 20839 C CA . HIS A 1 52 ? 151.860 -15.508 -5.232 1.00 0.00 52 HIS A CA 8
ATOM 20840 C C . HIS A 1 52 ? 150.573 -15.690 -6.033 1.00 0.00 52 HIS A C 8
ATOM 20841 O O . HIS A 1 52 ? 149.485 -15.573 -5.474 1.00 0.00 52 HIS A O 8
ATOM 20855 N N . PHE A 1 53 ? 150.693 -16.001 -7.320 1.00 0.00 53 PHE A N 8
ATOM 20856 C CA . PHE A 1 53 ? 149.513 -16.122 -8.175 1.00 0.00 53 PHE A CA 8
ATOM 20857 C C . PHE A 1 53 ? 149.051 -17.575 -8.267 1.00 0.00 53 PHE A C 8
ATOM 20858 O O . PHE A 1 53 ? 149.865 -18.496 -8.206 1.00 0.00 53 PHE A O 8
ATOM 20875 N N . TYR A 1 54 ? 147.741 -17.777 -8.417 1.00 0.00 54 TYR A N 8
ATOM 20876 C CA . TYR A 1 54 ? 147.194 -19.126 -8.510 1.00 0.00 54 TYR A CA 8
ATOM 20877 C C . TYR A 1 54 ? 146.079 -19.185 -9.563 1.00 0.00 54 TYR A C 8
ATOM 20878 O O . TYR A 1 54 ? 145.604 -18.131 -9.993 1.00 0.00 54 TYR A O 8
ATOM 20896 N N . PRO A 1 55 ? 145.669 -20.367 -9.989 1.00 0.00 55 PRO A N 8
ATOM 20897 C CA . PRO A 1 55 ? 144.660 -20.515 -11.090 1.00 0.00 55 PRO A CA 8
ATOM 20898 C C . PRO A 1 55 ? 143.322 -19.826 -10.791 1.00 0.00 55 PRO A C 8
ATOM 20899 O O . PRO A 1 55 ? 143.246 -18.954 -9.927 1.00 0.00 55 PRO A O 8
ATOM 20910 N N . ASN A 1 56 ? 142.267 -20.235 -11.503 1.00 0.00 56 ASN A N 8
ATOM 20911 C CA . ASN A 1 56 ? 140.980 -19.547 -11.450 1.00 0.00 56 ASN A CA 8
ATOM 20912 C C . ASN A 1 56 ? 141.128 -18.166 -12.085 1.00 0.00 56 ASN A C 8
ATOM 20913 O O . ASN A 1 56 ? 141.027 -17.139 -11.415 1.00 0.00 56 ASN A O 8
ATOM 20924 N N . PHE A 1 57 ? 141.408 -18.173 -13.387 1.00 0.00 57 PHE A N 8
ATOM 20925 C CA . PHE A 1 57 ? 141.689 -16.956 -14.146 1.00 0.00 57 PHE A CA 8
ATOM 20926 C C . PHE A 1 57 ? 142.972 -16.290 -13.649 1.00 0.00 57 PHE A C 8
ATOM 20927 O O . PHE A 1 57 ? 144.011 -16.381 -14.302 1.00 0.00 57 PHE A O 8
ATOM 20944 N N . SER A 1 58 ? 142.904 -15.639 -12.490 1.00 0.00 58 SER A N 8
ATOM 20945 C CA . SER A 1 58 ? 144.078 -14.987 -11.921 1.00 0.00 58 SER A CA 8
ATOM 20946 C C . SER A 1 58 ? 143.749 -14.398 -10.556 1.00 0.00 58 SER A C 8
ATOM 20947 O O . SER A 1 58 ? 143.017 -13.412 -10.461 1.00 0.00 58 SER A O 8
ATOM 20955 N N . ALA A 1 59 ? 144.288 -15.003 -9.501 1.00 0.00 59 ALA A N 8
ATOM 20956 C CA . ALA A 1 59 ? 144.087 -14.473 -8.156 1.00 0.00 59 ALA A CA 8
ATOM 20957 C C . ALA A 1 59 ? 145.361 -14.657 -7.346 1.00 0.00 59 ALA A C 8
ATOM 20958 O O . ALA A 1 59 ? 146.197 -15.485 -7.698 1.00 0.00 59 ALA A O 8
ATOM 20965 N N . THR A 1 60 ? 145.516 -13.889 -6.269 1.00 0.00 60 THR A N 8
ATOM 20966 C CA . THR A 1 60 ? 146.754 -13.940 -5.488 1.00 0.00 60 THR A CA 8
ATOM 20967 C C . THR A 1 60 ? 146.471 -14.128 -4.004 1.00 0.00 60 THR A C 8
ATOM 20968 O O . THR A 1 60 ? 145.471 -13.641 -3.485 1.00 0.00 60 THR A O 8
ATOM 20979 N N . LEU A 1 61 ? 147.369 -14.842 -3.334 1.00 0.00 61 LEU A N 8
ATOM 20980 C CA . LEU A 1 61 ? 147.316 -14.984 -1.883 1.00 0.00 61 LEU A CA 8
ATOM 20981 C C . LEU A 1 61 ? 148.590 -14.379 -1.312 1.00 0.00 61 LEU A C 8
ATOM 20982 O O . LEU A 1 61 ? 149.661 -14.585 -1.886 1.00 0.00 61 LEU A O 8
ATOM 20998 N N . GLY A 1 62 ? 148.486 -13.630 -0.215 1.00 0.00 62 GLY A N 8
ATOM 20999 C CA . GLY A 1 62 ? 149.668 -12.971 0.328 1.00 0.00 62 GLY A CA 8
ATOM 21000 C C . GLY A 1 62 ? 149.415 -12.431 1.723 1.00 0.00 62 GLY A C 8
ATOM 21001 O O . GLY A 1 62 ? 148.336 -12.620 2.281 1.00 0.00 62 GLY A O 8
ATOM 21005 N N . VAL A 1 63 ? 150.406 -11.735 2.275 1.00 0.00 63 VAL A N 8
ATOM 21006 C CA . VAL A 1 63 ? 150.253 -11.116 3.594 1.00 0.00 63 VAL A CA 8
ATOM 21007 C C . VAL A 1 63 ? 150.592 -9.631 3.441 1.00 0.00 63 VAL A C 8
ATOM 21008 O O . VAL A 1 63 ? 151.400 -9.260 2.590 1.00 0.00 63 VAL A O 8
ATOM 21021 N N . GLY A 1 64 ? 149.989 -8.807 4.281 1.00 0.00 64 GLY A N 8
ATOM 21022 C CA . GLY A 1 64 ? 150.242 -7.374 4.259 1.00 0.00 64 GLY A CA 8
ATOM 21023 C C . GLY A 1 64 ? 150.550 -6.887 5.663 1.00 0.00 64 GLY A C 8
ATOM 21024 O O . GLY A 1 64 ? 150.022 -7.426 6.632 1.00 0.00 64 GLY A O 8
ATOM 21028 N N . VAL A 1 65 ? 151.440 -5.906 5.780 1.00 0.00 65 VAL A N 8
ATOM 21029 C CA . VAL A 1 65 ? 151.709 -5.294 7.081 1.00 0.00 65 VAL A CA 8
ATOM 21030 C C . VAL A 1 65 ? 151.776 -3.774 6.957 1.00 0.00 65 VAL A C 8
ATOM 21031 O O . VAL A 1 65 ? 151.965 -3.233 5.866 1.00 0.00 65 VAL A O 8
ATOM 21044 N N . ARG A 1 66 ? 151.669 -3.118 8.105 1.00 0.00 66 ARG A N 8
ATOM 21045 C CA . ARG A 1 66 ? 151.664 -1.662 8.176 1.00 0.00 66 ARG A CA 8
ATOM 21046 C C . ARG A 1 66 ? 152.600 -1.206 9.289 1.00 0.00 66 ARG A C 8
ATOM 21047 O O . ARG A 1 66 ? 152.558 -1.753 10.390 1.00 0.00 66 ARG A O 8
ATOM 21068 N N . TYR A 1 67 ? 153.409 -0.190 9.002 1.00 0.00 67 TYR A N 8
ATOM 21069 C CA . TYR A 1 67 ? 154.402 0.306 9.951 1.00 0.00 67 TYR A CA 8
ATOM 21070 C C . TYR A 1 67 ? 154.030 1.706 10.437 1.00 0.00 67 TYR A C 8
ATOM 21071 O O . TYR A 1 67 ? 153.976 2.646 9.640 1.00 0.00 67 TYR A O 8
ATOM 21089 N N . ASP A 1 68 ? 153.758 1.808 11.736 1.00 0.00 68 ASP A N 8
ATOM 21090 C CA . ASP A 1 68 ? 153.666 3.098 12.407 1.00 0.00 68 ASP A CA 8
ATOM 21091 C C . ASP A 1 68 ? 154.987 3.363 13.121 1.00 0.00 68 ASP A C 8
ATOM 21092 O O . ASP A 1 68 ? 155.451 2.517 13.888 1.00 0.00 68 ASP A O 8
ATOM 21101 N N . LYS A 1 69 ? 155.509 4.574 12.950 1.00 0.00 69 LYS A N 8
ATOM 21102 C CA . LYS A 1 69 ? 156.912 4.865 13.239 1.00 0.00 69 LYS A CA 8
ATOM 21103 C C . LYS A 1 69 ? 157.220 4.853 14.734 1.00 0.00 69 LYS A C 8
ATOM 21104 O O . LYS A 1 69 ? 156.327 5.025 15.561 1.00 0.00 69 LYS A O 8
ATOM 21123 N N . GLN A 1 70 ? 158.489 4.627 15.059 1.00 0.00 70 GLN A N 8
ATOM 21124 C CA . GLN A 1 70 ? 158.936 4.611 16.449 1.00 0.00 70 GLN A CA 8
ATOM 21125 C C . GLN A 1 70 ? 158.715 5.967 17.115 1.00 0.00 70 GLN A C 8
ATOM 21126 O O . GLN A 1 70 ? 158.388 6.038 18.300 1.00 0.00 70 GLN A O 8
ATOM 21140 N N . ASP A 1 71 ? 158.910 7.044 16.358 1.00 0.00 71 ASP A N 8
ATOM 21141 C CA . ASP A 1 71 ? 158.718 8.385 16.895 1.00 0.00 71 ASP A CA 8
ATOM 21142 C C . ASP A 1 71 ? 157.249 8.617 17.229 1.00 0.00 71 ASP A C 8
ATOM 21143 O O . ASP A 1 71 ? 156.360 8.149 16.517 1.00 0.00 71 ASP A O 8
ATOM 21152 N N . SER A 1 72 ? 156.999 9.342 18.316 1.00 0.00 72 SER A N 8
ATOM 21153 C CA . SER A 1 72 ? 155.633 9.610 18.757 1.00 0.00 72 SER A CA 8
ATOM 21154 C C . SER A 1 72 ? 155.295 11.087 18.590 1.00 0.00 72 SER A C 8
ATOM 21155 O O . SER A 1 72 ? 156.176 11.946 18.631 1.00 0.00 72 SER A O 8
ATOM 21163 N N . VAL A 1 73 ? 154.011 11.374 18.403 1.00 0.00 73 VAL A N 8
ATOM 21164 C CA . VAL A 1 73 ? 153.564 12.751 18.218 1.00 0.00 73 VAL A CA 8
ATOM 21165 C C . VAL A 1 73 ? 153.777 13.576 19.486 1.00 0.00 73 VAL A C 8
ATOM 21166 O O . VAL A 1 73 ? 154.129 14.754 19.415 1.00 0.00 73 VAL A O 8
ATOM 21179 N N . GLY A 1 74 ? 153.564 12.956 20.643 1.00 0.00 74 GLY A N 8
ATOM 21180 C CA . GLY A 1 74 ? 153.742 13.651 21.912 1.00 0.00 74 GLY A CA 8
ATOM 21181 C C . GLY A 1 74 ? 153.346 12.762 23.086 1.00 0.00 74 GLY A C 8
ATOM 21182 O O . GLY A 1 74 ? 153.025 11.588 22.907 1.00 0.00 74 GLY A O 8
ATOM 21186 N N . VAL A 1 75 ? 153.394 13.321 24.290 1.00 0.00 75 VAL A N 8
ATOM 21187 C CA . VAL A 1 75 ? 153.008 12.574 25.482 1.00 0.00 75 VAL A CA 8
ATOM 21188 C C . VAL A 1 75 ? 151.497 12.338 25.494 1.00 0.00 75 VAL A C 8
ATOM 21189 O O . VAL A 1 75 ? 151.033 11.250 25.837 1.00 0.00 75 VAL A O 8
ATOM 21202 N N . ARG A 1 76 ? 150.738 13.362 25.118 1.00 0.00 76 ARG A N 8
ATOM 21203 C CA . ARG A 1 76 ? 149.281 13.282 25.163 1.00 0.00 76 ARG A CA 8
ATOM 21204 C C . ARG A 1 76 ? 148.758 12.167 24.260 1.00 0.00 76 ARG A C 8
ATOM 21205 O O . ARG A 1 76 ? 147.844 11.432 24.635 1.00 0.00 76 ARG A O 8
ATOM 21226 N N . TYR A 1 77 ? 149.338 12.045 23.068 1.00 0.00 77 TYR A N 8
ATOM 21227 C CA . TYR A 1 77 ? 148.923 11.015 22.118 1.00 0.00 77 TYR A CA 8
ATOM 21228 C C . TYR A 1 77 ? 150.128 10.198 21.662 1.00 0.00 77 TYR A C 8
ATOM 21229 O O . TYR A 1 77 ? 151.195 10.755 21.408 1.00 0.00 77 TYR A O 8
ATOM 21247 N N . ALA A 1 78 ? 149.955 8.883 21.541 1.00 0.00 78 ALA A N 8
ATOM 21248 C CA . ALA A 1 78 ? 151.064 8.019 21.149 1.00 0.00 78 ALA A CA 8
ATOM 21249 C C . ALA A 1 78 ? 150.564 6.766 20.425 1.00 0.00 78 ALA A C 8
ATOM 21250 O O . ALA A 1 78 ? 150.938 5.639 20.756 1.00 0.00 78 ALA A O 8
ATOM 21257 N N . LYS A 1 79 ? 149.709 6.972 19.429 1.00 0.00 79 LYS A N 8
ATOM 21258 C CA . LYS A 1 79 ? 149.211 5.865 18.617 1.00 0.00 79 LYS A CA 8
ATOM 21259 C C . LYS A 1 79 ? 150.328 5.198 17.804 1.00 0.00 79 LYS A C 8
ATOM 21260 O O . LYS A 1 79 ? 150.240 4.012 17.485 1.00 0.00 79 LYS A O 8
ATOM 21279 N N . ASN A 1 80 ? 151.371 5.955 17.465 1.00 0.00 80 ASN A N 8
ATOM 21280 C CA . ASN A 1 80 ? 152.479 5.420 16.675 1.00 0.00 80 ASN A CA 8
ATOM 21281 C C . ASN A 1 80 ? 153.114 4.218 17.371 1.00 0.00 80 ASN A C 8
ATOM 21282 O O . ASN A 1 80 ? 152.612 3.746 18.391 1.00 0.00 80 ASN A O 8
ATOM 21293 N N . ASP A 1 81 ? 154.217 3.721 16.810 1.00 0.00 81 ASP A N 8
ATOM 21294 C CA . ASP A 1 81 ? 154.898 2.560 17.380 1.00 0.00 81 ASP A CA 8
ATOM 21295 C C . ASP A 1 81 ? 153.950 1.364 17.429 1.00 0.00 81 ASP A C 8
ATOM 21296 O O . ASP A 1 81 ? 153.588 0.871 18.499 1.00 0.00 81 ASP A O 8
ATOM 21305 N N . LYS A 1 82 ? 153.544 0.900 16.252 1.00 0.00 82 LYS A N 8
ATOM 21306 C CA . LYS A 1 82 ? 152.502 -0.110 16.165 1.00 0.00 82 LYS A CA 8
ATOM 21307 C C . LYS A 1 82 ? 152.587 -0.836 14.831 1.00 0.00 82 LYS A C 8
ATOM 21308 O O . LYS A 1 82 ? 152.686 -0.211 13.776 1.00 0.00 82 LYS A O 8
ATOM 21327 N N . LEU A 1 83 ? 152.588 -2.161 14.889 1.00 0.00 83 LEU A N 8
ATOM 21328 C CA . LEU A 1 83 ? 152.641 -2.978 13.679 1.00 0.00 83 LEU A CA 8
ATOM 21329 C C . LEU A 1 83 ? 151.325 -3.716 13.470 1.00 0.00 83 LEU A C 8
ATOM 21330 O O . LEU A 1 83 ? 150.679 -4.139 14.421 1.00 0.00 83 LEU A O 8
ATOM 21346 N N . ARG A 1 84 ? 150.922 -3.843 12.213 1.00 0.00 84 ARG A N 8
ATOM 21347 C CA . ARG A 1 84 ? 149.779 -4.680 11.859 1.00 0.00 84 ARG A CA 8
ATOM 21348 C C . ARG A 1 84 ? 150.220 -5.712 10.830 1.00 0.00 84 ARG A C 8
ATOM 21349 O O . ARG A 1 84 ? 151.097 -5.426 10.021 1.00 0.00 84 ARG A O 8
ATOM 21370 N N . TYR A 1 85 ? 149.626 -6.902 10.867 1.00 0.00 85 TYR A N 8
ATOM 21371 C CA . TYR A 1 85 ? 149.897 -7.900 9.833 1.00 0.00 85 TYR A CA 8
ATOM 21372 C C . TYR A 1 85 ? 148.644 -8.712 9.533 1.00 0.00 85 TYR A C 8
ATOM 21373 O O . TYR A 1 85 ? 147.796 -8.900 10.402 1.00 0.00 85 TYR A O 8
ATOM 21391 N N . THR A 1 86 ? 148.524 -9.171 8.291 1.00 0.00 86 THR A N 8
ATOM 21392 C CA . THR A 1 86 ? 147.280 -9.786 7.833 1.00 0.00 86 THR A CA 8
ATOM 21393 C C . THR A 1 86 ? 147.541 -10.746 6.682 1.00 0.00 86 THR A C 8
ATOM 21394 O O . THR A 1 86 ? 148.543 -10.599 5.995 1.00 0.00 86 THR A O 8
ATOM 21405 N N . VAL A 1 87 ? 146.619 -11.675 6.426 1.00 0.00 87 VAL A N 8
ATOM 21406 C CA . VAL A 1 87 ? 146.765 -12.572 5.278 1.00 0.00 87 VAL A CA 8
ATOM 21407 C C . VAL A 1 87 ? 145.428 -12.662 4.552 1.00 0.00 87 VAL A C 8
ATOM 21408 O O . VAL A 1 87 ? 144.384 -12.796 5.193 1.00 0.00 87 VAL A O 8
ATOM 21421 N N . LEU A 1 88 ? 145.463 -12.539 3.227 1.00 0.00 88 LEU A N 8
ATOM 21422 C CA . LEU A 1 88 ? 144.232 -12.311 2.489 1.00 0.00 88 LEU A CA 8
ATOM 21423 C C . LEU A 1 88 ? 144.360 -12.756 1.035 1.00 0.00 88 LEU A C 8
ATOM 21424 O O . LEU A 1 88 ? 145.463 -12.963 0.529 1.00 0.00 88 LEU A O 8
ATOM 21440 N N . ALA A 1 89 ? 143.212 -12.921 0.391 1.00 0.00 89 ALA A N 8
ATOM 21441 C CA . ALA A 1 89 ? 143.147 -13.255 -1.026 1.00 0.00 89 ALA A CA 8
ATOM 21442 C C . ALA A 1 89 ? 142.769 -12.019 -1.836 1.00 0.00 89 ALA A C 8
ATOM 21443 O O . ALA A 1 89 ? 142.075 -11.142 -1.329 1.00 0.00 89 ALA A O 8
ATOM 21450 N N . LYS A 1 90 ? 143.215 -11.954 -3.087 1.00 0.00 90 LYS A N 8
ATOM 21451 C CA . LYS A 1 90 ? 142.826 -10.867 -3.980 1.00 0.00 90 LYS A CA 8
ATOM 21452 C C . LYS A 1 90 ? 142.136 -11.443 -5.211 1.00 0.00 90 LYS A C 8
ATOM 21453 O O . LYS A 1 90 ? 142.720 -12.263 -5.919 1.00 0.00 90 LYS A O 8
ATOM 21472 N N . LYS A 1 91 ? 140.902 -11.006 -5.455 1.00 0.00 91 LYS A N 8
ATOM 21473 C CA . LYS A 1 91 ? 140.107 -11.560 -6.547 1.00 0.00 91 LYS A CA 8
ATOM 21474 C C . LYS A 1 91 ? 139.297 -10.462 -7.226 1.00 0.00 91 LYS A C 8
ATOM 21475 O O . LYS A 1 91 ? 138.793 -9.561 -6.562 1.00 0.00 91 LYS A O 8
ATOM 21494 N N . THR A 1 92 ? 139.182 -10.532 -8.549 1.00 0.00 92 THR A N 8
ATOM 21495 C CA . THR A 1 92 ? 138.410 -9.544 -9.298 1.00 0.00 92 THR A CA 8
ATOM 21496 C C . THR A 1 92 ? 137.432 -10.231 -10.244 1.00 0.00 92 THR A C 8
ATOM 21497 O O . THR A 1 92 ? 137.707 -11.322 -10.745 1.00 0.00 92 THR A O 8
ATOM 21508 N N . PHE A 1 93 ? 136.290 -9.591 -10.486 1.00 0.00 93 PHE A N 8
ATOM 21509 C CA . PHE A 1 93 ? 135.317 -10.133 -11.427 1.00 0.00 93 PHE A CA 8
ATOM 21510 C C . PHE A 1 93 ? 134.585 -8.985 -12.133 1.00 0.00 93 PHE A C 8
ATOM 21511 O O . PHE A 1 93 ? 133.992 -8.153 -11.443 1.00 0.00 93 PHE A O 8
ATOM 21528 N N . PRO A 1 94 ? 134.641 -8.867 -13.447 1.00 0.00 94 PRO A N 8
ATOM 21529 C CA . PRO A 1 94 ? 133.816 -7.856 -14.165 1.00 0.00 94 PRO A CA 8
ATOM 21530 C C . PRO A 1 94 ? 132.455 -8.426 -14.553 1.00 0.00 94 PRO A C 8
ATOM 21531 O O . PRO A 1 94 ? 132.365 -9.327 -15.386 1.00 0.00 94 PRO A O 8
ATOM 21542 N N . VAL A 1 95 ? 131.400 -7.895 -13.945 1.00 0.00 95 VAL A N 8
ATOM 21543 C CA . VAL A 1 95 ? 130.031 -8.360 -14.221 1.00 0.00 95 VAL A CA 8
ATOM 21544 C C . VAL A 1 95 ? 129.159 -7.224 -14.781 1.00 0.00 95 VAL A C 8
ATOM 21545 O O . VAL A 1 95 ? 127.937 -7.262 -14.655 1.00 0.00 95 VAL A O 8
ATOM 21558 N N . THR A 1 96 ? 129.774 -6.148 -15.266 1.00 0.00 96 THR A N 8
ATOM 21559 C CA . THR A 1 96 ? 129.043 -5.080 -15.936 1.00 0.00 96 THR A CA 8
ATOM 21560 C C . THR A 1 96 ? 128.645 -5.504 -17.346 1.00 0.00 96 THR A C 8
ATOM 21561 O O . THR A 1 96 ? 127.502 -5.310 -17.763 1.00 0.00 96 THR A O 8
ATOM 21572 N N . ASN A 1 97 ? 129.596 -6.078 -18.078 1.00 0.00 97 ASN A N 8
ATOM 21573 C CA . ASN A 1 97 ? 129.334 -6.510 -19.447 1.00 0.00 97 ASN A CA 8
ATOM 21574 C C . ASN A 1 97 ? 128.200 -7.529 -19.476 1.00 0.00 97 ASN A C 8
ATOM 21575 O O . ASN A 1 97 ? 127.313 -7.462 -20.327 1.00 0.00 97 ASN A O 8
ATOM 21586 N N . ASP A 1 98 ? 128.237 -8.473 -18.539 1.00 0.00 98 ASP A N 8
ATOM 21587 C CA . ASP A 1 98 ? 127.169 -9.467 -18.419 1.00 0.00 98 ASP A CA 8
ATOM 21588 C C . ASP A 1 98 ? 126.176 -9.137 -17.294 1.00 0.00 98 ASP A C 8
ATOM 21589 O O . ASP A 1 98 ? 125.376 -9.989 -16.908 1.00 0.00 98 ASP A O 8
ATOM 21598 N N . GLY A 1 99 ? 126.217 -7.912 -16.767 1.00 0.00 99 GLY A N 8
ATOM 21599 C CA . GLY A 1 99 ? 125.318 -7.516 -15.691 1.00 0.00 99 GLY A CA 8
ATOM 21600 C C . GLY A 1 99 ? 125.352 -6.005 -15.486 1.00 0.00 99 GLY A C 8
ATOM 21601 O O . GLY A 1 99 ? 124.866 -5.246 -16.326 1.00 0.00 99 GLY A O 8
ATOM 21605 N N . LEU A 1 100 ? 125.928 -5.572 -14.369 1.00 0.00 100 LEU A N 8
ATOM 21606 C CA . LEU A 1 100 ? 125.996 -4.147 -14.060 1.00 0.00 100 LEU A CA 8
ATOM 21607 C C . LEU A 1 100 ? 126.950 -3.828 -12.896 1.00 0.00 100 LEU A C 8
ATOM 21608 O O . LEU A 1 100 ? 126.898 -2.724 -12.352 1.00 0.00 100 LEU A O 8
ATOM 21624 N N . VAL A 1 101 ? 127.814 -4.772 -12.509 1.00 0.00 101 VAL A N 8
ATOM 21625 C CA . VAL A 1 101 ? 128.753 -4.525 -11.408 1.00 0.00 101 VAL A CA 8
ATOM 21626 C C . VAL A 1 101 ? 130.164 -5.001 -11.751 1.00 0.00 101 VAL A C 8
ATOM 21627 O O . VAL A 1 101 ? 130.375 -5.716 -12.725 1.00 0.00 101 VAL A O 8
ATOM 21640 N N . ASN A 1 102 ? 131.124 -4.604 -10.928 1.00 0.00 102 ASN A N 8
ATOM 21641 C CA . ASN A 1 102 ? 132.504 -5.054 -11.096 1.00 0.00 102 ASN A CA 8
ATOM 21642 C C . ASN A 1 102 ? 133.275 -4.780 -9.813 1.00 0.00 102 ASN A C 8
ATOM 21643 O O . ASN A 1 102 ? 133.180 -3.681 -9.274 1.00 0.00 102 ASN A O 8
ATOM 21654 N N . PHE A 1 103 ? 134.021 -5.762 -9.305 1.00 0.00 103 PHE A N 8
ATOM 21655 C CA . PHE A 1 103 ? 134.666 -5.595 -8.001 1.00 0.00 103 PHE A CA 8
ATOM 21656 C C . PHE A 1 103 ? 136.083 -6.141 -7.977 1.00 0.00 103 PHE A C 8
ATOM 21657 O O . PHE A 1 103 ? 136.417 -7.073 -8.707 1.00 0.00 103 PHE A O 8
ATOM 21674 N N . LYS A 1 104 ? 136.902 -5.545 -7.116 1.00 0.00 104 LYS A N 8
ATOM 21675 C CA . LYS A 1 104 ? 138.218 -6.089 -6.820 1.00 0.00 104 LYS A CA 8
ATOM 21676 C C . LYS A 1 104 ? 138.328 -6.127 -5.310 1.00 0.00 104 LYS A C 8
ATOM 21677 O O . LYS A 1 104 ? 138.215 -5.082 -4.669 1.00 0.00 104 LYS A O 8
ATOM 21696 N N . ILE A 1 105 ? 138.518 -7.311 -4.730 1.00 0.00 105 ILE A N 8
ATOM 21697 C CA . ILE A 1 105 ? 138.385 -7.452 -3.284 1.00 0.00 105 ILE A CA 8
ATOM 21698 C C . ILE A 1 105 ? 139.669 -7.960 -2.654 1.00 0.00 105 ILE A C 8
ATOM 21699 O O . ILE A 1 105 ? 140.463 -8.645 -3.296 1.00 0.00 105 ILE A O 8
ATOM 21715 N N . LYS A 1 106 ? 139.812 -7.645 -1.380 1.00 0.00 106 LYS A N 8
ATOM 21716 C CA . LYS A 1 106 ? 140.882 -8.182 -0.567 1.00 0.00 106 LYS A CA 8
ATOM 21717 C C . LYS A 1 106 ? 140.233 -8.770 0.678 1.00 0.00 106 LYS A C 8
ATOM 21718 O O . LYS A 1 106 ? 139.603 -8.046 1.448 1.00 0.00 106 LYS A O 8
ATOM 21737 N N . GLY A 1 107 ? 140.361 -10.079 0.868 1.00 0.00 107 GLY A N 8
ATOM 21738 C CA . GLY A 1 107 ? 139.563 -10.763 1.885 1.00 0.00 107 GLY A CA 8
ATOM 21739 C C . GLY A 1 107 ? 140.443 -11.582 2.810 1.00 0.00 107 GLY A C 8
ATOM 21740 O O . GLY A 1 107 ? 141.178 -12.456 2.354 1.00 0.00 107 GLY A O 8
ATOM 21744 N N . GLY A 1 108 ? 140.356 -11.296 4.105 1.00 0.00 108 GLY A N 8
ATOM 21745 C CA . GLY A 1 108 ? 141.180 -12.029 5.066 1.00 0.00 108 GLY A CA 8
ATOM 21746 C C . GLY A 1 108 ? 141.069 -11.471 6.475 1.00 0.00 108 GLY A C 8
ATOM 21747 O O . GLY A 1 108 ? 140.073 -10.840 6.826 1.00 0.00 108 GLY A O 8
ATOM 21751 N N . CYS A 1 109 ? 142.117 -11.691 7.269 1.00 0.00 109 CYS A N 8
ATOM 21752 C CA . CYS A 1 109 ? 142.079 -11.335 8.683 1.00 0.00 109 CYS A CA 8
ATOM 21753 C C . CYS A 1 109 ? 143.354 -10.602 9.073 1.00 0.00 109 CYS A C 8
ATOM 21754 O O . CYS A 1 109 ? 144.442 -10.954 8.617 1.00 0.00 109 CYS A O 8
ATOM 21762 N N . ASP A 1 110 ? 143.207 -9.588 9.923 1.00 0.00 110 ASP A N 8
ATOM 21763 C CA . ASP A 1 110 ? 144.341 -8.779 10.352 1.00 0.00 110 ASP A CA 8
ATOM 21764 C C . ASP A 1 110 ? 144.419 -8.755 11.872 1.00 0.00 110 ASP A C 8
ATOM 21765 O O . ASP A 1 110 ? 143.416 -8.964 12.553 1.00 0.00 110 ASP A O 8
ATOM 21774 N N . VAL A 1 111 ? 145.615 -8.516 12.400 1.00 0.00 111 VAL A N 8
ATOM 21775 C CA . VAL A 1 111 ? 145.791 -8.374 13.840 1.00 0.00 111 VAL A CA 8
ATOM 21776 C C . VAL A 1 111 ? 146.651 -7.152 14.136 1.00 0.00 111 VAL A C 8
ATOM 21777 O O . VAL A 1 111 ? 147.623 -6.881 13.429 1.00 0.00 111 VAL A O 8
ATOM 21790 N N . ASP A 1 112 ? 146.275 -6.423 15.181 1.00 0.00 112 ASP A N 8
ATOM 21791 C CA . ASP A 1 112 ? 147.032 -5.261 15.604 1.00 0.00 112 ASP A CA 8
ATOM 21792 C C . ASP A 1 112 ? 148.043 -5.689 16.655 1.00 0.00 112 ASP A C 8
ATOM 21793 O O . ASP A 1 112 ? 147.652 -6.235 17.694 1.00 0.00 112 ASP A O 8
ATOM 21802 N N . GLN A 1 113 ? 149.316 -5.448 16.338 1.00 0.00 113 GLN A N 8
ATOM 21803 C CA . GLN A 1 113 ? 150.430 -5.780 17.216 1.00 0.00 113 GLN A CA 8
ATOM 21804 C C . GLN A 1 113 ? 150.653 -4.627 18.179 1.00 0.00 113 GLN A C 8
ATOM 21805 O O . GLN A 1 113 ? 151.381 -3.673 17.885 1.00 0.00 113 GLN A O 8
ATOM 21819 N N . ASP A 1 114 ? 149.998 -4.786 19.318 1.00 0.00 114 ASP A N 8
ATOM 21820 C CA . ASP A 1 114 ? 149.893 -3.784 20.375 1.00 0.00 114 ASP A CA 8
ATOM 21821 C C . ASP A 1 114 ? 148.840 -4.257 21.382 1.00 0.00 114 ASP A C 8
ATOM 21822 O O . ASP A 1 114 ? 149.019 -4.128 22.592 1.00 0.00 114 ASP A O 8
ATOM 21831 N N . PHE A 1 115 ? 147.738 -4.807 20.860 1.00 0.00 115 PHE A N 8
ATOM 21832 C CA . PHE A 1 115 ? 146.732 -5.464 21.673 1.00 0.00 115 PHE A CA 8
ATOM 21833 C C . PHE A 1 115 ? 146.047 -6.484 20.778 1.00 0.00 115 PHE A C 8
ATOM 21834 O O . PHE A 1 115 ? 145.655 -6.155 19.662 1.00 0.00 115 PHE A O 8
ATOM 21851 N N . LYS A 1 116 ? 145.968 -7.725 21.232 1.00 0.00 116 LYS A N 8
ATOM 21852 C CA . LYS A 1 116 ? 145.402 -8.797 20.419 1.00 0.00 116 LYS A CA 8
ATOM 21853 C C . LYS A 1 116 ? 144.035 -8.439 19.831 1.00 0.00 116 LYS A C 8
ATOM 21854 O O . LYS A 1 116 ? 143.011 -9.016 20.197 1.00 0.00 116 LYS A O 8
ATOM 21873 N N . GLU A 1 117 ? 144.025 -7.520 18.862 1.00 0.00 117 GLU A N 8
ATOM 21874 C CA . GLU A 1 117 ? 142.767 -7.111 18.229 1.00 0.00 117 GLU A CA 8
ATOM 21875 C C . GLU A 1 117 ? 142.690 -7.668 16.814 1.00 0.00 117 GLU A C 8
ATOM 21876 O O . GLU A 1 117 ? 143.559 -7.379 15.998 1.00 0.00 117 GLU A O 8
ATOM 21888 N N . TRP A 1 118 ? 141.644 -8.441 16.518 1.00 0.00 118 TRP A N 8
ATOM 21889 C CA . TRP A 1 118 ? 141.533 -9.112 15.222 1.00 0.00 118 TRP A CA 8
ATOM 21890 C C . TRP A 1 118 ? 140.260 -8.693 14.489 1.00 0.00 118 TRP A C 8
ATOM 21891 O O . TRP A 1 118 ? 139.178 -8.684 15.074 1.00 0.00 118 TRP A O 8
ATOM 21912 N N . LYS A 1 119 ? 140.395 -8.389 13.198 1.00 0.00 119 LYS A N 8
ATOM 21913 C CA . LYS A 1 119 ? 139.266 -7.913 12.396 1.00 0.00 119 LYS A CA 8
ATOM 21914 C C . LYS A 1 119 ? 139.249 -8.604 11.035 1.00 0.00 119 LYS A C 8
ATOM 21915 O O . LYS A 1 119 ? 140.286 -9.056 10.555 1.00 0.00 119 LYS A O 8
ATOM 21934 N N . SER A 1 120 ? 138.073 -8.680 10.415 1.00 0.00 120 SER A N 8
ATOM 21935 C CA . SER A 1 120 ? 137.951 -9.254 9.075 1.00 0.00 120 SER A CA 8
ATOM 21936 C C . SER A 1 120 ? 137.739 -8.143 8.047 1.00 0.00 120 SER A C 8
ATOM 21937 O O . SER A 1 120 ? 137.134 -7.116 8.353 1.00 0.00 120 SER A O 8
ATOM 21945 N N . ARG A 1 121 ? 138.240 -8.347 6.827 1.00 0.00 121 ARG A N 8
ATOM 21946 C CA . ARG A 1 121 ? 138.316 -7.258 5.849 1.00 0.00 121 ARG A CA 8
ATOM 21947 C C . ARG A 1 121 ? 137.505 -7.513 4.575 1.00 0.00 121 ARG A C 8
ATOM 21948 O O . ARG A 1 121 ? 137.752 -8.505 3.881 1.00 0.00 121 ARG A O 8
ATOM 21969 N N . GLY A 1 122 ? 136.545 -6.605 4.326 1.00 0.00 122 GLY A N 8
ATOM 21970 C CA . GLY A 1 122 ? 135.892 -6.425 3.016 1.00 0.00 122 GLY A CA 8
ATOM 21971 C C . GLY A 1 122 ? 136.641 -5.373 2.187 1.00 0.00 122 GLY A C 8
ATOM 21972 O O . GLY A 1 122 ? 136.053 -4.354 1.697 1.00 0.00 122 GLY A O 8
ATOM 21976 N N . GLY A 1 123 ? 137.924 -5.732 2.005 1.00 0.00 123 GLY A N 8
ATOM 21977 C CA . GLY A 1 123 ? 138.992 -4.840 1.567 1.00 0.00 123 GLY A CA 8
ATOM 21978 C C . GLY A 1 123 ? 138.904 -4.675 0.072 1.00 0.00 123 GLY A C 8
ATOM 21979 O O . GLY A 1 123 ? 139.674 -5.269 -0.679 1.00 0.00 123 GLY A O 8
ATOM 21983 N N . ALA A 1 124 ? 137.939 -3.884 -0.347 1.00 0.00 124 ALA A N 8
ATOM 21984 C CA . ALA A 1 124 ? 137.490 -3.967 -1.720 1.00 0.00 124 ALA A CA 8
ATOM 21985 C C . ALA A 1 124 ? 136.983 -2.644 -2.240 1.00 0.00 124 ALA A C 8
ATOM 21986 O O . ALA A 1 124 ? 136.842 -1.668 -1.496 1.00 0.00 124 ALA A O 8
ATOM 21993 N N . GLU A 1 125 ? 136.718 -2.655 -3.538 1.00 0.00 125 GLU A N 8
ATOM 21994 C CA . GLU A 1 125 ? 135.885 -1.641 -4.141 1.00 0.00 125 GLU A CA 8
ATOM 21995 C C . GLU A 1 125 ? 134.854 -2.392 -4.969 1.00 0.00 125 GLU A C 8
ATOM 21996 O O . GLU A 1 125 ? 135.195 -3.016 -5.975 1.00 0.00 125 GLU A O 8
ATOM 22008 N N . PHE A 1 126 ? 133.613 -2.395 -4.494 1.00 0.00 126 PHE A N 8
ATOM 22009 C CA . PHE A 1 126 ? 132.538 -3.073 -5.235 1.00 0.00 126 PHE A CA 8
ATOM 22010 C C . PHE A 1 126 ? 131.726 -2.095 -6.085 1.00 0.00 126 PHE A C 8
ATOM 22011 O O . PHE A 1 126 ? 130.966 -1.302 -5.544 1.00 0.00 126 PHE A O 8
ATOM 22028 N N . SER A 1 127 ? 131.748 -2.252 -7.410 1.00 0.00 127 SER A N 8
ATOM 22029 C CA . SER A 1 127 ? 131.136 -1.253 -8.287 1.00 0.00 127 SER A CA 8
ATOM 22030 C C . SER A 1 127 ? 129.658 -1.542 -8.480 1.00 0.00 127 SER A C 8
ATOM 22031 O O . SER A 1 127 ? 129.296 -2.604 -8.988 1.00 0.00 127 SER A O 8
ATOM 22039 N N . TRP A 1 128 ? 128.831 -0.569 -8.100 1.00 0.00 128 TRP A N 8
ATOM 22040 C CA . TRP A 1 128 ? 127.383 -0.712 -8.153 1.00 0.00 128 TRP A CA 8
ATOM 22041 C C . TRP A 1 128 ? 126.769 0.431 -8.959 1.00 0.00 128 TRP A C 8
ATOM 22042 O O . TRP A 1 128 ? 127.354 1.512 -9.064 1.00 0.00 128 TRP A O 8
ATOM 22063 N N . ASN A 1 129 ? 125.569 0.180 -9.475 1.00 0.00 129 ASN A N 8
ATOM 22064 C CA . ASN A 1 129 ? 124.902 1.106 -10.383 1.00 0.00 129 ASN A CA 8
ATOM 22065 C C . ASN A 1 129 ? 123.969 2.046 -9.619 1.00 0.00 129 ASN A C 8
ATOM 22066 O O . ASN A 1 129 ? 123.181 1.608 -8.783 1.00 0.00 129 ASN A O 8
ATOM 22077 N N . VAL A 1 130 ? 124.045 3.334 -9.929 1.00 0.00 130 VAL A N 8
ATOM 22078 C CA . VAL A 1 130 ? 123.186 4.320 -9.280 1.00 0.00 130 VAL A CA 8
ATOM 22079 C C . VAL A 1 130 ? 122.593 5.259 -10.327 1.00 0.00 130 VAL A C 8
ATOM 22080 O O . VAL A 1 130 ? 123.238 5.571 -11.328 1.00 0.00 130 VAL A O 8
ATOM 22093 N N . PHE A 1 131 ? 121.362 5.706 -10.091 1.00 0.00 131 PHE A N 8
ATOM 22094 C CA . PHE A 1 131 ? 120.644 6.521 -11.069 1.00 0.00 131 PHE A CA 8
ATOM 22095 C C . PHE A 1 131 ? 121.478 7.718 -11.519 1.00 0.00 131 PHE A C 8
ATOM 22096 O O . PHE A 1 131 ? 122.266 8.267 -10.748 1.00 0.00 131 PHE A O 8
ATOM 22113 N N . ASN A 1 132 ? 121.293 8.114 -12.773 1.00 0.00 132 ASN A N 8
ATOM 22114 C CA . ASN A 1 132 ? 122.094 9.183 -13.357 1.00 0.00 132 ASN A CA 8
ATOM 22115 C C . ASN A 1 132 ? 121.363 10.519 -13.276 1.00 0.00 132 ASN A C 8
ATOM 22116 O O . ASN A 1 132 ? 120.170 10.606 -13.567 1.00 0.00 132 ASN A O 8
ATOM 22127 N N . PHE A 1 133 ? 122.093 11.557 -12.877 1.00 0.00 133 PHE A N 8
ATOM 22128 C CA . PHE A 1 133 ? 121.530 12.901 -12.785 1.00 0.00 133 PHE A CA 8
ATOM 22129 C C . PHE A 1 133 ? 122.297 13.855 -13.695 1.00 0.00 133 PHE A C 8
ATOM 22130 O O . PHE A 1 133 ? 123.454 13.605 -14.035 1.00 0.00 133 PHE A O 8
ATOM 22147 N N . GLN A 1 134 ? 121.649 14.946 -14.087 1.00 0.00 134 GLN A N 8
ATOM 22148 C CA . GLN A 1 134 ? 122.285 15.921 -14.966 1.00 0.00 134 GLN A CA 8
ATOM 22149 C C . GLN A 1 134 ? 123.588 16.440 -14.359 1.00 0.00 134 GLN A C 8
ATOM 22150 O O . GLN A 1 134 ? 124.564 16.669 -15.073 1.00 0.00 134 GLN A O 8
ATOM 22164 N N . LYS A 1 135 ? 123.598 16.623 -13.042 1.00 0.00 135 LYS A N 8
ATOM 22165 C CA . LYS A 1 135 ? 124.796 17.097 -12.354 1.00 0.00 135 LYS A CA 8
ATOM 22166 C C . LYS A 1 135 ? 125.968 16.141 -12.568 1.00 0.00 135 LYS A C 8
ATOM 22167 O O . LYS A 1 135 ? 127.111 16.572 -12.714 1.00 0.00 135 LYS A O 8
ATOM 22186 N N . ASP A 1 136 ? 125.679 14.841 -12.587 1.00 0.00 136 ASP A N 8
ATOM 22187 C CA . ASP A 1 136 ? 126.719 13.835 -12.767 1.00 0.00 136 ASP A CA 8
ATOM 22188 C C . ASP A 1 136 ? 126.127 12.554 -13.347 1.00 0.00 136 ASP A C 8
ATOM 22189 O O . ASP A 1 136 ? 125.941 11.559 -12.645 1.00 0.00 136 ASP A O 8
ATOM 22198 N N . GLN A 1 137 ? 125.840 12.582 -14.643 1.00 0.00 137 GLN A N 8
ATOM 22199 C CA . GLN A 1 137 ? 125.206 11.445 -15.301 1.00 0.00 137 GLN A CA 8
ATOM 22200 C C . GLN A 1 137 ? 126.017 10.168 -15.102 1.00 0.00 137 GLN A C 8
ATOM 22201 O O . GLN A 1 137 ? 125.458 9.111 -14.809 1.00 0.00 137 GLN A O 8
ATOM 22215 N N . ASP A 1 138 ? 127.335 10.265 -15.258 1.00 0.00 138 ASP A N 8
ATOM 22216 C CA . ASP A 1 138 ? 128.196 9.093 -15.119 1.00 0.00 138 ASP A CA 8
ATOM 22217 C C . ASP A 1 138 ? 128.844 9.047 -13.739 1.00 0.00 138 ASP A C 8
ATOM 22218 O O . ASP A 1 138 ? 129.803 9.771 -13.470 1.00 0.00 138 ASP A O 8
ATOM 22227 N N . VAL A 1 139 ? 128.317 8.192 -12.868 1.00 0.00 139 VAL A N 8
ATOM 22228 C CA . VAL A 1 139 ? 128.907 8.005 -11.548 1.00 0.00 139 VAL A CA 8
ATOM 22229 C C . VAL A 1 139 ? 128.805 6.543 -11.113 1.00 0.00 139 VAL A C 8
ATOM 22230 O O . VAL A 1 139 ? 127.803 5.878 -11.374 1.00 0.00 139 VAL A O 8
ATOM 22243 N N . ARG A 1 140 ? 129.847 6.050 -10.450 1.00 0.00 140 ARG A N 8
ATOM 22244 C CA . ARG A 1 140 ? 129.835 4.679 -9.927 1.00 0.00 140 ARG A CA 8
ATOM 22245 C C . ARG A 1 140 ? 130.152 4.692 -8.436 1.00 0.00 140 ARG A C 8
ATOM 22246 O O . ARG A 1 140 ? 130.973 5.500 -8.011 1.00 0.00 140 ARG A O 8
ATOM 22267 N N . LEU A 1 141 ? 129.526 3.803 -7.653 1.00 0.00 141 LEU A N 8
ATOM 22268 C CA . LEU A 1 141 ? 129.674 3.831 -6.199 1.00 0.00 141 LEU A CA 8
ATOM 22269 C C . LEU A 1 141 ? 130.196 2.471 -5.712 1.00 0.00 141 LEU A C 8
ATOM 22270 O O . LEU A 1 141 ? 129.695 1.428 -6.127 1.00 0.00 141 LEU A O 8
ATOM 22286 N N . ARG A 1 142 ? 131.225 2.492 -4.867 1.00 0.00 142 ARG A N 8
ATOM 22287 C CA . ARG A 1 142 ? 131.834 1.263 -4.361 1.00 0.00 142 ARG A CA 8
ATOM 22288 C C . ARG A 1 142 ? 132.470 1.555 -3.010 1.00 0.00 142 ARG A C 8
ATOM 22289 O O . ARG A 1 142 ? 132.960 2.680 -2.881 1.00 0.00 142 ARG A O 8
ATOM 22310 N N . ILE A 1 143 ? 132.536 0.633 -2.005 1.00 0.00 143 ILE A N 8
ATOM 22311 C CA . ILE A 1 143 ? 132.845 1.105 -0.681 1.00 0.00 143 ILE A CA 8
ATOM 22312 C C . ILE A 1 143 ? 134.340 0.870 -0.646 1.00 0.00 143 ILE A C 8
ATOM 22313 O O . ILE A 1 143 ? 134.816 -0.207 -1.044 1.00 0.00 143 ILE A O 8
ATOM 22329 N N . GLY A 1 144 ? 135.050 1.970 -0.494 1.00 0.00 144 GLY A N 8
ATOM 22330 C CA . GLY A 1 144 ? 136.484 1.924 -0.310 1.00 0.00 144 GLY A CA 8
ATOM 22331 C C . GLY A 1 144 ? 136.654 1.598 1.149 1.00 0.00 144 GLY A C 8
ATOM 22332 O O . GLY A 1 144 ? 136.611 2.485 2.007 1.00 0.00 144 GLY A O 8
ATOM 22336 N N . TYR A 1 145 ? 136.667 0.303 1.431 1.00 0.00 145 TYR A N 8
ATOM 22337 C CA . TYR A 1 145 ? 136.438 -0.123 2.802 1.00 0.00 145 TYR A CA 8
ATOM 22338 C C . TYR A 1 145 ? 137.097 -1.417 3.170 1.00 0.00 145 TYR A C 8
ATOM 22339 O O . TYR A 1 145 ? 137.362 -2.271 2.333 1.00 0.00 145 TYR A O 8
ATOM 22357 N N . GLU A 1 146 ? 137.232 -1.531 4.475 1.00 0.00 146 GLU A N 8
ATOM 22358 C CA . GLU A 1 146 ? 137.507 -2.786 5.122 1.00 0.00 146 GLU A CA 8
ATOM 22359 C C . GLU A 1 146 ? 136.232 -3.045 5.900 1.00 0.00 146 GLU A C 8
ATOM 22360 O O . GLU A 1 146 ? 135.989 -2.382 6.913 1.00 0.00 146 GLU A O 8
ATOM 22372 N N . ALA A 1 147 ? 135.411 -3.976 5.425 1.00 0.00 147 ALA A N 8
ATOM 22373 C CA . ALA A 1 147 ? 134.067 -4.112 5.985 1.00 0.00 147 ALA A CA 8
ATOM 22374 C C . ALA A 1 147 ? 134.052 -5.173 7.071 1.00 0.00 147 ALA A C 8
ATOM 22375 O O . ALA A 1 147 ? 134.940 -6.023 7.099 1.00 0.00 147 ALA A O 8
ATOM 22382 N N . PHE A 1 148 ? 132.999 -5.063 7.893 1.00 0.00 148 PHE A N 8
ATOM 22383 C CA . PHE A 1 148 ? 132.862 -5.637 9.236 1.00 0.00 148 PHE A CA 8
ATOM 22384 C C . PHE A 1 148 ? 133.066 -4.494 10.245 1.00 0.00 148 PHE A C 8
ATOM 22385 O O . PHE A 1 148 ? 132.690 -3.362 9.936 1.00 0.00 148 PHE A O 8
ATOM 22402 N N . GLU A 1 149 ? 133.643 -4.738 11.424 1.00 0.00 149 GLU A N 8
ATOM 22403 C CA . GLU A 1 149 ? 133.678 -3.720 12.475 1.00 0.00 149 GLU A CA 8
ATOM 22404 C C . GLU A 1 149 ? 134.497 -2.485 12.088 1.00 0.00 149 GLU A C 8
ATOM 22405 O O . GLU A 1 149 ? 134.229 -1.388 12.579 1.00 0.00 149 GLU A O 8
ATOM 22417 N N . GLN A 1 150 ? 135.490 -2.654 11.220 1.00 0.00 150 GLN A N 8
ATOM 22418 C CA . GLN A 1 150 ? 136.458 -1.588 10.954 1.00 0.00 150 GLN A CA 8
ATOM 22419 C C . GLN A 1 150 ? 135.792 -0.256 10.561 1.00 0.00 150 GLN A C 8
ATOM 22420 O O . GLN A 1 150 ? 135.415 0.513 11.446 1.00 0.00 150 GLN A O 8
ATOM 22434 N N . VAL A 1 151 ? 135.649 0.042 9.262 1.00 0.00 151 VAL A N 8
ATOM 22435 C CA . VAL A 1 151 ? 135.073 1.320 8.839 1.00 0.00 151 VAL A CA 8
ATOM 22436 C C . VAL A 1 151 ? 134.792 1.302 7.328 1.00 0.00 151 VAL A C 8
ATOM 22437 O O . VAL A 1 151 ? 135.652 0.864 6.554 1.00 0.00 151 VAL A O 8
ATOM 22450 N N . PRO A 1 152 ? 133.617 1.699 6.880 1.00 0.00 152 PRO A N 8
ATOM 22451 C CA . PRO A 1 152 ? 133.366 1.909 5.434 1.00 0.00 152 PRO A CA 8
ATOM 22452 C C . PRO A 1 152 ? 133.392 3.371 5.005 1.00 0.00 152 PRO A C 8
ATOM 22453 O O . PRO A 1 152 ? 132.773 4.222 5.644 1.00 0.00 152 PRO A O 8
ATOM 22464 N N . TYR A 1 153 ? 134.116 3.669 3.921 1.00 0.00 153 TYR A N 8
ATOM 22465 C CA . TYR A 1 153 ? 134.002 4.971 3.268 1.00 0.00 153 TYR A CA 8
ATOM 22466 C C . TYR A 1 153 ? 133.671 4.786 1.787 1.00 0.00 153 TYR A C 8
ATOM 22467 O O . TYR A 1 153 ? 134.175 3.873 1.139 1.00 0.00 153 TYR A O 8
ATOM 22485 N N . LEU A 1 154 ? 132.827 5.662 1.248 1.00 0.00 154 LEU A N 8
ATOM 22486 C CA . LEU A 1 154 ? 132.238 5.435 -0.072 1.00 0.00 154 LEU A CA 8
ATOM 22487 C C . LEU A 1 154 ? 133.051 6.113 -1.149 1.00 0.00 154 LEU A C 8
ATOM 22488 O O . LEU A 1 154 ? 133.183 7.330 -1.143 1.00 0.00 154 LEU A O 8
ATOM 22504 N N . GLN A 1 155 ? 133.489 5.315 -2.111 1.00 0.00 155 GLN A N 8
ATOM 22505 C CA . GLN A 1 155 ? 134.433 5.756 -3.115 1.00 0.00 155 GLN A CA 8
ATOM 22506 C C . GLN A 1 155 ? 133.684 5.850 -4.426 1.00 0.00 155 GLN A C 8
ATOM 22507 O O . GLN A 1 155 ? 132.983 4.908 -4.790 1.00 0.00 155 GLN A O 8
ATOM 22521 N N . ILE A 1 156 ? 133.742 7.002 -5.089 1.00 0.00 156 ILE A N 8
ATOM 22522 C CA . ILE A 1 156 ? 133.038 7.161 -6.354 1.00 0.00 156 ILE A CA 8
ATOM 22523 C C . ILE A 1 156 ? 133.967 7.720 -7.412 1.00 0.00 156 ILE A C 8
ATOM 22524 O O . ILE A 1 156 ? 134.943 8.406 -7.107 1.00 0.00 156 ILE A O 8
ATOM 22540 N N . ARG A 1 157 ? 133.638 7.409 -8.656 1.00 0.00 157 ARG A N 8
ATOM 22541 C CA . ARG A 1 157 ? 134.362 7.951 -9.797 1.00 0.00 157 ARG A CA 8
ATOM 22542 C C . ARG A 1 157 ? 133.451 8.912 -10.542 1.00 0.00 157 ARG A C 8
ATOM 22543 O O . ARG A 1 157 ? 132.327 8.542 -10.897 1.00 0.00 157 ARG A O 8
ATOM 22564 N N . GLU A 1 158 ? 133.919 10.147 -10.714 1.00 0.00 158 GLU A N 8
ATOM 22565 C CA . GLU A 1 158 ? 133.158 11.150 -11.449 1.00 0.00 158 GLU A CA 8
ATOM 22566 C C . GLU A 1 158 ? 134.090 11.944 -12.353 1.00 0.00 158 GLU A C 8
ATOM 22567 O O . GLU A 1 158 ? 135.126 12.422 -11.900 1.00 0.00 158 GLU A O 8
ATOM 22579 N N . ASN A 1 159 ? 133.716 12.078 -13.621 1.00 0.00 159 ASN A N 8
ATOM 22580 C CA . ASN A 1 159 ? 134.540 12.785 -14.598 1.00 0.00 159 ASN A CA 8
ATOM 22581 C C . ASN A 1 159 ? 135.930 12.141 -14.716 1.00 0.00 159 ASN A C 8
ATOM 22582 O O . ASN A 1 159 ? 136.136 11.290 -15.583 1.00 0.00 159 ASN A O 8
ATOM 22593 N N . ASN A 1 160 ? 136.879 12.528 -13.862 1.00 0.00 160 ASN A N 8
ATOM 22594 C CA . ASN A 1 160 ? 138.210 11.928 -13.883 1.00 0.00 160 ASN A CA 8
ATOM 22595 C C . ASN A 1 160 ? 138.898 12.012 -12.517 1.00 0.00 160 ASN A C 8
ATOM 22596 O O . ASN A 1 160 ? 140.124 12.081 -12.444 1.00 0.00 160 ASN A O 8
ATOM 22607 N N . TRP A 1 161 ? 138.117 12.006 -11.436 1.00 0.00 161 TRP A N 8
ATOM 22608 C CA . TRP A 1 161 ? 138.684 12.070 -10.093 1.00 0.00 161 TRP A CA 8
ATOM 22609 C C . TRP A 1 161 ? 138.043 10.995 -9.227 1.00 0.00 161 TRP A C 8
ATOM 22610 O O . TRP A 1 161 ? 136.903 10.602 -9.484 1.00 0.00 161 TRP A O 8
ATOM 22631 N N . THR A 1 162 ? 138.755 10.526 -8.201 1.00 0.00 162 THR A N 8
ATOM 22632 C CA . THR A 1 162 ? 138.209 9.491 -7.331 1.00 0.00 162 THR A CA 8
ATOM 22633 C C . THR A 1 162 ? 138.188 10.036 -5.917 1.00 0.00 162 THR A C 8
ATOM 22634 O O . THR A 1 162 ? 139.205 10.518 -5.431 1.00 0.00 162 THR A O 8
ATOM 22645 N N . PHE A 1 163 ? 137.035 9.978 -5.260 1.00 0.00 163 PHE A N 8
ATOM 22646 C CA . PHE A 1 163 ? 136.877 10.671 -3.980 1.00 0.00 163 PHE A CA 8
ATOM 22647 C C . PHE A 1 163 ? 136.118 9.788 -2.987 1.00 0.00 163 PHE A C 8
ATOM 22648 O O . PHE A 1 163 ? 135.364 8.902 -3.384 1.00 0.00 163 PHE A O 8
ATOM 22665 N N . ASN A 1 164 ? 136.325 10.050 -1.698 1.00 0.00 164 ASN A N 8
ATOM 22666 C CA . ASN A 1 164 ? 135.809 9.176 -0.647 1.00 0.00 164 ASN A CA 8
ATOM 22667 C C . ASN A 1 164 ? 135.106 9.963 0.457 1.00 0.00 164 ASN A C 8
ATOM 22668 O O . ASN A 1 164 ? 135.480 11.103 0.731 1.00 0.00 164 ASN A O 8
ATOM 22679 N N . ALA A 1 165 ? 134.085 9.360 1.076 1.00 0.00 165 ALA A N 8
ATOM 22680 C CA . ALA A 1 165 ? 133.537 9.901 2.321 1.00 0.00 165 ALA A CA 8
ATOM 22681 C C . ALA A 1 165 ? 133.608 8.850 3.411 1.00 0.00 165 ALA A C 8
ATOM 22682 O O . ALA A 1 165 ? 133.102 7.748 3.234 1.00 0.00 165 ALA A O 8
ATOM 22689 N N . ASP A 1 166 ? 134.159 9.221 4.557 1.00 0.00 166 ASP A N 8
ATOM 22690 C CA . ASP A 1 166 ? 134.283 8.289 5.670 1.00 0.00 166 ASP A CA 8
ATOM 22691 C C . ASP A 1 166 ? 133.278 8.694 6.731 1.00 0.00 166 ASP A C 8
ATOM 22692 O O . ASP A 1 166 ? 132.992 9.880 6.861 1.00 0.00 166 ASP A O 8
ATOM 22701 N N . TYR A 1 167 ? 132.779 7.728 7.492 1.00 0.00 167 TYR A N 8
ATOM 22702 C CA . TYR A 1 167 ? 131.806 8.020 8.545 1.00 0.00 167 TYR A CA 8
ATOM 22703 C C . TYR A 1 167 ? 132.334 9.021 9.578 1.00 0.00 167 TYR A C 8
ATOM 22704 O O . TYR A 1 167 ? 131.556 9.606 10.330 1.00 0.00 167 TYR A O 8
ATOM 22722 N N . LYS A 1 168 ? 133.648 9.221 9.615 1.00 0.00 168 LYS A N 8
ATOM 22723 C CA . LYS A 1 168 ? 134.250 10.169 10.554 1.00 0.00 168 LYS A CA 8
ATOM 22724 C C . LYS A 1 168 ? 133.851 11.625 10.233 1.00 0.00 168 LYS A C 8
ATOM 22725 O O . LYS A 1 168 ? 134.028 12.520 11.058 1.00 0.00 168 LYS A O 8
ATOM 22744 N N . GLY A 1 169 ? 133.236 11.856 9.071 1.00 0.00 169 GLY A N 8
ATOM 22745 C CA . GLY A 1 169 ? 133.076 13.196 8.538 1.00 0.00 169 GLY A CA 8
ATOM 22746 C C . GLY A 1 169 ? 134.310 13.600 7.734 1.00 0.00 169 GLY A C 8
ATOM 22747 O O . GLY A 1 169 ? 134.665 14.778 7.711 1.00 0.00 169 GLY A O 8
ATOM 22751 N N . ARG A 1 170 ? 134.969 12.635 7.071 1.00 0.00 170 ARG A N 8
ATOM 22752 C CA . ARG A 1 170 ? 136.200 12.957 6.333 1.00 0.00 170 ARG A CA 8
ATOM 22753 C C . ARG A 1 170 ? 136.013 12.775 4.832 1.00 0.00 170 ARG A C 8
ATOM 22754 O O . ARG A 1 170 ? 135.435 11.788 4.386 1.00 0.00 170 ARG A O 8
ATOM 22775 N N . TRP A 1 171 ? 136.499 13.744 4.058 1.00 0.00 171 TRP A N 8
ATOM 22776 C CA . TRP A 1 171 ? 136.435 13.656 2.596 1.00 0.00 171 TRP A CA 8
ATOM 22777 C C . TRP A 1 171 ? 137.838 13.397 2.061 1.00 0.00 171 TRP A C 8
ATOM 22778 O O . TRP A 1 171 ? 138.812 13.698 2.745 1.00 0.00 171 TRP A O 8
ATOM 22799 N N . ASN A 1 172 ? 137.948 12.816 0.867 1.00 0.00 172 ASN A N 8
ATOM 22800 C CA . ASN A 1 172 ? 139.265 12.587 0.277 1.00 0.00 172 ASN A CA 8
ATOM 22801 C C . ASN A 1 172 ? 139.212 12.553 -1.247 1.00 0.00 172 ASN A C 8
ATOM 22802 O O . ASN A 1 172 ? 138.156 12.325 -1.833 1.00 0.00 172 ASN A O 8
ATOM 22813 N N . VAL A 1 173 ? 140.368 12.775 -1.869 1.00 0.00 173 VAL A N 8
ATOM 22814 C CA . VAL A 1 173 ? 140.515 12.611 -3.317 1.00 0.00 173 VAL A CA 8
ATOM 22815 C C . VAL A 1 173 ? 141.743 11.745 -3.611 1.00 0.00 173 VAL A C 8
ATOM 22816 O O . VAL A 1 173 ? 142.707 11.727 -2.848 1.00 0.00 173 VAL A O 8
ATOM 22829 N N . ARG A 1 174 ? 141.682 11.053 -4.743 1.00 0.00 174 ARG A N 8
ATOM 22830 C CA . ARG A 1 174 ? 142.815 10.298 -5.245 1.00 0.00 174 ARG A CA 8
ATOM 22831 C C . ARG A 1 174 ? 142.984 10.639 -6.717 1.00 0.00 174 ARG A C 8
ATOM 22832 O O . ARG A 1 174 ? 142.022 10.570 -7.487 1.00 0.00 174 ARG A O 8
ATOM 22853 N N . TYR A 1 175 ? 144.179 11.081 -7.083 1.00 0.00 175 TYR A N 8
ATOM 22854 C CA . TYR A 1 175 ? 144.440 11.468 -8.462 1.00 0.00 175 TYR A CA 8
ATOM 22855 C C . TYR A 1 175 ? 145.859 11.070 -8.864 1.00 0.00 175 TYR A C 8
ATOM 22856 O O . TYR A 1 175 ? 146.812 11.329 -8.133 1.00 0.00 175 TYR A O 8
ATOM 22874 N N . ASP A 1 176 ? 145.991 10.432 -10.024 1.00 0.00 176 ASP A N 8
ATOM 22875 C CA . ASP A 1 176 ? 147.281 9.904 -10.459 1.00 0.00 176 ASP A CA 8
ATOM 22876 C C . ASP A 1 176 ? 148.215 11.023 -10.911 1.00 0.00 176 ASP A C 8
ATOM 22877 O O . ASP A 1 176 ? 147.766 12.039 -11.442 1.00 0.00 176 ASP A O 8
ATOM 22886 N N . LEU A 1 177 ? 149.517 10.832 -10.699 1.00 0.00 177 LEU A N 8
ATOM 22887 C CA . LEU A 1 177 ? 150.507 11.833 -11.091 1.00 0.00 177 LEU A CA 8
ATOM 22888 C C . LEU A 1 177 ? 151.225 11.386 -12.363 1.00 0.00 177 LEU A C 8
ATOM 22889 O O . LEU A 1 177 ? 152.305 11.893 -12.620 1.00 0.00 177 LEU A O 8
ATOM 22905 N N . MET A 1 1 ? 156.414 1.845 -10.654 1.00 0.00 1 MET A N 9
ATOM 22906 C CA . MET A 1 1 ? 156.550 3.072 -9.819 1.00 0.00 1 MET A CA 9
ATOM 22907 C C . MET A 1 1 ? 155.503 4.096 -10.246 1.00 0.00 1 MET A C 9
ATOM 22908 O O . MET A 1 1 ? 155.641 4.741 -11.285 1.00 0.00 1 MET A O 9
ATOM 22924 N N . GLU A 1 2 ? 154.458 4.240 -9.435 1.00 0.00 2 GLU A N 9
ATOM 22925 C CA . GLU A 1 2 ? 153.393 5.196 -9.729 1.00 0.00 2 GLU A CA 9
ATOM 22926 C C . GLU A 1 2 ? 153.192 6.127 -8.540 1.00 0.00 2 GLU A C 9
ATOM 22927 O O . GLU A 1 2 ? 153.403 5.723 -7.397 1.00 0.00 2 GLU A O 9
ATOM 22939 N N . THR A 1 3 ? 152.771 7.362 -8.804 1.00 0.00 3 THR A N 9
ATOM 22940 C CA . THR A 1 3 ? 152.594 8.344 -7.738 1.00 0.00 3 THR A CA 9
ATOM 22941 C C . THR A 1 3 ? 151.212 8.977 -7.840 1.00 0.00 3 THR A C 9
ATOM 22942 O O . THR A 1 3 ? 150.767 9.339 -8.926 1.00 0.00 3 THR A O 9
ATOM 22953 N N . SER A 1 4 ? 150.530 9.096 -6.706 1.00 0.00 4 SER A N 9
ATOM 22954 C CA . SER A 1 4 ? 149.210 9.710 -6.683 1.00 0.00 4 SER A CA 9
ATOM 22955 C C . SER A 1 4 ? 149.134 10.733 -5.560 1.00 0.00 4 SER A C 9
ATOM 22956 O O . SER A 1 4 ? 149.844 10.629 -4.561 1.00 0.00 4 SER A O 9
ATOM 22964 N N . LEU A 1 5 ? 148.250 11.705 -5.721 1.00 0.00 5 LEU A N 9
ATOM 22965 C CA . LEU A 1 5 ? 148.028 12.699 -4.686 1.00 0.00 5 LEU A CA 9
ATOM 22966 C C . LEU A 1 5 ? 146.823 12.278 -3.860 1.00 0.00 5 LEU A C 9
ATOM 22967 O O . LEU A 1 5 ? 145.798 11.874 -4.410 1.00 0.00 5 LEU A O 9
ATOM 22983 N N . ARG A 1 6 ? 146.964 12.368 -2.542 1.00 0.00 6 ARG A N 9
ATOM 22984 C CA . ARG A 1 6 ? 145.877 12.040 -1.634 1.00 0.00 6 ARG A CA 9
ATOM 22985 C C . ARG A 1 6 ? 145.565 13.261 -0.783 1.00 0.00 6 ARG A C 9
ATOM 22986 O O . ARG A 1 6 ? 146.436 13.788 -0.095 1.00 0.00 6 ARG A O 9
ATOM 23007 N N . TYR A 1 7 ? 144.328 13.726 -0.867 1.00 0.00 7 TYR A N 9
ATOM 23008 C CA . TYR A 1 7 ? 143.893 14.878 -0.094 1.00 0.00 7 TYR A CA 9
ATOM 23009 C C . TYR A 1 7 ? 143.112 14.378 1.121 1.00 0.00 7 TYR A C 9
ATOM 23010 O O . TYR A 1 7 ? 142.369 13.406 1.015 1.00 0.00 7 TYR A O 9
ATOM 23028 N N . GLY A 1 8 ? 143.293 15.067 2.244 1.00 0.00 8 GLY A N 9
ATOM 23029 C CA . GLY A 1 8 ? 142.474 14.853 3.430 1.00 0.00 8 GLY A CA 9
ATOM 23030 C C . GLY A 1 8 ? 141.754 16.150 3.785 1.00 0.00 8 GLY A C 9
ATOM 23031 O O . GLY A 1 8 ? 142.392 17.174 4.026 1.00 0.00 8 GLY A O 9
ATOM 23035 N N . GLY A 1 9 ? 140.427 16.107 3.813 1.00 0.00 9 GLY A N 9
ATOM 23036 C CA . GLY A 1 9 ? 139.639 17.313 4.018 1.00 0.00 9 GLY A CA 9
ATOM 23037 C C . GLY A 1 9 ? 139.221 17.440 5.474 1.00 0.00 9 GLY A C 9
ATOM 23038 O O . GLY A 1 9 ? 138.368 16.686 5.944 1.00 0.00 9 GLY A O 9
ATOM 23042 N N . ASP A 1 10 ? 139.845 18.389 6.165 1.00 0.00 10 ASP A N 9
ATOM 23043 C CA . ASP A 1 10 ? 139.549 18.653 7.566 1.00 0.00 10 ASP A CA 9
ATOM 23044 C C . ASP A 1 10 ? 140.124 20.009 7.968 1.00 0.00 10 ASP A C 9
ATOM 23045 O O . ASP A 1 10 ? 139.464 20.798 8.643 1.00 0.00 10 ASP A O 9
ATOM 23054 N N . SER A 1 11 ? 141.358 20.271 7.542 1.00 0.00 11 SER A N 9
ATOM 23055 C CA . SER A 1 11 ? 142.005 21.552 7.809 1.00 0.00 11 SER A CA 9
ATOM 23056 C C . SER A 1 11 ? 143.401 21.585 7.182 1.00 0.00 11 SER A C 9
ATOM 23057 O O . SER A 1 11 ? 144.413 21.505 7.881 1.00 0.00 11 SER A O 9
ATOM 23065 N N . LYS A 1 12 ? 143.447 21.705 5.856 1.00 0.00 12 LYS A N 9
ATOM 23066 C CA . LYS A 1 12 ? 144.719 21.752 5.138 1.00 0.00 12 LYS A CA 9
ATOM 23067 C C . LYS A 1 12 ? 145.518 20.474 5.370 1.00 0.00 12 LYS A C 9
ATOM 23068 O O . LYS A 1 12 ? 146.059 20.260 6.456 1.00 0.00 12 LYS A O 9
ATOM 23087 N N . ALA A 1 13 ? 145.604 19.631 4.342 1.00 0.00 13 ALA A N 9
ATOM 23088 C CA . ALA A 1 13 ? 146.283 18.348 4.487 1.00 0.00 13 ALA A CA 9
ATOM 23089 C C . ALA A 1 13 ? 146.472 17.656 3.140 1.00 0.00 13 ALA A C 9
ATOM 23090 O O . ALA A 1 13 ? 145.542 17.044 2.620 1.00 0.00 13 ALA A O 9
ATOM 23097 N N . LEU A 1 14 ? 147.676 17.746 2.577 1.00 0.00 14 LEU A N 9
ATOM 23098 C CA . LEU A 1 14 ? 148.001 17.022 1.347 1.00 0.00 14 LEU A CA 9
ATOM 23099 C C . LEU A 1 14 ? 149.163 16.062 1.561 1.00 0.00 14 LEU A C 9
ATOM 23100 O O . LEU A 1 14 ? 150.127 16.373 2.260 1.00 0.00 14 LEU A O 9
ATOM 23116 N N . LYS A 1 15 ? 149.054 14.886 0.948 1.00 0.00 15 LYS A N 9
ATOM 23117 C CA . LYS A 1 15 ? 150.087 13.865 1.075 1.00 0.00 15 LYS A CA 9
ATOM 23118 C C . LYS A 1 15 ? 150.252 13.118 -0.242 1.00 0.00 15 LYS A C 9
ATOM 23119 O O . LYS A 1 15 ? 149.401 13.209 -1.124 1.00 0.00 15 LYS A O 9
ATOM 23138 N N . ILE A 1 16 ? 151.348 12.377 -0.375 1.00 0.00 16 ILE A N 9
ATOM 23139 C CA . ILE A 1 16 ? 151.586 11.561 -1.565 1.00 0.00 16 ILE A CA 9
ATOM 23140 C C . ILE A 1 16 ? 151.564 10.082 -1.202 1.00 0.00 16 ILE A C 9
ATOM 23141 O O . ILE A 1 16 ? 152.180 9.665 -0.227 1.00 0.00 16 ILE A O 9
ATOM 23157 N N . HIS A 1 17 ? 150.869 9.314 -2.035 1.00 0.00 17 HIS A N 9
ATOM 23158 C CA . HIS A 1 17 ? 150.778 7.874 -1.872 1.00 0.00 17 HIS A CA 9
ATOM 23159 C C . HIS A 1 17 ? 151.302 7.227 -3.145 1.00 0.00 17 HIS A C 9
ATOM 23160 O O . HIS A 1 17 ? 150.807 7.512 -4.234 1.00 0.00 17 HIS A O 9
ATOM 23174 N N . ALA A 1 18 ? 152.326 6.394 -3.016 1.00 0.00 18 ALA A N 9
ATOM 23175 C CA . ALA A 1 18 ? 152.994 5.843 -4.191 1.00 0.00 18 ALA A CA 9
ATOM 23176 C C . ALA A 1 18 ? 153.285 4.356 -4.005 1.00 0.00 18 ALA A C 9
ATOM 23177 O O . ALA A 1 18 ? 153.419 3.879 -2.878 1.00 0.00 18 ALA A O 9
ATOM 23184 N N . LYS A 1 19 ? 153.387 3.640 -5.124 1.00 0.00 19 LYS A N 9
ATOM 23185 C CA . LYS A 1 19 ? 153.404 2.179 -5.107 1.00 0.00 19 LYS A CA 9
ATOM 23186 C C . LYS A 1 19 ? 154.551 1.635 -5.957 1.00 0.00 19 LYS A C 9
ATOM 23187 O O . LYS A 1 19 ? 154.852 2.190 -7.014 1.00 0.00 19 LYS A O 9
ATOM 23206 N N . GLU A 1 20 ? 155.178 0.550 -5.501 1.00 0.00 20 GLU A N 9
ATOM 23207 C CA . GLU A 1 20 ? 156.324 -0.014 -6.211 1.00 0.00 20 GLU A CA 9
ATOM 23208 C C . GLU A 1 20 ? 156.236 -1.538 -6.224 1.00 0.00 20 GLU A C 9
ATOM 23209 O O . GLU A 1 20 ? 155.701 -2.135 -5.291 1.00 0.00 20 GLU A O 9
ATOM 23221 N N . LYS A 1 21 ? 156.760 -2.167 -7.277 1.00 0.00 21 LYS A N 9
ATOM 23222 C CA . LYS A 1 21 ? 156.721 -3.626 -7.394 1.00 0.00 21 LYS A CA 9
ATOM 23223 C C . LYS A 1 21 ? 158.105 -4.203 -7.704 1.00 0.00 21 LYS A C 9
ATOM 23224 O O . LYS A 1 21 ? 158.923 -3.551 -8.353 1.00 0.00 21 LYS A O 9
ATOM 23243 N N . LEU A 1 22 ? 158.364 -5.428 -7.241 1.00 0.00 22 LEU A N 9
ATOM 23244 C CA . LEU A 1 22 ? 159.659 -6.057 -7.467 1.00 0.00 22 LEU A CA 9
ATOM 23245 C C . LEU A 1 22 ? 159.484 -7.549 -7.722 1.00 0.00 22 LEU A C 9
ATOM 23246 O O . LEU A 1 22 ? 158.539 -8.159 -7.226 1.00 0.00 22 LEU A O 9
ATOM 23262 N N . ARG A 1 23 ? 160.389 -8.131 -8.501 1.00 0.00 23 ARG A N 9
ATOM 23263 C CA . ARG A 1 23 ? 160.330 -9.561 -8.782 1.00 0.00 23 ARG A CA 9
ATOM 23264 C C . ARG A 1 23 ? 161.303 -10.308 -7.872 1.00 0.00 23 ARG A C 9
ATOM 23265 O O . ARG A 1 23 ? 162.517 -10.135 -7.984 1.00 0.00 23 ARG A O 9
ATOM 23286 N N . ILE A 1 24 ? 160.771 -11.136 -6.976 1.00 0.00 24 ILE A N 9
ATOM 23287 C CA . ILE A 1 24 ? 161.617 -11.861 -6.034 1.00 0.00 24 ILE A CA 9
ATOM 23288 C C . ILE A 1 24 ? 162.012 -13.215 -6.615 1.00 0.00 24 ILE A C 9
ATOM 23289 O O . ILE A 1 24 ? 163.194 -13.508 -6.796 1.00 0.00 24 ILE A O 9
ATOM 23305 N N . ASP A 1 25 ? 161.005 -14.034 -6.904 1.00 0.00 25 ASP A N 9
ATOM 23306 C CA . ASP A 1 25 ? 161.236 -15.370 -7.440 1.00 0.00 25 ASP A CA 9
ATOM 23307 C C . ASP A 1 25 ? 160.333 -15.614 -8.644 1.00 0.00 25 ASP A C 9
ATOM 23308 O O . ASP A 1 25 ? 159.641 -14.707 -9.105 1.00 0.00 25 ASP A O 9
ATOM 23317 N N . THR A 1 26 ? 160.342 -16.843 -9.150 1.00 0.00 26 THR A N 9
ATOM 23318 C CA . THR A 1 26 ? 159.542 -17.180 -10.322 1.00 0.00 26 THR A CA 9
ATOM 23319 C C . THR A 1 26 ? 158.052 -16.945 -10.070 1.00 0.00 26 THR A C 9
ATOM 23320 O O . THR A 1 26 ? 157.318 -16.573 -10.985 1.00 0.00 26 THR A O 9
ATOM 23331 N N . ASN A 1 27 ? 157.604 -17.160 -8.833 1.00 0.00 27 ASN A N 9
ATOM 23332 C CA . ASN A 1 27 ? 156.186 -17.008 -8.502 1.00 0.00 27 ASN A CA 9
ATOM 23333 C C . ASN A 1 27 ? 155.969 -16.165 -7.244 1.00 0.00 27 ASN A C 9
ATOM 23334 O O . ASN A 1 27 ? 154.966 -16.337 -6.550 1.00 0.00 27 ASN A O 9
ATOM 23345 N N . THR A 1 28 ? 156.893 -15.252 -6.947 1.00 0.00 28 THR A N 9
ATOM 23346 C CA . THR A 1 28 ? 156.757 -14.390 -5.773 1.00 0.00 28 THR A CA 9
ATOM 23347 C C . THR A 1 28 ? 156.830 -12.920 -6.176 1.00 0.00 28 THR A C 9
ATOM 23348 O O . THR A 1 28 ? 157.783 -12.487 -6.825 1.00 0.00 28 THR A O 9
ATOM 23359 N N . PHE A 1 29 ? 155.831 -12.145 -5.755 1.00 0.00 29 PHE A N 9
ATOM 23360 C CA . PHE A 1 29 ? 155.757 -10.731 -6.129 1.00 0.00 29 PHE A CA 9
ATOM 23361 C C . PHE A 1 29 ? 155.888 -9.838 -4.901 1.00 0.00 29 PHE A C 9
ATOM 23362 O O . PHE A 1 29 ? 155.353 -10.158 -3.838 1.00 0.00 29 PHE A O 9
ATOM 23379 N N . PHE A 1 30 ? 156.594 -8.722 -5.071 1.00 0.00 30 PHE A N 9
ATOM 23380 C CA . PHE A 1 30 ? 156.709 -7.707 -4.030 1.00 0.00 30 PHE A CA 9
ATOM 23381 C C . PHE A 1 30 ? 155.813 -6.534 -4.416 1.00 0.00 30 PHE A C 9
ATOM 23382 O O . PHE A 1 30 ? 155.881 -6.075 -5.553 1.00 0.00 30 PHE A O 9
ATOM 23399 N N . GLN A 1 31 ? 154.971 -6.074 -3.498 1.00 0.00 31 GLN A N 9
ATOM 23400 C CA . GLN A 1 31 ? 154.108 -4.932 -3.780 1.00 0.00 31 GLN A CA 9
ATOM 23401 C C . GLN A 1 31 ? 153.972 -4.091 -2.521 1.00 0.00 31 GLN A C 9
ATOM 23402 O O . GLN A 1 31 ? 153.439 -4.575 -1.525 1.00 0.00 31 GLN A O 9
ATOM 23416 N N . VAL A 1 32 ? 154.464 -2.851 -2.542 1.00 0.00 32 VAL A N 9
ATOM 23417 C CA . VAL A 1 32 ? 154.523 -2.063 -1.307 1.00 0.00 32 VAL A CA 9
ATOM 23418 C C . VAL A 1 32 ? 154.115 -0.620 -1.592 1.00 0.00 32 VAL A C 9
ATOM 23419 O O . VAL A 1 32 ? 154.127 -0.190 -2.745 1.00 0.00 32 VAL A O 9
ATOM 23432 N N . ARG A 1 33 ? 153.770 0.122 -0.545 1.00 0.00 33 ARG A N 9
ATOM 23433 C CA . ARG A 1 33 ? 153.287 1.482 -0.727 1.00 0.00 33 ARG A CA 9
ATOM 23434 C C . ARG A 1 33 ? 153.640 2.341 0.480 1.00 0.00 33 ARG A C 9
ATOM 23435 O O . ARG A 1 33 ? 153.805 1.833 1.586 1.00 0.00 33 ARG A O 9
ATOM 23456 N N . GLY A 1 34 ? 153.767 3.641 0.252 1.00 0.00 34 GLY A N 9
ATOM 23457 C CA . GLY A 1 34 ? 154.083 4.568 1.332 1.00 0.00 34 GLY A CA 9
ATOM 23458 C C . GLY A 1 34 ? 153.238 5.828 1.215 1.00 0.00 34 GLY A C 9
ATOM 23459 O O . GLY A 1 34 ? 152.856 6.221 0.114 1.00 0.00 34 GLY A O 9
ATOM 23463 N N . GLY A 1 35 ? 152.963 6.454 2.354 1.00 0.00 35 GLY A N 9
ATOM 23464 C CA . GLY A 1 35 ? 152.175 7.679 2.386 1.00 0.00 35 GLY A CA 9
ATOM 23465 C C . GLY A 1 35 ? 152.900 8.717 3.228 1.00 0.00 35 GLY A C 9
ATOM 23466 O O . GLY A 1 35 ? 152.960 8.587 4.450 1.00 0.00 35 GLY A O 9
ATOM 23470 N N . LEU A 1 36 ? 153.452 9.749 2.586 1.00 0.00 36 LEU A N 9
ATOM 23471 C CA . LEU A 1 36 ? 154.322 10.695 3.287 1.00 0.00 36 LEU A CA 9
ATOM 23472 C C . LEU A 1 36 ? 153.849 12.122 3.056 1.00 0.00 36 LEU A C 9
ATOM 23473 O O . LEU A 1 36 ? 153.199 12.403 2.051 1.00 0.00 36 LEU A O 9
ATOM 23489 N N . ASP A 1 37 ? 154.145 13.012 4.005 1.00 0.00 37 ASP A N 9
ATOM 23490 C CA . ASP A 1 37 ? 153.715 14.401 3.859 1.00 0.00 37 ASP A CA 9
ATOM 23491 C C . ASP A 1 37 ? 154.570 15.097 2.810 1.00 0.00 37 ASP A C 9
ATOM 23492 O O . ASP A 1 37 ? 155.791 14.950 2.802 1.00 0.00 37 ASP A O 9
ATOM 23501 N N . THR A 1 38 ? 153.917 15.882 1.952 1.00 0.00 38 THR A N 9
ATOM 23502 C CA . THR A 1 38 ? 154.556 16.447 0.764 1.00 0.00 38 THR A CA 9
ATOM 23503 C C . THR A 1 38 ? 155.931 17.044 1.061 1.00 0.00 38 THR A C 9
ATOM 23504 O O . THR A 1 38 ? 156.068 17.960 1.872 1.00 0.00 38 THR A O 9
ATOM 23515 N N . LYS A 1 39 ? 156.941 16.488 0.397 1.00 0.00 39 LYS A N 9
ATOM 23516 C CA . LYS A 1 39 ? 158.310 16.980 0.502 1.00 0.00 39 LYS A CA 9
ATOM 23517 C C . LYS A 1 39 ? 158.878 16.816 1.914 1.00 0.00 39 LYS A C 9
ATOM 23518 O O . LYS A 1 39 ? 159.576 17.698 2.417 1.00 0.00 39 LYS A O 9
ATOM 23537 N N . THR A 1 40 ? 158.598 15.682 2.564 1.00 0.00 40 THR A N 9
ATOM 23538 C CA . THR A 1 40 ? 159.244 15.352 3.832 1.00 0.00 40 THR A CA 9
ATOM 23539 C C . THR A 1 40 ? 158.721 16.260 4.940 1.00 0.00 40 THR A C 9
ATOM 23540 O O . THR A 1 40 ? 159.474 16.706 5.807 1.00 0.00 40 THR A O 9
ATOM 23551 N N . GLY A 1 41 ? 157.414 16.527 4.910 1.00 0.00 41 GLY A N 9
ATOM 23552 C CA . GLY A 1 41 ? 156.763 17.225 6.012 1.00 0.00 41 GLY A CA 9
ATOM 23553 C C . GLY A 1 41 ? 157.014 16.487 7.324 1.00 0.00 41 GLY A C 9
ATOM 23554 O O . GLY A 1 41 ? 157.311 17.138 8.326 1.00 0.00 41 GLY A O 9
ATOM 23558 N N . GLN A 1 42 ? 156.943 15.144 7.250 1.00 0.00 42 GLN A N 9
ATOM 23559 C CA . GLN A 1 42 ? 157.282 14.234 8.364 1.00 0.00 42 GLN A CA 9
ATOM 23560 C C . GLN A 1 42 ? 156.588 12.885 8.164 1.00 0.00 42 GLN A C 9
ATOM 23561 O O . GLN A 1 42 ? 157.273 11.864 8.077 1.00 0.00 42 GLN A O 9
ATOM 23575 N N . PRO A 1 43 ? 155.271 12.829 8.107 1.00 0.00 43 PRO A N 9
ATOM 23576 C CA . PRO A 1 43 ? 154.548 11.554 7.799 1.00 0.00 43 PRO A CA 9
ATOM 23577 C C . PRO A 1 43 ? 155.206 10.777 6.661 1.00 0.00 43 PRO A C 9
ATOM 23578 O O . PRO A 1 43 ? 155.887 11.369 5.829 1.00 0.00 43 PRO A O 9
ATOM 23589 N N . SER A 1 44 ? 154.948 9.470 6.605 1.00 0.00 44 SER A N 9
ATOM 23590 C CA . SER A 1 44 ? 155.665 8.529 5.731 1.00 0.00 44 SER A CA 9
ATOM 23591 C C . SER A 1 44 ? 155.455 7.097 6.241 1.00 0.00 44 SER A C 9
ATOM 23592 O O . SER A 1 44 ? 156.407 6.355 6.504 1.00 0.00 44 SER A O 9
ATOM 23600 N N . SER A 1 45 ? 154.191 6.706 6.383 1.00 0.00 45 SER A N 9
ATOM 23601 C CA . SER A 1 45 ? 153.865 5.351 6.824 1.00 0.00 45 SER A CA 9
ATOM 23602 C C . SER A 1 45 ? 154.146 4.382 5.683 1.00 0.00 45 SER A C 9
ATOM 23603 O O . SER A 1 45 ? 154.180 4.807 4.529 1.00 0.00 45 SER A O 9
ATOM 23611 N N . GLY A 1 46 ? 154.326 3.095 5.984 1.00 0.00 46 GLY A N 9
ATOM 23612 C CA . GLY A 1 46 ? 154.703 2.144 4.936 1.00 0.00 46 GLY A CA 9
ATOM 23613 C C . GLY A 1 46 ? 154.023 0.796 5.116 1.00 0.00 46 GLY A C 9
ATOM 23614 O O . GLY A 1 46 ? 153.740 0.386 6.236 1.00 0.00 46 GLY A O 9
ATOM 23618 N N . SER A 1 47 ? 153.768 0.107 4.007 1.00 0.00 47 SER A N 9
ATOM 23619 C CA . SER A 1 47 ? 153.201 -1.232 4.071 1.00 0.00 47 SER A CA 9
ATOM 23620 C C . SER A 1 47 ? 153.724 -2.053 2.901 1.00 0.00 47 SER A C 9
ATOM 23621 O O . SER A 1 47 ? 154.147 -1.489 1.895 1.00 0.00 47 SER A O 9
ATOM 23629 N N . ALA A 1 48 ? 153.683 -3.374 3.029 1.00 0.00 48 ALA A N 9
ATOM 23630 C CA . ALA A 1 48 ? 154.213 -4.236 1.978 1.00 0.00 48 ALA A CA 9
ATOM 23631 C C . ALA A 1 48 ? 153.414 -5.523 1.849 1.00 0.00 48 ALA A C 9
ATOM 23632 O O . ALA A 1 48 ? 152.811 -5.978 2.820 1.00 0.00 48 ALA A O 9
ATOM 23639 N N . LEU A 1 49 ? 153.433 -6.104 0.648 1.00 0.00 49 LEU A N 9
ATOM 23640 C CA . LEU A 1 49 ? 152.708 -7.342 0.386 1.00 0.00 49 LEU A CA 9
ATOM 23641 C C . LEU A 1 49 ? 153.604 -8.382 -0.273 1.00 0.00 49 LEU A C 9
ATOM 23642 O O . LEU A 1 49 ? 154.362 -8.071 -1.191 1.00 0.00 49 LEU A O 9
ATOM 23658 N N . ILE A 1 50 ? 153.504 -9.615 0.216 1.00 0.00 50 ILE A N 9
ATOM 23659 C CA . ILE A 1 50 ? 154.177 -10.751 -0.418 1.00 0.00 50 ILE A CA 9
ATOM 23660 C C . ILE A 1 50 ? 153.102 -11.703 -0.924 1.00 0.00 50 ILE A C 9
ATOM 23661 O O . ILE A 1 50 ? 152.275 -12.135 -0.123 1.00 0.00 50 ILE A O 9
ATOM 23677 N N . ARG A 1 51 ? 153.106 -12.037 -2.217 1.00 0.00 51 ARG A N 9
ATOM 23678 C CA . ARG A 1 51 ? 152.017 -12.851 -2.767 1.00 0.00 51 ARG A CA 9
ATOM 23679 C C . ARG A 1 51 ? 152.486 -13.835 -3.836 1.00 0.00 51 ARG A C 9
ATOM 23680 O O . ARG A 1 51 ? 153.509 -13.626 -4.485 1.00 0.00 51 ARG A O 9
ATOM 23701 N N . HIS A 1 52 ? 151.713 -14.906 -3.999 1.00 0.00 52 HIS A N 9
ATOM 23702 C CA . HIS A 1 52 ? 151.967 -15.895 -5.041 1.00 0.00 52 HIS A CA 9
ATOM 23703 C C . HIS A 1 52 ? 150.690 -16.120 -5.847 1.00 0.00 52 HIS A C 9
ATOM 23704 O O . HIS A 1 52 ? 149.595 -16.079 -5.289 1.00 0.00 52 HIS A O 9
ATOM 23718 N N . PHE A 1 53 ? 150.832 -16.375 -7.145 1.00 0.00 53 PHE A N 9
ATOM 23719 C CA . PHE A 1 53 ? 149.667 -16.520 -8.015 1.00 0.00 53 PHE A CA 9
ATOM 23720 C C . PHE A 1 53 ? 149.125 -17.947 -7.978 1.00 0.00 53 PHE A C 9
ATOM 23721 O O . PHE A 1 53 ? 149.877 -18.903 -7.791 1.00 0.00 53 PHE A O 9
ATOM 23738 N N . TYR A 1 54 ? 147.813 -18.081 -8.162 1.00 0.00 54 TYR A N 9
ATOM 23739 C CA . TYR A 1 54 ? 147.171 -19.388 -8.120 1.00 0.00 54 TYR A CA 9
ATOM 23740 C C . TYR A 1 54 ? 146.114 -19.501 -9.224 1.00 0.00 54 TYR A C 9
ATOM 23741 O O . TYR A 1 54 ? 145.711 -18.476 -9.780 1.00 0.00 54 TYR A O 9
ATOM 23759 N N . PRO A 1 55 ? 145.643 -20.697 -9.531 1.00 0.00 55 PRO A N 9
ATOM 23760 C CA . PRO A 1 55 ? 144.664 -20.902 -10.647 1.00 0.00 55 PRO A CA 9
ATOM 23761 C C . PRO A 1 55 ? 143.337 -20.164 -10.413 1.00 0.00 55 PRO A C 9
ATOM 23762 O O . PRO A 1 55 ? 143.305 -19.160 -9.704 1.00 0.00 55 PRO A O 9
ATOM 23773 N N . ASN A 1 56 ? 142.250 -20.654 -11.016 1.00 0.00 56 ASN A N 9
ATOM 23774 C CA . ASN A 1 56 ? 140.961 -19.970 -10.956 1.00 0.00 56 ASN A CA 9
ATOM 23775 C C . ASN A 1 56 ? 141.075 -18.617 -11.655 1.00 0.00 56 ASN A C 9
ATOM 23776 O O . ASN A 1 56 ? 140.903 -17.563 -11.043 1.00 0.00 56 ASN A O 9
ATOM 23787 N N . PHE A 1 57 ? 141.413 -18.677 -12.944 1.00 0.00 57 PHE A N 9
ATOM 23788 C CA . PHE A 1 57 ? 141.641 -17.489 -13.766 1.00 0.00 57 PHE A CA 9
ATOM 23789 C C . PHE A 1 57 ? 142.893 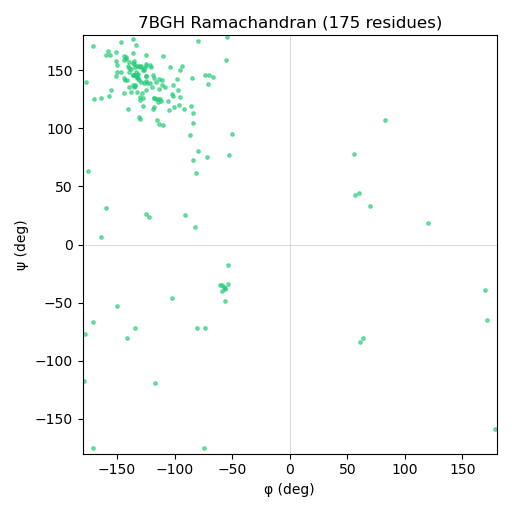-16.742 -13.312 1.00 0.00 57 PHE A C 9
ATOM 23790 O O . PHE A 1 57 ? 143.914 -16.765 -13.999 1.00 0.00 57 PHE A O 9
ATOM 23807 N N . SER A 1 58 ? 142.815 -16.086 -12.158 1.00 0.00 58 SER A N 9
ATOM 23808 C CA . SER A 1 58 ? 143.967 -15.368 -11.626 1.00 0.00 58 SER A CA 9
ATOM 23809 C C . SER A 1 58 ? 143.667 -14.822 -10.234 1.00 0.00 58 SER A C 9
ATOM 23810 O O . SER A 1 58 ? 142.888 -13.880 -10.086 1.00 0.00 58 SER A O 9
ATOM 23818 N N . ALA A 1 59 ? 144.286 -15.417 -9.219 1.00 0.00 59 ALA A N 9
ATOM 23819 C CA . ALA A 1 59 ? 144.128 -14.921 -7.856 1.00 0.00 59 ALA A CA 9
ATOM 23820 C C . ALA A 1 59 ? 145.431 -15.118 -7.097 1.00 0.00 59 ALA A C 9
ATOM 23821 O O . ALA A 1 59 ? 146.244 -15.950 -7.488 1.00 0.00 59 ALA A O 9
ATOM 23828 N N . THR A 1 60 ? 145.642 -14.350 -6.030 1.00 0.00 60 THR A N 9
ATOM 23829 C CA . THR A 1 60 ? 146.892 -14.451 -5.275 1.00 0.00 60 THR A CA 9
ATOM 23830 C C . THR A 1 60 ? 146.619 -14.588 -3.784 1.00 0.00 60 THR A C 9
ATOM 23831 O O . THR A 1 60 ? 145.632 -14.069 -3.273 1.00 0.00 60 THR A O 9
ATOM 23842 N N . LEU A 1 61 ? 147.505 -15.295 -3.095 1.00 0.00 61 LEU A N 9
ATOM 23843 C CA . LEU A 1 61 ? 147.447 -15.392 -1.640 1.00 0.00 61 LEU A CA 9
ATOM 23844 C C . LEU A 1 61 ? 148.703 -14.745 -1.079 1.00 0.00 61 LEU A C 9
ATOM 23845 O O . LEU A 1 61 ? 149.789 -14.989 -1.607 1.00 0.00 61 LEU A O 9
ATOM 23861 N N . GLY A 1 62 ? 148.566 -13.911 -0.047 1.00 0.00 62 GLY A N 9
ATOM 23862 C CA . GLY A 1 62 ? 149.732 -13.207 0.474 1.00 0.00 62 GLY A CA 9
ATOM 23863 C C . GLY A 1 62 ? 149.450 -12.593 1.833 1.00 0.00 62 GLY A C 9
ATOM 23864 O O . GLY A 1 62 ? 148.361 -12.758 2.378 1.00 0.00 62 GLY A O 9
ATOM 23868 N N . VAL A 1 63 ? 150.424 -11.854 2.364 1.00 0.00 63 VAL A N 9
ATOM 23869 C CA . VAL A 1 63 ? 150.243 -11.197 3.663 1.00 0.00 63 VAL A CA 9
ATOM 23870 C C . VAL A 1 63 ? 150.583 -9.719 3.477 1.00 0.00 63 VAL A C 9
ATOM 23871 O O . VAL A 1 63 ? 151.401 -9.371 2.628 1.00 0.00 63 VAL A O 9
ATOM 23884 N N . GLY A 1 64 ? 149.967 -8.879 4.290 1.00 0.00 64 GLY A N 9
ATOM 23885 C CA . GLY A 1 64 ? 150.228 -7.449 4.256 1.00 0.00 64 GLY A CA 9
ATOM 23886 C C . GLY A 1 64 ? 150.522 -6.949 5.657 1.00 0.00 64 GLY A C 9
ATOM 23887 O O . GLY A 1 64 ? 149.889 -7.388 6.614 1.00 0.00 64 GLY A O 9
ATOM 23891 N N . VAL A 1 65 ? 151.515 -6.076 5.790 1.00 0.00 65 VAL A N 9
ATOM 23892 C CA . VAL A 1 65 ? 151.772 -5.430 7.079 1.00 0.00 65 VAL A CA 9
ATOM 23893 C C . VAL A 1 65 ? 151.996 -3.936 6.867 1.00 0.00 65 VAL A C 9
ATOM 23894 O O . VAL A 1 65 ? 152.285 -3.498 5.756 1.00 0.00 65 VAL A O 9
ATOM 23907 N N . ARG A 1 66 ? 151.885 -3.181 7.948 1.00 0.00 66 ARG A N 9
ATOM 23908 C CA . ARG A 1 66 ? 152.058 -1.735 7.887 1.00 0.00 66 ARG A CA 9
ATOM 23909 C C . ARG A 1 66 ? 152.737 -1.235 9.156 1.00 0.00 66 ARG A C 9
ATOM 23910 O O . ARG A 1 66 ? 152.423 -1.698 10.251 1.00 0.00 66 ARG A O 9
ATOM 23931 N N . TYR A 1 67 ? 153.650 -0.282 8.994 1.00 0.00 67 TYR A N 9
ATOM 23932 C CA . TYR A 1 67 ? 154.385 0.279 10.118 1.00 0.00 67 TYR A CA 9
ATOM 23933 C C . TYR A 1 67 ? 153.939 1.707 10.394 1.00 0.00 67 TYR A C 9
ATOM 23934 O O . TYR A 1 67 ? 153.795 2.512 9.467 1.00 0.00 67 TYR A O 9
ATOM 23952 N N . ASP A 1 68 ? 153.749 1.991 11.678 1.00 0.00 68 ASP A N 9
ATOM 23953 C CA . ASP A 1 68 ? 153.449 3.339 12.143 1.00 0.00 68 ASP A CA 9
ATOM 23954 C C . ASP A 1 68 ? 154.446 3.714 13.233 1.00 0.00 68 ASP A C 9
ATOM 23955 O O . ASP A 1 68 ? 154.671 2.924 14.148 1.00 0.00 68 ASP A O 9
ATOM 23964 N N . LYS A 1 69 ? 154.930 4.951 13.177 1.00 0.00 69 LYS A N 9
ATOM 23965 C CA . LYS A 1 69 ? 156.078 5.407 13.959 1.00 0.00 69 LYS A CA 9
ATOM 23966 C C . LYS A 1 69 ? 155.616 5.986 15.290 1.00 0.00 69 LYS A C 9
ATOM 23967 O O . LYS A 1 69 ? 154.434 6.278 15.450 1.00 0.00 69 LYS A O 9
ATOM 23986 N N . GLN A 1 70 ? 156.501 6.025 16.284 1.00 0.00 70 GLN A N 9
ATOM 23987 C CA . GLN A 1 70 ? 156.177 6.673 17.557 1.00 0.00 70 GLN A CA 9
ATOM 23988 C C . GLN A 1 70 ? 157.280 7.651 17.956 1.00 0.00 70 GLN A C 9
ATOM 23989 O O . GLN A 1 70 ? 158.175 7.314 18.731 1.00 0.00 70 GLN A O 9
ATOM 24003 N N . ASP A 1 71 ? 157.201 8.862 17.417 1.00 0.00 71 ASP A N 9
ATOM 24004 C CA . ASP A 1 71 ? 158.180 9.902 17.725 1.00 0.00 71 ASP A CA 9
ATOM 24005 C C . ASP A 1 71 ? 158.159 10.287 19.205 1.00 0.00 71 ASP A C 9
ATOM 24006 O O . ASP A 1 71 ? 159.189 10.658 19.768 1.00 0.00 71 ASP A O 9
ATOM 24015 N N . SER A 1 72 ? 156.989 10.200 19.835 1.00 0.00 72 SER A N 9
ATOM 24016 C CA . SER A 1 72 ? 156.827 10.649 21.215 1.00 0.00 72 SER A CA 9
ATOM 24017 C C . SER A 1 72 ? 157.873 10.027 22.138 1.00 0.00 72 SER A C 9
ATOM 24018 O O . SER A 1 72 ? 158.343 10.672 23.075 1.00 0.00 72 SER A O 9
ATOM 24026 N N . VAL A 1 73 ? 158.236 8.775 21.873 1.00 0.00 73 VAL A N 9
ATOM 24027 C CA . VAL A 1 73 ? 159.233 8.086 22.692 1.00 0.00 73 VAL A CA 9
ATOM 24028 C C . VAL A 1 73 ? 160.277 7.406 21.808 1.00 0.00 73 VAL A C 9
ATOM 24029 O O . VAL A 1 73 ? 159.953 6.864 20.751 1.00 0.00 73 VAL A O 9
ATOM 24042 N N . GLY A 1 74 ? 161.530 7.440 22.251 1.00 0.00 74 GLY A N 9
ATOM 24043 C CA . GLY A 1 74 ? 162.614 6.820 21.500 1.00 0.00 74 GLY A CA 9
ATOM 24044 C C . GLY A 1 74 ? 163.902 6.782 22.318 1.00 0.00 74 GLY A C 9
ATOM 24045 O O . GLY A 1 74 ? 164.993 6.979 21.782 1.00 0.00 74 GLY A O 9
ATOM 24049 N N . VAL A 1 75 ? 163.772 6.528 23.617 1.00 0.00 75 VAL A N 9
ATOM 24050 C CA . VAL A 1 75 ? 164.937 6.469 24.493 1.00 0.00 75 VAL A CA 9
ATOM 24051 C C . VAL A 1 75 ? 165.943 5.432 23.989 1.00 0.00 75 VAL A C 9
ATOM 24052 O O . VAL A 1 75 ? 167.153 5.655 24.035 1.00 0.00 75 VAL A O 9
ATOM 24065 N N . ARG A 1 76 ? 165.433 4.302 23.510 1.00 0.00 76 ARG A N 9
ATOM 24066 C CA . ARG A 1 76 ? 166.294 3.254 22.975 1.00 0.00 76 ARG A CA 9
ATOM 24067 C C . ARG A 1 76 ? 165.583 2.512 21.846 1.00 0.00 76 ARG A C 9
ATOM 24068 O O . ARG A 1 76 ? 165.950 2.644 20.678 1.00 0.00 76 ARG A O 9
ATOM 24089 N N . TYR A 1 77 ? 164.565 1.732 22.198 1.00 0.00 77 TYR A N 9
ATOM 24090 C CA . TYR A 1 77 ? 163.782 1.014 21.199 1.00 0.00 77 TYR A CA 9
ATOM 24091 C C . TYR A 1 77 ? 162.299 1.058 21.551 1.00 0.00 77 TYR A C 9
ATOM 24092 O O . TYR A 1 77 ? 161.840 0.341 22.440 1.00 0.00 77 TYR A O 9
ATOM 24110 N N . ALA A 1 78 ? 161.552 1.907 20.849 1.00 0.00 78 ALA A N 9
ATOM 24111 C CA . ALA A 1 78 ? 160.113 2.039 21.080 1.00 0.00 78 ALA A CA 9
ATOM 24112 C C . ALA A 1 78 ? 159.512 3.113 20.169 1.00 0.00 78 ALA A C 9
ATOM 24113 O O . ALA A 1 78 ? 158.603 3.844 20.565 1.00 0.00 78 ALA A O 9
ATOM 24120 N N . LYS A 1 79 ? 160.011 3.199 18.938 1.00 0.00 79 LYS A N 9
ATOM 24121 C CA . LYS A 1 79 ? 159.533 4.205 17.996 1.00 0.00 79 LYS A CA 9
ATOM 24122 C C . LYS A 1 79 ? 158.583 3.579 16.974 1.00 0.00 79 LYS A C 9
ATOM 24123 O O . LYS A 1 79 ? 158.916 3.433 15.795 1.00 0.00 79 LYS A O 9
ATOM 24142 N N . ASN A 1 80 ? 157.397 3.187 17.436 1.00 0.00 80 ASN A N 9
ATOM 24143 C CA . ASN A 1 80 ? 156.400 2.605 16.545 1.00 0.00 80 ASN A CA 9
ATOM 24144 C C . ASN A 1 80 ? 155.006 2.664 17.166 1.00 0.00 80 ASN A C 9
ATOM 24145 O O . ASN A 1 80 ? 154.726 1.912 18.101 1.00 0.00 80 ASN A O 9
ATOM 24156 N N . ASP A 1 81 ? 154.133 3.544 16.659 1.00 0.00 81 ASP A N 9
ATOM 24157 C CA . ASP A 1 81 ? 152.791 3.652 17.224 1.00 0.00 81 ASP A CA 9
ATOM 24158 C C . ASP A 1 81 ? 152.047 2.322 17.137 1.00 0.00 81 ASP A C 9
ATOM 24159 O O . ASP A 1 81 ? 151.397 1.911 18.098 1.00 0.00 81 ASP A O 9
ATOM 24168 N N . LYS A 1 82 ? 152.166 1.634 16.002 1.00 0.00 82 LYS A N 9
ATOM 24169 C CA . LYS A 1 82 ? 151.343 0.462 15.737 1.00 0.00 82 LYS A CA 9
ATOM 24170 C C . LYS A 1 82 ? 151.977 -0.386 14.646 1.00 0.00 82 LYS A C 9
ATOM 24171 O O . LYS A 1 82 ? 152.532 0.135 13.679 1.00 0.00 82 LYS A O 9
ATOM 24190 N N . LEU A 1 83 ? 151.928 -1.697 14.834 1.00 0.00 83 LEU A N 9
ATOM 24191 C CA . LEU A 1 83 ? 152.244 -2.641 13.767 1.00 0.00 83 LEU A CA 9
ATOM 24192 C C . LEU A 1 83 ? 150.985 -3.445 13.447 1.00 0.00 83 LEU A C 9
ATOM 24193 O O . LEU A 1 83 ? 150.271 -3.863 14.353 1.00 0.00 83 LEU A O 9
ATOM 24209 N N . ARG A 1 84 ? 150.693 -3.634 12.165 1.00 0.00 84 ARG A N 9
ATOM 24210 C CA . ARG A 1 84 ? 149.566 -4.478 11.765 1.00 0.00 84 ARG A CA 9
ATOM 24211 C C . ARG A 1 84 ? 150.026 -5.520 10.756 1.00 0.00 84 ARG A C 9
ATOM 24212 O O . ARG A 1 84 ? 150.934 -5.256 9.971 1.00 0.00 84 ARG A O 9
ATOM 24233 N N . TYR A 1 85 ? 149.410 -6.700 10.791 1.00 0.00 85 TYR A N 9
ATOM 24234 C CA . TYR A 1 85 ? 149.732 -7.738 9.817 1.00 0.00 85 TYR A CA 9
ATOM 24235 C C . TYR A 1 85 ? 148.501 -8.583 9.503 1.00 0.00 85 TYR A C 9
ATOM 24236 O O . TYR A 1 85 ? 147.641 -8.772 10.359 1.00 0.00 85 TYR A O 9
ATOM 24254 N N . THR A 1 86 ? 148.410 -9.072 8.267 1.00 0.00 86 THR A N 9
ATOM 24255 C CA . THR A 1 86 ? 147.187 -9.731 7.809 1.00 0.00 86 THR A CA 9
ATOM 24256 C C . THR A 1 86 ? 147.478 -10.709 6.678 1.00 0.00 86 THR A C 9
ATOM 24257 O O . THR A 1 86 ? 148.494 -10.574 6.007 1.00 0.00 86 THR A O 9
ATOM 24268 N N . VAL A 1 87 ? 146.568 -11.652 6.427 1.00 0.00 87 VAL A N 9
ATOM 24269 C CA . VAL A 1 87 ? 146.734 -12.570 5.301 1.00 0.00 87 VAL A CA 9
ATOM 24270 C C . VAL A 1 87 ? 145.396 -12.727 4.588 1.00 0.00 87 VAL A C 9
ATOM 24271 O O . VAL A 1 87 ? 144.364 -12.877 5.244 1.00 0.00 87 VAL A O 9
ATOM 24284 N N . LEU A 1 88 ? 145.413 -12.665 3.257 1.00 0.00 88 LEU A N 9
ATOM 24285 C CA . LEU A 1 88 ? 144.161 -12.563 2.520 1.00 0.00 88 LEU A CA 9
ATOM 24286 C C . LEU A 1 88 ? 144.309 -13.071 1.091 1.00 0.00 88 LEU A C 9
ATOM 24287 O O . LEU A 1 88 ? 145.421 -13.236 0.587 1.00 0.00 88 LEU A O 9
ATOM 24303 N N . ALA A 1 89 ? 143.169 -13.347 0.473 1.00 0.00 89 ALA A N 9
ATOM 24304 C CA . ALA A 1 89 ? 143.123 -13.678 -0.943 1.00 0.00 89 ALA A CA 9
ATOM 24305 C C . ALA A 1 89 ? 142.800 -12.424 -1.745 1.00 0.00 89 ALA A C 9
ATOM 24306 O O . ALA A 1 89 ? 141.971 -11.620 -1.324 1.00 0.00 89 ALA A O 9
ATOM 24313 N N . LYS A 1 90 ? 143.460 -12.251 -2.886 1.00 0.00 90 LYS A N 9
ATOM 24314 C CA . LYS A 1 90 ? 143.179 -11.120 -3.762 1.00 0.00 90 LYS A CA 9
ATOM 24315 C C . LYS A 1 90 ? 142.518 -11.629 -5.034 1.00 0.00 90 LYS A C 9
ATOM 24316 O O . LYS A 1 90 ? 143.088 -12.460 -5.740 1.00 0.00 90 LYS A O 9
ATOM 24335 N N . LYS A 1 91 ? 141.317 -11.134 -5.308 1.00 0.00 91 LYS A N 9
ATOM 24336 C CA . LYS A 1 91 ? 140.548 -11.609 -6.452 1.00 0.00 91 LYS A CA 9
ATOM 24337 C C . LYS A 1 91 ? 139.884 -10.440 -7.165 1.00 0.00 91 LYS A C 9
ATOM 24338 O O . LYS A 1 91 ? 139.369 -9.529 -6.524 1.00 0.00 91 LYS A O 9
ATOM 24357 N N . THR A 1 92 ? 139.908 -10.465 -8.493 1.00 0.00 92 THR A N 9
ATOM 24358 C CA . THR A 1 92 ? 139.275 -9.413 -9.283 1.00 0.00 92 THR A CA 9
ATOM 24359 C C . THR A 1 92 ? 138.335 -10.028 -10.312 1.00 0.00 92 THR A C 9
ATOM 24360 O O . THR A 1 92 ? 138.615 -11.100 -10.851 1.00 0.00 92 THR A O 9
ATOM 24371 N N . PHE A 1 93 ? 137.221 -9.351 -10.582 1.00 0.00 93 PHE A N 9
ATOM 24372 C CA . PHE A 1 93 ? 136.259 -9.858 -11.554 1.00 0.00 93 PHE A CA 9
ATOM 24373 C C . PHE A 1 93 ? 135.625 -8.690 -12.317 1.00 0.00 93 PHE A C 9
ATOM 24374 O O . PHE A 1 93 ? 135.054 -7.806 -11.672 1.00 0.00 93 PHE A O 9
ATOM 24391 N N . PRO A 1 94 ? 135.748 -8.608 -13.628 1.00 0.00 94 PRO A N 9
ATOM 24392 C CA . PRO A 1 94 ? 134.991 -7.593 -14.409 1.00 0.00 94 PRO A CA 9
ATOM 24393 C C . PRO A 1 94 ? 133.635 -8.136 -14.844 1.00 0.00 94 PRO A C 9
ATOM 24394 O O . PRO A 1 94 ? 133.556 -9.057 -15.658 1.00 0.00 94 PRO A O 9
ATOM 24405 N N . VAL A 1 95 ? 132.570 -7.560 -14.297 1.00 0.00 95 VAL A N 9
ATOM 24406 C CA . VAL A 1 95 ? 131.198 -7.991 -14.623 1.00 0.00 95 VAL A CA 9
ATOM 24407 C C . VAL A 1 95 ? 130.404 -6.838 -15.260 1.00 0.00 95 VAL A C 9
ATOM 24408 O O . VAL A 1 95 ? 129.204 -6.681 -15.032 1.00 0.00 95 VAL A O 9
ATOM 24421 N N . THR A 1 96 ? 131.116 -5.959 -15.954 1.00 0.00 96 THR A N 9
ATOM 24422 C CA . THR A 1 96 ? 130.502 -4.862 -16.699 1.00 0.00 96 THR A CA 9
ATOM 24423 C C . THR A 1 96 ? 129.954 -5.297 -18.066 1.00 0.00 96 THR A C 9
ATOM 24424 O O . THR A 1 96 ? 129.407 -4.468 -18.793 1.00 0.00 96 THR A O 9
ATOM 24435 N N . ASN A 1 97 ? 130.098 -6.574 -18.431 1.00 0.00 97 ASN A N 9
ATOM 24436 C CA . ASN A 1 97 ? 129.549 -7.065 -19.693 1.00 0.00 97 ASN A CA 9
ATOM 24437 C C . ASN A 1 97 ? 128.048 -6.790 -19.767 1.00 0.00 97 ASN A C 9
ATOM 24438 O O . ASN A 1 97 ? 127.530 -6.402 -20.813 1.00 0.00 97 ASN A O 9
ATOM 24449 N N . ASP A 1 98 ? 127.360 -6.994 -18.647 1.00 0.00 98 ASP A N 9
ATOM 24450 C CA . ASP A 1 98 ? 125.939 -6.651 -18.549 1.00 0.00 98 ASP A CA 9
ATOM 24451 C C . ASP A 1 98 ? 125.693 -5.358 -17.755 1.00 0.00 98 ASP A C 9
ATOM 24452 O O . ASP A 1 98 ? 124.543 -5.020 -17.474 1.00 0.00 98 ASP A O 9
ATOM 24461 N N . GLY A 1 99 ? 126.754 -4.634 -17.391 1.00 0.00 99 GLY A N 9
ATOM 24462 C CA . GLY A 1 99 ? 126.611 -3.405 -16.623 1.00 0.00 99 GLY A CA 9
ATOM 24463 C C . GLY A 1 99 ? 126.249 -3.711 -15.175 1.00 0.00 99 GLY A C 9
ATOM 24464 O O . GLY A 1 99 ? 125.362 -3.075 -14.605 1.00 0.00 99 GLY A O 9
ATOM 24468 N N . LEU A 1 100 ? 126.934 -4.685 -14.580 1.00 0.00 100 LEU A N 9
ATOM 24469 C CA . LEU A 1 100 ? 126.616 -5.110 -13.233 1.00 0.00 100 LEU A CA 9
ATOM 24470 C C . LEU A 1 100 ? 127.577 -4.443 -12.258 1.00 0.00 100 LEU A C 9
ATOM 24471 O O . LEU A 1 100 ? 127.186 -3.566 -11.488 1.00 0.00 100 LEU A O 9
ATOM 24487 N N . VAL A 1 101 ? 128.849 -4.820 -12.367 1.00 0.00 101 VAL A N 9
ATOM 24488 C CA . VAL A 1 101 ? 129.859 -4.428 -11.379 1.00 0.00 101 VAL A CA 9
ATOM 24489 C C . VAL A 1 101 ? 131.280 -4.673 -11.888 1.00 0.00 101 VAL A C 9
ATOM 24490 O O . VAL A 1 101 ? 131.493 -5.228 -12.964 1.00 0.00 101 VAL A O 9
ATOM 24503 N N . ASN A 1 102 ? 132.251 -4.280 -11.070 1.00 0.00 102 ASN A N 9
ATOM 24504 C CA . ASN A 1 102 ? 133.649 -4.639 -11.297 1.00 0.00 102 ASN A CA 9
ATOM 24505 C C . ASN A 1 102 ? 134.418 -4.395 -10.006 1.00 0.00 102 ASN A C 9
ATOM 24506 O O . ASN A 1 102 ? 134.327 -3.301 -9.450 1.00 0.00 102 ASN A O 9
ATOM 24517 N N . PHE A 1 103 ? 135.126 -5.404 -9.491 1.00 0.00 103 PHE A N 9
ATOM 24518 C CA . PHE A 1 103 ? 135.729 -5.265 -8.163 1.00 0.00 103 PHE A CA 9
ATOM 24519 C C . PHE A 1 103 ? 137.102 -5.908 -8.045 1.00 0.00 103 PHE A C 9
ATOM 24520 O O . PHE A 1 103 ? 137.451 -6.815 -8.799 1.00 0.00 103 PHE A O 9
ATOM 24537 N N . LYS A 1 104 ? 137.857 -5.422 -7.062 1.00 0.00 104 LYS A N 9
ATOM 24538 C CA . LYS A 1 104 ? 139.099 -6.062 -6.656 1.00 0.00 104 LYS A CA 9
ATOM 24539 C C . LYS A 1 104 ? 139.074 -6.133 -5.138 1.00 0.00 104 LYS A C 9
ATOM 24540 O O . LYS A 1 104 ? 138.986 -5.095 -4.483 1.00 0.00 104 LYS A O 9
ATOM 24559 N N . ILE A 1 105 ? 139.131 -7.336 -4.570 1.00 0.00 105 ILE A N 9
ATOM 24560 C CA . ILE A 1 105 ? 138.867 -7.497 -3.142 1.00 0.00 105 ILE A CA 9
ATOM 24561 C C . ILE A 1 105 ? 140.029 -8.155 -2.417 1.00 0.00 105 ILE A C 9
ATOM 24562 O O . ILE A 1 105 ? 140.800 -8.911 -3.008 1.00 0.00 105 ILE A O 9
ATOM 24578 N N . LYS A 1 106 ? 140.098 -7.883 -1.122 1.00 0.00 106 LYS A N 9
ATOM 24579 C CA . LYS A 1 106 ? 141.017 -8.566 -0.231 1.00 0.00 106 LYS A CA 9
ATOM 24580 C C . LYS A 1 106 ? 140.193 -9.198 0.879 1.00 0.00 106 LYS A C 9
ATOM 24581 O O . LYS A 1 106 ? 139.511 -8.496 1.628 1.00 0.00 106 LYS A O 9
ATOM 24600 N N . GLY A 1 107 ? 140.224 -10.522 0.961 1.00 0.00 107 GLY A N 9
ATOM 24601 C CA . GLY A 1 107 ? 139.384 -11.235 1.918 1.00 0.00 107 GLY A CA 9
ATOM 24602 C C . GLY A 1 107 ? 140.252 -12.033 2.871 1.00 0.00 107 GLY A C 9
ATOM 24603 O O . GLY A 1 107 ? 140.913 -12.984 2.452 1.00 0.00 107 GLY A O 9
ATOM 24607 N N . GLY A 1 108 ? 140.263 -11.633 4.140 1.00 0.00 108 GLY A N 9
ATOM 24608 C CA . GLY A 1 108 ? 141.129 -12.313 5.102 1.00 0.00 108 GLY A CA 9
ATOM 24609 C C . GLY A 1 108 ? 141.082 -11.673 6.479 1.00 0.00 108 GLY A C 9
ATOM 24610 O O . GLY A 1 108 ? 140.142 -10.949 6.799 1.00 0.00 108 GLY A O 9
ATOM 24614 N N . CYS A 1 109 ? 142.130 -11.912 7.268 1.00 0.00 109 CYS A N 9
ATOM 24615 C CA . CYS A 1 109 ? 142.120 -11.535 8.678 1.00 0.00 109 CYS A CA 9
ATOM 24616 C C . CYS A 1 109 ? 143.329 -10.670 9.003 1.00 0.00 109 CYS A C 9
ATOM 24617 O O . CYS A 1 109 ? 144.452 -10.991 8.619 1.00 0.00 109 CYS A O 9
ATOM 24625 N N . ASP A 1 110 ? 143.078 -9.581 9.720 1.00 0.00 110 ASP A N 9
ATOM 24626 C CA . ASP A 1 110 ? 144.129 -8.649 10.106 1.00 0.00 110 ASP A CA 9
ATOM 24627 C C . ASP A 1 110 ? 144.163 -8.534 11.622 1.00 0.00 110 ASP A C 9
ATOM 24628 O O . ASP A 1 110 ? 143.125 -8.657 12.271 1.00 0.00 110 ASP A O 9
ATOM 24637 N N . VAL A 1 111 ? 145.343 -8.301 12.190 1.00 0.00 111 VAL A N 9
ATOM 24638 C CA . VAL A 1 111 ? 145.457 -8.122 13.634 1.00 0.00 111 VAL A CA 9
ATOM 24639 C C . VAL A 1 111 ? 146.275 -6.877 13.949 1.00 0.00 111 VAL A C 9
ATOM 24640 O O . VAL A 1 111 ? 147.272 -6.591 13.285 1.00 0.00 111 VAL A O 9
ATOM 24653 N N . ASP A 1 112 ? 145.830 -6.148 14.966 1.00 0.00 112 ASP A N 9
ATOM 24654 C CA . ASP A 1 112 ? 146.555 -4.981 15.430 1.00 0.00 112 ASP A CA 9
ATOM 24655 C C . ASP A 1 112 ? 147.533 -5.401 16.517 1.00 0.00 112 ASP A C 9
ATOM 24656 O O . ASP A 1 112 ? 147.122 -6.007 17.516 1.00 0.00 112 ASP A O 9
ATOM 24665 N N . GLN A 1 113 ? 148.807 -5.094 16.269 1.00 0.00 113 GLN A N 9
ATOM 24666 C CA . GLN A 1 113 ? 149.882 -5.339 17.219 1.00 0.00 113 GLN A CA 9
ATOM 24667 C C . GLN A 1 113 ? 149.970 -4.146 18.154 1.00 0.00 113 GLN A C 9
ATOM 24668 O O . GLN A 1 113 ? 150.627 -3.143 17.858 1.00 0.00 113 GLN A O 9
ATOM 24682 N N . ASP A 1 114 ? 149.270 -4.318 19.262 1.00 0.00 114 ASP A N 9
ATOM 24683 C CA . ASP A 1 114 ? 149.028 -3.291 20.272 1.00 0.00 114 ASP A CA 9
ATOM 24684 C C . ASP A 1 114 ? 147.949 -3.817 21.222 1.00 0.00 114 ASP A C 9
ATOM 24685 O O . ASP A 1 114 ? 148.070 -3.713 22.443 1.00 0.00 114 ASP A O 9
ATOM 24694 N N . PHE A 1 115 ? 146.894 -4.385 20.633 1.00 0.00 115 PHE A N 9
ATOM 24695 C CA . PHE A 1 115 ? 145.881 -5.111 21.373 1.00 0.00 115 PHE A CA 9
ATOM 24696 C C . PHE A 1 115 ? 145.467 -6.292 20.509 1.00 0.00 115 PHE A C 9
ATOM 24697 O O . PHE A 1 115 ? 145.063 -6.100 19.367 1.00 0.00 115 PHE A O 9
ATOM 24714 N N . LYS A 1 116 ? 145.619 -7.506 21.025 1.00 0.00 116 LYS A N 9
ATOM 24715 C CA . LYS A 1 116 ? 145.281 -8.706 20.263 1.00 0.00 116 LYS A CA 9
ATOM 24716 C C . LYS A 1 116 ? 143.878 -8.634 19.656 1.00 0.00 116 LYS A C 9
ATOM 24717 O O . LYS A 1 116 ? 142.990 -9.414 19.994 1.00 0.00 116 LYS A O 9
ATOM 24736 N N . GLU A 1 117 ? 143.701 -7.728 18.693 1.00 0.00 117 GLU A N 9
ATOM 24737 C CA . GLU A 1 117 ? 142.383 -7.515 18.092 1.00 0.00 117 GLU A CA 9
ATOM 24738 C C . GLU A 1 117 ? 142.380 -8.007 16.652 1.00 0.00 117 GLU A C 9
ATOM 24739 O O . GLU A 1 117 ? 143.139 -7.499 15.833 1.00 0.00 117 GLU A O 9
ATOM 24751 N N . TRP A 1 118 ? 141.507 -8.968 16.347 1.00 0.00 118 TRP A N 9
ATOM 24752 C CA . TRP A 1 118 ? 141.519 -9.631 15.043 1.00 0.00 118 TRP A CA 9
ATOM 24753 C C . TRP A 1 118 ? 140.182 -9.442 14.326 1.00 0.00 118 TRP A C 9
ATOM 24754 O O . TRP A 1 118 ? 139.125 -9.690 14.905 1.00 0.00 118 TRP A O 9
ATOM 24775 N N . LYS A 1 119 ? 140.239 -9.044 13.056 1.00 0.00 119 LYS A N 9
ATOM 24776 C CA . LYS A 1 119 ? 139.028 -8.723 12.297 1.00 0.00 119 LYS A CA 9
ATOM 24777 C C . LYS A 1 119 ? 139.079 -9.370 10.913 1.00 0.00 119 LYS A C 9
ATOM 24778 O O . LYS A 1 119 ? 140.160 -9.545 10.356 1.00 0.00 119 LYS A O 9
ATOM 24797 N N . SER A 1 120 ? 137.918 -9.710 10.353 1.00 0.00 120 SER A N 9
ATOM 24798 C CA . SER A 1 120 ? 137.855 -10.228 8.984 1.00 0.00 120 SER A CA 9
ATOM 24799 C C . SER A 1 120 ? 137.210 -9.182 8.077 1.00 0.00 120 SER A C 9
ATOM 24800 O O . SER A 1 120 ? 136.125 -8.696 8.379 1.00 0.00 120 SER A O 9
ATOM 24808 N N . ARG A 1 121 ? 137.833 -8.874 6.936 1.00 0.00 121 ARG A N 9
ATOM 24809 C CA . ARG A 1 121 ? 137.470 -7.662 6.190 1.00 0.00 121 ARG A CA 9
ATOM 24810 C C . ARG A 1 121 ? 137.089 -7.906 4.728 1.00 0.00 121 ARG A C 9
ATOM 24811 O O . ARG A 1 121 ? 137.665 -8.776 4.062 1.00 0.00 121 ARG A O 9
ATOM 24832 N N . GLY A 1 122 ? 136.090 -7.116 4.291 1.00 0.00 122 GLY A N 9
ATOM 24833 C CA . GLY A 1 122 ? 135.695 -6.978 2.881 1.00 0.00 122 GLY A CA 9
ATOM 24834 C C . GLY A 1 122 ? 136.360 -5.738 2.274 1.00 0.00 122 GLY A C 9
ATOM 24835 O O . GLY A 1 122 ? 135.716 -4.701 1.932 1.00 0.00 122 GLY A O 9
ATOM 24839 N N . GLY A 1 123 ? 137.681 -5.875 2.143 1.00 0.00 123 GLY A N 9
ATOM 24840 C CA . GLY A 1 123 ? 138.542 -4.731 1.900 1.00 0.00 123 GLY A CA 9
ATOM 24841 C C . GLY A 1 123 ? 138.843 -4.634 0.423 1.00 0.00 123 GLY A C 9
ATOM 24842 O O . GLY A 1 123 ? 139.552 -5.468 -0.132 1.00 0.00 123 GLY A O 9
ATOM 24846 N N . ALA A 1 124 ? 138.291 -3.612 -0.202 1.00 0.00 124 ALA A N 9
ATOM 24847 C CA . ALA A 1 124 ? 138.062 -3.708 -1.631 1.00 0.00 124 ALA A CA 9
ATOM 24848 C C . ALA A 1 124 ? 137.742 -2.384 -2.291 1.00 0.00 124 ALA A C 9
ATOM 24849 O O . ALA A 1 124 ? 137.616 -1.346 -1.631 1.00 0.00 124 ALA A O 9
ATOM 24856 N N . GLU A 1 125 ? 137.648 -2.475 -3.615 1.00 0.00 125 GLU A N 9
ATOM 24857 C CA . GLU A 1 125 ? 136.880 -1.528 -4.393 1.00 0.00 125 GLU A CA 9
ATOM 24858 C C . GLU A 1 125 ? 135.750 -2.326 -5.037 1.00 0.00 125 GLU A C 9
ATOM 24859 O O . GLU A 1 125 ? 136.015 -3.140 -5.916 1.00 0.00 125 GLU A O 9
ATOM 24871 N N . PHE A 1 126 ? 134.514 -2.145 -4.567 1.00 0.00 126 PHE A N 9
ATOM 24872 C CA . PHE A 1 126 ? 133.373 -2.823 -5.207 1.00 0.00 126 PHE A CA 9
ATOM 24873 C C . PHE A 1 126 ? 132.565 -1.877 -6.094 1.00 0.00 126 PHE A C 9
ATOM 24874 O O . PHE A 1 126 ? 131.731 -1.132 -5.581 1.00 0.00 126 PHE A O 9
ATOM 24891 N N . SER A 1 127 ? 132.664 -2.019 -7.419 1.00 0.00 127 SER A N 9
ATOM 24892 C CA . SER A 1 127 ? 132.013 -1.064 -8.308 1.00 0.00 127 SER A CA 9
ATOM 24893 C C . SER A 1 127 ? 130.581 -1.500 -8.572 1.00 0.00 127 SER A C 9
ATOM 24894 O O . SER A 1 127 ? 130.353 -2.595 -9.082 1.00 0.00 127 SER A O 9
ATOM 24902 N N . TRP A 1 128 ? 129.645 -0.631 -8.214 1.00 0.00 128 TRP A N 9
ATOM 24903 C CA . TRP A 1 128 ? 128.225 -0.884 -8.406 1.00 0.00 128 TRP A CA 9
ATOM 24904 C C . TRP A 1 128 ? 127.596 0.273 -9.179 1.00 0.00 128 TRP A C 9
ATOM 24905 O O . TRP A 1 128 ? 128.114 1.389 -9.161 1.00 0.00 128 TRP A O 9
ATOM 24926 N N . ASN A 1 129 ? 126.467 0.001 -9.831 1.00 0.00 129 ASN A N 9
ATOM 24927 C CA . ASN A 1 129 ? 125.820 0.992 -10.690 1.00 0.00 129 ASN A CA 9
ATOM 24928 C C . ASN A 1 129 ? 124.596 1.597 -10.005 1.00 0.00 129 ASN A C 9
ATOM 24929 O O . ASN A 1 129 ? 123.908 0.937 -9.227 1.00 0.00 129 ASN A O 9
ATOM 24940 N N . VAL A 1 130 ? 124.351 2.874 -10.276 1.00 0.00 130 VAL A N 9
ATOM 24941 C CA . VAL A 1 130 ? 123.240 3.581 -9.647 1.00 0.00 130 VAL A CA 9
ATOM 24942 C C . VAL A 1 130 ? 122.497 4.419 -10.684 1.00 0.00 130 VAL A C 9
ATOM 24943 O O . VAL A 1 130 ? 123.112 5.045 -11.547 1.00 0.00 130 VAL A O 9
ATOM 24956 N N . PHE A 1 131 ? 121.170 4.425 -10.593 1.00 0.00 131 PHE A N 9
ATOM 24957 C CA . PHE A 1 131 ? 120.355 5.178 -11.539 1.00 0.00 131 PHE A CA 9
ATOM 24958 C C . PHE A 1 131 ? 120.247 6.637 -11.109 1.00 0.00 131 PHE A C 9
ATOM 24959 O O . PHE A 1 131 ? 120.143 6.939 -9.919 1.00 0.00 131 PHE A O 9
ATOM 24976 N N . ASN A 1 132 ? 120.271 7.537 -12.086 1.00 0.00 132 ASN A N 9
ATOM 24977 C CA . ASN A 1 132 ? 120.219 8.966 -11.800 1.00 0.00 132 ASN A CA 9
ATOM 24978 C C . ASN A 1 132 ? 118.807 9.508 -11.995 1.00 0.00 132 ASN A C 9
ATOM 24979 O O . ASN A 1 132 ? 118.101 9.112 -12.923 1.00 0.00 132 ASN A O 9
ATOM 24990 N N . PHE A 1 133 ? 118.402 10.416 -11.113 1.00 0.00 133 PHE A N 9
ATOM 24991 C CA . PHE A 1 133 ? 117.065 10.995 -11.188 1.00 0.00 133 PHE A CA 9
ATOM 24992 C C . PHE A 1 133 ? 116.951 11.956 -12.368 1.00 0.00 133 PHE A C 9
ATOM 24993 O O . PHE A 1 133 ? 115.944 11.957 -13.076 1.00 0.00 133 PHE A O 9
ATOM 25010 N N . GLN A 1 134 ? 117.986 12.765 -12.584 1.00 0.00 134 GLN A N 9
ATOM 25011 C CA . GLN A 1 134 ? 117.970 13.724 -13.684 1.00 0.00 134 GLN A CA 9
ATOM 25012 C C . GLN A 1 134 ? 119.318 14.429 -13.823 1.00 0.00 134 GLN A C 9
ATOM 25013 O O . GLN A 1 134 ? 119.495 15.557 -13.359 1.00 0.00 134 GLN A O 9
ATOM 25027 N N . LYS A 1 135 ? 120.268 13.756 -14.466 1.00 0.00 135 LYS A N 9
ATOM 25028 C CA . LYS A 1 135 ? 121.571 14.353 -14.741 1.00 0.00 135 LYS A CA 9
ATOM 25029 C C . LYS A 1 135 ? 122.385 13.459 -15.678 1.00 0.00 135 LYS A C 9
ATOM 25030 O O . LYS A 1 135 ? 122.275 12.234 -15.633 1.00 0.00 135 LYS A O 9
ATOM 25049 N N . ASP A 1 136 ? 123.201 14.081 -16.522 1.00 0.00 136 ASP A N 9
ATOM 25050 C CA . ASP A 1 136 ? 123.980 13.337 -17.510 1.00 0.00 136 ASP A CA 9
ATOM 25051 C C . ASP A 1 136 ? 125.378 12.959 -17.008 1.00 0.00 136 ASP A C 9
ATOM 25052 O O . ASP A 1 136 ? 126.249 12.627 -17.812 1.00 0.00 136 ASP A O 9
ATOM 25061 N N . GLN A 1 137 ? 125.603 13.006 -15.695 1.00 0.00 137 GLN A N 9
ATOM 25062 C CA . GLN A 1 137 ? 126.907 12.662 -15.138 1.00 0.00 137 GLN A CA 9
ATOM 25063 C C . GLN A 1 137 ? 126.883 11.252 -14.559 1.00 0.00 137 GLN A C 9
ATOM 25064 O O . GLN A 1 137 ? 126.265 11.004 -13.524 1.00 0.00 137 GLN A O 9
ATOM 25078 N N . ASP A 1 138 ? 127.559 10.333 -15.238 1.00 0.00 138 ASP A N 9
ATOM 25079 C CA . ASP A 1 138 ? 127.632 8.951 -14.778 1.00 0.00 138 ASP A CA 9
ATOM 25080 C C . ASP A 1 138 ? 128.613 8.821 -13.618 1.00 0.00 138 ASP A C 9
ATOM 25081 O O . ASP A 1 138 ? 129.708 9.384 -13.653 1.00 0.00 138 ASP A O 9
ATOM 25090 N N . VAL A 1 139 ? 128.215 8.077 -12.591 1.00 0.00 139 VAL A N 9
ATOM 25091 C CA . VAL A 1 139 ? 129.065 7.875 -11.422 1.00 0.00 139 VAL A CA 9
ATOM 25092 C C . VAL A 1 139 ? 129.024 6.415 -10.972 1.00 0.00 139 VAL A C 9
ATOM 25093 O O . VAL A 1 139 ? 127.991 5.754 -11.077 1.00 0.00 139 VAL A O 9
ATOM 25106 N N . ARG A 1 140 ? 130.155 5.919 -10.473 1.00 0.00 140 ARG A N 9
ATOM 25107 C CA . ARG A 1 140 ? 130.222 4.543 -9.968 1.00 0.00 140 ARG A CA 9
ATOM 25108 C C . ARG A 1 140 ? 130.544 4.561 -8.478 1.00 0.00 140 ARG A C 9
ATOM 25109 O O . ARG A 1 140 ? 131.328 5.399 -8.049 1.00 0.00 140 ARG A O 9
ATOM 25130 N N . LEU A 1 141 ? 129.953 3.643 -7.707 1.00 0.00 141 LEU A N 9
ATOM 25131 C CA . LEU A 1 141 ? 130.060 3.668 -6.246 1.00 0.00 141 LEU A CA 9
ATOM 25132 C C . LEU A 1 141 ? 130.631 2.342 -5.702 1.00 0.00 141 LEU A C 9
ATOM 25133 O O . LEU A 1 141 ? 130.366 1.271 -6.239 1.00 0.00 141 LEU A O 9
ATOM 25149 N N . ARG A 1 142 ? 131.426 2.453 -4.636 1.00 0.00 142 ARG A N 9
ATOM 25150 C CA . ARG A 1 142 ? 132.034 1.309 -3.938 1.00 0.00 142 ARG A CA 9
ATOM 25151 C C . ARG A 1 142 ? 132.291 1.672 -2.476 1.00 0.00 142 ARG A C 9
ATOM 25152 O O . ARG A 1 142 ? 132.095 2.852 -2.149 1.00 0.00 142 ARG A O 9
ATOM 25173 N N . ILE A 1 143 ? 132.706 0.746 -1.562 1.00 0.00 143 ILE A N 9
ATOM 25174 C CA . ILE A 1 143 ? 133.254 1.217 -0.313 1.00 0.00 143 ILE A CA 9
ATOM 25175 C C . ILE A 1 143 ? 134.750 1.017 -0.515 1.00 0.00 143 ILE A C 9
ATOM 25176 O O . ILE A 1 143 ? 135.191 0.036 -1.141 1.00 0.00 143 ILE A O 9
ATOM 25192 N N . GLY A 1 144 ? 135.470 2.090 -0.255 1.00 0.00 144 GLY A N 9
ATOM 25193 C CA . GLY A 1 144 ? 136.923 2.067 -0.256 1.00 0.00 144 GLY A CA 9
ATOM 25194 C C . GLY A 1 144 ? 137.313 1.792 1.175 1.00 0.00 144 GLY A C 9
ATOM 25195 O O . GLY A 1 144 ? 137.236 2.685 2.025 1.00 0.00 144 GLY A O 9
ATOM 25199 N N . TYR A 1 145 ? 137.578 0.524 1.460 1.00 0.00 145 TYR A N 9
ATOM 25200 C CA . TYR A 1 145 ? 137.450 0.087 2.840 1.00 0.00 145 TYR A CA 9
ATOM 25201 C C . TYR A 1 145 ? 138.173 -1.187 3.189 1.00 0.00 145 TYR A C 9
ATOM 25202 O O . TYR A 1 145 ? 138.852 -1.783 2.357 1.00 0.00 145 TYR A O 9
ATOM 25220 N N . GLU A 1 146 ? 138.135 -1.430 4.496 1.00 0.00 146 GLU A N 9
ATOM 25221 C CA . GLU A 1 146 ? 138.196 -2.762 5.066 1.00 0.00 146 GLU A CA 9
ATOM 25222 C C . GLU A 1 146 ? 136.993 -2.860 6.005 1.00 0.00 146 GLU A C 9
ATOM 25223 O O . GLU A 1 146 ? 136.976 -2.196 7.050 1.00 0.00 146 GLU A O 9
ATOM 25235 N N . ALA A 1 147 ? 135.971 -3.634 5.619 1.00 0.00 147 ALA A N 9
ATOM 25236 C CA . ALA A 1 147 ? 134.714 -3.616 6.375 1.00 0.00 147 ALA A CA 9
ATOM 25237 C C . ALA A 1 147 ? 134.634 -4.738 7.409 1.00 0.00 147 ALA A C 9
ATOM 25238 O O . ALA A 1 147 ? 134.754 -5.914 7.069 1.00 0.00 147 ALA A O 9
ATOM 25245 N N . PHE A 1 148 ? 134.372 -4.309 8.645 1.00 0.00 148 PHE A N 9
ATOM 25246 C CA . PHE A 1 148 ? 134.065 -5.178 9.777 1.00 0.00 148 PHE A CA 9
ATOM 25247 C C . PHE A 1 148 ? 133.904 -4.296 11.011 1.00 0.00 148 PHE A C 9
ATOM 25248 O O . PHE A 1 148 ? 132.826 -4.216 11.601 1.00 0.00 148 PHE A O 9
ATOM 25265 N N . GLU A 1 149 ? 134.997 -3.638 11.387 1.00 0.00 149 GLU A N 9
ATOM 25266 C CA . GLU A 1 149 ? 134.967 -2.649 12.460 1.00 0.00 149 GLU A CA 9
ATOM 25267 C C . GLU A 1 149 ? 135.937 -1.490 12.196 1.00 0.00 149 GLU A C 9
ATOM 25268 O O . GLU A 1 149 ? 135.716 -0.380 12.682 1.00 0.00 149 GLU A O 9
ATOM 25280 N N . GLN A 1 150 ? 137.006 -1.734 11.433 1.00 0.00 150 GLN A N 9
ATOM 25281 C CA . GLN A 1 150 ? 138.016 -0.708 11.188 1.00 0.00 150 GLN A CA 9
ATOM 25282 C C . GLN A 1 150 ? 137.389 0.591 10.674 1.00 0.00 150 GLN A C 9
ATOM 25283 O O . GLN A 1 150 ? 137.190 1.517 11.461 1.00 0.00 150 GLN A O 9
ATOM 25297 N N . VAL A 1 151 ? 137.052 0.660 9.381 1.00 0.00 151 VAL A N 9
ATOM 25298 C CA . VAL A 1 151 ? 136.482 1.888 8.830 1.00 0.00 151 VAL A CA 9
ATOM 25299 C C . VAL A 1 151 ? 136.058 1.694 7.365 1.00 0.00 151 VAL A C 9
ATOM 25300 O O . VAL A 1 151 ? 136.867 1.234 6.550 1.00 0.00 151 VAL A O 9
ATOM 25313 N N . PRO A 1 152 ? 134.814 1.936 7.015 1.00 0.00 152 PRO A N 9
ATOM 25314 C CA . PRO A 1 152 ? 134.414 2.067 5.592 1.00 0.00 152 PRO A CA 9
ATOM 25315 C C . PRO A 1 152 ? 134.232 3.519 5.154 1.00 0.00 152 PRO A C 9
ATOM 25316 O O . PRO A 1 152 ? 133.548 4.287 5.828 1.00 0.00 152 PRO A O 9
ATOM 25327 N N . TYR A 1 153 ? 134.841 3.904 4.031 1.00 0.00 153 TYR A N 9
ATOM 25328 C CA . TYR A 1 153 ? 134.543 5.199 3.414 1.00 0.00 153 TYR A CA 9
ATOM 25329 C C . TYR A 1 153 ? 134.014 4.980 1.998 1.00 0.00 153 TYR A C 9
ATOM 25330 O O . TYR A 1 153 ? 134.478 4.094 1.289 1.00 0.00 153 TYR A O 9
ATOM 25348 N N . LEU A 1 154 ? 133.047 5.795 1.586 1.00 0.00 154 LEU A N 9
ATOM 25349 C CA . LEU A 1 154 ? 132.317 5.544 0.342 1.00 0.00 154 LEU A CA 9
ATOM 25350 C C . LEU A 1 154 ? 132.967 6.311 -0.775 1.00 0.00 154 LEU A C 9
ATOM 25351 O O . LEU A 1 154 ? 133.051 7.524 -0.694 1.00 0.00 154 LEU A O 9
ATOM 25367 N N . GLN A 1 155 ? 133.358 5.608 -1.829 1.00 0.00 155 GLN A N 9
ATOM 25368 C CA . GLN A 1 155 ? 134.256 6.186 -2.817 1.00 0.00 155 GLN A CA 9
ATOM 25369 C C . GLN A 1 155 ? 133.600 6.111 -4.178 1.00 0.00 155 GLN A C 9
ATOM 25370 O O . GLN A 1 155 ? 133.012 5.089 -4.528 1.00 0.00 155 GLN A O 9
ATOM 25384 N N . ILE A 1 156 ? 133.624 7.220 -4.911 1.00 0.00 156 ILE A N 9
ATOM 25385 C CA . ILE A 1 156 ? 133.006 7.258 -6.225 1.00 0.00 156 ILE A CA 9
ATOM 25386 C C . ILE A 1 156 ? 133.962 7.884 -7.224 1.00 0.00 156 ILE A C 9
ATOM 25387 O O . ILE A 1 156 ? 134.846 8.654 -6.853 1.00 0.00 156 ILE A O 9
ATOM 25403 N N . ARG A 1 157 ? 133.775 7.544 -8.491 1.00 0.00 157 ARG A N 9
ATOM 25404 C CA . ARG A 1 157 ? 134.619 8.083 -9.553 1.00 0.00 157 ARG A CA 9
ATOM 25405 C C . ARG A 1 157 ? 133.769 8.847 -10.557 1.00 0.00 157 ARG A C 9
ATOM 25406 O O . ARG A 1 157 ? 132.714 8.361 -10.975 1.00 0.00 157 ARG A O 9
ATOM 25427 N N . GLU A 1 158 ? 134.221 10.057 -10.894 1.00 0.00 158 GLU A N 9
ATOM 25428 C CA . GLU A 1 158 ? 133.573 10.847 -11.937 1.00 0.00 158 GLU A CA 9
ATOM 25429 C C . GLU A 1 158 ? 134.628 11.507 -12.814 1.00 0.00 158 GLU A C 9
ATOM 25430 O O . GLU A 1 158 ? 135.581 12.087 -12.300 1.00 0.00 158 GLU A O 9
ATOM 25442 N N . ASN A 1 159 ? 134.442 11.421 -14.129 1.00 0.00 159 ASN A N 9
ATOM 25443 C CA . ASN A 1 159 ? 135.398 11.977 -15.084 1.00 0.00 159 ASN A CA 9
ATOM 25444 C C . ASN A 1 159 ? 136.798 11.378 -14.895 1.00 0.00 159 ASN A C 9
ATOM 25445 O O . ASN A 1 159 ? 137.147 10.418 -15.584 1.00 0.00 159 ASN A O 9
ATOM 25456 N N . ASN A 1 160 ? 137.601 11.924 -13.979 1.00 0.00 160 ASN A N 9
ATOM 25457 C CA . ASN A 1 160 ? 138.937 11.390 -13.731 1.00 0.00 160 ASN A CA 9
ATOM 25458 C C . ASN A 1 160 ? 139.408 11.647 -12.295 1.00 0.00 160 ASN A C 9
ATOM 25459 O O . ASN A 1 160 ? 140.612 11.715 -12.045 1.00 0.00 160 ASN A O 9
ATOM 25470 N N . TRP A 1 161 ? 138.475 11.792 -11.353 1.00 0.00 161 TRP A N 9
ATOM 25471 C CA . TRP A 1 161 ? 138.837 12.018 -9.957 1.00 0.00 161 TRP A CA 9
ATOM 25472 C C . TRP A 1 161 ? 138.124 10.997 -9.081 1.00 0.00 161 TRP A C 9
ATOM 25473 O O . TRP A 1 161 ? 136.992 10.617 -9.382 1.00 0.00 161 TRP A O 9
ATOM 25494 N N . THR A 1 162 ? 138.768 10.562 -7.997 1.00 0.00 162 THR A N 9
ATOM 25495 C CA . THR A 1 162 ? 138.160 9.570 -7.118 1.00 0.00 162 THR A CA 9
ATOM 25496 C C . THR A 1 162 ? 138.087 10.171 -5.727 1.00 0.00 162 THR A C 9
ATOM 25497 O O . THR A 1 162 ? 139.097 10.616 -5.193 1.00 0.00 162 THR A O 9
ATOM 25508 N N . PHE A 1 163 ? 136.896 10.194 -5.144 1.00 0.00 163 PHE A N 9
ATOM 25509 C CA . PHE A 1 163 ? 136.682 10.959 -3.919 1.00 0.00 163 PHE A CA 9
ATOM 25510 C C . PHE A 1 163 ? 135.809 10.136 -2.971 1.00 0.00 163 PHE A C 9
ATOM 25511 O O . PHE A 1 163 ? 135.072 9.269 -3.437 1.00 0.00 163 PHE A O 9
ATOM 25528 N N . ASN A 1 164 ? 135.873 10.416 -1.665 1.00 0.00 164 ASN A N 9
ATOM 25529 C CA . ASN A 1 164 ? 135.084 9.627 -0.722 1.00 0.00 164 ASN A CA 9
ATOM 25530 C C . ASN A 1 164 ? 134.761 10.341 0.587 1.00 0.00 164 ASN A C 9
ATOM 25531 O O . ASN A 1 164 ? 135.313 11.398 0.892 1.00 0.00 164 ASN A O 9
ATOM 25542 N N . ALA A 1 165 ? 133.867 9.707 1.353 1.00 0.00 165 ALA A N 9
ATOM 25543 C CA . ALA A 1 165 ? 133.520 10.174 2.690 1.00 0.00 165 ALA A CA 9
ATOM 25544 C C . ALA A 1 165 ? 133.850 9.104 3.717 1.00 0.00 165 ALA A C 9
ATOM 25545 O O . ALA A 1 165 ? 133.523 7.937 3.520 1.00 0.00 165 ALA A O 9
ATOM 25552 N N . ASP A 1 166 ? 134.450 9.508 4.829 1.00 0.00 166 ASP A N 9
ATOM 25553 C CA . ASP A 1 166 ? 134.748 8.572 5.908 1.00 0.00 166 ASP A CA 9
ATOM 25554 C C . ASP A 1 166 ? 133.873 8.913 7.102 1.00 0.00 166 ASP A C 9
ATOM 25555 O O . ASP A 1 166 ? 133.617 10.088 7.354 1.00 0.00 166 ASP A O 9
ATOM 25564 N N . TYR A 1 167 ? 133.488 7.897 7.862 1.00 0.00 167 TYR A N 9
ATOM 25565 C CA . TYR A 1 167 ? 132.583 8.093 8.995 1.00 0.00 167 TYR A CA 9
ATOM 25566 C C . TYR A 1 167 ? 133.114 9.109 10.009 1.00 0.00 167 TYR A C 9
ATOM 25567 O O . TYR A 1 167 ? 132.359 9.585 10.857 1.00 0.00 167 TYR A O 9
ATOM 25585 N N . LYS A 1 168 ? 134.400 9.442 9.928 1.00 0.00 168 LYS A N 9
ATOM 25586 C CA . LYS A 1 168 ? 134.978 10.434 10.832 1.00 0.00 168 LYS A CA 9
ATOM 25587 C C . LYS A 1 168 ? 134.717 11.871 10.354 1.00 0.00 168 LYS A C 9
ATOM 25588 O O . LYS A 1 168 ? 135.347 12.807 10.846 1.00 0.00 168 LYS A O 9
ATOM 25607 N N . GLY A 1 169 ? 133.797 12.053 9.403 1.00 0.00 169 GLY A N 9
ATOM 25608 C CA . GLY A 1 169 ? 133.557 13.365 8.823 1.00 0.00 169 GLY A CA 9
ATOM 25609 C C . GLY A 1 169 ? 134.760 13.815 8.001 1.00 0.00 169 GLY A C 9
ATOM 25610 O O . GLY A 1 169 ? 135.082 15.003 7.975 1.00 0.00 169 GLY A O 9
ATOM 25614 N N . ARG A 1 170 ? 135.427 12.873 7.325 1.00 0.00 170 ARG A N 9
ATOM 25615 C CA . ARG A 1 170 ? 136.639 13.218 6.571 1.00 0.00 170 ARG A CA 9
ATOM 25616 C C . ARG A 1 170 ? 136.402 13.106 5.071 1.00 0.00 170 ARG A C 9
ATOM 25617 O O . ARG A 1 170 ? 135.759 12.167 4.609 1.00 0.00 170 ARG A O 9
ATOM 25638 N N . TRP A 1 171 ? 136.914 14.076 4.317 1.00 0.00 171 TRP A N 9
ATOM 25639 C CA . TRP A 1 171 ? 136.784 14.049 2.858 1.00 0.00 171 TRP A CA 9
ATOM 25640 C C . TRP A 1 171 ? 138.114 13.628 2.246 1.00 0.00 171 TRP A C 9
ATOM 25641 O O . TRP A 1 171 ? 139.164 13.968 2.782 1.00 0.00 171 TRP A O 9
ATOM 25662 N N . ASN A 1 172 ? 138.082 12.886 1.140 1.00 0.00 172 ASN A N 9
ATOM 25663 C CA . ASN A 1 172 ? 139.322 12.456 0.493 1.00 0.00 172 ASN A CA 9
ATOM 25664 C C . ASN A 1 172 ? 139.235 12.539 -1.026 1.00 0.00 172 ASN A C 9
ATOM 25665 O O . ASN A 1 172 ? 138.162 12.369 -1.597 1.00 0.00 172 ASN A O 9
ATOM 25676 N N . VAL A 1 173 ? 140.376 12.820 -1.658 1.00 0.00 173 VAL A N 9
ATOM 25677 C CA . VAL A 1 173 ? 140.509 12.701 -3.111 1.00 0.00 173 VAL A CA 9
ATOM 25678 C C . VAL A 1 173 ? 141.755 11.873 -3.438 1.00 0.00 173 VAL A C 9
ATOM 25679 O O . VAL A 1 173 ? 142.757 11.927 -2.728 1.00 0.00 173 VAL A O 9
ATOM 25692 N N . ARG A 1 174 ? 141.665 11.134 -4.537 1.00 0.00 174 ARG A N 9
ATOM 25693 C CA . ARG A 1 174 ? 142.801 10.402 -5.069 1.00 0.00 174 ARG A CA 9
ATOM 25694 C C . ARG A 1 174 ? 142.890 10.695 -6.558 1.00 0.00 174 ARG A C 9
ATOM 25695 O O . ARG A 1 174 ? 141.906 10.543 -7.285 1.00 0.00 174 ARG A O 9
ATOM 25716 N N . TYR A 1 175 ? 144.043 11.186 -6.991 1.00 0.00 175 TYR A N 9
ATOM 25717 C CA . TYR A 1 175 ? 144.233 11.521 -8.395 1.00 0.00 175 TYR A CA 9
ATOM 25718 C C . TYR A 1 175 ? 145.630 11.114 -8.856 1.00 0.00 175 TYR A C 9
ATOM 25719 O O . TYR A 1 175 ? 146.628 11.495 -8.248 1.00 0.00 175 TYR A O 9
ATOM 25737 N N . ASP A 1 176 ? 145.692 10.329 -9.930 1.00 0.00 176 ASP A N 9
ATOM 25738 C CA . ASP A 1 176 ? 146.963 9.794 -10.416 1.00 0.00 176 ASP A CA 9
ATOM 25739 C C . ASP A 1 176 ? 147.761 10.857 -11.164 1.00 0.00 176 ASP A C 9
ATOM 25740 O O . ASP A 1 176 ? 147.193 11.674 -11.890 1.00 0.00 176 ASP A O 9
ATOM 25749 N N . LEU A 1 177 ? 149.081 10.844 -10.985 1.00 0.00 177 LEU A N 9
ATOM 25750 C CA . LEU A 1 177 ? 149.936 11.825 -11.644 1.00 0.00 177 LEU A CA 9
ATOM 25751 C C . LEU A 1 177 ? 150.401 11.303 -12.999 1.00 0.00 177 LEU A C 9
ATOM 25752 O O . LEU A 1 177 ? 150.491 12.100 -13.920 1.00 0.00 177 LEU A O 9
ATOM 25768 N N . MET A 1 1 ? 157.272 2.274 -11.088 1.00 0.00 1 MET A N 10
ATOM 25769 C CA . MET A 1 1 ? 157.044 3.283 -10.014 1.00 0.00 1 MET A CA 10
ATOM 25770 C C . MET A 1 1 ? 155.852 4.159 -10.385 1.00 0.00 1 MET A C 10
ATOM 25771 O O . MET A 1 1 ? 155.873 4.857 -11.399 1.00 0.00 1 MET A O 10
ATOM 25787 N N . GLU A 1 2 ? 154.811 4.115 -9.557 1.00 0.00 2 GLU A N 10
ATOM 25788 C CA . GLU A 1 2 ? 153.611 4.917 -9.796 1.00 0.00 2 GLU A CA 10
ATOM 25789 C C . GLU A 1 2 ? 153.416 5.909 -8.655 1.00 0.00 2 GLU A C 10
ATOM 25790 O O . GLU A 1 2 ? 153.613 5.559 -7.493 1.00 0.00 2 GLU A O 10
ATOM 25802 N N . THR A 1 3 ? 153.015 7.136 -8.983 1.00 0.00 3 THR A N 10
ATOM 25803 C CA . THR A 1 3 ? 152.853 8.176 -7.971 1.00 0.00 3 THR A CA 10
ATOM 25804 C C . THR A 1 3 ? 151.460 8.788 -8.062 1.00 0.00 3 THR A C 10
ATOM 25805 O O . THR A 1 3 ? 150.940 9.007 -9.157 1.00 0.00 3 THR A O 10
ATOM 25816 N N . SER A 1 4 ? 150.856 9.053 -6.909 1.00 0.00 4 SER A N 10
ATOM 25817 C CA . SER A 1 4 ? 149.516 9.619 -6.880 1.00 0.00 4 SER A CA 10
ATOM 25818 C C . SER A 1 4 ? 149.367 10.577 -5.706 1.00 0.00 4 SER A C 10
ATOM 25819 O O . SER A 1 4 ? 150.085 10.479 -4.713 1.00 0.00 4 SER A O 10
ATOM 25827 N N . LEU A 1 5 ? 148.413 11.488 -5.828 1.00 0.00 5 LEU A N 10
ATOM 25828 C CA . LEU A 1 5 ? 148.132 12.440 -4.769 1.00 0.00 5 LEU A CA 10
ATOM 25829 C C . LEU A 1 5 ? 146.969 11.927 -3.934 1.00 0.00 5 LEU A C 10
ATOM 25830 O O . LEU A 1 5 ? 145.993 11.408 -4.476 1.00 0.00 5 LEU A O 10
ATOM 25846 N N . ARG A 1 6 ? 147.082 12.073 -2.617 1.00 0.00 6 ARG A N 10
ATOM 25847 C CA . ARG A 1 6 ? 146.003 11.698 -1.715 1.00 0.00 6 ARG A CA 10
ATOM 25848 C C . ARG A 1 6 ? 145.658 12.894 -0.844 1.00 0.00 6 ARG A C 10
ATOM 25849 O O . ARG A 1 6 ? 146.517 13.440 -0.157 1.00 0.00 6 ARG A O 10
ATOM 25870 N N . TYR A 1 7 ? 144.404 13.320 -0.904 1.00 0.00 7 TYR A N 10
ATOM 25871 C CA . TYR A 1 7 ? 143.954 14.465 -0.130 1.00 0.00 7 TYR A CA 10
ATOM 25872 C C . TYR A 1 7 ? 143.175 13.960 1.084 1.00 0.00 7 TYR A C 10
ATOM 25873 O O . TYR A 1 7 ? 142.429 12.990 0.979 1.00 0.00 7 TYR A O 10
ATOM 25891 N N . GLY A 1 8 ? 143.351 14.655 2.202 1.00 0.00 8 GLY A N 10
ATOM 25892 C CA . GLY A 1 8 ? 142.551 14.426 3.397 1.00 0.00 8 GLY A CA 10
ATOM 25893 C C . GLY A 1 8 ? 141.811 15.711 3.755 1.00 0.00 8 GLY A C 10
ATOM 25894 O O . GLY A 1 8 ? 142.433 16.744 4.001 1.00 0.00 8 GLY A O 10
ATOM 25898 N N . GLY A 1 9 ? 140.485 15.645 3.784 1.00 0.00 9 GLY A N 10
ATOM 25899 C CA . GLY A 1 9 ? 139.678 16.841 3.965 1.00 0.00 9 GLY A CA 10
ATOM 25900 C C . GLY A 1 9 ? 139.344 17.044 5.432 1.00 0.00 9 GLY A C 10
ATOM 25901 O O . GLY A 1 9 ? 138.404 16.437 5.946 1.00 0.00 9 GLY A O 10
ATOM 25905 N N . ASP A 1 10 ? 140.149 17.879 6.079 1.00 0.00 10 ASP A N 10
ATOM 25906 C CA . ASP A 1 10 ? 139.956 18.239 7.479 1.00 0.00 10 ASP A CA 10
ATOM 25907 C C . ASP A 1 10 ? 140.484 19.651 7.730 1.00 0.00 10 ASP A C 10
ATOM 25908 O O . ASP A 1 10 ? 139.861 20.441 8.439 1.00 0.00 10 ASP A O 10
ATOM 25917 N N . SER A 1 11 ? 141.639 19.959 7.142 1.00 0.00 11 SER A N 10
ATOM 25918 C CA . SER A 1 11 ? 142.234 21.284 7.273 1.00 0.00 11 SER A CA 10
ATOM 25919 C C . SER A 1 11 ? 143.252 21.524 6.153 1.00 0.00 11 SER A C 10
ATOM 25920 O O . SER A 1 11 ? 144.382 21.949 6.397 1.00 0.00 11 SER A O 10
ATOM 25928 N N . LYS A 1 12 ? 142.840 21.241 4.918 1.00 0.00 12 LYS A N 10
ATOM 25929 C CA . LYS A 1 12 ? 143.705 21.448 3.759 1.00 0.00 12 LYS A CA 10
ATOM 25930 C C . LYS A 1 12 ? 144.967 20.589 3.868 1.00 0.00 12 LYS A C 10
ATOM 25931 O O . LYS A 1 12 ? 146.093 21.089 3.823 1.00 0.00 12 LYS A O 10
ATOM 25950 N N . ALA A 1 13 ? 144.765 19.283 4.009 1.00 0.00 13 ALA A N 10
ATOM 25951 C CA . ALA A 1 13 ? 145.876 18.355 4.186 1.00 0.00 13 ALA A CA 10
ATOM 25952 C C . ALA A 1 13 ? 146.165 17.582 2.902 1.00 0.00 13 ALA A C 10
ATOM 25953 O O . ALA A 1 13 ? 145.257 17.016 2.297 1.00 0.00 13 ALA A O 10
ATOM 25960 N N . LEU A 1 14 ? 147.435 17.532 2.502 1.00 0.00 14 LEU A N 10
ATOM 25961 C CA . LEU A 1 14 ? 147.833 16.765 1.320 1.00 0.00 14 LEU A CA 10
ATOM 25962 C C . LEU A 1 14 ? 149.006 15.838 1.615 1.00 0.00 14 LEU A C 10
ATOM 25963 O O . LEU A 1 14 ? 149.900 16.168 2.393 1.00 0.00 14 LEU A O 10
ATOM 25979 N N . LYS A 1 15 ? 148.982 14.671 0.977 1.00 0.00 15 LYS A N 10
ATOM 25980 C CA . LYS A 1 15 ? 150.044 13.685 1.146 1.00 0.00 15 LYS A CA 10
ATOM 25981 C C . LYS A 1 15 ? 150.305 12.978 -0.179 1.00 0.00 15 LYS A C 10
ATOM 25982 O O . LYS A 1 15 ? 149.473 13.024 -1.083 1.00 0.00 15 LYS A O 10
ATOM 26001 N N . ILE A 1 16 ? 151.455 12.320 -0.297 1.00 0.00 16 ILE A N 10
ATOM 26002 C CA . ILE A 1 16 ? 151.788 11.574 -1.515 1.00 0.00 16 ILE A CA 10
ATOM 26003 C C . ILE A 1 16 ? 151.863 10.080 -1.208 1.00 0.00 16 ILE A C 10
ATOM 26004 O O . ILE A 1 16 ? 152.375 9.666 -0.172 1.00 0.00 16 ILE A O 10
ATOM 26020 N N . HIS A 1 17 ? 151.354 9.294 -2.150 1.00 0.00 17 HIS A N 10
ATOM 26021 C CA . HIS A 1 17 ? 151.401 7.844 -2.055 1.00 0.00 17 HIS A CA 10
ATOM 26022 C C . HIS A 1 17 ? 151.949 7.295 -3.366 1.00 0.00 17 HIS A C 10
ATOM 26023 O O . HIS A 1 17 ? 151.518 7.709 -4.440 1.00 0.00 17 HIS A O 10
ATOM 26037 N N . ALA A 1 18 ? 152.915 6.389 -3.277 1.00 0.00 18 ALA A N 10
ATOM 26038 C CA . ALA A 1 18 ? 153.504 5.808 -4.476 1.00 0.00 18 ALA A CA 10
ATOM 26039 C C . ALA A 1 18 ? 153.853 4.344 -4.230 1.00 0.00 18 ALA A C 10
ATOM 26040 O O . ALA A 1 18 ? 154.099 3.945 -3.094 1.00 0.00 18 ALA A O 10
ATOM 26047 N N . LYS A 1 19 ? 153.862 3.542 -5.293 1.00 0.00 19 LYS A N 10
ATOM 26048 C CA . LYS A 1 19 ? 154.032 2.096 -5.155 1.00 0.00 19 LYS A CA 10
ATOM 26049 C C . LYS A 1 19 ? 155.212 1.598 -5.981 1.00 0.00 19 LYS A C 10
ATOM 26050 O O . LYS A 1 19 ? 155.483 2.120 -7.063 1.00 0.00 19 LYS A O 10
ATOM 26069 N N . GLU A 1 20 ? 155.892 0.575 -5.463 1.00 0.00 20 GLU A N 10
ATOM 26070 C CA . GLU A 1 20 ? 157.052 0.003 -6.140 1.00 0.00 20 GLU A CA 10
ATOM 26071 C C . GLU A 1 20 ? 156.932 -1.518 -6.184 1.00 0.00 20 GLU A C 10
ATOM 26072 O O . GLU A 1 20 ? 156.347 -2.118 -5.283 1.00 0.00 20 GLU A O 10
ATOM 26084 N N . LYS A 1 21 ? 157.480 -2.136 -7.233 1.00 0.00 21 LYS A N 10
ATOM 26085 C CA . LYS A 1 21 ? 157.397 -3.588 -7.400 1.00 0.00 21 LYS A CA 10
ATOM 26086 C C . LYS A 1 21 ? 158.786 -4.224 -7.506 1.00 0.00 21 LYS A C 10
ATOM 26087 O O . LYS A 1 21 ? 159.700 -3.634 -8.082 1.00 0.00 21 LYS A O 10
ATOM 26106 N N . LEU A 1 22 ? 158.943 -5.427 -6.950 1.00 0.00 22 LEU A N 10
ATOM 26107 C CA . LEU A 1 22 ? 160.235 -6.102 -6.975 1.00 0.00 22 LEU A CA 10
ATOM 26108 C C . LEU A 1 22 ? 160.050 -7.600 -7.187 1.00 0.00 22 LEU A C 10
ATOM 26109 O O . LEU A 1 22 ? 159.030 -8.162 -6.796 1.00 0.00 22 LEU A O 10
ATOM 26125 N N . ARG A 1 23 ? 161.032 -8.241 -7.815 1.00 0.00 23 ARG A N 10
ATOM 26126 C CA . ARG A 1 23 ? 160.981 -9.686 -8.007 1.00 0.00 23 ARG A CA 10
ATOM 26127 C C . ARG A 1 23 ? 161.813 -10.383 -6.935 1.00 0.00 23 ARG A C 10
ATOM 26128 O O . ARG A 1 23 ? 163.038 -10.255 -6.907 1.00 0.00 23 ARG A O 10
ATOM 26149 N N . ILE A 1 24 ? 161.145 -11.127 -6.059 1.00 0.00 24 ILE A N 10
ATOM 26150 C CA . ILE A 1 24 ? 161.834 -11.778 -4.948 1.00 0.00 24 ILE A CA 10
ATOM 26151 C C . ILE A 1 24 ? 162.399 -13.121 -5.398 1.00 0.00 24 ILE A C 10
ATOM 26152 O O . ILE A 1 24 ? 163.552 -13.450 -5.124 1.00 0.00 24 ILE A O 10
ATOM 26168 N N . ASP A 1 25 ? 161.566 -13.886 -6.092 1.00 0.00 25 ASP A N 10
ATOM 26169 C CA . ASP A 1 25 ? 161.955 -15.208 -6.563 1.00 0.00 25 ASP A CA 10
ATOM 26170 C C . ASP A 1 25 ? 160.909 -15.727 -7.543 1.00 0.00 25 ASP A C 10
ATOM 26171 O O . ASP A 1 25 ? 159.992 -14.997 -7.919 1.00 0.00 25 ASP A O 10
ATOM 26180 N N . THR A 1 26 ? 161.046 -16.984 -7.956 1.00 0.00 26 THR A N 10
ATOM 26181 C CA . THR A 1 26 ? 160.102 -17.566 -8.904 1.00 0.00 26 THR A CA 10
ATOM 26182 C C . THR A 1 26 ? 158.673 -17.484 -8.368 1.00 0.00 26 THR A C 10
ATOM 26183 O O . THR A 1 26 ? 158.357 -18.028 -7.311 1.00 0.00 26 THR A O 10
ATOM 26194 N N . ASN A 1 27 ? 157.819 -16.782 -9.106 1.00 0.00 27 ASN A N 10
ATOM 26195 C CA . ASN A 1 27 ? 156.411 -16.664 -8.740 1.00 0.00 27 ASN A CA 10
ATOM 26196 C C . ASN A 1 27 ? 156.243 -15.998 -7.372 1.00 0.00 27 ASN A C 10
ATOM 26197 O O . ASN A 1 27 ? 155.376 -16.380 -6.584 1.00 0.00 27 ASN A O 10
ATOM 26208 N N . THR A 1 28 ? 157.068 -14.993 -7.096 1.00 0.00 28 THR A N 10
ATOM 26209 C CA . THR A 1 28 ? 156.942 -14.227 -5.858 1.00 0.00 28 THR A CA 10
ATOM 26210 C C . THR A 1 28 ? 157.054 -12.734 -6.151 1.00 0.00 28 THR A C 10
ATOM 26211 O O . THR A 1 28 ? 158.082 -12.269 -6.649 1.00 0.00 28 THR A O 10
ATOM 26222 N N . PHE A 1 29 ? 156.018 -11.971 -5.799 1.00 0.00 29 PHE A N 10
ATOM 26223 C CA . PHE A 1 29 ? 155.988 -10.546 -6.123 1.00 0.00 29 PHE A CA 10
ATOM 26224 C C . PHE A 1 29 ? 156.013 -9.686 -4.866 1.00 0.00 29 PHE A C 10
ATOM 26225 O O . PHE A 1 29 ? 155.372 -10.014 -3.866 1.00 0.00 29 PHE A O 10
ATOM 26242 N N . PHE A 1 30 ? 156.767 -8.591 -4.942 1.00 0.00 30 PHE A N 10
ATOM 26243 C CA . PHE A 1 30 ? 156.797 -7.592 -3.883 1.00 0.00 30 PHE A CA 10
ATOM 26244 C C . PHE A 1 30 ? 156.006 -6.383 -4.365 1.00 0.00 30 PHE A C 10
ATOM 26245 O O . PHE A 1 30 ? 156.240 -5.912 -5.473 1.00 0.00 30 PHE A O 10
ATOM 26262 N N . GLN A 1 31 ? 155.069 -5.906 -3.559 1.00 0.00 31 GLN A N 10
ATOM 26263 C CA . GLN A 1 31 ? 154.326 -4.701 -3.903 1.00 0.00 31 GLN A CA 10
ATOM 26264 C C . GLN A 1 31 ? 154.137 -3.889 -2.636 1.00 0.00 31 GLN A C 10
ATOM 26265 O O . GLN A 1 31 ? 153.473 -4.351 -1.710 1.00 0.00 31 GLN A O 10
ATOM 26279 N N . VAL A 1 32 ? 154.748 -2.706 -2.564 1.00 0.00 32 VAL A N 10
ATOM 26280 C CA . VAL A 1 32 ? 154.785 -1.973 -1.295 1.00 0.00 32 VAL A CA 10
ATOM 26281 C C . VAL A 1 32 ? 154.397 -0.513 -1.500 1.00 0.00 32 VAL A C 10
ATOM 26282 O O . VAL A 1 32 ? 154.539 0.030 -2.596 1.00 0.00 32 VAL A O 10
ATOM 26295 N N . ARG A 1 33 ? 153.936 0.112 -0.420 1.00 0.00 33 ARG A N 10
ATOM 26296 C CA . ARG A 1 33 ? 153.342 1.437 -0.492 1.00 0.00 33 ARG A CA 10
ATOM 26297 C C . ARG A 1 33 ? 154.132 2.392 0.390 1.00 0.00 33 ARG A C 10
ATOM 26298 O O . ARG A 1 33 ? 154.460 2.058 1.529 1.00 0.00 33 ARG A O 10
ATOM 26319 N N . GLY A 1 34 ? 154.436 3.572 -0.137 1.00 0.00 34 GLY A N 10
ATOM 26320 C CA . GLY A 1 34 ? 155.163 4.580 0.622 1.00 0.00 34 GLY A CA 10
ATOM 26321 C C . GLY A 1 34 ? 154.346 5.860 0.698 1.00 0.00 34 GLY A C 10
ATOM 26322 O O . GLY A 1 34 ? 153.988 6.433 -0.331 1.00 0.00 34 GLY A O 10
ATOM 26326 N N . GLY A 1 35 ? 154.019 6.273 1.916 1.00 0.00 35 GLY A N 10
ATOM 26327 C CA . GLY A 1 35 ? 153.289 7.515 2.126 1.00 0.00 35 GLY A CA 10
ATOM 26328 C C . GLY A 1 35 ? 154.219 8.554 2.730 1.00 0.00 35 GLY A C 10
ATOM 26329 O O . GLY A 1 35 ? 154.834 8.306 3.770 1.00 0.00 35 GLY A O 10
ATOM 26333 N N . LEU A 1 36 ? 154.325 9.703 2.071 1.00 0.00 36 LEU A N 10
ATOM 26334 C CA . LEU A 1 36 ? 155.198 10.767 2.519 1.00 0.00 36 LEU A CA 10
ATOM 26335 C C . LEU A 1 36 ? 154.339 11.885 3.101 1.00 0.00 36 LEU A C 10
ATOM 26336 O O . LEU A 1 36 ? 153.351 12.293 2.486 1.00 0.00 36 LEU A O 10
ATOM 26352 N N . ASP A 1 37 ? 154.734 12.388 4.266 1.00 0.00 37 ASP A N 10
ATOM 26353 C CA . ASP A 1 37 ? 154.035 13.511 4.878 1.00 0.00 37 ASP A CA 10
ATOM 26354 C C . ASP A 1 37 ? 154.612 14.828 4.370 1.00 0.00 37 ASP A C 10
ATOM 26355 O O . ASP A 1 37 ? 155.804 15.089 4.515 1.00 0.00 37 ASP A O 10
ATOM 26364 N N . THR A 1 38 ? 153.761 15.655 3.775 1.00 0.00 38 THR A N 10
ATOM 26365 C CA . THR A 1 38 ? 154.202 16.938 3.233 1.00 0.00 38 THR A CA 10
ATOM 26366 C C . THR A 1 38 ? 154.960 17.767 4.276 1.00 0.00 38 THR A C 10
ATOM 26367 O O . THR A 1 38 ? 155.844 18.549 3.927 1.00 0.00 38 THR A O 10
ATOM 26378 N N . LYS A 1 39 ? 154.613 17.598 5.550 1.00 0.00 39 LYS A N 10
ATOM 26379 C CA . LYS A 1 39 ? 155.191 18.415 6.612 1.00 0.00 39 LYS A CA 10
ATOM 26380 C C . LYS A 1 39 ? 156.718 18.390 6.576 1.00 0.00 39 LYS A C 10
ATOM 26381 O O . LYS A 1 39 ? 157.360 19.406 6.844 1.00 0.00 39 LYS A O 10
ATOM 26400 N N . THR A 1 40 ? 157.306 17.239 6.248 1.00 0.00 40 THR A N 10
ATOM 26401 C CA . THR A 1 40 ? 158.765 17.115 6.231 1.00 0.00 40 THR A CA 10
ATOM 26402 C C . THR A 1 40 ? 159.247 16.722 4.840 1.00 0.00 40 THR A C 10
ATOM 26403 O O . THR A 1 40 ? 160.167 17.333 4.294 1.00 0.00 40 THR A O 10
ATOM 26414 N N . GLY A 1 41 ? 158.620 15.698 4.271 1.00 0.00 41 GLY A N 10
ATOM 26415 C CA . GLY A 1 41 ? 158.950 15.262 2.920 1.00 0.00 41 GLY A CA 10
ATOM 26416 C C . GLY A 1 41 ? 159.707 13.940 2.937 1.00 0.00 41 GLY A C 10
ATOM 26417 O O . GLY A 1 41 ? 160.685 13.771 2.207 1.00 0.00 41 GLY A O 10
ATOM 26421 N N . GLN A 1 42 ? 159.254 13.004 3.768 1.00 0.00 42 GLN A N 10
ATOM 26422 C CA . GLN A 1 42 ? 159.890 11.689 3.823 1.00 0.00 42 GLN A CA 10
ATOM 26423 C C . GLN A 1 42 ? 159.070 10.683 4.632 1.00 0.00 42 GLN A C 10
ATOM 26424 O O . GLN A 1 42 ? 158.762 9.603 4.125 1.00 0.00 42 GLN A O 10
ATOM 26438 N N . PRO A 1 43 ? 158.707 10.986 5.858 1.00 0.00 43 PRO A N 10
ATOM 26439 C CA . PRO A 1 43 ? 158.021 10.010 6.743 1.00 0.00 43 PRO A CA 10
ATOM 26440 C C . PRO A 1 43 ? 156.506 10.194 6.765 1.00 0.00 43 PRO A C 10
ATOM 26441 O O . PRO A 1 43 ? 156.006 11.313 6.669 1.00 0.00 43 PRO A O 10
ATOM 26452 N N . SER A 1 44 ? 155.788 9.078 6.797 1.00 0.00 44 SER A N 10
ATOM 26453 C CA . SER A 1 44 ? 154.360 9.088 7.095 1.00 0.00 44 SER A CA 10
ATOM 26454 C C . SER A 1 44 ? 153.911 7.678 7.491 1.00 0.00 44 SER A C 10
ATOM 26455 O O . SER A 1 44 ? 153.452 7.457 8.613 1.00 0.00 44 SER A O 10
ATOM 26463 N N . SER A 1 45 ? 154.045 6.733 6.564 1.00 0.00 45 SER A N 10
ATOM 26464 C CA . SER A 1 45 ? 153.700 5.341 6.850 1.00 0.00 45 SER A CA 10
ATOM 26465 C C . SER A 1 45 ? 154.208 4.428 5.738 1.00 0.00 45 SER A C 10
ATOM 26466 O O . SER A 1 45 ? 154.381 4.876 4.606 1.00 0.00 45 SER A O 10
ATOM 26474 N N . GLY A 1 46 ? 154.443 3.151 6.051 1.00 0.00 46 GLY A N 10
ATOM 26475 C CA . GLY A 1 46 ? 154.913 2.212 5.030 1.00 0.00 46 GLY A CA 10
ATOM 26476 C C . GLY A 1 46 ? 154.215 0.864 5.154 1.00 0.00 46 GLY A C 10
ATOM 26477 O O . GLY A 1 46 ? 153.877 0.443 6.257 1.00 0.00 46 GLY A O 10
ATOM 26481 N N . SER A 1 47 ? 153.998 0.188 4.027 1.00 0.00 47 SER A N 10
ATOM 26482 C CA . SER A 1 47 ? 153.383 -1.134 4.055 1.00 0.00 47 SER A CA 10
ATOM 26483 C C . SER A 1 47 ? 153.923 -1.972 2.906 1.00 0.00 47 SER A C 10
ATOM 26484 O O . SER A 1 47 ? 154.429 -1.419 1.935 1.00 0.00 47 SER A O 10
ATOM 26492 N N . ALA A 1 48 ? 153.803 -3.292 3.006 1.00 0.00 48 ALA A N 10
ATOM 26493 C CA . ALA A 1 48 ? 154.322 -4.166 1.957 1.00 0.00 48 ALA A CA 10
ATOM 26494 C C . ALA A 1 48 ? 153.479 -5.420 1.791 1.00 0.00 48 ALA A C 10
ATOM 26495 O O . ALA A 1 48 ? 152.860 -5.884 2.748 1.00 0.00 48 ALA A O 10
ATOM 26502 N N . LEU A 1 49 ? 153.465 -5.960 0.570 1.00 0.00 49 LEU A N 10
ATOM 26503 C CA . LEU A 1 49 ? 152.714 -7.179 0.280 1.00 0.00 49 LEU A CA 10
ATOM 26504 C C . LEU A 1 49 ? 153.590 -8.231 -0.388 1.00 0.00 49 LEU A C 10
ATOM 26505 O O . LEU A 1 49 ? 154.364 -7.926 -1.295 1.00 0.00 49 LEU A O 10
ATOM 26521 N N . ILE A 1 50 ? 153.446 -9.468 0.076 1.00 0.00 50 ILE A N 10
ATOM 26522 C CA . ILE A 1 50 ? 154.089 -10.616 -0.567 1.00 0.00 50 ILE A CA 10
ATOM 26523 C C . ILE A 1 50 ? 152.986 -11.492 -1.151 1.00 0.00 50 ILE A C 10
ATOM 26524 O O . ILE A 1 50 ? 152.082 -11.873 -0.405 1.00 0.00 50 ILE A O 10
ATOM 26540 N N . ARG A 1 51 ? 153.046 -11.820 -2.446 1.00 0.00 51 ARG A N 10
ATOM 26541 C CA . ARG A 1 51 ? 151.932 -12.547 -3.064 1.00 0.00 51 ARG A CA 10
ATOM 26542 C C . ARG A 1 51 ? 152.378 -13.545 -4.131 1.00 0.00 51 ARG A C 10
ATOM 26543 O O . ARG A 1 51 ? 153.436 -13.397 -4.742 1.00 0.00 51 ARG A O 10
ATOM 26564 N N . HIS A 1 52 ? 151.540 -14.561 -4.330 1.00 0.00 52 HIS A N 10
ATOM 26565 C CA . HIS A 1 52 ? 151.733 -15.545 -5.389 1.00 0.00 52 HIS A CA 10
ATOM 26566 C C . HIS A 1 52 ? 150.393 -15.784 -6.079 1.00 0.00 52 HIS A C 10
ATOM 26567 O O . HIS A 1 52 ? 149.354 -15.759 -5.424 1.00 0.00 52 HIS A O 10
ATOM 26581 N N . PHE A 1 53 ? 150.406 -16.022 -7.388 1.00 0.00 53 PHE A N 10
ATOM 26582 C CA . PHE A 1 53 ? 149.158 -16.095 -8.152 1.00 0.00 53 PHE A CA 10
ATOM 26583 C C . PHE A 1 53 ? 148.858 -17.516 -8.622 1.00 0.00 53 PHE A C 10
ATOM 26584 O O . PHE A 1 53 ? 149.767 -18.313 -8.852 1.00 0.00 53 PHE A O 10
ATOM 26601 N N . TYR A 1 54 ? 147.569 -17.818 -8.766 1.00 0.00 54 TYR A N 10
ATOM 26602 C CA . TYR A 1 54 ? 147.151 -19.079 -9.356 1.00 0.00 54 TYR A CA 10
ATOM 26603 C C . TYR A 1 54 ? 146.910 -18.851 -10.850 1.00 0.00 54 TYR A C 10
ATOM 26604 O O . TYR A 1 54 ? 146.276 -17.845 -11.187 1.00 0.00 54 TYR A O 10
ATOM 26622 N N . PRO A 1 55 ? 147.348 -19.742 -11.724 1.00 0.00 55 PRO A N 10
ATOM 26623 C CA . PRO A 1 55 ? 147.355 -19.475 -13.200 1.00 0.00 55 PRO A CA 10
ATOM 26624 C C . PRO A 1 55 ? 146.018 -18.993 -13.756 1.00 0.00 55 PRO A C 10
ATOM 26625 O O . PRO A 1 55 ? 145.010 -18.946 -13.053 1.00 0.00 55 PRO A O 10
ATOM 26636 N N . ASN A 1 56 ? 146.028 -18.658 -15.047 1.00 0.00 56 ASN A N 10
ATOM 26637 C CA . ASN A 1 56 ? 144.834 -18.149 -15.718 1.00 0.00 56 ASN A CA 10
ATOM 26638 C C . ASN A 1 56 ? 144.308 -16.917 -14.986 1.00 0.00 56 ASN A C 10
ATOM 26639 O O . ASN A 1 56 ? 143.104 -16.764 -14.779 1.00 0.00 56 ASN A O 10
ATOM 26650 N N . PHE A 1 57 ? 145.229 -16.029 -14.619 1.00 0.00 57 PHE A N 10
ATOM 26651 C CA . PHE A 1 57 ? 144.909 -14.900 -13.752 1.00 0.00 57 PHE A CA 10
ATOM 26652 C C . PHE A 1 57 ? 144.373 -15.410 -12.416 1.00 0.00 57 PHE A C 10
ATOM 26653 O O . PHE A 1 57 ? 145.092 -15.384 -11.421 1.00 0.00 57 PHE A O 10
ATOM 26670 N N . SER A 1 58 ? 143.136 -15.906 -12.424 1.00 0.00 58 SER A N 10
ATOM 26671 C CA . SER A 1 58 ? 142.495 -16.487 -11.244 1.00 0.00 58 SER A CA 10
ATOM 26672 C C . SER A 1 58 ? 142.592 -15.580 -10.013 1.00 0.00 58 SER A C 10
ATOM 26673 O O . SER A 1 58 ? 141.676 -14.790 -9.776 1.00 0.00 58 SER A O 10
ATOM 26681 N N . ALA A 1 59 ? 143.676 -15.672 -9.232 1.00 0.00 59 ALA A N 10
ATOM 26682 C CA . ALA A 1 59 ? 143.742 -14.919 -7.977 1.00 0.00 59 ALA A CA 10
ATOM 26683 C C . ALA A 1 59 ? 145.129 -14.979 -7.356 1.00 0.00 59 ALA A C 10
ATOM 26684 O O . ALA A 1 59 ? 145.990 -15.718 -7.823 1.00 0.00 59 ALA A O 10
ATOM 26691 N N . THR A 1 60 ? 145.346 -14.197 -6.302 1.00 0.00 60 THR A N 10
ATOM 26692 C CA . THR A 1 60 ? 146.625 -14.229 -5.592 1.00 0.00 60 THR A CA 10
ATOM 26693 C C . THR A 1 60 ? 146.391 -14.323 -4.089 1.00 0.00 60 THR A C 10
ATOM 26694 O O . THR A 1 60 ? 145.406 -13.803 -3.575 1.00 0.00 60 THR A O 10
ATOM 26705 N N . LEU A 1 61 ? 147.303 -14.990 -3.393 1.00 0.00 61 LEU A N 10
ATOM 26706 C CA . LEU A 1 61 ? 147.250 -15.069 -1.936 1.00 0.00 61 LEU A CA 10
ATOM 26707 C C . LEU A 1 61 ? 148.500 -14.402 -1.386 1.00 0.00 61 LEU A C 10
ATOM 26708 O O . LEU A 1 61 ? 149.575 -14.581 -1.961 1.00 0.00 61 LEU A O 10
ATOM 26724 N N . GLY A 1 62 ? 148.370 -13.625 -0.310 1.00 0.00 62 GLY A N 10
ATOM 26725 C CA . GLY A 1 62 ? 149.535 -12.927 0.222 1.00 0.00 62 GLY A CA 10
ATOM 26726 C C . GLY A 1 62 ? 149.257 -12.344 1.593 1.00 0.00 62 GLY A C 10
ATOM 26727 O O . GLY A 1 62 ? 148.156 -12.479 2.122 1.00 0.00 62 GLY A O 10
ATOM 26731 N N . VAL A 1 63 ? 150.256 -11.662 2.152 1.00 0.00 63 VAL A N 10
ATOM 26732 C CA . VAL A 1 63 ? 150.099 -11.029 3.464 1.00 0.00 63 VAL A CA 10
ATOM 26733 C C . VAL A 1 63 ? 150.488 -9.559 3.305 1.00 0.00 63 VAL A C 10
ATOM 26734 O O . VAL A 1 63 ? 151.316 -9.220 2.462 1.00 0.00 63 VAL A O 10
ATOM 26747 N N . GLY A 1 64 ? 149.899 -8.712 4.133 1.00 0.00 64 GLY A N 10
ATOM 26748 C CA . GLY A 1 64 ? 150.211 -7.292 4.124 1.00 0.00 64 GLY A CA 10
ATOM 26749 C C . GLY A 1 64 ? 150.542 -6.832 5.530 1.00 0.00 64 GLY A C 10
ATOM 26750 O O . GLY A 1 64 ? 149.930 -7.293 6.490 1.00 0.00 64 GLY A O 10
ATOM 26754 N N . VAL A 1 65 ? 151.544 -5.971 5.660 1.00 0.00 65 VAL A N 10
ATOM 26755 C CA . VAL A 1 65 ? 151.848 -5.369 6.956 1.00 0.00 65 VAL A CA 10
ATOM 26756 C C . VAL A 1 65 ? 152.083 -3.871 6.791 1.00 0.00 65 VAL A C 10
ATOM 26757 O O . VAL A 1 65 ? 152.336 -3.393 5.687 1.00 0.00 65 VAL A O 10
ATOM 26770 N N . ARG A 1 66 ? 152.032 -3.161 7.906 1.00 0.00 66 ARG A N 10
ATOM 26771 C CA . ARG A 1 66 ? 152.172 -1.710 7.899 1.00 0.00 66 ARG A CA 10
ATOM 26772 C C . ARG A 1 66 ? 152.857 -1.244 9.178 1.00 0.00 66 ARG A C 10
ATOM 26773 O O . ARG A 1 66 ? 152.581 -1.764 10.259 1.00 0.00 66 ARG A O 10
ATOM 26794 N N . TYR A 1 67 ? 153.735 -0.254 9.047 1.00 0.00 67 TYR A N 10
ATOM 26795 C CA . TYR A 1 67 ? 154.481 0.268 10.185 1.00 0.00 67 TYR A CA 10
ATOM 26796 C C . TYR A 1 67 ? 154.126 1.724 10.445 1.00 0.00 67 TYR A C 10
ATOM 26797 O O . TYR A 1 67 ? 154.091 2.539 9.518 1.00 0.00 67 TYR A O 10
ATOM 26815 N N . ASP A 1 68 ? 153.852 2.015 11.714 1.00 0.00 68 ASP A N 10
ATOM 26816 C CA . ASP A 1 68 ? 153.657 3.384 12.174 1.00 0.00 68 ASP A CA 10
ATOM 26817 C C . ASP A 1 68 ? 154.637 3.661 13.309 1.00 0.00 68 ASP A C 10
ATOM 26818 O O . ASP A 1 68 ? 154.841 2.806 14.166 1.00 0.00 68 ASP A O 10
ATOM 26827 N N . LYS A 1 69 ? 155.120 4.896 13.369 1.00 0.00 69 LYS A N 10
ATOM 26828 C CA . LYS A 1 69 ? 156.292 5.264 14.158 1.00 0.00 69 LYS A CA 10
ATOM 26829 C C . LYS A 1 69 ? 155.868 5.791 15.520 1.00 0.00 69 LYS A C 10
ATOM 26830 O O . LYS A 1 69 ? 154.693 6.087 15.720 1.00 0.00 69 LYS A O 10
ATOM 26849 N N . GLN A 1 70 ? 156.769 5.741 16.495 1.00 0.00 70 GLN A N 10
ATOM 26850 C CA . GLN A 1 70 ? 156.486 6.320 17.802 1.00 0.00 70 GLN A CA 10
ATOM 26851 C C . GLN A 1 70 ? 156.872 7.796 17.809 1.00 0.00 70 GLN A C 10
ATOM 26852 O O . GLN A 1 70 ? 156.089 8.657 18.209 1.00 0.00 70 GLN A O 10
ATOM 26866 N N . ASP A 1 71 ? 158.092 8.070 17.359 1.00 0.00 71 ASP A N 10
ATOM 26867 C CA . ASP A 1 71 ? 158.604 9.435 17.316 1.00 0.00 71 ASP A CA 10
ATOM 26868 C C . ASP A 1 71 ? 159.808 9.508 16.381 1.00 0.00 71 ASP A C 10
ATOM 26869 O O . ASP A 1 71 ? 160.106 8.548 15.672 1.00 0.00 71 ASP A O 10
ATOM 26878 N N . SER A 1 72 ? 160.498 10.646 16.379 1.00 0.00 72 SER A N 10
ATOM 26879 C CA . SER A 1 72 ? 161.678 10.808 15.536 1.00 0.00 72 SER A CA 10
ATOM 26880 C C . SER A 1 72 ? 162.712 9.734 15.856 1.00 0.00 72 SER A C 10
ATOM 26881 O O . SER A 1 72 ? 162.677 9.128 16.927 1.00 0.00 72 SER A O 10
ATOM 26889 N N . VAL A 1 73 ? 163.632 9.501 14.926 1.00 0.00 73 VAL A N 10
ATOM 26890 C CA . VAL A 1 73 ? 164.643 8.463 15.109 1.00 0.00 73 VAL A CA 10
ATOM 26891 C C . VAL A 1 73 ? 165.939 9.078 15.630 1.00 0.00 73 VAL A C 10
ATOM 26892 O O . VAL A 1 73 ? 166.404 10.098 15.122 1.00 0.00 73 VAL A O 10
ATOM 26905 N N . GLY A 1 74 ? 166.515 8.445 16.648 1.00 0.00 74 GLY A N 10
ATOM 26906 C CA . GLY A 1 74 ? 167.743 8.947 17.259 1.00 0.00 74 GLY A CA 10
ATOM 26907 C C . GLY A 1 74 ? 168.736 7.826 17.576 1.00 0.00 74 GLY A C 10
ATOM 26908 O O . GLY A 1 74 ? 169.945 8.057 17.607 1.00 0.00 74 GLY A O 10
ATOM 26912 N N . VAL A 1 75 ? 168.233 6.614 17.810 1.00 0.00 75 VAL A N 10
ATOM 26913 C CA . VAL A 1 75 ? 169.088 5.487 18.175 1.00 0.00 75 VAL A CA 10
ATOM 26914 C C . VAL A 1 75 ? 168.889 4.320 17.211 1.00 0.00 75 VAL A C 10
ATOM 26915 O O . VAL A 1 75 ? 167.933 4.294 16.436 1.00 0.00 75 VAL A O 10
ATOM 26928 N N . ARG A 1 76 ? 169.804 3.357 17.269 1.00 0.00 76 ARG A N 10
ATOM 26929 C CA . ARG A 1 76 ? 169.771 2.216 16.359 1.00 0.00 76 ARG A CA 10
ATOM 26930 C C . ARG A 1 76 ? 168.414 1.516 16.383 1.00 0.00 76 ARG A C 10
ATOM 26931 O O . ARG A 1 76 ? 167.945 1.029 15.355 1.00 0.00 76 ARG A O 10
ATOM 26952 N N . TYR A 1 77 ? 167.786 1.466 17.554 1.00 0.00 77 TYR A N 10
ATOM 26953 C CA . TYR A 1 77 ? 166.495 0.799 17.686 1.00 0.00 77 TYR A CA 10
ATOM 26954 C C . TYR A 1 77 ? 165.354 1.794 17.492 1.00 0.00 77 TYR A C 10
ATOM 26955 O O . TYR A 1 77 ? 165.323 2.850 18.122 1.00 0.00 77 TYR A O 10
ATOM 26973 N N . ALA A 1 78 ? 164.417 1.446 16.615 1.00 0.00 78 ALA A N 10
ATOM 26974 C CA . ALA A 1 78 ? 163.277 2.316 16.333 1.00 0.00 78 ALA A CA 10
ATOM 26975 C C . ALA A 1 78 ? 162.003 1.755 16.954 1.00 0.00 78 ALA A C 10
ATOM 26976 O O . ALA A 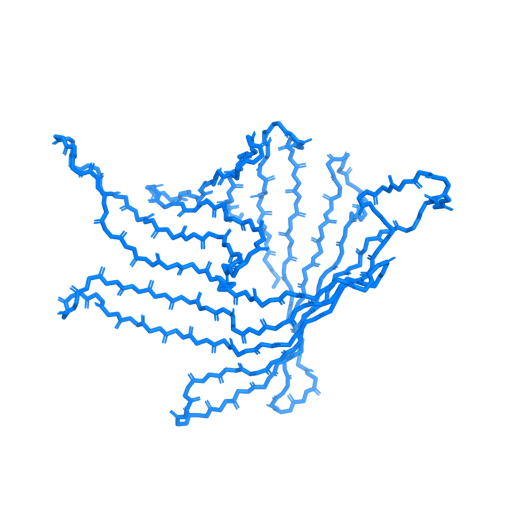1 78 ? 161.791 0.542 16.977 1.00 0.00 78 ALA A O 10
ATOM 26983 N N . LYS A 1 79 ? 161.155 2.648 17.456 1.00 0.00 79 LYS A N 10
ATOM 26984 C CA . LYS A 1 79 ? 159.886 2.246 18.053 1.00 0.00 79 LYS A CA 10
ATOM 26985 C C . LYS A 1 79 ? 158.741 2.569 17.096 1.00 0.00 79 LYS A C 10
ATOM 26986 O O . LYS A 1 79 ? 158.809 3.540 16.345 1.00 0.00 79 LYS A O 10
ATOM 27005 N N . ASN A 1 80 ? 157.713 1.725 17.096 1.00 0.00 80 ASN A N 10
ATOM 27006 C CA . ASN A 1 80 ? 156.555 1.922 16.227 1.00 0.00 80 ASN A CA 10
ATOM 27007 C C . ASN A 1 80 ? 155.285 2.097 17.056 1.00 0.00 80 ASN A C 10
ATOM 27008 O O . ASN A 1 80 ? 155.051 1.299 17.968 1.00 0.00 80 ASN A O 10
ATOM 27019 N N . ASP A 1 81 ? 154.467 3.121 16.765 1.00 0.00 81 ASP A N 10
ATOM 27020 C CA . ASP A 1 81 ? 153.206 3.269 17.493 1.00 0.00 81 ASP A CA 10
ATOM 27021 C C . ASP A 1 81 ? 152.339 2.023 17.324 1.00 0.00 81 ASP A C 10
ATOM 27022 O O . ASP A 1 81 ? 151.688 1.584 18.273 1.00 0.00 81 ASP A O 10
ATOM 27031 N N . LYS A 1 82 ? 152.352 1.440 16.126 1.00 0.00 82 LYS A N 10
ATOM 27032 C CA . LYS A 1 82 ? 151.467 0.326 15.811 1.00 0.00 82 LYS A CA 10
ATOM 27033 C C . LYS A 1 82 ? 152.036 -0.472 14.649 1.00 0.00 82 LYS A C 10
ATOM 27034 O O . LYS A 1 82 ? 152.484 0.097 13.654 1.00 0.00 82 LYS A O 10
ATOM 27053 N N . LEU A 1 83 ? 152.059 -1.792 14.796 1.00 0.00 83 LEU A N 10
ATOM 27054 C CA . LEU A 1 83 ? 152.395 -2.679 13.685 1.00 0.00 83 LEU A CA 10
ATOM 27055 C C . LEU A 1 83 ? 151.199 -3.575 13.386 1.00 0.00 83 LEU A C 10
ATOM 27056 O O . LEU A 1 83 ? 150.624 -4.173 14.288 1.00 0.00 83 LEU A O 10
ATOM 27072 N N . ARG A 1 84 ? 150.812 -3.650 12.119 1.00 0.00 84 ARG A N 10
ATOM 27073 C CA . ARG A 1 84 ? 149.665 -4.465 11.722 1.00 0.00 84 ARG A CA 10
ATOM 27074 C C . ARG A 1 84 ? 150.087 -5.488 10.676 1.00 0.00 84 ARG A C 10
ATOM 27075 O O . ARG A 1 84 ? 150.983 -5.218 9.880 1.00 0.00 84 ARG A O 10
ATOM 27096 N N . TYR A 1 85 ? 149.460 -6.662 10.698 1.00 0.00 85 TYR A N 10
ATOM 27097 C CA . TYR A 1 85 ? 149.728 -7.675 9.680 1.00 0.00 85 TYR A CA 10
ATOM 27098 C C . TYR A 1 85 ? 148.457 -8.453 9.346 1.00 0.00 85 TYR A C 10
ATOM 27099 O O . TYR A 1 85 ? 147.583 -8.610 10.194 1.00 0.00 85 TYR A O 10
ATOM 27117 N N . THR A 1 86 ? 148.353 -8.924 8.104 1.00 0.00 86 THR A N 10
ATOM 27118 C CA . THR A 1 86 ? 147.102 -9.516 7.626 1.00 0.00 86 THR A CA 10
ATOM 27119 C C . THR A 1 86 ? 147.358 -10.498 6.485 1.00 0.00 86 THR A C 10
ATOM 27120 O O . THR A 1 86 ? 148.385 -10.402 5.826 1.00 0.00 86 THR A O 10
ATOM 27131 N N . VAL A 1 87 ? 146.410 -11.398 6.217 1.00 0.00 87 VAL A N 10
ATOM 27132 C CA . VAL A 1 87 ? 146.553 -12.319 5.091 1.00 0.00 87 VAL A CA 10
ATOM 27133 C C . VAL A 1 87 ? 145.210 -12.470 4.387 1.00 0.00 87 VAL A C 10
ATOM 27134 O O . VAL A 1 87 ? 144.178 -12.564 5.055 1.00 0.00 87 VAL A O 10
ATOM 27147 N N . LEU A 1 88 ? 145.219 -12.462 3.054 1.00 0.00 88 LEU A N 10
ATOM 27148 C CA . LEU A 1 88 ? 143.965 -12.382 2.318 1.00 0.00 88 LEU A CA 10
ATOM 27149 C C . LEU A 1 88 ? 144.101 -12.947 0.909 1.00 0.00 88 LEU A C 10
ATOM 27150 O O . LEU A 1 88 ? 145.211 -13.127 0.403 1.00 0.00 88 LEU A O 10
ATOM 27166 N N . ALA A 1 89 ? 142.959 -13.243 0.304 1.00 0.00 89 ALA A N 10
ATOM 27167 C CA . ALA A 1 89 ? 142.902 -13.573 -1.113 1.00 0.00 89 ALA A CA 10
ATOM 27168 C C . ALA A 1 89 ? 142.550 -12.314 -1.898 1.00 0.00 89 ALA A C 10
ATOM 27169 O O . ALA A 1 89 ? 141.734 -11.517 -1.443 1.00 0.00 89 ALA A O 10
ATOM 27176 N N . LYS A 1 90 ? 143.160 -12.128 -3.066 1.00 0.00 90 LYS A N 10
ATOM 27177 C CA . LYS A 1 90 ? 142.889 -10.946 -3.879 1.00 0.00 90 LYS A CA 10
ATOM 27178 C C . LYS A 1 90 ? 142.314 -11.371 -5.222 1.00 0.00 90 LYS A C 10
ATOM 27179 O O . LYS A 1 90 ? 142.923 -12.167 -5.936 1.00 0.00 90 LYS A O 10
ATOM 27198 N N . LYS A 1 91 ? 141.136 -10.850 -5.547 1.00 0.00 91 LYS A N 10
ATOM 27199 C CA . LYS A 1 91 ? 140.478 -11.194 -6.802 1.00 0.00 91 LYS A CA 10
ATOM 27200 C C . LYS A 1 91 ? 139.922 -9.945 -7.474 1.00 0.00 91 LYS A C 10
ATOM 27201 O O . LYS A 1 91 ? 139.418 -9.046 -6.805 1.00 0.00 91 LYS A O 10
ATOM 27220 N N . THR A 1 92 ? 140.032 -9.891 -8.797 1.00 0.00 92 THR A N 10
ATOM 27221 C CA . THR A 1 92 ? 139.449 -8.798 -9.568 1.00 0.00 92 THR A CA 10
ATOM 27222 C C . THR A 1 92 ? 138.521 -9.376 -10.625 1.00 0.00 92 THR A C 10
ATOM 27223 O O . THR A 1 92 ? 138.886 -10.336 -11.306 1.00 0.00 92 THR A O 10
ATOM 27234 N N . PHE A 1 93 ? 137.325 -8.802 -10.772 1.00 0.00 93 PHE A N 10
ATOM 27235 C CA . PHE A 1 93 ? 136.360 -9.336 -11.729 1.00 0.00 93 PHE A CA 10
ATOM 27236 C C . PHE A 1 93 ? 135.593 -8.185 -12.395 1.00 0.00 93 PHE A C 10
ATOM 27237 O O . PHE A 1 93 ? 135.001 -7.375 -11.678 1.00 0.00 93 PHE A O 10
ATOM 27254 N N . PRO A 1 94 ? 135.641 -8.027 -13.706 1.00 0.00 94 PRO A N 10
ATOM 27255 C CA . PRO A 1 94 ? 134.728 -7.077 -14.397 1.00 0.00 94 PRO A CA 10
ATOM 27256 C C . PRO A 1 94 ? 133.432 -7.771 -14.797 1.00 0.00 94 PRO A C 10
ATOM 27257 O O . PRO A 1 94 ? 133.428 -8.657 -15.652 1.00 0.00 94 PRO A O 10
ATOM 27268 N N . VAL A 1 95 ? 132.336 -7.362 -14.172 1.00 0.00 95 VAL A N 10
ATOM 27269 C CA . VAL A 1 95 ? 131.029 -8.000 -14.398 1.00 0.00 95 VAL A CA 10
ATOM 27270 C C . VAL A 1 95 ? 129.967 -6.976 -14.824 1.00 0.00 95 VAL A C 10
ATOM 27271 O O . VAL A 1 95 ? 128.775 -7.204 -14.628 1.00 0.00 95 VAL A O 10
ATOM 27284 N N . THR A 1 96 ? 130.385 -5.797 -15.274 1.00 0.00 96 THR A N 10
ATOM 27285 C CA . THR A 1 96 ? 129.455 -4.825 -15.840 1.00 0.00 96 THR A CA 10
ATOM 27286 C C . THR A 1 96 ? 129.025 -5.250 -17.240 1.00 0.00 96 THR A C 10
ATOM 27287 O O . THR A 1 96 ? 127.853 -5.136 -17.601 1.00 0.00 96 THR A O 10
ATOM 27298 N N . ASN A 1 97 ? 129.979 -5.740 -18.027 1.00 0.00 97 ASN A N 10
ATOM 27299 C CA . ASN A 1 97 ? 129.681 -6.197 -19.379 1.00 0.00 97 ASN A CA 10
ATOM 27300 C C . ASN A 1 97 ? 128.667 -7.336 -19.350 1.00 0.00 97 ASN A C 10
ATOM 27301 O O . ASN A 1 97 ? 127.754 -7.390 -20.174 1.00 0.00 97 ASN A O 10
ATOM 27312 N N . ASP A 1 98 ? 128.838 -8.248 -18.396 1.00 0.00 98 ASP A N 10
ATOM 27313 C CA . ASP A 1 98 ? 127.918 -9.376 -18.239 1.00 0.00 98 ASP A CA 10
ATOM 27314 C C . ASP A 1 98 ? 127.123 -9.269 -16.935 1.00 0.00 98 ASP A C 10
ATOM 27315 O O . ASP A 1 98 ? 126.775 -10.283 -16.330 1.00 0.00 98 ASP A O 10
ATOM 27324 N N . GLY A 1 99 ? 126.831 -8.044 -16.506 1.00 0.00 99 GLY A N 10
ATOM 27325 C CA . GLY A 1 99 ? 126.093 -7.832 -15.266 1.00 0.00 99 GLY A CA 10
ATOM 27326 C C . GLY A 1 99 ? 125.953 -6.345 -14.964 1.00 0.00 99 GLY A C 10
ATOM 27327 O O . GLY A 1 99 ? 125.268 -5.619 -15.685 1.00 0.00 99 GLY A O 10
ATOM 27331 N N . LEU A 1 100 ? 126.611 -5.896 -13.900 1.00 0.00 100 LEU A N 10
ATOM 27332 C CA . LEU A 1 100 ? 126.518 -4.497 -13.494 1.00 0.00 100 LEU A CA 10
ATOM 27333 C C . LEU A 1 100 ? 127.521 -4.126 -12.389 1.00 0.00 100 LEU A C 10
ATOM 27334 O O . LEU A 1 100 ? 127.353 -3.094 -11.738 1.00 0.00 100 LEU A O 10
ATOM 27350 N N . VAL A 1 101 ? 128.557 -4.946 -12.168 1.00 0.00 101 VAL A N 10
ATOM 27351 C CA . VAL A 1 101 ? 129.554 -4.631 -11.133 1.00 0.00 101 VAL A CA 10
ATOM 27352 C C . VAL A 1 101 ? 130.991 -4.824 -11.619 1.00 0.00 101 VAL A C 10
ATOM 27353 O O . VAL A 1 101 ? 131.236 -5.402 -12.672 1.00 0.00 101 VAL A O 10
ATOM 27366 N N . ASN A 1 102 ? 131.933 -4.327 -10.822 1.00 0.00 102 ASN A N 10
ATOM 27367 C CA . ASN A 1 102 ? 133.356 -4.414 -11.137 1.00 0.00 102 ASN A CA 10
ATOM 27368 C C . ASN A 1 102 ? 134.130 -4.122 -9.859 1.00 0.00 102 ASN A C 10
ATOM 27369 O O . ASN A 1 102 ? 133.864 -3.103 -9.220 1.00 0.00 102 ASN A O 10
ATOM 27380 N N . PHE A 1 103 ? 135.041 -5.009 -9.455 1.00 0.00 103 PHE A N 10
ATOM 27381 C CA . PHE A 1 103 ? 135.646 -4.855 -8.132 1.00 0.00 103 PHE A CA 10
ATOM 27382 C C . PHE A 1 103 ? 137.008 -5.514 -7.983 1.00 0.00 103 PHE A C 10
ATOM 27383 O O . PHE A 1 103 ? 137.375 -6.414 -8.738 1.00 0.00 103 PHE A O 10
ATOM 27400 N N . LYS A 1 104 ? 137.728 -5.038 -6.971 1.00 0.00 104 LYS A N 10
ATOM 27401 C CA . LYS A 1 104 ? 138.960 -5.668 -6.520 1.00 0.00 104 LYS A CA 10
ATOM 27402 C C . LYS A 1 104 ? 138.816 -5.880 -5.022 1.00 0.00 104 LYS A C 10
ATOM 27403 O O . LYS A 1 104 ? 138.630 -4.917 -4.282 1.00 0.00 104 LYS A O 10
ATOM 27422 N N . ILE A 1 105 ? 138.881 -7.130 -4.576 1.00 0.00 105 ILE A N 10
ATOM 27423 C CA . ILE A 1 105 ? 138.475 -7.459 -3.214 1.00 0.00 105 ILE A CA 10
ATOM 27424 C C . ILE A 1 105 ? 139.571 -8.212 -2.477 1.00 0.00 105 ILE A C 10
ATOM 27425 O O . ILE A 1 105 ? 140.172 -9.142 -3.016 1.00 0.00 105 ILE A O 10
ATOM 27441 N N . LYS A 1 106 ? 139.827 -7.775 -1.249 1.00 0.00 106 LYS A N 10
ATOM 27442 C CA . LYS A 1 106 ? 140.744 -8.465 -0.360 1.00 0.00 106 LYS A CA 10
ATOM 27443 C C . LYS A 1 106 ? 139.930 -9.154 0.722 1.00 0.00 106 LYS A C 10
ATOM 27444 O O . LYS A 1 106 ? 139.240 -8.495 1.501 1.00 0.00 106 LYS A O 10
ATOM 27463 N N . GLY A 1 107 ? 140.000 -10.478 0.763 1.00 0.00 107 GLY A N 10
ATOM 27464 C CA . GLY A 1 107 ? 139.171 -11.245 1.687 1.00 0.00 107 GLY A CA 10
ATOM 27465 C C . GLY A 1 107 ? 140.054 -11.954 2.695 1.00 0.00 107 GLY A C 10
ATOM 27466 O O . GLY A 1 107 ? 140.703 -12.944 2.353 1.00 0.00 107 GLY A O 10
ATOM 27470 N N . GLY A 1 108 ? 140.103 -11.429 3.918 1.00 0.00 108 GLY A N 10
ATOM 27471 C CA . GLY A 1 108 ? 140.981 -12.025 4.923 1.00 0.00 108 GLY A CA 10
ATOM 27472 C C . GLY A 1 108 ? 140.874 -11.330 6.267 1.00 0.00 108 GLY A C 10
ATOM 27473 O O . GLY A 1 108 ? 139.889 -10.646 6.539 1.00 0.00 108 GLY A O 10
ATOM 27477 N N . CYS A 1 109 ? 141.915 -11.487 7.086 1.00 0.00 109 CYS A N 10
ATOM 27478 C CA . CYS A 1 109 ? 141.863 -11.026 8.469 1.00 0.00 109 CYS A CA 10
ATOM 27479 C C . CYS A 1 109 ? 143.152 -10.308 8.843 1.00 0.00 109 CYS A C 10
ATOM 27480 O O . CYS A 1 109 ? 144.234 -10.692 8.400 1.00 0.00 109 CYS A O 10
ATOM 27488 N N . ASP A 1 110 ? 143.018 -9.274 9.666 1.00 0.00 110 ASP A N 10
ATOM 27489 C CA . ASP A 1 110 ? 144.159 -8.479 10.099 1.00 0.00 110 ASP A CA 10
ATOM 27490 C C . ASP A 1 110 ? 144.203 -8.423 11.619 1.00 0.00 110 ASP A C 10
ATOM 27491 O O . ASP A 1 110 ? 143.184 -8.614 12.282 1.00 0.00 110 ASP A O 10
ATOM 27500 N N . VAL A 1 111 ? 145.385 -8.180 12.173 1.00 0.00 111 VAL A N 10
ATOM 27501 C CA . VAL A 1 111 ? 145.522 -7.997 13.612 1.00 0.00 111 VAL A CA 10
ATOM 27502 C C . VAL A 1 111 ? 146.387 -6.776 13.896 1.00 0.00 111 VAL A C 10
ATOM 27503 O O . VAL A 1 111 ? 147.377 -6.534 13.204 1.00 0.00 111 VAL A O 10
ATOM 27516 N N . ASP A 1 112 ? 145.997 -6.021 14.917 1.00 0.00 112 ASP A N 10
ATOM 27517 C CA . ASP A 1 112 ? 146.777 -4.873 15.338 1.00 0.00 112 ASP A CA 10
ATOM 27518 C C . ASP A 1 112 ? 147.673 -5.294 16.491 1.00 0.00 112 ASP A C 10
ATOM 27519 O O . ASP A 1 112 ? 147.175 -5.799 17.507 1.00 0.00 112 ASP A O 10
ATOM 27528 N N . GLN A 1 113 ? 148.978 -5.118 16.279 1.00 0.00 113 GLN A N 10
ATOM 27529 C CA . GLN A 1 113 ? 149.991 -5.408 17.281 1.00 0.00 113 GLN A CA 10
ATOM 27530 C C . GLN A 1 113 ? 150.152 -4.179 18.158 1.00 0.00 113 GLN A C 10
ATOM 27531 O O . GLN A 1 113 ? 150.870 -3.234 17.819 1.00 0.00 113 GLN A O 10
ATOM 27545 N N . ASP A 1 114 ? 149.429 -4.249 19.260 1.00 0.00 114 ASP A N 10
ATOM 27546 C CA . ASP A 1 114 ? 149.253 -3.165 20.223 1.00 0.00 114 ASP A CA 10
ATOM 27547 C C . ASP A 1 114 ? 148.144 -3.565 21.203 1.00 0.00 114 ASP A C 10
ATOM 27548 O O . ASP A 1 114 ? 148.248 -3.330 22.407 1.00 0.00 114 ASP A O 10
ATOM 27557 N N . PHE A 1 115 ? 147.084 -4.173 20.664 1.00 0.00 115 PHE A N 10
ATOM 27558 C CA . PHE A 1 115 ? 146.029 -4.768 21.461 1.00 0.00 115 PHE A CA 10
ATOM 27559 C C . PHE A 1 115 ? 145.456 -5.900 20.626 1.00 0.00 115 PHE A C 10
ATOM 27560 O O . PHE A 1 115 ? 145.106 -5.689 19.468 1.00 0.00 115 PHE A O 10
ATOM 27577 N N . LYS A 1 116 ? 145.412 -7.107 21.180 1.00 0.00 116 LYS A N 10
ATOM 27578 C CA . LYS A 1 116 ? 144.974 -8.272 20.414 1.00 0.00 116 LYS A CA 10
ATOM 27579 C C . LYS A 1 116 ? 143.607 -8.032 19.771 1.00 0.00 116 LYS A C 10
ATOM 27580 O O . LYS A 1 116 ? 142.586 -8.543 20.235 1.00 0.00 116 LYS A O 10
ATOM 27599 N N . GLU A 1 117 ? 143.590 -7.239 18.700 1.00 0.00 117 GLU A N 10
ATOM 27600 C CA . GLU A 1 117 ? 142.337 -6.943 18.003 1.00 0.00 117 GLU A CA 10
ATOM 27601 C C . GLU A 1 117 ? 142.365 -7.548 16.608 1.00 0.00 117 GLU A C 10
ATOM 27602 O O . GLU A 1 117 ? 143.252 -7.230 15.822 1.00 0.00 117 GLU A O 10
ATOM 27614 N N . TRP A 1 118 ? 141.386 -8.400 16.304 1.00 0.00 118 TRP A N 10
ATOM 27615 C CA . TRP A 1 118 ? 141.375 -9.134 15.039 1.00 0.00 118 TRP A CA 10
ATOM 27616 C C . TRP A 1 118 ? 140.080 -8.867 14.274 1.00 0.00 118 TRP A C 10
ATOM 27617 O O . TRP A 1 118 ? 138.987 -8.982 14.829 1.00 0.00 118 TRP A O 10
ATOM 27638 N N . LYS A 1 119 ? 140.208 -8.509 12.998 1.00 0.00 119 LYS A N 10
ATOM 27639 C CA . LYS A 1 119 ? 139.043 -8.149 12.196 1.00 0.00 119 LYS A CA 10
ATOM 27640 C C . LYS A 1 119 ? 139.158 -8.700 10.777 1.00 0.00 119 LYS A C 10
ATOM 27641 O O . LYS A 1 119 ? 140.241 -8.691 10.197 1.00 0.00 119 LYS A O 10
ATOM 27660 N N . SER A 1 120 ? 138.051 -9.180 10.219 1.00 0.00 120 SER A N 10
ATOM 27661 C CA . SER A 1 120 ? 138.018 -9.531 8.800 1.00 0.00 120 SER A CA 10
ATOM 27662 C C . SER A 1 120 ? 137.827 -8.259 7.972 1.00 0.00 120 SER A C 10
ATOM 27663 O O . SER A 1 120 ? 137.594 -7.193 8.547 1.00 0.00 120 SER A O 10
ATOM 27671 N N . ARG A 1 121 ? 137.971 -8.339 6.641 1.00 0.00 121 ARG A N 10
ATOM 27672 C CA . ARG A 1 121 ? 137.707 -7.154 5.819 1.00 0.00 121 ARG A CA 10
ATOM 27673 C C . ARG A 1 121 ? 137.238 -7.460 4.394 1.00 0.00 121 ARG A C 10
ATOM 27674 O O . ARG A 1 121 ? 137.767 -8.366 3.737 1.00 0.00 121 ARG A O 10
ATOM 27695 N N . GLY A 1 122 ? 136.196 -6.711 3.993 1.00 0.00 122 GLY A N 10
ATOM 27696 C CA . GLY A 1 122 ? 135.825 -6.498 2.589 1.00 0.00 122 GLY A CA 10
ATOM 27697 C C . GLY A 1 122 ? 136.675 -5.366 2.008 1.00 0.00 122 GLY A C 10
ATOM 27698 O O . GLY A 1 122 ? 136.153 -4.272 1.621 1.00 0.00 122 GLY A O 10
ATOM 27702 N N . GLY A 1 123 ? 137.976 -5.711 1.984 1.00 0.00 123 GLY A N 10
ATOM 27703 C CA . GLY A 1 123 ? 139.091 -4.813 1.709 1.00 0.00 123 GLY A CA 10
ATOM 27704 C C . GLY A 1 123 ? 139.123 -4.523 0.230 1.00 0.00 123 GLY A C 10
ATOM 27705 O O . GLY A 1 123 ? 139.906 -5.125 -0.505 1.00 0.00 123 GLY A O 10
ATOM 27709 N N . ALA A 1 124 ? 138.252 -3.629 -0.204 1.00 0.00 124 ALA A N 10
ATOM 27710 C CA . ALA A 1 124 ? 137.899 -3.616 -1.609 1.00 0.00 124 ALA A CA 10
ATOM 27711 C C . ALA A 1 124 ? 137.422 -2.277 -2.122 1.00 0.00 124 ALA A C 10
ATOM 27712 O O . ALA A 1 124 ? 137.178 -1.325 -1.372 1.00 0.00 124 ALA A O 10
ATOM 27719 N N . GLU A 1 125 ? 137.325 -2.278 -3.442 1.00 0.00 125 GLU A N 10
ATOM 27720 C CA . GLU A 1 125 ? 136.497 -1.348 -4.173 1.00 0.00 125 GLU A CA 10
ATOM 27721 C C . GLU A 1 125 ? 135.408 -2.193 -4.817 1.00 0.00 125 GLU A C 10
ATOM 27722 O O . GLU A 1 125 ? 135.702 -2.951 -5.744 1.00 0.00 125 GLU A O 10
ATOM 27734 N N . PHE A 1 126 ? 134.173 -2.101 -4.319 1.00 0.00 126 PHE A N 10
ATOM 27735 C CA . PHE A 1 126 ? 133.074 -2.865 -4.937 1.00 0.00 126 PHE A CA 10
ATOM 27736 C C . PHE A 1 126 ? 132.166 -1.966 -5.770 1.00 0.00 126 PHE A C 10
ATOM 27737 O O . PHE A 1 126 ? 131.325 -1.278 -5.202 1.00 0.00 126 PHE A O 10
ATOM 27754 N N . SER A 1 127 ? 132.220 -2.056 -7.105 1.00 0.00 127 SER A N 10
ATOM 27755 C CA . SER A 1 127 ? 131.481 -1.105 -7.932 1.00 0.00 127 SER A CA 10
ATOM 27756 C C . SER A 1 127 ? 130.098 -1.656 -8.254 1.00 0.00 127 SER A C 10
ATOM 27757 O O . SER A 1 127 ? 129.975 -2.757 -8.791 1.00 0.00 127 SER A O 10
ATOM 27765 N N . TRP A 1 128 ? 129.084 -0.870 -7.909 1.00 0.00 128 TRP A N 10
ATOM 27766 C CA . TRP A 1 128 ? 127.689 -1.226 -8.131 1.00 0.00 128 TRP A CA 10
ATOM 27767 C C . TRP A 1 128 ? 126.982 -0.073 -8.841 1.00 0.00 128 TRP A C 10
ATOM 27768 O O . TRP A 1 128 ? 127.430 1.073 -8.766 1.00 0.00 128 TRP A O 10
ATOM 27789 N N . ASN A 1 129 ? 125.879 -0.382 -9.523 1.00 0.00 129 ASN A N 10
ATOM 27790 C CA . ASN A 1 129 ? 125.174 0.613 -10.332 1.00 0.00 129 ASN A CA 10
ATOM 27791 C C . ASN A 1 129 ? 123.921 1.115 -9.615 1.00 0.00 129 ASN A C 10
ATOM 27792 O O . ASN A 1 129 ? 123.276 0.382 -8.867 1.00 0.00 129 ASN A O 10
ATOM 27803 N N . VAL A 1 130 ? 123.595 2.385 -9.831 1.00 0.00 130 VAL A N 10
ATOM 27804 C CA . VAL A 1 130 ? 122.459 2.999 -9.149 1.00 0.00 130 VAL A CA 10
ATOM 27805 C C . VAL A 1 130 ? 121.628 3.812 -10.138 1.00 0.00 130 VAL A C 10
ATOM 27806 O O . VAL A 1 130 ? 122.171 4.499 -11.004 1.00 0.00 130 VAL A O 10
ATOM 27819 N N . PHE A 1 131 ? 120.309 3.729 -10.002 1.00 0.00 131 PHE A N 10
ATOM 27820 C CA . PHE A 1 131 ? 119.410 4.429 -10.911 1.00 0.00 131 PHE A CA 10
ATOM 27821 C C . PHE A 1 131 ? 119.167 5.857 -10.434 1.00 0.00 131 PHE A C 10
ATOM 27822 O O . PHE A 1 131 ? 118.905 6.094 -9.255 1.00 0.00 131 PHE A O 10
ATOM 27839 N N . ASN A 1 132 ? 119.255 6.804 -11.363 1.00 0.00 132 ASN A N 10
ATOM 27840 C CA . ASN A 1 132 ? 119.065 8.213 -11.037 1.00 0.00 132 ASN A CA 10
ATOM 27841 C C . ASN A 1 132 ? 117.699 8.694 -11.516 1.00 0.00 132 ASN A C 10
ATOM 27842 O O . ASN A 1 132 ? 117.095 8.092 -12.404 1.00 0.00 132 ASN A O 10
ATOM 27853 N N . PHE A 1 133 ? 117.217 9.782 -10.922 1.00 0.00 133 PHE A N 10
ATOM 27854 C CA . PHE A 1 133 ? 115.908 10.319 -11.275 1.00 0.00 133 PHE A CA 10
ATOM 27855 C C . PHE A 1 133 ? 115.819 10.604 -12.771 1.00 0.00 133 PHE A C 10
ATOM 27856 O O . PHE A 1 133 ? 114.804 10.313 -13.406 1.00 0.00 133 PHE A O 10
ATOM 27873 N N . GLN A 1 134 ? 116.882 11.172 -13.331 1.00 0.00 134 GLN A N 10
ATOM 27874 C CA . GLN A 1 134 ? 116.908 11.472 -14.758 1.00 0.00 134 GLN A CA 10
ATOM 27875 C C . GLN A 1 134 ? 118.343 11.482 -15.287 1.00 0.00 134 GLN A C 10
ATOM 27876 O O . GLN A 1 134 ? 118.769 10.532 -15.944 1.00 0.00 134 GLN A O 10
ATOM 27890 N N . LYS A 1 135 ? 119.088 12.550 -15.005 1.00 0.00 135 LYS A N 10
ATOM 27891 C CA . LYS A 1 135 ? 120.464 12.655 -15.476 1.00 0.00 135 LYS A CA 10
ATOM 27892 C C . LYS A 1 135 ? 121.344 13.315 -14.420 1.00 0.00 135 LYS A C 10
ATOM 27893 O O . LYS A 1 135 ? 120.991 14.356 -13.867 1.00 0.00 135 LYS A O 10
ATOM 27912 N N . ASP A 1 136 ? 122.493 12.704 -14.144 1.00 0.00 136 ASP A N 10
ATOM 27913 C CA . ASP A 1 136 ? 123.426 13.263 -13.171 1.00 0.00 136 ASP A CA 10
ATOM 27914 C C . ASP A 1 136 ? 124.835 12.695 -13.366 1.00 0.00 136 ASP A C 10
ATOM 27915 O O . ASP A 1 136 ? 125.559 12.475 -12.394 1.00 0.00 136 ASP A O 10
ATOM 27924 N N . GLN A 1 137 ? 125.215 12.478 -14.626 1.00 0.00 137 GLN A N 10
ATOM 27925 C CA . GLN A 1 137 ? 126.535 11.946 -14.965 1.00 0.00 137 GLN A CA 10
ATOM 27926 C C . GLN A 1 137 ? 126.737 10.546 -14.389 1.00 0.00 137 GLN A C 10
ATOM 27927 O O . GLN A 1 137 ? 126.511 10.306 -13.203 1.00 0.00 137 GLN A O 10
ATOM 27941 N N . ASP A 1 138 ? 127.171 9.622 -15.240 1.00 0.00 138 ASP A N 10
ATOM 27942 C CA . ASP A 1 138 ? 127.362 8.238 -14.819 1.00 0.00 138 ASP A CA 10
ATOM 27943 C C . ASP A 1 138 ? 128.401 8.147 -13.707 1.00 0.00 138 ASP A C 10
ATOM 27944 O O . ASP A 1 138 ? 129.514 8.658 -13.838 1.00 0.00 138 ASP A O 10
ATOM 27953 N N . VAL A 1 139 ? 128.027 7.492 -12.613 1.00 0.00 139 VAL A N 10
ATOM 27954 C CA . VAL A 1 139 ? 128.922 7.341 -11.471 1.00 0.00 139 VAL A CA 10
ATOM 27955 C C . VAL A 1 139 ? 128.835 5.922 -10.906 1.00 0.00 139 VAL A C 10
ATOM 27956 O O . VAL A 1 139 ? 127.769 5.308 -10.922 1.00 0.00 139 VAL A O 10
ATOM 27969 N N . ARG A 1 140 ? 129.958 5.405 -10.410 1.00 0.00 140 ARG A N 10
ATOM 27970 C CA . ARG A 1 140 ? 129.973 4.061 -9.823 1.00 0.00 140 ARG A CA 10
ATOM 27971 C C . ARG A 1 140 ? 130.193 4.151 -8.316 1.00 0.00 140 ARG A C 10
ATOM 27972 O O . ARG A 1 140 ? 131.041 4.921 -7.877 1.00 0.00 140 ARG A O 10
ATOM 27993 N N . LEU A 1 141 ? 129.448 3.358 -7.541 1.00 0.00 141 LEU A N 10
ATOM 27994 C CA . LEU A 1 141 ? 129.476 3.443 -6.081 1.00 0.00 141 LEU A CA 10
ATOM 27995 C C . LEU A 1 141 ? 130.090 2.168 -5.474 1.00 0.00 141 LEU A C 10
ATOM 27996 O O . LEU A 1 141 ? 129.828 1.061 -5.936 1.00 0.00 141 LEU A O 10
ATOM 28012 N N . ARG A 1 142 ? 130.916 2.355 -4.444 1.00 0.00 142 ARG A N 10
ATOM 28013 C CA . ARG A 1 142 ? 131.603 1.261 -3.736 1.00 0.00 142 ARG A CA 10
ATOM 28014 C C . ARG A 1 142 ? 131.893 1.682 -2.299 1.00 0.00 142 ARG A C 10
ATOM 28015 O O . ARG A 1 142 ? 131.660 2.859 -1.999 1.00 0.00 142 ARG A O 10
ATOM 28036 N N . ILE A 1 143 ? 132.383 0.796 -1.385 1.00 0.00 143 ILE A N 10
ATOM 28037 C CA . ILE A 1 143 ? 132.841 1.296 -0.112 1.00 0.00 143 ILE A CA 10
ATOM 28038 C C . ILE A 1 143 ? 134.338 1.072 -0.208 1.00 0.00 143 ILE A C 10
ATOM 28039 O O . ILE A 1 143 ? 134.798 0.031 -0.708 1.00 0.00 143 ILE A O 10
ATOM 28055 N N . GLY A 1 144 ? 135.046 2.165 -0.015 1.00 0.00 144 GLY A N 10
ATOM 28056 C CA . GLY A 1 144 ? 136.493 2.130 0.046 1.00 0.00 144 GLY A CA 10
ATOM 28057 C C . GLY A 1 144 ? 136.804 1.772 1.476 1.00 0.00 144 GLY A C 10
ATOM 28058 O O . GLY A 1 144 ? 136.740 2.635 2.357 1.00 0.00 144 GLY A O 10
ATOM 28062 N N . TYR A 1 145 ? 136.960 0.476 1.720 1.00 0.00 145 TYR A N 10
ATOM 28063 C CA . TYR A 1 145 ? 136.868 0.019 3.096 1.00 0.00 145 TYR A CA 10
ATOM 28064 C C . TYR A 1 145 ? 137.463 -1.327 3.371 1.00 0.00 145 TYR A C 10
ATOM 28065 O O . TYR A 1 145 ? 137.647 -2.135 2.474 1.00 0.00 145 TYR A O 10
ATOM 28083 N N . GLU A 1 146 ? 137.634 -1.532 4.667 1.00 0.00 146 GLU A N 10
ATOM 28084 C CA . GLU A 1 146 ? 137.825 -2.848 5.229 1.00 0.00 146 GLU A CA 10
ATOM 28085 C C . GLU A 1 146 ? 136.533 -3.160 5.967 1.00 0.00 146 GLU A C 10
ATOM 28086 O O . GLU A 1 146 ? 136.239 -2.529 6.990 1.00 0.00 146 GLU A O 10
ATOM 28098 N N . ALA A 1 147 ? 135.755 -4.099 5.435 1.00 0.00 147 ALA A N 10
ATOM 28099 C CA . ALA A 1 147 ? 134.411 -4.327 5.966 1.00 0.00 147 ALA A CA 10
ATOM 28100 C C . ALA A 1 147 ? 134.375 -5.451 6.999 1.00 0.00 147 ALA A C 10
ATOM 28101 O O . ALA A 1 147 ? 134.655 -6.605 6.679 1.00 0.00 147 ALA A O 10
ATOM 28108 N N . PHE A 1 148 ? 134.006 -5.057 8.216 1.00 0.00 148 PHE A N 10
ATOM 28109 C CA . PHE A 1 148 ? 133.788 -5.953 9.347 1.00 0.00 148 PHE A CA 10
ATOM 28110 C C . PHE A 1 148 ? 133.527 -5.089 10.579 1.00 0.00 148 PHE A C 10
ATOM 28111 O O . PHE A 1 148 ? 132.418 -5.060 11.114 1.00 0.00 148 PHE A O 10
ATOM 28128 N N . GLU A 1 149 ? 134.569 -4.388 11.017 1.00 0.00 149 GLU A N 10
ATOM 28129 C CA . GLU A 1 149 ? 134.441 -3.401 12.089 1.00 0.00 149 GLU A CA 10
ATOM 28130 C C . GLU A 1 149 ? 135.426 -2.229 11.941 1.00 0.00 149 GLU A C 10
ATOM 28131 O O . GLU A 1 149 ? 135.269 -1.213 12.620 1.00 0.00 149 GLU A O 10
ATOM 28143 N N . GLN A 1 150 ? 136.432 -2.349 11.069 1.00 0.00 150 GLN A N 10
ATOM 28144 C CA . GLN A 1 150 ? 137.456 -1.316 10.948 1.00 0.00 150 GLN A CA 10
ATOM 28145 C C . GLN A 1 150 ? 136.837 0.049 10.641 1.00 0.00 150 GLN A C 10
ATOM 28146 O O . GLN A 1 150 ? 136.728 0.886 11.537 1.00 0.00 150 GLN A O 10
ATOM 28160 N N . VAL A 1 151 ? 136.411 0.267 9.397 1.00 0.00 151 VAL A N 10
ATOM 28161 C CA . VAL A 1 151 ? 135.821 1.550 9.021 1.00 0.00 151 VAL A CA 10
ATOM 28162 C C . VAL A 1 151 ? 135.328 1.494 7.567 1.00 0.00 151 VAL A C 10
ATOM 28163 O O . VAL A 1 151 ? 136.073 1.027 6.695 1.00 0.00 151 VAL A O 10
ATOM 28176 N N . PRO A 1 152 ? 134.100 1.878 7.280 1.00 0.00 152 PRO A N 10
ATOM 28177 C CA . PRO A 1 152 ? 133.644 2.043 5.878 1.00 0.00 152 PRO A CA 10
ATOM 28178 C C . PRO A 1 152 ? 133.610 3.496 5.412 1.00 0.00 152 PRO A C 10
ATOM 28179 O O . PRO A 1 152 ? 132.943 4.324 6.028 1.00 0.00 152 PRO A O 10
ATOM 28190 N N . TYR A 1 153 ? 134.322 3.817 4.323 1.00 0.00 153 TYR A N 10
ATOM 28191 C CA . TYR A 1 153 ? 134.148 5.116 3.667 1.00 0.00 153 TYR A CA 10
ATOM 28192 C C . TYR A 1 153 ? 133.705 4.916 2.217 1.00 0.00 153 TYR A C 10
ATOM 28193 O O . TYR A 1 153 ? 134.202 4.029 1.533 1.00 0.00 153 TYR A O 10
ATOM 28211 N N . LEU A 1 154 ? 132.771 5.745 1.747 1.00 0.00 154 LEU A N 10
ATOM 28212 C CA . LEU A 1 154 ? 132.057 5.453 0.496 1.00 0.00 154 LEU A CA 10
ATOM 28213 C C . LEU A 1 154 ? 132.765 6.152 -0.634 1.00 0.00 154 LEU A C 10
ATOM 28214 O O . LEU A 1 154 ? 132.919 7.355 -0.553 1.00 0.00 154 LEU A O 10
ATOM 28230 N N . GLN A 1 155 ? 133.075 5.450 -1.714 1.00 0.00 155 GLN A N 10
ATOM 28231 C CA . GLN A 1 155 ? 133.959 6.017 -2.725 1.00 0.00 155 GLN A CA 10
ATOM 28232 C C . GLN A 1 155 ? 133.295 5.900 -4.078 1.00 0.00 155 GLN A C 10
ATOM 28233 O O . GLN A 1 155 ? 132.557 4.947 -4.321 1.00 0.00 155 GLN A O 10
ATOM 28247 N N . ILE A 1 156 ? 133.479 6.909 -4.927 1.00 0.00 156 ILE A N 10
ATOM 28248 C CA . ILE A 1 156 ? 132.885 6.875 -6.254 1.00 0.00 156 ILE A CA 10
ATOM 28249 C C . ILE A 1 156 ? 133.902 7.272 -7.307 1.00 0.00 156 ILE A C 10
ATOM 28250 O O . ILE A 1 156 ? 134.854 8.005 -7.027 1.00 0.00 156 ILE A O 10
ATOM 28266 N N . ARG A 1 157 ? 133.680 6.767 -8.513 1.00 0.00 157 ARG A N 10
ATOM 28267 C CA . ARG A 1 157 ? 134.513 7.117 -9.653 1.00 0.00 157 ARG A CA 10
ATOM 28268 C C . ARG A 1 157 ? 133.721 8.020 -10.586 1.00 0.00 157 ARG A C 10
ATOM 28269 O O . ARG A 1 157 ? 132.686 7.606 -11.118 1.00 0.00 157 ARG A O 10
ATOM 28290 N N . GLU A 1 158 ? 134.162 9.272 -10.686 1.00 0.00 158 GLU A N 10
ATOM 28291 C CA . GLU A 1 158 ? 133.545 10.235 -11.589 1.00 0.00 158 GLU A CA 10
ATOM 28292 C C . GLU A 1 158 ? 134.620 11.065 -12.284 1.00 0.00 158 GLU A C 10
ATOM 28293 O O . GLU A 1 158 ? 135.537 11.559 -11.634 1.00 0.00 158 GLU A O 10
ATOM 28305 N N . ASN A 1 159 ? 134.540 11.177 -13.605 1.00 0.00 159 ASN A N 10
ATOM 28306 C CA . ASN A 1 159 ? 135.459 12.038 -14.351 1.00 0.00 159 ASN A CA 10
ATOM 28307 C C . ASN A 1 159 ? 136.923 11.756 -14.000 1.00 0.00 159 ASN A C 10
ATOM 28308 O O . ASN A 1 159 ? 137.741 12.672 -13.903 1.00 0.00 159 ASN A O 10
ATOM 28319 N N . ASN A 1 160 ? 137.247 10.480 -13.817 1.00 0.00 160 ASN A N 10
ATOM 28320 C CA . ASN A 1 160 ? 138.628 10.060 -13.576 1.00 0.00 160 ASN A CA 10
ATOM 28321 C C . ASN A 1 160 ? 139.196 10.632 -12.274 1.00 0.00 160 ASN A C 10
ATOM 28322 O O . ASN A 1 160 ? 140.398 10.880 -12.173 1.00 0.00 160 ASN A O 10
ATOM 28333 N N . TRP A 1 161 ? 138.337 10.835 -11.281 1.00 0.00 161 TRP A N 10
ATOM 28334 C CA . TRP A 1 161 ? 138.787 11.178 -9.935 1.00 0.00 161 TRP A CA 10
ATOM 28335 C C . TRP A 1 161 ? 138.120 10.231 -8.947 1.00 0.00 161 TRP A C 10
ATOM 28336 O O . TRP A 1 161 ? 136.977 9.828 -9.173 1.00 0.00 161 TRP A O 10
ATOM 28357 N N . THR A 1 162 ? 138.804 9.878 -7.855 1.00 0.00 162 THR A N 10
ATOM 28358 C CA . THR A 1 162 ? 138.235 8.939 -6.894 1.00 0.00 162 THR A CA 10
ATOM 28359 C C . THR A 1 162 ? 138.110 9.643 -5.557 1.00 0.00 162 THR A C 10
ATOM 28360 O O . THR A 1 162 ? 139.111 10.036 -4.967 1.00 0.00 162 THR A O 10
ATOM 28371 N N . PHE A 1 163 ? 136.881 9.813 -5.085 1.00 0.00 163 PHE A N 10
ATOM 28372 C CA . PHE A 1 163 ? 136.642 10.621 -3.889 1.00 0.00 163 PHE A CA 10
ATOM 28373 C C . PHE A 1 163 ? 135.740 9.831 -2.944 1.00 0.00 163 PHE A C 10
ATOM 28374 O O . PHE A 1 163 ? 134.975 8.994 -3.415 1.00 0.00 163 PHE A O 10
ATOM 28391 N N . ASN A 1 164 ? 135.804 10.117 -1.640 1.00 0.00 164 ASN A N 10
ATOM 28392 C CA . ASN A 1 164 ? 134.986 9.359 -0.698 1.00 0.00 164 ASN A CA 10
ATOM 28393 C C . ASN A 1 164 ? 134.691 10.080 0.615 1.00 0.00 164 ASN A C 10
ATOM 28394 O O . ASN A 1 164 ? 135.291 11.112 0.921 1.00 0.00 164 ASN A O 10
ATOM 28405 N N . ALA A 1 165 ? 133.767 9.490 1.387 1.00 0.00 165 ALA A N 10
ATOM 28406 C CA . ALA A 1 165 ? 133.393 10.010 2.701 1.00 0.00 165 ALA A CA 10
ATOM 28407 C C . ALA A 1 165 ? 133.667 8.971 3.767 1.00 0.00 165 ALA A C 10
ATOM 28408 O O . ALA A 1 165 ? 133.226 7.841 3.616 1.00 0.00 165 ALA A O 10
ATOM 28415 N N . ASP A 1 166 ? 134.274 9.369 4.876 1.00 0.00 166 ASP A N 10
ATOM 28416 C CA . ASP A 1 166 ? 134.497 8.445 5.983 1.00 0.00 166 ASP A CA 10
ATOM 28417 C C . ASP A 1 166 ? 133.660 8.899 7.165 1.00 0.00 166 ASP A C 10
ATOM 28418 O O . ASP A 1 166 ? 133.486 10.099 7.351 1.00 0.00 166 ASP A O 10
ATOM 28427 N N . TYR A 1 167 ? 133.174 7.951 7.958 1.00 0.00 167 TYR A N 10
ATOM 28428 C CA . TYR A 1 167 ? 132.318 8.282 9.102 1.00 0.00 167 TYR A CA 10
ATOM 28429 C C . TYR A 1 167 ? 132.990 9.233 10.096 1.00 0.00 167 TYR A C 10
ATOM 28430 O O . TYR A 1 167 ? 132.326 9.781 10.976 1.00 0.00 167 TYR A O 10
ATOM 28448 N N . LYS A 1 168 ? 134.298 9.432 9.964 1.00 0.00 168 LYS A N 10
ATOM 28449 C CA . LYS A 1 168 ? 135.011 10.391 10.809 1.00 0.00 168 LYS A CA 10
ATOM 28450 C C . LYS A 1 168 ? 134.633 11.848 10.470 1.00 0.00 168 LYS A C 10
ATOM 28451 O O . LYS A 1 168 ? 135.025 12.773 11.182 1.00 0.00 168 LYS A O 10
ATOM 28470 N N . GLY A 1 169 ? 133.816 12.066 9.435 1.00 0.00 169 GLY A N 10
ATOM 28471 C CA . GLY A 1 169 ? 133.651 13.394 8.867 1.00 0.00 169 GLY A CA 10
ATOM 28472 C C . GLY A 1 169 ? 134.857 13.746 7.999 1.00 0.00 169 GLY A C 10
ATOM 28473 O O . GLY A 1 169 ? 135.257 14.910 7.942 1.00 0.00 169 GLY A O 10
ATOM 28477 N N . ARG A 1 170 ? 135.442 12.750 7.320 1.00 0.00 170 ARG A N 10
ATOM 28478 C CA . ARG A 1 170 ? 136.666 12.994 6.553 1.00 0.00 170 ARG A CA 10
ATOM 28479 C C . ARG A 1 170 ? 136.410 12.868 5.056 1.00 0.00 170 ARG A C 10
ATOM 28480 O O . ARG A 1 170 ? 135.736 11.940 4.614 1.00 0.00 170 ARG A O 10
ATOM 28501 N N . TRP A 1 171 ? 136.936 13.816 4.287 1.00 0.00 171 TRP A N 10
ATOM 28502 C CA . TRP A 1 171 ? 136.817 13.755 2.827 1.00 0.00 171 TRP A CA 10
ATOM 28503 C C . TRP A 1 171 ? 138.146 13.292 2.247 1.00 0.00 171 TRP A C 10
ATOM 28504 O O . TRP A 1 171 ? 139.192 13.596 2.810 1.00 0.00 171 TRP A O 10
ATOM 28525 N N . ASN A 1 172 ? 138.114 12.541 1.149 1.00 0.00 172 ASN A N 10
ATOM 28526 C CA . ASN A 1 172 ? 139.357 12.078 0.529 1.00 0.00 172 ASN A CA 10
ATOM 28527 C C . ASN A 1 172 ? 139.282 12.134 -0.992 1.00 0.00 172 ASN A C 10
ATOM 28528 O O . ASN A 1 172 ? 138.204 11.996 -1.560 1.00 0.00 172 ASN A O 10
ATOM 28539 N N . VAL A 1 173 ? 140.430 12.379 -1.626 1.00 0.00 173 VAL A N 10
ATOM 28540 C CA . VAL A 1 173 ? 140.571 12.214 -3.075 1.00 0.00 173 VAL A CA 10
ATOM 28541 C C . VAL A 1 173 ? 141.832 11.397 -3.371 1.00 0.00 173 VAL A C 10
ATOM 28542 O O . VAL A 1 173 ? 142.818 11.468 -2.642 1.00 0.00 173 VAL A O 10
ATOM 28555 N N . ARG A 1 174 ? 141.779 10.646 -4.468 1.00 0.00 174 ARG A N 10
ATOM 28556 C CA . ARG A 1 174 ? 142.955 9.964 -4.981 1.00 0.00 174 ARG A CA 10
ATOM 28557 C C . ARG A 1 174 ? 143.024 10.215 -6.480 1.00 0.00 174 ARG A C 10
ATOM 28558 O O . ARG A 1 174 ? 142.027 10.047 -7.185 1.00 0.00 174 ARG A O 10
ATOM 28579 N N . TYR A 1 175 ? 144.173 10.689 -6.947 1.00 0.00 175 TYR A N 10
ATOM 28580 C CA . TYR A 1 175 ? 144.337 10.974 -8.366 1.00 0.00 175 TYR A CA 10
ATOM 28581 C C . TYR A 1 175 ? 145.749 10.614 -8.822 1.00 0.00 175 TYR A C 10
ATOM 28582 O O . TYR A 1 175 ? 146.729 11.158 -8.317 1.00 0.00 175 TYR A O 10
ATOM 28600 N N . ASP A 1 176 ? 145.841 9.683 -9.768 1.00 0.00 176 ASP A N 10
ATOM 28601 C CA . ASP A 1 176 ? 147.135 9.184 -10.227 1.00 0.00 176 ASP A CA 10
ATOM 28602 C C . ASP A 1 176 ? 147.703 10.071 -11.331 1.00 0.00 176 ASP A C 10
ATOM 28603 O O . ASP A 1 176 ? 146.953 10.718 -12.063 1.00 0.00 176 ASP A O 10
ATOM 28612 N N . LEU A 1 177 ? 149.029 10.099 -11.450 1.00 0.00 177 LEU A N 10
ATOM 28613 C CA . LEU A 1 177 ? 149.667 10.874 -12.510 1.00 0.00 177 LEU A CA 10
ATOM 28614 C C . LEU A 1 177 ? 149.464 10.198 -13.861 1.00 0.00 177 LEU A C 10
ATOM 28615 O O . LEU A 1 177 ? 149.187 9.010 -13.870 1.00 0.00 177 LEU A O 10
#

Sequence (177 aa):
METSLRYGGDSKALKIHAKEKLRIDTNTFFQVRGGLDTKTGQPSSGSALIRHFYPNFSATLGVGVRYDKQDSVGVRYAKNDKLRYTVLAKKTFPVTNDGLVNFKIKGGCDVDQDFKEWKSRGGAEFSWNVFNFQKDQDVRLRIGYEAFEQVPYLQIRENNWTFNADYKGRWNVRYDLMETSLRYGGDSKALKIHAKEKLRIDTNTFFQVRGGLDTKTGQPSSGSALIRHFYPNFSATLGVGVRYDKQDSVGVRYAKNDKLRYTVLAKKTFPVTNDGLVNFKIKGGCDVDQDFKEWKSRGGAEFSWNVFNFQKDQDVRLRIGYEAFEQVPYLQIRENNWTFNADYKGRWNVRYDLMETSLRYGGDSKALKIHAKEKLRIDTNTFFQVRGGLDTKTGQPSSGSALIRHFYPNFSATLGVGVRYDKQDSVGVRYAKNDKLRYTVLAKKTFPVTNDGLVNFKIKGGCDVDQDFKEWKSRGGAEFSWNVFNFQKDQDVRLRIGYEAFEQVPYLQIRENNWTFNADYKGRWNVRYDLMETSLRYGGDSKALKIHAKEKLRIDTNTFFQVRGGLDTKTGQPSSGSALIRHFYPNFSATLGVGVRYDKQDSVGVRYAKNDKLRYTVLAKKTFPVTNDGLVNFKIKGGCDVDQDFKEWKSRGGAEFSWNVFNFQKDQDVRLRIGYEAFEQVPYLQIRENNWTFNADYKGRWNVRYDLMETSLRYGGDSKALKIHAKEKLRIDTNTFFQVRGGLDTKTGQPSSGSALIRHFYPNFSATLGVGVRYDKQDSVGVRYAKNDKLRYTVLAKKTFPVTNDGLVNFKIKGGCDVDQDFKEWKSRGGAEFSWNVFNFQKDQDVRLRIGYEAFEQVPYLQIRENNWTFNADYKGRWNVRYDLMETSLRYGGDSKALKIHAKEKLRIDTNTFFQVRGGLDTKTGQPSSGSALIRHFYPNFSATLGVGVRYDKQDSVGVRYAKNDKLRYTVLAKKTFPVTNDGLVNFKIKGGCDVDQDFKEWKSRGGAEFSWNVFNFQKDQDVRLRIGYEAFEQVPYLQIRENNWTFNADYKGRWNVRYDLMETSLRYGGDSKALKIHAKEKLRIDTNTFFQVRGGLDTKTGQPSSGSALIRHFYPNFSATLGVGVRYDKQDSVGVRYAKNDKLRYTVLAKKTFPVTNDGLVNFKIKGGCDVDQDFKEWKSRGGAEFSWNVFNFQKDQDVRLRIGYEAFEQVPYLQIRENNWTFNADYKGRWNVRYDLMETSLRYGGDSKALKIHAKEKLRIDTNTFFQVRGGLDTKTGQPSSGSALIRHFYPNFSATLGVGVRYDKQDSVGVRYAKNDKLRYTVLAKKTFPVTNDGLVNFKIKGGCDVDQDFKEWKSRGGAEFSWNVFNFQKDQDVRLRIGYEAFEQVPYLQIRENNWTFNADYKGRWNVRYDLMETSLRYGGDSKALKIHAKEKLRIDTNTFFQVRGGLDTKTGQPSSGSALIRHFYPNFSATLGVGVRYDKQDSVGVRYAKNDKLRYTVLAKKTFPVTNDGLVNFKIKGGCDVDQDFKEWKSRGGAEFSWNVFNFQKDQDVRLRIGYEAFEQVPYLQIRENNWTFNADYKGRWNVRYDLMETSLRYGGDSKALKIHAKEKLRIDTNTFFQVRGGLDTKTGQPSSGSALIRHFYPNFSATLGVGVRYDKQDSVGVRYAKNDKLRYTVLAKKTFPVTNDGLVNFKIKGGCDVDQDFKEWKSRGGAEFSWNVFNFQKDQDVRLRIGYEAFEQVPYLQIRENNWTFNADYKGRWNVRYDL

GO terms:
  GO:0034426 etioplast membrane (C, IDA)
  GO:0009707 chloroplast outer membrane (C, IDA)
  GO:0044070 regulation of monoatomic anion transport (P, IDA)
  GO:0008308 voltage-gated monoatomic anion channel activity (F, IDA)
  GO:0015288 porin activity (F, IDA)

Nearest PDB structures (foldseek):
  7bgh-assembly1_A  TM=9.067E-01  e=8.353E-28  Pisum sativum
  8h1r-assembly1_A  TM=3.958E-01  e=9.856E-02  Pseudomonas aeruginosa PAO1
  6oqh-assembly1_A  TM=3.390E-01  e=1.638E-01  Escherichia coli K-12
  3njt-assembly1_A  TM=3.956E-01  e=1.252E+00  Bordetella pertussis
  7omm-assembly1_A  TM=3.130E-01  e=2.081E+00  Neisseria gonorrhoeae

InterPro domains:
  IPR034575 Outer envelope pore protein 21 [PTHR35993] (1-177)

Organism: Pisum sativum (NCBI:txid3888)

Radius of gyration: 17.81 Å; Cα contacts (8 Å, |Δi|>4): 432; chains: 1; bounding box: 44×40×49 Å